Protein 3GH1 (pdb70)

Radius of gyration: 38.69 Å; Cα contacts (8 Å, |Δi|>4): 3261; chains: 4; bounding box: 76×135×116 Å

Solvent-accessible surface area: 67068 Å² total

B-factor: mean 22.13, std 13.1, range [4.73, 99.64]

Structure (mmCIF, N/CA/C/O backbone):
data_3GH1
#
_entry.id   3GH1
#
_cell.length_a   59.034
_cell.length_b   181.546
_cell.length_c   95.772
_cell.angle_alpha   90.000
_cell.angle_beta   103.320
_cell.angle_gamma   90.000
#
_symmetry.space_group_name_H-M   'P 1 21 1'
#
loop_
_entity.id
_entity.type
_entity.pdbx_description
1 polymer 'Predicted nucleotide-binding protein'
2 non-polymer 'PHOSPHATE ION'
3 water water
#
loop_
_atom_site.group_PDB
_atom_site.id
_atom_site.type_symbol
_atom_site.label_atom_id
_atom_site.label_alt_id
_atom_site.label_comp_id
_atom_site.label_asym_id
_atom_site.label_entity_id
_atom_site.label_seq_id
_atom_site.pdbx_PDB_ins_code
_atom_site.Cartn_x
_atom_site.Cartn_y
_atom_site.Cartn_z
_atom_site.occupancy
_atom_site.B_iso_or_equiv
_atom_site.auth_seq_id
_atom_site.auth_comp_id
_atom_site.auth_asym_id
_atom_site.auth_atom_id
_atom_site.pdbx_PDB_model_num
ATOM 1 N N . SER A 1 2 ? 42.544 32.394 4.837 1.00 33.20 2 SER A N 1
ATOM 2 C CA . SER A 1 2 ? 41.283 31.923 5.431 1.00 33.60 2 SER A CA 1
ATOM 3 C C . SER A 1 2 ? 41.430 30.594 6.223 1.00 31.08 2 SER A C 1
ATOM 4 O O . SER A 1 2 ? 42.282 29.764 5.936 1.00 32.58 2 SER A O 1
ATOM 7 N N . LEU A 1 3 ? 40.617 30.445 7.258 1.00 28.00 3 LEU A N 1
ATOM 8 C CA . LEU A 1 3 ? 40.604 29.246 8.093 1.00 24.67 3 LEU A CA 1
ATOM 9 C C . LEU A 1 3 ? 39.554 28.296 7.483 1.00 23.59 3 LEU A C 1
ATOM 10 O O . LEU A 1 3 ? 38.413 28.670 7.303 1.00 23.75 3 LEU A O 1
ATOM 15 N N . ILE A 1 4 ? 39.974 27.091 7.158 1.00 21.50 4 ILE A N 1
ATOM 16 C CA . ILE A 1 4 ? 39.113 26.099 6.531 1.00 22.48 4 ILE A CA 1
ATOM 17 C C . ILE A 1 4 ? 38.912 24.918 7.466 1.00 19.56 4 ILE A C 1
ATOM 18 O O . ILE A 1 4 ? 39.882 24.334 7.985 1.00 18.78 4 ILE A O 1
ATOM 23 N N . ILE A 1 5 ? 37.657 24.635 7.772 1.00 16.18 5 ILE A N 1
ATOM 24 C CA . ILE A 1 5 ? 37.385 23.587 8.756 1.00 15.44 5 ILE A CA 1
ATOM 25 C C . ILE A 1 5 ? 36.467 22.567 8.060 1.00 15.71 5 ILE A C 1
ATOM 26 O O . ILE A 1 5 ? 35.440 22.946 7.429 1.00 13.59 5 ILE A O 1
ATOM 31 N N . GLN A 1 6 ? 36.824 21.290 8.195 1.00 15.76 6 GLN A N 1
ATOM 32 C CA . GLN A 1 6 ? 36.035 20.191 7.675 1.00 17.10 6 GLN A CA 1
ATOM 33 C C . GLN A 1 6 ? 35.016 19.697 8.709 1.00 16.17 6 GLN A C 1
ATOM 34 O O . GLN A 1 6 ? 35.376 19.533 9.876 1.00 16.75 6 GLN A O 1
ATOM 40 N N . VAL A 1 7 ? 33.762 19.499 8.304 1.00 13.75 7 VAL A N 1
ATOM 41 C CA . VAL A 1 7 ? 32.753 18.926 9.201 1.00 16.03 7 VAL A CA 1
ATOM 42 C C . VAL A 1 7 ? 32.426 17.497 8.636 1.00 17.13 7 VAL A C 1
ATOM 43 O O . VAL A 1 7 ? 31.974 17.367 7.480 1.00 15.37 7 VAL A O 1
ATOM 47 N N . SER A 1 8 ? 32.660 16.474 9.445 1.00 17.87 8 SER A N 1
ATOM 48 C CA . SER A 1 8 ? 32.495 15.068 9.055 1.00 20.88 8 SER A CA 1
ATOM 49 C C . SER A 1 8 ? 31.046 14.716 9.001 1.00 24.71 8 SER A C 1
ATOM 50 O O . SER A 1 8 ? 30.258 15.316 9.732 1.00 23.43 8 SER A O 1
ATOM 53 N N . PRO A 1 9 ? 30.690 13.658 8.211 1.00 29.68 9 PRO A N 1
ATOM 54 C CA . PRO A 1 9 ? 29.285 13.344 7.984 1.00 33.51 9 PRO A CA 1
ATOM 55 C C . PRO A 1 9 ? 28.478 13.164 9.229 1.00 38.22 9 PRO A C 1
ATOM 56 O O . PRO A 1 9 ? 28.992 12.733 10.271 1.00 39.16 9 PRO A O 1
ATOM 60 N N . ALA A 1 10 ? 27.204 13.475 9.067 1.00 42.08 10 ALA A N 1
ATOM 61 C CA . ALA A 1 10 ? 26.224 13.496 10.125 1.00 45.09 10 ALA A CA 1
ATOM 62 C C . ALA A 1 10 ? 25.831 12.097 10.481 1.00 48.68 10 ALA A C 1
ATOM 63 O O . ALA A 1 10 ? 25.671 11.265 9.590 1.00 48.71 10 ALA A O 1
ATOM 65 N N . GLY A 1 11 ? 25.659 11.856 11.789 1.00 51.05 11 GLY A N 1
ATOM 66 C CA . GLY A 1 11 ? 24.870 10.719 12.255 1.00 50.16 11 GLY A CA 1
ATOM 67 C C . GLY A 1 11 ? 23.501 10.918 11.643 1.00 48.32 11 GLY A C 1
ATOM 68 O O . GLY A 1 11 ? 22.865 11.956 11.842 1.00 48.23 11 GLY A O 1
ATOM 69 N N . SER A 1 12 ? 23.068 9.946 10.851 1.00 46.62 12 SER A N 1
ATOM 70 C CA . SER A 1 12 ? 21.689 9.941 10.349 1.00 44.96 12 SER A CA 1
ATOM 71 C C . SER A 1 12 ? 21.358 10.917 9.209 1.00 40.77 12 SER A C 1
ATOM 72 O O . SER A 1 12 ? 20.186 11.184 8.977 1.00 39.91 12 SER A O 1
ATOM 83 N N . ASP A 1 14 ? 20.939 11.162 5.338 1.00 25.64 14 ASP A N 1
ATOM 84 C CA . ASP A 1 14 ? 20.843 10.310 4.144 1.00 23.70 14 ASP A CA 1
ATOM 85 C C . ASP A 1 14 ? 21.858 10.716 3.104 1.00 19.78 14 ASP A C 1
ATOM 86 O O . ASP A 1 14 ? 22.262 11.898 3.039 1.00 19.17 14 ASP A O 1
ATOM 91 N N . LEU A 1 15 ? 22.260 9.752 2.264 1.00 16.26 15 LEU A N 1
ATOM 92 C CA . LEU A 1 15 ? 22.950 10.098 1.013 1.00 13.13 15 LEU A CA 1
ATOM 93 C C . LEU A 1 15 ? 22.098 11.075 0.185 1.00 10.77 15 LEU A C 1
ATOM 94 O O . LEU A 1 15 ? 20.880 10.909 0.144 1.00 11.40 15 LEU A O 1
ATOM 99 N N . LEU A 1 16 ? 22.725 12.043 -0.485 1.00 9.98 16 LEU A N 1
ATOM 100 C CA . LEU A 1 16 ? 22.049 12.933 -1.487 1.00 11.02 16 LEU A CA 1
ATOM 101 C C . LEU A 1 16 ? 22.551 12.686 -2.906 1.00 12.22 16 LEU A C 1
ATOM 102 O O . LEU A 1 16 ? 23.662 12.202 -3.114 1.00 14.50 16 LEU A O 1
ATOM 107 N N . SER A 1 17 ? 21.746 13.044 -3.898 1.00 10.87 17 SER A N 1
ATOM 108 C CA . SER A 1 17 ? 22.215 12.859 -5.246 1.00 12.65 17 SER A CA 1
ATOM 109 C C . SER A 1 17 ? 22.875 14.173 -5.650 1.00 11.71 17 SER A C 1
ATOM 110 O O . SER A 1 17 ? 22.653 15.204 -5.031 1.00 11.67 17 SER A O 1
ATOM 113 N N . GLN A 1 18 ? 23.562 14.156 -6.768 1.00 12.24 18 GLN A N 1
ATOM 114 C CA . GLN A 1 18 ? 24.175 15.358 -7.300 1.00 13.88 18 GLN A CA 1
ATOM 115 C C . GLN A 1 18 ? 23.084 16.386 -7.720 1.00 15.34 18 GLN A C 1
ATOM 116 O O . GLN A 1 18 ? 23.221 17.598 -7.490 1.00 13.30 18 GLN A O 1
ATOM 122 N N . LEU A 1 19 ? 22.004 15.905 -8.341 1.00 17.28 19 LEU A N 1
ATOM 123 C CA . LEU A 1 19 ? 20.835 16.781 -8.628 1.00 20.74 19 LEU A CA 1
ATOM 124 C C . LEU A 1 19 ? 20.315 17.494 -7.361 1.00 20.79 19 LEU A C 1
ATOM 125 O O . LEU A 1 19 ? 19.917 18.676 -7.402 1.00 19.54 19 LEU A O 1
ATOM 130 N N . GLU A 1 20 ? 20.306 16.792 -6.234 1.00 19.30 20 GLU A N 1
ATOM 131 C CA . GLU A 1 20 ? 19.813 17.384 -4.972 1.00 18.08 20 GLU A CA 1
ATOM 132 C C . GLU A 1 20 ? 20.629 18.551 -4.421 1.00 18.12 20 GLU A C 1
ATOM 133 O O . GLU A 1 20 ? 20.065 19.462 -3.799 1.00 17.42 20 GLU A O 1
ATOM 139 N N . VAL A 1 21 ? 21.913 18.568 -4.743 1.00 17.38 21 VAL A N 1
ATOM 140 C CA . VAL A 1 21 ? 22.819 19.463 -4.117 1.00 20.24 21 VAL A CA 1
ATOM 141 C C . VAL A 1 21 ? 23.394 20.501 -5.094 1.00 21.58 21 VAL A C 1
ATOM 142 O O . VAL A 1 21 ? 23.898 21.543 -4.680 1.00 20.35 21 VAL A O 1
ATOM 146 N N . GLU A 1 22 ? 23.247 20.266 -6.396 1.00 23.52 22 GLU A N 1
ATOM 147 C CA . GLU A 1 22 ? 23.792 21.180 -7.379 1.00 25.99 22 GLU A CA 1
ATOM 148 C C . GLU A 1 22 ? 23.295 22.650 -7.206 1.00 26.06 22 GLU A C 1
ATOM 149 O O . GLU A 1 22 ? 24.074 23.588 -7.426 1.00 24.71 22 GLU A O 1
ATOM 155 N N . ARG A 1 23 ? 22.059 22.854 -6.738 1.00 27.16 23 ARG A N 1
ATOM 156 C CA . ARG A 1 23 ? 21.528 24.224 -6.585 1.00 30.70 23 ARG A CA 1
ATOM 157 C C . ARG A 1 23 ? 22.275 25.002 -5.472 1.00 28.89 23 ARG A C 1
ATOM 158 O O . ARG A 1 23 ? 22.158 26.220 -5.352 1.00 26.64 23 ARG A O 1
ATOM 166 N N . LEU A 1 24 ? 23.058 24.281 -4.678 1.00 28.14 24 LEU A N 1
ATOM 167 C CA . LEU A 1 24 ? 23.757 24.877 -3.563 1.00 29.10 24 LEU A CA 1
ATOM 168 C C . LEU A 1 24 ? 25.188 25.334 -3.854 1.00 31.37 24 LEU A C 1
ATOM 169 O O . LEU A 1 24 ? 25.869 25.711 -2.935 1.00 31.65 24 LEU A O 1
ATOM 174 N N . LYS A 1 25 ? 25.676 25.267 -5.085 1.00 34.26 25 LYS A N 1
ATOM 175 C CA . LYS A 1 25 ? 27.052 25.702 -5.331 1.00 38.00 25 LYS A CA 1
ATOM 176 C C . LYS A 1 25 ? 27.058 27.238 -5.243 1.00 40.53 25 LYS A C 1
ATOM 177 O O . LYS A 1 25 ? 26.028 27.850 -5.508 1.00 39.12 25 LYS A O 1
ATOM 183 N N . LYS A 1 26 ? 28.165 27.881 -4.849 1.00 44.39 26 LYS A N 1
ATOM 184 C CA . LYS A 1 26 ? 28.242 29.350 -5.080 1.00 47.61 26 LYS A CA 1
ATOM 185 C C . LYS A 1 26 ? 28.251 29.624 -6.610 1.00 50.38 26 LYS A C 1
ATOM 186 O O . LYS A 1 26 ? 29.246 29.349 -7.272 1.00 50.75 26 LYS A O 1
ATOM 192 N N . THR A 1 27 ? 27.124 30.107 -7.150 1.00 52.76 27 THR A N 1
ATOM 193 C CA . THR A 1 27 ? 26.884 30.241 -8.610 1.00 54.38 27 THR A CA 1
ATOM 194 C C . THR A 1 27 ? 26.557 31.686 -8.994 1.00 54.99 27 THR A C 1
ATOM 195 O O . THR A 1 27 ? 25.506 32.227 -8.595 1.00 55.40 27 THR A O 1
ATOM 199 N N . SER A 1 30 ? 20.115 32.082 -9.051 1.00 45.67 30 SER A N 1
ATOM 200 C CA . SER A 1 30 ? 19.366 31.706 -7.851 1.00 45.19 30 SER A CA 1
ATOM 201 C C . SER A 1 30 ? 20.095 32.110 -6.557 1.00 43.74 30 SER A C 1
ATOM 202 O O . SER A 1 30 ? 21.332 31.998 -6.413 1.00 43.22 30 SER A O 1
ATOM 205 N N . ASP A 1 31 ? 19.274 32.610 -5.635 1.00 41.66 31 ASP A N 1
ATOM 206 C CA . ASP A 1 31 ? 19.679 33.053 -4.340 1.00 38.11 31 ASP A CA 1
ATOM 207 C C . ASP A 1 31 ? 19.700 31.859 -3.344 1.00 31.62 31 ASP A C 1
ATOM 208 O O . ASP A 1 31 ? 19.824 32.083 -2.156 1.00 28.50 31 ASP A O 1
ATOM 213 N N . LEU A 1 32 ? 19.565 30.624 -3.827 1.00 29.18 32 LEU A N 1
ATOM 214 C CA . LEU A 1 32 ? 19.559 29.460 -2.917 1.00 26.88 32 LEU A CA 1
ATOM 215 C C . LEU A 1 32 ? 20.867 29.242 -2.089 1.00 23.57 32 LEU A C 1
ATOM 216 O O . LEU A 1 32 ? 20.790 29.112 -0.862 1.00 23.17 32 LEU A O 1
ATOM 221 N N . TYR A 1 33 ? 22.038 29.263 -2.743 1.00 21.30 33 TYR A N 1
ATOM 222 C CA . TYR A 1 33 ? 23.308 29.301 -2.016 1.00 19.06 33 TYR A CA 1
ATOM 223 C C . TYR A 1 33 ? 23.299 30.366 -0.892 1.00 18.46 33 TYR A C 1
ATOM 224 O O . TYR A 1 33 ? 23.585 29.996 0.249 1.00 18.73 33 TYR A O 1
ATOM 233 N N . GLN A 1 34 ? 22.957 31.644 -1.163 1.00 16.36 34 GLN A N 1
ATOM 234 C CA . GLN A 1 34 ? 22.979 32.693 -0.144 1.00 18.93 34 GLN A CA 1
ATOM 235 C C . GLN A 1 34 ? 22.064 32.364 1.039 1.00 19.11 34 GLN A C 1
ATOM 236 O O . GLN A 1 34 ? 22.423 32.562 2.192 1.00 17.94 34 GLN A O 1
ATOM 242 N N . LEU A 1 35 ? 20.886 31.834 0.738 1.00 19.02 35 LEU A N 1
ATOM 243 C CA . LEU A 1 35 ? 19.976 31.449 1.788 1.00 19.20 35 LEU A CA 1
ATOM 244 C C . LEU A 1 35 ? 20.575 30.260 2.657 1.00 16.51 35 LEU A C 1
ATOM 245 O O . LEU A 1 35 ? 20.475 30.293 3.886 1.00 15.69 35 LEU A O 1
ATOM 250 N N . TYR A 1 36 ? 21.163 29.261 2.007 1.00 15.68 36 TYR A N 1
ATOM 251 C CA . TYR A 1 36 ? 21.788 28.103 2.684 1.00 16.72 36 TYR A CA 1
ATOM 252 C C . TYR A 1 36 ? 22.983 28.551 3.524 1.00 13.69 36 TYR A C 1
ATOM 253 O O . TYR A 1 36 ? 23.075 28.216 4.709 1.00 12.90 36 TYR A O 1
ATOM 262 N N . ARG A 1 37 ? 23.891 29.310 2.911 1.00 11.98 37 ARG A N 1
ATOM 263 C CA . ARG A 1 37 ? 25.003 29.950 3.609 1.00 13.89 37 ARG A CA 1
ATOM 264 C C . ARG A 1 37 ? 24.522 30.756 4.836 1.00 14.59 37 ARG A C 1
ATOM 265 O O . ARG A 1 37 ? 25.103 30.649 5.919 1.00 12.17 37 ARG A O 1
ATOM 273 N N . ASN A 1 38 ? 23.457 31.560 4.665 1.00 16.52 38 ASN A N 1
ATOM 274 C CA . ASN A 1 38 ? 22.975 32.442 5.762 1.00 18.80 38 ASN A CA 1
ATOM 275 C C . ASN A 1 38 ? 22.365 31.621 6.919 1.00 15.81 38 ASN A C 1
ATOM 276 O O . ASN A 1 38 ? 22.578 31.930 8.094 1.00 16.19 38 ASN A O 1
ATOM 281 N N . CYS A 1 39 ? 21.656 30.543 6.602 1.00 11.99 39 CYS A N 1
ATOM 282 C CA . CYS A 1 39 ? 21.148 29.655 7.653 1.00 11.56 39 CYS A CA 1
ATOM 283 C C . CYS A 1 39 ? 22.278 28.920 8.336 1.00 11.63 39 CYS A C 1
ATOM 284 O O . CYS A 1 39 ? 22.226 28.758 9.542 1.00 12.71 39 CYS A O 1
ATOM 287 N N . SER A 1 40 ? 23.312 28.523 7.578 1.00 11.14 40 SER A N 1
ATOM 288 C CA . SER A 1 40 ? 24.420 27.733 8.183 1.00 11.85 40 SER A CA 1
ATOM 289 C C . SER A 1 40 ? 25.258 28.640 9.057 1.00 11.74 40 SER A C 1
ATOM 290 O O . SER A 1 40 ? 25.652 28.222 10.154 1.00 12.31 40 SER A O 1
ATOM 293 N N . LEU A 1 41 ? 25.482 29.887 8.595 1.00 11.72 41 LEU A N 1
ATOM 294 C CA . LEU A 1 41 ? 26.151 30.945 9.401 1.00 12.50 41 LEU A CA 1
ATOM 295 C C . LEU A 1 41 ? 25.424 31.151 10.739 1.00 12.15 41 LEU A C 1
ATOM 296 O O . LEU A 1 41 ? 26.054 31.174 11.812 1.00 13.58 41 LEU A O 1
ATOM 301 N N . ALA A 1 42 ? 24.093 31.282 10.700 1.00 10.82 42 ALA A N 1
ATOM 302 C CA . ALA A 1 42 ? 23.274 31.515 11.942 1.00 10.13 42 ALA A CA 1
ATOM 303 C C . ALA A 1 42 ? 23.421 30.418 12.970 1.00 12.77 42 ALA A C 1
ATOM 304 O O . ALA A 1 42 ? 23.485 30.665 14.168 1.00 13.88 42 ALA A O 1
ATOM 306 N N . VAL A 1 43 ? 23.497 29.184 12.482 1.00 12.61 43 VAL A N 1
ATOM 307 C CA . VAL A 1 43 ? 23.677 28.034 13.363 1.00 13.71 43 VAL A CA 1
ATOM 308 C C . VAL A 1 43 ? 25.076 28.067 14.021 1.00 14.32 43 VAL A C 1
ATOM 309 O O . VAL A 1 43 ? 25.201 27.625 15.146 1.00 15.29 43 VAL A O 1
ATOM 313 N N . LEU A 1 44 ? 26.111 28.578 13.335 1.00 13.26 44 LEU A N 1
ATOM 314 C CA . LEU A 1 44 ? 27.437 28.673 13.900 1.00 15.39 44 LEU A CA 1
ATOM 315 C C . LEU A 1 44 ? 27.585 29.899 14.757 1.00 20.73 44 LEU A C 1
ATOM 316 O O . LEU A 1 44 ? 28.485 29.980 15.542 1.00 21.41 44 LEU A O 1
ATOM 321 N N . ASN A 1 45 ? 26.709 30.871 14.558 1.00 25.37 45 ASN A N 1
ATOM 322 C CA . ASN A 1 45 ? 26.731 32.104 15.333 1.00 29.60 45 ASN A CA 1
ATOM 323 C C . ASN A 1 45 ? 25.595 32.089 16.401 1.00 32.50 45 ASN A C 1
ATOM 324 O O . ASN A 1 45 ? 24.728 32.975 16.434 1.00 34.27 45 ASN A O 1
ATOM 329 N N . SER A 1 46 ? 25.535 31.049 17.228 1.00 32.41 46 SER A N 1
ATOM 330 C CA . SER A 1 46 ? 24.458 30.984 18.234 1.00 32.11 46 SER A CA 1
ATOM 331 C C . SER A 1 46 ? 24.941 31.633 19.528 1.00 31.51 46 SER A C 1
ATOM 332 O O . SER A 1 46 ? 26.135 31.534 19.827 1.00 31.11 46 SER A O 1
ATOM 335 N N . THR A 1 50 ? 24.832 38.077 19.293 1.00 89.66 50 THR A N 1
ATOM 336 C CA . THR A 1 50 ? 24.148 38.270 20.575 1.00 89.64 50 THR A CA 1
ATOM 337 C C . THR A 1 50 ? 23.206 39.496 20.543 1.00 89.36 50 THR A C 1
ATOM 338 O O . THR A 1 50 ? 23.190 40.313 21.475 1.00 89.46 50 THR A O 1
ATOM 342 N N . ASP A 1 51 ? 22.424 39.596 19.459 1.00 88.89 51 ASP A N 1
ATOM 343 C CA . ASP A 1 51 ? 21.402 40.651 19.240 1.00 88.43 51 ASP A CA 1
ATOM 344 C C . ASP A 1 51 ? 20.382 40.277 18.133 1.00 87.58 51 ASP A C 1
ATOM 345 O O . ASP A 1 51 ? 20.628 39.350 17.352 1.00 87.59 51 ASP A O 1
ATOM 350 N N . ASN A 1 52 ? 19.252 40.996 18.063 1.00 86.48 52 ASN A N 1
ATOM 351 C CA . ASN A 1 52 ? 18.171 40.692 17.083 1.00 85.35 52 ASN A CA 1
ATOM 352 C C . ASN A 1 52 ? 18.053 41.586 15.811 1.00 85.19 52 ASN A C 1
ATOM 353 O O . ASN A 1 52 ? 17.058 41.501 15.072 1.00 84.81 52 ASN A O 1
ATOM 358 N N . SER A 1 53 ? 19.066 42.427 15.566 1.00 85.33 53 SER A N 1
ATOM 359 C CA . SER A 1 53 ? 19.128 43.290 14.371 1.00 85.01 53 SER A CA 1
ATOM 360 C C . SER A 1 53 ? 20.320 42.854 13.515 1.00 85.02 53 SER A C 1
ATOM 361 O O . SER A 1 53 ? 21.471 43.007 13.923 1.00 84.97 53 SER A O 1
ATOM 364 N N . LYS A 1 54 ? 20.033 42.307 12.336 1.00 85.26 54 LYS A N 1
ATOM 365 C CA . LYS A 1 54 ? 21.040 41.616 11.512 1.00 85.47 54 LYS A CA 1
ATOM 366 C C . LYS A 1 54 ? 22.190 42.514 11.032 1.00 85.26 54 LYS A C 1
ATOM 367 O O . LYS A 1 54 ? 22.010 43.387 10.165 1.00 85.65 54 LYS A O 1
ATOM 373 N N . GLU A 1 55 ? 23.368 42.276 11.613 1.00 84.36 55 GLU A N 1
ATOM 374 C CA . GLU A 1 55 ? 24.579 43.078 11.391 1.00 83.45 55 GLU A CA 1
ATOM 375 C C . GLU A 1 55 ? 25.843 42.268 11.745 1.00 82.51 55 GLU A C 1
ATOM 376 O O . GLU A 1 55 ? 26.979 42.707 11.487 1.00 82.72 55 GLU A O 1
ATOM 382 N N . LEU A 1 56 ? 25.625 41.097 12.357 1.00 80.96 56 LEU A N 1
ATOM 383 C CA . LEU A 1 56 ? 26.621 40.012 12.410 1.00 79.05 56 LEU A CA 1
ATOM 384 C C . LEU A 1 56 ? 26.782 39.376 11.004 1.00 76.81 56 LEU A C 1
ATOM 385 O O . LEU A 1 56 ? 27.815 38.767 10.707 1.00 77.16 56 LEU A O 1
ATOM 390 N N . LEU A 1 57 ? 25.761 39.527 10.148 1.00 73.90 57 LEU A N 1
ATOM 391 C CA . LEU A 1 57 ? 25.900 39.302 8.693 1.00 70.76 57 LEU A CA 1
ATOM 392 C C . LEU A 1 57 ? 26.616 40.474 7.952 1.00 67.89 57 LEU A C 1
ATOM 393 O O . LEU A 1 57 ? 26.317 40.770 6.786 1.00 68.04 57 LEU A O 1
ATOM 398 N N . ASP A 1 58 ? 27.536 41.138 8.657 1.00 64.35 58 ASP A N 1
ATOM 399 C CA . ASP A 1 58 ? 28.500 42.067 8.080 1.00 61.15 58 ASP A CA 1
ATOM 400 C C . ASP A 1 58 ? 29.838 41.735 8.710 1.00 58.06 58 ASP A C 1
ATOM 401 O O . ASP A 1 58 ? 30.887 42.086 8.188 1.00 58.95 58 ASP A O 1
ATOM 406 N N . LYS A 1 59 ? 29.769 41.016 9.828 1.00 54.08 59 LYS A N 1
ATOM 407 C CA . LYS A 1 59 ? 30.901 40.649 10.692 1.00 49.87 59 LYS A CA 1
ATOM 408 C C . LYS A 1 59 ? 31.593 39.314 10.269 1.00 44.03 59 LYS A C 1
ATOM 409 O O . LYS A 1 59 ? 32.683 38.992 10.768 1.00 44.18 59 LYS A O 1
ATOM 415 N N . TYR A 1 60 ? 30.942 38.568 9.361 1.00 37.22 60 TYR A N 1
ATOM 416 C CA . TYR A 1 60 ? 31.367 37.235 8.905 1.00 30.92 60 TYR A CA 1
ATOM 417 C C . TYR A 1 60 ? 31.234 37.196 7.394 1.00 26.60 60 TYR A C 1
ATOM 418 O O . TYR A 1 60 ? 30.871 36.191 6.806 1.00 23.90 60 TYR A O 1
ATOM 427 N N . LYS A 1 61 ? 31.470 38.348 6.781 1.00 24.88 61 LYS A N 1
ATOM 428 C CA . LYS A 1 61 ? 31.424 38.494 5.344 1.00 25.54 61 LYS A CA 1
ATOM 429 C C . LYS A 1 61 ? 32.256 37.436 4.606 1.00 22.67 61 LYS A C 1
ATOM 430 O O . LYS A 1 61 ? 31.844 36.964 3.546 1.00 22.49 61 LYS A O 1
ATOM 436 N N . ASN A 1 62 ? 33.433 37.096 5.147 1.00 19.88 62 ASN A N 1
ATOM 437 C CA . ASN A 1 62 ? 34.284 36.083 4.534 1.00 19.52 62 ASN A CA 1
ATOM 438 C C . ASN A 1 62 ? 33.875 34.577 4.806 1.00 17.50 62 ASN A C 1
ATOM 439 O O . ASN A 1 62 ? 34.518 33.688 4.331 1.00 17.81 62 ASN A O 1
ATOM 444 N N . PHE A 1 63 ? 32.861 34.337 5.630 1.00 17.71 63 PHE A N 1
ATOM 445 C CA . PHE A 1 63 ? 32.272 32.998 5.761 1.00 17.58 63 PHE A CA 1
ATOM 446 C C . PHE A 1 63 ? 31.728 32.483 4.451 1.00 18.87 63 PHE A C 1
ATOM 447 O O . PHE A 1 63 ? 31.080 33.249 3.699 1.00 18.82 63 PHE A O 1
ATOM 455 N N . ASP A 1 64 ? 32.008 31.191 4.166 1.00 16.61 64 ASP A N 1
ATOM 456 C CA . ASP A 1 64 ? 31.294 30.444 3.136 1.00 15.37 64 ASP A CA 1
ATOM 457 C C . ASP A 1 64 ? 31.343 28.938 3.469 1.00 14.67 64 ASP A C 1
ATOM 458 O O . ASP A 1 64 ? 32.124 28.527 4.312 1.00 16.24 64 ASP A O 1
ATOM 463 N N . ILE A 1 65 ? 30.552 28.149 2.746 1.00 13.16 65 ILE A N 1
ATOM 464 C CA . ILE A 1 65 ? 30.330 26.742 3.087 1.00 13.10 65 ILE A CA 1
ATOM 465 C C . ILE A 1 65 ? 30.205 26.001 1.756 1.00 14.38 65 ILE A C 1
ATOM 466 O O . ILE A 1 65 ? 29.548 26.489 0.800 1.00 13.32 65 ILE A O 1
ATOM 471 N N . THR A 1 66 ? 30.820 24.812 1.719 1.00 14.50 66 THR A N 1
ATOM 472 C CA . THR A 1 66 ? 30.832 23.986 0.510 1.00 14.56 66 THR A CA 1
ATOM 473 C C . THR A 1 66 ? 30.330 22.604 0.897 1.00 12.91 66 THR A C 1
ATOM 474 O O . THR A 1 66 ? 30.775 22.045 1.920 1.00 12.41 66 THR A O 1
ATOM 478 N N . VAL A 1 67 ? 29.465 22.052 0.056 1.00 11.97 67 VAL A N 1
ATOM 479 C CA . VAL A 1 67 ? 28.828 20.737 0.276 1.00 12.47 67 VAL A CA 1
ATOM 480 C C . VAL A 1 67 ? 29.607 19.755 -0.628 1.00 15.09 67 VAL A C 1
ATOM 481 O O . VAL A 1 67 ? 29.727 19.988 -1.841 1.00 15.99 67 VAL A O 1
ATOM 493 N N . ARG A 1 69 ? 29.739 15.708 -1.779 1.00 9.97 69 ARG A N 1
ATOM 494 C CA . ARG A 1 69 ? 29.274 14.296 -1.698 1.00 9.64 69 ARG A CA 1
ATOM 495 C C . ARG A 1 69 ? 30.443 13.341 -1.739 1.00 12.31 69 ARG A C 1
ATOM 496 O O . ARG A 1 69 ? 31.208 13.322 -2.732 1.00 13.53 69 ARG A O 1
ATOM 504 N N . ARG A 1 70 ? 30.551 12.506 -0.705 1.00 13.40 70 ARG A N 1
ATOM 505 C CA . ARG A 1 70 ? 31.706 11.660 -0.493 1.00 13.84 70 ARG A CA 1
ATOM 506 C C . ARG A 1 70 ? 31.294 10.224 -0.071 1.00 13.42 70 ARG A C 1
ATOM 507 O O . ARG A 1 70 ? 30.090 9.902 -0.096 1.00 12.28 70 ARG A O 1
ATOM 515 N N . GLU A 1 71 ? 32.290 9.404 0.338 1.00 13.78 71 GLU A N 1
ATOM 516 C CA . GLU A 1 71 ? 32.120 7.929 0.499 1.00 13.32 71 GLU A CA 1
ATOM 517 C C . GLU A 1 71 ? 31.051 7.588 1.571 1.00 12.88 71 GLU A C 1
ATOM 518 O O . GLU A 1 71 ? 30.222 6.689 1.375 1.00 12.66 71 GLU A O 1
ATOM 524 N N . ARG A 1 72 ? 31.045 8.323 2.684 1.00 12.49 72 ARG A N 1
ATOM 525 C CA . ARG A 1 72 ? 29.991 8.157 3.692 1.00 13.52 72 ARG A CA 1
ATOM 526 C C . ARG A 1 72 ? 28.901 9.186 3.691 1.00 13.82 72 ARG A C 1
ATOM 527 O O . ARG A 1 72 ? 28.212 9.403 4.697 1.00 14.20 72 ARG A O 1
ATOM 535 N N . GLY A 1 73 ? 28.678 9.799 2.551 1.00 13.14 73 GLY A N 1
ATOM 536 C CA . GLY A 1 73 ? 27.607 10.831 2.451 1.00 12.50 73 GLY A CA 1
ATOM 537 C C . GLY A 1 73 ? 28.279 12.219 2.424 1.00 14.15 73 GLY A C 1
ATOM 538 O O . GLY A 1 73 ? 29.498 12.325 2.118 1.00 17.12 73 GLY A O 1
ATOM 539 N N . ILE A 1 74 ? 27.548 13.236 2.879 1.00 10.94 74 ILE A N 1
ATOM 540 C CA . ILE A 1 74 ? 28.010 14.629 2.759 1.00 12.27 74 ILE A CA 1
ATOM 541 C C . ILE A 1 74 ? 29.072 14.998 3.813 1.00 12.33 74 ILE A C 1
ATOM 542 O O . ILE A 1 74 ? 28.831 14.755 4.985 1.00 11.77 74 ILE A O 1
ATOM 547 N N . LYS A 1 75 ? 30.167 15.653 3.395 1.00 12.57 75 LYS A N 1
ATOM 548 C CA . LYS A 1 75 ? 31.145 16.314 4.273 1.00 14.31 75 LYS A CA 1
ATOM 549 C C . LYS A 1 75 ? 30.965 17.835 3.959 1.00 13.63 75 LYS A C 1
ATOM 550 O O . LYS A 1 75 ? 30.641 18.226 2.814 1.00 15.17 75 LYS A O 1
ATOM 556 N N . LEU A 1 76 ? 31.204 18.685 4.933 1.00 11.80 76 LEU A N 1
ATOM 557 C CA . LEU A 1 76 ? 30.996 20.166 4.686 1.00 12.58 76 LEU A CA 1
ATOM 558 C C . LEU A 1 76 ? 32.345 20.770 4.885 1.00 13.03 76 LEU A C 1
ATOM 559 O O . LEU A 1 76 ? 33.102 20.291 5.724 1.00 12.42 76 LEU A O 1
ATOM 564 N N . GLU A 1 77 ? 32.695 21.752 4.068 1.00 12.79 77 GLU A N 1
ATOM 565 C CA . GLU A 1 77 ? 33.863 22.549 4.369 1.00 15.11 77 GLU A CA 1
ATOM 566 C C . GLU A 1 77 ? 33.414 23.978 4.698 1.00 14.09 77 GLU A C 1
ATOM 567 O O . GLU A 1 77 ? 32.701 24.595 3.885 1.00 13.40 77 GLU A O 1
ATOM 573 N N . LEU A 1 78 ? 33.882 24.487 5.838 1.00 12.83 78 LEU A N 1
ATOM 574 C CA . LEU A 1 78 ? 33.537 25.831 6.297 1.00 11.54 78 LEU A CA 1
ATOM 575 C C . LEU A 1 78 ? 34.750 26.695 6.122 1.00 13.09 78 LEU A C 1
ATOM 576 O O . LEU A 1 78 ? 35.854 26.354 6.564 1.00 13.15 78 LEU A O 1
ATOM 581 N N . ALA A 1 79 ? 34.548 27.829 5.475 1.00 14.56 79 ALA A N 1
ATOM 582 C CA . ALA A 1 79 ? 35.618 28.853 5.361 1.00 16.14 79 ALA A CA 1
ATOM 583 C C . ALA A 1 79 ? 35.320 29.932 6.422 1.00 17.15 79 ALA A C 1
ATOM 584 O O . ALA A 1 79 ? 34.201 30.463 6.482 1.00 16.81 79 ALA A O 1
ATOM 586 N N . ASN A 1 80 ? 36.297 30.235 7.290 1.00 16.95 80 ASN A N 1
ATOM 587 C CA . ASN A 1 80 ? 36.126 31.277 8.297 1.00 18.18 80 ASN A CA 1
ATOM 588 C C . ASN A 1 80 ? 34.829 31.215 9.119 1.00 20.00 80 ASN A C 1
ATOM 589 O O . ASN A 1 80 ? 34.061 32.189 9.143 1.00 21.59 80 ASN A O 1
ATOM 594 N N . PRO A 1 81 ? 34.578 30.080 9.790 1.00 19.92 81 PRO A N 1
ATOM 595 C CA . PRO A 1 81 ? 33.398 29.968 10.678 1.00 20.46 81 PRO A CA 1
ATOM 596 C C . PRO A 1 81 ? 33.567 30.796 11.976 1.00 22.80 81 PRO A C 1
ATOM 597 O O . PRO A 1 81 ? 34.706 30.926 12.469 1.00 24.65 81 PRO A O 1
ATOM 601 N N . PRO A 1 82 ? 32.472 31.314 12.547 1.00 22.28 82 PRO A N 1
ATOM 602 C CA . PRO A 1 82 ? 32.549 31.936 13.896 1.00 21.85 82 PRO A CA 1
ATOM 603 C C . PRO A 1 82 ? 33.364 31.131 14.894 1.00 22.32 82 PRO A C 1
ATOM 604 O O . PRO A 1 82 ? 33.117 29.940 15.063 1.00 22.18 82 PRO A O 1
ATOM 608 N N . GLU A 1 83 ? 34.301 31.754 15.601 1.00 23.49 83 GLU A N 1
ATOM 609 C CA . GLU A 1 83 ? 35.038 30.989 16.655 1.00 25.78 83 GLU A CA 1
ATOM 610 C C . GLU A 1 83 ? 34.203 30.623 17.876 1.00 24.31 83 GLU A C 1
ATOM 611 O O . GLU A 1 83 ? 34.593 29.729 18.604 1.00 22.97 83 GLU A O 1
ATOM 617 N N . HIS A 1 84 ? 33.033 31.231 18.079 1.00 23.63 84 HIS A N 1
ATOM 618 C CA . HIS A 1 84 ? 32.230 30.800 19.220 1.00 26.22 84 HIS A CA 1
ATOM 619 C C . HIS A 1 84 ? 31.539 29.439 19.017 1.00 25.53 84 HIS A C 1
ATOM 620 O O . HIS A 1 84 ? 31.010 28.899 19.957 1.00 25.56 84 HIS A O 1
ATOM 627 N N . ALA A 1 85 ? 31.560 28.883 17.802 1.00 23.70 85 ALA A N 1
ATOM 628 C CA . ALA A 1 85 ? 31.078 27.506 17.599 1.00 20.49 85 ALA A CA 1
ATOM 629 C C . ALA A 1 85 ? 32.052 26.414 18.089 1.00 19.39 85 ALA A C 1
ATOM 630 O O . ALA A 1 85 ? 31.696 25.238 18.012 1.00 20.25 85 ALA A O 1
ATOM 632 N N . PHE A 1 86 ? 33.201 26.818 18.636 1.00 16.58 86 PHE A N 1
ATOM 633 C CA . PHE A 1 86 ? 34.279 25.901 19.037 1.00 18.00 86 PHE A CA 1
ATOM 634 C C . PHE A 1 86 ? 34.463 25.802 20.566 1.00 16.63 86 PHE A C 1
ATOM 635 O O . PHE A 1 86 ? 34.321 26.787 21.317 1.00 15.41 86 PHE A O 1
ATOM 643 N N . VAL A 1 87 ? 34.772 24.596 20.993 1.00 15.82 87 VAL A N 1
ATOM 644 C CA . VAL A 1 87 ? 35.238 24.342 22.347 1.00 16.68 87 VAL A CA 1
ATOM 645 C C . VAL A 1 87 ? 36.581 23.654 22.105 1.00 16.60 87 VAL A C 1
ATOM 646 O O . VAL A 1 87 ? 36.603 22.602 21.450 1.00 16.14 87 VAL A O 1
ATOM 650 N N . ASP A 1 88 ? 37.687 24.263 22.524 1.00 17.03 88 ASP A N 1
ATOM 651 C CA . ASP A 1 88 ? 38.984 23.556 22.411 1.00 17.82 88 ASP A CA 1
ATOM 652 C C . ASP A 1 88 ? 39.257 23.138 20.962 1.00 17.97 88 ASP A C 1
ATOM 653 O O . ASP A 1 88 ? 39.635 22.002 20.686 1.00 19.88 88 ASP A O 1
ATOM 658 N N . GLY A 1 89 ? 39.063 24.054 20.035 1.00 17.97 89 GLY A N 1
ATOM 659 C CA . GLY A 1 89 ? 39.401 23.759 18.641 1.00 20.26 89 GLY A CA 1
ATOM 660 C C . GLY A 1 89 ? 38.404 22.880 17.862 1.00 21.72 89 GLY A C 1
ATOM 661 O O . GLY A 1 89 ? 38.663 22.581 16.686 1.00 22.04 89 GLY A O 1
ATOM 662 N N . GLN A 1 90 ? 37.298 22.439 18.489 1.00 19.88 90 GLN A N 1
ATOM 663 C CA . GLN A 1 90 ? 36.324 21.562 17.777 1.00 17.55 90 GLN A CA 1
ATOM 664 C C . GLN A 1 90 ? 34.904 22.130 17.830 1.00 14.87 90 GLN A C 1
ATOM 665 O O . GLN A 1 90 ? 34.443 22.575 18.885 1.00 15.15 90 GLN A O 1
ATOM 671 N N . ILE A 1 91 ? 34.178 22.027 16.730 1.00 13.10 91 ILE A N 1
ATOM 672 C CA . ILE A 1 91 ? 32.793 22.485 16.711 1.00 13.46 91 ILE A CA 1
ATOM 673 C C . ILE A 1 91 ? 31.977 21.595 17.604 1.00 11.97 91 ILE A C 1
ATOM 674 O O . ILE A 1 91 ? 32.048 20.374 17.531 1.00 12.38 91 ILE A O 1
ATOM 679 N N . ILE A 1 92 ? 31.235 22.239 18.487 1.00 12.41 92 ILE A N 1
ATOM 680 C CA . ILE A 1 92 ? 30.267 21.586 19.346 1.00 12.75 92 ILE A CA 1
ATOM 681 C C . ILE A 1 92 ? 29.382 20.657 18.507 1.00 11.12 92 ILE A C 1
ATOM 682 O O . ILE A 1 92 ? 28.900 21.007 17.432 1.00 9.57 92 ILE A O 1
ATOM 687 N N . LYS A 1 93 ? 29.255 19.426 18.987 1.00 9.44 93 LYS A N 1
ATOM 688 C CA . LYS A 1 93 ? 28.580 18.415 18.205 1.00 11.34 93 LYS A CA 1
ATOM 689 C C . LYS A 1 93 ? 27.150 18.793 17.878 1.00 10.17 93 LYS A C 1
ATOM 690 O O . LYS A 1 93 ? 26.644 18.512 16.786 1.00 11.95 93 LYS A O 1
ATOM 696 N N . GLY A 1 94 ? 26.422 19.325 18.852 1.00 7.82 94 GLY A N 1
ATOM 697 C CA . GLY A 1 94 ? 25.046 19.748 18.524 1.00 8.99 94 GLY A CA 1
ATOM 698 C C . GLY A 1 94 ? 25.064 20.792 17.377 1.00 11.59 94 GLY A C 1
ATOM 699 O O . GLY A 1 94 ? 24.139 20.862 16.563 1.00 10.00 94 GLY A O 1
ATOM 700 N N . ILE A 1 95 ? 26.103 21.651 17.277 1.00 13.33 95 ILE A N 1
ATOM 701 C CA . ILE A 1 95 ? 26.145 22.633 16.151 1.00 12.30 95 ILE A CA 1
ATOM 702 C C . ILE A 1 95 ? 26.426 21.934 14.818 1.00 11.49 95 ILE A C 1
ATOM 703 O O . ILE A 1 95 ? 25.785 22.206 13.789 1.00 9.90 95 ILE A O 1
ATOM 708 N N . GLN A 1 96 ? 27.307 20.927 14.875 1.00 11.78 96 GLN A N 1
ATOM 709 C CA . GLN A 1 96 ? 27.524 20.026 13.767 1.00 10.33 96 GLN A CA 1
ATOM 710 C C . GLN A 1 96 ? 26.220 19.426 13.295 1.00 10.42 96 GLN A C 1
ATOM 711 O O . GLN A 1 96 ? 25.983 19.439 12.102 1.00 7.61 96 GLN A O 1
ATOM 717 N N . GLU A 1 97 ? 25.370 18.932 14.211 1.00 11.39 97 GLU A N 1
ATOM 718 C CA . GLU A 1 97 ? 24.094 18.287 13.820 1.00 12.15 97 GLU A CA 1
ATOM 719 C C . GLU A 1 97 ? 23.183 19.359 13.175 1.00 10.52 97 GLU A C 1
ATOM 720 O O . GLU A 1 97 ? 22.592 19.139 12.129 1.00 9.26 97 GLU A O 1
ATOM 726 N N . HIS A 1 98 ? 23.143 20.565 13.755 1.00 10.13 98 HIS A N 1
ATOM 727 C CA . HIS A 1 98 ? 22.351 21.661 13.119 1.00 10.38 98 HIS A CA 1
ATOM 728 C C . HIS A 1 98 ? 22.777 21.975 11.727 1.00 10.97 98 HIS A C 1
ATOM 729 O O . HIS A 1 98 ? 21.944 22.293 10.967 1.00 11.90 98 HIS A O 1
ATOM 736 N N . LEU A 1 99 ? 24.063 21.926 11.381 1.00 9.75 99 LEU A N 1
ATOM 737 C CA . LEU A 1 99 ? 24.472 22.211 9.983 1.00 9.73 99 LEU A CA 1
ATOM 738 C C . LEU A 1 99 ? 23.838 21.234 8.985 1.00 9.74 99 LEU A C 1
ATOM 739 O O . LEU A 1 99 ? 23.336 21.614 7.907 1.00 9.45 99 LEU A O 1
ATOM 744 N N . PHE A 1 100 ? 23.869 19.976 9.365 1.00 9.64 100 PHE A N 1
ATOM 745 C CA . PHE A 1 100 ? 23.176 18.934 8.595 1.00 11.02 100 PHE A CA 1
ATOM 746 C C . PHE A 1 100 ? 21.636 19.059 8.577 1.00 11.36 100 PHE A C 1
ATOM 747 O O . PHE A 1 100 ? 20.986 18.771 7.553 1.00 13.95 100 PHE A O 1
ATOM 755 N N . SER A 1 101 ? 21.041 19.516 9.654 1.00 9.98 101 SER A N 1
ATOM 756 C CA . SER A 1 101 ? 19.595 19.751 9.622 1.00 10.29 101 SER A CA 1
ATOM 757 C C . SER A 1 101 ? 19.233 20.828 8.617 1.00 10.55 101 SER A C 1
ATOM 758 O O . SER A 1 101 ? 18.229 20.706 7.895 1.00 9.39 101 SER A O 1
ATOM 761 N N . VAL A 1 102 ? 20.060 21.882 8.578 1.00 12.17 102 VAL A N 1
ATOM 762 C CA . VAL A 1 102 ? 19.872 23.006 7.644 1.00 12.36 102 VAL A CA 1
ATOM 763 C C . VAL A 1 102 ? 19.947 22.476 6.209 1.00 11.85 102 VAL A C 1
ATOM 764 O O . VAL A 1 102 ? 19.085 22.752 5.385 1.00 10.03 102 VAL A O 1
ATOM 768 N N . LEU A 1 103 ? 20.995 21.717 5.902 1.00 12.24 103 LEU A N 1
ATOM 769 C CA . LEU A 1 103 ? 21.135 21.166 4.587 1.00 11.58 103 LEU A CA 1
ATOM 770 C C . LEU A 1 103 ? 19.930 20.297 4.214 1.00 11.29 103 LEU A C 1
ATOM 771 O O . LEU A 1 103 ? 19.344 20.494 3.172 1.00 10.70 103 LEU A O 1
ATOM 776 N N . ARG A 1 104 ? 19.546 19.343 5.086 1.00 10.87 104 ARG A N 1
ATOM 777 C CA . ARG A 1 104 ? 18.435 18.463 4.828 1.00 9.98 104 ARG A CA 1
ATOM 778 C C . ARG A 1 104 ? 17.129 19.209 4.460 1.00 12.28 104 ARG A C 1
ATOM 779 O O . ARG A 1 104 ? 16.440 18.859 3.450 1.00 12.08 104 ARG A O 1
ATOM 787 N N . ASP A 1 105 ? 16.801 20.243 5.256 1.00 14.23 105 ASP A N 1
ATOM 788 C CA . ASP A 1 105 ? 15.495 20.920 5.071 1.00 15.86 105 ASP A CA 1
ATOM 789 C C . ASP A 1 105 ? 15.471 21.842 3.847 1.00 14.99 105 ASP A C 1
ATOM 790 O O . ASP A 1 105 ? 14.488 21.896 3.134 1.00 14.52 105 ASP A O 1
ATOM 795 N N . ILE A 1 106 ? 16.546 22.583 3.650 1.00 15.97 106 ILE A N 1
ATOM 796 C CA . ILE A 1 106 ? 16.704 23.377 2.454 1.00 16.60 106 ILE A CA 1
ATOM 797 C C . ILE A 1 106 ? 16.581 22.475 1.219 1.00 16.39 106 ILE A C 1
ATOM 798 O O . ILE A 1 106 ? 15.836 22.749 0.260 1.00 17.65 106 ILE A O 1
ATOM 803 N N . VAL A 1 107 ? 17.267 21.372 1.236 1.00 15.51 107 VAL A N 1
ATOM 804 C CA . VAL A 1 107 ? 17.180 20.441 0.104 1.00 15.61 107 VAL A CA 1
ATOM 805 C C . VAL A 1 107 ? 15.760 19.933 -0.095 1.00 17.33 107 VAL A C 1
ATOM 806 O O . VAL A 1 107 ? 15.252 19.913 -1.242 1.00 16.27 107 VAL A O 1
ATOM 810 N N . TYR A 1 108 ? 15.111 19.523 0.993 1.00 18.36 108 TYR A N 1
ATOM 811 C CA . TYR A 1 108 ? 13.793 18.870 0.859 1.00 18.83 108 TYR A CA 1
ATOM 812 C C . TYR A 1 108 ? 12.776 19.824 0.216 1.00 21.61 108 TYR A C 1
ATOM 813 O O . TYR A 1 108 ? 12.070 19.413 -0.723 1.00 23.31 108 TYR A O 1
ATOM 822 N N . VAL A 1 109 ? 12.731 21.068 0.719 1.00 21.80 109 VAL A N 1
ATOM 823 C CA . VAL A 1 109 ? 11.753 22.063 0.328 1.00 24.43 109 VAL A CA 1
ATOM 824 C C . VAL A 1 109 ? 12.009 22.403 -1.152 1.00 26.88 109 VAL A C 1
ATOM 825 O O . VAL A 1 109 ? 11.104 22.375 -2.005 1.00 25.61 109 VAL A O 1
ATOM 829 N N . ASN A 1 110 ? 13.258 22.660 -1.468 1.00 28.48 110 ASN A N 1
ATOM 830 C CA . ASN A 1 110 ? 13.594 22.853 -2.841 1.00 32.26 110 ASN A CA 1
ATOM 831 C C . ASN A 1 110 ? 13.292 21.728 -3.825 1.00 33.37 110 ASN A C 1
ATOM 832 O O . ASN A 1 110 ? 13.049 22.012 -4.998 1.00 32.05 110 ASN A O 1
ATOM 845 N N . HIS A 1 112 ? 10.524 19.812 -3.439 1.00 42.79 112 HIS A N 1
ATOM 846 C CA . HIS A 1 112 ? 9.045 19.722 -3.436 1.00 45.09 112 HIS A CA 1
ATOM 847 C C . HIS A 1 112 ? 8.352 21.083 -3.529 1.00 49.06 112 HIS A C 1
ATOM 848 O O . HIS A 1 112 ? 7.242 21.248 -3.017 1.00 49.56 112 HIS A O 1
ATOM 855 N N . LEU A 1 113 ? 9.009 22.067 -4.149 1.00 52.89 113 LEU A N 1
ATOM 856 C CA . LEU A 1 113 ? 8.332 23.328 -4.485 1.00 56.48 113 LEU A CA 1
ATOM 857 C C . LEU A 1 113 ? 7.243 23.075 -5.554 1.00 59.22 113 LEU A C 1
ATOM 858 O O . LEU A 1 113 ? 6.246 23.802 -5.610 1.00 59.87 113 LEU A O 1
ATOM 863 N N . ALA A 1 114 ? 7.443 22.038 -6.371 1.00 61.02 114 ALA A N 1
ATOM 864 C CA . ALA A 1 114 ? 6.449 21.566 -7.330 1.00 63.14 114 ALA A CA 1
ATOM 865 C C . ALA A 1 114 ? 5.314 20.729 -6.687 1.00 64.77 114 ALA A C 1
ATOM 866 O O . ALA A 1 114 ? 4.143 21.106 -6.766 1.00 65.50 114 ALA A O 1
ATOM 868 N N . ASP A 1 115 ? 5.659 19.600 -6.067 1.00 65.62 115 ASP A N 1
ATOM 869 C CA . ASP A 1 115 ? 4.686 18.726 -5.397 1.00 66.28 115 ASP A CA 1
ATOM 870 C C . ASP A 1 115 ? 5.478 17.750 -4.535 1.00 66.53 115 ASP A C 1
ATOM 871 O O . ASP A 1 115 ? 6.411 17.100 -5.024 1.00 66.65 115 ASP A O 1
ATOM 876 N N . THR A 1 122 ? -6.262 20.843 -3.434 1.00 42.66 122 THR A N 1
ATOM 877 C CA . THR A 1 122 ? -6.344 22.304 -3.282 1.00 42.56 122 THR A CA 1
ATOM 878 C C . THR A 1 122 ? -5.062 22.837 -2.663 1.00 42.41 122 THR A C 1
ATOM 879 O O . THR A 1 122 ? -4.182 22.079 -2.238 1.00 43.02 122 THR A O 1
ATOM 883 N N . ASN A 1 123 ? -4.998 24.151 -2.566 1.00 40.70 123 ASN A N 1
ATOM 884 C CA . ASN A 1 123 ? -3.877 24.798 -1.963 1.00 38.92 123 ASN A CA 1
ATOM 885 C C . ASN A 1 123 ? -3.815 24.660 -0.416 1.00 36.11 123 ASN A C 1
ATOM 886 O O . ASN A 1 123 ? -2.721 24.678 0.156 1.00 36.00 123 ASN A O 1
ATOM 891 N N . ALA A 1 124 ? -4.969 24.526 0.246 1.00 32.60 124 ALA A N 1
ATOM 892 C CA . ALA A 1 124 ? -4.989 24.397 1.709 1.00 30.09 124 ALA A CA 1
ATOM 893 C C . ALA A 1 124 ? -4.518 23.014 2.141 1.00 26.57 124 ALA A C 1
ATOM 894 O O . ALA A 1 124 ? -3.827 22.859 3.172 1.00 21.82 124 ALA A O 1
ATOM 896 N N . THR A 1 125 ? -4.916 22.032 1.323 1.00 25.53 125 THR A N 1
ATOM 897 C CA . THR A 1 125 ? -4.513 20.672 1.453 1.00 24.30 125 THR A CA 1
ATOM 898 C C . THR A 1 125 ? -3.030 20.640 1.097 1.00 22.62 125 THR A C 1
ATOM 899 O O . THR A 1 125 ? -2.268 20.024 1.853 1.00 22.00 125 THR A O 1
ATOM 903 N N . HIS A 1 126 ? -2.618 21.278 -0.019 1.00 19.36 126 HIS A N 1
ATOM 904 C CA . HIS A 1 126 ? -1.194 21.326 -0.376 1.00 20.03 126 HIS A CA 1
ATOM 905 C C . HIS A 1 126 ? -0.322 21.844 0.792 1.00 17.29 126 HIS A C 1
ATOM 906 O O . HIS A 1 126 ? 0.675 21.244 1.113 1.00 16.53 126 HIS A O 1
ATOM 913 N N . ILE A 1 127 ? -0.732 22.923 1.446 1.00 15.59 127 ILE A N 1
ATOM 914 C CA . ILE A 1 127 ? 0.131 23.535 2.475 1.00 15.29 127 ILE A CA 1
ATOM 915 C C . ILE A 1 127 ? 0.269 22.606 3.697 1.00 13.36 127 ILE A C 1
ATOM 916 O O . ILE A 1 127 ? 1.375 22.453 4.253 1.00 12.52 127 ILE A O 1
ATOM 921 N N . THR A 1 128 ? -0.836 22.000 4.112 1.00 14.94 128 THR A N 1
ATOM 922 C CA . THR A 1 128 ? -0.810 21.037 5.242 1.00 15.19 128 THR A CA 1
ATOM 923 C C . THR A 1 128 ? 0.029 19.769 4.909 1.00 16.33 128 THR A C 1
ATOM 924 O O . THR A 1 128 ? 0.805 19.253 5.765 1.00 13.75 128 THR A O 1
ATOM 928 N N . ASN A 1 129 ? -0.078 19.298 3.683 1.00 16.68 129 ASN A N 1
ATOM 929 C CA . ASN A 1 129 ? 0.691 18.123 3.287 1.00 18.33 129 ASN A CA 1
ATOM 930 C C . ASN A 1 129 ? 2.186 18.442 3.165 1.00 16.61 129 ASN A C 1
ATOM 931 O O . ASN A 1 129 ? 3.037 17.625 3.514 1.00 14.05 129 ASN A O 1
ATOM 936 N N . LEU A 1 130 ? 2.495 19.646 2.703 1.00 16.43 130 LEU A N 1
ATOM 937 C CA . LEU A 1 130 ? 3.879 20.107 2.655 1.00 16.92 130 LEU A CA 1
ATOM 938 C C . LEU A 1 130 ? 4.453 20.208 4.077 1.00 14.99 130 LEU A C 1
ATOM 939 O O . LEU A 1 130 ? 5.585 19.770 4.333 1.00 15.57 130 LEU A O 1
ATOM 944 N N . VAL A 1 131 ? 3.695 20.798 5.002 1.00 14.12 131 VAL A N 1
ATOM 945 C CA . VAL A 1 131 ? 4.156 20.879 6.422 1.00 11.59 131 VAL A CA 1
ATOM 946 C C . VAL A 1 131 ? 4.410 19.467 7.002 1.00 9.76 131 VAL A C 1
ATOM 947 O O . VAL A 1 131 ? 5.400 19.223 7.674 1.00 10.50 131 VAL A O 1
ATOM 951 N N . PHE A 1 132 ? 3.454 18.562 6.776 1.00 9.62 132 PHE A N 1
ATOM 952 C CA . PHE A 1 132 ? 3.607 17.147 7.160 1.00 10.79 132 PHE A CA 1
ATOM 953 C C . PHE A 1 132 ? 4.844 16.570 6.509 1.00 9.74 132 PHE A C 1
ATOM 954 O O . PHE A 1 132 ? 5.683 15.951 7.188 1.00 7.59 132 PHE A O 1
ATOM 962 N N . GLY A 1 133 ? 4.984 16.756 5.205 1.00 10.87 133 GLY A N 1
ATOM 963 C CA . GLY A 1 133 ? 6.181 16.186 4.548 1.00 11.64 133 GLY A CA 1
ATOM 964 C C . GLY A 1 133 ? 7.533 16.664 5.109 1.00 12.40 133 GLY A C 1
ATOM 965 O O . GLY A 1 133 ? 8.473 15.861 5.245 1.00 11.69 133 GLY A O 1
ATOM 966 N N . ILE A 1 134 ? 7.692 17.974 5.349 1.00 13.13 134 ILE A N 1
ATOM 967 C CA . ILE A 1 134 ? 8.967 18.549 5.856 1.00 13.09 134 ILE A CA 1
ATOM 968 C C . ILE A 1 134 ? 9.279 17.916 7.239 1.00 11.64 134 ILE A C 1
ATOM 969 O O . ILE A 1 134 ? 10.401 17.443 7.532 1.00 10.26 134 ILE A O 1
ATOM 974 N N . LEU A 1 135 ? 8.251 17.886 8.100 1.00 11.81 135 LEU A N 1
ATOM 975 C CA . LEU A 1 135 ? 8.414 17.368 9.445 1.00 11.66 135 LEU A CA 1
ATOM 976 C C . LEU A 1 135 ? 8.748 15.818 9.425 1.00 11.23 135 LEU A C 1
ATOM 977 O O . LEU A 1 135 ? 9.605 15.325 10.177 1.00 11.21 135 LEU A O 1
ATOM 982 N N . ARG A 1 136 ? 7.993 15.070 8.644 1.00 11.17 136 ARG A N 1
ATOM 983 C CA . ARG A 1 136 ? 8.300 13.653 8.430 1.00 13.09 136 ARG A CA 1
ATOM 984 C C . ARG A 1 136 ? 9.713 13.468 7.887 1.00 13.01 136 ARG A C 1
ATOM 985 O O . ARG A 1 136 ? 10.454 12.619 8.415 1.00 11.80 136 ARG A O 1
ATOM 993 N N . ASN A 1 137 ? 10.093 14.271 6.883 1.00 13.04 137 ASN A N 1
ATOM 994 C CA . ASN A 1 137 ? 11.474 14.147 6.330 1.00 14.35 137 ASN A CA 1
ATOM 995 C C . ASN A 1 137 ? 12.564 14.440 7.365 1.00 14.23 137 ASN A C 1
ATOM 996 O O . ASN A 1 137 ? 13.644 13.801 7.365 1.00 15.52 137 ASN A O 1
ATOM 1001 N N . ALA A 1 138 ? 12.265 15.353 8.282 1.00 12.55 138 ALA A N 1
ATOM 1002 C CA . ALA A 1 138 ? 13.198 15.723 9.369 1.00 13.20 138 ALA A CA 1
ATOM 1003 C C . ALA A 1 138 ? 13.280 14.702 10.482 1.00 13.99 138 ALA A C 1
ATOM 1004 O O . ALA A 1 138 ? 14.033 14.884 11.448 1.00 11.16 138 ALA A O 1
ATOM 1006 N N . GLY A 1 139 ? 12.408 13.680 10.434 1.00 13.97 139 GLY A N 1
ATOM 1007 C CA . GLY A 1 139 ? 12.422 12.680 11.513 1.00 15.88 139 GLY A CA 1
ATOM 1008 C C . GLY A 1 139 ? 11.693 13.159 12.757 1.00 16.69 139 GLY A C 1
ATOM 1009 O O . GLY A 1 139 ? 11.813 12.573 13.833 1.00 16.63 139 GLY A O 1
ATOM 1010 N N . ALA A 1 140 ? 10.894 14.218 12.616 1.00 14.26 140 ALA A N 1
ATOM 1011 C CA . ALA A 1 140 ? 10.287 14.861 13.789 1.00 13.03 140 ALA A CA 1
ATOM 1012 C C . ALA A 1 140 ? 8.967 14.218 14.184 1.00 12.33 140 ALA A C 1
ATOM 1013 O O . ALA A 1 140 ? 8.397 14.629 15.196 1.00 14.00 140 ALA A O 1
ATOM 1015 N N . LEU A 1 141 ? 8.421 13.311 13.356 1.00 13.10 141 LEU A N 1
ATOM 1016 C CA . LEU A 1 141 ? 7.106 12.733 13.569 1.00 11.53 141 LEU A CA 1
ATOM 1017 C C . LEU A 1 141 ? 7.313 11.259 13.865 1.00 15.77 141 LEU A C 1
ATOM 1018 O O . LEU A 1 141 ? 7.457 10.438 12.931 1.00 19.39 141 LEU A O 1
ATOM 1023 N N . ILE A 1 142 ? 7.366 10.880 15.137 1.00 13.42 142 ILE A N 1
ATOM 1024 C CA . ILE A 1 142 ? 7.747 9.490 15.481 1.00 13.52 142 ILE A CA 1
ATOM 1025 C C . ILE A 1 142 ? 6.433 8.693 15.547 1.00 14.26 142 ILE A C 1
ATOM 1026 O O . ILE A 1 142 ? 5.621 8.950 16.373 1.00 17.12 142 ILE A O 1
ATOM 1031 N N . PRO A 1 143 ? 6.257 7.678 14.691 1.00 12.84 143 PRO A N 1
ATOM 1032 C CA . PRO A 1 143 ? 4.937 7.056 14.569 1.00 14.08 143 PRO A CA 1
ATOM 1033 C C . PRO A 1 143 ? 4.496 6.408 15.853 1.00 15.53 143 PRO A C 1
ATOM 1034 O O . PRO A 1 143 ? 3.328 6.497 16.199 1.00 16.56 143 PRO A O 1
ATOM 1038 N N . GLY A 1 144 ? 5.418 5.771 16.578 1.00 14.60 144 GLY A N 1
ATOM 1039 C CA . GLY A 1 144 ? 4.979 4.941 17.718 1.00 15.45 144 GLY A CA 1
ATOM 1040 C C . GLY A 1 144 ? 4.922 5.740 19.038 1.00 16.43 144 GLY A C 1
ATOM 1041 O O . GLY A 1 144 ? 4.587 5.168 20.075 1.00 19.74 144 GLY A O 1
ATOM 1042 N N . ALA A 1 145 ? 5.212 7.051 19.017 1.00 14.15 145 ALA A N 1
ATOM 1043 C CA . ALA A 1 145 ? 5.368 7.825 20.264 1.00 13.61 145 ALA A CA 1
ATOM 1044 C C . ALA A 1 145 ? 4.066 8.079 20.971 1.00 14.54 145 ALA A C 1
ATOM 1045 O O . ALA A 1 145 ? 3.107 8.512 20.348 1.00 15.53 145 ALA A O 1
ATOM 1047 N N . THR A 1 146 ? 4.057 7.947 22.293 1.00 14.50 146 THR A N 1
ATOM 1048 C CA . THR A 1 146 ? 2.825 8.236 23.020 1.00 14.15 146 THR A CA 1
ATOM 1049 C C . THR A 1 146 ? 2.786 9.807 23.178 1.00 12.50 146 THR A C 1
ATOM 1050 O O . THR A 1 146 ? 3.854 10.444 23.239 1.00 10.68 146 THR A O 1
ATOM 1054 N N . PRO A 1 147 ? 1.600 10.448 23.138 1.00 11.52 147 PRO A N 1
ATOM 1055 C CA . PRO A 1 147 ? 1.660 11.953 23.186 1.00 11.99 147 PRO A CA 1
ATOM 1056 C C . PRO A 1 147 ? 2.367 12.579 24.417 1.00 12.30 147 PRO A C 1
ATOM 1057 O O . PRO A 1 147 ? 2.044 12.238 25.576 1.00 11.60 147 PRO A O 1
ATOM 1061 N N . ASN A 1 148 ? 3.346 13.470 24.188 1.00 12.36 148 ASN A N 1
ATOM 1062 C CA . ASN A 1 148 ? 4.066 14.035 25.313 1.00 11.95 148 ASN A CA 1
ATOM 1063 C C . ASN A 1 148 ? 4.737 15.363 24.957 1.00 12.04 148 ASN A C 1
ATOM 1064 O O . ASN A 1 148 ? 5.629 15.844 25.688 1.00 12.38 148 ASN A O 1
ATOM 1069 N N . LEU A 1 149 ? 4.374 15.912 23.799 1.00 10.21 149 LEU A N 1
ATOM 1070 C CA . LEU A 1 149 ? 5.116 17.079 23.313 1.00 10.81 149 LEU A CA 1
ATOM 1071 C C . LEU A 1 149 ? 4.419 18.415 23.737 1.00 11.63 149 LEU A C 1
ATOM 1072 O O . LEU A 1 149 ? 3.258 18.645 23.345 1.00 13.78 149 LEU A O 1
ATOM 1077 N N . VAL A 1 150 ? 5.145 19.289 24.482 1.00 9.54 150 VAL A N 1
ATOM 1078 C CA . VAL A 1 150 ? 4.586 20.578 24.906 1.00 9.30 150 VAL A CA 1
ATOM 1079 C C . VAL A 1 150 ? 5.244 21.682 24.094 1.00 9.35 150 VAL A C 1
ATOM 1080 O O . VAL A 1 150 ? 6.470 21.788 24.069 1.00 11.56 150 VAL A O 1
ATOM 1084 N N . VAL A 1 151 ? 4.459 22.479 23.365 1.00 9.41 151 VAL A N 1
ATOM 1085 C CA . VAL A 1 151 ? 4.991 23.650 22.707 1.00 10.86 151 VAL A CA 1
ATOM 1086 C C . VAL A 1 151 ? 5.116 24.780 23.755 1.00 12.45 151 VAL A C 1
ATOM 1087 O O . VAL A 1 151 ? 4.213 24.954 24.552 1.00 13.59 151 VAL A O 1
ATOM 1091 N N . CYS A 1 152 ? 6.296 25.416 23.834 1.00 10.03 152 CYS A N 1
ATOM 1092 C CA . CYS A 1 152 ? 6.554 26.499 24.760 1.00 10.98 152 CYS A CA 1
ATOM 1093 C C . CYS A 1 152 ? 6.751 27.765 23.915 1.00 11.00 152 CYS A C 1
ATOM 1094 O O . CYS A 1 152 ? 7.575 27.789 22.958 1.00 10.13 152 CYS A O 1
ATOM 1097 N N . TRP A 1 153 ? 6.012 28.808 24.266 1.00 11.61 153 TRP A N 1
ATOM 1098 C CA . TRP A 1 153 ? 6.120 30.091 23.591 1.00 10.94 153 TRP A CA 1
ATOM 1099 C C . TRP A 1 153 ? 6.345 31.168 24.637 1.00 12.25 153 TRP A C 1
ATOM 1100 O O . TRP A 1 153 ? 5.855 31.072 25.744 1.00 13.19 153 TRP A O 1
ATOM 1111 N N . GLY A 1 154 ? 7.088 32.193 24.291 1.00 12.36 154 GLY A N 1
ATOM 1112 C CA . GLY A 1 154 ? 7.421 33.272 25.249 1.00 11.61 154 GLY A CA 1
ATOM 1113 C C . GLY A 1 154 ? 8.421 34.200 24.590 1.00 9.82 154 GLY A C 1
ATOM 1114 O O . GLY A 1 154 ? 8.953 33.914 23.482 1.00 9.07 154 GLY A O 1
ATOM 1115 N N . GLY A 1 155 ? 8.730 35.314 25.258 1.00 10.77 155 GLY A N 1
ATOM 1116 C CA . GLY A 1 155 ? 9.551 36.340 24.657 1.00 11.01 155 GLY A CA 1
ATOM 1117 C C . GLY A 1 155 ? 10.996 36.025 24.567 1.00 13.36 155 GLY A C 1
ATOM 1118 O O . GLY A 1 155 ? 11.505 35.294 25.410 1.00 14.13 155 GLY A O 1
ATOM 1119 N N . HIS A 1 156 ? 11.619 36.543 23.505 1.00 13.01 156 HIS A N 1
ATOM 1120 C CA . HIS A 1 156 ? 13.045 36.416 23.278 1.00 15.57 156 HIS A CA 1
ATOM 1121 C C . HIS A 1 156 ? 13.787 37.402 24.205 1.00 16.12 156 HIS A C 1
ATOM 1122 O O . HIS A 1 156 ? 14.944 37.192 24.508 1.00 17.23 156 HIS A O 1
ATOM 1129 N N . SER A 1 157 ? 13.119 38.473 24.670 1.00 14.44 157 SER A N 1
ATOM 1130 C CA . SER A 1 157 ? 13.794 39.506 25.467 1.00 14.56 157 SER A CA 1
ATOM 1131 C C . SER A 1 157 ? 13.084 39.595 26.791 1.00 15.60 157 SER A C 1
ATOM 1132 O O . SER A 1 157 ? 12.035 40.278 26.880 1.00 17.86 157 SER A O 1
ATOM 1135 N N . ILE A 1 158 ? 13.616 38.916 27.822 1.00 14.73 158 ILE A N 1
ATOM 1136 C CA . ILE A 1 158 ? 12.909 38.786 29.105 1.00 13.34 158 ILE A CA 1
ATOM 1137 C C . ILE A 1 158 ? 13.865 39.046 30.202 1.00 13.45 158 ILE A C 1
ATOM 1138 O O . ILE A 1 158 ? 15.054 38.781 30.029 1.00 13.90 158 ILE A O 1
ATOM 1143 N N . ASN A 1 159 ? 13.357 39.495 31.338 1.00 12.81 159 ASN A N 1
ATOM 1144 C CA . ASN A 1 159 ? 14.227 39.702 32.519 1.00 16.95 159 ASN A CA 1
ATOM 1145 C C . ASN A 1 159 ? 14.679 38.399 33.219 1.00 17.43 159 ASN A C 1
ATOM 1146 O O . ASN A 1 159 ? 14.266 37.326 32.825 1.00 14.65 159 ASN A O 1
ATOM 1151 N N . GLU A 1 160 ? 15.551 38.501 34.224 1.00 19.20 160 GLU A N 1
ATOM 1152 C CA . GLU A 1 160 ? 16.143 37.308 34.878 1.00 19.10 160 GLU A CA 1
ATOM 1153 C C . GLU A 1 160 ? 15.110 36.551 35.644 1.00 17.27 160 GLU A C 1
ATOM 1154 O O . GLU A 1 160 ? 15.173 35.357 35.697 1.00 15.86 160 GLU A O 1
ATOM 1160 N N . VAL A 1 161 ? 14.219 37.257 36.329 1.00 17.32 161 VAL A N 1
ATOM 1161 C CA . VAL A 1 161 ? 13.116 36.593 36.997 1.00 17.88 161 VAL A CA 1
ATOM 1162 C C . VAL A 1 161 ? 12.216 35.758 36.016 1.00 15.74 161 VAL A C 1
ATOM 1163 O O . VAL A 1 161 ? 11.920 34.589 36.313 1.00 13.22 161 VAL A O 1
ATOM 1167 N N . GLU A 1 162 ? 11.834 36.324 34.864 1.00 15.87 162 GLU A N 1
ATOM 1168 C CA . GLU A 1 162 ? 11.047 35.577 33.891 1.00 15.80 162 GLU A CA 1
ATOM 1169 C C . GLU A 1 162 ? 11.881 34.394 33.401 1.00 13.06 162 GLU A C 1
ATOM 1170 O O . GLU A 1 162 ? 11.349 33.296 33.200 1.00 9.99 162 GLU A O 1
ATOM 1176 N N . TYR A 1 163 ? 13.168 34.632 33.218 1.00 11.70 163 TYR A N 1
ATOM 1177 C CA . TYR A 1 163 ? 13.995 33.593 32.614 1.00 14.02 163 TYR A CA 1
ATOM 1178 C C . TYR A 1 163 ? 14.132 32.397 33.556 1.00 15.00 163 TYR A C 1
ATOM 1179 O O . TYR A 1 163 ? 14.063 31.232 33.101 1.00 15.24 163 TYR A O 1
ATOM 1188 N N . GLN A 1 164 ? 14.356 32.665 34.854 1.00 15.34 164 GLN A N 1
ATOM 1189 C CA . GLN A 1 164 ? 14.516 31.568 35.821 1.00 15.62 164 GLN A CA 1
ATOM 1190 C C . GLN A 1 164 ? 13.199 30.780 35.922 1.00 14.83 164 GLN A C 1
ATOM 1191 O O . GLN A 1 164 ? 13.254 29.572 36.053 1.00 13.39 164 GLN A O 1
ATOM 1197 N N . TYR A 1 165 ? 12.073 31.503 35.904 1.00 12.92 165 TYR A N 1
ATOM 1198 C CA . TYR A 1 165 ? 10.735 30.879 35.872 1.00 12.72 165 TYR A CA 1
ATOM 1199 C C . TYR A 1 165 ? 10.572 29.852 34.711 1.00 11.84 165 TYR A C 1
ATOM 1200 O O . TYR A 1 165 ? 10.043 28.746 34.978 1.00 12.44 165 TYR A O 1
ATOM 1209 N N . THR A 1 166 ? 10.969 30.240 33.473 1.00 11.34 166 THR A N 1
ATOM 1210 C CA . THR A 1 166 ? 10.834 29.363 32.287 1.00 11.95 166 THR A CA 1
ATOM 1211 C C . THR A 1 166 ? 11.769 28.171 32.483 1.00 11.53 166 THR A C 1
ATOM 1212 O O . THR A 1 166 ? 11.436 27.067 32.078 1.00 11.59 166 THR A O 1
ATOM 1216 N N . ARG A 1 167 ? 12.897 28.381 33.162 1.00 10.43 167 ARG A N 1
ATOM 1217 C CA . ARG A 1 167 ? 13.803 27.279 33.443 1.00 12.74 167 ARG A CA 1
ATOM 1218 C C . ARG A 1 167 ? 13.145 26.300 34.424 1.00 11.16 167 ARG A C 1
ATOM 1219 O O . ARG A 1 167 ? 13.240 25.077 34.233 1.00 10.37 167 ARG A O 1
ATOM 1227 N N . GLU A 1 168 ? 12.452 26.801 35.463 1.00 9.99 168 GLU A N 1
ATOM 1228 C CA . GLU A 1 168 ? 11.861 25.908 36.417 1.00 11.96 168 GLU A CA 1
ATOM 1229 C C . GLU A 1 168 ? 10.658 25.158 35.808 1.00 12.16 168 GLU A C 1
ATOM 1230 O O . GLU A 1 168 ? 10.430 24.025 36.196 1.00 11.06 168 GLU A O 1
ATOM 1236 N N . VAL A 1 169 ? 9.868 25.816 34.966 1.00 11.04 169 VAL A N 1
ATOM 1237 C CA . VAL A 1 169 ? 8.805 25.089 34.240 1.00 10.61 169 VAL A CA 1
ATOM 1238 C C . VAL A 1 169 ? 9.406 23.965 33.436 1.00 11.37 169 VAL A C 1
ATOM 1239 O O . VAL A 1 169 ? 8.863 22.827 33.399 1.00 10.32 169 VAL A O 1
ATOM 1243 N N . GLY A 1 170 ? 10.525 24.244 32.768 1.00 10.75 170 GLY A N 1
ATOM 1244 C CA . GLY A 1 170 ? 11.156 23.172 31.938 1.00 9.26 170 GLY A CA 1
ATOM 1245 C C . GLY A 1 170 ? 11.622 21.983 32.827 1.00 11.03 170 GLY A C 1
ATOM 1246 O O . GLY A 1 170 ? 11.444 20.794 32.462 1.00 9.92 170 GLY A O 1
ATOM 1247 N N . HIS A 1 171 ? 12.156 22.288 34.036 1.00 12.53 171 HIS A N 1
ATOM 1248 C CA . HIS A 1 171 ? 12.505 21.247 34.996 1.00 12.67 171 HIS A CA 1
ATOM 1249 C C . HIS A 1 171 ? 11.298 20.363 35.337 1.00 12.02 171 HIS A C 1
ATOM 1250 O O . HIS A 1 171 ? 11.407 19.134 35.337 1.00 9.40 171 HIS A O 1
ATOM 1257 N N . GLU A 1 172 ? 10.164 21.021 35.610 1.00 11.18 172 GLU A N 1
ATOM 1258 C CA . GLU A 1 172 ? 8.880 20.382 35.939 1.00 11.21 172 GLU A CA 1
ATOM 1259 C C . GLU A 1 172 ? 8.331 19.561 34.785 1.00 9.35 172 GLU A C 1
ATOM 1260 O O . GLU A 1 172 ? 7.795 18.426 35.001 1.00 7.63 172 GLU A O 1
ATOM 1266 N N . LEU A 1 173 ? 8.483 20.082 33.568 1.00 8.43 173 LEU A N 1
ATOM 1267 C CA . LEU A 1 173 ? 8.145 19.286 32.348 1.00 8.49 173 LEU A CA 1
ATOM 1268 C C . LEU A 1 173 ? 9.041 18.043 32.275 1.00 10.40 173 LEU A C 1
ATOM 1269 O O . LEU A 1 173 ? 8.541 16.946 32.039 1.00 9.39 173 LEU A O 1
ATOM 1274 N N . GLY A 1 174 ? 10.349 18.224 32.514 1.00 10.08 174 GLY A N 1
ATOM 1275 C CA . GLY A 1 174 ? 11.313 17.086 32.491 1.00 9.81 174 GLY A CA 1
ATOM 1276 C C . GLY A 1 174 ? 11.023 15.944 33.463 1.00 9.13 174 GLY A C 1
ATOM 1277 O O . GLY A 1 174 ? 11.105 14.764 33.084 1.00 10.65 174 GLY A O 1
ATOM 1278 N N . LEU A 1 175 ? 10.658 16.285 34.694 1.00 9.42 175 LEU A N 1
ATOM 1279 C CA . LEU A 1 175 ? 10.278 15.357 35.737 1.00 12.13 175 LEU A CA 1
ATOM 1280 C C . LEU A 1 175 ? 9.025 14.571 35.363 1.00 12.39 175 LEU A C 1
ATOM 1281 O O . LEU A 1 175 ? 8.795 13.502 35.910 1.00 12.32 175 LEU A O 1
ATOM 1286 N N . ARG A 1 176 ? 8.241 15.103 34.446 1.00 11.07 176 ARG A N 1
ATOM 1287 C CA . ARG A 1 176 ? 6.971 14.401 34.018 1.00 9.90 176 ARG A CA 1
ATOM 1288 C C . ARG A 1 176 ? 7.131 13.722 32.686 1.00 10.19 176 ARG A C 1
ATOM 1289 O O . ARG A 1 176 ? 6.148 13.329 32.052 1.00 10.60 176 ARG A O 1
ATOM 1297 N N . GLU A 1 177 ? 8.388 13.600 32.223 1.00 10.71 177 GLU A N 1
ATOM 1298 C CA . GLU A 1 177 ? 8.687 12.920 30.968 1.00 11.92 177 GLU A CA 1
ATOM 1299 C C . GLU A 1 177 ? 7.917 13.543 29.762 1.00 12.45 177 GLU A C 1
ATOM 1300 O O . GLU A 1 177 ? 7.432 12.828 28.867 1.00 14.25 177 GLU A O 1
ATOM 1306 N N . LEU A 1 178 ? 7.934 14.888 29.719 1.00 10.89 178 LEU A N 1
ATOM 1307 C CA . LEU A 1 178 ? 7.386 15.596 28.597 1.00 10.17 178 LEU A CA 1
ATOM 1308 C C . LEU A 1 178 ? 8.530 16.145 27.780 1.00 10.82 178 LEU A C 1
ATOM 1309 O O . LEU A 1 178 ? 9.637 16.381 28.324 1.00 12.17 178 LEU A O 1
ATOM 1314 N N . ASN A 1 179 ? 8.275 16.323 26.495 1.00 10.67 179 ASN A N 1
ATOM 1315 C CA . ASN A 1 179 ? 9.248 16.837 25.577 1.00 11.26 179 ASN A CA 1
ATOM 1316 C C . ASN A 1 179 ? 8.859 18.265 25.213 1.00 11.19 179 ASN A C 1
ATOM 1317 O O . ASN A 1 179 ? 7.733 18.670 25.497 1.00 9.83 179 ASN A O 1
ATOM 1322 N N . ILE A 1 180 ? 9.811 19.004 24.628 1.00 11.08 180 ILE A N 1
ATOM 1323 C CA . ILE A 1 180 ? 9.612 20.444 24.384 1.00 12.11 180 ILE A CA 1
ATOM 1324 C C . ILE A 1 180 ? 9.768 20.768 22.911 1.00 11.45 180 ILE A C 1
ATOM 1325 O O . ILE A 1 180 ? 10.693 20.293 22.247 1.00 12.35 180 ILE A O 1
ATOM 1330 N N . CYS A 1 181 ? 8.810 21.506 22.393 1.00 9.47 181 CYS A N 1
ATOM 1331 C CA . CYS A 1 181 ? 8.883 22.053 21.053 1.00 10.45 181 CYS A CA 1
ATOM 1332 C C . CYS A 1 181 ? 8.762 23.578 21.134 1.00 11.33 181 CYS A C 1
ATOM 1333 O O . CYS A 1 181 ? 7.813 24.103 21.746 1.00 12.83 181 CYS A O 1
ATOM 1336 N N . THR A 1 182 ? 9.741 24.288 20.578 1.00 12.44 182 THR A N 1
ATOM 1337 C CA . THR A 1 182 ? 9.751 25.746 20.685 1.00 13.34 182 THR A CA 1
ATOM 1338 C C . THR A 1 182 ? 10.409 26.448 19.481 1.00 12.53 182 THR A C 1
ATOM 1339 O O . THR A 1 182 ? 10.778 25.798 18.476 1.00 13.62 182 THR A O 1
ATOM 1343 N N . GLY A 1 183 ? 10.462 27.786 19.543 1.00 10.48 183 GLY A N 1
ATOM 1344 C CA . GLY A 1 183 ? 11.175 28.541 18.543 1.00 12.70 183 GLY A CA 1
ATOM 1345 C C . GLY A 1 183 ? 12.656 28.411 18.882 1.00 17.69 183 GLY A C 1
ATOM 1346 O O . GLY A 1 183 ? 13.047 27.560 19.687 1.00 20.93 183 GLY A O 1
ATOM 1347 N N . CYS A 1 184 ? 13.497 29.264 18.286 1.00 18.94 184 CYS A N 1
ATOM 1348 C CA . CYS A 1 184 ? 14.923 29.257 18.551 1.00 18.64 184 CYS A CA 1
ATOM 1349 C C . CYS A 1 184 ? 15.300 30.607 19.140 1.00 20.50 184 CYS A C 1
ATOM 1350 O O . CYS A 1 184 ? 14.508 31.547 19.055 1.00 20.01 184 CYS A O 1
ATOM 1353 N N . GLY A 1 185 ? 16.503 30.711 19.716 1.00 20.70 185 GLY A N 1
ATOM 1354 C CA . GLY A 1 185 ? 17.034 31.998 20.145 1.00 20.27 185 GLY A CA 1
ATOM 1355 C C . GLY A 1 185 ? 17.016 32.152 21.652 1.00 20.32 185 GLY A C 1
ATOM 1356 O O . GLY A 1 185 ? 16.706 31.219 22.368 1.00 19.87 185 GLY A O 1
ATOM 1357 N N . PRO A 1 186 ? 17.268 33.377 22.144 1.00 20.00 186 PRO A N 1
ATOM 1358 C CA . PRO A 1 186 ? 17.474 33.570 23.577 1.00 19.54 186 PRO A CA 1
ATOM 1359 C C . PRO A 1 186 ? 16.134 33.683 24.326 1.00 17.26 186 PRO A C 1
ATOM 1360 O O . PRO A 1 186 ? 15.054 33.503 23.704 1.00 15.30 186 PRO A O 1
ATOM 1364 N N . GLY A 1 187 ? 16.225 33.924 25.633 1.00 16.51 187 GLY A N 1
ATOM 1365 C CA . GLY A 1 187 ? 15.058 34.238 26.484 1.00 15.33 187 GLY A CA 1
ATOM 1366 C C . GLY A 1 187 ? 14.226 32.974 26.712 1.00 15.80 187 GLY A C 1
ATOM 1367 O O . GLY A 1 187 ? 14.762 31.917 27.035 1.00 16.30 187 GLY A O 1
ATOM 1368 N N . ALA A 1 188 ? 12.913 33.052 26.534 1.00 14.73 188 ALA A N 1
ATOM 1369 C CA . ALA A 1 188 ? 12.075 31.876 26.820 1.00 14.07 188 ALA A CA 1
ATOM 1370 C C . ALA A 1 188 ? 12.242 30.679 25.813 1.00 13.75 188 ALA A C 1
ATOM 1371 O O . ALA A 1 188 ? 11.705 29.605 26.026 1.00 12.52 188 ALA A O 1
ATOM 1381 N N . GLU A 1 190 ? 15.097 29.348 25.334 1.00 18.19 190 GLU A N 1
ATOM 1382 C CA . GLU A 1 190 ? 16.302 28.609 25.749 1.00 21.30 190 GLU A CA 1
ATOM 1383 C C . GLU A 1 190 ? 16.122 28.091 27.184 1.00 18.59 190 GLU A C 1
ATOM 1384 O O . GLU A 1 190 ? 16.558 27.003 27.489 1.00 19.51 190 GLU A O 1
ATOM 1390 N N . GLY A 1 191 ? 15.405 28.838 28.034 1.00 15.00 191 GLY A N 1
ATOM 1391 C CA . GLY A 1 191 ? 15.256 28.484 29.454 1.00 13.33 191 GLY A CA 1
ATOM 1392 C C . GLY A 1 191 ? 14.646 27.098 29.685 1.00 11.24 191 GLY A C 1
ATOM 1393 O O . GLY A 1 191 ? 15.179 26.314 30.386 1.00 11.58 191 GLY A O 1
ATOM 1394 N N . PRO A 1 192 ? 13.476 26.821 29.132 1.00 10.44 192 PRO A N 1
ATOM 1395 C CA . PRO A 1 192 ? 12.883 25.527 29.510 1.00 10.25 192 PRO A CA 1
ATOM 1396 C C . PRO A 1 192 ? 13.763 24.291 29.187 1.00 12.22 192 PRO A C 1
ATOM 1397 O O . PRO A 1 192 ? 13.770 23.371 29.953 1.00 13.97 192 PRO A O 1
ATOM 1409 N N . LYS A 1 194 ? 16.967 24.071 29.187 1.00 12.78 194 LYS A N 1
ATOM 1410 C CA . LYS A 1 194 ? 17.975 23.943 30.269 1.00 13.38 194 LYS A CA 1
ATOM 1411 C C . LYS A 1 194 ? 17.466 23.357 31.572 1.00 12.89 194 LYS A C 1
ATOM 1412 O O . LYS A 1 194 ? 18.187 22.572 32.227 1.00 11.91 194 LYS A O 1
ATOM 1418 N N . GLY A 1 195 ? 16.265 23.768 31.963 1.00 11.09 195 GLY A N 1
ATOM 1419 C CA . GLY A 1 195 ? 15.573 23.174 33.104 1.00 9.84 195 GLY A CA 1
ATOM 1420 C C . GLY A 1 195 ? 15.221 21.720 32.804 1.00 9.69 195 GLY A C 1
ATOM 1421 O O . GLY A 1 195 ? 15.456 20.858 33.653 1.00 8.27 195 GLY A O 1
ATOM 1422 N N . ALA A 1 196 ? 14.730 21.439 31.580 1.00 9.43 196 ALA A N 1
ATOM 1423 C CA . ALA A 1 196 ? 14.315 20.052 31.217 1.00 11.29 196 ALA A CA 1
ATOM 1424 C C . ALA A 1 196 ? 15.549 19.084 31.225 1.00 9.61 196 ALA A C 1
ATOM 1425 O O . ALA A 1 196 ? 15.408 17.900 31.528 1.00 8.59 196 ALA A O 1
ATOM 1427 N N . ALA A 1 197 ? 16.727 19.590 30.871 1.00 8.68 197 ALA A N 1
ATOM 1428 C CA . ALA A 1 197 ? 17.901 18.717 30.861 1.00 11.38 197 ALA A CA 1
ATOM 1429 C C . ALA A 1 197 ? 18.090 18.132 32.262 1.00 11.54 197 ALA A C 1
ATOM 1430 O O . ALA A 1 197 ? 18.436 16.939 32.411 1.00 10.39 197 ALA A O 1
ATOM 1432 N N . VAL A 1 198 ? 17.948 18.986 33.295 1.00 10.28 198 VAL A N 1
ATOM 1433 C CA . VAL A 1 198 ? 18.113 18.489 34.652 1.00 9.98 198 VAL A CA 1
ATOM 1434 C C . VAL A 1 198 ? 16.945 17.578 35.042 1.00 10.76 198 VAL A C 1
ATOM 1435 O O . VAL A 1 198 ? 17.152 16.579 35.616 1.00 11.08 198 VAL A O 1
ATOM 1439 N N . GLY A 1 199 ? 15.710 17.954 34.727 1.00 10.31 199 GLY A N 1
ATOM 1440 C CA . GLY A 1 199 ? 14.572 17.170 35.214 1.00 10.04 199 GLY A CA 1
ATOM 1441 C C . GLY A 1 199 ? 14.524 15.843 34.458 1.00 7.72 199 GLY A C 1
ATOM 1442 O O . GLY A 1 199 ? 14.264 14.791 35.063 1.00 8.29 199 GLY A O 1
ATOM 1443 N N . HIS A 1 200 ? 14.885 15.852 33.164 1.00 7.43 200 HIS A N 1
ATOM 1444 C CA . HIS A 1 200 ? 14.972 14.567 32.457 1.00 7.45 200 HIS A CA 1
ATOM 1445 C C . HIS A 1 200 ? 16.063 13.631 32.986 1.00 9.45 200 HIS A C 1
ATOM 1446 O O . HIS A 1 200 ? 15.882 12.417 32.985 1.00 10.36 200 HIS A O 1
ATOM 1453 N N . ALA A 1 201 ? 17.226 14.169 33.324 1.00 10.23 201 ALA A N 1
ATOM 1454 C CA . ALA A 1 201 ? 18.273 13.315 33.944 1.00 10.16 201 ALA A CA 1
ATOM 1455 C C . ALA A 1 201 ? 17.812 12.675 35.259 1.00 8.67 201 ALA A C 1
ATOM 1456 O O . ALA A 1 201 ? 18.141 11.522 35.537 1.00 11.07 201 ALA A O 1
ATOM 1458 N N . LYS A 1 202 ? 17.115 13.430 36.114 1.00 7.33 202 LYS A N 1
ATOM 1459 C CA . LYS A 1 202 ? 16.625 12.940 37.384 1.00 8.84 202 LYS A CA 1
ATOM 1460 C C . LYS A 1 202 ? 15.645 11.813 37.149 1.00 10.29 202 LYS A C 1
ATOM 1461 O O . LYS A 1 202 ? 15.580 10.847 37.917 1.00 9.10 202 LYS A O 1
ATOM 1467 N N . GLN A 1 203 ? 14.919 11.906 36.049 1.00 13.01 203 GLN A N 1
ATOM 1468 C CA . GLN A 1 203 ? 13.867 10.965 35.779 1.00 16.58 203 GLN A CA 1
ATOM 1469 C C . GLN A 1 203 ? 14.394 9.854 34.848 1.00 16.53 203 GLN A C 1
ATOM 1470 O O . GLN A 1 203 ? 13.664 8.919 34.504 1.00 17.05 203 GLN A O 1
ATOM 1476 N N . ARG A 1 204 ? 15.691 9.902 34.476 1.00 14.98 204 ARG A N 1
ATOM 1477 C CA . ARG A 1 204 ? 16.296 8.966 33.546 1.00 12.56 204 ARG A CA 1
ATOM 1478 C C . ARG A 1 204 ? 15.603 8.945 32.170 1.00 14.02 204 ARG A C 1
ATOM 1479 O O . ARG A 1 204 ? 15.521 7.921 31.523 1.00 14.21 204 ARG A O 1
ATOM 1487 N N . TYR A 1 205 ? 15.098 10.067 31.716 1.00 11.27 205 TYR A N 1
ATOM 1488 C CA . TYR A 1 205 ? 14.452 10.065 30.420 1.00 12.45 205 TYR A CA 1
ATOM 1489 C C . TYR A 1 205 ? 15.445 10.346 29.302 1.00 14.01 205 TYR A C 1
ATOM 1490 O O . TYR A 1 205 ? 15.583 11.490 28.841 1.00 15.44 205 TYR A O 1
ATOM 1499 N N . SER A 1 206 ? 16.093 9.307 28.782 1.00 14.09 206 SER A N 1
ATOM 1500 C CA . SER A 1 206 ? 17.201 9.541 27.846 1.00 14.43 206 SER A CA 1
ATOM 1501 C C . SER A 1 206 ? 16.671 9.809 26.446 1.00 14.36 206 SER A C 1
ATOM 1502 O O . SER A 1 206 ? 17.404 10.312 25.569 1.00 15.17 206 SER A O 1
ATOM 1505 N N . GLU A 1 207 ? 15.424 9.469 26.195 1.00 12.70 207 GLU A N 1
ATOM 1506 C CA . GLU A 1 207 ? 14.845 9.700 24.827 1.00 14.64 207 GLU A CA 1
ATOM 1507 C C . GLU A 1 207 ? 14.223 11.127 24.717 1.00 13.05 207 GLU A C 1
ATOM 1508 O O . GLU A 1 207 ? 13.277 11.366 23.992 1.00 12.98 207 GLU A O 1
ATOM 1514 N N . TYR A 1 208 ? 14.745 12.071 25.485 1.00 10.39 208 TYR A N 1
ATOM 1515 C CA . TYR A 1 208 ? 14.182 13.445 25.441 1.00 9.57 208 TYR A CA 1
ATOM 1516 C C . TYR A 1 208 ? 14.294 14.096 24.009 1.00 10.09 208 TYR A C 1
ATOM 1517 O O . TYR A 1 208 ? 15.272 13.833 23.273 1.00 10.73 208 TYR A O 1
ATOM 1526 N N . ARG A 1 209 ? 13.363 14.992 23.684 1.00 8.54 209 ARG A N 1
ATOM 1527 C CA . ARG A 1 209 ? 13.372 15.677 22.384 1.00 10.84 209 ARG A CA 1
ATOM 1528 C C . ARG A 1 209 ? 13.155 17.179 22.650 1.00 13.15 209 ARG A C 1
ATOM 1529 O O . ARG A 1 209 ? 12.208 17.560 23.313 1.00 14.04 209 ARG A O 1
ATOM 1537 N N . TYR A 1 210 ? 14.072 17.994 22.171 1.00 12.62 210 TYR A N 1
ATOM 1538 C CA . TYR A 1 210 ? 13.987 19.416 22.288 1.00 10.72 210 TYR A CA 1
ATOM 1539 C C . TYR A 1 210 ? 14.004 19.864 20.870 1.00 10.18 210 TYR A C 1
ATOM 1540 O O . TYR A 1 210 ? 15.057 19.949 20.227 1.00 9.48 210 TYR A O 1
ATOM 1549 N N . LEU A 1 211 ? 12.818 20.160 20.371 1.00 11.92 211 LEU A N 1
ATOM 1550 C CA . LEU A 1 211 ? 12.642 20.537 18.982 1.00 13.50 211 LEU A CA 1
ATOM 1551 C C . LEU A 1 211 ? 12.653 22.047 18.946 1.00 14.64 211 LEU A C 1
ATOM 1552 O O . LEU A 1 211 ? 11.939 22.685 19.721 1.00 16.55 211 LEU A O 1
ATOM 1557 N N . GLY A 1 212 ? 13.347 22.589 17.977 1.00 12.51 212 GLY A N 1
ATOM 1558 C CA . GLY A 1 212 ? 13.486 24.012 17.784 1.00 14.21 212 GLY A CA 1
ATOM 1559 C C . GLY A 1 212 ? 13.110 24.261 16.355 1.00 15.36 212 GLY A C 1
ATOM 1560 O O . GLY A 1 212 ? 13.727 23.690 15.418 1.00 15.76 212 GLY A O 1
ATOM 1561 N N . LEU A 1 213 ? 12.044 25.054 16.168 1.00 14.29 213 LEU A N 1
ATOM 1562 C CA . LEU A 1 213 ? 11.633 25.407 14.789 1.00 14.23 213 LEU A CA 1
ATOM 1563 C C . LEU A 1 213 ? 12.033 26.808 14.386 1.00 13.89 213 LEU A C 1
ATOM 1564 O O . LEU A 1 213 ? 12.005 27.755 15.194 1.00 13.95 213 LEU A O 1
ATOM 1569 N N . THR A 1 214 ? 12.433 26.978 13.132 1.00 13.47 214 THR A N 1
ATOM 1570 C CA . THR A 1 214 ? 12.758 28.327 12.716 1.00 14.60 214 THR A CA 1
ATOM 1571 C C . THR A 1 214 ? 12.424 28.492 11.242 1.00 15.43 214 THR A C 1
ATOM 1572 O O . THR A 1 214 ? 11.854 27.588 10.651 1.00 17.10 214 THR A O 1
ATOM 1576 N N . GLU A 1 215 ? 12.767 29.641 10.668 1.00 15.29 215 GLU A N 1
ATOM 1577 C CA . GLU A 1 215 ? 12.674 29.850 9.222 1.00 16.62 215 GLU A CA 1
ATOM 1578 C C . GLU A 1 215 ? 13.729 30.828 8.757 1.00 15.50 215 GLU A C 1
ATOM 1579 O O . GLU A 1 215 ? 14.319 31.554 9.571 1.00 15.46 215 GLU A O 1
ATOM 1585 N N . PRO A 1 216 ? 14.016 30.838 7.454 1.00 15.61 216 PRO A N 1
ATOM 1586 C CA . PRO A 1 216 ? 15.245 31.477 6.995 1.00 15.63 216 PRO A CA 1
ATOM 1587 C C . PRO A 1 216 ? 15.323 32.998 7.233 1.00 17.40 216 PRO A C 1
ATOM 1588 O O . PRO A 1 216 ? 16.411 33.558 7.436 1.00 18.44 216 PRO A O 1
ATOM 1592 N N . SER A 1 217 ? 14.192 33.691 7.282 1.00 16.87 217 SER A N 1
ATOM 1593 C CA . SER A 1 217 ? 14.334 35.121 7.449 1.00 18.31 217 SER A CA 1
ATOM 1594 C C . SER A 1 217 ? 14.381 35.531 8.945 1.00 18.65 217 SER A C 1
ATOM 1595 O O . SER A 1 217 ? 14.544 36.705 9.267 1.00 18.27 217 SER A O 1
ATOM 1598 N N . ILE A 1 218 ? 14.228 34.565 9.877 1.00 18.06 218 ILE A N 1
ATOM 1599 C CA . ILE A 1 218 ? 14.352 34.887 11.302 1.00 18.41 218 ILE A CA 1
ATOM 1600 C C . ILE A 1 218 ? 15.529 34.147 12.066 1.00 17.41 218 ILE A C 1
ATOM 1601 O O . ILE A 1 218 ? 15.890 34.506 13.200 1.00 17.30 218 ILE A O 1
ATOM 1606 N N . ILE A 1 219 ? 16.142 33.146 11.431 1.00 14.73 219 ILE A N 1
ATOM 1607 C CA . ILE A 1 219 ? 17.164 32.349 12.099 1.00 12.60 219 ILE A CA 1
ATOM 1608 C C . ILE A 1 219 ? 18.417 33.136 12.521 1.00 15.45 219 ILE A C 1
ATOM 1609 O O . ILE A 1 219 ? 18.938 32.877 13.601 1.00 14.90 219 ILE A O 1
ATOM 1614 N N . ALA A 1 220 ? 18.883 34.113 11.700 1.00 16.33 220 ALA A N 1
ATOM 1615 C CA . ALA A 1 220 ? 20.037 34.951 12.032 1.00 19.32 220 ALA A CA 1
ATOM 1616 C C . ALA A 1 220 ? 19.742 35.722 13.312 1.00 20.42 220 ALA A C 1
ATOM 1617 O O . ALA A 1 220 ? 20.622 35.815 14.200 1.00 19.45 220 ALA A O 1
ATOM 1619 N N . ALA A 1 221 ? 18.524 36.265 13.418 1.00 18.97 221 ALA A N 1
ATOM 1620 C CA . ALA A 1 221 ? 18.168 37.012 14.652 1.00 19.41 221 ALA A CA 1
ATOM 1621 C C . ALA A 1 221 ? 17.862 36.114 15.864 1.00 19.21 221 ALA A C 1
ATOM 1622 O O . ALA A 1 221 ? 18.047 36.541 16.974 1.00 19.38 221 ALA A O 1
ATOM 1624 N N . GLU A 1 222 ? 17.400 34.869 15.666 1.00 17.77 222 GLU A N 1
ATOM 1625 C CA . GLU A 1 222 ? 16.968 34.037 16.831 1.00 17.14 222 GLU A CA 1
ATOM 1626 C C . GLU A 1 222 ? 17.605 32.666 16.568 1.00 15.95 222 GLU A C 1
ATOM 1627 O O . GLU A 1 222 ? 16.927 31.759 16.091 1.00 15.51 222 GLU A O 1
ATOM 1633 N N . PRO A 1 223 ? 18.919 32.574 16.755 1.00 15.13 223 PRO A N 1
ATOM 1634 C CA . PRO A 1 223 ? 19.586 31.347 16.267 1.00 16.52 223 PRO A CA 1
ATOM 1635 C C . PRO A 1 223 ? 19.509 30.169 17.215 1.00 15.39 223 PRO A C 1
ATOM 1636 O O . PRO A 1 223 ? 19.324 30.347 18.462 1.00 13.05 223 PRO A O 1
ATOM 1640 N N . PRO A 1 224 ? 19.597 28.960 16.634 1.00 15.01 224 PRO A N 1
ATOM 1641 C CA . PRO A 1 224 ? 19.351 27.781 17.470 1.00 15.65 224 PRO A CA 1
ATOM 1642 C C . PRO A 1 224 ? 20.466 27.519 18.506 1.00 15.32 224 PRO A C 1
ATOM 1643 O O . PRO A 1 224 ? 21.654 27.542 18.173 1.00 15.77 224 PRO A O 1
ATOM 1647 N N . ASN A 1 225 ? 20.092 27.314 19.755 1.00 14.51 225 ASN A N 1
ATOM 1648 C CA . ASN A 1 225 ? 21.074 26.828 20.778 1.00 15.40 225 ASN A CA 1
ATOM 1649 C C . ASN A 1 225 ? 21.550 25.365 20.456 1.00 13.88 225 ASN A C 1
ATOM 1650 O O . ASN A 1 225 ? 20.782 24.565 19.950 1.00 11.92 225 ASN A O 1
ATOM 1655 N N . PRO A 1 226 ? 22.822 25.027 20.765 1.00 13.59 226 PRO A N 1
ATOM 1656 C CA . PRO A 1 226 ? 23.281 23.661 20.565 1.00 14.42 226 PRO A CA 1
ATOM 1657 C C . PRO A 1 226 ? 22.449 22.646 21.337 1.00 13.03 226 PRO A C 1
ATOM 1658 O O . PRO A 1 226 ? 22.503 21.517 20.998 1.00 13.85 226 PRO A O 1
ATOM 1662 N N . ILE A 1 227 ? 21.719 23.032 22.371 1.00 13.87 227 ILE A N 1
ATOM 1663 C CA . ILE A 1 227 ? 20.974 21.983 23.139 1.00 13.21 227 ILE A CA 1
ATOM 1664 C C . ILE A 1 227 ? 19.767 21.423 22.366 1.00 12.72 227 ILE A C 1
ATOM 1665 O O . ILE A 1 227 ? 19.226 20.303 22.665 1.00 14.31 227 ILE A O 1
ATOM 1670 N N . VAL A 1 228 ? 19.305 22.193 21.403 1.00 12.36 228 VAL A N 1
ATOM 1671 C CA . VAL A 1 228 ? 18.215 21.765 20.555 1.00 11.61 228 VAL A CA 1
ATOM 1672 C C . VAL A 1 228 ? 18.717 20.528 19.848 1.00 13.18 228 VAL A C 1
ATOM 1673 O O . VAL A 1 228 ? 19.754 20.549 19.169 1.00 13.63 228 VAL A O 1
ATOM 1677 N N . ASN A 1 229 ? 18.042 19.421 20.032 1.00 13.82 229 ASN A N 1
ATOM 1678 C CA . ASN A 1 229 ? 18.509 18.151 19.373 1.00 12.88 229 ASN A CA 1
ATOM 1679 C C . ASN A 1 229 ? 17.669 17.733 18.148 1.00 13.46 229 ASN A C 1
ATOM 1680 O O . ASN A 1 229 ? 17.989 16.722 17.481 1.00 13.16 229 ASN A O 1
ATOM 1685 N N . GLU A 1 230 ? 16.601 18.480 17.835 1.00 12.50 230 GLU A N 1
ATOM 1686 C CA . GLU A 1 230 ? 15.939 18.393 16.539 1.00 12.79 230 GLU A CA 1
ATOM 1687 C C . GLU A 1 230 ? 15.622 19.784 16.044 1.00 13.58 230 GLU A C 1
ATOM 1688 O O . GLU A 1 230 ? 14.578 20.367 16.397 1.00 14.22 230 GLU A O 1
ATOM 1694 N N . LEU A 1 231 ? 16.504 20.299 15.208 1.00 13.53 231 LEU A N 1
ATOM 1695 C CA . LEU A 1 231 ? 16.237 21.564 14.525 1.00 14.37 231 LEU A CA 1
ATOM 1696 C C . LEU A 1 231 ? 15.517 21.338 13.222 1.00 15.88 231 LEU A C 1
ATOM 1697 O O . LEU A 1 231 ? 15.886 20.438 12.448 1.00 15.49 231 LEU A O 1
ATOM 1702 N N . VAL A 1 232 ? 14.484 22.153 12.946 1.00 15.17 232 VAL A N 1
ATOM 1703 C CA . VAL A 1 232 ? 13.720 22.026 11.655 1.00 14.16 232 VAL A CA 1
ATOM 1704 C C . VAL A 1 232 ? 13.557 23.446 11.098 1.00 13.92 232 VAL A C 1
ATOM 1705 O O . VAL A 1 232 ? 13.176 24.384 11.821 1.00 13.17 232 VAL A O 1
ATOM 1709 N N . ILE A 1 233 ? 13.897 23.616 9.830 1.00 14.89 233 ILE A N 1
ATOM 1710 C CA . ILE A 1 233 ? 13.804 24.906 9.237 1.00 15.27 233 ILE A CA 1
ATOM 1711 C C . ILE A 1 233 ? 12.580 24.850 8.311 1.00 14.93 233 ILE A C 1
ATOM 1712 O O . ILE A 1 233 ? 12.573 24.075 7.357 1.00 17.42 233 ILE A O 1
ATOM 1725 N N . PRO A 1 235 ? 9.572 26.766 5.802 1.00 17.08 235 PRO A N 1
ATOM 1726 C CA . PRO A 1 235 ? 9.802 27.762 4.748 1.00 17.60 235 PRO A CA 1
ATOM 1727 C C . PRO A 1 235 ? 9.432 29.247 5.152 1.00 18.60 235 PRO A C 1
ATOM 1728 O O . PRO A 1 235 ? 10.028 30.174 4.626 1.00 18.64 235 PRO A O 1
ATOM 1732 N N . ASP A 1 236 ? 8.462 29.438 6.035 1.00 17.79 236 ASP A N 1
ATOM 1733 C CA . ASP A 1 236 ? 7.992 30.772 6.363 1.00 19.12 236 ASP A CA 1
ATOM 1734 C C . ASP A 1 236 ? 7.314 30.706 7.704 1.00 18.39 236 ASP A C 1
ATOM 1735 O O . ASP A 1 236 ? 7.167 29.626 8.247 1.00 17.17 236 ASP A O 1
ATOM 1740 N N . ILE A 1 237 ? 6.899 31.871 8.212 1.00 16.83 237 ILE A N 1
ATOM 1741 C CA . ILE A 1 237 ? 6.327 31.989 9.537 1.00 16.67 237 ILE A CA 1
ATOM 1742 C C . ILE A 1 237 ? 5.028 31.211 9.682 1.00 12.38 237 ILE A C 1
ATOM 1743 O O . ILE A 1 237 ? 4.834 30.593 10.715 1.00 12.26 237 ILE A O 1
ATOM 1748 N N . GLU A 1 238 ? 4.136 31.258 8.695 1.00 11.07 238 GLU A N 1
ATOM 1749 C CA . GLU A 1 238 ? 2.834 30.551 8.816 1.00 12.44 238 GLU A CA 1
ATOM 1750 C C . GLU A 1 238 ? 2.950 29.025 8.847 1.00 13.13 238 GLU A C 1
ATOM 1751 O O . GLU A 1 238 ? 2.173 28.364 9.506 1.00 13.12 238 GLU A O 1
ATOM 1757 N N . LYS A 1 239 ? 3.889 28.474 8.072 1.00 13.62 239 LYS A N 1
ATOM 1758 C CA . LYS A 1 239 ? 4.130 27.019 8.043 1.00 12.05 239 LYS A CA 1
ATOM 1759 C C . LYS A 1 239 ? 4.738 26.574 9.382 1.00 13.49 239 LYS A C 1
ATOM 1760 O O . LYS A 1 239 ? 4.393 25.520 9.898 1.00 12.74 239 LYS A O 1
ATOM 1766 N N . ARG A 1 240 ? 5.585 27.411 9.974 1.00 14.87 240 ARG A N 1
ATOM 1767 C CA . ARG A 1 240 ? 6.089 27.082 11.305 1.00 15.79 240 ARG A CA 1
ATOM 1768 C C . ARG A 1 240 ? 4.982 27.164 12.376 1.00 11.67 240 ARG A C 1
ATOM 1769 O O . ARG A 1 240 ? 4.920 26.333 13.224 1.00 10.73 240 ARG A O 1
ATOM 1777 N N . LEU A 1 241 ? 4.064 28.133 12.275 1.00 11.78 241 LEU A N 1
ATOM 1778 C CA . LEU A 1 241 ? 2.888 28.174 13.174 1.00 12.23 241 LEU A CA 1
ATOM 1779 C C . LEU A 1 241 ? 2.086 26.918 12.975 1.00 10.15 241 LEU A C 1
ATOM 1780 O O . LEU A 1 241 ? 1.600 26.334 13.949 1.00 10.59 241 LEU A O 1
ATOM 1785 N N . GLU A 1 242 ? 1.848 26.522 11.710 1.00 9.14 242 GLU A N 1
ATOM 1786 C CA . GLU A 1 242 ? 1.024 25.343 11.499 1.00 9.88 242 GLU A CA 1
ATOM 1787 C C . GLU A 1 242 ? 1.780 24.078 12.030 1.00 10.82 242 GLU A C 1
ATOM 1788 O O . GLU A 1 242 ? 1.145 23.173 12.659 1.00 12.08 242 GLU A O 1
ATOM 1794 N N . ALA A 1 243 ? 3.101 24.008 11.819 1.00 9.56 243 ALA A N 1
ATOM 1795 C CA . ALA A 1 243 ? 3.913 22.888 12.386 1.00 11.47 243 ALA A CA 1
ATOM 1796 C C . ALA A 1 243 ? 3.753 22.857 13.922 1.00 12.38 243 ALA A C 1
ATOM 1797 O O . ALA A 1 243 ? 3.483 21.795 14.476 1.00 9.93 243 ALA A O 1
ATOM 1799 N N . PHE A 1 244 ? 3.875 24.003 14.603 1.00 11.93 244 PHE A N 1
ATOM 1800 C CA . PHE A 1 244 ? 3.695 24.008 16.063 1.00 11.59 244 PHE A CA 1
ATOM 1801 C C . PHE A 1 244 ? 2.345 23.404 16.479 1.00 12.97 244 PHE A C 1
ATOM 1802 O O . PHE A 1 244 ? 2.272 22.582 17.365 1.00 13.25 244 PHE A O 1
ATOM 1810 N N . VAL A 1 245 ? 1.248 23.862 15.880 1.00 11.65 245 VAL A N 1
ATOM 1811 C CA . VAL A 1 245 ? -0.039 23.439 16.423 1.00 11.39 245 VAL A CA 1
ATOM 1812 C C . VAL A 1 245 ? -0.481 22.064 15.944 1.00 13.14 245 VAL A C 1
ATOM 1813 O O . VAL A 1 245 ? -1.310 21.417 16.591 1.00 15.05 245 VAL A O 1
ATOM 1817 N N . ARG A 1 246 ? 0.069 21.561 14.838 1.00 12.47 246 ARG A N 1
ATOM 1818 C CA . ARG A 1 246 ? -0.280 20.162 14.459 1.00 11.96 246 ARG A CA 1
ATOM 1819 C C . ARG A 1 246 ? 0.576 19.153 15.229 1.00 11.42 246 ARG A C 1
ATOM 1820 O O . ARG A 1 246 ? 0.217 17.939 15.322 1.00 12.07 246 ARG A O 1
ATOM 1836 N N . ALA A 1 248 ? 1.843 19.933 18.492 1.00 10.88 248 ALA A N 1
ATOM 1837 C CA . ALA A 1 248 ? 1.616 20.183 19.950 1.00 12.03 248 ALA A CA 1
ATOM 1838 C C . ALA A 1 248 ? 0.625 19.161 20.509 1.00 11.30 248 ALA A C 1
ATOM 1839 O O . ALA A 1 248 ? -0.397 18.864 19.873 1.00 11.39 248 ALA A O 1
ATOM 1841 N N . HIS A 1 249 ? 0.887 18.667 21.710 1.00 9.90 249 HIS A N 1
ATOM 1842 C CA . HIS A 1 249 ? -0.172 18.026 22.481 1.00 9.24 249 HIS A CA 1
ATOM 1843 C C . HIS A 1 249 ? -0.694 18.981 23.538 1.00 13.45 249 HIS A C 1
ATOM 1844 O O . HIS A 1 249 ? -1.774 18.792 24.107 1.00 16.83 249 HIS A O 1
ATOM 1851 N N . GLY A 1 250 ? 0.119 19.963 23.904 1.00 11.66 250 GLY A N 1
ATOM 1852 C CA . GLY A 1 250 ? -0.286 20.964 24.923 1.00 11.16 250 GLY A CA 1
ATOM 1853 C C . GLY A 1 250 ? 0.586 22.190 24.617 1.00 11.10 250 GLY A C 1
ATOM 1854 O O . GLY A 1 250 ? 1.618 22.111 23.872 1.00 10.75 250 GLY A O 1
ATOM 1855 N N . ILE A 1 251 ? 0.209 23.323 25.183 1.00 9.23 251 ILE A N 1
ATOM 1856 C CA . ILE A 1 251 ? 0.959 24.586 24.858 1.00 8.91 251 ILE A CA 1
ATOM 1857 C C . ILE A 1 251 ? 1.089 25.384 26.140 1.00 10.09 251 ILE A C 1
ATOM 1858 O O . ILE A 1 251 ? 0.062 25.659 26.761 1.00 11.41 251 ILE A O 1
ATOM 1863 N N . ILE A 1 252 ? 2.322 25.769 26.492 1.00 10.22 252 ILE A N 1
ATOM 1864 C CA . ILE A 1 252 ? 2.567 26.676 27.597 1.00 9.82 252 ILE A CA 1
ATOM 1865 C C . ILE A 1 252 ? 3.037 28.003 26.974 1.00 9.63 252 ILE A C 1
ATOM 1866 O O . ILE A 1 252 ? 3.954 28.059 26.072 1.00 8.97 252 ILE A O 1
ATOM 1871 N N . ILE A 1 253 ? 2.450 29.092 27.459 1.00 9.89 253 ILE A N 1
ATOM 1872 C CA . ILE A 1 253 ? 2.760 30.449 26.999 1.00 10.43 253 ILE A CA 1
ATOM 1873 C C . ILE A 1 253 ? 3.250 31.350 28.126 1.00 11.88 253 ILE A C 1
ATOM 1874 O O . ILE A 1 253 ? 2.529 31.582 29.086 1.00 13.13 253 ILE A O 1
ATOM 1879 N N . PHE A 1 254 ? 4.494 31.830 28.016 1.00 10.61 254 PHE A N 1
ATOM 1880 C CA . PHE A 1 254 ? 5.086 32.732 29.014 1.00 10.82 254 PHE A CA 1
ATOM 1881 C C . PHE A 1 254 ? 4.853 34.165 28.545 1.00 11.39 254 PHE A C 1
ATOM 1882 O O . PHE A 1 254 ? 4.456 34.350 27.424 1.00 13.09 254 PHE A O 1
ATOM 1890 N N . PRO A 1 255 ? 5.142 35.198 29.383 1.00 11.25 255 PRO A N 1
ATOM 1891 C CA . PRO A 1 255 ? 5.106 36.594 28.883 1.00 12.59 255 PRO A CA 1
ATOM 1892 C C . PRO A 1 255 ? 6.021 36.723 27.642 1.00 13.99 255 PRO A C 1
ATOM 1893 O O . PRO A 1 255 ? 7.109 36.138 27.600 1.00 14.58 255 PRO A O 1
ATOM 1897 N N . GLY A 1 256 ? 5.599 37.495 26.657 1.00 13.07 256 GLY A N 1
ATOM 1898 C CA . GLY A 1 256 ? 6.461 37.769 25.531 1.00 13.94 256 GLY A CA 1
ATOM 1899 C C . GLY A 1 256 ? 6.049 39.104 24.902 1.00 14.80 256 GLY A C 1
ATOM 1900 O O . GLY A 1 256 ? 5.198 39.819 25.446 1.00 14.52 256 GLY A O 1
ATOM 1901 N N . GLY A 1 257 ? 6.677 39.451 23.801 1.00 14.23 257 GLY A N 1
ATOM 1902 C CA . GLY A 1 257 ? 6.255 40.629 23.010 1.00 13.93 257 GLY A CA 1
ATOM 1903 C C . GLY A 1 257 ? 5.313 40.301 21.860 1.00 15.35 257 GLY A C 1
ATOM 1904 O O . GLY A 1 257 ? 4.465 39.398 21.978 1.00 15.16 257 GLY A O 1
ATOM 1905 N N . PRO A 1 258 ? 5.454 41.047 20.722 1.00 15.18 258 PRO A N 1
ATOM 1906 C CA . PRO A 1 258 ? 4.580 40.889 19.582 1.00 14.25 258 PRO A CA 1
ATOM 1907 C C . PRO A 1 258 ? 4.585 39.469 18.974 1.00 14.17 258 PRO A C 1
ATOM 1908 O O . PRO A 1 258 ? 3.528 38.987 18.562 1.00 13.32 258 PRO A O 1
ATOM 1912 N N . GLY A 1 259 ? 5.729 38.780 18.989 1.00 14.51 259 GLY A N 1
ATOM 1913 C CA . GLY A 1 259 ? 5.855 37.430 18.382 1.00 13.93 259 GLY A CA 1
ATOM 1914 C C . GLY A 1 259 ? 5.063 36.422 19.165 1.00 13.37 259 GLY A C 1
ATOM 1915 O O . GLY A 1 259 ? 4.430 35.544 18.589 1.00 14.05 259 GLY A O 1
ATOM 1916 N N . THR A 1 260 ? 5.098 36.548 20.494 1.00 14.59 260 THR A N 1
ATOM 1917 C CA . THR A 1 260 ? 4.332 35.675 21.377 1.00 12.70 260 THR A CA 1
ATOM 1918 C C . THR A 1 260 ? 2.816 35.992 21.333 1.00 12.21 260 THR A C 1
ATOM 1919 O O . THR A 1 260 ? 1.980 35.078 21.377 1.00 11.08 260 THR A O 1
ATOM 1923 N N . ALA A 1 261 ? 2.437 37.277 21.221 1.00 12.44 261 ALA A N 1
ATOM 1924 C CA . ALA A 1 261 ? 0.987 37.634 21.022 1.00 10.90 261 ALA A CA 1
ATOM 1925 C C . ALA A 1 261 ? 0.474 37.074 19.710 1.00 11.67 261 ALA A C 1
ATOM 1926 O O . ALA A 1 261 ? -0.653 36.597 19.642 1.00 11.41 261 ALA A O 1
ATOM 1928 N N . GLU A 1 262 ? 1.290 37.177 18.640 1.00 11.94 262 GLU A N 1
ATOM 1929 C CA . GLU A 1 262 ? 0.997 36.548 17.366 1.00 12.65 262 GLU A CA 1
ATOM 1930 C C . GLU A 1 262 ? 0.632 35.068 17.489 1.00 12.64 262 GLU A C 1
ATOM 1931 O O . GLU A 1 262 ? -0.377 34.605 16.926 1.00 13.64 262 GLU A O 1
ATOM 1937 N N . GLU A 1 263 ? 1.476 34.315 18.163 1.00 11.62 263 GLU A N 1
ATOM 1938 C CA . GLU A 1 263 ? 1.231 32.883 18.377 1.00 10.80 263 GLU A CA 1
ATOM 1939 C C . GLU A 1 263 ? -0.047 32.665 19.170 1.00 11.22 263 GLU A C 1
ATOM 1940 O O . GLU A 1 263 ? -0.831 31.803 18.814 1.00 13.11 263 GLU A O 1
ATOM 1946 N N . LEU A 1 264 ? -0.308 33.503 20.160 1.00 10.91 264 LEU A N 1
ATOM 1947 C CA . LEU A 1 264 ? -1.459 33.320 20.992 1.00 11.66 264 LEU A CA 1
ATOM 1948 C C . LEU A 1 264 ? -2.705 33.581 20.152 1.00 11.96 264 LEU A C 1
ATOM 1949 O O . LEU A 1 264 ? -3.637 32.825 20.182 1.00 11.98 264 LEU A O 1
ATOM 1954 N N . LEU A 1 265 ? -2.681 34.646 19.359 1.00 11.42 265 LEU A N 1
ATOM 1955 C CA . LEU A 1 265 ? -3.858 34.965 18.560 1.00 12.29 265 LEU A CA 1
ATOM 1956 C C . LEU A 1 265 ? -4.059 33.922 17.447 1.00 12.05 265 LEU A C 1
ATOM 1957 O O . LEU A 1 265 ? -5.177 33.591 17.148 1.00 11.14 265 LEU A O 1
ATOM 1962 N N . TYR A 1 266 ? -2.972 33.374 16.883 1.00 11.85 266 TYR A N 1
ATOM 1963 C CA . TYR A 1 266 ? -3.064 32.240 15.898 1.00 11.90 266 TYR A CA 1
ATOM 1964 C C . TYR A 1 266 ? -3.808 31.052 16.498 1.00 12.75 266 TYR A C 1
ATOM 1965 O O . TYR A 1 266 ? -4.767 30.559 15.914 1.00 11.69 266 TYR A O 1
ATOM 1974 N N . ILE A 1 267 ? -3.362 30.534 17.656 1.00 13.93 267 ILE A N 1
ATOM 1975 C CA . ILE A 1 267 ? -4.017 29.355 18.231 1.00 13.11 267 ILE A CA 1
ATOM 1976 C C . ILE A 1 267 ? -5.446 29.646 18.749 1.00 13.39 267 ILE A C 1
ATOM 1977 O O . ILE A 1 267 ? -6.358 28.806 18.647 1.00 11.06 267 ILE A O 1
ATOM 1982 N N . LEU A 1 268 ? -5.655 30.795 19.392 1.00 12.64 268 LEU A N 1
ATOM 1983 C CA . LEU A 1 268 ? -7.044 31.076 19.858 1.00 12.32 268 LEU A CA 1
ATOM 1984 C C . LEU A 1 268 ? -8.026 31.190 18.638 1.00 13.29 268 LEU A C 1
ATOM 1985 O O . LEU A 1 268 ? -9.146 30.717 18.714 1.00 15.03 268 LEU A O 1
ATOM 1990 N N . GLY A 1 269 ? -7.592 31.763 17.514 1.00 13.71 269 GLY A N 1
ATOM 1991 C CA . GLY A 1 269 ? -8.488 31.890 16.335 1.00 14.11 269 GLY A CA 1
ATOM 1992 C C . GLY A 1 269 ? -8.864 30.518 15.788 1.00 15.14 269 GLY A C 1
ATOM 1993 O O . GLY A 1 269 ? -9.988 30.282 15.318 1.00 15.70 269 GLY A O 1
ATOM 1994 N N . ILE A 1 270 ? -7.905 29.603 15.840 1.00 13.62 270 ILE A N 1
ATOM 1995 C CA . ILE A 1 270 ? -8.134 28.235 15.354 1.00 13.80 270 ILE A CA 1
ATOM 1996 C C . ILE A 1 270 ? -9.043 27.521 16.317 1.00 14.48 270 ILE A C 1
ATOM 1997 O O . ILE A 1 270 ? -9.996 26.871 15.878 1.00 15.48 270 ILE A O 1
ATOM 2018 N N . HIS A 1 273 ? -12.936 27.840 16.283 1.00 17.94 273 HIS A N 1
ATOM 2019 C CA . HIS A 1 273 ? -13.727 27.248 15.233 1.00 16.42 273 HIS A CA 1
ATOM 2020 C C . HIS A 1 273 ? -14.669 26.170 15.805 1.00 17.52 273 HIS A C 1
ATOM 2021 O O . HIS A 1 273 ? -14.230 25.268 16.557 1.00 18.67 273 HIS A O 1
ATOM 2028 N N . PRO A 1 274 ? -15.964 26.222 15.459 1.00 17.32 274 PRO A N 1
ATOM 2029 C CA . PRO A 1 274 ? -16.830 25.150 16.002 1.00 16.58 274 PRO A CA 1
ATOM 2030 C C . PRO A 1 274 ? -16.337 23.738 15.726 1.00 16.74 274 PRO A C 1
ATOM 2031 O O . PRO A 1 274 ? -16.515 22.859 16.580 1.00 16.48 274 PRO A O 1
ATOM 2035 N N . GLU A 1 275 ? -15.759 23.473 14.542 1.00 16.23 275 GLU A N 1
ATOM 2036 C CA . GLU A 1 275 ? -15.190 22.127 14.305 1.00 15.78 275 GLU A CA 1
ATOM 2037 C C . GLU A 1 275 ? -14.061 21.687 15.254 1.00 13.97 275 GLU A C 1
ATOM 2038 O O . GLU A 1 275 ? -13.754 20.515 15.364 1.00 12.74 275 GLU A O 1
ATOM 2044 N N . ASN A 1 276 ? -13.461 22.616 15.989 1.00 13.93 276 ASN A N 1
ATOM 2045 C CA . ASN A 1 276 ? -12.405 22.290 16.961 1.00 14.01 276 ASN A CA 1
ATOM 2046 C C . ASN A 1 276 ? -12.884 22.263 18.436 1.00 14.81 276 ASN A C 1
ATOM 2047 O O . ASN A 1 276 ? -12.068 22.182 19.362 1.00 13.95 276 ASN A O 1
ATOM 2052 N N . ALA A 1 277 ? -14.204 22.307 18.665 1.00 14.37 277 ALA A N 1
ATOM 2053 C CA . ALA A 1 277 ? -14.717 22.453 20.043 1.00 15.13 277 ALA A CA 1
ATOM 2054 C C . ALA A 1 277 ? -14.357 21.266 20.980 1.00 17.13 277 ALA A C 1
ATOM 2055 O O . ALA A 1 277 ? -14.366 21.395 22.192 1.00 18.70 277 ALA A O 1
ATOM 2057 N N . ASP A 1 278 ? -14.099 20.121 20.379 1.00 16.24 278 ASP A N 1
ATOM 2058 C CA . ASP A 1 278 ? -13.656 18.924 21.069 1.00 18.48 278 ASP A CA 1
ATOM 2059 C C . ASP A 1 278 ? -12.149 18.619 20.993 1.00 14.55 278 ASP A C 1
ATOM 2060 O O . ASP A 1 278 ? -11.720 17.581 21.516 1.00 14.03 278 ASP A O 1
ATOM 2065 N N . GLN A 1 279 ? -11.334 19.537 20.436 1.00 13.91 279 GLN A N 1
ATOM 2066 C CA . GLN A 1 279 ? -9.855 19.391 20.449 1.00 14.26 279 GLN A CA 1
ATOM 2067 C C . GLN A 1 279 ? -9.426 19.710 21.879 1.00 16.17 279 GLN A C 1
ATOM 2068 O O . GLN A 1 279 ? -9.705 20.785 22.419 1.00 17.56 279 GLN A O 1
ATOM 2074 N N . PRO A 1 280 ? -8.745 18.769 22.513 1.00 16.21 280 PRO A N 1
ATOM 2075 C CA . PRO A 1 280 ? -8.520 18.961 23.929 1.00 17.17 280 PRO A CA 1
ATOM 2076 C C . PRO A 1 280 ? -7.199 19.690 24.232 1.00 22.17 280 PRO A C 1
ATOM 2077 O O . PRO A 1 280 ? -6.923 19.954 25.391 1.00 24.42 280 PRO A O 1
ATOM 2089 N N . PRO A 1 282 ? -4.472 21.373 25.801 1.00 18.18 282 PRO A N 1
ATOM 2090 C CA . PRO A 1 282 ? -4.514 22.369 26.863 1.00 17.03 282 PRO A CA 1
ATOM 2091 C C . PRO A 1 282 ? -3.608 23.561 26.562 1.00 14.92 282 PRO A C 1
ATOM 2092 O O . PRO A 1 282 ? -2.543 23.408 25.933 1.00 13.51 282 PRO A O 1
ATOM 2096 N N . ILE A 1 283 ? -4.087 24.752 26.901 1.00 14.16 283 ILE A N 1
ATOM 2097 C CA . ILE A 1 283 ? -3.258 25.957 26.754 1.00 15.51 283 ILE A CA 1
ATOM 2098 C C . ILE A 1 283 ? -3.143 26.637 28.142 1.00 15.24 283 ILE A C 1
ATOM 2099 O O . ILE A 1 283 ? -4.145 27.076 28.722 1.00 15.37 283 ILE A O 1
ATOM 2104 N N . VAL A 1 284 ? -1.919 26.762 28.644 1.00 13.55 284 VAL A N 1
ATOM 2105 C CA . VAL A 1 284 ? -1.714 27.453 29.926 1.00 12.10 284 VAL A CA 1
ATOM 2106 C C . VAL A 1 284 ? -0.786 28.661 29.750 1.00 11.97 284 VAL A C 1
ATOM 2107 O O . VAL A 1 284 ? 0.323 28.522 29.271 1.00 13.21 284 VAL A O 1
ATOM 2111 N N . LEU A 1 285 ? -1.261 29.834 30.122 1.00 10.27 285 LEU A N 1
ATOM 2112 C CA . LEU A 1 285 ? -0.443 31.031 30.248 1.00 11.35 285 LEU A CA 1
ATOM 2113 C C . LEU A 1 285 ? 0.160 31.039 31.644 1.00 11.19 285 LEU A C 1
ATOM 2114 O O . LEU A 1 285 ? -0.566 30.819 32.649 1.00 12.54 285 LEU A O 1
ATOM 2119 N N . THR A 1 286 ? 1.468 31.267 31.751 1.00 8.89 286 THR A N 1
ATOM 2120 C CA . THR A 1 286 ? 2.062 31.173 33.062 1.00 10.35 286 THR A CA 1
ATOM 2121 C C . THR A 1 286 ? 3.290 32.049 33.166 1.00 10.57 286 THR A C 1
ATOM 2122 O O . THR A 1 286 ? 3.959 32.351 32.127 1.00 10.74 286 THR A O 1
ATOM 2126 N N . GLY A 1 287 ? 3.600 32.480 34.390 1.00 9.34 287 GLY A N 1
ATOM 2127 C CA . GLY A 1 287 ? 4.726 33.373 34.562 1.00 10.38 287 GLY A CA 1
ATOM 2128 C C . GLY A 1 287 ? 4.987 33.556 36.057 1.00 11.98 287 GLY A C 1
ATOM 2129 O O . GLY A 1 287 ? 4.238 33.040 36.916 1.00 14.46 287 GLY A O 1
ATOM 2130 N N . PRO A 1 288 ? 6.068 34.247 36.382 1.00 12.83 288 PRO A N 1
ATOM 2131 C CA . PRO A 1 288 ? 6.326 34.496 37.803 1.00 14.64 288 PRO A CA 1
ATOM 2132 C C . PRO A 1 288 ? 5.289 35.456 38.450 1.00 15.17 288 PRO A C 1
ATOM 2133 O O . PRO A 1 288 ? 4.500 36.129 37.760 1.00 13.99 288 PRO A O 1
ATOM 2137 N N . LYS A 1 289 ? 5.288 35.497 39.778 1.00 16.37 289 LYS A N 1
ATOM 2138 C CA . 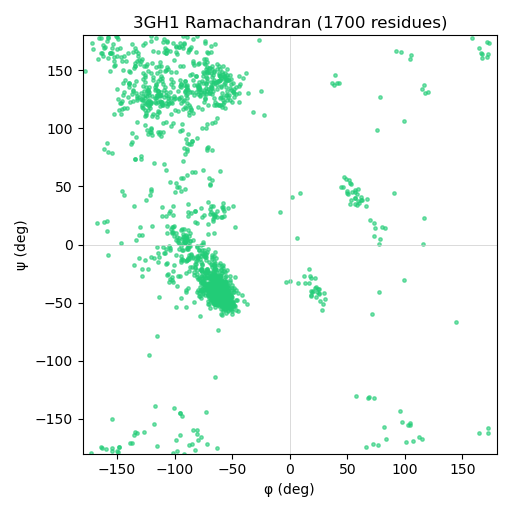LYS A 1 289 ? 4.415 36.411 40.528 1.00 18.41 289 LYS A CA 1
ATOM 2139 C C . LYS A 1 289 ? 4.438 37.870 39.969 1.00 17.65 289 LYS A C 1
ATOM 2140 O O . LYS A 1 289 ? 3.348 38.540 39.823 1.00 16.94 289 LYS A O 1
ATOM 2146 N N . GLN A 1 290 ? 5.636 38.325 39.568 1.00 17.03 290 GLN A N 1
ATOM 2147 C CA . GLN A 1 290 ? 5.760 39.689 38.999 1.00 17.73 290 GLN A CA 1
ATOM 2148 C C . GLN A 1 290 ? 5.046 39.907 37.650 1.00 16.65 290 GLN A C 1
ATOM 2149 O O . GLN A 1 290 ? 4.861 41.061 37.197 1.00 14.82 290 GLN A O 1
ATOM 2155 N N . SER A 1 291 ? 4.572 38.823 37.022 1.00 14.96 291 SER A N 1
ATOM 2156 C CA . SER A 1 291 ? 3.938 38.919 35.698 1.00 14.18 291 SER A CA 1
ATOM 2157 C C . SER A 1 291 ? 2.427 38.987 35.871 1.00 15.32 291 SER A C 1
ATOM 2158 O O . SER A 1 291 ? 1.651 39.028 34.906 1.00 14.76 291 SER A O 1
ATOM 2161 N N . GLU A 1 292 ? 1.973 39.062 37.122 1.00 16.69 292 GLU A N 1
ATOM 2162 C CA . GLU A 1 292 ? 0.543 39.159 37.365 1.00 18.48 292 GLU A CA 1
ATOM 2163 C C . GLU A 1 292 ? -0.161 40.345 36.609 1.00 17.25 292 GLU A C 1
ATOM 2164 O O . GLU A 1 292 ? -1.220 40.140 35.961 1.00 16.85 292 GLU A O 1
ATOM 2170 N N . ALA A 1 293 ? 0.439 41.539 36.623 1.00 16.18 293 ALA A N 1
ATOM 2171 C CA . ALA A 1 293 ? -0.179 42.710 35.919 1.00 17.31 293 ALA A CA 1
ATOM 2172 C C . ALA A 1 293 ? -0.186 42.444 34.410 1.00 16.95 293 ALA A C 1
ATOM 2173 O O . ALA A 1 293 ? -1.163 42.712 33.713 1.00 17.91 293 ALA A O 1
ATOM 2175 N N . TYR A 1 294 ? 0.935 41.941 33.915 1.00 15.25 294 TYR A N 1
ATOM 2176 C CA . TYR A 1 294 ? 1.078 41.595 32.504 1.00 13.84 294 TYR A CA 1
ATOM 2177 C C . TYR A 1 294 ? -0.063 40.626 32.090 1.00 13.95 294 TYR A C 1
ATOM 2178 O O . TYR A 1 294 ? -0.719 40.841 31.061 1.00 12.17 294 TYR A O 1
ATOM 2187 N N . PHE A 1 295 ? -0.342 39.606 32.916 1.00 14.79 295 PHE A N 1
ATOM 2188 C CA . PHE A 1 295 ? -1.411 38.642 32.519 1.00 14.57 295 PHE A CA 1
ATOM 2189 C C . PHE A 1 295 ? -2.834 39.163 32.648 1.00 16.16 295 PHE A C 1
ATOM 2190 O O . PHE A 1 295 ? -3.668 38.853 31.777 1.00 15.04 295 PHE A O 1
ATOM 2198 N N . ARG A 1 296 ? -3.094 39.970 33.687 1.00 17.95 296 ARG A N 1
ATOM 2199 C CA . ARG A 1 296 ? -4.360 40.716 33.776 1.00 18.65 296 ARG A CA 1
ATOM 2200 C C . ARG A 1 296 ? -4.646 41.528 32.480 1.00 15.85 296 ARG A C 1
ATOM 2201 O O . ARG A 1 296 ? -5.737 41.458 31.946 1.00 15.24 296 ARG A O 1
ATOM 2209 N N . SER A 1 297 ? -3.659 42.274 31.988 1.00 13.76 297 SER A N 1
ATOM 2210 C CA . SER A 1 297 ? -3.767 43.043 30.760 1.00 15.99 297 SER A CA 1
ATOM 2211 C C . SER A 1 297 ? -3.955 42.183 29.466 1.00 15.59 297 SER A C 1
ATOM 2212 O O . SER A 1 297 ? -4.809 42.459 28.578 1.00 14.69 297 SER A O 1
ATOM 2215 N N . LEU A 1 298 ? -3.187 41.108 29.379 1.00 15.80 298 LEU A N 1
ATOM 2216 C CA . LEU A 1 298 ? -3.374 40.163 28.278 1.00 14.06 298 LEU A CA 1
ATOM 2217 C C . LEU A 1 298 ? -4.748 39.477 28.290 1.00 12.75 298 LEU A C 1
ATOM 2218 O O . LEU A 1 298 ? -5.450 39.496 27.292 1.00 13.05 298 LEU A O 1
ATOM 2223 N N . ASP A 1 299 ? -5.145 38.896 29.423 1.00 15.01 299 ASP A N 1
ATOM 2224 C CA . ASP A 1 299 ? -6.440 38.248 29.587 1.00 15.89 299 ASP A CA 1
ATOM 2225 C C . ASP A 1 299 ? -7.541 39.237 29.163 1.00 14.89 299 ASP A C 1
ATOM 2226 O O . ASP A 1 299 ? -8.364 38.938 28.317 1.00 14.44 299 ASP A O 1
ATOM 2231 N N . LYS A 1 300 ? -7.453 40.481 29.621 1.00 16.00 300 LYS A N 1
ATOM 2232 C CA . LYS A 1 300 ? -8.416 41.534 29.219 1.00 16.73 300 LYS A CA 1
ATOM 2233 C C . LYS A 1 300 ? -8.401 41.934 27.747 1.00 16.18 300 LYS A C 1
ATOM 2234 O O . LYS A 1 300 ? -9.467 42.069 27.128 1.00 15.67 300 LYS A O 1
ATOM 2240 N N . PHE A 1 301 ? -7.215 42.151 27.171 1.00 15.95 301 PHE A N 1
ATOM 2241 C CA . PHE A 1 301 ? -7.125 42.283 25.708 1.00 15.16 301 PHE A CA 1
ATOM 2242 C C . PHE A 1 301 ? -7.868 41.175 24.924 1.00 16.60 301 PHE A C 1
ATOM 2243 O O . PHE A 1 301 ? -8.633 41.458 23.980 1.00 15.72 301 PHE A O 1
ATOM 2251 N N . ILE A 1 302 ? -7.581 39.904 25.260 1.00 17.00 302 ILE A N 1
ATOM 2252 C CA . ILE A 1 302 ? -8.166 38.769 24.547 1.00 16.95 302 ILE A CA 1
ATOM 2253 C C . ILE A 1 302 ? -9.686 38.726 24.618 1.00 16.02 302 ILE A C 1
ATOM 2254 O O . ILE A 1 302 ? -10.341 38.538 23.609 1.00 16.44 302 ILE A O 1
ATOM 2259 N N . THR A 1 303 ? -10.251 38.870 25.805 1.00 14.67 303 THR A N 1
ATOM 2260 C CA . THR A 1 303 ? -11.713 38.742 25.953 1.00 16.98 303 THR A CA 1
ATOM 2261 C C . THR A 1 303 ? -12.505 40.004 25.533 1.00 19.21 303 THR A C 1
ATOM 2262 O O . THR A 1 303 ? -13.627 39.864 25.093 1.00 18.51 303 THR A O 1
ATOM 2266 N N . ASP A 1 304 ? -11.907 41.195 25.672 1.00 19.23 304 ASP A N 1
ATOM 2267 C CA . ASP A 1 304 ? -12.376 42.413 24.955 1.00 21.87 304 ASP A CA 1
ATOM 2268 C C . ASP A 1 304 ? -12.336 42.379 23.412 1.00 22.32 304 ASP A C 1
ATOM 2269 O O . ASP A 1 304 ? -13.254 42.951 22.806 1.00 23.05 304 ASP A O 1
ATOM 2274 N N . THR A 1 305 ? -11.299 41.797 22.772 1.00 20.34 305 THR A N 1
ATOM 2275 C CA . THR A 1 305 ? -11.269 41.712 21.305 0.70 18.74 305 THR A CA 1
ATOM 2276 C C . THR A 1 305 ? -12.072 40.522 20.744 1.00 18.68 305 THR A C 1
ATOM 2277 O O . THR A 1 305 ? -12.878 40.651 19.792 1.00 17.11 305 THR A O 1
ATOM 2281 N N . LEU A 1 306 ? -11.825 39.337 21.311 1.00 18.03 306 LEU A N 1
ATOM 2282 C CA . LEU A 1 306 ? -12.335 38.062 20.752 1.00 16.14 306 LEU A CA 1
ATOM 2283 C C . LEU A 1 306 ? -13.591 37.627 21.504 1.00 18.51 306 LEU A C 1
ATOM 2284 O O . LEU A 1 306 ? -14.259 36.657 21.132 1.00 18.86 306 LEU A O 1
ATOM 2289 N N . GLY A 1 307 ? -13.903 38.318 22.603 1.00 18.54 307 GLY A N 1
ATOM 2290 C CA . GLY A 1 307 ? -15.156 38.047 23.282 1.00 20.47 307 GLY A CA 1
ATOM 2291 C C . GLY A 1 307 ? -14.898 37.085 24.426 1.00 22.24 307 GLY A C 1
ATOM 2292 O O . GLY A 1 307 ? -13.844 36.424 24.525 1.00 21.05 307 GLY A O 1
ATOM 2293 N N . GLU A 1 308 ? -15.884 36.988 25.288 1.00 22.01 308 GLU A N 1
ATOM 2294 C CA . GLU A 1 308 ? -15.730 36.179 26.452 1.00 25.26 308 GLU A CA 1
ATOM 2295 C C . GLU A 1 308 ? -15.632 34.664 26.122 1.00 24.40 308 GLU A C 1
ATOM 2296 O O . GLU A 1 308 ? -15.047 33.924 26.893 1.00 24.39 308 GLU A O 1
ATOM 2302 N N . ALA A 1 309 ? -16.082 34.251 24.932 1.00 23.77 309 ALA A N 1
ATOM 2303 C CA . ALA A 1 309 ? -15.937 32.868 24.447 1.00 23.52 309 ALA A CA 1
ATOM 2304 C C . ALA A 1 309 ? -14.492 32.416 24.336 1.00 23.60 309 ALA A C 1
ATOM 2305 O O . ALA A 1 309 ? -14.216 31.199 24.391 1.00 23.34 309 ALA A O 1
ATOM 2307 N N . ALA A 1 310 ? -13.555 33.359 24.127 1.00 21.67 310 ALA A N 1
ATOM 2308 C CA . ALA A 1 310 ? -12.143 32.936 24.011 1.00 18.85 310 ALA A CA 1
ATOM 2309 C C . ALA A 1 310 ? -11.606 32.361 25.313 1.00 18.37 310 ALA A C 1
ATOM 2310 O O . ALA A 1 310 ? -10.687 31.527 25.290 1.00 19.00 310 ALA A O 1
ATOM 2312 N N . ARG A 1 311 ? -12.190 32.777 26.441 1.00 17.11 311 ARG A N 1
ATOM 2313 C CA . ARG A 1 311 ? -11.742 32.398 27.785 0.70 17.59 311 ARG A CA 1
ATOM 2314 C C . ARG A 1 311 ? -11.787 30.883 28.035 1.00 18.92 311 ARG A C 1
ATOM 2315 O O . ARG A 1 311 ? -10.962 30.316 28.730 1.00 20.60 311 ARG A O 1
ATOM 2323 N N . LYS A 1 312 ? -12.755 30.207 27.466 1.00 17.97 312 LYS A N 1
ATOM 2324 C CA . LYS A 1 312 ? -12.785 28.787 27.638 1.00 21.23 312 LYS A CA 1
ATOM 2325 C C . LYS A 1 312 ? -11.591 28.021 27.038 1.00 19.99 312 LYS A C 1
ATOM 2326 O O . LYS A 1 312 ? -11.494 26.808 27.296 1.00 21.13 312 LYS A O 1
ATOM 2332 N N . HIS A 1 313 ? -10.749 28.661 26.213 1.00 15.92 313 HIS A N 1
ATOM 2333 C CA . HIS A 1 313 ? -9.680 27.911 25.511 1.00 15.97 313 HIS A CA 1
ATOM 2334 C C . HIS A 1 313 ? -8.324 27.903 26.187 1.00 16.37 313 HIS A C 1
ATOM 2335 O O . HIS A 1 313 ? -7.400 27.341 25.644 1.00 17.57 313 HIS A O 1
ATOM 2342 N N . TYR A 1 314 ? -8.191 28.579 27.334 1.00 14.78 314 TYR A N 1
ATOM 2343 C CA . TYR A 1 314 ? -6.890 28.646 28.042 1.00 14.47 314 TYR A CA 1
ATOM 2344 C C . TYR A 1 314 ? -7.158 28.896 29.480 1.00 14.58 314 TYR A C 1
ATOM 2345 O O . TYR A 1 314 ? -8.296 29.250 29.820 1.00 14.58 314 TYR A O 1
ATOM 2354 N N . SER A 1 315 ? -6.136 28.680 30.306 1.00 12.62 315 SER A N 1
ATOM 2355 C CA . SER A 1 315 ? -6.187 29.046 31.676 1.00 14.89 315 SER A CA 1
ATOM 2356 C C . SER A 1 315 ? -4.871 29.777 32.031 1.00 14.31 315 SER A C 1
ATOM 2357 O O . SER A 1 315 ? -3.921 29.729 31.251 1.00 12.34 315 SER A O 1
ATOM 2360 N N . ILE A 1 316 ? -4.845 30.440 33.203 1.00 12.63 316 ILE A N 1
ATOM 2361 C CA . ILE A 1 316 ? -3.687 31.204 33.639 1.00 12.79 316 ILE A CA 1
ATOM 2362 C C . ILE A 1 316 ? -3.140 30.638 34.984 1.00 14.92 316 ILE A C 1
ATOM 2363 O O . ILE A 1 316 ? -3.864 30.454 35.960 1.00 16.63 316 ILE A O 1
ATOM 2368 N N . ALA A 1 317 ? -1.861 30.340 35.042 1.00 14.77 317 ALA A N 1
ATOM 2369 C CA . ALA A 1 317 ? -1.304 29.767 36.277 1.00 16.22 317 ALA A CA 1
ATOM 2370 C C . ALA A 1 317 ? -0.136 30.639 36.686 1.00 17.47 317 ALA A C 1
ATOM 2371 O O . ALA A 1 317 ? 0.898 30.629 36.023 1.00 17.20 317 ALA A O 1
ATOM 2373 N N . ILE A 1 318 ? -0.266 31.391 37.783 1.00 17.46 318 ILE A N 1
ATOM 2374 C CA . ILE A 1 318 ? 0.795 32.370 38.165 1.00 17.60 318 ILE A CA 1
ATOM 2375 C C . ILE A 1 318 ? 1.626 31.782 39.273 1.00 16.75 318 ILE A C 1
ATOM 2376 O O . ILE A 1 318 ? 1.070 31.239 40.237 1.00 14.45 318 ILE A O 1
ATOM 2381 N N . ASP A 1 319 ? 2.948 31.931 39.143 1.00 17.16 319 ASP A N 1
ATOM 2382 C CA . ASP A 1 319 ? 3.888 31.593 40.202 1.00 17.91 319 ASP A CA 1
ATOM 2383 C C . ASP A 1 319 ? 3.711 30.125 40.701 1.00 17.11 319 ASP A C 1
ATOM 2384 O O . ASP A 1 319 ? 3.725 29.822 41.908 1.00 15.08 319 ASP A O 1
ATOM 2389 N N . ASN A 1 320 ? 3.587 29.206 39.752 1.00 17.68 320 ASN A N 1
ATOM 2390 C CA . ASN A 1 320 ? 3.486 27.777 40.081 1.00 19.00 320 ASN A CA 1
ATOM 2391 C C . ASN A 1 320 ? 3.975 26.884 38.929 1.00 17.63 320 ASN A C 1
ATOM 2392 O O . ASN A 1 320 ? 3.176 26.370 38.162 1.00 17.69 320 ASN A O 1
ATOM 2397 N N . PRO A 1 321 ? 5.297 26.728 38.779 1.00 18.47 321 PRO A N 1
ATOM 2398 C CA . PRO A 1 321 ? 5.841 25.954 37.654 1.00 17.68 321 PRO A CA 1
ATOM 2399 C C . PRO A 1 321 ? 5.301 24.529 37.614 1.00 19.30 321 PRO A C 1
ATOM 2400 O O . PRO A 1 321 ? 5.045 24.001 36.519 1.00 20.34 321 PRO A O 1
ATOM 2404 N N . ALA A 1 322 ? 5.075 23.907 38.778 1.00 17.08 322 ALA A N 1
ATOM 2405 C CA . ALA A 1 322 ? 4.577 22.520 38.786 1.00 17.72 322 ALA A CA 1
ATOM 2406 C C . ALA A 1 322 ? 3.116 22.397 38.309 1.00 19.14 322 ALA A C 1
ATOM 2407 O O . ALA A 1 322 ? 2.739 21.378 37.745 1.00 18.69 322 ALA A O 1
ATOM 2409 N N . GLU A 1 323 ? 2.315 23.442 38.506 1.00 20.55 323 GLU A N 1
ATOM 2410 C CA . GLU A 1 323 ? 0.936 23.454 37.997 1.00 19.05 323 GLU A CA 1
ATOM 2411 C C . GLU A 1 323 ? 0.858 23.450 36.472 1.00 15.89 323 GLU A C 1
ATOM 2412 O O . GLU A 1 323 ? 0.093 22.677 35.922 1.00 14.31 323 GLU A O 1
ATOM 2418 N N . ALA A 1 324 ? 1.596 24.344 35.802 1.00 13.29 324 ALA A N 1
ATOM 2419 C CA . ALA A 1 324 ? 1.598 24.359 34.368 1.00 15.12 324 ALA A CA 1
ATOM 2420 C C . ALA A 1 324 ? 1.974 22.949 33.860 1.00 13.48 324 ALA A C 1
ATOM 2421 O O . ALA A 1 324 ? 1.258 22.419 33.014 1.00 11.61 324 ALA A O 1
ATOM 2423 N N . ALA A 1 325 ? 3.092 22.384 34.373 1.00 11.53 325 ALA A N 1
ATOM 2424 C CA . ALA A 1 325 ? 3.578 21.094 33.892 1.00 11.99 325 ALA A CA 1
ATOM 2425 C C . ALA A 1 325 ? 2.547 19.951 34.173 1.00 11.12 325 ALA A C 1
ATOM 2426 O O . ALA A 1 325 ? 2.365 18.989 33.395 1.00 11.00 325 ALA A O 1
ATOM 2428 N N . ARG A 1 326 ? 1.926 20.034 35.333 1.00 10.05 326 ARG A N 1
ATOM 2429 C CA . ARG A 1 326 ? 0.924 19.025 35.762 1.00 13.53 326 ARG A CA 1
ATOM 2430 C C . ARG A 1 326 ? -0.349 19.072 34.913 1.00 12.94 326 ARG A C 1
ATOM 2431 O O . ARG A 1 326 ? -0.955 18.004 34.632 1.00 12.14 326 ARG A O 1
ATOM 2439 N N . ILE A 1 327 ? -0.746 20.279 34.480 1.00 11.70 327 ILE A N 1
ATOM 2440 C CA . ILE A 1 327 ? -1.883 20.418 33.623 1.00 12.89 327 ILE A CA 1
ATOM 2441 C C . ILE A 1 327 ? -1.519 19.759 32.273 1.00 11.36 327 ILE A C 1
ATOM 2442 O O . ILE A 1 327 ? -2.353 19.057 31.695 1.00 9.52 327 ILE A O 1
ATOM 2455 N N . SER A 1 329 ? 0.748 17.281 31.792 1.00 9.85 329 SER A N 1
ATOM 2456 C CA . SER A 1 329 ? 0.930 15.855 32.003 1.00 13.14 329 SER A CA 1
ATOM 2457 C C . SER A 1 329 ? -0.470 15.167 32.113 1.00 13.80 329 SER A C 1
ATOM 2458 O O . SER A 1 329 ? -0.733 14.115 31.504 1.00 11.50 329 SER A O 1
ATOM 2461 N N . ASN A 1 330 ? -1.363 15.788 32.876 1.00 13.78 330 ASN A N 1
ATOM 2462 C CA . ASN A 1 330 ? -2.689 15.225 33.081 1.00 13.10 330 ASN A CA 1
ATOM 2463 C C . ASN A 1 330 ? -3.584 15.158 31.844 1.00 12.27 330 ASN A C 1
ATOM 2464 O O . ASN A 1 330 ? -4.514 14.332 31.828 1.00 14.45 330 ASN A O 1
ATOM 2469 N N . ALA A 1 331 ? -3.329 16.018 30.870 1.00 10.71 331 ALA A N 1
ATOM 2470 C CA . ALA A 1 331 ? -4.099 16.119 29.618 1.00 10.67 331 ALA A CA 1
ATOM 2471 C C . ALA A 1 331 ? -3.622 15.079 28.647 1.00 12.72 331 ALA A C 1
ATOM 2472 O O . ALA A 1 331 ? -4.316 14.852 27.681 1.00 13.32 331 ALA A O 1
ATOM 2482 N N . PRO A 1 333 ? -3.493 11.731 28.502 1.00 9.81 333 PRO A N 1
ATOM 2483 C CA . PRO A 1 333 ? -4.475 10.672 28.167 1.00 9.70 333 PRO A CA 1
ATOM 2484 C C . PRO A 1 333 ? -5.693 11.202 27.441 1.00 9.48 333 PRO A C 1
ATOM 2485 O O . PRO A 1 333 ? -6.290 10.454 26.710 1.00 9.88 333 PRO A O 1
ATOM 2489 N N . LEU A 1 334 ? -6.126 12.422 27.741 1.00 11.46 334 LEU A N 1
ATOM 2490 C CA . LEU A 1 334 ? -7.205 13.071 26.961 1.00 10.29 334 LEU A CA 1
ATOM 2491 C C . LEU A 1 334 ? -6.841 13.279 25.470 1.00 9.57 334 LEU A C 1
ATOM 2492 O O . LEU A 1 334 ? -7.624 12.910 24.536 1.00 8.42 334 LEU A O 1
ATOM 2497 N N . VAL A 1 335 ? -5.648 13.827 25.228 1.00 9.44 335 VAL A N 1
ATOM 2498 C CA . VAL A 1 335 ? -5.103 13.863 23.859 1.00 10.18 335 VAL A CA 1
ATOM 2499 C C . VAL A 1 335 ? -5.078 12.500 23.188 1.00 10.04 335 VAL A C 1
ATOM 2500 O O . VAL A 1 335 ? -5.551 12.401 22.016 1.00 11.75 335 VAL A O 1
ATOM 2504 N N . ARG A 1 336 ? -4.534 11.444 23.849 1.00 11.24 336 ARG A N 1
ATOM 2505 C CA . ARG A 1 336 ? -4.586 10.096 23.322 1.00 11.38 336 ARG A CA 1
ATOM 2506 C C . ARG A 1 336 ? -5.980 9.676 22.884 1.00 11.89 336 ARG A C 1
ATOM 2507 O O . ARG A 1 336 ? -6.179 9.135 21.751 1.00 10.22 336 ARG A O 1
ATOM 2515 N N . GLN A 1 337 ? -6.942 9.865 23.776 1.00 9.82 337 GLN A N 1
ATOM 2516 C CA . GLN A 1 337 ? -8.309 9.401 23.499 1.00 10.29 337 GLN A CA 1
ATOM 2517 C C . GLN A 1 337 ? -8.942 10.144 22.333 1.00 12.83 337 GLN A C 1
ATOM 2518 O O . GLN A 1 337 ? -9.580 9.537 21.479 1.00 12.90 337 GLN A O 1
ATOM 2524 N N . HIS A 1 338 ? -8.741 11.461 22.298 1.00 12.85 338 HIS A N 1
ATOM 2525 C CA . HIS A 1 338 ? -9.291 12.260 21.220 1.00 13.36 338 HIS A CA 1
ATOM 2526 C C . HIS A 1 338 ? -8.734 11.860 19.841 1.00 12.61 338 HIS A C 1
ATOM 2527 O O . HIS A 1 338 ? -9.506 11.686 18.916 1.00 13.09 338 HIS A O 1
ATOM 2534 N N . ARG A 1 339 ? -7.415 11.663 19.732 1.00 11.83 339 ARG A N 1
ATOM 2535 C CA . ARG A 1 339 ? -6.815 11.193 18.478 1.00 11.75 339 ARG A CA 1
ATOM 2536 C C . ARG A 1 339 ? -7.439 9.895 18.026 1.00 11.54 339 ARG A C 1
ATOM 2537 O O . ARG A 1 339 ? -7.786 9.758 16.818 1.00 11.87 339 ARG A O 1
ATOM 2545 N N . LYS A 1 340 ? -7.609 8.943 18.957 1.00 11.47 340 LYS A N 1
ATOM 2546 C CA . LYS A 1 340 ? -8.248 7.624 18.588 1.00 12.27 340 LYS A CA 1
ATOM 2547 C C . LYS A 1 340 ? -9.743 7.825 18.195 1.00 13.59 340 LYS A C 1
ATOM 2548 O O . LYS A 1 340 ? -10.237 7.197 17.222 1.00 12.46 340 LYS A O 1
ATOM 2554 N N . ASP A 1 341 ? -10.431 8.718 18.916 1.00 14.10 341 ASP A N 1
ATOM 2555 C CA . ASP A 1 341 ? -11.824 9.093 18.542 1.00 15.48 341 ASP A CA 1
ATOM 2556 C C . ASP A 1 341 ? -11.906 9.580 17.099 1.00 15.53 341 ASP A C 1
ATOM 2557 O O . ASP A 1 341 ? -12.923 9.331 16.419 1.00 15.53 341 ASP A O 1
ATOM 2562 N N . LYS A 1 342 ? -10.871 10.282 16.643 1.00 15.31 342 LYS A N 1
ATOM 2563 C CA . LYS A 1 342 ? -10.848 10.878 15.302 1.00 15.92 342 LYS A CA 1
ATOM 2564 C C . LYS A 1 342 ? -10.125 10.046 14.251 1.00 14.28 342 LYS A C 1
ATOM 2565 O O . LYS A 1 342 ? -9.992 10.481 13.073 1.00 13.19 342 LYS A O 1
ATOM 2571 N N . GLU A 1 343 ? -9.683 8.867 14.668 1.00 13.74 343 GLU A N 1
ATOM 2572 C CA . GLU A 1 343 ? -8.854 7.986 13.856 1.00 15.75 343 GLU A CA 1
ATOM 2573 C C . GLU A 1 343 ? -7.704 8.801 13.306 1.00 15.60 343 GLU A C 1
ATOM 2574 O O . GLU A 1 343 ? -7.381 8.709 12.124 1.00 15.99 343 GLU A O 1
ATOM 2580 N N . ASP A 1 344 ? -7.064 9.608 14.166 1.00 14.17 344 ASP A N 1
ATOM 2581 C CA . ASP A 1 344 ? -5.999 10.506 13.724 1.00 14.05 344 ASP A CA 1
ATOM 2582 C C . ASP A 1 344 ? -4.683 9.931 14.299 1.00 12.52 344 ASP A C 1
ATOM 2583 O O . ASP A 1 344 ? -4.754 8.979 15.107 1.00 13.09 344 ASP A O 1
ATOM 2588 N N . ALA A 1 345 ? -3.544 10.555 13.961 1.00 10.53 345 ALA A N 1
ATOM 2589 C CA . ALA A 1 345 ? -2.175 10.190 14.430 1.00 12.92 345 ALA A CA 1
ATOM 2590 C C . ALA A 1 345 ? -1.890 10.841 15.790 1.00 12.64 345 ALA A C 1
ATOM 2591 O O . ALA A 1 345 ? -2.400 11.938 16.096 1.00 12.66 345 ALA A O 1
ATOM 2593 N N . TYR A 1 346 ? -1.121 10.139 16.611 1.00 10.05 346 TYR A N 1
ATOM 2594 C CA . TYR A 1 346 ? -0.661 10.746 17.858 1.00 11.26 346 TYR A CA 1
ATOM 2595 C C . TYR A 1 346 ? 0.264 11.900 17.550 1.00 12.07 346 TYR A C 1
ATOM 2596 O O . TYR A 1 346 ? 0.177 12.897 18.226 1.00 12.04 346 TYR A O 1
ATOM 2605 N N . SER A 1 347 ? 1.125 11.763 16.518 1.00 12.42 347 SER A N 1
ATOM 2606 C CA . SER A 1 347 ? 2.248 12.704 16.304 1.00 13.41 347 SER A CA 1
ATOM 2607 C C . SER A 1 347 ? 1.960 13.850 15.367 1.00 12.67 347 SER A C 1
ATOM 2608 O O . SER A 1 347 ? 2.797 14.746 15.295 1.00 10.45 347 SER A O 1
ATOM 2611 N N . PHE A 1 348 ? 0.838 13.804 14.621 1.00 11.78 348 PHE A N 1
ATOM 2612 C CA . PHE A 1 348 ? 0.494 14.898 13.786 1.00 11.60 348 PHE A CA 1
ATOM 2613 C C . PHE A 1 348 ? -1.034 14.992 13.735 1.00 11.74 348 PHE A C 1
ATOM 2614 O O . PHE A 1 348 ? -1.708 14.031 13.340 1.00 11.57 348 PHE A O 1
ATOM 2622 N N . ASN A 1 349 ? -1.556 16.152 14.142 1.00 12.08 349 ASN A N 1
ATOM 2623 C CA . ASN A 1 349 ? -2.978 16.389 14.347 1.00 12.80 349 ASN A CA 1
ATOM 2624 C C . ASN A 1 349 ? -3.548 16.823 13.010 1.00 13.31 349 ASN A C 1
ATOM 2625 O O . ASN A 1 349 ? -3.672 18.019 12.708 1.00 11.91 349 ASN A O 1
ATOM 2630 N N . TRP A 1 350 ? -3.924 15.827 12.200 1.00 11.23 350 TRP A N 1
ATOM 2631 C CA . TRP A 1 350 ? -4.593 16.109 10.965 1.00 11.89 350 TRP A CA 1
ATOM 2632 C C . TRP A 1 350 ? -6.046 16.607 11.139 1.00 12.00 350 TRP A C 1
ATOM 2633 O O . TRP A 1 350 ? -6.559 17.313 10.243 1.00 10.95 350 TRP A O 1
ATOM 2644 N N . SER A 1 351 ? -6.710 16.291 12.259 1.00 12.28 351 SER A N 1
ATOM 2645 C CA . SER A 1 351 ? -8.193 16.551 12.355 1.00 14.43 351 SER A CA 1
ATOM 2646 C C . SER A 1 351 ? -8.408 17.986 12.787 1.00 13.27 351 SER A C 1
ATOM 2647 O O . SER A 1 351 ? -9.516 18.554 12.609 1.00 13.16 351 SER A O 1
ATOM 2650 N N . LEU A 1 352 ? -7.365 18.593 13.365 1.00 11.59 352 LEU A N 1
ATOM 2651 C CA . LEU A 1 352 ? -7.431 20.027 13.696 1.00 10.98 352 LEU A CA 1
ATOM 2652 C C . LEU A 1 352 ? -7.825 20.849 12.436 1.00 12.34 352 LEU A C 1
ATOM 2653 O O . LEU A 1 352 ? -7.180 20.764 11.398 1.00 12.89 352 LEU A O 1
ATOM 2658 N N . LYS A 1 353 ? -8.855 21.677 12.537 1.00 11.88 353 LYS A N 1
ATOM 2659 C CA . LYS A 1 353 ? -9.301 22.430 11.346 1.00 12.03 353 LYS A CA 1
ATOM 2660 C C . LYS A 1 353 ? -8.604 23.808 11.303 1.00 11.39 353 LYS A C 1
ATOM 2661 O O . LYS A 1 353 ? -8.724 24.588 12.237 1.00 8.66 353 LYS A O 1
ATOM 2667 N N . ILE A 1 354 ? -7.788 24.052 10.287 1.00 10.40 354 ILE A N 1
ATOM 2668 C CA . ILE A 1 354 ? -7.094 25.324 10.253 1.00 11.15 354 ILE A CA 1
ATOM 2669 C C . ILE A 1 354 ? -7.619 25.978 8.941 1.00 14.88 354 ILE A C 1
ATOM 2670 O O . ILE A 1 354 ? -7.306 25.490 7.865 1.00 14.07 354 ILE A O 1
ATOM 2675 N N . GLU A 1 355 ? -8.387 27.067 9.074 1.00 15.00 355 GLU A N 1
ATOM 2676 C CA . GLU A 1 355 ? -8.976 27.837 7.970 1.00 17.04 355 GLU A CA 1
ATOM 2677 C C . GLU A 1 355 ? -7.881 28.556 7.139 1.00 17.30 355 GLU A C 1
ATOM 2678 O O . GLU A 1 355 ? -6.798 28.919 7.684 1.00 15.16 355 GLU A O 1
ATOM 2684 N N . PRO A 1 356 ? -8.176 28.830 5.836 1.00 17.24 356 PRO A N 1
ATOM 2685 C CA . PRO A 1 356 ? -7.111 29.409 4.978 1.00 17.90 356 PRO A CA 1
ATOM 2686 C C . PRO A 1 356 ? -6.589 30.767 5.483 1.00 16.96 356 PRO A C 1
ATOM 2687 O O . PRO A 1 356 ? -5.451 31.118 5.231 1.00 19.06 356 PRO A O 1
ATOM 2691 N N . GLU A 1 357 ? -7.408 31.517 6.207 1.00 14.12 357 GLU A N 1
ATOM 2692 C CA . GLU A 1 357 ? -6.981 32.782 6.764 1.00 15.13 357 GLU A CA 1
ATOM 2693 C C . GLU A 1 357 ? -5.789 32.640 7.713 1.00 16.10 357 GLU A C 1
ATOM 2694 O O . GLU A 1 357 ? -5.033 33.606 7.907 1.00 17.33 357 GLU A O 1
ATOM 2700 N N . PHE A 1 358 ? -5.666 31.483 8.384 1.00 15.32 358 PHE A N 1
ATOM 2701 C CA . PHE A 1 358 ? -4.469 31.214 9.201 1.00 13.52 358 PHE A CA 1
ATOM 2702 C C . PHE A 1 358 ? -3.273 30.653 8.384 1.00 15.44 358 PHE A C 1
ATOM 2703 O O . PHE A 1 358 ? -2.152 30.641 8.914 1.00 15.88 358 PHE A O 1
ATOM 2711 N N . GLN A 1 359 ? -3.487 30.250 7.120 1.00 15.39 359 GLN A N 1
ATOM 2712 C CA . GLN A 1 359 ? -2.372 29.654 6.341 1.00 17.53 359 GLN A CA 1
ATOM 2713 C C . GLN A 1 359 ? -1.726 30.628 5.330 1.00 18.21 359 GLN A C 1
ATOM 2714 O O . GLN A 1 359 ? -0.510 30.558 5.054 1.00 16.83 359 GLN A O 1
ATOM 2720 N N . LEU A 1 360 ? -2.541 31.537 4.787 1.00 18.65 360 LEU A N 1
ATOM 2721 C CA . LEU A 1 360 ? -2.102 32.419 3.689 1.00 19.03 360 LEU A CA 1
ATOM 2722 C C . LEU A 1 360 ? -0.866 33.198 4.062 1.00 19.34 360 LEU A C 1
ATOM 2723 O O . LEU A 1 360 ? -0.891 33.957 5.037 1.00 21.13 360 LEU A O 1
ATOM 2728 N N . PRO A 1 361 ? 0.262 33.004 3.345 1.00 20.26 361 PRO A N 1
ATOM 2729 C CA . PRO A 1 361 ? 1.389 33.719 3.928 1.00 21.86 361 PRO A CA 1
ATOM 2730 C C . PRO A 1 361 ? 1.239 35.249 3.855 1.00 23.25 361 PRO A C 1
ATOM 2731 O O . PRO A 1 361 ? 0.752 35.790 2.854 1.00 24.65 361 PRO A O 1
ATOM 2735 N N . PHE A 1 362 ? 1.633 35.921 4.928 1.00 22.55 362 PHE A N 1
ATOM 2736 C CA . PHE A 1 362 ? 1.442 37.349 5.000 1.00 21.44 362 PHE A CA 1
ATOM 2737 C C . PHE A 1 362 ? 2.785 38.022 4.734 1.00 22.21 362 PHE A C 1
ATOM 2738 O O . PHE A 1 362 ? 3.778 37.681 5.366 1.00 22.84 362 PHE A O 1
ATOM 2746 N N . GLU A 1 363 ? 2.830 38.942 3.773 1.00 22.80 363 GLU A N 1
ATOM 2747 C CA . GLU A 1 363 ? 4.043 39.696 3.501 1.00 25.76 363 GLU A CA 1
ATOM 2748 C C . GLU A 1 363 ? 3.850 41.133 3.993 1.00 24.95 363 GLU A C 1
ATOM 2749 O O . GLU A 1 363 ? 3.136 41.896 3.368 1.00 25.18 363 GLU A O 1
ATOM 2755 N N . PRO A 1 364 ? 4.476 41.489 5.130 1.00 23.91 364 PRO A N 1
ATOM 2756 C CA . PRO A 1 364 ? 4.241 42.796 5.732 1.00 22.89 364 PRO A CA 1
ATOM 2757 C C . PRO A 1 364 ? 4.867 43.918 4.904 1.00 22.79 364 PRO A C 1
ATOM 2758 O O . PRO A 1 364 ? 6.086 43.964 4.662 1.00 22.88 364 PRO A O 1
ATOM 2762 N N . ASN A 1 365 ? 3.994 44.805 4.461 1.00 21.96 365 ASN A N 1
ATOM 2763 C CA . ASN A 1 365 ? 4.404 46.062 3.834 1.00 21.24 365 ASN A CA 1
ATOM 2764 C C . ASN A 1 365 ? 3.330 47.110 4.145 1.00 19.49 365 ASN A C 1
ATOM 2765 O O . ASN A 1 365 ? 2.283 46.792 4.774 1.00 16.67 365 ASN A O 1
ATOM 2770 N N . HIS A 1 366 ? 3.566 48.354 3.710 1.00 19.20 366 HIS A N 1
ATOM 2771 C CA . HIS A 1 366 ? 2.631 49.423 4.081 1.00 20.29 366 HIS A CA 1
ATOM 2772 C C . HIS A 1 366 ? 1.200 49.173 3.614 1.00 22.04 366 HIS A C 1
ATOM 2773 O O . HIS A 1 366 ? 0.232 49.380 4.378 1.00 22.14 366 HIS A O 1
ATOM 2780 N N . GLU A 1 367 ? 1.085 48.690 2.379 1.00 22.84 367 GLU A N 1
ATOM 2781 C CA . GLU A 1 367 ? -0.189 48.392 1.780 1.00 23.94 367 GLU A CA 1
ATOM 2782 C C . GLU A 1 367 ? -0.862 47.212 2.474 1.00 22.51 367 GLU A C 1
ATOM 2783 O O . GLU A 1 367 ? -2.066 47.277 2.783 1.00 21.76 367 GLU A O 1
ATOM 2789 N N . SER A 1 368 ? -0.126 46.118 2.682 1.00 20.61 368 SER A N 1
ATOM 2790 C CA . SER A 1 368 ? -0.746 44.970 3.371 1.00 19.36 368 SER A CA 1
ATOM 2791 C C . SER A 1 368 ? -1.169 45.268 4.811 1.00 18.25 368 SER A C 1
ATOM 2792 O O . SER A 1 368 ? -2.213 44.759 5.264 1.00 18.62 368 SER A O 1
ATOM 2803 N N . ALA A 1 370 ? -2.051 48.228 5.960 1.00 18.74 370 ALA A N 1
ATOM 2804 C CA . ALA A 1 370 ? -3.202 49.112 5.850 1.00 19.85 370 ALA A CA 1
ATOM 2805 C C . ALA A 1 370 ? -4.416 48.381 5.333 1.00 21.84 370 ALA A C 1
ATOM 2806 O O . ALA A 1 370 ? -5.529 48.841 5.578 1.00 24.08 370 ALA A O 1
ATOM 2808 N N . ASN A 1 371 ? -4.228 47.240 4.649 1.00 22.04 371 ASN A N 1
ATOM 2809 C CA . ASN A 1 371 ? -5.350 46.407 4.191 1.00 25.11 371 ASN A CA 1
ATOM 2810 C C . ASN A 1 371 ? -5.980 45.532 5.297 1.00 23.31 371 ASN A C 1
ATOM 2811 O O . ASN A 1 371 ? -7.051 44.964 5.105 1.00 22.52 371 ASN A O 1
ATOM 2816 N N . LEU A 1 372 ? -5.321 45.420 6.450 1.00 20.72 372 LEU A N 1
ATOM 2817 C CA . LEU A 1 372 ? -5.816 44.523 7.505 1.00 21.09 372 LEU A CA 1
ATOM 2818 C C . LEU A 1 372 ? -7.180 44.952 8.040 1.00 21.23 372 LEU A C 1
ATOM 2819 O O . LEU A 1 372 ? -7.429 46.135 8.285 1.00 20.46 372 LEU A O 1
ATOM 2824 N N . ASP A 1 373 ? -8.047 43.971 8.227 1.00 21.21 373 ASP A N 1
ATOM 2825 C CA . ASP A 1 373 ? -9.385 44.204 8.745 1.00 20.60 373 ASP A CA 1
ATOM 2826 C C . ASP A 1 373 ? -9.458 44.049 10.241 1.00 18.00 373 ASP A C 1
ATOM 2827 O O . ASP A 1 373 ? -9.575 42.928 10.759 1.00 14.48 373 ASP A O 1
ATOM 2832 N N . LEU A 1 374 ? -9.414 45.202 10.935 1.00 16.11 374 LEU A N 1
ATOM 2833 C CA . LEU A 1 374 ? -9.435 45.228 12.383 1.00 17.43 374 LEU A CA 1
ATOM 2834 C C . LEU A 1 374 ? -10.764 45.818 12.978 1.00 21.06 374 LEU A C 1
ATOM 2835 O O . LEU A 1 374 ? -10.819 46.427 14.036 1.00 21.04 374 LEU A O 1
ATOM 2840 N N . HIS A 1 375 ? -11.852 45.586 12.271 1.00 26.43 375 HIS A N 1
ATOM 2841 C CA . HIS A 1 375 ? -13.190 46.014 12.709 1.00 30.49 375 HIS A CA 1
ATOM 2842 C C . HIS A 1 375 ? -13.880 44.909 13.486 1.00 33.35 375 HIS A C 1
ATOM 2843 O O . HIS A 1 375 ? -13.608 43.722 13.277 1.00 32.43 375 HIS A O 1
ATOM 2850 N N . LEU A 1 376 ? -14.787 45.314 14.365 1.00 36.97 376 LEU A N 1
ATOM 2851 C CA . LEU A 1 376 ? -15.545 44.406 15.236 1.00 39.49 376 LEU A CA 1
ATOM 2852 C C . LEU A 1 376 ? -16.632 43.589 14.507 1.00 40.39 376 LEU A C 1
ATOM 2853 O O . LEU A 1 376 ? -17.175 42.655 15.094 1.00 41.63 376 LEU A O 1
ATOM 2858 N N . ASN A 1 377 ? -16.936 43.910 13.248 1.00 39.82 377 ASN A N 1
ATOM 2859 C CA . ASN A 1 377 ? -17.999 43.189 12.542 1.00 40.79 377 ASN A CA 1
ATOM 2860 C C . ASN A 1 377 ? -17.572 41.990 11.659 1.00 38.34 377 ASN A C 1
ATOM 2861 O O . ASN A 1 377 ? -17.827 41.969 10.439 1.00 38.84 377 ASN A O 1
ATOM 2866 N N . GLN A 1 378 ? -16.898 41.024 12.294 1.00 33.96 378 GLN A N 1
ATOM 2867 C CA . GLN A 1 378 ? -16.423 39.802 11.647 1.00 29.95 378 GLN A CA 1
ATOM 2868 C C . GLN A 1 378 ? -16.643 38.678 12.659 1.00 26.92 378 GLN A C 1
ATOM 2869 O O . GLN A 1 378 ? -16.877 38.966 13.857 1.00 25.26 378 GLN A O 1
ATOM 2875 N N . ARG A 1 379 ? -16.588 37.418 12.195 1.00 25.09 379 ARG A N 1
ATOM 2876 C CA . ARG A 1 379 ? -16.465 36.256 13.112 1.00 23.55 379 ARG A CA 1
ATOM 2877 C C . ARG A 1 379 ? -15.202 36.524 13.924 1.00 20.13 379 ARG A C 1
ATOM 2878 O O . ARG A 1 379 ? -14.261 36.995 13.376 1.00 21.02 379 ARG A O 1
ATOM 2886 N N . PRO A 1 380 ? -15.197 36.274 15.227 1.00 18.97 380 PRO A N 1
ATOM 2887 C CA . PRO A 1 380 ? -13.991 36.413 16.113 1.00 20.45 380 PRO A CA 1
ATOM 2888 C C . PRO A 1 380 ? -12.776 35.669 15.593 1.00 21.30 380 PRO A C 1
ATOM 2889 O O . PRO A 1 380 ? -11.631 36.114 15.810 1.00 22.10 380 PRO A O 1
ATOM 2893 N N . GLU A 1 381 ? -13.016 34.545 14.913 1.00 20.29 381 GLU A N 1
ATOM 2894 C CA . GLU A 1 381 ? -11.917 33.751 14.367 1.00 20.44 381 GLU A CA 1
ATOM 2895 C C . GLU A 1 381 ? -11.249 34.573 13.317 1.00 19.32 381 GLU A C 1
ATOM 2896 O O . GLU A 1 381 ? -10.044 34.558 13.193 1.00 19.89 381 GLU A O 1
ATOM 2902 N N . VAL A 1 382 ? -12.038 35.308 12.551 1.00 18.58 382 VAL A N 1
ATOM 2903 C CA . VAL A 1 382 ? -11.461 36.099 11.470 1.00 18.51 382 VAL A CA 1
ATOM 2904 C C . VAL A 1 382 ? -10.761 37.371 12.007 1.00 14.73 382 VAL A C 1
ATOM 2905 O O . VAL A 1 382 ? -9.693 37.744 11.543 1.00 13.16 382 VAL A O 1
ATOM 2909 N N . LEU A 1 383 ? -11.342 38.023 12.996 1.00 12.56 383 LEU A N 1
ATOM 2910 C CA . LEU A 1 383 ? -10.614 39.106 13.658 1.00 13.22 383 LEU A CA 1
ATOM 2911 C C . LEU A 1 383 ? -9.272 38.578 14.249 1.00 13.44 383 LEU A C 1
ATOM 2912 O O . LEU A 1 383 ? -8.239 39.244 14.238 1.00 12.31 383 LEU A O 1
ATOM 2917 N N . ALA A 1 384 ? -9.306 37.376 14.838 1.00 15.73 384 ALA A N 1
ATOM 2918 C CA . ALA A 1 384 ? -8.039 36.814 15.343 1.00 14.56 384 ALA A CA 1
ATOM 2919 C C . ALA A 1 384 ? -7.017 36.665 14.200 1.00 14.56 384 ALA A C 1
ATOM 2920 O O . ALA A 1 384 ? -5.827 36.946 14.388 1.00 16.52 384 ALA A O 1
ATOM 2922 N N . ALA A 1 385 ? -7.454 36.183 13.044 1.00 15.23 385 ALA A N 1
ATOM 2923 C CA . ALA A 1 385 ? -6.521 35.959 11.913 1.00 14.98 385 ALA A CA 1
ATOM 2924 C C . ALA A 1 385 ? -5.872 37.285 11.483 1.00 14.86 385 ALA A C 1
ATOM 2925 O O . ALA A 1 385 ? -4.723 37.318 11.025 1.00 14.51 385 ALA A O 1
ATOM 2927 N N . ASN A 1 386 ? -6.652 38.371 11.582 1.00 13.61 386 ASN A N 1
ATOM 2928 C CA . ASN A 1 386 ? -6.170 39.677 11.158 1.00 14.09 386 ASN A CA 1
ATOM 2929 C C . ASN A 1 386 ? -5.248 40.238 12.190 1.00 12.59 386 ASN A C 1
ATOM 2930 O O . ASN A 1 386 ? -4.216 40.851 11.833 1.00 12.40 386 ASN A O 1
ATOM 2935 N N . LEU A 1 387 ? -5.594 40.030 13.461 1.00 10.53 387 LEU A N 1
ATOM 2936 C CA . LEU A 1 387 ? -4.655 40.444 14.518 1.00 11.17 387 LEU A CA 1
ATOM 2937 C C . LEU A 1 387 ? -3.369 39.657 14.496 1.00 12.70 387 LEU A C 1
ATOM 2938 O O . LEU A 1 387 ? -2.308 40.207 14.781 1.00 12.61 387 LEU A O 1
ATOM 2943 N N . ARG A 1 388 ? -3.461 38.360 14.197 1.00 13.03 388 ARG A N 1
ATOM 2944 C CA . ARG A 1 388 ? -2.238 37.536 14.044 1.00 14.35 388 ARG A CA 1
ATOM 2945 C C . ARG A 1 388 ? -1.312 38.247 13.023 1.00 15.62 388 ARG A C 1
ATOM 2946 O O . ARG A 1 388 ? -0.129 38.468 13.247 1.00 17.82 388 ARG A O 1
ATOM 2954 N N . ARG A 1 389 ? -1.865 38.580 11.884 1.00 15.53 389 ARG A N 1
ATOM 2955 C CA . ARG A 1 389 ? -1.087 39.268 10.826 1.00 16.01 389 ARG A CA 1
ATOM 2956 C C . ARG A 1 389 ? -0.538 40.608 11.302 1.00 14.66 389 ARG A C 1
ATOM 2957 O O . ARG A 1 389 ? 0.603 40.937 10.996 1.00 13.80 389 ARG A O 1
ATOM 2965 N N . ALA A 1 390 ? -1.330 41.395 12.036 1.00 16.59 390 ALA A N 1
ATOM 2966 C CA . ALA A 1 390 ? -0.831 42.715 12.541 1.00 15.93 390 ALA A CA 1
ATOM 2967 C C . ALA A 1 390 ? 0.418 42.562 13.409 1.00 14.58 390 ALA A C 1
ATOM 2968 O O . ALA A 1 390 ? 1.439 43.244 13.226 1.00 12.49 390 ALA A O 1
ATOM 2970 N N . PHE A 1 391 ? 0.335 41.644 14.371 1.00 14.71 391 PHE A N 1
ATOM 2971 C CA . PHE A 1 391 ? 1.500 41.347 15.233 1.00 15.52 391 PHE A CA 1
ATOM 2972 C C . PHE A 1 391 ? 2.655 40.774 14.412 1.00 15.61 391 PHE A C 1
ATOM 2973 O O . PHE A 1 391 ? 3.796 41.125 14.710 1.00 15.76 391 PHE A O 1
ATOM 2981 N N . SER A 1 392 ? 2.363 39.902 13.413 1.00 15.06 392 SER A N 1
ATOM 2982 C CA . SER A 1 392 ? 3.406 39.400 12.504 1.00 16.34 392 SER A CA 1
ATOM 2983 C C . SER A 1 392 ? 4.144 40.577 11.801 1.00 18.09 392 SER A C 1
ATOM 2984 O O . SER A 1 392 ? 5.361 40.546 11.561 1.00 18.59 392 SER A O 1
ATOM 2987 N N . GLY A 1 393 ? 3.397 41.630 11.485 1.00 17.33 393 GLY A N 1
ATOM 2988 C CA . GLY A 1 393 ? 3.992 42.811 10.880 1.00 16.53 393 GLY A CA 1
ATOM 2989 C C . GLY A 1 393 ? 4.882 43.626 11.772 1.00 16.02 393 GLY A C 1
ATOM 2990 O O . GLY A 1 393 ? 5.909 44.144 11.328 1.00 17.30 393 GLY A O 1
ATOM 2991 N N . VAL A 1 394 ? 4.485 43.808 13.018 1.00 15.06 394 VAL A N 1
ATOM 2992 C CA . VAL A 1 394 ? 5.358 44.449 14.000 1.00 16.15 394 VAL A CA 1
ATOM 2993 C C . VAL A 1 394 ? 6.717 43.696 14.205 1.00 18.10 394 VAL A C 1
ATOM 2994 O O . VAL A 1 394 ? 7.804 44.322 14.221 1.00 17.87 394 VAL A O 1
ATOM 2998 N N . VAL A 1 395 ? 6.638 42.360 14.328 1.00 17.69 395 VAL A N 1
ATOM 2999 C CA . VAL A 1 395 ? 7.822 41.493 14.410 1.00 16.78 395 VAL A CA 1
ATOM 3000 C C . VAL A 1 395 ? 8.686 41.771 13.176 1.00 16.61 395 VAL A C 1
ATOM 3001 O O . VAL A 1 395 ? 9.853 42.097 13.318 1.00 17.62 395 VAL A O 1
ATOM 3005 N N . ALA A 1 396 ? 8.092 41.700 11.989 1.00 15.24 396 ALA A N 1
ATOM 3006 C CA . ALA A 1 396 ? 8.846 41.849 10.761 1.00 16.78 396 ALA A CA 1
ATOM 3007 C C . ALA A 1 396 ? 9.517 43.197 10.718 1.00 18.26 396 ALA A C 1
ATOM 3008 O O . ALA A 1 396 ? 10.697 43.285 10.391 1.00 18.93 396 ALA A O 1
ATOM 3010 N N . GLY A 1 397 ? 8.764 44.239 11.061 1.00 18.99 397 GLY A N 1
ATOM 3011 C CA . GLY A 1 397 ? 9.274 45.586 11.008 1.00 19.71 397 GLY A CA 1
ATOM 3012 C C . GLY A 1 397 ? 10.458 45.740 11.950 1.00 21.07 397 GLY A C 1
ATOM 3013 O O . GLY A 1 397 ? 11.323 46.591 11.759 1.00 21.40 397 GLY A O 1
ATOM 3014 N N . ASN A 1 398 ? 10.488 44.919 12.976 1.00 22.67 398 ASN A N 1
ATOM 3015 C CA . ASN A 1 398 ? 11.451 45.052 14.038 1.00 24.39 398 ASN A CA 1
ATOM 3016 C C . ASN A 1 398 ? 12.701 44.259 13.732 1.00 25.14 398 ASN A C 1
ATOM 3017 O O . ASN A 1 398 ? 13.815 44.727 14.034 1.00 25.00 398 ASN A O 1
ATOM 3022 N N . VAL A 1 399 ? 12.534 43.046 13.182 1.00 24.07 399 VAL A N 1
ATOM 3023 C CA . VAL A 1 399 ? 13.682 42.149 13.108 1.00 24.44 399 VAL A CA 1
ATOM 3024 C C . VAL A 1 399 ? 14.024 41.516 11.740 1.00 24.07 399 VAL A C 1
ATOM 3025 O O . VAL A 1 399 ? 15.146 41.082 11.564 1.00 23.98 399 VAL A O 1
ATOM 3029 N N . LYS A 1 400 ? 13.092 41.436 10.791 1.00 24.25 400 LYS A N 1
ATOM 3030 C CA . LYS A 1 400 ? 13.387 40.837 9.446 1.00 25.44 400 LYS A CA 1
ATOM 3031 C C . LYS A 1 400 ? 14.091 41.870 8.546 1.00 26.63 400 LYS A C 1
ATOM 3032 O O . LYS A 1 400 ? 13.663 43.043 8.504 1.00 25.88 400 LYS A O 1
ATOM 3038 N N . ALA A 1 401 ? 15.128 41.465 7.806 1.00 26.07 401 ALA A N 1
ATOM 3039 C CA . ALA A 1 401 ? 15.841 42.412 6.886 1.00 25.00 401 ALA A CA 1
ATOM 3040 C C . ALA A 1 401 ? 14.864 43.196 5.989 1.00 22.99 401 ALA A C 1
ATOM 3041 O O . ALA A 1 401 ? 14.920 44.400 5.866 1.00 19.73 401 ALA A O 1
ATOM 3043 N N . GLU A 1 402 ? 13.967 42.477 5.358 1.00 23.69 402 GLU A N 1
ATOM 3044 C CA . GLU A 1 402 ? 13.071 43.068 4.371 1.00 26.02 402 GLU A CA 1
ATOM 3045 C C . GLU A 1 402 ? 12.013 44.041 4.998 1.00 25.42 402 GLU A C 1
ATOM 3046 O O . GLU A 1 402 ? 11.625 45.058 4.377 1.00 26.85 402 GLU A O 1
ATOM 3052 N N . GLY A 1 403 ? 11.587 43.758 6.230 1.00 23.09 403 GLY A N 1
ATOM 3053 C CA . GLY A 1 403 ? 10.612 44.557 6.964 1.00 23.12 403 GLY A CA 1
ATOM 3054 C C . GLY A 1 403 ? 11.240 45.811 7.559 1.00 24.81 403 GLY A C 1
ATOM 3055 O O . GLY A 1 403 ? 10.672 46.927 7.516 1.00 24.60 403 GLY A O 1
ATOM 3056 N N . ILE A 1 404 ? 12.441 45.658 8.074 1.00 26.08 404 ILE A N 1
ATOM 3057 C CA . ILE A 1 404 ? 13.194 46.801 8.584 1.00 27.96 404 ILE A CA 1
ATOM 3058 C C . ILE A 1 404 ? 13.473 47.786 7.441 1.00 28.94 404 ILE A C 1
ATOM 3059 O O . ILE A 1 404 ? 13.468 49.001 7.655 1.00 27.71 404 ILE A O 1
ATOM 3064 N N . ARG A 1 405 ? 13.709 47.242 6.246 1.00 30.08 405 ARG A N 1
ATOM 3065 C CA . ARG A 1 405 ? 14.009 48.050 5.072 1.00 31.45 405 ARG A CA 1
ATOM 3066 C C . ARG A 1 405 ? 12.768 48.805 4.597 1.00 31.71 405 ARG A C 1
ATOM 3067 O O . ARG A 1 405 ? 12.875 49.977 4.189 1.00 31.44 405 ARG A O 1
ATOM 3075 N N . GLU A 1 406 ? 11.601 48.153 4.626 1.00 30.95 406 GLU A N 1
ATOM 3076 C CA . GLU A 1 406 ? 10.327 48.866 4.373 1.00 30.64 406 GLU A CA 1
ATOM 3077 C C . GLU A 1 406 ? 10.176 50.059 5.296 1.00 29.82 406 GLU A C 1
ATOM 3078 O O . GLU A 1 406 ? 9.817 51.162 4.841 1.00 31.43 406 GLU A O 1
ATOM 3084 N N . ILE A 1 407 ? 10.440 49.860 6.580 1.00 27.71 407 ILE A N 1
ATOM 3085 C CA . ILE A 1 407 ? 10.297 50.928 7.555 1.00 27.11 407 ILE A CA 1
ATOM 3086 C C . ILE A 1 407 ? 11.307 52.063 7.329 1.00 28.69 407 ILE A C 1
ATOM 3087 O O . ILE A 1 407 ? 10.990 53.240 7.583 1.00 27.89 407 ILE A O 1
ATOM 3092 N N . GLU A 1 408 ? 12.505 51.714 6.853 1.00 30.16 408 GLU A N 1
ATOM 3093 C CA . GLU A 1 408 ? 13.516 52.719 6.487 1.00 31.25 408 GLU A CA 1
ATOM 3094 C C . GLU A 1 408 ? 13.075 53.572 5.305 1.00 30.37 408 GLU A C 1
ATOM 3095 O O . GLU A 1 408 ? 13.230 54.785 5.327 1.00 29.49 408 GLU A O 1
ATOM 3101 N N . ARG A 1 409 ? 12.490 52.928 4.307 1.00 30.25 409 ARG A N 1
ATOM 3102 C CA . ARG A 1 409 ? 12.061 53.599 3.091 1.00 31.12 409 ARG A CA 1
ATOM 3103 C C . ARG A 1 409 ? 10.847 54.504 3.270 1.00 30.40 409 ARG A C 1
ATOM 3104 O O . ARG A 1 409 ? 10.764 55.573 2.661 1.00 30.09 409 ARG A O 1
ATOM 3112 N N . HIS A 1 410 ? 9.908 54.085 4.107 1.00 28.48 410 HIS A N 1
ATOM 3113 C CA . HIS A 1 410 ? 8.609 54.718 4.133 1.00 27.46 410 HIS A CA 1
ATOM 3114 C C . HIS A 1 410 ? 8.108 55.032 5.519 1.00 26.20 410 HIS A C 1
ATOM 3115 O O . HIS A 1 410 ? 6.969 55.509 5.669 1.00 26.57 410 HIS A O 1
ATOM 3122 N N . GLY A 1 411 ? 8.909 54.776 6.548 1.00 24.43 411 GLY A N 1
ATOM 3123 C CA . GLY A 1 411 ? 8.426 55.061 7.916 1.00 24.33 411 GLY A CA 1
ATOM 3124 C C . GLY A 1 411 ? 7.564 53.897 8.443 1.00 23.35 411 GLY A C 1
ATOM 3125 O O . GLY A 1 411 ? 7.528 52.840 7.841 1.00 23.43 411 GLY A O 1
ATOM 3126 N N . PRO A 1 412 ? 6.850 54.107 9.555 1.00 22.93 412 PRO A N 1
ATOM 3127 C CA . PRO A 1 412 ? 6.159 53.037 10.240 1.00 20.58 412 PRO A CA 1
ATOM 3128 C C . PRO A 1 412 ? 4.979 52.491 9.489 1.00 17.84 412 PRO A C 1
ATOM 3129 O O . PRO A 1 412 ? 4.309 53.204 8.701 1.00 14.68 412 PRO A O 1
ATOM 3133 N N . PHE A 1 413 ? 4.701 51.225 9.751 1.00 16.62 413 PHE A N 1
ATOM 3134 C CA . PHE A 1 413 ? 3.487 50.588 9.243 1.00 16.82 413 PHE A CA 1
ATOM 3135 C C . PHE A 1 413 ? 2.299 51.213 9.919 1.00 18.83 413 PHE A C 1
ATOM 3136 O O . PHE A 1 413 ? 2.324 51.377 11.132 1.00 22.57 413 PHE A O 1
ATOM 3144 N N . GLU A 1 414 ? 1.263 51.552 9.158 1.00 17.40 414 GLU A N 1
ATOM 3145 C CA . GLU A 1 414 ? 0.079 52.201 9.724 1.00 18.49 414 GLU A CA 1
ATOM 3146 C C . GLU A 1 414 ? -1.030 51.214 9.757 1.00 18.61 414 GLU A C 1
ATOM 3147 O O . GLU A 1 414 ? -1.262 50.569 8.727 1.00 20.26 414 GLU A O 1
ATOM 3161 N N . HIS A 1 416 ? -5.399 50.594 11.200 1.00 17.38 416 HIS A N 1
ATOM 3162 C CA . 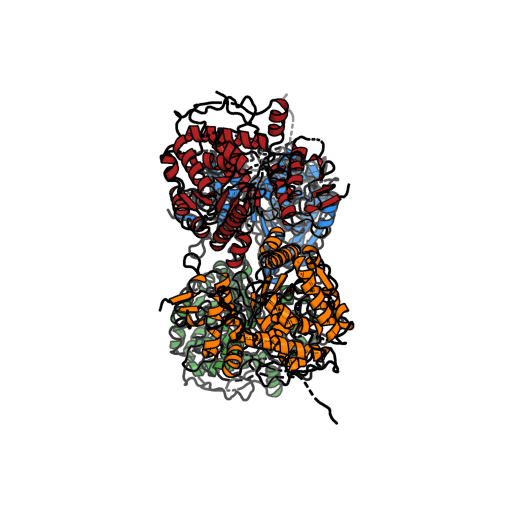HIS A 1 416 ? -6.677 51.228 11.622 1.00 19.61 416 HIS A CA 1
ATOM 3163 C C . HIS A 1 416 ? -7.713 50.116 11.739 1.00 20.75 416 HIS A C 1
ATOM 3164 O O . HIS A 1 416 ? -7.552 49.036 11.139 1.00 19.40 416 HIS A O 1
ATOM 3171 N N . GLY A 1 417 ? -8.794 50.410 12.458 1.00 22.93 417 GLY A N 1
ATOM 3172 C CA . GLY A 1 417 ? -9.840 49.440 12.780 1.00 24.48 417 GLY A CA 1
ATOM 3173 C C . GLY A 1 417 ? -10.804 50.062 13.765 1.00 25.82 417 GLY A C 1
ATOM 3174 O O . GLY A 1 417 ? -10.831 51.269 13.897 1.00 26.26 417 GLY A O 1
ATOM 3175 N N . ASP A 1 418 ? -11.593 49.241 14.449 1.00 26.58 418 ASP A N 1
ATOM 3176 C CA . ASP A 1 418 ? -12.505 49.723 15.471 1.00 27.56 418 ASP A CA 1
ATOM 3177 C C . ASP A 1 418 ? -11.702 50.530 16.478 1.00 23.93 418 ASP A C 1
ATOM 3178 O O . ASP A 1 418 ? -10.656 50.063 16.945 1.00 20.47 418 ASP A O 1
ATOM 3183 N N . PRO A 1 419 ? -12.155 51.777 16.783 1.00 23.46 419 PRO A N 1
ATOM 3184 C CA . PRO A 1 419 ? -11.352 52.636 17.688 1.00 22.19 419 PRO A CA 1
ATOM 3185 C C . PRO A 1 419 ? -11.081 52.059 19.077 1.00 21.59 419 PRO A C 1
ATOM 3186 O O . PRO A 1 419 ? -10.023 52.312 19.633 1.00 21.59 419 PRO A O 1
ATOM 3190 N N . VAL A 1 420 ? -12.033 51.303 19.627 1.00 21.36 420 VAL A N 1
ATOM 3191 C CA . VAL A 1 420 ? -11.901 50.713 20.952 1.00 21.70 420 VAL A CA 1
ATOM 3192 C C . VAL A 1 420 ? -10.772 49.657 20.966 1.00 21.85 420 VAL A C 1
ATOM 3193 O O . VAL A 1 420 ? -9.852 49.688 21.829 1.00 21.26 420 VAL A O 1
ATOM 3197 N N . LEU A 1 421 ? -10.834 48.778 19.972 1.00 21.70 421 LEU A N 1
ATOM 3198 C CA . LEU A 1 421 ? -9.773 47.793 19.724 1.00 22.84 421 LEU A CA 1
ATOM 3199 C C . LEU A 1 421 ? -8.414 48.452 19.455 1.00 22.39 421 LEU A C 1
ATOM 3200 O O . LEU A 1 421 ? -7.392 48.003 19.995 1.00 21.72 421 LEU A O 1
ATOM 3213 N N . LYS A 1 423 ? -7.220 51.422 20.300 1.00 23.37 423 LYS A N 1
ATOM 3214 C CA . LYS A 1 423 ? -6.737 51.919 21.613 1.00 22.21 423 LYS A CA 1
ATOM 3215 C C . LYS A 1 423 ? -6.129 50.767 22.426 1.00 19.86 423 LYS A C 1
ATOM 3216 O O . LYS A 1 423 ? -5.062 50.927 23.021 1.00 17.92 423 LYS A O 1
ATOM 3222 N N . LYS A 1 424 ? -6.825 49.636 22.483 1.00 19.68 424 LYS A N 1
ATOM 3223 C CA . LYS A 1 424 ? -6.325 48.499 23.334 1.00 22.02 424 LYS A CA 1
ATOM 3224 C C . LYS A 1 424 ? -5.055 47.865 22.776 1.00 21.85 424 LYS A C 1
ATOM 3225 O O . LYS A 1 424 ? -4.100 47.541 23.520 1.00 21.31 424 LYS A O 1
ATOM 3239 N N . ASP A 1 426 ? -2.937 49.544 20.897 1.00 22.98 426 ASP A N 1
ATOM 3240 C CA . ASP A 1 426 ? -1.889 50.538 21.109 1.00 23.26 426 ASP A CA 1
ATOM 3241 C C . ASP A 1 426 ? -1.310 50.521 22.537 1.00 20.41 426 ASP A C 1
ATOM 3242 O O . ASP A 1 426 ? -0.092 50.705 22.706 1.00 19.07 426 ASP A O 1
ATOM 3247 N N . GLN A 1 427 ? -2.157 50.275 23.547 1.00 19.16 427 GLN A N 1
ATOM 3248 C CA . GLN A 1 427 ? -1.712 50.209 24.932 1.00 18.75 427 GLN A CA 1
ATOM 3249 C C . GLN A 1 427 ? -0.873 48.946 25.212 1.00 17.89 427 GLN A C 1
ATOM 3250 O O . GLN A 1 427 ? 0.133 48.995 25.939 1.00 16.79 427 GLN A O 1
ATOM 3256 N N . LEU A 1 428 ? -1.336 47.818 24.658 1.00 18.04 428 LEU A N 1
ATOM 3257 C CA . LEU A 1 428 ? -0.627 46.528 24.733 1.00 16.15 428 LEU A CA 1
ATOM 3258 C C . LEU A 1 428 ? 0.770 46.667 24.143 1.00 15.99 428 LEU A C 1
ATOM 3259 O O . LEU A 1 428 ? 1.765 46.279 24.768 1.00 17.63 428 LEU A O 1
ATOM 3264 N N . LEU A 1 429 ? 0.850 47.179 22.914 1.00 14.17 429 LEU A N 1
ATOM 3265 C CA . LEU A 1 429 ? 2.150 47.449 22.325 1.00 16.91 429 LEU A CA 1
ATOM 3266 C C . LEU A 1 429 ? 3.030 48.446 23.130 1.00 18.94 429 LEU A C 1
ATOM 3267 O O . LEU A 1 429 ? 4.260 48.281 23.222 1.00 17.75 429 LEU A O 1
ATOM 3272 N N . ASN A 1 430 ? 2.437 49.533 23.646 1.00 21.35 430 ASN A N 1
ATOM 3273 C CA . ASN A 1 430 ? 3.215 50.437 24.540 1.00 23.04 430 ASN A CA 1
ATOM 3274 C C . ASN A 1 430 ? 3.721 49.686 25.780 1.00 21.76 430 ASN A C 1
ATOM 3275 O O . ASN A 1 430 ? 4.817 49.984 26.289 1.00 20.69 430 ASN A O 1
ATOM 3280 N N . ASP A 1 431 ? 2.911 48.776 26.316 1.00 21.38 431 ASP A N 1
ATOM 3281 C CA . ASP A 1 431 ? 3.371 47.982 27.475 1.00 21.59 431 ASP A CA 1
ATOM 3282 C C . ASP A 1 431 ? 4.577 47.128 27.123 1.00 21.36 431 ASP A C 1
ATOM 3283 O O . ASP A 1 431 ? 5.524 47.059 27.930 1.00 21.30 431 ASP A O 1
ATOM 3288 N N . PHE A 1 432 ? 4.527 46.499 25.929 1.00 20.32 432 PHE A N 1
ATOM 3289 C CA . PHE A 1 432 ? 5.637 45.680 25.406 1.00 19.72 432 PHE A CA 1
ATOM 3290 C C . PHE A 1 432 ? 6.887 46.532 25.357 1.00 19.12 432 PHE A C 1
ATOM 3291 O O . PHE A 1 432 ? 7.980 46.048 25.656 1.00 20.14 432 PHE A O 1
ATOM 3299 N N . VAL A 1 433 ? 6.741 47.798 24.973 1.00 18.08 433 VAL A N 1
ATOM 3300 C CA . VAL A 1 433 ? 7.919 48.705 24.869 1.00 16.64 433 VAL A CA 1
ATOM 3301 C C . VAL A 1 433 ? 8.425 49.049 26.286 1.00 15.63 433 VAL A C 1
ATOM 3302 O O . VAL A 1 433 ? 9.580 48.834 26.593 1.00 16.86 433 VAL A O 1
ATOM 3306 N N . ALA A 1 434 ? 7.543 49.494 27.166 1.00 15.61 434 ALA A N 1
ATOM 3307 C CA . ALA A 1 434 ? 7.921 49.759 28.565 1.00 18.14 434 ALA A CA 1
ATOM 3308 C C . ALA A 1 434 ? 8.542 48.557 29.309 1.00 20.34 434 ALA A C 1
ATOM 3309 O O . ALA A 1 434 ? 9.422 48.764 30.161 1.00 20.70 434 ALA A O 1
ATOM 3311 N N . GLN A 1 435 ? 8.111 47.316 28.972 1.00 20.15 435 GLN A N 1
ATOM 3312 C CA . GLN A 1 435 ? 8.630 46.090 29.602 1.00 20.06 435 GLN A CA 1
ATOM 3313 C C . GLN A 1 435 ? 9.870 45.548 28.887 1.00 20.72 435 GLN A C 1
ATOM 3314 O O . GLN A 1 435 ? 10.354 44.473 29.213 1.00 21.47 435 GLN A O 1
ATOM 3320 N N . ASN A 1 436 ? 10.457 46.355 27.991 1.00 20.12 436 ASN A N 1
ATOM 3321 C CA . ASN A 1 436 ? 11.615 45.938 27.242 1.00 17.95 436 ASN A CA 1
ATOM 3322 C C . ASN A 1 436 ? 11.432 44.615 26.510 1.00 17.52 436 ASN A C 1
ATOM 3323 O O . ASN A 1 436 ? 12.387 43.901 26.354 1.00 17.84 436 ASN A O 1
ATOM 3328 N N . ARG A 1 437 ? 10.253 44.359 25.955 1.00 17.41 437 ARG A N 1
ATOM 3329 C CA . ARG A 1 437 ? 10.035 43.089 25.205 1.00 18.35 437 ARG A CA 1
ATOM 3330 C C . ARG A 1 437 ? 10.342 43.214 23.702 1.00 21.43 437 ARG A C 1
ATOM 3331 O O . ARG A 1 437 ? 10.462 42.188 23.010 1.00 20.06 437 ARG A O 1
ATOM 3347 N N . LYS A 1 439 ? 13.185 44.634 22.153 1.00 32.02 439 LYS A N 1
ATOM 3348 C CA . LYS A 1 439 ? 14.585 44.697 21.791 1.00 34.89 439 LYS A CA 1
ATOM 3349 C C . LYS A 1 439 ? 15.362 44.177 22.953 1.00 36.08 439 LYS A C 1
ATOM 3350 O O . LYS A 1 439 ? 15.138 44.630 24.090 1.00 36.13 439 LYS A O 1
ATOM 3356 N N . LEU A 1 440 ? 16.284 43.253 22.676 1.00 38.51 440 LEU A N 1
ATOM 3357 C CA . LEU A 1 440 ? 17.316 42.845 23.650 1.00 40.92 440 LEU A CA 1
ATOM 3358 C C . LEU A 1 440 ? 18.086 44.090 24.137 1.00 44.51 440 LEU A C 1
ATOM 3359 O O . LEU A 1 440 ? 18.278 45.036 23.363 1.00 44.36 440 LEU A O 1
ATOM 3364 N N . PRO A 1 441 ? 18.516 44.098 25.417 1.00 47.66 441 PRO A N 1
ATOM 3365 C CA . PRO A 1 441 ? 19.273 45.241 25.979 1.00 49.09 441 PRO A CA 1
ATOM 3366 C C . PRO A 1 441 ? 20.547 45.644 25.182 1.00 49.76 441 PRO A C 1
ATOM 3367 O O . PRO A 1 441 ? 21.241 44.794 24.634 1.00 48.78 441 PRO A O 1
ATOM 3371 N N . GLY A 1 442 ? 20.832 46.944 25.119 1.00 51.83 442 GLY A N 1
ATOM 3372 C CA . GLY A 1 442 ? 22.100 47.426 24.568 1.00 52.76 442 GLY A CA 1
ATOM 3373 C C . GLY A 1 442 ? 22.119 47.720 23.082 1.00 53.32 442 GLY A C 1
ATOM 3374 O O . GLY A 1 442 ? 23.059 47.335 22.370 1.00 53.96 442 GLY A O 1
ATOM 3375 N N . GLY A 1 443 ? 21.076 48.381 22.599 1.00 52.67 443 GLY A N 1
ATOM 3376 C CA . GLY A 1 443 ? 21.183 49.092 21.329 1.00 52.49 443 GLY A CA 1
ATOM 3377 C C . GLY A 1 443 ? 20.959 50.555 21.663 1.00 51.76 443 GLY A C 1
ATOM 3378 O O . GLY A 1 443 ? 21.420 51.055 22.697 1.00 51.94 443 GLY A O 1
ATOM 3379 N N . SER A 1 444 ? 20.215 51.241 20.811 1.00 50.66 444 SER A N 1
ATOM 3380 C CA . SER A 1 444 ? 19.647 52.519 21.208 1.00 48.71 444 SER A CA 1
ATOM 3381 C C . SER A 1 444 ? 18.188 52.257 21.621 1.00 46.67 444 SER A C 1
ATOM 3382 O O . SER A 1 444 ? 17.674 51.135 21.435 1.00 46.77 444 SER A O 1
ATOM 3385 N N . ALA A 1 445 ? 17.530 53.267 22.194 1.00 44.06 445 ALA A N 1
ATOM 3386 C CA . ALA A 1 445 ? 16.095 53.189 22.495 1.00 41.48 445 ALA A CA 1
ATOM 3387 C C . ALA A 1 445 ? 15.304 52.589 21.322 1.00 39.04 445 ALA A C 1
ATOM 3388 O O . ALA A 1 445 ? 15.634 52.788 20.127 1.00 38.55 445 ALA A O 1
ATOM 3390 N N . TYR A 1 446 ? 14.267 51.835 21.669 1.00 36.69 446 TYR A N 1
ATOM 3391 C CA . TYR A 1 446 ? 13.410 51.236 20.659 1.00 33.95 446 TYR A CA 1
ATOM 3392 C C . TYR A 1 446 ? 12.560 52.344 20.029 1.00 32.47 446 TYR A C 1
ATOM 3393 O O . TYR A 1 446 ? 11.937 53.138 20.741 1.00 32.14 446 TYR A O 1
ATOM 3402 N N . GLU A 1 447 ? 12.549 52.391 18.698 1.00 31.63 447 GLU A N 1
ATOM 3403 C CA . GLU A 1 447 ? 11.608 53.242 17.955 1.00 31.79 447 GLU A CA 1
ATOM 3404 C C . GLU A 1 447 ? 10.485 52.425 17.303 1.00 28.75 447 GLU A C 1
ATOM 3405 O O . GLU A 1 447 ? 10.748 51.517 16.481 1.00 27.55 447 GLU A O 1
ATOM 3411 N N . PRO A 1 448 ? 9.227 52.730 17.660 1.00 26.17 448 PRO A N 1
ATOM 3412 C CA . PRO A 1 448 ? 8.152 51.805 17.178 1.00 25.07 448 PRO A CA 1
ATOM 3413 C C . PRO A 1 448 ? 8.100 51.732 15.644 1.00 23.09 448 PRO A C 1
ATOM 3414 O O . PRO A 1 448 ? 8.390 52.736 14.965 1.00 23.92 448 PRO A O 1
ATOM 3418 N N . CYS A 1 449 ? 7.784 50.560 15.097 1.00 18.45 449 CYS A N 1
ATOM 3419 C CA . CYS A 1 449 ? 7.781 50.399 13.642 1.00 16.36 449 CYS A CA 1
ATOM 3420 C C . CYS A 1 449 ? 6.322 50.476 13.147 1.00 16.69 449 CYS A C 1
ATOM 3421 O O . CYS A 1 449 ? 5.998 50.099 12.012 1.00 17.71 449 CYS A O 1
ATOM 3424 N N . TYR A 1 450 ? 5.438 50.977 13.995 1.00 16.10 450 TYR A N 1
ATOM 3425 C CA . TYR A 1 450 ? 3.995 50.916 13.737 1.00 18.20 450 TYR A CA 1
ATOM 3426 C C . TYR A 1 450 ? 3.416 52.227 14.247 1.00 19.75 450 TYR A C 1
ATOM 3427 O O . TYR A 1 450 ? 4.038 52.893 15.104 1.00 18.94 450 TYR A O 1
ATOM 3436 N N . LYS A 1 451 ? 2.248 52.580 13.716 1.00 20.46 451 LYS A N 1
ATOM 3437 C CA . LYS A 1 451 ? 1.579 53.835 14.022 1.00 22.37 451 LYS A CA 1
ATOM 3438 C C . LYS A 1 451 ? 0.132 53.441 13.877 1.00 20.73 451 LYS A C 1
ATOM 3439 O O . LYS A 1 451 ? -0.273 52.950 12.822 1.00 19.36 451 LYS A O 1
ATOM 3445 N N . ILE A 1 452 ? -0.663 53.680 14.908 1.00 21.46 452 ILE A N 1
ATOM 3446 C CA . ILE A 1 452 ? -2.090 53.389 14.817 1.00 23.56 452 ILE A CA 1
ATOM 3447 C C . ILE A 1 452 ? -2.818 54.675 14.387 1.00 24.49 452 ILE A C 1
ATOM 3448 O O . ILE A 1 452 ? -2.560 55.739 14.920 1.00 24.38 452 ILE A O 1
ATOM 3453 N N . VAL A 1 453 ? -3.625 54.581 13.328 1.00 24.44 453 VAL A N 1
ATOM 3454 C CA . VAL A 1 453 ? -4.284 55.787 12.774 1.00 22.23 453 VAL A CA 1
ATOM 3455 C C . VAL A 1 453 ? -5.763 55.529 12.616 1.00 22.86 453 VAL A C 1
ATOM 3456 O O . VAL A 1 453 ? -6.192 54.378 12.554 1.00 24.17 453 VAL A O 1
ATOM 3460 N N . THR A 1 454 ? -6.546 56.603 12.570 1.00 22.99 454 THR A N 1
ATOM 3461 C CA . THR A 1 454 ? -8.004 56.514 12.374 1.00 22.71 454 THR A CA 1
ATOM 3462 C C . THR A 1 454 ? -8.280 56.354 10.879 1.00 22.72 454 THR A C 1
ATOM 3463 O O . THR A 1 454 ? -7.547 56.909 10.028 1.00 17.96 454 THR A O 1
ATOM 3467 N N . GLU A 1 455 ? -9.318 55.579 10.558 1.00 27.41 455 GLU A N 1
ATOM 3468 C CA . GLU A 1 455 ? -9.576 55.263 9.163 1.00 31.46 455 GLU A CA 1
ATOM 3469 C C . GLU A 1 455 ? -10.125 56.448 8.352 1.00 32.56 455 GLU A C 1
ATOM 3470 O O . GLU A 1 455 ? -11.029 57.168 8.788 1.00 31.79 455 GLU A O 1
ATOM 3476 N N . GLY A 1 456 ? -9.519 56.646 7.184 1.00 34.10 456 GLY A N 1
ATOM 3477 C CA . GLY A 1 456 ? -9.768 57.831 6.364 1.00 34.16 456 GLY A CA 1
ATOM 3478 C C . GLY A 1 456 ? -11.061 57.695 5.583 1.00 34.46 456 GLY A C 1
ATOM 3479 O O . GLY A 1 456 ? -12.026 57.088 6.067 1.00 34.13 456 GLY A O 1
ATOM 3480 N N . HIS A 1 459 ? -13.513 61.548 0.434 1.00 31.83 459 HIS A N 1
ATOM 3481 C CA . HIS A 1 459 ? -14.348 62.232 -0.570 1.00 31.05 459 HIS A CA 1
ATOM 3482 C C . HIS A 1 459 ? -13.576 62.345 -1.906 1.00 31.24 459 HIS A C 1
ATOM 3483 O O . HIS A 1 459 ? -12.358 62.562 -1.917 1.00 30.57 459 HIS A O 1
ATOM 3490 N N . HIS A 1 460 ? -14.265 62.179 -3.034 1.00 31.32 460 HIS A N 1
ATOM 3491 C CA . HIS A 1 460 ? -13.576 62.357 -4.326 1.00 31.25 460 HIS A CA 1
ATOM 3492 C C . HIS A 1 460 ? -13.489 63.845 -4.699 1.00 27.07 460 HIS A C 1
ATOM 3493 O O . HIS A 1 460 ? -14.178 64.668 -4.088 1.00 26.07 460 HIS A O 1
ATOM 3500 N N . HIS A 1 461 ? -12.634 64.170 -5.678 1.00 24.68 461 HIS A N 1
ATOM 3501 C CA . HIS A 1 461 ? -12.443 65.557 -6.184 1.00 23.68 461 HIS A CA 1
ATOM 3502 C C . HIS A 1 461 ? -13.648 66.132 -6.929 1.00 18.98 461 HIS A C 1
ATOM 3503 O O . HIS A 1 461 ? -13.985 67.311 -6.760 1.00 16.43 461 HIS A O 1
ATOM 3510 N N . HIS A 1 462 ? -14.288 65.311 -7.770 1.00 17.97 462 HIS A N 1
ATOM 3511 C CA . HIS A 1 462 ? -15.468 65.797 -8.511 1.00 18.08 462 HIS A CA 1
ATOM 3512 C C . HIS A 1 462 ? -16.669 65.965 -7.561 1.00 17.39 462 HIS A C 1
ATOM 3513 O O . HIS A 1 462 ? -17.710 66.441 -8.018 1.00 19.33 462 HIS A O 1
ATOM 3521 N N . SER B 1 2 ? 57.817 -19.161 19.913 1.00 17.26 2 SER B N 1
ATOM 3522 C CA . SER B 1 2 ? 56.401 -19.555 19.666 1.00 19.05 2 SER B CA 1
ATOM 3523 C C . SER B 1 2 ? 55.745 -18.482 18.815 1.00 19.62 2 SER B C 1
ATOM 3524 O O . SER B 1 2 ? 56.187 -17.300 18.841 1.00 18.47 2 SER B O 1
ATOM 3527 N N . LEU B 1 3 ? 54.695 -18.889 18.088 1.00 19.00 3 LEU B N 1
ATOM 3528 C CA . LEU B 1 3 ? 53.800 -17.947 17.414 1.00 19.99 3 LEU B CA 1
ATOM 3529 C C . LEU B 1 3 ? 52.830 -17.413 18.465 1.00 20.23 3 LEU B C 1
ATOM 3530 O O . LEU B 1 3 ? 52.043 -18.172 19.058 1.00 19.57 3 LEU B O 1
ATOM 3535 N N . ILE B 1 4 ? 52.878 -16.110 18.682 1.00 20.15 4 ILE B N 1
ATOM 3536 C CA . ILE B 1 4 ? 52.120 -15.542 19.764 1.00 21.87 4 ILE B CA 1
ATOM 3537 C C . ILE B 1 4 ? 50.987 -14.708 19.132 1.00 20.76 4 ILE B C 1
ATOM 3538 O O . ILE B 1 4 ? 51.277 -13.807 18.340 1.00 21.49 4 ILE B O 1
ATOM 3543 N N . ILE B 1 5 ? 49.735 -15.023 19.469 1.00 19.10 5 ILE B N 1
ATOM 3544 C CA . ILE B 1 5 ? 48.561 -14.337 18.911 1.00 17.82 5 ILE B CA 1
ATOM 3545 C C . ILE B 1 5 ? 47.899 -13.665 20.114 1.00 16.91 5 ILE B C 1
ATOM 3546 O O . ILE B 1 5 ? 47.599 -14.312 21.116 1.00 16.91 5 ILE B O 1
ATOM 3551 N N . GLN B 1 6 ? 47.666 -12.372 20.025 1.00 16.25 6 GLN B N 1
ATOM 3552 C CA . GLN B 1 6 ? 47.003 -11.653 21.110 1.00 18.84 6 GLN B CA 1
ATOM 3553 C C . GLN B 1 6 ? 45.483 -11.639 20.965 1.00 17.67 6 GLN B C 1
ATOM 3554 O O . GLN B 1 6 ? 45.003 -11.509 19.873 1.00 19.10 6 GLN B O 1
ATOM 3560 N N . VAL B 1 7 ? 44.727 -11.844 22.041 1.00 15.26 7 VAL B N 1
ATOM 3561 C CA . VAL B 1 7 ? 43.267 -11.757 21.938 1.00 13.76 7 VAL B CA 1
ATOM 3562 C C . VAL B 1 7 ? 42.858 -10.536 22.729 1.00 15.13 7 VAL B C 1
ATOM 3563 O O . VAL B 1 7 ? 43.194 -10.420 23.903 1.00 14.48 7 VAL B O 1
ATOM 3567 N N . SER B 1 8 ? 42.171 -9.598 22.090 1.00 15.89 8 SER B N 1
ATOM 3568 C CA . SER B 1 8 ? 41.564 -8.471 22.830 1.00 18.23 8 SER B CA 1
ATOM 3569 C C . SER B 1 8 ? 40.297 -8.871 23.633 1.00 18.65 8 SER B C 1
ATOM 3570 O O . SER B 1 8 ? 39.584 -9.827 23.280 1.00 18.59 8 SER B O 1
ATOM 3573 N N . PRO B 1 9 ? 39.934 -8.048 24.633 1.00 19.80 9 PRO B N 1
ATOM 3574 C CA . PRO B 1 9 ? 38.685 -8.214 25.386 1.00 21.87 9 PRO B CA 1
ATOM 3575 C C . PRO B 1 9 ? 37.462 -8.399 24.445 1.00 25.91 9 PRO B C 1
ATOM 3576 O O . PRO B 1 9 ? 37.391 -7.747 23.384 1.00 25.27 9 PRO B O 1
ATOM 3580 N N . ALA B 1 10 ? 36.566 -9.319 24.826 1.00 29.18 10 ALA B N 1
ATOM 3581 C CA . ALA B 1 10 ? 35.325 -9.702 24.044 1.00 33.58 10 ALA B CA 1
ATOM 3582 C C . ALA B 1 10 ? 34.193 -10.155 25.006 1.00 37.22 10 ALA B C 1
ATOM 3583 O O . ALA B 1 10 ? 34.426 -10.961 25.929 1.00 38.05 10 ALA B O 1
ATOM 3585 N N . GLY B 1 11 ? 32.976 -9.656 24.795 1.00 38.36 11 GLY B N 1
ATOM 3586 C CA . GLY B 1 11 ? 31.873 -9.966 25.713 1.00 37.43 11 GLY B CA 1
ATOM 3587 C C . GLY B 1 11 ? 31.935 -9.056 26.924 1.00 36.94 11 GLY B C 1
ATOM 3588 O O . GLY B 1 11 ? 32.501 -7.952 26.881 1.00 36.94 11 GLY B O 1
ATOM 3589 N N . SER B 1 12 ? 31.346 -9.496 28.026 1.00 35.93 12 SER B N 1
ATOM 3590 C CA . SER B 1 12 ? 31.103 -8.549 29.093 1.00 35.55 12 SER B CA 1
ATOM 3591 C C . SER B 1 12 ? 31.954 -8.826 30.328 1.00 33.95 12 SER B C 1
ATOM 3592 O O . SER B 1 12 ? 31.476 -8.705 31.465 1.00 34.70 12 SER B O 1
ATOM 3603 N N . ASP B 1 14 ? 34.413 -8.417 33.394 1.00 23.22 14 ASP B N 1
ATOM 3604 C CA . ASP B 1 14 ? 34.869 -7.378 34.289 1.00 19.42 14 ASP B CA 1
ATOM 3605 C C . ASP B 1 14 ? 36.385 -7.342 34.446 1.00 15.24 14 ASP B C 1
ATOM 3606 O O . ASP B 1 14 ? 37.050 -8.306 34.052 1.00 13.47 14 ASP B O 1
ATOM 3611 N N . LEU B 1 15 ? 36.884 -6.228 35.001 1.00 13.03 15 LEU B N 1
ATOM 3612 C CA . LEU B 1 15 ? 38.260 -6.098 35.449 1.00 13.03 15 LEU B CA 1
ATOM 3613 C C . LEU B 1 15 ? 38.390 -7.198 36.498 1.00 12.94 15 LEU B C 1
ATOM 3614 O O . LEU B 1 15 ? 37.428 -7.466 37.223 1.00 10.14 15 LEU B O 1
ATOM 3619 N N . LEU B 1 16 ? 39.572 -7.813 36.532 1.00 13.17 16 LEU B N 1
ATOM 3620 C CA . LEU B 1 16 ? 39.976 -8.741 37.583 1.00 13.27 16 LEU B CA 1
ATOM 3621 C C . LEU B 1 16 ? 41.177 -8.155 38.357 1.00 14.26 16 LEU B C 1
ATOM 3622 O O . LEU B 1 16 ? 41.948 -7.370 37.838 1.00 13.95 16 LEU B O 1
ATOM 3627 N N . SER B 1 17 ? 41.315 -8.544 39.621 1.00 12.84 17 SER B N 1
ATOM 3628 C CA . SER B 1 17 ? 42.448 -8.147 40.414 1.00 11.93 17 SER B CA 1
ATOM 3629 C C . SER B 1 17 ? 43.610 -9.123 40.199 1.00 11.04 17 SER B C 1
ATOM 3630 O O . SER B 1 17 ? 43.446 -10.206 39.559 1.00 9.91 17 SER B O 1
ATOM 3633 N N . GLN B 1 18 ? 44.785 -8.723 40.698 1.00 10.84 18 GLN B N 1
ATOM 3634 C CA . GLN B 1 18 ? 45.975 -9.589 40.725 1.00 12.42 18 GLN B CA 1
ATOM 3635 C C . GLN B 1 18 ? 45.702 -10.890 41.497 1.00 13.17 18 GLN B C 1
ATOM 3636 O O . GLN B 1 18 ? 46.032 -11.985 41.016 1.00 12.24 18 GLN B O 1
ATOM 3642 N N . LEU B 1 19 ? 45.045 -10.769 42.641 1.00 14.52 19 LEU B N 1
ATOM 3643 C CA . LEU B 1 19 ? 44.722 -11.935 43.430 1.00 18.25 19 LEU B CA 1
ATOM 3644 C C . LEU B 1 19 ? 43.937 -12.973 42.617 1.00 18.51 19 LEU B C 1
ATOM 3645 O O . LEU B 1 19 ? 44.255 -14.168 42.672 1.00 16.85 19 LEU B O 1
ATOM 3650 N N . GLU B 1 20 ? 42.932 -12.515 41.858 1.00 17.39 20 GLU B N 1
ATOM 3651 C CA . GLU B 1 20 ? 42.072 -13.378 41.080 1.00 18.42 20 GLU B CA 1
ATOM 3652 C C . GLU B 1 20 ? 42.778 -14.174 40.026 1.00 16.81 20 GLU B C 1
ATOM 3653 O O . GLU B 1 20 ? 42.337 -15.272 39.682 1.00 17.83 20 GLU B O 1
ATOM 3659 N N . VAL B 1 21 ? 43.876 -13.662 39.506 1.00 14.53 21 VAL B N 1
ATOM 3660 C CA . VAL B 1 21 ? 44.463 -14.384 38.383 1.00 16.54 21 VAL B CA 1
ATOM 3661 C C . VAL B 1 21 ? 45.852 -14.989 38.675 1.00 17.00 21 VAL B C 1
ATOM 3662 O O . VAL B 1 21 ? 46.391 -15.669 37.850 1.00 17.01 21 VAL B O 1
ATOM 3666 N N . GLU B 1 22 ? 46.425 -14.691 39.819 1.00 19.64 22 GLU B N 1
ATOM 3667 C CA . GLU B 1 22 ? 47.788 -15.122 40.120 1.00 22.99 22 GLU B CA 1
ATOM 3668 C C . GLU B 1 22 ? 47.915 -16.672 40.023 1.00 24.34 22 GLU B C 1
ATOM 3669 O O . GLU B 1 22 ? 48.811 -17.144 39.345 1.00 24.15 22 GLU B O 1
ATOM 3675 N N . ARG B 1 23 ? 46.975 -17.425 40.593 1.00 25.95 23 ARG B N 1
ATOM 3676 C CA . ARG B 1 23 ? 46.970 -18.907 40.462 1.00 29.86 23 ARG B CA 1
ATOM 3677 C C . ARG B 1 23 ? 46.749 -19.473 39.043 1.00 29.83 23 ARG B C 1
ATOM 3678 O O . ARG B 1 23 ? 46.800 -20.698 38.847 1.00 31.81 23 ARG B O 1
ATOM 3686 N N . LEU B 1 24 ? 46.456 -18.600 38.077 1.00 26.55 24 LEU B N 1
ATOM 3687 C CA . LEU B 1 24 ? 46.357 -18.992 36.681 1.00 24.84 24 LEU B CA 1
ATOM 3688 C C . LEU B 1 24 ? 47.631 -18.835 35.954 1.00 25.46 24 LEU B C 1
ATOM 3689 O O . LEU B 1 24 ? 47.663 -18.967 34.745 1.00 26.44 24 LEU B O 1
ATOM 3694 N N . LYS B 1 25 ? 48.676 -18.469 36.659 1.00 26.79 25 LYS B N 1
ATOM 3695 C CA . LYS B 1 25 ? 49.970 -18.301 36.015 1.00 26.74 25 LYS B CA 1
ATOM 3696 C C . LYS B 1 25 ? 50.612 -19.671 35.792 1.00 24.13 25 LYS B C 1
ATOM 3697 O O . LYS B 1 25 ? 50.616 -20.514 36.683 1.00 20.98 25 LYS B O 1
ATOM 3703 N N . LYS B 1 26 ? 51.199 -19.880 34.620 1.00 24.73 26 LYS B N 1
ATOM 3704 C CA . LYS B 1 26 ? 51.908 -21.117 34.375 1.00 25.99 26 LYS B CA 1
ATOM 3705 C C . LYS B 1 26 ? 53.145 -21.367 35.340 1.00 29.18 26 LYS B C 1
ATOM 3706 O O . LYS B 1 26 ? 54.067 -20.577 35.370 1.00 29.59 26 LYS B O 1
ATOM 3712 N N . THR B 1 27 ? 53.143 -22.462 36.109 1.00 31.08 27 THR B N 1
ATOM 3713 C CA . THR B 1 27 ? 54.291 -22.862 36.979 1.00 32.67 27 THR B CA 1
ATOM 3714 C C . THR B 1 27 ? 54.466 -24.371 36.817 1.00 33.69 27 THR B C 1
ATOM 3715 O O . THR B 1 27 ? 53.591 -25.018 36.224 1.00 33.73 27 THR B O 1
ATOM 3719 N N . ALA B 1 28 ? 55.534 -24.963 37.375 1.00 33.87 28 ALA B N 1
ATOM 3720 C CA . ALA B 1 28 ? 55.752 -26.411 37.236 1.00 34.82 28 ALA B CA 1
ATOM 3721 C C . ALA B 1 28 ? 54.652 -27.220 37.914 1.00 36.14 28 ALA B C 1
ATOM 3722 O O . ALA B 1 28 ? 54.326 -28.339 37.484 1.00 35.89 28 ALA B O 1
ATOM 3724 N N . SER B 1 29 ? 54.058 -26.653 38.958 1.00 37.63 29 SER B N 1
ATOM 3725 C CA . SER B 1 29 ? 53.181 -27.461 39.799 1.00 38.85 29 SER B CA 1
ATOM 3726 C C . SER B 1 29 ? 51.702 -27.113 39.627 1.00 39.39 29 SER B C 1
ATOM 3727 O O . SER B 1 29 ? 50.838 -27.816 40.165 1.00 40.51 29 SER B O 1
ATOM 3730 N N . SER B 1 30 ? 51.385 -26.053 38.879 1.00 37.87 30 SER B N 1
ATOM 3731 C CA . SER B 1 30 ? 49.998 -25.577 38.911 1.00 35.34 30 SER B CA 1
ATOM 3732 C C . SER B 1 30 ? 48.973 -26.466 38.185 1.00 32.97 30 SER B C 1
ATOM 3733 O O . SER B 1 30 ? 48.826 -26.399 36.920 1.00 31.39 30 SER B O 1
ATOM 3736 N N . ASP B 1 31 ? 48.254 -27.261 38.999 1.00 29.37 31 ASP B N 1
ATOM 3737 C CA . ASP B 1 31 ? 47.075 -27.964 38.531 1.00 27.51 31 ASP B CA 1
ATOM 3738 C C . ASP B 1 31 ? 46.007 -26.986 37.979 1.00 23.23 31 ASP B C 1
ATOM 3739 O O . ASP B 1 31 ? 45.380 -27.283 36.971 1.00 21.79 31 ASP B O 1
ATOM 3744 N N . LEU B 1 32 ? 45.840 -25.823 38.602 1.00 20.60 32 LEU B N 1
ATOM 3745 C CA . LEU B 1 32 ? 44.835 -24.871 38.092 1.00 19.92 32 LEU B CA 1
ATOM 3746 C C . LEU B 1 32 ? 45.196 -24.303 36.733 1.00 18.29 32 LEU B C 1
ATOM 3747 O O . LEU B 1 32 ? 44.332 -24.222 35.867 1.00 18.88 32 LEU B O 1
ATOM 3752 N N . TYR B 1 33 ? 46.453 -23.921 36.534 1.00 15.95 33 TYR B N 1
ATOM 3753 C CA . TYR B 1 33 ? 46.878 -23.497 35.204 1.00 14.96 33 TYR B CA 1
ATOM 3754 C C . TYR B 1 33 ? 46.582 -24.566 34.157 1.00 14.73 33 TYR B C 1
ATOM 3755 O O . TYR B 1 33 ? 46.085 -24.258 33.081 1.00 15.21 33 TYR B O 1
ATOM 3764 N N . GLN B 1 34 ? 46.958 -25.825 34.412 1.00 12.02 34 GLN B N 1
ATOM 3765 C CA . GLN B 1 34 ? 46.738 -26.866 33.400 1.00 13.34 34 GLN B CA 1
ATOM 3766 C C . GLN B 1 34 ? 45.236 -27.027 33.048 1.00 12.05 34 GLN B C 1
ATOM 3767 O O . GLN B 1 34 ? 44.894 -27.239 31.923 1.00 12.53 34 GLN B O 1
ATOM 3773 N N . LEU B 1 35 ? 44.359 -26.980 34.036 1.00 13.31 35 LEU B N 1
ATOM 3774 C CA . LEU B 1 35 ? 42.914 -27.042 33.801 1.00 13.65 35 LEU B CA 1
ATOM 3775 C C . LEU B 1 35 ? 42.433 -25.871 32.935 1.00 12.72 35 LEU B C 1
ATOM 3776 O O . LEU B 1 35 ? 41.692 -26.024 31.984 1.00 13.36 35 LEU B O 1
ATOM 3781 N N . TYR B 1 36 ? 42.870 -24.670 33.292 1.00 11.31 36 TYR B N 1
ATOM 3782 C CA . TYR B 1 36 ? 42.508 -23.473 32.500 1.00 11.19 36 TYR B CA 1
ATOM 3783 C C . TYR B 1 36 ? 42.993 -23.544 31.046 1.00 9.87 36 TYR B C 1
ATOM 3784 O O . TYR B 1 36 ? 42.257 -23.240 30.072 1.00 9.78 36 TYR B O 1
ATOM 3793 N N . ARG B 1 37 ? 44.230 -23.986 30.884 1.00 11.74 37 ARG B N 1
ATOM 3794 C CA . ARG B 1 37 ? 44.866 -24.189 29.583 1.00 11.67 37 ARG B CA 1
ATOM 3795 C C . ARG B 1 37 ? 44.084 -25.224 28.789 1.00 11.97 37 ARG B C 1
ATOM 3796 O O . ARG B 1 37 ? 43.855 -25.019 27.597 1.00 12.05 37 ARG B O 1
ATOM 3804 N N . ASN B 1 38 ? 43.712 -26.319 29.432 1.00 12.28 38 ASN B N 1
ATOM 3805 C CA A ASN B 1 38 ? 43.030 -27.397 28.739 0.50 14.26 38 ASN B CA 1
ATOM 3806 C CA B ASN B 1 38 ? 42.990 -27.399 28.732 0.50 13.92 38 ASN B CA 1
ATOM 3807 C C . ASN B 1 38 ? 41.575 -26.969 28.326 1.00 13.06 38 ASN B C 1
ATOM 3808 O O . ASN B 1 38 ? 41.128 -27.284 27.253 1.00 12.51 38 ASN B O 1
ATOM 3817 N N . CYS B 1 39 ? 40.858 -26.217 29.171 1.00 13.32 39 CYS B N 1
ATOM 3818 C CA . CYS B 1 39 ? 39.534 -25.672 28.796 1.00 12.51 39 CYS B CA 1
ATOM 3819 C C . CYS B 1 39 ? 39.671 -24.635 27.699 1.00 12.26 39 CYS B C 1
ATOM 3820 O O . CYS B 1 39 ? 38.862 -24.600 26.756 1.00 14.57 39 CYS B O 1
ATOM 3823 N N . SER B 1 40 ? 40.713 -23.807 27.770 1.00 9.62 40 SER B N 1
ATOM 3824 C CA . SER B 1 40 ? 40.921 -22.824 26.703 1.00 11.01 40 SER B CA 1
ATOM 3825 C C . SER B 1 40 ? 41.249 -23.496 25.388 1.00 12.55 40 SER B C 1
ATOM 3826 O O . SER B 1 40 ? 40.756 -23.109 24.311 1.00 12.10 40 SER B O 1
ATOM 3829 N N . LEU B 1 41 ? 42.145 -24.468 25.426 1.00 13.51 41 LEU B N 1
ATOM 3830 C CA . LEU B 1 41 ? 42.491 -25.164 24.208 1.00 12.06 41 LEU B CA 1
ATOM 3831 C C . LEU B 1 41 ? 41.221 -25.867 23.551 1.00 14.16 41 LEU B C 1
ATOM 3832 O O . LEU B 1 41 ? 41.048 -25.888 22.333 1.00 13.67 41 LEU B O 1
ATOM 3837 N N . ALA B 1 42 ? 40.354 -26.432 24.373 1.00 13.28 42 ALA B N 1
ATOM 3838 C CA . ALA B 1 42 ? 39.156 -27.127 23.831 1.00 13.97 42 ALA B CA 1
ATOM 3839 C C . ALA B 1 42 ? 38.280 -26.155 23.054 1.00 15.91 42 ALA B C 1
ATOM 3840 O O . ALA B 1 42 ? 37.680 -26.524 22.042 1.00 16.41 42 ALA B O 1
ATOM 3842 N N . VAL B 1 43 ? 38.155 -24.927 23.556 1.00 15.74 43 VAL B N 1
ATOM 3843 C CA . VAL B 1 43 ? 37.311 -23.921 22.867 1.00 15.35 43 VAL B CA 1
ATOM 3844 C C . VAL B 1 43 ? 37.893 -23.495 21.521 1.00 14.81 43 VAL B C 1
ATOM 3845 O O . VAL B 1 43 ? 37.145 -23.105 20.606 1.00 14.46 43 VAL B O 1
ATOM 3849 N N . LEU B 1 44 ? 39.221 -23.542 21.415 1.00 13.97 44 LEU B N 1
ATOM 3850 C CA . LEU B 1 44 ? 39.921 -23.212 20.203 1.00 15.52 44 LEU B CA 1
ATOM 3851 C C . LEU B 1 44 ? 39.883 -24.405 19.271 1.00 20.92 44 LEU B C 1
ATOM 3852 O O . LEU B 1 44 ? 39.960 -24.253 18.095 1.00 21.13 44 LEU B O 1
ATOM 3857 N N . ASN B 1 45 ? 39.741 -25.603 19.813 1.00 26.10 45 ASN B N 1
ATOM 3858 C CA . ASN B 1 45 ? 39.754 -26.806 18.995 1.00 30.33 45 ASN B CA 1
ATOM 3859 C C . ASN B 1 45 ? 38.334 -27.379 18.897 1.00 33.56 45 ASN B C 1
ATOM 3860 O O . ASN B 1 45 ? 38.093 -28.475 19.394 1.00 35.49 45 ASN B O 1
ATOM 3865 N N . SER B 1 46 ? 37.401 -26.643 18.279 1.00 35.20 46 SER B N 1
ATOM 3866 C CA . SER B 1 46 ? 35.970 -27.051 18.158 1.00 38.00 46 SER B CA 1
ATOM 3867 C C . SER B 1 46 ? 35.503 -27.833 16.902 1.00 39.27 46 SER B C 1
ATOM 3868 O O . SER B 1 46 ? 36.096 -27.744 15.827 1.00 40.11 46 SER B O 1
ATOM 3871 N N . THR B 1 50 ? 38.945 -34.810 14.917 1.00 95.74 50 THR B N 1
ATOM 3872 C CA . THR B 1 50 ? 37.543 -35.231 14.844 1.00 95.80 50 THR B CA 1
ATOM 3873 C C . THR B 1 50 ? 37.283 -36.694 15.322 1.00 95.41 50 THR B C 1
ATOM 3874 O O . THR B 1 50 ? 36.525 -37.454 14.693 1.00 95.35 50 THR B O 1
ATOM 3878 N N . ASP B 1 51 ? 37.934 -37.068 16.431 1.00 94.65 51 ASP B N 1
ATOM 3879 C CA . ASP B 1 51 ? 37.534 -38.235 17.253 1.00 93.69 51 ASP B CA 1
ATOM 3880 C C . ASP B 1 51 ? 37.204 -37.789 18.700 1.00 92.34 51 ASP B C 1
ATOM 3881 O O . ASP B 1 51 ? 37.288 -36.587 18.999 1.00 92.42 51 ASP B O 1
ATOM 3886 N N . ASN B 1 52 ? 36.811 -38.723 19.579 1.00 90.75 52 ASN B N 1
ATOM 3887 C CA . ASN B 1 52 ? 36.280 -38.349 20.921 1.00 89.08 52 ASN B CA 1
ATOM 3888 C C . ASN B 1 52 ? 36.988 -38.824 22.226 1.00 88.42 52 ASN B C 1
ATOM 3889 O O . ASN B 1 52 ? 36.389 -38.777 23.309 1.00 88.12 52 ASN B O 1
ATOM 3894 N N . SER B 1 53 ? 38.239 -39.284 22.123 1.00 88.08 53 SER B N 1
ATOM 3895 C CA . SER B 1 53 ? 39.099 -39.487 23.310 1.00 87.60 53 SER B CA 1
ATOM 3896 C C . SER B 1 53 ? 39.980 -38.239 23.500 1.00 87.29 53 SER B C 1
ATOM 3897 O O . SER B 1 53 ? 40.260 -37.531 22.523 1.00 87.30 53 SER B O 1
ATOM 3900 N N . LYS B 1 54 ? 40.413 -37.975 24.741 1.00 86.72 54 LYS B N 1
ATOM 3901 C CA . LYS B 1 54 ? 41.174 -36.739 25.069 1.00 85.75 54 LYS B CA 1
ATOM 3902 C C . LYS B 1 54 ? 42.708 -36.868 24.894 1.00 85.23 54 LYS B C 1
ATOM 3903 O O . LYS B 1 54 ? 43.501 -36.283 25.655 1.00 85.45 54 LYS B O 1
ATOM 3909 N N . GLU B 1 55 ? 43.099 -37.643 23.880 1.00 84.12 55 GLU B N 1
ATOM 3910 C CA . GLU B 1 55 ? 44.469 -37.716 23.392 1.00 82.94 55 GLU B CA 1
ATOM 3911 C C . GLU B 1 55 ? 44.514 -36.870 22.129 1.00 81.57 55 GLU B C 1
ATOM 3912 O O . GLU B 1 55 ? 45.219 -37.175 21.161 1.00 81.32 55 GLU B O 1
ATOM 3918 N N . LEU B 1 56 ? 43.702 -35.814 22.164 1.00 80.54 56 LEU B N 1
ATOM 3919 C CA . LEU B 1 56 ? 43.635 -34.759 21.149 1.00 78.94 56 LEU B CA 1
ATOM 3920 C C . LEU B 1 56 ? 44.522 -33.582 21.585 1.00 76.46 56 LEU B C 1
ATOM 3921 O O . LEU B 1 56 ? 45.012 -32.811 20.740 1.00 76.79 56 LEU B O 1
ATOM 3926 N N . LEU B 1 57 ? 44.695 -33.457 22.911 1.00 73.10 57 LEU B N 1
ATOM 3927 C CA . LEU B 1 57 ? 45.768 -32.666 23.536 1.00 69.39 57 LEU B CA 1
ATOM 3928 C C . LEU B 1 57 ? 47.085 -32.763 22.745 1.00 65.09 57 LEU B C 1
ATOM 3929 O O . LEU B 1 57 ? 47.662 -31.729 22.367 1.00 64.63 57 LEU B O 1
ATOM 3934 N N . ASP B 1 58 ? 47.496 -34.009 22.458 1.00 60.75 58 ASP B N 1
ATOM 3935 C CA . ASP B 1 58 ? 48.828 -34.373 21.945 1.00 57.31 58 ASP B CA 1
ATOM 3936 C C . ASP B 1 58 ? 49.241 -33.655 20.665 1.00 52.97 58 ASP B C 1
ATOM 3937 O O . ASP B 1 58 ? 50.437 -33.384 20.445 1.00 53.19 58 ASP B O 1
ATOM 3942 N N . LYS B 1 59 ? 48.251 -33.334 19.830 1.00 48.14 59 LYS B N 1
ATOM 3943 C CA . LYS B 1 59 ? 48.487 -32.512 18.643 1.00 43.54 59 LYS B CA 1
ATOM 3944 C C . LYS B 1 59 ? 49.007 -31.086 19.054 1.00 37.52 59 LYS B C 1
ATOM 3945 O O . LYS B 1 59 ? 49.823 -30.481 18.344 1.00 37.24 59 LYS B O 1
ATOM 3951 N N . TYR B 1 60 ? 48.593 -30.598 20.231 1.00 31.09 60 TYR B N 1
ATOM 3952 C CA . TYR B 1 60 ? 48.861 -29.205 20.613 1.00 26.70 60 TYR B CA 1
ATOM 3953 C C . TYR B 1 60 ? 49.645 -29.081 21.898 1.00 24.56 60 TYR B C 1
ATOM 3954 O O . TYR B 1 60 ? 49.317 -28.269 22.754 1.00 23.98 60 TYR B O 1
ATOM 3963 N N . LYS B 1 61 ? 50.664 -29.931 22.034 1.00 23.36 61 LYS B N 1
ATOM 3964 C CA . LYS B 1 61 ? 51.514 -29.977 23.214 1.00 23.29 61 LYS B CA 1
ATOM 3965 C C . LYS B 1 61 ? 52.151 -28.626 23.494 1.00 20.45 61 LYS B C 1
ATOM 3966 O O . LYS B 1 61 ? 52.359 -28.298 24.639 1.00 18.84 61 LYS B O 1
ATOM 3972 N N . ASN B 1 62 ? 52.485 -27.876 22.442 1.00 19.32 62 ASN B N 1
ATOM 3973 C CA . ASN B 1 62 ? 53.129 -26.581 22.587 1.00 19.44 62 ASN B CA 1
ATOM 3974 C C . ASN B 1 62 ? 52.205 -25.356 22.772 1.00 16.69 62 ASN B C 1
ATOM 3975 O O . ASN B 1 62 ? 52.706 -24.217 22.907 1.00 15.72 62 ASN B O 1
ATOM 3980 N N . PHE B 1 63 ? 50.899 -25.588 22.755 1.00 15.63 63 PHE B N 1
ATOM 3981 C CA . PHE B 1 63 ? 49.908 -24.536 23.128 1.00 14.57 63 PHE B CA 1
ATOM 3982 C C . PHE B 1 63 ? 50.120 -24.096 24.547 1.00 15.40 63 PHE B C 1
ATOM 3983 O O . PHE B 1 63 ? 50.423 -24.917 25.410 1.00 17.27 63 PHE B O 1
ATOM 3991 N N . ASP B 1 64 ? 49.953 -22.791 24.788 1.00 13.52 64 ASP B N 1
ATOM 3992 C CA . ASP B 1 64 ? 49.931 -22.202 26.133 1.00 13.83 64 ASP B CA 1
ATOM 3993 C C . ASP B 1 64 ? 49.188 -20.878 26.056 1.00 11.88 64 ASP B C 1
ATOM 3994 O O . ASP B 1 64 ? 48.962 -20.339 24.944 1.00 11.51 64 ASP B O 1
ATOM 3999 N N . ILE B 1 65 ? 48.733 -20.405 27.206 1.00 11.74 65 ILE B N 1
ATOM 4000 C CA . ILE B 1 65 ? 47.914 -19.206 27.236 1.00 11.17 65 ILE B CA 1
ATOM 4001 C C . ILE B 1 65 ? 48.323 -18.358 28.409 1.00 14.97 65 ILE B C 1
ATOM 4002 O O . ILE B 1 65 ? 48.555 -18.903 29.479 1.00 13.89 65 ILE B O 1
ATOM 4007 N N . THR B 1 66 ? 48.467 -17.031 28.187 1.00 14.96 66 THR B N 1
ATOM 4008 C CA . THR B 1 66 ? 48.904 -16.148 29.254 1.00 14.04 66 THR B CA 1
ATOM 4009 C C . THR B 1 66 ? 47.859 -15.048 29.444 1.00 14.02 66 THR B C 1
ATOM 4010 O O . THR B 1 66 ? 47.426 -14.419 28.460 1.00 12.54 66 THR B O 1
ATOM 4014 N N . VAL B 1 67 ? 47.457 -14.856 30.691 1.00 12.36 67 VAL B N 1
ATOM 4015 C CA . VAL B 1 67 ? 46.504 -13.866 31.063 1.00 13.72 67 VAL B CA 1
ATOM 4016 C C . VAL B 1 67 ? 47.264 -12.574 31.435 1.00 15.84 67 VAL B C 1
ATOM 4017 O O . VAL B 1 67 ? 48.179 -12.594 32.253 1.00 15.78 67 VAL B O 1
ATOM 4029 N N . ARG B 1 69 ? 46.690 -8.595 32.750 1.00 12.67 69 ARG B N 1
ATOM 4030 C CA . ARG B 1 69 ? 45.780 -7.533 33.207 1.00 12.32 69 ARG B CA 1
ATOM 4031 C C . ARG B 1 69 ? 46.267 -6.243 32.575 1.00 11.30 69 ARG B C 1
ATOM 4032 O O . ARG B 1 69 ? 47.434 -5.827 32.790 1.00 10.30 69 ARG B O 1
ATOM 4040 N N . ARG B 1 70 ? 45.430 -5.621 31.734 1.00 11.68 70 ARG B N 1
ATOM 4041 C CA . ARG B 1 70 ? 45.913 -4.378 31.046 1.00 11.56 70 ARG B CA 1
ATOM 4042 C C . ARG B 1 70 ? 44.869 -3.232 31.080 1.00 9.67 70 ARG B C 1
ATOM 4043 O O . ARG B 1 70 ? 43.906 -3.312 31.882 1.00 9.84 70 ARG B O 1
ATOM 4051 N N . GLU B 1 71 ? 45.010 -2.234 30.209 1.00 7.29 71 GLU B N 1
ATOM 4052 C CA . GLU B 1 71 ? 44.214 -0.999 30.415 1.00 7.89 71 GLU B CA 1
ATOM 4053 C C . GLU B 1 71 ? 42.695 -1.155 30.311 1.00 9.46 71 GLU B C 1
ATOM 4054 O O . GLU B 1 71 ? 41.936 -0.502 31.022 1.00 10.68 71 GLU B O 1
ATOM 4060 N N . ARG B 1 72 ? 42.235 -1.968 29.354 1.00 9.41 72 ARG B N 1
ATOM 4061 C CA . ARG B 1 72 ? 40.798 -2.196 29.202 1.00 10.48 72 ARG B CA 1
ATOM 4062 C C . ARG B 1 72 ? 40.407 -3.555 29.730 1.00 11.94 72 ARG B C 1
ATOM 4063 O O . ARG B 1 72 ? 39.417 -4.156 29.293 1.00 10.40 72 ARG B O 1
ATOM 4071 N N . GLY B 1 73 ? 41.187 -4.045 30.683 1.00 11.64 73 GLY B N 1
ATOM 4072 C CA . GLY B 1 73 ? 40.892 -5.349 31.248 1.00 10.12 73 GLY B CA 1
ATOM 4073 C C . GLY B 1 73 ? 41.870 -6.390 30.719 1.00 10.78 73 GLY B C 1
ATOM 4074 O O . GLY B 1 73 ? 42.939 -6.078 30.193 1.00 12.14 73 GLY B O 1
ATOM 4075 N N . ILE B 1 74 ? 41.446 -7.630 30.728 1.00 10.52 74 ILE B N 1
ATOM 4076 C CA . ILE B 1 74 ? 42.361 -8.733 30.387 1.00 11.73 74 ILE B CA 1
ATOM 4077 C C . ILE B 1 74 ? 42.560 -8.887 28.906 1.00 12.13 74 ILE B C 1
ATOM 4078 O O . ILE B 1 74 ? 41.554 -8.941 28.136 1.00 11.83 74 ILE B O 1
ATOM 4083 N N . LYS B 1 75 ? 43.828 -9.084 28.520 1.00 10.27 75 LYS B N 1
ATOM 4084 C CA . LYS B 1 75 ? 44.209 -9.463 27.176 1.00 10.49 75 LYS B CA 1
ATOM 4085 C C . LYS B 1 75 ? 44.831 -10.863 27.278 1.00 9.04 75 LYS B C 1
ATOM 4086 O O . LYS B 1 75 ? 45.403 -11.193 28.272 1.00 10.74 75 LYS B O 1
ATOM 4092 N N . LEU B 1 76 ? 44.671 -11.678 26.269 1.00 9.86 76 LEU B N 1
ATOM 4093 C CA . LEU B 1 76 ? 45.146 -13.075 26.372 1.00 10.82 76 LEU B CA 1
ATOM 4094 C C . LEU B 1 76 ? 46.238 -13.193 25.323 1.00 13.34 76 LEU B C 1
ATOM 4095 O O . LEU B 1 76 ? 46.128 -12.609 24.231 1.00 15.72 76 LEU B O 1
ATOM 4100 N N . GLU B 1 77 ? 47.354 -13.857 25.664 1.00 13.22 77 GLU B N 1
ATOM 4101 C CA . GLU B 1 77 ? 48.370 -14.158 24.690 1.00 12.78 77 GLU B CA 1
ATOM 4102 C C . GLU B 1 77 ? 48.330 -15.695 24.481 1.00 13.33 77 GLU B C 1
ATOM 4103 O O . GLU B 1 77 ? 48.594 -16.463 25.428 1.00 13.06 77 GLU B O 1
ATOM 4109 N N . LEU B 1 78 ? 48.091 -16.105 23.249 1.00 11.67 78 LEU B N 1
ATOM 4110 C CA . LEU B 1 78 ? 48.078 -17.516 22.900 1.00 13.63 78 LEU B CA 1
ATOM 4111 C C . LEU B 1 78 ? 49.386 -17.866 22.242 1.00 14.59 78 LEU B C 1
ATOM 4112 O O . LEU B 1 78 ? 49.713 -17.272 21.228 1.00 16.67 78 LEU B O 1
ATOM 4117 N N . ALA B 1 79 ? 50.059 -18.903 22.745 1.00 12.77 79 ALA B N 1
ATOM 4118 C CA . ALA B 1 79 ? 51.203 -19.489 22.031 1.00 13.89 79 ALA B CA 1
ATOM 4119 C C . ALA B 1 79 ? 50.712 -20.688 21.222 1.00 12.55 79 ALA B C 1
ATOM 4120 O O . ALA B 1 79 ? 50.075 -21.594 21.768 1.00 12.99 79 ALA B O 1
ATOM 4122 N N . ASN B 1 80 ? 50.981 -20.691 19.925 1.00 12.40 80 ASN B N 1
ATOM 4123 C CA . ASN B 1 80 ? 50.627 -21.811 19.082 1.00 14.72 80 ASN B CA 1
ATOM 4124 C C . ASN B 1 80 ? 49.181 -22.273 19.109 1.00 16.90 80 ASN B C 1
ATOM 4125 O O . ASN B 1 80 ? 48.891 -23.473 19.226 1.00 17.46 80 ASN B O 1
ATOM 4130 N N . PRO B 1 81 ? 48.230 -21.340 18.910 1.00 17.28 81 PRO B N 1
ATOM 4131 C CA . PRO B 1 81 ? 46.845 -21.795 18.991 1.00 18.06 81 PRO B CA 1
ATOM 4132 C C . PRO B 1 81 ? 46.407 -22.674 17.797 1.00 20.50 81 PRO B C 1
ATOM 4133 O O . PRO B 1 81 ? 46.925 -22.519 16.702 1.00 19.53 81 PRO B O 1
ATOM 4137 N N . PRO B 1 82 ? 45.435 -23.579 17.994 1.00 21.06 82 PRO B N 1
ATOM 4138 C CA . PRO B 1 82 ? 45.037 -24.348 16.790 1.00 21.04 82 PRO B CA 1
ATOM 4139 C C . PRO B 1 82 ? 44.555 -23.466 15.653 1.00 21.55 82 PRO B C 1
ATOM 4140 O O . PRO B 1 82 ? 43.839 -22.478 15.865 1.00 18.73 82 PRO B O 1
ATOM 4144 N N . GLU B 1 83 ? 44.844 -23.917 14.446 1.00 23.46 83 GLU B N 1
ATOM 4145 C CA . GLU B 1 83 ? 44.575 -23.145 13.248 1.00 26.37 83 GLU B CA 1
ATOM 4146 C C . GLU B 1 83 ? 43.085 -23.112 12.904 1.00 26.42 83 GLU B C 1
ATOM 4147 O O . GLU B 1 83 ? 42.622 -22.173 12.285 1.00 25.25 83 GLU B O 1
ATOM 4153 N N . HIS B 1 84 ? 42.313 -24.097 13.343 1.00 28.04 84 HIS B N 1
ATOM 4154 C CA . HIS B 1 84 ? 40.911 -24.061 12.967 1.00 30.54 84 HIS B CA 1
ATOM 4155 C C . HIS B 1 84 ? 40.005 -23.017 13.662 1.00 28.14 84 HIS B C 1
ATOM 4156 O O . HIS B 1 84 ? 38.859 -22.828 13.219 1.00 28.66 84 HIS B O 1
ATOM 4163 N N . ALA B 1 85 ? 40.545 -22.302 14.680 1.00 23.30 85 ALA B N 1
ATOM 4164 C CA . ALA B 1 85 ? 39.891 -21.204 15.386 1.00 21.38 85 ALA B CA 1
ATOM 4165 C C . ALA B 1 85 ? 39.849 -19.918 14.567 1.00 20.60 85 ALA B C 1
ATOM 4166 O O . ALA B 1 85 ? 39.268 -18.921 15.009 1.00 18.51 85 ALA B O 1
ATOM 4168 N N . PHE B 1 86 ? 40.552 -19.929 13.430 1.00 20.53 86 PHE B N 1
ATOM 4169 C CA . PHE B 1 86 ? 40.795 -18.734 12.690 1.00 20.75 86 PHE B CA 1
ATOM 4170 C C . PHE B 1 86 ? 40.029 -18.789 11.359 1.00 19.32 86 PHE B C 1
ATOM 4171 O O . PHE B 1 86 ? 39.911 -19.812 10.746 1.00 19.38 86 PHE B O 1
ATOM 4179 N N . VAL B 1 87 ? 39.551 -17.637 10.916 1.00 20.31 87 VAL B N 1
ATOM 4180 C CA . VAL B 1 87 ? 39.028 -17.475 9.551 1.00 18.63 87 VAL B CA 1
ATOM 4181 C C . VAL B 1 87 ? 39.863 -16.390 8.932 1.00 17.58 87 VAL B C 1
ATOM 4182 O O . VAL B 1 87 ? 39.912 -15.267 9.460 1.00 17.01 87 VAL B O 1
ATOM 4186 N N . ASP B 1 88 ? 40.499 -16.718 7.804 1.00 18.84 88 ASP B N 1
ATOM 4187 C CA . ASP B 1 88 ? 41.382 -15.728 7.143 1.00 20.11 88 ASP B CA 1
ATOM 4188 C C . ASP B 1 88 ? 42.295 -15.051 8.182 1.00 19.06 88 ASP B C 1
ATOM 4189 O O . ASP B 1 88 ? 42.425 -13.818 8.256 1.00 16.41 88 ASP B O 1
ATOM 4194 N N . GLY B 1 89 ? 42.936 -15.876 8.997 1.00 19.87 89 GLY B N 1
ATOM 4195 C CA . GLY B 1 89 ? 43.911 -15.306 9.943 1.00 21.17 89 GLY B CA 1
ATOM 4196 C C . GLY B 1 89 ? 43.405 -14.529 11.135 1.00 21.51 89 GLY B C 1
ATOM 4197 O O . GLY B 1 89 ? 44.220 -13.980 11.863 1.00 20.95 89 GLY B O 1
ATOM 4198 N N . GLN B 1 90 ? 42.080 -14.507 11.382 1.00 20.53 90 GLN B N 1
ATOM 4199 C CA . GLN B 1 90 ? 41.522 -13.827 12.564 1.00 20.94 90 GLN B CA 1
ATOM 4200 C C . GLN B 1 90 ? 40.661 -14.809 13.346 1.00 19.46 90 GLN B C 1
ATOM 4201 O O . GLN B 1 90 ? 39.892 -15.587 12.752 1.00 19.52 90 GLN B O 1
ATOM 4207 N N . ILE B 1 91 ? 40.683 -14.695 14.675 1.00 16.78 91 ILE B N 1
ATOM 4208 C CA . ILE B 1 91 ? 40.016 -15.752 15.475 1.00 15.90 91 ILE B CA 1
ATOM 4209 C C . ILE B 1 91 ? 38.512 -15.475 15.481 1.00 12.09 91 ILE B C 1
ATOM 4210 O O . ILE B 1 91 ? 38.075 -14.324 15.535 1.00 12.00 91 ILE B O 1
ATOM 4215 N N . ILE B 1 92 ? 37.718 -16.515 15.237 1.00 12.29 92 ILE B N 1
ATOM 4216 C CA . ILE B 1 92 ? 36.264 -16.311 15.162 1.00 11.34 92 ILE B CA 1
ATOM 4217 C C . ILE B 1 92 ? 35.771 -15.633 16.445 1.00 11.65 92 ILE B C 1
ATOM 4218 O O . ILE B 1 92 ? 36.144 -16.046 17.579 1.00 12.80 92 ILE B O 1
ATOM 4223 N N . LYS B 1 93 ? 34.970 -14.584 16.317 1.00 11.74 93 LYS B N 1
ATOM 4224 C CA . LYS B 1 93 ? 34.559 -13.892 17.531 1.00 11.15 93 LYS B CA 1
ATOM 4225 C C . LYS B 1 93 ? 33.862 -14.670 18.603 1.00 11.16 93 LYS B C 1
ATOM 4226 O O . LYS B 1 93 ? 34.095 -14.358 19.778 1.00 12.50 93 LYS B O 1
ATOM 4232 N N . GLY B 1 94 ? 32.932 -15.576 18.238 1.00 8.80 94 GLY B N 1
ATOM 4233 C CA . GLY B 1 94 ? 32.308 -16.434 19.246 1.00 9.83 94 GLY B CA 1
ATOM 4234 C C . GLY B 1 94 ? 33.358 -17.247 20.101 1.00 10.58 94 GLY B C 1
ATOM 4235 O O . GLY B 1 94 ? 33.171 -17.452 21.304 1.00 9.12 94 GLY B O 1
ATOM 4236 N N . ILE B 1 95 ? 34.428 -17.691 19.450 1.00 10.11 95 ILE B N 1
ATOM 4237 C CA . ILE B 1 95 ? 35.582 -18.386 20.113 1.00 10.15 95 ILE B CA 1
ATOM 4238 C C . ILE B 1 95 ? 36.325 -17.451 21.060 1.00 10.68 95 ILE B C 1
ATOM 4239 O O . ILE B 1 95 ? 36.672 -17.846 22.186 1.00 10.62 95 ILE B O 1
ATOM 4244 N N . GLN B 1 96 ? 36.548 -16.227 20.611 1.00 10.32 96 GLN B N 1
ATOM 4245 C CA . GLN B 1 96 ? 37.147 -15.211 21.480 1.00 12.19 96 GLN B CA 1
ATOM 4246 C C . GLN B 1 96 ? 36.267 -15.038 22.711 1.00 12.24 96 GLN B C 1
ATOM 4247 O O . GLN B 1 96 ? 36.805 -14.965 23.800 1.00 10.14 96 GLN B O 1
ATOM 4253 N N . GLU B 1 97 ? 34.932 -14.865 22.535 1.00 10.50 97 GLU B N 1
ATOM 4254 C CA . GLU B 1 97 ? 34.084 -14.758 23.727 1.00 9.52 97 GLU B CA 1
ATOM 4255 C C . GLU B 1 97 ? 34.207 -16.002 24.607 1.00 9.23 97 GLU B C 1
ATOM 4256 O O . GLU B 1 97 ? 34.211 -15.893 25.814 1.00 11.17 97 GLU B O 1
ATOM 4262 N N . HIS B 1 98 ? 34.263 -17.175 24.010 1.00 7.97 98 HIS B N 1
ATOM 4263 C CA . HIS B 1 98 ? 34.410 -18.368 24.795 1.00 9.05 98 HIS B CA 1
ATOM 4264 C C . HIS B 1 98 ? 35.677 -18.404 25.635 1.00 9.72 98 HIS B C 1
ATOM 4265 O O . HIS B 1 98 ? 35.629 -18.902 26.771 1.00 9.74 98 HIS B O 1
ATOM 4272 N N . LEU B 1 99 ? 36.777 -17.886 25.111 1.00 11.27 99 LEU B N 1
ATOM 4273 C CA . LEU B 1 99 ? 38.031 -17.844 25.934 1.00 11.87 99 LEU B CA 1
ATOM 4274 C C . LEU B 1 99 ? 37.846 -17.068 27.253 1.00 12.25 99 LEU B C 1
ATOM 4275 O O . LEU B 1 99 ? 38.347 -17.440 28.303 1.00 12.43 99 LEU B O 1
ATOM 4280 N N . PHE B 1 100 ? 37.092 -15.970 27.192 1.00 11.23 100 PHE B N 1
ATOM 4281 C CA . PHE B 1 100 ? 36.793 -15.196 28.362 1.00 11.57 100 PHE B CA 1
ATOM 4282 C C . PHE B 1 100 ? 35.757 -15.772 29.286 1.00 11.44 100 PHE B C 1
ATOM 4283 O O . PHE B 1 100 ? 35.816 -15.486 30.496 1.00 13.65 100 PHE B O 1
ATOM 4291 N N . SER B 1 101 ? 34.780 -16.509 28.736 1.00 8.60 101 SER B N 1
ATOM 4292 C CA . SER B 1 101 ? 33.824 -17.226 29.568 1.00 9.19 101 SER B CA 1
ATOM 4293 C C . SER B 1 101 ? 34.599 -18.264 30.373 1.00 8.96 101 SER B C 1
ATOM 4294 O O . SER B 1 101 ? 34.312 -18.472 31.511 1.00 10.31 101 SER B O 1
ATOM 4297 N N . VAL B 1 102 ? 35.542 -18.933 29.754 1.00 7.54 102 VAL B N 1
ATOM 4298 C CA . VAL B 1 102 ? 36.379 -19.960 30.446 1.00 8.24 102 VAL B CA 1
ATOM 4299 C C . VAL B 1 102 ? 37.165 -19.289 31.593 1.00 10.10 102 VAL B C 1
ATOM 4300 O O . VAL B 1 102 ? 37.097 -19.706 32.749 1.00 9.42 102 VAL B O 1
ATOM 4304 N N . LEU B 1 103 ? 37.812 -18.186 31.288 1.00 7.73 103 LEU B N 1
ATOM 4305 C CA . LEU B 1 103 ? 38.516 -17.470 32.343 1.00 9.57 103 LEU B CA 1
ATOM 4306 C C . LEU B 1 103 ? 37.622 -16.999 33.495 1.00 9.62 103 LEU B C 1
ATOM 4307 O O . LEU B 1 103 ? 37.966 -17.206 34.672 1.00 11.28 103 LEU B O 1
ATOM 4312 N N . ARG B 1 104 ? 36.503 -16.352 33.159 1.00 9.42 104 ARG B N 1
ATOM 4313 C CA . ARG B 1 104 ? 35.539 -15.874 34.098 1.00 12.45 104 ARG B CA 1
ATOM 4314 C C . ARG B 1 104 ? 35.132 -16.952 35.086 1.00 12.04 104 ARG B C 1
ATOM 4315 O O . ARG B 1 104 ? 35.137 -16.734 36.280 1.00 12.64 104 ARG B O 1
ATOM 4323 N N . ASP B 1 105 ? 34.742 -18.114 34.561 1.00 10.03 105 ASP B N 1
ATOM 4324 C CA . ASP B 1 105 ? 34.148 -19.106 35.382 1.00 12.36 105 ASP B CA 1
ATOM 4325 C C . ASP B 1 105 ? 35.225 -19.851 36.185 1.00 13.57 105 ASP B C 1
ATOM 4326 O O . ASP B 1 105 ? 34.999 -20.180 37.338 1.00 14.72 105 ASP B O 1
ATOM 4331 N N . ILE B 1 106 ? 36.395 -20.100 35.604 1.00 13.78 106 ILE B N 1
ATOM 4332 C CA . ILE B 1 106 ? 37.464 -20.725 36.415 1.00 15.09 106 ILE B CA 1
ATOM 4333 C C . ILE B 1 106 ? 37.840 -19.834 37.612 1.00 14.02 106 ILE B C 1
ATOM 4334 O O . ILE B 1 106 ? 38.090 -20.333 38.712 1.00 14.07 106 ILE B O 1
ATOM 4339 N N . VAL B 1 107 ? 37.868 -18.520 37.411 1.00 13.43 107 VAL B N 1
ATOM 4340 C CA . VAL B 1 107 ? 38.295 -17.572 38.469 1.00 14.83 107 VAL B CA 1
ATOM 4341 C C . VAL B 1 107 ? 37.229 -17.519 39.540 1.00 15.87 107 VAL B C 1
ATOM 4342 O O . VAL B 1 107 ? 37.537 -17.502 40.742 1.00 13.85 107 VAL B O 1
ATOM 4346 N N . TYR B 1 108 ? 35.975 -17.478 39.099 1.00 14.72 108 TYR B N 1
ATOM 4347 C CA . TYR B 1 108 ? 34.853 -17.360 40.041 1.00 15.74 108 TYR B CA 1
ATOM 4348 C C . TYR B 1 108 ? 34.797 -18.533 41.047 1.00 16.18 108 TYR B C 1
ATOM 4349 O O . TYR B 1 108 ? 34.668 -18.288 42.249 1.00 16.85 108 TYR B O 1
ATOM 4358 N N . VAL B 1 109 ? 34.819 -19.765 40.528 1.00 17.30 109 VAL B N 1
ATOM 4359 C CA . VAL B 1 109 ? 34.709 -21.009 41.339 1.00 20.43 109 VAL B CA 1
ATOM 4360 C C . VAL B 1 109 ? 35.925 -21.028 42.292 1.00 21.47 109 VAL B C 1
ATOM 4361 O O . VAL B 1 109 ? 35.795 -21.331 43.476 1.00 20.53 109 VAL B O 1
ATOM 4365 N N . ASN B 1 110 ? 37.085 -20.606 41.806 1.00 21.99 110 ASN B N 1
ATOM 4366 C CA . ASN B 1 110 ? 38.270 -20.615 42.688 1.00 24.87 110 ASN B CA 1
ATOM 4367 C C . ASN B 1 110 ? 38.245 -19.553 43.787 1.00 24.94 110 ASN B C 1
ATOM 4368 O O . ASN B 1 110 ? 38.846 -19.732 44.861 1.00 23.73 110 ASN B O 1
ATOM 4381 N N . HIS B 1 112 ? 35.561 -18.807 45.193 1.00 31.32 112 HIS B N 1
ATOM 4382 C CA . HIS B 1 112 ? 34.434 -19.233 46.048 1.00 34.28 112 HIS B CA 1
ATOM 4383 C C . HIS B 1 112 ? 34.610 -20.668 46.503 1.00 38.11 112 HIS B C 1
ATOM 4384 O O . HIS B 1 112 ? 33.678 -21.482 46.518 1.00 38.41 112 HIS B O 1
ATOM 4391 N N . LEU B 1 113 ? 35.860 -20.949 46.840 1.00 41.62 113 LEU B N 1
ATOM 4392 C CA . LEU B 1 113 ? 36.280 -22.213 47.375 1.00 44.55 113 LEU B CA 1
ATOM 4393 C C . LEU B 1 113 ? 36.141 -22.168 48.893 1.00 46.06 113 LEU B C 1
ATOM 4394 O O . LEU B 1 113 ? 35.381 -22.942 49.467 1.00 46.88 113 LEU B O 1
ATOM 4399 N N . THR B 1 122 ? 24.414 -27.156 56.047 1.00 47.86 122 THR B N 1
ATOM 4400 C CA . THR B 1 122 ? 24.867 -26.210 55.026 1.00 47.86 122 THR B CA 1
ATOM 4401 C C . THR B 1 122 ? 25.154 -26.867 53.659 1.00 46.63 122 THR B C 1
ATOM 4402 O O . THR B 1 122 ? 24.764 -26.294 52.659 1.00 46.75 122 THR B O 1
ATOM 4406 N N . ASN B 1 123 ? 25.776 -28.056 53.605 1.00 45.27 123 ASN B N 1
ATOM 4407 C CA . ASN B 1 123 ? 26.223 -28.642 52.302 1.00 44.13 123 ASN B CA 1
ATOM 4408 C C . ASN B 1 123 ? 25.215 -28.640 51.125 1.00 42.54 123 ASN B C 1
ATOM 4409 O O . ASN B 1 123 ? 25.572 -28.270 50.003 1.00 41.33 123 ASN B O 1
ATOM 4414 N N . ALA B 1 124 ? 23.978 -29.078 51.370 1.00 41.98 124 ALA B N 1
ATOM 4415 C CA . ALA B 1 124 ? 22.961 -29.103 50.293 1.00 40.11 124 ALA B CA 1
ATOM 4416 C C . ALA B 1 124 ? 22.653 -27.676 49.855 1.00 37.09 124 ALA B C 1
ATOM 4417 O O . ALA B 1 124 ? 22.606 -27.374 48.650 1.00 35.41 124 ALA B O 1
ATOM 4419 N N . THR B 1 125 ? 22.445 -26.829 50.868 1.00 34.94 125 THR B N 1
ATOM 4420 C CA . THR B 1 125 ? 22.188 -25.410 50.706 1.00 32.77 125 THR B CA 1
ATOM 4421 C C . THR B 1 125 ? 23.385 -24.830 49.992 1.00 29.55 125 THR B C 1
ATOM 4422 O O . THR B 1 125 ? 23.219 -24.060 49.045 1.00 28.41 125 THR B O 1
ATOM 4426 N N . HIS B 1 126 ? 24.588 -25.237 50.420 1.00 27.40 126 HIS B N 1
ATOM 4427 C CA . HIS B 1 126 ? 25.837 -24.776 49.833 1.00 25.92 126 HIS B CA 1
ATOM 4428 C C . HIS B 1 126 ? 25.967 -25.047 48.312 1.00 21.12 126 HIS B C 1
ATOM 4429 O O . HIS B 1 126 ? 26.443 -24.200 47.557 1.00 19.03 126 HIS B O 1
ATOM 4436 N N . ILE B 1 127 ? 25.662 -26.260 47.904 1.00 17.28 127 ILE B N 1
ATOM 4437 C CA . ILE B 1 127 ? 25.862 -26.628 46.516 1.00 14.96 127 ILE B CA 1
ATOM 4438 C C . ILE B 1 127 ? 24.891 -25.822 45.674 1.00 13.62 127 ILE B C 1
ATOM 4439 O O . ILE B 1 127 ? 25.261 -25.309 44.649 1.00 13.35 127 ILE B O 1
ATOM 4444 N N . THR B 1 128 ? 23.650 -25.724 46.122 1.00 12.99 128 THR B N 1
ATOM 4445 C CA . THR B 1 128 ? 22.610 -25.002 45.340 1.00 13.03 128 THR B CA 1
ATOM 4446 C C . THR B 1 128 ? 22.966 -23.558 45.218 1.00 13.62 128 THR B C 1
ATOM 4447 O O . THR B 1 128 ? 22.860 -22.963 44.141 1.00 10.68 128 THR B O 1
ATOM 4451 N N . ASN B 1 129 ? 23.466 -22.990 46.308 1.00 14.53 129 ASN B N 1
ATOM 4452 C CA . ASN B 1 129 ? 23.872 -21.575 46.260 1.00 16.42 129 ASN B CA 1
ATOM 4453 C C . ASN B 1 129 ? 25.069 -21.252 45.369 1.00 14.40 129 ASN B C 1
ATOM 4454 O O . ASN B 1 129 ? 25.123 -20.179 44.804 1.00 15.57 129 ASN B O 1
ATOM 4459 N N . LEU B 1 130 ? 26.030 -22.161 45.316 1.00 12.22 130 LEU B N 1
ATOM 4460 C CA . LEU B 1 130 ? 27.185 -22.062 44.466 1.00 11.62 130 LEU B CA 1
ATOM 4461 C C . LEU B 1 130 ? 26.722 -22.127 43.017 1.00 13.56 130 LEU B C 1
ATOM 4462 O O . LEU B 1 130 ? 27.144 -21.311 42.220 1.00 15.49 130 LEU B O 1
ATOM 4467 N N . VAL B 1 131 ? 25.863 -23.105 42.690 1.00 12.32 131 VAL B N 1
ATOM 4468 C CA . VAL B 1 131 ? 25.334 -23.241 41.310 1.00 12.62 131 VAL B CA 1
ATOM 4469 C C . VAL B 1 131 ? 24.694 -21.900 40.867 1.00 11.89 131 VAL B C 1
ATOM 4470 O O . VAL B 1 131 ? 24.951 -21.346 39.773 1.00 12.81 131 VAL B O 1
ATOM 4474 N N . PHE B 1 132 ? 23.877 -21.366 41.730 1.00 10.69 132 PHE B N 1
ATOM 4475 C CA . PHE B 1 132 ? 23.233 -20.098 41.455 1.00 10.75 132 PHE B CA 1
ATOM 4476 C C . PHE B 1 132 ? 24.263 -18.956 41.296 1.00 12.14 132 PHE B C 1
ATOM 4477 O O . PHE B 1 132 ? 24.157 -18.129 40.405 1.00 9.95 132 PHE B O 1
ATOM 4485 N N . GLY B 1 133 ? 25.244 -18.946 42.173 1.00 11.29 133 GLY B N 1
ATOM 4486 C CA . GLY B 1 133 ? 26.265 -17.942 42.163 1.00 11.56 133 GLY B CA 1
ATOM 4487 C C . GLY B 1 133 ? 27.055 -18.003 40.871 1.00 13.16 133 GLY B C 1
ATOM 4488 O O . GLY B 1 133 ? 27.348 -16.918 40.288 1.00 11.43 133 GLY B O 1
ATOM 4489 N N . ILE B 1 134 ? 27.406 -19.210 40.419 1.00 13.49 134 ILE B N 1
ATOM 4490 C CA . ILE B 1 134 ? 28.148 -19.315 39.147 1.00 13.70 134 ILE B CA 1
ATOM 4491 C C . ILE B 1 134 ? 27.366 -18.777 37.962 1.00 12.86 134 ILE B C 1
ATOM 4492 O O . ILE B 1 134 ? 27.923 -18.068 37.097 1.00 12.85 134 ILE B O 1
ATOM 4497 N N . LEU B 1 135 ? 26.097 -19.180 37.909 1.00 11.00 135 LEU B N 1
ATOM 4498 C CA . LEU B 1 135 ? 25.203 -18.800 36.824 1.00 10.31 135 LEU B CA 1
ATOM 4499 C C . LEU B 1 135 ? 24.948 -17.272 36.811 1.00 11.15 135 LEU B C 1
ATOM 4500 O O . LEU B 1 135 ? 24.915 -16.632 35.757 1.00 10.99 135 LEU B O 1
ATOM 4505 N N . ARG B 1 136 ? 24.765 -16.690 37.983 1.00 9.87 136 ARG B N 1
ATOM 4506 C CA . ARG B 1 136 ? 24.554 -15.286 38.122 1.00 10.97 136 ARG B CA 1
ATOM 4507 C C . ARG B 1 136 ? 25.830 -14.535 37.701 1.00 12.63 136 ARG B C 1
ATOM 4508 O O . ARG B 1 136 ? 25.734 -13.519 36.975 1.00 12.12 136 ARG B O 1
ATOM 4516 N N . ASN B 1 137 ? 26.997 -15.031 38.118 1.00 12.33 137 ASN B N 1
ATOM 4517 C CA . ASN B 1 137 ? 28.249 -14.367 37.720 1.00 12.96 137 ASN B CA 1
ATOM 4518 C C . ASN B 1 137 ? 28.482 -14.403 36.196 1.00 12.78 137 ASN B C 1
ATOM 4519 O O . ASN B 1 137 ? 29.049 -13.454 35.574 1.00 12.85 137 ASN B O 1
ATOM 4524 N N . ALA B 1 138 ? 28.007 -15.470 35.572 1.00 11.63 138 ALA B N 1
ATOM 4525 C CA . ALA B 1 138 ? 28.146 -15.653 34.110 1.00 13.37 138 ALA B CA 1
ATOM 4526 C C . ALA B 1 138 ? 27.106 -14.813 33.339 1.00 16.43 138 ALA B C 1
ATOM 4527 O O . ALA B 1 138 ? 27.113 -14.778 32.102 1.00 16.29 138 ALA B O 1
ATOM 4529 N N . GLY B 1 139 ? 26.203 -14.158 34.053 1.00 16.93 139 GLY B N 1
ATOM 4530 C CA . GLY B 1 139 ? 25.128 -13.401 33.420 1.00 17.37 139 GLY B CA 1
ATOM 4531 C C . GLY B 1 139 ? 24.033 -14.267 32.792 1.00 15.98 139 GLY B C 1
ATOM 4532 O O . GLY B 1 139 ? 23.264 -13.778 31.959 1.00 15.06 139 GLY B O 1
ATOM 4533 N N . ALA B 1 140 ? 23.965 -15.530 33.203 1.00 13.20 140 ALA B N 1
ATOM 4534 C CA . ALA B 1 140 ? 23.000 -16.502 32.667 1.00 12.38 140 ALA B CA 1
ATOM 4535 C C . ALA B 1 140 ? 21.625 -16.355 33.295 1.00 13.52 140 ALA B C 1
ATOM 4536 O O . ALA B 1 140 ? 20.626 -16.938 32.816 1.00 16.36 140 ALA B O 1
ATOM 4538 N N . LEU B 1 141 ? 21.540 -15.564 34.361 1.00 11.01 141 LEU B N 1
ATOM 4539 C CA . LEU B 1 141 ? 20.268 -15.426 35.063 1.00 11.71 141 LEU B CA 1
ATOM 4540 C C . LEU B 1 141 ? 19.733 -14.021 34.879 1.00 14.89 141 LEU B C 1
ATOM 4541 O O . LEU B 1 141 ? 20.110 -13.099 35.609 1.00 16.55 141 LEU B O 1
ATOM 4546 N N . ILE B 1 142 ? 18.888 -13.856 33.865 1.00 15.28 142 ILE B N 1
ATOM 4547 C CA . ILE B 1 142 ? 18.374 -12.524 33.505 1.00 17.35 142 ILE B CA 1
ATOM 4548 C C . ILE B 1 142 ? 17.140 -12.251 34.337 1.00 17.25 142 ILE B C 1
ATOM 4549 O O . ILE B 1 142 ? 16.154 -12.962 34.199 1.00 17.15 142 ILE B O 1
ATOM 4554 N N . PRO B 1 143 ? 17.179 -11.199 35.183 1.00 17.38 143 PRO B N 1
ATOM 4555 C CA . PRO B 1 143 ? 16.114 -11.094 36.203 1.00 19.35 143 PRO B CA 1
ATOM 4556 C C . PRO B 1 143 ? 14.758 -10.813 35.551 1.00 20.81 143 PRO B C 1
ATOM 4557 O O . PRO B 1 143 ? 13.745 -11.314 36.017 1.00 21.17 143 PRO B O 1
ATOM 4561 N N . GLY B 1 144 ? 14.756 -9.957 34.542 1.00 20.43 144 GLY B N 1
ATOM 4562 C CA . GLY B 1 144 ? 13.488 -9.479 33.972 1.00 20.40 144 GLY B CA 1
ATOM 4563 C C . GLY B 1 144 ? 12.896 -10.368 32.884 1.00 19.10 144 GLY B C 1
ATOM 4564 O O . GLY B 1 144 ? 11.864 -10.026 32.320 1.00 18.83 144 GLY B O 1
ATOM 4565 N N . ALA B 1 145 ? 13.520 -11.504 32.580 1.00 18.24 145 ALA B N 1
ATOM 4566 C CA . ALA B 1 145 ? 13.149 -12.218 31.371 1.00 19.03 145 ALA B CA 1
ATOM 4567 C C . ALA B 1 145 ? 11.907 -13.123 31.596 1.00 19.31 145 ALA B C 1
ATOM 4568 O O . ALA B 1 145 ? 11.758 -13.773 32.633 1.00 18.40 145 ALA B O 1
ATOM 4570 N N . THR B 1 146 ? 10.964 -13.133 30.648 1.00 19.85 146 THR B N 1
ATOM 4571 C CA . THR B 1 146 ? 9.780 -14.023 30.815 1.00 18.98 146 THR B CA 1
ATOM 4572 C C . THR B 1 146 ? 10.289 -15.468 30.586 1.00 16.84 146 THR B C 1
ATOM 4573 O O . THR B 1 146 ? 11.172 -15.642 29.774 1.00 16.69 146 THR B O 1
ATOM 4577 N N . PRO B 1 147 ? 9.708 -16.506 31.245 1.00 14.62 147 PRO B N 1
ATOM 4578 C CA . PRO B 1 147 ? 10.157 -17.872 30.946 1.00 14.57 147 PRO B CA 1
ATOM 4579 C C . PRO B 1 147 ? 10.078 -18.265 29.450 1.00 14.24 147 PRO B C 1
ATOM 4580 O O . PRO B 1 147 ? 9.014 -18.172 28.836 1.00 15.34 147 PRO B O 1
ATOM 4584 N N . ASN B 1 148 ? 11.186 -18.774 28.924 1.00 12.21 148 ASN B N 1
ATOM 4585 C CA . ASN B 1 148 ? 11.232 -19.271 27.582 1.00 12.13 148 ASN B CA 1
ATOM 4586 C C . ASN B 1 148 ? 12.408 -20.200 27.290 1.00 12.43 148 ASN B C 1
ATOM 4587 O O . ASN B 1 148 ? 12.749 -20.384 26.123 1.00 13.55 148 ASN B O 1
ATOM 4592 N N . LEU B 1 149 ? 13.039 -20.777 28.315 1.00 10.64 149 LEU B N 1
ATOM 4593 C CA . LEU B 1 149 ? 14.258 -21.478 28.065 1.00 10.86 149 LEU B CA 1
ATOM 4594 C C . LEU B 1 149 ? 13.969 -23.002 28.005 1.00 11.95 149 LEU B C 1
ATOM 4595 O O . LEU B 1 149 ? 13.472 -23.621 28.961 1.00 13.24 149 LEU B O 1
ATOM 4600 N N . VAL B 1 150 ? 14.372 -23.616 26.918 1.00 11.60 150 VAL B N 1
ATOM 4601 C CA . VAL B 1 150 ? 14.146 -25.031 26.744 1.00 11.38 150 VAL B CA 1
ATOM 4602 C C . VAL B 1 150 ? 15.480 -25.763 26.788 1.00 13.34 150 VAL B C 1
ATOM 4603 O O . VAL B 1 150 ? 16.365 -25.520 25.951 1.00 13.77 150 VAL B O 1
ATOM 4607 N N . VAL B 1 151 ? 15.591 -26.716 27.714 1.00 12.39 151 VAL B N 1
ATOM 4608 C CA . VAL B 1 151 ? 16.802 -27.539 27.757 1.00 10.50 151 VAL B CA 1
ATOM 4609 C C . VAL B 1 151 ? 16.672 -28.633 26.728 1.00 11.30 151 VAL B C 1
ATOM 4610 O O . VAL B 1 151 ? 15.654 -29.311 26.684 1.00 13.61 151 VAL B O 1
ATOM 4614 N N . CYS B 1 152 ? 17.685 -28.833 25.910 1.00 10.99 152 CYS B N 1
ATOM 4615 C CA . CYS B 1 152 ? 17.674 -29.874 24.916 1.00 11.03 152 CYS B CA 1
ATOM 4616 C C . CYS B 1 152 ? 18.756 -30.886 25.215 1.00 11.47 152 CYS B C 1
ATOM 4617 O O . CYS B 1 152 ? 19.925 -30.523 25.339 1.00 10.48 152 CYS B O 1
ATOM 4620 N N . TRP B 1 153 ? 18.378 -32.171 25.308 1.00 10.91 153 TRP B N 1
ATOM 4621 C CA . TRP B 1 153 ? 19.332 -33.221 25.598 1.00 12.33 153 TRP B CA 1
ATOM 4622 C C . TRP B 1 153 ? 19.245 -34.231 24.500 1.00 13.48 153 TRP B C 1
ATOM 4623 O O . TRP B 1 153 ? 18.211 -34.343 23.879 1.00 14.06 153 TRP B O 1
ATOM 4634 N N . GLY B 1 154 ? 20.294 -34.993 24.268 1.00 13.39 154 GLY B N 1
ATOM 4635 C CA . GLY B 1 154 ? 20.341 -35.814 23.043 1.00 13.29 154 GLY B CA 1
ATOM 4636 C C . GLY B 1 154 ? 21.734 -36.341 22.818 1.00 13.48 154 GLY B C 1
ATOM 4637 O O . GLY B 1 154 ? 22.713 -35.839 23.365 1.00 11.92 154 GLY B O 1
ATOM 4638 N N . GLY B 1 155 ? 21.831 -37.383 22.007 1.00 14.71 155 GLY B N 1
ATOM 4639 C CA . GLY B 1 155 ? 23.113 -38.061 21.800 1.00 16.25 155 GLY B CA 1
ATOM 4640 C C . GLY B 1 155 ? 24.171 -37.222 21.049 1.00 17.44 155 GLY B C 1
ATOM 4641 O O . GLY B 1 155 ? 23.867 -36.454 20.112 1.00 16.21 155 GLY B O 1
ATOM 4642 N N . HIS B 1 156 ? 25.434 -37.398 21.447 1.00 17.16 156 HIS B N 1
ATOM 4643 C CA . HIS B 1 156 ? 26.542 -36.742 20.786 1.00 17.65 156 HIS B CA 1
ATOM 4644 C C . HIS B 1 156 ? 26.857 -37.452 19.449 1.00 16.95 156 HIS B C 1
ATOM 4645 O O . HIS B 1 156 ? 27.383 -36.837 18.558 1.00 16.45 156 HIS B O 1
ATOM 4652 N N . SER B 1 157 ? 26.488 -38.735 19.314 1.00 16.80 157 SER B N 1
ATOM 4653 C CA . SER B 1 157 ? 26.783 -39.514 18.129 1.00 18.58 157 SER B CA 1
ATOM 4654 C C . SER B 1 157 ? 25.494 -40.093 17.512 1.00 18.83 157 SER B C 1
ATOM 4655 O O . SER B 1 157 ? 24.949 -41.149 17.957 1.00 18.51 157 SER B O 1
ATOM 4658 N N . ILE B 1 158 ? 25.008 -39.405 16.481 1.00 17.79 158 ILE B N 1
ATOM 4659 C CA . ILE B 1 158 ? 23.677 -39.689 15.920 1.00 16.63 158 ILE B CA 1
ATOM 4660 C C . ILE B 1 158 ? 23.797 -39.706 14.418 1.00 16.71 158 ILE B C 1
ATOM 4661 O O . ILE B 1 158 ? 24.712 -39.077 13.887 1.00 17.56 158 ILE B O 1
ATOM 4666 N N . ASN B 1 159 ? 22.933 -40.470 13.734 1.00 16.50 159 ASN B N 1
ATOM 4667 C CA . ASN B 1 159 ? 22.960 -40.532 12.265 1.00 17.84 159 ASN B CA 1
ATOM 4668 C C . ASN B 1 159 ? 22.388 -39.246 11.616 1.00 18.35 159 ASN B C 1
ATOM 4669 O O . ASN B 1 159 ? 21.890 -38.350 12.312 1.00 18.08 159 ASN B O 1
ATOM 4674 N N . GLU B 1 160 ? 22.484 -39.131 10.299 1.00 18.15 160 GLU B N 1
ATOM 4675 C CA . GLU B 1 160 ? 21.934 -37.950 9.617 1.00 19.67 160 GLU B CA 1
ATOM 4676 C C . GLU B 1 160 ? 20.418 -37.689 9.766 1.00 19.13 160 GLU B C 1
ATOM 4677 O O . GLU B 1 160 ? 20.011 -36.520 9.897 1.00 18.79 160 GLU B O 1
ATOM 4683 N N . VAL B 1 161 ? 19.591 -38.735 9.735 1.00 16.40 161 VAL B N 1
ATOM 4684 C CA . VAL B 1 161 ? 18.174 -38.542 9.979 1.00 14.80 161 VAL B CA 1
ATOM 4685 C C . VAL B 1 161 ? 17.838 -37.915 11.391 1.00 15.39 161 VAL B C 1
ATOM 4686 O O . VAL B 1 161 ? 17.057 -36.966 11.517 1.00 14.55 161 VAL B O 1
ATOM 4690 N N . GLU B 1 162 ? 18.419 -38.471 12.438 1.00 13.56 162 GLU B N 1
ATOM 4691 C CA . GLU B 1 162 ? 18.314 -37.914 13.764 1.00 13.89 162 GLU B CA 1
ATOM 4692 C C . GLU B 1 162 ? 18.891 -36.496 13.847 1.00 13.33 162 GLU B C 1
ATOM 4693 O O . GLU B 1 162 ? 18.294 -35.654 14.515 1.00 11.63 162 GLU B O 1
ATOM 4699 N N . TYR B 1 163 ? 20.021 -36.240 13.187 1.00 13.06 163 TYR B N 1
ATOM 4700 C CA . TYR B 1 163 ? 20.632 -34.890 13.316 1.00 15.02 163 TYR B CA 1
ATOM 4701 C C . TYR B 1 163 ? 19.665 -33.881 12.666 1.00 13.62 163 TYR B C 1
ATOM 4702 O O . TYR B 1 163 ? 19.410 -32.809 13.244 1.00 11.07 163 TYR B O 1
ATOM 4711 N N . GLN B 1 164 ? 19.169 -34.223 11.463 1.00 13.66 164 GLN B N 1
ATOM 4712 C CA . GLN B 1 164 ? 18.290 -33.274 10.719 1.00 15.45 164 GLN B CA 1
ATOM 4713 C C . GLN B 1 164 ? 17.029 -33.032 11.514 1.00 12.46 164 GLN B C 1
ATOM 4714 O O . GLN B 1 164 ? 16.480 -31.935 11.521 1.00 11.18 164 GLN B O 1
ATOM 4720 N N . TYR B 1 165 ? 16.547 -34.082 12.172 1.00 11.92 165 TYR B N 1
ATOM 4721 C CA . TYR B 1 165 ? 15.431 -33.911 13.053 1.00 11.89 165 TYR B CA 1
ATOM 4722 C C . TYR B 1 165 ? 15.697 -32.883 14.198 1.00 12.02 165 TYR B C 1
ATOM 4723 O O . TYR B 1 165 ? 14.781 -32.088 14.543 1.00 12.85 165 TYR B O 1
ATOM 4732 N N . THR B 1 166 ? 16.864 -32.964 14.854 1.00 9.93 166 THR B N 1
ATOM 4733 C CA . THR B 1 166 ? 17.161 -32.003 15.920 1.00 10.64 166 THR B CA 1
ATOM 4734 C C . THR B 1 166 ? 17.159 -30.571 15.346 1.00 12.46 166 THR B C 1
ATOM 4735 O O . THR B 1 166 ? 16.770 -29.647 15.996 1.00 11.75 166 THR B O 1
ATOM 4739 N N . ARG B 1 167 ? 17.585 -30.431 14.090 1.00 12.77 167 ARG B N 1
ATOM 4740 C CA . ARG B 1 167 ? 17.687 -29.155 13.466 1.00 14.20 167 ARG B CA 1
ATOM 4741 C C . ARG B 1 167 ? 16.262 -28.612 13.203 1.00 11.66 167 ARG B C 1
ATOM 4742 O O . ARG B 1 167 ? 15.955 -27.437 13.458 1.00 11.82 167 ARG B O 1
ATOM 4750 N N . GLU B 1 168 ? 15.400 -29.471 12.724 1.00 11.55 168 GLU B N 1
ATOM 4751 C CA . GLU B 1 168 ? 14.003 -29.126 12.501 1.00 12.79 168 GLU B CA 1
ATOM 4752 C C . GLU B 1 168 ? 13.341 -28.696 13.818 1.00 10.86 168 GLU B C 1
ATOM 4753 O O . GLU B 1 168 ? 12.606 -27.691 13.827 1.00 9.24 168 GLU B O 1
ATOM 4759 N N . VAL B 1 169 ? 13.572 -29.441 14.906 1.00 9.96 169 VAL B N 1
ATOM 4760 C CA . VAL B 1 169 ? 13.095 -28.994 16.244 1.00 11.67 169 VAL B CA 1
ATOM 4761 C C . VAL B 1 169 ? 13.647 -27.608 16.618 1.00 11.29 169 VAL B C 1
ATOM 4762 O O . VAL B 1 169 ? 12.870 -26.726 17.055 1.00 12.28 169 VAL B O 1
ATOM 4766 N N . GLY B 1 170 ? 14.950 -27.370 16.422 1.00 8.87 170 GLY B N 1
ATOM 4767 C CA . GLY B 1 170 ? 15.486 -26.028 16.820 1.00 8.36 170 GLY B CA 1
ATOM 4768 C C . GLY B 1 170 ? 14.784 -24.892 16.051 1.00 9.66 170 GLY B C 1
ATOM 4769 O O . GLY B 1 170 ? 14.521 -23.816 16.614 1.00 9.27 170 GLY B O 1
ATOM 4770 N N . HIS B 1 171 ? 14.521 -25.119 14.761 1.00 9.32 171 HIS B N 1
ATOM 4771 C CA . HIS B 1 171 ? 13.830 -24.158 13.887 1.00 10.17 171 HIS B CA 1
ATOM 4772 C C . HIS B 1 171 ? 12.430 -23.865 14.460 1.00 10.94 171 HIS B C 1
ATOM 4773 O O . HIS B 1 171 ? 12.014 -22.715 14.561 1.00 9.28 171 HIS B O 1
ATOM 4780 N N . GLU B 1 172 ? 11.693 -24.916 14.786 1.00 10.98 172 GLU B N 1
ATOM 4781 C CA . GLU B 1 172 ? 10.379 -24.708 15.460 1.00 10.66 172 GLU B CA 1
ATOM 4782 C C . GLU B 1 172 ? 10.422 -23.921 16.797 1.00 10.22 172 GLU B C 1
ATOM 4783 O O . GLU B 1 172 ? 9.540 -23.102 17.051 1.00 11.77 172 GLU B O 1
ATOM 4789 N N . LEU B 1 173 ? 11.427 -24.176 17.632 1.00 9.76 173 LEU B N 1
ATOM 4790 C CA . LEU B 1 173 ? 11.661 -23.456 18.845 1.00 9.59 173 LEU B CA 1
ATOM 4791 C C . LEU B 1 173 ? 11.978 -22.002 18.521 1.00 9.76 173 LEU B C 1
ATOM 4792 O O . LEU B 1 173 ? 11.378 -21.120 19.121 1.00 10.95 173 LEU B O 1
ATOM 4797 N N . GLY B 1 174 ? 12.831 -21.770 17.502 1.00 8.58 174 GLY B N 1
ATOM 4798 C CA . GLY B 1 174 ? 13.224 -20.400 17.065 1.00 10.23 174 GLY B CA 1
ATOM 4799 C C . GLY B 1 174 ? 11.970 -19.630 16.647 1.00 10.88 174 GLY B C 1
ATOM 4800 O O . GLY B 1 174 ? 11.740 -18.515 17.071 1.00 10.29 174 GLY B O 1
ATOM 4801 N N . LEU B 1 175 ? 11.136 -20.284 15.850 1.00 10.42 175 LEU B N 1
ATOM 4802 C CA . LEU B 1 175 ? 9.905 -19.663 15.390 1.00 11.58 175 LEU B CA 1
ATOM 4803 C C . LEU B 1 175 ? 8.992 -19.293 16.503 1.00 10.97 175 LEU B C 1
ATOM 4804 O O . LEU B 1 175 ? 8.202 -18.347 16.354 1.00 10.99 175 LEU B O 1
ATOM 4809 N N . ARG B 1 176 ? 9.093 -20.000 17.609 1.00 9.58 176 ARG B N 1
ATOM 4810 C CA . ARG B 1 176 ? 8.295 -19.675 18.827 1.00 10.50 176 ARG B CA 1
ATOM 4811 C C . ARG B 1 176 ? 8.978 -18.771 19.866 1.00 9.09 176 ARG B C 1
ATOM 4812 O O . ARG B 1 176 ? 8.519 -18.690 21.001 1.00 9.26 176 ARG B O 1
ATOM 4820 N N . GLU B 1 177 ? 10.099 -18.124 19.501 1.00 8.58 177 GLU B N 1
ATOM 4821 C CA . GLU B 1 177 ? 10.812 -17.215 20.409 1.00 10.69 177 GLU B CA 1
ATOM 4822 C C . GLU B 1 177 ? 11.197 -17.955 21.687 1.00 10.88 177 GLU B C 1
ATOM 4823 O O . GLU B 1 177 ? 11.108 -17.432 22.805 1.00 8.88 177 GLU B O 1
ATOM 4829 N N . LEU B 1 178 ? 11.617 -19.200 21.513 1.00 7.97 178 LEU B N 1
ATOM 4830 C CA . LEU B 1 178 ? 12.080 -19.932 22.656 1.00 8.66 178 LEU B CA 1
ATOM 4831 C C . LEU B 1 178 ? 13.588 -19.961 22.605 1.00 11.02 178 LEU B C 1
ATOM 4832 O O . LEU B 1 178 ? 14.159 -20.012 21.520 1.00 13.07 178 LEU B O 1
ATOM 4837 N N . ASN B 1 179 ? 14.234 -19.982 23.762 1.00 11.04 179 ASN B N 1
ATOM 4838 C CA . ASN B 1 179 ? 15.715 -20.140 23.861 1.00 11.37 179 ASN B CA 1
ATOM 4839 C C . ASN B 1 179 ? 16.192 -21.539 24.152 1.00 11.64 179 ASN B C 1
ATOM 4840 O O . ASN B 1 179 ? 15.363 -22.351 24.549 1.00 12.98 179 ASN B O 1
ATOM 4845 N N . ILE B 1 180 ? 17.486 -21.834 23.930 1.00 10.63 180 ILE B N 1
ATOM 4846 C CA . ILE B 1 180 ? 18.002 -23.198 24.066 1.00 9.86 180 ILE B CA 1
ATOM 4847 C C . ILE B 1 180 ? 19.137 -23.249 25.076 1.00 10.35 180 ILE B C 1
ATOM 4848 O O . ILE B 1 180 ? 20.015 -22.369 25.095 1.00 10.02 180 ILE B O 1
ATOM 4853 N N . CYS B 1 181 ? 19.087 -24.262 25.944 1.00 13.17 181 CYS B N 1
ATOM 4854 C CA . CYS B 1 181 ? 20.138 -24.509 26.882 1.00 13.11 181 CYS B CA 1
ATOM 4855 C C . CYS B 1 181 ? 20.487 -25.976 26.668 1.00 13.14 181 CYS B C 1
ATOM 4856 O O . CYS B 1 181 ? 19.603 -26.851 26.655 1.00 13.62 181 CYS B O 1
ATOM 4859 N N . THR B 1 182 ? 21.769 -26.238 26.462 1.00 11.49 182 THR B N 1
ATOM 4860 C CA . THR B 1 182 ? 22.179 -27.554 26.100 1.00 12.17 182 THR B CA 1
ATOM 4861 C C . THR B 1 182 ? 23.593 -27.876 26.591 1.00 11.56 182 THR B C 1
ATOM 4862 O O . THR B 1 182 ? 24.200 -27.053 27.308 1.00 11.84 182 THR B O 1
ATOM 4866 N N . GLY B 1 183 ? 24.090 -29.074 26.262 1.00 11.87 183 GLY B N 1
ATOM 4867 C CA . GLY B 1 183 ? 25.491 -29.401 26.598 1.00 13.01 183 GLY B CA 1
ATOM 4868 C C . GLY B 1 183 ? 26.360 -28.847 25.500 1.00 17.89 183 GLY B C 1
ATOM 4869 O O . GLY B 1 183 ? 25.937 -27.978 24.773 1.00 20.67 183 GLY B O 1
ATOM 4870 N N . CYS B 1 184 ? 27.573 -29.334 25.330 1.00 19.91 184 CYS B N 1
ATOM 4871 C CA . CYS B 1 184 ? 28.390 -28.829 24.231 1.00 18.28 184 CYS B CA 1
ATOM 4872 C C . CYS B 1 184 ? 28.724 -30.007 23.351 1.00 17.76 184 CYS B C 1
ATOM 4873 O O . CYS B 1 184 ? 28.431 -31.117 23.709 1.00 17.39 184 CYS B O 1
ATOM 4876 N N . GLY B 1 185 ? 29.380 -29.766 22.223 1.00 17.70 185 GLY B N 1
ATOM 4877 C CA . GLY B 1 185 ? 29.819 -30.851 21.403 1.00 17.75 185 GLY B CA 1
ATOM 4878 C C . GLY B 1 185 ? 28.961 -31.134 20.200 1.00 17.41 185 GLY B C 1
ATOM 4879 O O . GLY B 1 185 ? 28.089 -30.347 19.855 1.00 18.31 185 GLY B O 1
ATOM 4880 N N . PRO B 1 186 ? 29.220 -32.259 19.542 1.00 16.90 186 PRO B N 1
ATOM 4881 C CA . PRO B 1 186 ? 28.567 -32.547 18.273 1.00 16.61 186 PRO B CA 1
ATOM 4882 C C . PRO B 1 186 ? 27.161 -33.204 18.476 1.00 15.60 186 PRO B C 1
ATOM 4883 O O . PRO B 1 186 ? 26.648 -33.301 19.607 1.00 15.39 186 PRO B O 1
ATOM 4887 N N . GLY B 1 187 ? 26.560 -33.666 17.383 1.00 15.40 187 GLY B N 1
ATOM 4888 C CA . GLY B 1 187 ? 25.271 -34.329 17.440 1.00 13.65 187 GLY B CA 1
ATOM 4889 C C . GLY B 1 187 ? 24.097 -33.441 17.829 1.00 14.08 187 GLY B C 1
ATOM 4890 O O . GLY B 1 187 ? 23.925 -32.352 17.313 1.00 15.81 187 GLY B O 1
ATOM 4891 N N . ALA B 1 188 ? 23.297 -33.919 18.759 1.00 14.32 188 ALA B N 1
ATOM 4892 C CA . ALA B 1 188 ? 22.139 -33.223 19.191 1.00 16.30 188 ALA B CA 1
ATOM 4893 C C . ALA B 1 188 ? 22.444 -31.926 20.002 1.00 15.37 188 ALA B C 1
ATOM 4894 O O . ALA B 1 188 ? 21.565 -31.117 20.206 1.00 13.67 188 ALA B O 1
ATOM 4904 N N . GLU B 1 190 ? 24.427 -29.767 18.750 1.00 16.01 190 GLU B N 1
ATOM 4905 C CA . GLU B 1 190 ? 24.810 -28.846 17.685 1.00 18.39 190 GLU B CA 1
ATOM 4906 C C . GLU B 1 190 ? 23.595 -28.497 16.757 1.00 16.32 190 GLU B C 1
ATOM 4907 O O . GLU B 1 190 ? 23.378 -27.304 16.438 1.00 14.77 190 GLU B O 1
ATOM 4913 N N . GLY B 1 191 ? 22.770 -29.500 16.463 1.00 13.93 191 GLY B N 1
ATOM 4914 C CA . GLY B 1 191 ? 21.696 -29.400 15.456 1.00 11.28 191 GLY B CA 1
ATOM 4915 C C . GLY B 1 191 ? 20.663 -28.355 15.823 1.00 10.49 191 GLY B C 1
ATOM 4916 O O . GLY B 1 191 ? 20.340 -27.480 14.985 1.00 12.41 191 GLY B O 1
ATOM 4917 N N . PRO B 1 192 ? 20.101 -28.420 17.054 1.00 9.94 192 PRO B N 1
ATOM 4918 C CA . PRO B 1 192 ? 19.015 -27.467 17.396 1.00 11.09 192 PRO B CA 1
ATOM 4919 C C . PRO B 1 192 ? 19.417 -26.004 17.254 1.00 11.00 192 PRO B C 1
ATOM 4920 O O . PRO B 1 192 ? 18.615 -25.150 16.763 1.00 10.46 192 PRO B O 1
ATOM 4932 N N . LYS B 1 194 ? 21.659 -24.618 15.200 1.00 11.34 194 LYS B N 1
ATOM 4933 C CA . LYS B 1 194 ? 21.681 -24.227 13.792 1.00 12.36 194 LYS B CA 1
ATOM 4934 C C . LYS B 1 194 ? 20.297 -24.021 13.227 1.00 14.13 194 LYS B C 1
ATOM 4935 O O . LYS B 1 194 ? 20.121 -23.111 12.390 1.00 12.90 194 LYS B O 1
ATOM 4941 N N . GLY B 1 195 ? 19.354 -24.872 13.665 1.00 13.29 195 GLY B N 1
ATOM 4942 C CA . GLY B 1 195 ? 17.950 -24.777 13.216 1.00 11.95 195 GLY B CA 1
ATOM 4943 C C . GLY B 1 195 ? 17.357 -23.492 13.815 1.00 12.60 195 GLY B C 1
ATOM 4944 O O . GLY B 1 195 ? 16.622 -22.756 13.144 1.00 12.48 195 GLY B O 1
ATOM 4945 N N . ALA B 1 196 ? 17.632 -23.207 15.098 1.00 10.45 196 ALA B N 1
ATOM 4946 C CA . ALA B 1 196 ? 17.032 -22.043 15.723 1.00 10.99 196 ALA B CA 1
ATOM 4947 C C . ALA B 1 196 ? 17.629 -20.740 15.152 1.00 11.54 196 ALA B C 1
ATOM 4948 O O . ALA B 1 196 ? 16.937 -19.715 15.132 1.00 11.33 196 ALA B O 1
ATOM 4950 N N . ALA B 1 197 ? 18.892 -20.774 14.693 1.00 9.39 197 ALA B N 1
ATOM 4951 C CA . ALA B 1 197 ? 19.503 -19.544 14.173 1.00 10.85 197 ALA B CA 1
ATOM 4952 C C . ALA B 1 197 ? 18.567 -19.025 13.003 1.00 11.08 197 ALA B C 1
ATOM 4953 O O . ALA B 1 197 ? 18.317 -17.804 12.848 1.00 10.47 197 ALA B O 1
ATOM 4955 N N . VAL B 1 198 ? 18.103 -19.973 12.208 1.00 9.91 198 VAL B N 1
ATOM 4956 C CA . VAL B 1 198 ? 17.188 -19.704 11.081 1.00 7.86 198 VAL B CA 1
ATOM 4957 C C . VAL B 1 198 ? 15.814 -19.292 11.590 1.00 7.64 198 VAL B C 1
ATOM 4958 O O . VAL B 1 198 ? 15.283 -18.234 11.189 1.00 8.20 198 VAL B O 1
ATOM 4962 N N . GLY B 1 199 ? 15.249 -20.088 12.504 1.00 8.69 199 GLY B N 1
ATOM 4963 C CA . GLY B 1 199 ? 13.892 -19.782 13.043 1.00 10.74 199 GLY B CA 1
ATOM 4964 C C . GLY B 1 199 ? 13.857 -18.404 13.726 1.00 10.80 199 GLY B C 1
ATOM 4965 O O . GLY B 1 199 ? 12.957 -17.610 13.493 1.00 9.66 199 GLY B O 1
ATOM 4966 N N . HIS B 1 200 ? 14.840 -18.103 14.579 1.00 9.03 200 HIS B N 1
ATOM 4967 C CA . HIS B 1 200 ? 14.882 -16.842 15.269 1.00 8.47 200 HIS B CA 1
ATOM 4968 C C . HIS B 1 200 ? 15.069 -15.657 14.279 1.00 8.66 200 HIS B C 1
ATOM 4969 O O . HIS B 1 200 ? 14.495 -14.571 14.448 1.00 7.40 200 HIS B O 1
ATOM 4976 N N . ALA B 1 201 ? 15.883 -15.859 13.246 1.00 8.98 201 ALA B N 1
ATOM 4977 C CA . ALA B 1 201 ? 16.016 -14.775 12.242 1.00 8.83 201 ALA B CA 1
ATOM 4978 C C . ALA B 1 201 ? 14.683 -14.421 11.507 1.00 10.22 201 ALA B C 1
ATOM 4979 O O . ALA B 1 201 ? 14.415 -13.257 11.179 1.00 8.63 201 ALA B O 1
ATOM 4981 N N . LYS B 1 202 ? 13.878 -15.445 11.231 1.00 8.48 202 LYS B N 1
ATOM 4982 C CA . LYS B 1 202 ? 12.598 -15.284 10.544 1.00 9.07 202 LYS B CA 1
ATOM 4983 C C . LYS B 1 202 ? 11.641 -14.554 11.426 1.00 10.88 202 LYS B C 1
ATOM 4984 O O . LYS B 1 202 ? 10.818 -13.752 10.963 1.00 9.57 202 LYS B O 1
ATOM 4990 N N . GLN B 1 203 ? 11.783 -14.807 12.721 1.00 12.32 203 GLN B N 1
ATOM 4991 C CA . GLN B 1 203 ? 10.956 -14.168 13.732 1.00 14.11 203 GLN B CA 1
ATOM 4992 C C . GLN B 1 203 ? 11.547 -12.835 14.311 1.00 13.78 203 GLN B C 1
ATOM 4993 O O . GLN B 1 203 ? 10.939 -12.183 15.183 1.00 15.10 203 GLN B O 1
ATOM 4999 N N . ARG B 1 204 ? 12.701 -12.401 13.792 1.00 10.96 204 ARG B N 1
ATOM 5000 C CA . ARG B 1 204 ? 13.440 -11.224 14.225 1.00 11.97 204 ARG B CA 1
ATOM 5001 C C . ARG B 1 204 ? 13.809 -11.277 15.746 1.00 13.44 204 ARG B C 1
ATOM 5002 O O . ARG B 1 204 ? 13.830 -10.249 16.412 1.00 14.03 204 ARG B O 1
ATOM 5010 N N . TYR B 1 205 ? 14.102 -12.469 16.269 1.00 11.61 205 TYR B N 1
ATOM 5011 C CA . TYR B 1 205 ? 14.304 -12.575 17.715 1.00 11.28 205 TYR B CA 1
ATOM 5012 C C . TYR B 1 205 ? 15.802 -12.311 17.933 1.00 12.62 205 TYR B C 1
ATOM 5013 O O . TYR B 1 205 ? 16.574 -13.227 18.046 1.00 12.64 205 TYR B O 1
ATOM 5022 N N . SER B 1 206 ? 16.233 -11.039 17.940 1.00 13.16 206 SER B N 1
ATOM 5023 C CA . SER B 1 206 ? 17.668 -10.768 18.041 1.00 15.22 206 SER B CA 1
ATOM 5024 C C . SER B 1 206 ? 18.227 -11.065 19.437 1.00 14.89 206 SER B C 1
ATOM 5025 O O . SER B 1 206 ? 19.414 -11.220 19.578 1.00 16.72 206 SER B O 1
ATOM 5028 N N . GLU B 1 207 ? 17.376 -11.068 20.459 1.00 14.04 207 GLU B N 1
ATOM 5029 C CA . GLU B 1 207 ? 17.804 -11.352 21.849 1.00 16.24 207 GLU B CA 1
ATOM 5030 C C . GLU B 1 207 ? 17.914 -12.873 22.147 1.00 12.97 207 GLU B C 1
ATOM 5031 O O . GLU B 1 207 ? 17.947 -13.305 23.332 1.00 14.74 207 GLU B O 1
ATOM 5037 N N . TYR B 1 208 ? 18.012 -13.677 21.101 1.00 9.49 208 TYR B N 1
ATOM 5038 C CA . TYR B 1 208 ? 18.179 -15.140 21.278 1.00 10.11 208 TYR B CA 1
ATOM 5039 C C . TYR B 1 208 ? 19.356 -15.548 22.244 1.00 11.80 208 TYR B C 1
ATOM 5040 O O . TYR B 1 208 ? 20.425 -14.882 22.322 1.00 13.67 208 TYR B O 1
ATOM 5049 N N . ARG B 1 209 ? 19.149 -16.646 22.976 1.00 11.55 209 ARG B N 1
ATOM 5050 C CA . ARG B 1 209 ? 20.166 -17.137 23.885 1.00 12.33 209 ARG B CA 1
ATOM 5051 C C . ARG B 1 209 ? 20.378 -18.607 23.602 1.00 12.04 209 ARG B C 1
ATOM 5052 O O . ARG B 1 209 ? 19.402 -19.413 23.516 1.00 13.14 209 ARG B O 1
ATOM 5060 N N . TYR B 1 210 ? 21.637 -18.950 23.335 1.00 11.00 210 TYR B N 1
ATOM 5061 C CA . TYR B 1 210 ? 21.994 -20.304 23.081 1.00 10.12 210 TYR B CA 1
ATOM 5062 C C . TYR B 1 210 ? 23.030 -20.609 24.174 1.00 13.02 210 TYR B C 1
ATOM 5063 O O . TYR B 1 210 ? 24.192 -20.192 24.056 1.00 14.81 210 TYR B O 1
ATOM 5072 N N . LEU B 1 211 ? 22.590 -21.266 25.223 1.00 12.93 211 LEU B N 1
ATOM 5073 C CA . LEU B 1 211 ? 23.433 -21.547 26.359 1.00 13.84 211 LEU B CA 1
ATOM 5074 C C . LEU B 1 211 ? 24.030 -22.941 26.248 1.00 12.47 211 LEU B C 1
ATOM 5075 O O . LEU B 1 211 ? 23.268 -23.952 26.117 1.00 11.15 211 LEU B O 1
ATOM 5080 N N . GLY B 1 212 ? 25.368 -23.028 26.334 1.00 10.70 212 GLY B N 1
ATOM 5081 C CA . GLY B 1 212 ? 26.059 -24.320 26.299 1.00 11.15 212 GLY B CA 1
ATOM 5082 C C . GLY B 1 212 ? 26.764 -24.459 27.646 1.00 13.62 212 GLY B C 1
ATOM 5083 O O . GLY B 1 212 ? 27.504 -23.566 28.035 1.00 13.89 212 GLY B O 1
ATOM 5084 N N . LEU B 1 213 ? 26.453 -25.533 28.364 1.00 13.92 213 LEU B N 1
ATOM 5085 C CA . LEU B 1 213 ? 26.989 -25.795 29.708 1.00 15.61 213 LEU B CA 1
ATOM 5086 C C . LEU B 1 213 ? 27.933 -26.931 29.634 1.00 15.00 213 LEU B C 1
ATOM 5087 O O . LEU B 1 213 ? 27.695 -27.940 28.918 1.00 14.37 213 LEU B O 1
ATOM 5092 N N . THR B 1 214 ? 29.054 -26.797 30.336 1.00 14.11 214 THR B N 1
ATOM 5093 C CA . THR B 1 214 ? 30.054 -27.856 30.238 1.00 13.64 214 THR B CA 1
ATOM 5094 C C . THR B 1 214 ? 30.831 -27.945 31.567 1.00 13.21 214 THR B C 1
ATOM 5095 O O . THR B 1 214 ? 30.483 -27.219 32.499 1.00 14.29 214 THR B O 1
ATOM 5099 N N . GLU B 1 215 ? 31.779 -28.893 31.654 1.00 14.21 215 GLU B N 1
ATOM 5100 C CA . GLU B 1 215 ? 32.661 -28.999 32.822 1.00 14.91 215 GLU B CA 1
ATOM 5101 C C . GLU B 1 215 ? 34.040 -29.463 32.403 1.00 14.56 215 GLU B C 1
ATOM 5102 O O . GLU B 1 215 ? 34.204 -30.001 31.311 1.00 14.82 215 GLU B O 1
ATOM 5108 N N . PRO B 1 216 ? 35.084 -29.187 33.227 1.00 15.41 216 PRO B N 1
ATOM 5109 C CA . PRO B 1 216 ? 36.426 -29.371 32.752 1.00 16.98 216 PRO B CA 1
ATOM 5110 C C . PRO B 1 216 ? 36.807 -30.769 32.228 1.00 17.11 216 PRO B C 1
ATOM 5111 O O . PRO B 1 216 ? 37.614 -30.897 31.269 1.00 16.19 216 PRO B O 1
ATOM 5115 N N . SER B 1 217 ? 36.215 -31.818 32.799 1.00 17.28 217 SER B N 1
ATOM 5116 C CA . SER B 1 217 ? 36.679 -33.151 32.435 1.00 18.47 217 SER B CA 1
ATOM 5117 C C . SER B 1 217 ? 35.989 -33.673 31.178 1.00 17.82 217 SER B C 1
ATOM 5118 O O . SER B 1 217 ? 36.446 -34.643 30.584 1.00 17.85 217 SER B O 1
ATOM 5121 N N . ILE B 1 218 ? 34.975 -32.948 30.698 1.00 15.76 218 ILE B N 1
ATOM 5122 C CA . ILE B 1 218 ? 34.351 -33.295 29.437 1.00 15.84 218 ILE B CA 1
ATOM 5123 C C . ILE B 1 218 ? 34.516 -32.301 28.269 1.00 13.78 218 ILE B C 1
ATOM 5124 O O . ILE B 1 218 ? 34.227 -32.639 27.160 1.00 14.23 218 ILE B O 1
ATOM 5129 N N . ILE B 1 219 ? 35.027 -31.095 28.512 1.00 12.27 219 ILE B N 1
ATOM 5130 C CA . ILE B 1 219 ? 34.955 -30.055 27.486 1.00 11.38 219 ILE B CA 1
ATOM 5131 C C . ILE B 1 219 ? 35.830 -30.405 26.291 1.00 13.08 219 ILE B C 1
ATOM 5132 O O . ILE B 1 219 ? 35.500 -30.000 25.144 1.00 14.39 219 ILE B O 1
ATOM 5137 N N . ALA B 1 220 ? 36.949 -31.129 26.529 1.00 11.76 220 ALA B N 1
ATOM 5138 C CA . ALA B 1 220 ? 37.850 -31.546 25.429 1.00 14.94 220 ALA B CA 1
ATOM 5139 C C . ALA B 1 220 ? 37.128 -32.521 24.493 1.00 16.12 220 ALA B C 1
ATOM 5140 O O . ALA B 1 220 ? 37.164 -32.381 23.238 1.00 16.59 220 ALA B O 1
ATOM 5142 N N . ALA B 1 221 ? 36.426 -33.454 25.100 1.00 13.15 221 ALA B N 1
ATOM 5143 C CA . ALA B 1 221 ? 35.659 -34.431 24.329 1.00 15.13 221 ALA B CA 1
ATOM 5144 C C . ALA B 1 221 ? 34.493 -33.858 23.613 1.00 16.01 221 ALA B C 1
ATOM 5145 O O . ALA B 1 221 ? 34.168 -34.352 22.514 1.00 16.45 221 ALA B O 1
ATOM 5147 N N . GLU B 1 222 ? 33.848 -32.839 24.196 1.00 16.46 222 GLU B N 1
ATOM 5148 C CA . GLU B 1 222 ? 32.579 -32.283 23.618 1.00 15.43 222 GLU B CA 1
ATOM 5149 C C . GLU B 1 222 ? 32.713 -30.769 23.648 1.00 15.21 222 GLU B C 1
ATOM 5150 O O . GLU B 1 222 ? 32.171 -30.145 24.532 1.00 16.11 222 GLU B O 1
ATOM 5156 N N . PRO B 1 223 ? 33.537 -30.200 22.758 1.00 15.19 223 PRO B N 1
ATOM 5157 C CA . PRO B 1 223 ? 33.955 -28.784 22.694 1.00 16.85 223 PRO B CA 1
ATOM 5158 C C . PRO B 1 223 ? 32.834 -27.839 22.234 1.00 15.83 223 PRO B C 1
ATOM 5159 O O . PRO B 1 223 ? 31.997 -28.219 21.422 1.00 14.41 223 PRO B O 1
ATOM 5163 N N . PRO B 1 224 ? 32.749 -26.653 22.844 1.00 16.81 224 PRO B N 1
ATOM 5164 C CA . PRO B 1 224 ? 31.627 -25.828 22.409 1.00 16.72 224 PRO B CA 1
ATOM 5165 C C . PRO B 1 224 ? 31.808 -25.256 20.976 1.00 16.73 224 PRO B C 1
ATOM 5166 O O . PRO B 1 224 ? 32.910 -24.867 20.585 1.00 15.02 224 PRO B O 1
ATOM 5170 N N . ASN B 1 225 ? 30.707 -25.187 20.259 1.00 16.15 225 ASN B N 1
ATOM 5171 C CA . ASN B 1 225 ? 30.633 -24.567 18.957 1.00 16.04 225 ASN B CA 1
ATOM 5172 C C . ASN B 1 225 ? 30.650 -23.026 19.124 1.00 12.39 225 ASN B C 1
ATOM 5173 O O . ASN B 1 225 ? 30.129 -22.501 20.063 1.00 11.22 225 ASN B O 1
ATOM 5178 N N . PRO B 1 226 ? 31.267 -22.286 18.198 1.00 13.40 226 PRO B N 1
ATOM 5179 C CA . PRO B 1 226 ? 31.285 -20.862 18.208 1.00 15.01 226 PRO B CA 1
ATOM 5180 C C . PRO B 1 226 ? 29.870 -20.259 18.210 1.00 13.79 226 PRO B C 1
ATOM 5181 O O . PRO B 1 226 ? 29.665 -19.107 18.653 1.00 15.69 226 PRO B O 1
ATOM 5185 N N . ILE B 1 227 ? 28.873 -21.010 17.749 1.00 13.01 227 ILE B N 1
ATOM 5186 C CA . ILE B 1 227 ? 27.498 -20.425 17.762 1.00 12.01 227 ILE B CA 1
ATOM 5187 C C . ILE B 1 227 ? 26.850 -20.292 19.155 1.00 12.49 227 ILE B C 1
ATOM 5188 O O . ILE B 1 227 ? 25.906 -19.522 19.294 1.00 12.40 227 ILE B O 1
ATOM 5193 N N . VAL B 1 228 ? 27.337 -21.068 20.154 1.00 11.49 228 VAL B N 1
ATOM 5194 C CA . VAL B 1 228 ? 26.923 -20.889 21.533 1.00 11.12 228 VAL B CA 1
ATOM 5195 C C . VAL B 1 228 ? 27.233 -19.431 21.938 1.00 13.31 228 VAL B C 1
ATOM 5196 O O . VAL B 1 228 ? 28.391 -18.993 21.847 1.00 14.79 228 VAL B O 1
ATOM 5200 N N . ASN B 1 229 ? 26.238 -18.678 22.369 1.00 11.08 229 ASN B N 1
ATOM 5201 C CA . ASN B 1 229 ? 26.531 -17.285 22.757 1.00 11.79 229 ASN B CA 1
ATOM 5202 C C . ASN B 1 229 ? 26.579 -17.061 24.261 1.00 12.66 229 ASN B C 1
ATOM 5203 O O . ASN B 1 229 ? 26.955 -15.983 24.695 1.00 12.49 229 ASN B O 1
ATOM 5208 N N . GLU B 1 230 ? 26.259 -18.091 25.031 1.00 12.69 230 GLU B N 1
ATOM 5209 C CA . GLU B 1 230 ? 26.511 -18.078 26.465 1.00 13.44 230 GLU B CA 1
ATOM 5210 C C . GLU B 1 230 ? 27.157 -19.386 26.933 1.00 13.48 230 GLU B C 1
ATOM 5211 O O . GLU B 1 230 ? 26.493 -20.386 27.238 1.00 13.65 230 GLU B O 1
ATOM 5217 N N . LEU B 1 231 ? 28.486 -19.404 26.967 1.00 11.83 231 LEU B N 1
ATOM 5218 C CA . LEU B 1 231 ? 29.205 -20.662 27.448 1.00 12.91 231 LEU B CA 1
ATOM 5219 C C . LEU B 1 231 ? 29.386 -20.547 28.979 1.00 14.18 231 LEU B C 1
ATOM 5220 O O . LEU B 1 231 ? 29.769 -19.474 29.458 1.00 15.63 231 LEU B O 1
ATOM 5225 N N . VAL B 1 232 ? 29.083 -21.609 29.721 1.00 13.54 232 VAL B N 1
ATOM 5226 C CA . VAL B 1 232 ? 29.269 -21.650 31.149 1.00 14.56 232 VAL B CA 1
ATOM 5227 C C . VAL B 1 232 ? 29.970 -22.953 31.502 1.00 15.44 232 VAL B C 1
ATOM 5228 O O . VAL B 1 232 ? 29.535 -24.065 31.137 1.00 15.47 232 VAL B O 1
ATOM 5232 N N . ILE B 1 233 ? 31.047 -22.795 32.242 1.00 16.80 233 ILE B N 1
ATOM 5233 C CA . ILE B 1 233 ? 31.822 -23.943 32.774 1.00 16.33 233 ILE B CA 1
ATOM 5234 C C . ILE B 1 233 ? 31.415 -24.200 34.256 1.00 15.66 233 ILE B C 1
ATOM 5235 O O . ILE B 1 233 ? 31.727 -23.388 35.120 1.00 17.62 233 ILE B O 1
ATOM 5248 N N . PRO B 1 235 ? 31.567 -26.716 37.767 1.00 13.61 235 PRO B N 1
ATOM 5249 C CA . PRO B 1 235 ? 32.714 -27.440 38.356 1.00 14.28 235 PRO B CA 1
ATOM 5250 C C . PRO B 1 235 ? 32.761 -28.952 38.069 1.00 15.54 235 PRO B C 1
ATOM 5251 O O . PRO B 1 235 ? 33.847 -29.532 37.983 1.00 15.99 235 PRO B O 1
ATOM 5255 N N . ASP B 1 236 ? 31.581 -29.587 37.904 1.00 15.95 236 ASP B N 1
ATOM 5256 C CA . ASP B 1 236 ? 31.523 -31.024 37.674 1.00 18.12 236 ASP B CA 1
ATOM 5257 C C . ASP B 1 236 ? 30.171 -31.414 37.110 1.00 17.99 236 ASP B C 1
ATOM 5258 O O . ASP B 1 236 ? 29.338 -30.526 36.883 1.00 16.85 236 ASP B O 1
ATOM 5263 N N . ILE B 1 237 ? 29.927 -32.724 36.941 1.00 16.73 237 ILE B N 1
ATOM 5264 C CA . ILE B 1 237 ? 28.782 -33.160 36.110 1.00 16.89 237 ILE B CA 1
ATOM 5265 C C . ILE B 1 237 ? 27.502 -32.878 36.871 1.00 15.15 237 ILE B C 1
ATOM 5266 O O . ILE B 1 237 ? 26.479 -32.477 36.288 1.00 13.40 237 ILE B O 1
ATOM 5271 N N . GLU B 1 238 ? 27.578 -33.091 38.183 1.00 14.17 238 GLU B N 1
ATOM 5272 C CA . GLU B 1 238 ? 26.383 -32.990 39.013 1.00 14.25 238 GLU B CA 1
ATOM 5273 C C . GLU B 1 238 ? 25.910 -31.540 39.099 1.00 12.42 238 GLU B C 1
ATOM 5274 O O . GLU B 1 238 ? 24.732 -31.287 39.186 1.00 12.15 238 GLU B O 1
ATOM 5280 N N . LYS B 1 239 ? 26.833 -30.591 39.142 1.00 11.54 239 LYS B N 1
ATOM 5281 C CA . LYS B 1 239 ? 26.420 -29.198 39.203 1.00 11.35 239 LYS B CA 1
ATOM 5282 C C . LYS B 1 239 ? 25.886 -28.674 37.843 1.00 10.41 239 LYS B C 1
ATOM 5283 O O . LYS B 1 239 ? 24.956 -27.841 37.820 1.00 12.16 239 LYS B O 1
ATOM 5289 N N . ARG B 1 240 ? 26.435 -29.197 36.761 1.00 9.97 240 ARG B N 1
ATOM 5290 C CA . ARG B 1 240 ? 25.835 -28.934 35.455 1.00 12.64 240 ARG B CA 1
ATOM 5291 C C . ARG B 1 240 ? 24.383 -29.497 35.371 1.00 13.71 240 ARG B C 1
ATOM 5292 O O . ARG B 1 240 ? 23.482 -28.810 34.832 1.00 14.30 240 ARG B O 1
ATOM 5300 N N . LEU B 1 241 ? 24.140 -30.686 35.936 1.00 11.88 241 LEU B N 1
ATOM 5301 C CA . LEU B 1 241 ? 22.785 -31.235 35.926 1.00 12.02 241 LEU B CA 1
ATOM 5302 C C . LEU B 1 241 ? 21.863 -30.350 36.725 1.00 12.73 241 LEU B C 1
ATOM 5303 O O . LEU B 1 241 ? 20.720 -30.100 36.275 1.00 14.46 241 LEU B O 1
ATOM 5308 N N . GLU B 1 242 ? 22.320 -29.901 37.898 1.00 11.61 242 GLU B N 1
ATOM 5309 C CA . GLU B 1 242 ? 21.482 -29.024 38.731 1.00 11.20 242 GLU B CA 1
ATOM 5310 C C . GLU B 1 242 ? 21.260 -27.689 37.996 1.00 12.39 242 GLU B C 1
ATOM 5311 O O . GLU B 1 242 ? 20.130 -27.179 38.057 1.00 12.83 242 GLU B O 1
ATOM 5317 N N . ALA B 1 243 ? 22.295 -27.160 37.298 1.00 12.04 243 ALA B N 1
ATOM 5318 C CA . ALA B 1 243 ? 22.154 -25.918 36.496 1.00 12.04 243 ALA B CA 1
ATOM 5319 C C . ALA B 1 243 ? 21.083 -26.124 35.418 1.00 12.23 243 ALA B C 1
ATOM 5320 O O . ALA B 1 243 ? 20.210 -25.297 35.289 1.00 11.88 243 ALA B O 1
ATOM 5322 N N . PHE B 1 244 ? 21.130 -27.241 34.679 1.00 11.79 244 PHE B N 1
ATOM 5323 C CA . PHE B 1 244 ? 20.079 -27.474 33.680 1.00 13.04 244 PHE B CA 1
ATOM 5324 C C . PHE B 1 244 ? 18.664 -27.436 34.254 1.00 13.53 244 PHE B C 1
ATOM 5325 O O . PHE B 1 244 ? 17.782 -26.775 33.711 1.00 13.17 244 PHE B O 1
ATOM 5333 N N . VAL B 1 245 ? 18.435 -28.123 35.384 1.00 13.88 245 VAL B N 1
ATOM 5334 C CA . VAL B 1 245 ? 17.053 -28.342 35.775 1.00 13.58 245 VAL B CA 1
ATOM 5335 C C . VAL B 1 245 ? 16.498 -27.151 36.516 1.00 12.71 245 VAL B C 1
ATOM 5336 O O . VAL B 1 245 ? 15.298 -26.934 36.489 1.00 13.90 245 VAL B O 1
ATOM 5340 N N . ARG B 1 246 ? 17.357 -26.375 37.176 1.00 12.17 246 ARG B N 1
ATOM 5341 C CA . ARG B 1 246 ? 16.932 -25.116 37.779 1.00 12.89 246 ARG B CA 1
ATOM 5342 C C . ARG B 1 246 ? 16.682 -23.947 36.795 1.00 12.23 246 ARG B C 1
ATOM 5343 O O . ARG B 1 246 ? 15.904 -23.036 37.098 1.00 10.96 246 ARG B O 1
ATOM 5359 N N . ALA B 1 248 ? 15.818 -24.611 33.477 1.00 13.03 248 ALA B N 1
ATOM 5360 C CA . ALA B 1 248 ? 14.819 -25.092 32.468 1.00 11.71 248 ALA B CA 1
ATOM 5361 C C . ALA B 1 248 ? 13.409 -24.607 32.777 1.00 12.62 248 ALA B C 1
ATOM 5362 O O . ALA B 1 248 ? 12.959 -24.611 33.922 1.00 12.63 248 ALA B O 1
ATOM 5364 N N . HIS B 1 249 ? 12.694 -24.204 31.734 1.00 10.00 249 HIS B N 1
ATOM 5365 C CA . HIS B 1 249 ? 11.257 -24.022 31.843 1.00 11.96 249 HIS B CA 1
ATOM 5366 C C . HIS B 1 249 ? 10.566 -25.152 31.109 1.00 13.07 249 HIS B C 1
ATOM 5367 O O . HIS B 1 249 ? 9.373 -25.365 31.305 1.00 16.41 249 HIS B O 1
ATOM 5374 N N . GLY B 1 250 ? 11.313 -25.862 30.265 1.00 12.16 250 GLY B N 1
ATOM 5375 C CA . GLY B 1 250 ? 10.849 -27.169 29.719 1.00 12.46 250 GLY B CA 1
ATOM 5376 C C . GLY B 1 250 ? 12.066 -27.949 29.202 1.00 12.14 250 GLY B C 1
ATOM 5377 O O . GLY B 1 250 ? 13.186 -27.371 29.030 1.00 11.21 250 GLY B O 1
ATOM 5378 N N . ILE B 1 251 ? 11.844 -29.206 28.870 1.00 12.38 251 ILE B N 1
ATOM 5379 C CA . ILE B 1 251 ? 12.889 -30.078 28.439 1.00 13.90 251 ILE B CA 1
ATOM 5380 C C . ILE B 1 251 ? 12.445 -30.895 27.213 1.00 13.05 251 ILE B C 1
ATOM 5381 O O . ILE B 1 251 ? 11.414 -31.584 27.204 1.00 15.83 251 ILE B O 1
ATOM 5386 N N . ILE B 1 252 ? 13.314 -30.933 26.227 1.00 10.48 252 ILE B N 1
ATOM 5387 C CA . ILE B 1 252 ? 13.175 -31.862 25.105 1.00 11.21 252 ILE B CA 1
ATOM 5388 C C . ILE B 1 252 ? 14.347 -32.826 25.094 1.00 10.50 252 ILE B C 1
ATOM 5389 O O . ILE B 1 252 ? 15.537 -32.434 25.290 1.00 9.99 252 ILE B O 1
ATOM 5394 N N . ILE B 1 253 ? 14.002 -34.086 24.928 1.00 10.88 253 ILE B N 1
ATOM 5395 C CA . ILE B 1 253 ? 14.967 -35.159 24.989 1.00 10.86 253 ILE B CA 1
ATOM 5396 C C . ILE B 1 253 ? 14.826 -35.933 23.682 1.00 11.24 253 ILE B C 1
ATOM 5397 O O . ILE B 1 253 ? 13.795 -36.551 23.411 1.00 11.92 253 ILE B O 1
ATOM 5402 N N . PHE B 1 254 ? 15.894 -35.851 22.888 1.00 11.81 254 PHE B N 1
ATOM 5403 C CA . PHE B 1 254 ? 16.089 -36.673 21.674 1.00 12.41 254 PHE B CA 1
ATOM 5404 C C . PHE B 1 254 ? 16.774 -38.024 22.022 1.00 14.10 254 PHE B C 1
ATOM 5405 O O . PHE B 1 254 ? 17.292 -38.200 23.157 1.00 14.75 254 PHE B O 1
ATOM 5413 N N . PRO B 1 255 ? 16.789 -38.976 21.060 1.00 13.55 255 PRO B N 1
ATOM 5414 C CA . PRO B 1 255 ? 17.468 -40.246 21.357 1.00 14.56 255 PRO B CA 1
ATOM 5415 C C . PRO B 1 255 ? 18.923 -39.988 21.635 1.00 13.41 255 PRO B C 1
ATOM 5416 O O . PRO B 1 255 ? 19.504 -39.042 21.085 1.00 12.55 255 PRO B O 1
ATOM 5420 N N . GLY B 1 256 ? 19.526 -40.793 22.511 1.00 11.58 256 GLY B N 1
ATOM 5421 C CA . GLY B 1 256 ? 20.933 -40.626 22.785 1.00 10.57 256 GLY B CA 1
ATOM 5422 C C . GLY B 1 256 ? 21.422 -41.846 23.458 1.00 12.49 256 GLY B C 1
ATOM 5423 O O . GLY B 1 256 ? 20.666 -42.837 23.548 1.00 11.70 256 GLY B O 1
ATOM 5424 N N . GLY B 1 257 ? 22.689 -41.783 23.882 1.00 14.29 257 GLY B N 1
ATOM 5425 C CA . GLY B 1 257 ? 23.353 -42.872 24.623 1.00 14.30 257 GLY B CA 1
ATOM 5426 C C . GLY B 1 257 ? 23.311 -42.767 26.153 1.00 15.66 257 GLY B C 1
ATOM 5427 O O . GLY B 1 257 ? 22.333 -42.290 26.725 1.00 16.31 257 GLY B O 1
ATOM 5428 N N . PRO B 1 258 ? 24.366 -43.252 26.844 1.00 15.49 258 PRO B N 1
ATOM 5429 C CA . PRO B 1 258 ? 24.341 -43.272 28.325 1.00 13.97 258 PRO B CA 1
ATOM 5430 C C . PRO B 1 258 ? 24.307 -41.875 28.985 1.00 13.00 258 PRO B C 1
ATOM 5431 O O . PRO B 1 258 ? 23.684 -41.704 30.037 1.00 15.07 258 PRO B O 1
ATOM 5435 N N . GLY B 1 259 ? 24.912 -40.882 28.350 1.00 11.48 259 GLY B N 1
ATOM 5436 C CA . GLY B 1 259 ? 24.887 -39.498 28.836 1.00 12.37 259 GLY B CA 1
ATOM 5437 C C . GLY B 1 259 ? 23.502 -38.938 28.795 1.00 13.40 259 GLY B C 1
ATOM 5438 O O . GLY B 1 259 ? 23.070 -38.269 29.730 1.00 13.43 259 GLY B O 1
ATOM 5439 N N . THR B 1 260 ? 22.771 -39.243 27.723 1.00 14.90 260 THR B N 1
ATOM 5440 C CA . THR B 1 260 ? 21.353 -38.824 27.629 1.00 15.46 260 THR B CA 1
ATOM 5441 C C . THR B 1 260 ? 20.462 -39.638 28.620 1.00 15.85 260 THR B C 1
ATOM 5442 O O . THR B 1 260 ? 19.522 -39.076 29.265 1.00 14.49 260 THR B O 1
ATOM 5446 N N . ALA B 1 261 ? 20.822 -40.917 28.817 1.00 15.08 261 ALA B N 1
ATOM 5447 C CA . ALA B 1 261 ? 20.077 -41.742 29.784 1.00 14.26 261 ALA B CA 1
ATOM 5448 C C . ALA B 1 261 ? 20.292 -41.181 31.207 1.00 14.67 261 ALA B C 1
ATOM 5449 O O . ALA B 1 261 ? 19.340 -41.073 31.982 1.00 14.31 261 ALA B O 1
ATOM 5451 N N . GLU B 1 262 ? 21.548 -40.887 31.552 1.00 14.22 262 GLU B N 1
ATOM 5452 C CA . GLU B 1 262 ? 21.873 -40.251 32.843 1.00 14.40 262 GLU B CA 1
ATOM 5453 C C . GLU B 1 262 ? 20.979 -38.994 33.093 1.00 13.29 262 GLU B C 1
ATOM 5454 O O . GLU B 1 262 ? 20.410 -38.816 34.172 1.00 12.71 262 GLU B O 1
ATOM 5460 N N . GLU B 1 263 ? 20.877 -38.100 32.100 1.00 13.88 263 GLU B N 1
ATOM 5461 C CA . GLU B 1 263 ? 20.036 -36.889 32.235 1.00 12.39 263 GLU B CA 1
ATOM 5462 C C . GLU B 1 263 ? 18.548 -37.143 32.478 1.00 11.83 263 GLU B C 1
ATOM 5463 O O . GLU B 1 263 ? 17.884 -36.527 33.374 1.00 11.50 263 GLU B O 1
ATOM 5469 N N . LEU B 1 264 ? 18.017 -38.105 31.743 1.00 13.41 264 LEU B N 1
ATOM 5470 C CA . LEU B 1 264 ? 16.611 -38.497 31.915 1.00 14.11 264 LEU B CA 1
ATOM 5471 C C . LEU B 1 264 ? 16.322 -39.073 33.336 1.00 14.96 264 LEU B C 1
ATOM 5472 O O . LEU B 1 264 ? 15.352 -38.614 34.041 1.00 14.31 264 LEU B O 1
ATOM 5477 N N . LEU B 1 265 ? 17.176 -40.022 33.773 1.00 13.37 265 LEU B N 1
ATOM 5478 C CA . LEU B 1 265 ? 17.087 -40.523 35.153 1.00 14.98 265 LEU B CA 1
ATOM 5479 C C . LEU B 1 265 ? 17.219 -39.471 36.191 1.00 13.93 265 LEU B C 1
ATOM 5480 O O . LEU B 1 265 ? 16.408 -39.438 37.130 1.00 13.05 265 LEU B O 1
ATOM 5485 N N . TYR B 1 266 ? 18.198 -38.577 36.018 1.00 12.80 266 TYR B N 1
ATOM 5486 C CA . TYR B 1 266 ? 18.330 -37.462 36.956 1.00 13.65 266 TYR B CA 1
ATOM 5487 C C . TYR B 1 266 ? 16.995 -36.708 37.071 1.00 15.13 266 TYR B C 1
ATOM 5488 O O . TYR B 1 266 ? 16.412 -36.593 38.175 1.00 14.56 266 TYR B O 1
ATOM 5497 N N . ILE B 1 267 ? 16.477 -36.222 35.938 1.00 14.92 267 ILE B N 1
ATOM 5498 C CA . ILE B 1 267 ? 15.240 -35.438 36.006 1.00 14.93 267 ILE B CA 1
ATOM 5499 C C . ILE B 1 267 ? 14.020 -36.244 36.471 1.00 13.50 267 ILE B C 1
ATOM 5500 O O . ILE B 1 267 ? 13.154 -35.747 37.175 1.00 11.48 267 ILE B O 1
ATOM 5505 N N . LEU B 1 268 ? 13.915 -37.487 36.033 1.00 14.82 268 LEU B N 1
ATOM 5506 C CA . LEU B 1 268 ? 12.776 -38.275 36.538 1.00 14.31 268 LEU B CA 1
ATOM 5507 C C . LEU B 1 268 ? 12.800 -38.540 38.065 1.00 13.69 268 LEU B C 1
ATOM 5508 O O . LEU B 1 268 ? 11.746 -38.522 38.729 1.00 13.44 268 LEU B O 1
ATOM 5513 N N . GLY B 1 269 ? 13.997 -38.772 38.591 1.00 15.19 269 GLY B N 1
ATOM 5514 C CA . GLY B 1 269 ? 14.200 -39.064 39.994 1.00 16.70 269 GLY B CA 1
ATOM 5515 C C . GLY B 1 269 ? 13.781 -37.868 40.812 1.00 17.30 269 GLY B C 1
ATOM 5516 O O . GLY B 1 269 ? 13.145 -38.025 41.873 1.00 17.74 269 GLY B O 1
ATOM 5517 N N . ILE B 1 270 ? 14.089 -36.667 40.289 1.00 15.81 270 ILE B N 1
ATOM 5518 C CA . ILE B 1 270 ? 13.774 -35.425 40.974 1.00 14.78 270 ILE B CA 1
ATOM 5519 C C . ILE B 1 270 ? 12.286 -35.197 40.926 1.00 15.07 270 ILE B C 1
ATOM 5520 O O . ILE B 1 270 ? 11.666 -34.885 41.944 1.00 15.63 270 ILE B O 1
ATOM 5541 N N . HIS B 1 273 ? 9.800 -36.895 43.390 1.00 22.73 273 HIS B N 1
ATOM 5542 C CA . HIS B 1 273 ? 9.786 -36.535 44.805 1.00 21.03 273 HIS B CA 1
ATOM 5543 C C . HIS B 1 273 ? 8.432 -35.930 45.106 1.00 19.34 273 HIS B C 1
ATOM 5544 O O . HIS B 1 273 ? 7.934 -35.126 44.310 1.00 16.53 273 HIS B O 1
ATOM 5551 N N . PRO B 1 274 ? 7.826 -36.309 46.248 1.00 19.58 274 PRO B N 1
ATOM 5552 C CA . PRO B 1 274 ? 6.477 -35.830 46.581 1.00 20.04 274 PRO B CA 1
ATOM 5553 C C . PRO B 1 274 ? 6.376 -34.314 46.659 1.00 19.97 274 PRO B C 1
ATOM 5554 O O . PRO B 1 274 ? 5.309 -33.755 46.361 1.00 20.42 274 PRO B O 1
ATOM 5558 N N . GLU B 1 275 ? 7.473 -33.661 47.059 1.00 18.98 275 GLU B N 1
ATOM 5559 C CA . GLU B 1 275 ? 7.492 -32.210 47.192 1.00 18.73 275 GLU B CA 1
ATOM 5560 C C . GLU B 1 275 ? 7.490 -31.525 45.785 1.00 16.24 275 GLU B C 1
ATOM 5561 O O . GLU B 1 275 ? 7.220 -30.344 45.663 1.00 16.96 275 GLU B O 1
ATOM 5567 N N . ASN B 1 276 ? 7.738 -32.284 44.732 1.00 16.04 276 ASN B N 1
ATOM 5568 C CA . ASN B 1 276 ? 7.711 -31.749 43.374 1.00 16.14 276 ASN B CA 1
ATOM 5569 C C . ASN B 1 276 ? 6.453 -32.061 42.553 1.00 17.65 276 ASN B C 1
ATOM 5570 O O . ASN B 1 276 ? 6.481 -31.841 41.336 1.00 18.45 276 ASN B O 1
ATOM 5575 N N . ALA B 1 277 ? 5.382 -32.516 43.206 1.00 18.52 277 ALA B N 1
ATOM 5576 C CA . ALA B 1 277 ? 4.120 -32.926 42.513 1.00 21.21 277 ALA B CA 1
ATOM 5577 C C . ALA B 1 277 ? 3.416 -31.761 41.832 1.00 22.58 277 ALA B C 1
ATOM 5578 O O . ALA B 1 277 ? 2.702 -31.998 40.858 1.00 23.20 277 ALA B O 1
ATOM 5580 N N . ASP B 1 278 ? 3.609 -30.539 42.378 1.00 22.31 278 ASP B N 1
ATOM 5581 C CA . ASP B 1 278 ? 3.124 -29.285 41.821 1.00 25.06 278 ASP B CA 1
ATOM 5582 C C . ASP B 1 278 ? 3.999 -28.691 40.652 1.00 23.26 278 ASP B C 1
ATOM 5583 O O . ASP B 1 278 ? 3.584 -27.718 39.995 1.00 21.99 278 ASP B O 1
ATOM 5588 N N . GLN B 1 279 ? 5.182 -29.252 40.411 1.00 20.89 279 GLN B N 1
ATOM 5589 C CA . GLN B 1 279 ? 6.106 -28.648 39.476 1.00 20.21 279 GLN B CA 1
ATOM 5590 C C . GLN B 1 279 ? 5.600 -28.880 38.045 1.00 21.66 279 GLN B C 1
ATOM 5591 O O . GLN B 1 279 ? 5.361 -30.033 37.666 1.00 19.84 279 GLN B O 1
ATOM 5597 N N . PRO B 1 280 ? 5.438 -27.783 37.252 1.00 23.08 280 PRO B N 1
ATOM 5598 C CA . PRO B 1 280 ? 4.779 -27.801 35.933 1.00 24.43 280 PRO B CA 1
ATOM 5599 C C . PRO B 1 280 ? 5.684 -28.043 34.733 1.00 27.78 280 PRO B C 1
ATOM 5600 O O . PRO B 1 280 ? 5.211 -28.066 33.575 1.00 28.53 280 PRO B O 1
ATOM 5612 N N . PRO B 1 282 ? 7.454 -29.135 31.536 1.00 21.03 282 PRO B N 1
ATOM 5613 C CA . PRO B 1 282 ? 7.124 -30.256 30.664 1.00 18.83 282 PRO B CA 1
ATOM 5614 C C . PRO B 1 282 ? 8.358 -30.991 30.196 1.00 14.94 282 PRO B C 1
ATOM 5615 O O . PRO B 1 282 ? 9.391 -30.392 29.995 1.00 14.16 282 PRO B O 1
ATOM 5619 N N . ILE B 1 283 ? 8.215 -32.282 29.991 1.00 12.78 283 ILE B N 1
ATOM 5620 C CA . ILE B 1 283 ? 9.272 -33.097 29.424 1.00 13.40 283 ILE B CA 1
ATOM 5621 C C . ILE B 1 283 ? 8.725 -33.841 28.186 1.00 15.65 283 ILE B C 1
ATOM 5622 O O . ILE B 1 283 ? 7.791 -34.579 28.296 1.00 15.39 283 ILE B O 1
ATOM 5627 N N . VAL B 1 284 ? 9.339 -33.628 27.033 1.00 16.24 284 VAL B N 1
ATOM 5628 C CA . VAL B 1 284 ? 8.912 -34.283 25.828 1.00 16.39 284 VAL B CA 1
ATOM 5629 C C . VAL B 1 284 ? 10.071 -35.048 25.241 1.00 16.58 284 VAL B C 1
ATOM 5630 O O . VAL B 1 284 ? 11.130 -34.516 24.904 1.00 15.89 284 VAL B O 1
ATOM 5634 N N . LEU B 1 285 ? 9.850 -36.321 25.061 1.00 15.60 285 LEU B N 1
ATOM 5635 C CA . LEU B 1 285 ? 10.812 -37.114 24.386 1.00 14.06 285 LEU B CA 1
ATOM 5636 C C . LEU B 1 285 ? 10.348 -37.124 22.949 1.00 14.32 285 LEU B C 1
ATOM 5637 O O . LEU B 1 285 ? 9.150 -37.257 22.650 1.00 16.41 285 LEU B O 1
ATOM 5642 N N . THR B 1 286 ? 11.289 -36.987 22.039 1.00 14.30 286 THR B N 1
ATOM 5643 C CA . THR B 1 286 ? 10.941 -36.793 20.654 1.00 13.08 286 THR B CA 1
ATOM 5644 C C . THR B 1 286 ? 12.043 -37.230 19.692 1.00 13.09 286 THR B C 1
ATOM 5645 O O . THR B 1 286 ? 13.236 -37.149 20.006 1.00 12.06 286 THR B O 1
ATOM 5649 N N . GLY B 1 287 ? 11.660 -37.683 18.500 1.00 12.93 287 GLY B N 1
ATOM 5650 C CA . GLY B 1 287 ? 12.660 -38.013 17.463 1.00 11.98 287 GLY B CA 1
ATOM 5651 C C . GLY B 1 287 ? 11.997 -38.339 16.124 1.00 12.30 287 GLY B C 1
ATOM 5652 O O . GLY B 1 287 ? 10.781 -38.326 16.015 1.00 13.49 287 GLY B O 1
ATOM 5653 N N . PRO B 1 288 ? 12.788 -38.668 15.091 1.00 12.52 288 PRO B N 1
ATOM 5654 C CA . PRO B 1 288 ? 12.187 -38.967 13.795 1.00 12.49 288 PRO B CA 1
ATOM 5655 C C . PRO B 1 288 ? 11.446 -40.345 13.805 1.00 14.78 288 PRO B C 1
ATOM 5656 O O . PRO B 1 288 ? 11.548 -41.165 14.757 1.00 12.66 288 PRO B O 1
ATOM 5660 N N . LYS B 1 289 ? 10.633 -40.563 12.788 1.00 16.72 289 LYS B N 1
ATOM 5661 C CA . LYS B 1 289 ? 9.910 -41.823 12.661 1.00 19.21 289 LYS B CA 1
ATOM 5662 C C . LYS B 1 289 ? 10.784 -43.049 13.007 1.00 18.84 289 LYS B C 1
ATOM 5663 O O . LYS B 1 289 ? 10.347 -43.944 13.696 1.00 17.66 289 LYS B O 1
ATOM 5669 N N . GLN B 1 290 ? 12.026 -43.068 12.536 1.00 19.66 290 GLN B N 1
ATOM 5670 C CA . GLN B 1 290 ? 12.847 -44.274 12.663 1.00 20.67 290 GLN B CA 1
ATOM 5671 C C . GLN B 1 290 ? 13.293 -44.553 14.115 1.00 20.08 290 GLN B C 1
ATOM 5672 O O . GLN B 1 290 ? 13.900 -45.585 14.378 1.00 18.96 290 GLN B O 1
ATOM 5678 N N . SER B 1 291 ? 12.961 -43.645 15.050 1.00 17.79 291 SER B N 1
ATOM 5679 C CA . SER B 1 291 ? 13.294 -43.815 16.442 1.00 14.81 291 SER B CA 1
ATOM 5680 C C . SER B 1 291 ? 12.099 -44.390 17.248 1.00 14.94 291 SER B C 1
ATOM 5681 O O . SER B 1 291 ? 12.180 -44.510 18.435 1.00 12.94 291 SER B O 1
ATOM 5684 N N . GLU B 1 292 ? 10.984 -44.792 16.598 1.00 15.43 292 GLU B N 1
ATOM 5685 C CA . GLU B 1 292 ? 9.907 -45.452 17.344 1.00 17.85 292 GLU B CA 1
ATOM 5686 C C . GLU B 1 292 ? 10.344 -46.609 18.261 1.00 16.54 292 GLU B C 1
ATOM 5687 O O . GLU B 1 292 ? 10.000 -46.600 19.466 1.00 14.55 292 GLU B O 1
ATOM 5693 N N . ALA B 1 293 ? 11.090 -47.580 17.709 1.00 16.80 293 ALA B N 1
ATOM 5694 C CA . ALA B 1 293 ? 11.617 -48.747 18.519 1.00 16.86 293 ALA B CA 1
ATOM 5695 C C . ALA B 1 293 ? 12.499 -48.275 19.672 1.00 17.73 293 ALA B C 1
ATOM 5696 O O . ALA B 1 293 ? 12.336 -48.728 20.829 1.00 19.34 293 ALA B O 1
ATOM 5698 N N . TYR B 1 294 ? 13.389 -47.318 19.385 1.00 15.32 294 TYR B N 1
ATOM 5699 C CA . TYR B 1 294 ? 14.199 -46.725 20.455 1.00 15.15 294 TYR B CA 1
ATOM 5700 C C . TYR B 1 294 ? 13.307 -46.202 21.601 1.00 14.19 294 TYR B C 1
ATOM 5701 O O . TYR B 1 294 ? 13.504 -46.547 22.775 1.00 13.09 294 TYR B O 1
ATOM 5710 N N . PHE B 1 295 ? 12.288 -45.418 21.265 1.00 15.08 295 PHE B N 1
ATOM 5711 C CA . PHE B 1 295 ? 11.446 -44.872 22.324 1.00 16.16 295 PHE B CA 1
ATOM 5712 C C . PHE B 1 295 ? 10.536 -45.862 23.005 1.00 16.47 295 PHE B C 1
ATOM 5713 O O . PHE B 1 295 ? 10.256 -45.691 24.193 1.00 17.39 295 PHE B O 1
ATOM 5721 N N . ARG B 1 296 ? 10.029 -46.844 22.254 1.00 15.53 296 ARG B N 1
ATOM 5722 C CA . ARG B 1 296 ? 9.309 -47.974 22.876 1.00 17.23 296 ARG B CA 1
ATOM 5723 C C . ARG B 1 296 ? 10.186 -48.625 23.947 1.00 16.54 296 ARG B C 1
ATOM 5724 O O . ARG B 1 296 ? 9.776 -48.796 25.093 1.00 15.32 296 ARG B O 1
ATOM 5732 N N . SER B 1 297 ? 11.406 -48.976 23.560 1.00 17.07 297 SER B N 1
ATOM 5733 C CA . SER B 1 297 ? 12.306 -49.628 24.482 1.00 18.35 297 SER B CA 1
ATOM 5734 C C . SER B 1 297 ? 12.733 -48.749 25.651 1.00 18.84 297 SER B C 1
ATOM 5735 O O . SER B 1 297 ? 12.873 -49.261 26.758 1.00 18.23 297 SER B O 1
ATOM 5738 N N . LEU B 1 298 ? 12.952 -47.434 25.402 1.00 17.22 298 LEU B N 1
ATOM 5739 C CA . LEU B 1 298 ? 13.282 -46.511 26.464 1.00 16.69 298 LEU B CA 1
ATOM 5740 C C . LEU B 1 298 ? 12.152 -46.337 27.456 1.00 16.58 298 LEU B C 1
ATOM 5741 O O . LEU B 1 298 ? 12.395 -46.357 28.649 1.00 17.18 298 LEU B O 1
ATOM 5746 N N . ASP B 1 299 ? 10.926 -46.159 26.948 1.00 18.12 299 ASP B N 1
ATOM 5747 C CA . ASP B 1 299 ? 9.716 -45.946 27.763 1.00 20.43 299 ASP B CA 1
ATOM 5748 C C . ASP B 1 299 ? 9.440 -47.216 28.606 1.00 21.45 299 ASP B C 1
ATOM 5749 O O . ASP B 1 299 ? 9.099 -47.141 29.783 1.00 21.79 299 ASP B O 1
ATOM 5754 N N . LYS B 1 300 ? 9.657 -48.375 28.010 1.00 21.47 300 LYS B N 1
ATOM 5755 C CA . LYS B 1 300 ? 9.507 -49.664 28.758 1.00 21.36 300 LYS B CA 1
ATOM 5756 C C . LYS B 1 300 ? 10.583 -49.800 29.880 1.00 22.20 300 LYS B C 1
ATOM 5757 O O . LYS B 1 300 ? 10.264 -50.209 31.014 1.00 20.86 300 LYS B O 1
ATOM 5763 N N . PHE B 1 301 ? 11.829 -49.393 29.580 1.00 23.37 301 PHE B N 1
ATOM 5764 C CA . PHE B 1 301 ? 12.915 -49.389 30.568 1.00 22.67 301 PHE B CA 1
ATOM 5765 C C . PHE B 1 301 ? 12.535 -48.490 31.728 1.00 23.31 301 PHE B C 1
ATOM 5766 O O . PHE B 1 301 ? 12.672 -48.891 32.893 1.00 23.49 301 PHE B O 1
ATOM 5774 N N . ILE B 1 302 ? 12.048 -47.272 31.429 1.00 22.89 302 ILE B N 1
ATOM 5775 C CA . ILE B 1 302 ? 11.644 -46.339 32.471 1.00 22.41 302 ILE B CA 1
ATOM 5776 C C . ILE B 1 302 ? 10.521 -46.893 33.371 1.00 24.71 302 ILE B C 1
ATOM 5777 O O . ILE B 1 302 ? 10.631 -46.879 34.626 1.00 26.62 302 ILE B O 1
ATOM 5782 N N . THR B 1 303 ? 9.440 -47.364 32.749 1.00 24.84 303 THR B N 1
ATOM 5783 C CA . THR B 1 303 ? 8.261 -47.782 33.543 1.00 25.86 303 THR B CA 1
ATOM 5784 C C . THR B 1 303 ? 8.481 -49.126 34.276 1.00 25.64 303 THR B C 1
ATOM 5785 O O . THR B 1 303 ? 7.943 -49.328 35.367 1.00 25.41 303 THR B O 1
ATOM 5789 N N . ASP B 1 304 ? 9.315 -50.001 33.722 1.00 25.13 304 ASP B N 1
ATOM 5790 C CA . ASP B 1 304 ? 9.699 -51.222 34.411 1.00 25.96 304 ASP B CA 1
ATOM 5791 C C . ASP B 1 304 ? 10.527 -50.941 35.678 1.00 26.34 304 ASP B C 1
ATOM 5792 O O . ASP B 1 304 ? 10.361 -51.598 36.719 1.00 26.38 304 ASP B O 1
ATOM 5797 N N . THR B 1 305 ? 11.404 -49.947 35.598 1.00 25.61 305 THR B N 1
ATOM 5798 C CA . THR B 1 305 ? 12.366 -49.730 36.651 1.00 24.76 305 THR B CA 1
ATOM 5799 C C . THR B 1 305 ? 11.841 -48.792 37.710 1.00 24.68 305 THR B C 1
ATOM 5800 O O . THR B 1 305 ? 11.822 -49.124 38.893 1.00 25.48 305 THR B O 1
ATOM 5804 N N . LEU B 1 306 ? 11.392 -47.618 37.296 1.00 23.89 306 LEU B N 1
ATOM 5805 C CA . LEU B 1 306 ? 10.949 -46.609 38.251 1.00 23.46 306 LEU B CA 1
ATOM 5806 C C . LEU B 1 306 ? 9.480 -46.746 38.567 1.00 23.12 306 LEU B C 1
ATOM 5807 O O . LEU B 1 306 ? 8.989 -46.123 39.496 1.00 23.11 306 LEU B O 1
ATOM 5812 N N . GLY B 1 307 ? 8.771 -47.534 37.774 1.00 24.50 307 GLY B N 1
ATOM 5813 C CA . GLY B 1 307 ? 7.341 -47.732 38.005 1.00 26.30 307 GLY B CA 1
ATOM 5814 C C . GLY B 1 307 ? 6.420 -46.982 37.043 1.00 27.49 307 GLY B C 1
ATOM 5815 O O . GLY B 1 307 ? 6.826 -46.009 36.396 1.00 28.06 307 GLY B O 1
ATOM 5816 N N . GLU B 1 308 ? 5.175 -47.445 36.945 1.00 28.17 308 GLU B N 1
ATOM 5817 C CA . GLU B 1 308 ? 4.123 -46.736 36.232 1.00 28.88 308 GLU B CA 1
ATOM 5818 C C . GLU B 1 308 ? 3.967 -45.268 36.656 1.00 28.21 308 GLU B C 1
ATOM 5819 O O . GLU B 1 308 ? 3.528 -44.420 35.873 1.00 29.32 308 GLU B O 1
ATOM 5825 N N . ALA B 1 309 ? 4.339 -44.952 37.877 1.00 27.11 309 ALA B N 1
ATOM 5826 C CA . ALA B 1 309 ? 4.185 -43.588 38.343 1.00 26.07 309 ALA B CA 1
ATOM 5827 C C . ALA B 1 309 ? 5.084 -42.616 37.559 1.00 26.02 309 ALA B C 1
ATOM 5828 O O . ALA B 1 309 ? 4.826 -41.416 37.540 1.00 26.65 309 ALA B O 1
ATOM 5830 N N . ALA B 1 310 ? 6.143 -43.099 36.907 1.00 25.31 310 ALA B N 1
ATOM 5831 C CA . ALA B 1 310 ? 7.071 -42.157 36.274 1.00 24.93 310 ALA B CA 1
ATOM 5832 C C . ALA B 1 310 ? 6.515 -41.588 34.957 1.00 25.76 310 ALA B C 1
ATOM 5833 O O . ALA B 1 310 ? 6.925 -40.485 34.520 1.00 25.48 310 ALA B O 1
ATOM 5835 N N . ARG B 1 311 ? 5.558 -42.316 34.355 1.00 25.50 311 ARG B N 1
ATOM 5836 C CA . ARG B 1 311 ? 5.033 -42.009 33.044 1.00 26.18 311 ARG B CA 1
ATOM 5837 C C . ARG B 1 311 ? 4.291 -40.677 33.037 1.00 25.34 311 ARG B C 1
ATOM 5838 O O . ARG B 1 311 ? 4.205 -39.993 32.003 1.00 25.70 311 ARG B O 1
ATOM 5846 N N . LYS B 1 312 ? 3.775 -40.266 34.175 1.00 23.46 312 LYS B N 1
ATOM 5847 C CA . LYS B 1 312 ? 3.020 -39.043 34.146 1.00 24.29 312 LYS B CA 1
ATOM 5848 C C . LYS B 1 312 ? 3.933 -37.814 34.009 1.00 21.47 312 LYS B C 1
ATOM 5849 O O . LYS B 1 312 ? 3.413 -36.699 33.890 1.00 19.85 312 LYS B O 1
ATOM 5855 N N . HIS B 1 313 ? 5.263 -37.997 34.135 1.00 18.84 313 HIS B N 1
ATOM 5856 C CA . HIS B 1 313 ? 6.166 -36.852 34.151 1.00 18.77 313 HIS B CA 1
ATOM 5857 C C . HIS B 1 313 ? 6.715 -36.499 32.771 1.00 19.50 313 HIS B C 1
ATOM 5858 O O . HIS B 1 313 ? 7.424 -35.493 32.663 1.00 22.25 313 HIS B O 1
ATOM 5865 N N . TYR B 1 314 ? 6.411 -37.288 31.721 1.00 16.89 314 TYR B N 1
ATOM 5866 C CA . TYR B 1 314 ? 6.830 -36.948 30.333 1.00 17.28 314 TYR B CA 1
ATOM 5867 C C . TYR B 1 314 ? 5.841 -37.422 29.324 1.00 19.30 314 TYR B C 1
ATOM 5868 O O . TYR B 1 314 ? 4.914 -38.214 29.645 1.00 18.28 314 TYR B O 1
ATOM 5877 N N . SER B 1 315 ? 6.030 -36.962 28.084 1.00 19.89 315 SER B N 1
ATOM 5878 C CA . SER B 1 315 ? 5.207 -37.436 26.984 1.00 19.53 315 SER B CA 1
ATOM 5879 C C . SER B 1 315 ? 6.172 -37.694 25.829 1.00 20.63 315 SER B C 1
ATOM 5880 O O . SER B 1 315 ? 7.344 -37.305 25.885 1.00 20.85 315 SER B O 1
ATOM 5883 N N . ILE B 1 316 ? 5.709 -38.400 24.821 1.00 19.79 316 ILE B N 1
ATOM 5884 C CA . ILE B 1 316 ? 6.561 -38.814 23.695 1.00 20.74 316 ILE B CA 1
ATOM 5885 C C . ILE B 1 316 ? 5.864 -38.349 22.447 1.00 21.05 316 ILE B C 1
ATOM 5886 O O . ILE B 1 316 ? 4.652 -38.542 22.307 1.00 20.89 316 ILE B O 1
ATOM 5891 N N . ALA B 1 317 ? 6.614 -37.692 21.553 1.00 21.02 317 ALA B N 1
ATOM 5892 C CA . ALA B 1 317 ? 6.086 -37.148 20.299 1.00 19.65 317 ALA B CA 1
ATOM 5893 C C . ALA B 1 317 ? 7.043 -37.576 19.238 1.00 19.72 317 ALA B C 1
ATOM 5894 O O . ALA B 1 317 ? 8.173 -37.059 19.143 1.00 18.95 317 ALA B O 1
ATOM 5896 N N . ILE B 1 318 ? 6.618 -38.561 18.455 1.00 20.06 318 ILE B N 1
ATOM 5897 C CA . ILE B 1 318 ? 7.454 -39.091 17.419 1.00 20.97 318 ILE B CA 1
ATOM 5898 C C . ILE B 1 318 ? 7.080 -38.383 16.127 1.00 20.12 318 ILE B C 1
ATOM 5899 O O . ILE B 1 318 ? 5.873 -38.140 15.878 1.00 19.70 318 ILE B O 1
ATOM 5904 N N . ASP B 1 319 ? 8.092 -38.080 15.300 1.00 19.27 319 ASP B N 1
ATOM 5905 C CA . ASP B 1 319 ? 7.858 -37.637 13.905 1.00 19.15 319 ASP B CA 1
ATOM 5906 C C . ASP B 1 319 ? 7.082 -36.323 13.851 1.00 17.67 319 ASP B C 1
ATOM 5907 O O . ASP B 1 319 ? 6.191 -36.191 13.039 1.00 18.03 319 ASP B O 1
ATOM 5912 N N . ASN B 1 320 ? 7.341 -35.374 14.751 1.00 15.61 320 ASN B N 1
ATOM 5913 C CA . ASN B 1 320 ? 6.529 -34.138 14.735 1.00 15.34 320 ASN B CA 1
ATOM 5914 C C . ASN B 1 320 ? 7.252 -32.993 15.402 1.00 12.85 320 ASN B C 1
ATOM 5915 O O . ASN B 1 320 ? 6.957 -32.666 16.553 1.00 10.22 320 ASN B O 1
ATOM 5920 N N . PRO B 1 321 ? 8.197 -32.364 14.675 1.00 13.37 321 PRO B N 1
ATOM 5921 C CA . PRO B 1 321 ? 9.042 -31.315 15.276 1.00 15.44 321 PRO B CA 1
ATOM 5922 C C . PRO B 1 321 ? 8.231 -30.132 15.786 1.00 15.50 321 PRO B C 1
ATOM 5923 O O . PRO B 1 321 ? 8.494 -29.644 16.886 1.00 16.86 321 PRO B O 1
ATOM 5927 N N . ALA B 1 322 ? 7.210 -29.696 15.037 1.00 15.90 322 ALA B N 1
ATOM 5928 C CA . ALA B 1 322 ? 6.364 -28.564 15.487 1.00 14.85 322 ALA B CA 1
ATOM 5929 C C . ALA B 1 322 ? 5.629 -28.896 16.805 1.00 14.99 322 ALA B C 1
ATOM 5930 O O . ALA B 1 322 ? 5.480 -28.054 17.695 1.00 14.10 322 ALA B O 1
ATOM 5932 N N . GLU B 1 323 ? 5.126 -30.117 16.935 1.00 17.01 323 GLU B N 1
ATOM 5933 C CA . GLU B 1 323 ? 4.452 -30.495 18.197 1.00 17.77 323 GLU B CA 1
ATOM 5934 C C . GLU B 1 323 ? 5.357 -30.431 19.406 1.00 16.59 323 GLU B C 1
ATOM 5935 O O . GLU B 1 323 ? 4.928 -29.944 20.491 1.00 15.86 323 GLU B O 1
ATOM 5941 N N . ALA B 1 324 ? 6.611 -30.908 19.281 1.00 15.93 324 ALA B N 1
ATOM 5942 C CA . ALA B 1 324 ? 7.491 -30.834 20.463 1.00 15.77 324 ALA B CA 1
ATOM 5943 C C . ALA B 1 324 ? 7.677 -29.367 20.911 1.00 16.13 324 ALA B C 1
ATOM 5944 O O . ALA B 1 324 ? 7.584 -29.034 22.095 1.00 16.15 324 ALA B O 1
ATOM 5946 N N . ALA B 1 325 ? 7.926 -28.474 19.945 1.00 16.16 325 ALA B N 1
ATOM 5947 C CA . ALA B 1 325 ? 8.055 -27.027 20.212 1.00 14.31 325 ALA B CA 1
ATOM 5948 C C . ALA B 1 325 ? 6.772 -26.406 20.762 1.00 13.90 325 ALA B C 1
ATOM 5949 O O . ALA B 1 325 ? 6.812 -25.583 21.669 1.00 14.08 325 ALA B O 1
ATOM 5951 N N . ARG B 1 326 ? 5.627 -26.836 20.234 1.00 14.60 326 ARG B N 1
ATOM 5952 C CA . ARG B 1 326 ? 4.336 -26.343 20.684 1.00 15.64 326 ARG B CA 1
ATOM 5953 C C . ARG B 1 326 ? 4.050 -26.715 22.129 1.00 13.68 326 ARG B C 1
ATOM 5954 O O . ARG B 1 326 ? 3.473 -25.911 22.870 1.00 14.16 326 ARG B O 1
ATOM 5962 N N . ILE B 1 327 ? 4.417 -27.928 22.521 1.00 11.50 327 ILE B N 1
ATOM 5963 C CA . ILE B 1 327 ? 4.253 -28.310 23.895 1.00 13.57 327 ILE B CA 1
ATOM 5964 C C . ILE B 1 327 ? 5.068 -27.362 24.801 1.00 12.75 327 ILE B C 1
ATOM 5965 O O . ILE B 1 327 ? 4.554 -26.924 25.841 1.00 13.06 327 ILE B O 1
ATOM 5978 N N . SER B 1 329 ? 6.053 -24.220 24.121 1.00 12.04 329 SER B N 1
ATOM 5979 C CA . SER B 1 329 ? 5.465 -22.891 24.087 1.00 13.27 329 SER B CA 1
ATOM 5980 C C . SER B 1 329 ? 4.179 -22.797 24.905 1.00 14.18 329 SER B C 1
ATOM 5981 O O . SER B 1 329 ? 3.980 -21.801 25.587 1.00 13.31 329 SER B O 1
ATOM 5984 N N . ASN B 1 330 ? 3.325 -23.823 24.855 1.00 14.49 330 ASN B N 1
ATOM 5985 C CA . ASN B 1 330 ? 1.995 -23.751 25.512 1.00 17.23 330 ASN B CA 1
ATOM 5986 C C . ASN B 1 330 ? 2.082 -23.929 27.047 1.00 16.42 330 ASN B C 1
ATOM 5987 O O . ASN B 1 330 ? 1.156 -23.618 27.795 1.00 16.82 330 ASN B O 1
ATOM 5992 N N . ALA B 1 331 ? 3.214 -24.456 27.502 1.00 15.27 331 ALA B N 1
ATOM 5993 C CA . ALA B 1 331 ? 3.467 -24.656 28.930 1.00 14.64 331 ALA B CA 1
ATOM 5994 C C . ALA B 1 331 ? 4.012 -23.409 29.613 1.00 15.26 331 ALA B C 1
ATOM 5995 O O . ALA B 1 331 ? 4.019 -23.371 30.851 1.00 15.50 331 ALA B O 1
ATOM 6005 N N . PRO B 1 333 ? 2.745 -20.215 30.136 1.00 16.54 333 PRO B N 1
ATOM 6006 C CA . PRO B 1 333 ? 1.811 -19.541 31.082 1.00 16.04 333 PRO B CA 1
ATOM 6007 C C . PRO B 1 333 ? 1.709 -20.293 32.419 1.00 13.81 333 PRO B C 1
ATOM 6008 O O . PRO B 1 333 ? 1.694 -19.696 33.475 1.00 16.06 333 PRO B O 1
ATOM 6012 N N . LEU B 1 334 ? 1.716 -21.599 32.355 1.00 13.11 334 LEU B N 1
ATOM 6013 C CA . LEU B 1 334 ? 1.653 -22.434 33.557 1.00 16.34 334 LEU B CA 1
ATOM 6014 C C . LEU B 1 334 ? 2.948 -22.241 34.358 1.00 14.36 334 LEU B C 1
ATOM 6015 O O . LEU B 1 334 ? 2.909 -22.080 35.592 1.00 13.50 334 LEU B O 1
ATOM 6020 N N . VAL B 1 335 ? 4.095 -22.267 33.661 1.00 13.17 335 VAL B N 1
ATOM 6021 C CA . VAL B 1 335 ? 5.384 -22.185 34.351 1.00 12.46 335 VAL B CA 1
ATOM 6022 C C . VAL B 1 335 ? 5.411 -20.830 35.019 1.00 13.09 335 VAL B C 1
ATOM 6023 O O . VAL B 1 335 ? 5.831 -20.699 36.179 1.00 13.62 335 VAL B O 1
ATOM 6027 N N . ARG B 1 336 ? 4.922 -19.790 34.344 1.00 12.21 336 ARG B N 1
ATOM 6028 C CA . ARG B 1 336 ? 4.941 -18.441 34.981 1.00 14.83 336 ARG B CA 1
ATOM 6029 C C . ARG B 1 336 ? 4.051 -18.360 36.226 1.00 16.41 336 ARG B C 1
ATOM 6030 O O . ARG B 1 336 ? 4.420 -17.791 37.283 1.00 15.85 336 ARG B O 1
ATOM 6038 N N . GLN B 1 337 ? 2.849 -18.936 36.116 1.00 17.21 337 GLN B N 1
ATOM 6039 C CA . GLN B 1 337 ? 1.938 -18.888 37.245 1.00 17.88 337 GLN B CA 1
ATOM 6040 C C . GLN B 1 337 ? 2.476 -19.693 38.394 1.00 16.05 337 GLN B C 1
ATOM 6041 O O . GLN B 1 337 ? 2.308 -19.295 39.565 1.00 18.08 337 GLN B O 1
ATOM 6047 N N . HIS B 1 338 ? 3.075 -20.846 38.114 1.00 14.19 338 HIS B N 1
ATOM 6048 C CA . HIS B 1 338 ? 3.615 -21.623 39.207 1.00 14.80 338 HIS B CA 1
ATOM 6049 C C . HIS B 1 338 ? 4.800 -20.923 39.894 1.00 14.98 338 HIS B C 1
ATOM 6050 O O . HIS B 1 338 ? 4.857 -20.941 41.120 1.00 15.32 338 HIS B O 1
ATOM 6057 N N . ARG B 1 339 ? 5.691 -20.262 39.144 1.00 13.85 339 ARG B N 1
ATOM 6058 C CA . ARG B 1 339 ? 6.746 -19.470 39.789 1.00 15.14 339 ARG B CA 1
ATOM 6059 C C . ARG B 1 339 ? 6.193 -18.396 40.691 1.00 15.65 339 ARG B C 1
ATOM 6060 O O . ARG B 1 339 ? 6.700 -18.226 41.783 1.00 17.07 339 ARG B O 1
ATOM 6068 N N . LYS B 1 340 ? 5.189 -17.640 40.248 1.00 16.04 340 LYS B N 1
ATOM 6069 C CA . LYS B 1 340 ? 4.568 -16.569 41.060 1.00 17.96 340 LYS B CA 1
ATOM 6070 C C . LYS B 1 340 ? 3.884 -17.071 42.335 1.00 19.53 340 LYS B C 1
ATOM 6071 O O . LYS B 1 340 ? 3.963 -16.412 43.393 1.00 19.61 340 LYS B O 1
ATOM 6077 N N . ASP B 1 341 ? 3.238 -18.233 42.218 1.00 19.92 341 ASP B N 1
ATOM 6078 C CA . ASP B 1 341 ? 2.643 -18.948 43.356 1.00 21.38 341 ASP B CA 1
ATOM 6079 C C . ASP B 1 341 ? 3.627 -19.280 44.421 1.00 21.16 341 ASP B C 1
ATOM 6080 O O . ASP B 1 341 ? 3.284 -19.226 45.597 1.00 22.54 341 ASP B O 1
ATOM 6085 N N . LYS B 1 342 ? 4.820 -19.705 44.017 1.00 20.40 342 LYS B N 1
ATOM 6086 C CA . LYS B 1 342 ? 5.870 -20.101 44.977 1.00 20.80 342 LYS B CA 1
ATOM 6087 C C . LYS B 1 342 ? 6.780 -18.949 45.387 1.00 19.07 342 LYS B C 1
ATOM 6088 O O . LYS B 1 342 ? 7.781 -19.164 46.060 1.00 18.37 342 LYS B O 1
ATOM 6094 N N . GLU B 1 343 ? 6.451 -17.754 44.940 1.00 19.25 343 GLU B N 1
ATOM 6095 C CA . GLU B 1 343 ? 7.261 -16.549 45.177 1.00 19.68 343 GLU B CA 1
ATOM 6096 C C . GLU B 1 343 ? 8.717 -16.798 44.804 1.00 18.62 343 GLU B C 1
ATOM 6097 O O . GLU B 1 343 ? 9.657 -16.438 45.514 1.00 19.68 343 GLU B O 1
ATOM 6103 N N . ASP B 1 344 ? 8.870 -17.449 43.656 1.00 15.94 344 ASP B N 1
ATOM 6104 C CA . ASP B 1 344 ? 10.131 -17.882 43.149 1.00 16.35 344 ASP B CA 1
ATOM 6105 C C . ASP B 1 344 ? 10.506 -16.961 41.941 1.00 17.45 344 ASP B C 1
ATOM 6106 O O . ASP B 1 344 ? 9.636 -16.178 41.421 1.00 18.50 344 ASP B O 1
ATOM 6111 N N . ALA B 1 345 ? 11.766 -17.046 41.510 1.00 15.34 345 ALA B N 1
ATOM 6112 C CA . ALA B 1 345 ? 12.320 -16.336 40.312 1.00 13.91 345 ALA B CA 1
ATOM 6113 C C . ALA B 1 345 ? 11.889 -17.090 39.019 1.00 13.84 345 ALA B C 1
ATOM 6114 O O . ALA B 1 345 ? 11.848 -18.321 38.989 1.00 14.23 345 ALA B O 1
ATOM 6116 N N . TYR B 1 346 ? 11.529 -16.345 37.978 1.00 13.18 346 TYR B N 1
ATOM 6117 C CA . TYR B 1 346 ? 11.390 -16.907 36.639 1.00 11.31 346 TYR B CA 1
ATOM 6118 C C . TYR B 1 346 ? 12.690 -17.586 36.135 1.00 10.36 346 TYR B C 1
ATOM 6119 O O . TYR B 1 346 ? 12.624 -18.635 35.535 1.00 12.47 346 TYR B O 1
ATOM 6128 N N . SER B 1 347 ? 13.866 -16.994 36.388 1.00 10.14 347 SER B N 1
ATOM 6129 C CA . SER B 1 347 ? 15.078 -17.478 35.744 1.00 11.11 347 SER B CA 1
ATOM 6130 C C . SER B 1 347 ? 15.792 -18.565 36.518 1.00 12.14 347 SER B C 1
ATOM 6131 O O . SER B 1 347 ? 16.658 -19.191 35.946 1.00 12.69 347 SER B O 1
ATOM 6134 N N . PHE B 1 348 ? 15.435 -18.784 37.795 1.00 10.91 348 PHE B N 1
ATOM 6135 C CA . PHE B 1 348 ? 16.115 -19.831 38.623 1.00 9.98 348 PHE B CA 1
ATOM 6136 C C . PHE B 1 348 ? 15.110 -20.434 39.554 1.00 11.90 348 PHE B C 1
ATOM 6137 O O . PHE B 1 348 ? 14.528 -19.717 40.394 1.00 11.42 348 PHE B O 1
ATOM 6145 N N . ASN B 1 349 ? 14.871 -21.749 39.371 1.00 12.04 349 ASN B N 1
ATOM 6146 C CA . ASN B 1 349 ? 13.811 -22.439 40.075 1.00 13.58 349 ASN B CA 1
ATOM 6147 C C . ASN B 1 349 ? 14.367 -22.877 41.455 1.00 14.24 349 ASN B C 1
ATOM 6148 O O . ASN B 1 349 ? 14.878 -23.970 41.573 1.00 14.49 349 ASN B O 1
ATOM 6153 N N . TRP B 1 350 ? 14.264 -22.040 42.464 1.00 13.32 350 TRP B N 1
ATOM 6154 C CA . TRP B 1 350 ? 14.755 -22.411 43.793 1.00 15.59 350 TRP B CA 1
ATOM 6155 C C . TRP B 1 350 ? 13.791 -23.421 44.438 1.00 16.07 350 TRP B C 1
ATOM 6156 O O . TRP B 1 350 ? 14.207 -24.171 45.318 1.00 14.77 350 TRP B O 1
ATOM 6167 N N . SER B 1 351 ? 12.499 -23.384 44.046 1.00 15.79 351 SER B N 1
ATOM 6168 C CA . SER B 1 351 ? 11.458 -24.167 44.731 1.00 16.80 351 SER B CA 1
ATOM 6169 C C . SER B 1 351 ? 11.572 -25.671 44.496 1.00 16.17 351 SER B C 1
ATOM 6170 O O . SER B 1 351 ? 11.131 -26.451 45.352 1.00 16.88 351 SER B O 1
ATOM 6173 N N . LEU B 1 352 ? 12.208 -26.044 43.378 1.00 12.91 352 LEU B N 1
ATOM 6174 C CA . LEU B 1 352 ? 12.388 -27.402 42.974 1.00 14.30 352 LEU B CA 1
ATOM 6175 C C . LEU B 1 352 ? 13.148 -28.151 44.041 1.00 15.04 352 LEU B C 1
ATOM 6176 O O . LEU B 1 352 ? 14.228 -27.690 44.476 1.00 14.86 352 LEU B O 1
ATOM 6181 N N . LYS B 1 353 ? 12.615 -29.315 44.428 1.00 15.62 353 LYS B N 1
ATOM 6182 C CA . LYS B 1 353 ? 13.306 -30.082 45.498 1.00 16.45 353 LYS B CA 1
ATOM 6183 C C . LYS B 1 353 ? 14.386 -30.995 44.883 1.00 13.85 353 LYS B C 1
ATOM 6184 O O . LYS B 1 353 ? 14.112 -31.901 44.094 1.00 14.05 353 LYS B O 1
ATOM 6190 N N . ILE B 1 354 ? 15.638 -30.723 45.186 1.00 11.65 354 ILE B N 1
ATOM 6191 C CA . ILE B 1 354 ? 16.685 -31.642 44.713 1.00 12.64 354 ILE B CA 1
ATOM 6192 C C . ILE B 1 354 ? 17.358 -32.290 45.952 1.00 13.52 354 ILE B C 1
ATOM 6193 O O . ILE B 1 354 ? 18.104 -31.606 46.633 1.00 12.51 354 ILE B O 1
ATOM 6198 N N . GLU B 1 355 ? 17.136 -33.581 46.186 1.00 15.84 355 GLU B N 1
ATOM 6199 C CA . GLU B 1 355 ? 17.701 -34.290 47.360 1.00 17.39 355 GLU B CA 1
ATOM 6200 C C . GLU B 1 355 ? 19.219 -34.495 47.212 1.00 17.45 355 GLU B C 1
ATOM 6201 O O . GLU B 1 355 ? 19.740 -34.626 46.085 1.00 17.66 355 GLU B O 1
ATOM 6207 N N . PRO B 1 356 ? 19.916 -34.679 48.338 1.00 16.42 356 PRO B N 1
ATOM 6208 C CA . PRO B 1 356 ? 21.379 -34.830 48.309 1.00 15.69 356 PRO B CA 1
ATOM 6209 C C . PRO B 1 356 ? 21.840 -35.979 47.404 1.00 15.42 356 PRO B C 1
ATOM 6210 O O . PRO B 1 356 ? 22.904 -35.909 46.831 1.00 17.48 356 PRO B O 1
ATOM 6214 N N . GLU B 1 357 ? 21.059 -37.045 47.280 1.00 14.14 357 GLU B N 1
ATOM 6215 C CA . GLU B 1 357 ? 21.403 -38.171 46.423 1.00 16.02 357 GLU B CA 1
ATOM 6216 C C . GLU B 1 357 ? 21.644 -37.758 44.956 1.00 16.10 357 GLU B C 1
ATOM 6217 O O . GLU B 1 357 ? 22.387 -38.420 44.195 1.00 17.01 357 GLU B O 1
ATOM 6223 N N . PHE B 1 358 ? 20.979 -36.687 44.562 1.00 14.20 358 PHE B N 1
ATOM 6224 C CA . PHE B 1 358 ? 21.224 -36.123 43.228 1.00 15.58 358 PHE B CA 1
ATOM 6225 C C . PHE B 1 358 ? 22.367 -35.112 43.149 1.00 15.78 358 PHE B C 1
ATOM 6226 O O . PHE B 1 358 ? 22.753 -34.721 42.027 1.00 16.65 358 PHE B O 1
ATOM 6234 N N . GLN B 1 359 ? 22.848 -34.650 44.313 1.00 16.05 359 GLN B N 1
ATOM 6235 C CA . GLN B 1 359 ? 23.860 -33.568 44.342 1.00 16.82 359 GLN B CA 1
ATOM 6236 C C . GLN B 1 359 ? 25.214 -34.178 44.616 1.00 16.96 359 GLN B C 1
ATOM 6237 O O . GLN B 1 359 ? 26.234 -33.626 44.206 1.00 16.37 359 GLN B O 1
ATOM 6243 N N . LEU B 1 360 ? 25.261 -35.316 45.312 1.00 15.92 360 LEU B N 1
ATOM 6244 C CA . LEU B 1 360 ? 26.587 -35.757 45.776 1.00 16.91 360 LEU B CA 1
ATOM 6245 C C . LEU B 1 360 ? 27.522 -36.078 44.596 1.00 17.62 360 LEU B C 1
ATOM 6246 O O . LEU B 1 360 ? 27.186 -36.924 43.777 1.00 17.06 360 LEU B O 1
ATOM 6251 N N . PRO B 1 361 ? 28.673 -35.383 44.472 1.00 18.42 361 PRO B N 1
ATOM 6252 C CA . PRO B 1 361 ? 29.484 -35.710 43.315 1.00 18.55 361 PRO B CA 1
ATOM 6253 C C . PRO B 1 361 ? 29.992 -37.177 43.324 1.00 20.47 361 PRO B C 1
ATOM 6254 O O . PRO B 1 361 ? 30.400 -37.720 44.370 1.00 20.99 361 PRO B O 1
ATOM 6258 N N . PHE B 1 362 ? 29.840 -37.820 42.163 1.00 19.40 362 PHE B N 1
ATOM 6259 C CA . PHE B 1 362 ? 30.174 -39.209 41.958 1.00 20.31 362 PHE B CA 1
ATOM 6260 C C . PHE B 1 362 ? 31.462 -39.289 41.156 1.00 22.63 362 PHE B C 1
ATOM 6261 O O . PHE B 1 362 ? 31.597 -38.676 40.066 1.00 23.09 362 PHE B O 1
ATOM 6269 N N . GLU B 1 363 ? 32.435 -39.987 41.746 1.00 23.59 363 GLU B N 1
ATOM 6270 C CA . GLU B 1 363 ? 33.725 -40.248 41.148 1.00 26.06 363 GLU B CA 1
ATOM 6271 C C . GLU B 1 363 ? 33.755 -41.692 40.646 1.00 26.44 363 GLU B C 1
ATOM 6272 O O . GLU B 1 363 ? 33.916 -42.615 41.436 1.00 26.54 363 GLU B O 1
ATOM 6278 N N . PRO B 1 364 ? 33.583 -41.901 39.330 1.00 26.05 364 PRO B N 1
ATOM 6279 C CA . PRO B 1 364 ? 33.463 -43.319 38.918 1.00 25.01 364 PRO B CA 1
ATOM 6280 C C . PRO B 1 364 ? 34.812 -44.054 38.963 1.00 25.30 364 PRO B C 1
ATOM 6281 O O . PRO B 1 364 ? 35.769 -43.571 38.367 1.00 25.51 364 PRO B O 1
ATOM 6285 N N . ASN B 1 365 ? 34.860 -45.184 39.677 1.00 23.63 365 ASN B N 1
ATOM 6286 C CA . ASN B 1 365 ? 35.998 -46.120 39.646 1.00 24.71 365 ASN B CA 1
ATOM 6287 C C . ASN B 1 365 ? 35.451 -47.503 39.944 1.00 24.46 365 ASN B C 1
ATOM 6288 O O . ASN B 1 365 ? 34.238 -47.660 40.216 1.00 24.18 365 ASN B O 1
ATOM 6293 N N . HIS B 1 366 ? 36.322 -48.510 39.952 1.00 23.65 366 HIS B N 1
ATOM 6294 C CA . HIS B 1 366 ? 35.849 -49.887 40.150 1.00 22.04 366 HIS B CA 1
ATOM 6295 C C . HIS B 1 366 ? 35.171 -50.119 41.463 1.00 21.47 366 HIS B C 1
ATOM 6296 O O . HIS B 1 366 ? 34.255 -50.920 41.526 1.00 20.95 366 HIS B O 1
ATOM 6303 N N . GLU B 1 367 ? 35.611 -49.414 42.502 1.00 22.69 367 GLU B N 1
ATOM 6304 C CA . GLU B 1 367 ? 34.996 -49.567 43.831 1.00 23.50 367 GLU B CA 1
ATOM 6305 C C . GLU B 1 367 ? 33.664 -48.807 43.958 1.00 21.76 367 GLU B C 1
ATOM 6306 O O . GLU B 1 367 ? 32.706 -49.366 44.480 1.00 20.65 367 GLU B O 1
ATOM 6312 N N . SER B 1 368 ? 33.592 -47.552 43.470 1.00 20.77 368 SER B N 1
ATOM 6313 C CA . SER B 1 368 ? 32.312 -46.842 43.521 1.00 19.57 368 SER B CA 1
ATOM 6314 C C . SER B 1 368 ? 31.229 -47.427 42.582 1.00 20.34 368 SER B C 1
ATOM 6315 O O . SER B 1 368 ? 30.047 -47.346 42.928 1.00 21.57 368 SER B O 1
ATOM 6326 N N . ALA B 1 370 ? 31.053 -50.640 41.901 1.00 22.60 370 ALA B N 1
ATOM 6327 C CA . ALA B 1 370 ? 30.651 -51.878 42.573 1.00 23.14 370 ALA B CA 1
ATOM 6328 C C . ALA B 1 370 ? 29.780 -51.590 43.807 1.00 24.78 370 ALA B C 1
ATOM 6329 O O . ALA B 1 370 ? 28.976 -52.416 44.167 1.00 26.72 370 ALA B O 1
ATOM 6331 N N . ASN B 1 371 ? 29.929 -50.422 44.433 1.00 24.94 371 ASN B N 1
ATOM 6332 C CA . ASN B 1 371 ? 29.094 -49.995 45.582 1.00 24.90 371 ASN B CA 1
ATOM 6333 C C . ASN B 1 371 ? 27.696 -49.421 45.214 1.00 23.19 371 ASN B C 1
ATOM 6334 O O . ASN B 1 371 ? 26.924 -49.032 46.100 1.00 21.93 371 ASN B O 1
ATOM 6339 N N . LEU B 1 372 ? 27.393 -49.331 43.922 1.00 22.04 372 LEU B N 1
ATOM 6340 C CA . LEU B 1 372 ? 26.095 -48.812 43.502 1.00 22.69 372 LEU B CA 1
ATOM 6341 C C . LEU B 1 372 ? 24.986 -49.780 43.869 1.00 22.65 372 LEU B C 1
ATOM 6342 O O . LEU B 1 372 ? 25.088 -50.999 43.619 1.00 22.13 372 LEU B O 1
ATOM 6347 N N . ASP B 1 373 ? 23.968 -49.198 44.500 1.00 23.01 373 ASP B N 1
ATOM 6348 C CA . ASP B 1 373 ? 22.768 -49.859 44.993 1.00 25.15 373 ASP B CA 1
ATOM 6349 C C . ASP B 1 373 ? 21.668 -49.991 43.908 1.00 24.18 373 ASP B C 1
ATOM 6350 O O . ASP B 1 373 ? 20.776 -49.148 43.792 1.00 23.96 373 ASP B O 1
ATOM 6355 N N . LEU B 1 374 ? 21.733 -51.056 43.119 1.00 23.12 374 LEU B N 1
ATOM 6356 C CA . LEU B 1 374 ? 20.819 -51.222 42.011 1.00 21.95 374 LEU B CA 1
ATOM 6357 C C . LEU B 1 374 ? 19.810 -52.354 42.295 1.00 23.88 374 LEU B C 1
ATOM 6358 O O . LEU B 1 374 ? 19.818 -53.404 41.665 1.00 25.03 374 LEU B O 1
ATOM 6363 N N . HIS B 1 375 ? 18.928 -52.103 43.245 1.00 24.88 375 HIS B N 1
ATOM 6364 C CA . HIS B 1 375 ? 17.943 -53.084 43.671 1.00 27.24 375 HIS B CA 1
ATOM 6365 C C . HIS B 1 375 ? 16.599 -52.417 43.543 1.00 27.99 375 HIS B C 1
ATOM 6366 O O . HIS B 1 375 ? 16.504 -51.180 43.684 1.00 28.87 375 HIS B O 1
ATOM 6373 N N . LEU B 1 376 ? 15.580 -53.196 43.193 1.00 27.52 376 LEU B N 1
ATOM 6374 C CA . LEU B 1 376 ? 14.250 -52.655 42.876 1.00 28.46 376 LEU B CA 1
ATOM 6375 C C . LEU B 1 376 ? 13.445 -52.375 44.137 1.00 29.31 376 LEU B C 1
ATOM 6376 O O . LEU B 1 376 ? 12.430 -51.649 44.109 1.00 30.03 376 LEU B O 1
ATOM 6381 N N . ASN B 1 377 ? 13.941 -52.929 45.240 1.00 28.76 377 ASN B N 1
ATOM 6382 C CA . ASN B 1 377 ? 13.371 -52.757 46.548 1.00 28.76 377 ASN B CA 1
ATOM 6383 C C . ASN B 1 377 ? 14.029 -51.575 47.271 1.00 28.12 377 ASN B C 1
ATOM 6384 O O . ASN B 1 377 ? 14.830 -51.786 48.187 1.00 28.98 377 ASN B O 1
ATOM 6389 N N . GLN B 1 378 ? 13.724 -50.355 46.821 1.00 26.37 378 GLN B N 1
ATOM 6390 C CA . GLN B 1 378 ? 14.122 -49.095 47.477 1.00 25.49 378 GLN B CA 1
ATOM 6391 C C . GLN B 1 378 ? 13.192 -47.987 46.939 1.00 22.99 378 GLN B C 1
ATOM 6392 O O . GLN B 1 378 ? 12.462 -48.250 46.003 1.00 20.44 378 GLN B O 1
ATOM 6398 N N . ARG B 1 379 ? 13.187 -46.779 47.518 1.00 23.83 379 ARG B N 1
ATOM 6399 C CA . ARG B 1 379 ? 12.418 -45.641 46.896 1.00 23.88 379 ARG B CA 1
ATOM 6400 C C . ARG B 1 379 ? 12.770 -45.535 45.393 1.00 21.46 379 ARG B C 1
ATOM 6401 O O . ARG B 1 379 ? 13.958 -45.560 45.059 1.00 20.76 379 ARG B O 1
ATOM 6409 N N . PRO B 1 380 ? 11.768 -45.426 44.480 1.00 21.46 380 PRO B N 1
ATOM 6410 C CA . PRO B 1 380 ? 12.148 -45.239 43.052 1.00 20.58 380 PRO B CA 1
ATOM 6411 C C . PRO B 1 380 ? 13.063 -44.008 42.883 1.00 19.76 380 PRO B C 1
ATOM 6412 O O . PRO B 1 380 ? 13.877 -44.007 41.976 1.00 20.22 380 PRO B O 1
ATOM 6416 N N . GLU B 1 381 ? 12.981 -42.999 43.765 1.00 19.38 381 GLU B N 1
ATOM 6417 C CA . GLU B 1 381 ? 13.855 -41.814 43.590 1.00 20.03 381 GLU B CA 1
ATOM 6418 C C . GLU B 1 381 ? 15.324 -42.220 43.776 1.00 19.89 381 GLU B C 1
ATOM 6419 O O . GLU B 1 381 ? 16.233 -41.762 43.055 1.00 20.24 381 GLU B O 1
ATOM 6425 N N . VAL B 1 382 ? 15.568 -43.090 44.735 1.00 17.53 382 VAL B N 1
ATOM 6426 C CA . VAL B 1 382 ? 16.926 -43.450 45.032 1.00 15.61 382 VAL B CA 1
ATOM 6427 C C . VAL B 1 382 ? 17.397 -44.470 44.031 1.00 13.74 382 VAL B C 1
ATOM 6428 O O . VAL B 1 382 ? 18.580 -44.567 43.709 1.00 13.36 382 VAL B O 1
ATOM 6432 N N . LEU B 1 383 ? 16.479 -45.253 43.501 1.00 14.22 383 LEU B N 1
ATOM 6433 C CA . LEU B 1 383 ? 16.864 -46.144 42.396 1.00 14.53 383 LEU B CA 1
ATOM 6434 C C . LEU B 1 383 ? 17.324 -45.278 41.211 1.00 14.08 383 LEU B C 1
ATOM 6435 O O . LEU B 1 383 ? 18.342 -45.584 40.579 1.00 16.35 383 LEU B O 1
ATOM 6440 N N . ALA B 1 384 ? 16.546 -44.234 40.904 1.00 12.25 384 ALA B N 1
ATOM 6441 C CA . ALA B 1 384 ? 16.887 -43.296 39.806 1.00 11.66 384 ALA B CA 1
ATOM 6442 C C . ALA B 1 384 ? 18.253 -42.636 40.055 1.00 11.02 384 ALA B C 1
ATOM 6443 O O . ALA B 1 384 ? 19.095 -42.549 39.138 1.00 12.40 384 ALA B O 1
ATOM 6445 N N . ALA B 1 385 ? 18.472 -42.172 41.282 1.00 11.07 385 ALA B N 1
ATOM 6446 C CA . ALA B 1 385 ? 19.775 -41.595 41.642 1.00 13.29 385 ALA B CA 1
ATOM 6447 C C . ALA B 1 385 ? 20.946 -42.560 41.370 1.00 15.63 385 ALA B C 1
ATOM 6448 O O . ALA B 1 385 ? 22.027 -42.195 40.876 1.00 15.05 385 ALA B O 1
ATOM 6450 N N . ASN B 1 386 ? 20.737 -43.828 41.729 1.00 17.61 386 ASN B N 1
ATOM 6451 C CA . ASN B 1 386 ? 21.728 -44.848 41.522 1.00 16.58 386 ASN B CA 1
ATOM 6452 C C . ASN B 1 386 ? 21.956 -45.187 40.060 1.00 14.77 386 ASN B C 1
ATOM 6453 O O . ASN B 1 386 ? 23.083 -45.405 39.670 1.00 14.52 386 ASN B O 1
ATOM 6458 N N . LEU B 1 387 ? 20.896 -45.280 39.258 1.00 14.50 387 LEU B N 1
ATOM 6459 C CA . LEU B 1 387 ? 21.047 -45.528 37.818 1.00 15.63 387 LEU B CA 1
ATOM 6460 C C . LEU B 1 387 ? 21.728 -44.348 37.123 1.00 17.06 387 LEU B C 1
ATOM 6461 O O . LEU B 1 387 ? 22.524 -44.509 36.195 1.00 17.71 387 LEU B O 1
ATOM 6466 N N . ARG B 1 388 ? 21.384 -43.151 37.581 1.00 19.03 388 ARG B N 1
ATOM 6467 C CA . ARG B 1 388 ? 22.025 -41.887 37.103 1.00 17.32 388 ARG B CA 1
ATOM 6468 C C . ARG B 1 388 ? 23.578 -42.015 37.212 1.00 16.07 388 ARG B C 1
ATOM 6469 O O . ARG B 1 388 ? 24.332 -41.808 36.228 1.00 15.02 388 ARG B O 1
ATOM 6477 N N . ARG B 1 389 ? 24.034 -42.344 38.416 1.00 14.46 389 ARG B N 1
ATOM 6478 C CA . ARG B 1 389 ? 25.468 -42.627 38.648 1.00 14.88 389 ARG B CA 1
ATOM 6479 C C . ARG B 1 389 ? 25.986 -43.757 37.775 1.00 13.59 389 ARG B C 1
ATOM 6480 O O . ARG B 1 389 ? 27.085 -43.670 37.275 1.00 14.43 389 ARG B O 1
ATOM 6488 N N . ALA B 1 390 ? 25.216 -44.807 37.551 1.00 12.97 390 ALA B N 1
ATOM 6489 C CA . ALA B 1 390 ? 25.741 -45.876 36.719 1.00 12.57 390 ALA B CA 1
ATOM 6490 C C . ALA B 1 390 ? 25.962 -45.420 35.248 1.00 12.56 390 ALA B C 1
ATOM 6491 O O . ALA B 1 390 ? 27.007 -45.688 34.680 1.00 11.89 390 ALA B O 1
ATOM 6493 N N . PHE B 1 391 ? 25.011 -44.723 34.631 1.00 13.57 391 PHE B N 1
ATOM 6494 C CA . PHE B 1 391 ? 25.269 -44.224 33.267 1.00 13.18 391 PHE B CA 1
ATOM 6495 C C . PHE B 1 391 ? 26.408 -43.209 33.227 1.00 14.61 391 PHE B C 1
ATOM 6496 O O . PHE B 1 391 ? 27.219 -43.196 32.287 1.00 15.29 391 PHE B O 1
ATOM 6504 N N . SER B 1 392 ? 26.462 -42.376 34.257 1.00 14.17 392 SER B N 1
ATOM 6505 C CA . SER B 1 392 ? 27.557 -41.463 34.430 1.00 16.04 392 SER B CA 1
ATOM 6506 C C . SER B 1 392 ? 28.929 -42.189 34.374 1.00 16.84 392 SER B C 1
ATOM 6507 O O . SER B 1 392 ? 29.889 -41.657 33.794 1.00 16.97 392 SER B O 1
ATOM 6510 N N . GLY B 1 393 ? 29.042 -43.387 34.986 1.00 16.35 393 GLY B N 1
ATOM 6511 C CA . GLY B 1 393 ? 30.304 -44.132 34.937 1.00 15.40 393 GLY B CA 1
ATOM 6512 C C . GLY B 1 393 ? 30.653 -44.658 33.559 1.00 14.52 393 GLY B C 1
ATOM 6513 O O . GLY B 1 393 ? 31.815 -44.708 33.194 1.00 14.96 393 GLY B O 1
ATOM 6514 N N . VAL B 1 394 ? 29.642 -45.104 32.822 1.00 14.84 394 VAL B N 1
ATOM 6515 C CA . VAL B 1 394 ? 29.810 -45.548 31.450 1.00 15.72 394 VAL B CA 1
ATOM 6516 C C . VAL B 1 394 ? 30.273 -44.351 30.646 1.00 16.99 394 VAL B C 1
ATOM 6517 O O . VAL B 1 394 ? 31.146 -44.470 29.797 1.00 17.50 394 VAL B O 1
ATOM 6521 N N . VAL B 1 395 ? 29.681 -43.178 30.918 1.00 16.61 395 VAL B N 1
ATOM 6522 C CA . VAL B 1 395 ? 30.199 -41.972 30.253 1.00 17.59 395 VAL B CA 1
ATOM 6523 C C . VAL B 1 395 ? 31.659 -41.713 30.654 1.00 17.97 395 VAL B C 1
ATOM 6524 O O . VAL B 1 395 ? 32.550 -41.514 29.788 1.00 18.58 395 VAL B O 1
ATOM 6528 N N . ALA B 1 396 ? 31.934 -41.743 31.951 1.00 17.87 396 ALA B N 1
ATOM 6529 C CA . ALA B 1 396 ? 33.327 -41.490 32.383 1.00 17.61 396 ALA B CA 1
ATOM 6530 C C . ALA B 1 396 ? 34.292 -42.455 31.756 1.00 18.23 396 ALA B C 1
ATOM 6531 O O . ALA B 1 396 ? 35.358 -42.054 31.228 1.00 19.66 396 ALA B O 1
ATOM 6533 N N . GLY B 1 397 ? 33.908 -43.730 31.795 1.00 19.22 397 GLY B N 1
ATOM 6534 C CA . GLY B 1 397 ? 34.753 -44.807 31.327 1.00 19.25 397 GLY B CA 1
ATOM 6535 C C . GLY B 1 397 ? 35.060 -44.741 29.839 1.00 18.80 397 GLY B C 1
ATOM 6536 O O . GLY B 1 397 ? 36.150 -45.167 29.419 1.00 18.99 397 GLY B O 1
ATOM 6537 N N . ASN B 1 398 ? 34.149 -44.159 29.052 1.00 18.63 398 ASN B N 1
ATOM 6538 C CA . ASN B 1 398 ? 34.334 -44.004 27.594 1.00 21.83 398 ASN B CA 1
ATOM 6539 C C . ASN B 1 398 ? 35.062 -42.719 27.171 1.00 24.80 398 ASN B C 1
ATOM 6540 O O . ASN B 1 398 ? 35.829 -42.735 26.196 1.00 25.64 398 ASN B O 1
ATOM 6545 N N . VAL B 1 399 ? 34.806 -41.599 27.862 1.00 24.43 399 VAL B N 1
ATOM 6546 C CA . VAL B 1 399 ? 35.275 -40.308 27.328 1.00 24.75 399 VAL B CA 1
ATOM 6547 C C . VAL B 1 399 ? 36.163 -39.499 28.235 1.00 23.12 399 VAL B C 1
ATOM 6548 O O . VAL B 1 399 ? 36.851 -38.590 27.757 1.00 23.58 399 VAL B O 1
ATOM 6552 N N . LYS B 1 400 ? 36.122 -39.756 29.530 1.00 22.29 400 LYS B N 1
ATOM 6553 C CA . LYS B 1 400 ? 36.900 -38.943 30.454 1.00 22.44 400 LYS B CA 1
ATOM 6554 C C . LYS B 1 400 ? 38.283 -39.544 30.681 1.00 23.67 400 LYS B C 1
ATOM 6555 O O . LYS B 1 400 ? 38.404 -40.742 30.956 1.00 22.91 400 LYS B O 1
ATOM 6561 N N . ALA B 1 401 ? 39.303 -38.691 30.567 1.00 24.68 401 ALA B N 1
ATOM 6562 C CA . ALA B 1 401 ? 40.715 -39.106 30.638 1.00 25.60 401 ALA B CA 1
ATOM 6563 C C . ALA B 1 401 ? 40.946 -40.029 31.792 1.00 26.91 401 ALA B C 1
ATOM 6564 O O . ALA B 1 401 ? 41.425 -41.143 31.590 1.00 27.27 401 ALA B O 1
ATOM 6566 N N . GLU B 1 402 ? 40.595 -39.555 32.988 1.00 27.26 402 GLU B N 1
ATOM 6567 C CA . GLU B 1 402 ? 40.721 -40.297 34.236 1.00 28.86 402 GLU B CA 1
ATOM 6568 C C . GLU B 1 402 ? 39.976 -41.632 34.176 1.00 28.17 402 GLU B C 1
ATOM 6569 O O . GLU B 1 402 ? 40.592 -42.693 34.385 1.00 28.19 402 GLU B O 1
ATOM 6575 N N . GLY B 1 403 ? 38.679 -41.597 33.863 1.00 26.01 403 GLY B N 1
ATOM 6576 C CA . GLY B 1 403 ? 37.938 -42.831 33.691 1.00 26.34 403 GLY B CA 1
ATOM 6577 C C . GLY B 1 403 ? 38.574 -43.788 32.684 1.00 26.67 403 GLY B C 1
ATOM 6578 O O . GLY B 1 403 ? 38.770 -44.976 32.992 1.00 25.99 403 GLY B O 1
ATOM 6579 N N . ILE B 1 404 ? 38.888 -43.297 31.479 1.00 27.19 404 ILE B N 1
ATOM 6580 C CA . ILE B 1 404 ? 39.577 -44.120 30.487 1.00 27.81 404 ILE B CA 1
ATOM 6581 C C . ILE B 1 404 ? 40.830 -44.822 31.114 1.00 29.97 404 ILE B C 1
ATOM 6582 O O . ILE B 1 404 ? 41.086 -46.009 30.797 1.00 29.76 404 ILE B O 1
ATOM 6587 N N . ARG B 1 405 ? 41.590 -44.103 31.963 1.00 31.24 405 ARG B N 1
ATOM 6588 C CA . ARG B 1 405 ? 42.755 -44.683 32.691 1.00 34.24 405 ARG B CA 1
ATOM 6589 C C . ARG B 1 405 ? 42.349 -45.786 33.626 1.00 34.28 405 ARG B C 1
ATOM 6590 O O . ARG B 1 405 ? 43.014 -46.820 33.665 1.00 35.28 405 ARG B O 1
ATOM 6598 N N . GLU B 1 406 ? 41.270 -45.587 34.386 1.00 33.12 406 GLU B N 1
ATOM 6599 C CA . GLU B 1 406 ? 40.792 -46.675 35.257 1.00 32.96 406 GLU B CA 1
ATOM 6600 C C . GLU B 1 406 ? 40.541 -47.954 34.451 1.00 32.40 406 GLU B C 1
ATOM 6601 O O . GLU B 1 406 ? 40.857 -49.061 34.915 1.00 32.84 406 GLU B O 1
ATOM 6607 N N . ILE B 1 407 ? 39.990 -47.815 33.248 1.00 31.41 407 ILE B N 1
ATOM 6608 C CA . ILE B 1 407 ? 39.652 -48.980 32.438 1.00 31.66 407 ILE B CA 1
ATOM 6609 C C . ILE B 1 407 ? 40.903 -49.618 31.795 1.00 31.20 407 ILE B C 1
ATOM 6610 O O . ILE B 1 407 ? 41.024 -50.845 31.757 1.00 30.81 407 ILE B O 1
ATOM 6615 N N . GLU B 1 408 ? 41.845 -48.780 31.365 1.00 31.75 408 GLU B N 1
ATOM 6616 C CA . GLU B 1 408 ? 43.146 -49.221 30.838 1.00 33.23 408 GLU B CA 1
ATOM 6617 C C . GLU B 1 408 ? 43.921 -50.060 31.837 1.00 33.33 408 GLU B C 1
ATOM 6618 O O . GLU B 1 408 ? 44.549 -51.055 31.472 1.00 32.48 408 GLU B O 1
ATOM 6624 N N . ARG B 1 409 ? 43.884 -49.655 33.099 1.00 33.97 409 ARG B N 1
ATOM 6625 C CA . ARG B 1 409 ? 44.659 -50.355 34.106 1.00 35.23 409 ARG B CA 1
ATOM 6626 C C . ARG B 1 409 ? 43.918 -51.502 34.789 1.00 35.31 409 ARG B C 1
ATOM 6627 O O . ARG B 1 409 ? 44.569 -52.435 35.251 1.00 36.03 409 ARG B O 1
ATOM 6635 N N . HIS B 1 410 ? 42.585 -51.469 34.823 1.00 33.89 410 HIS B N 1
ATOM 6636 C CA . HIS B 1 410 ? 41.835 -52.493 35.560 1.00 34.04 410 HIS B CA 1
ATOM 6637 C C . HIS B 1 410 ? 40.708 -53.224 34.818 1.00 33.12 410 HIS B C 1
ATOM 6638 O O . HIS B 1 410 ? 39.976 -53.984 35.441 1.00 33.29 410 HIS B O 1
ATOM 6645 N N . GLY B 1 411 ? 40.587 -53.015 33.509 1.00 31.22 411 GLY B N 1
ATOM 6646 C CA . GLY B 1 411 ? 39.478 -53.584 32.753 1.00 29.86 411 GLY B CA 1
ATOM 6647 C C . GLY B 1 411 ? 38.166 -52.884 33.068 1.00 27.61 411 GLY B C 1
ATOM 6648 O O . GLY B 1 411 ? 38.137 -51.893 33.799 1.00 27.64 411 GLY B O 1
ATOM 6649 N N . PRO B 1 412 ? 37.059 -53.430 32.558 1.00 26.41 412 PRO B N 1
ATOM 6650 C CA . PRO B 1 412 ? 35.778 -52.736 32.677 1.00 24.13 412 PRO B CA 1
ATOM 6651 C C . PRO B 1 412 ? 35.298 -52.557 34.115 1.00 21.20 412 PRO B C 1
ATOM 6652 O O . PRO B 1 412 ? 35.595 -53.383 35.004 1.00 18.27 412 PRO B O 1
ATOM 6656 N N . PHE B 1 413 ? 34.528 -51.487 34.325 1.00 19.87 413 PHE B N 1
ATOM 6657 C CA . PHE B 1 413 ? 33.752 -51.262 35.555 1.00 20.65 413 PHE B CA 1
ATOM 6658 C C . PHE B 1 413 ? 32.706 -52.326 35.748 1.00 21.76 413 PHE B C 1
ATOM 6659 O O . PHE B 1 413 ? 31.829 -52.444 34.926 1.00 22.48 413 PHE B O 1
ATOM 6667 N N . GLU B 1 414 ? 32.741 -53.067 36.857 1.00 23.11 414 GLU B N 1
ATOM 6668 C CA . GLU B 1 414 ? 31.693 -54.066 37.119 1.00 25.01 414 GLU B CA 1
ATOM 6669 C C . GLU B 1 414 ? 30.488 -53.511 37.888 1.00 27.02 414 GLU B C 1
ATOM 6670 O O . GLU B 1 414 ? 30.646 -52.818 38.879 1.00 28.65 414 GLU B O 1
ATOM 6684 N N . HIS B 1 416 ? 26.488 -54.696 39.540 1.00 24.34 416 HIS B N 1
ATOM 6685 C CA . HIS B 1 416 ? 25.556 -55.770 39.871 1.00 24.94 416 HIS B CA 1
ATOM 6686 C C . HIS B 1 416 ? 24.358 -55.226 40.640 1.00 25.06 416 HIS B C 1
ATOM 6687 O O . HIS B 1 416 ? 24.383 -54.104 41.181 1.00 24.38 416 HIS B O 1
ATOM 6694 N N . GLY B 1 417 ? 23.305 -56.031 40.707 1.00 25.81 417 GLY B N 1
ATOM 6695 C CA . GLY B 1 417 ? 22.096 -55.673 41.434 1.00 25.70 417 GLY B CA 1
ATOM 6696 C C . GLY B 1 417 ? 21.060 -56.727 41.128 1.00 25.53 417 GLY B C 1
ATOM 6697 O O . GLY B 1 417 ? 21.416 -57.836 40.721 1.00 23.97 417 GLY B O 1
ATOM 6698 N N . ASP B 1 418 ? 19.790 -56.363 41.299 1.00 27.24 418 ASP B N 1
ATOM 6699 C CA . ASP B 1 418 ? 18.642 -57.202 40.892 1.00 29.46 418 ASP B CA 1
ATOM 6700 C C . ASP B 1 418 ? 18.835 -57.698 39.485 1.00 29.19 418 ASP B C 1
ATOM 6701 O O . ASP B 1 418 ? 19.013 -56.868 38.580 1.00 29.00 418 ASP B O 1
ATOM 6706 N N . PRO B 1 419 ? 18.737 -59.027 39.270 1.00 28.40 419 PRO B N 1
ATOM 6707 C CA . PRO B 1 419 ? 18.817 -59.587 37.912 1.00 28.08 419 PRO B CA 1
ATOM 6708 C C . PRO B 1 419 ? 17.694 -59.089 36.981 1.00 26.78 419 PRO B C 1
ATOM 6709 O O . PRO B 1 419 ? 17.887 -59.059 35.775 1.00 25.61 419 PRO B O 1
ATOM 6713 N N . VAL B 1 420 ? 16.525 -58.750 37.532 1.00 26.27 420 VAL B N 1
ATOM 6714 C CA . VAL B 1 420 ? 15.474 -58.127 36.724 1.00 26.31 420 VAL B CA 1
ATOM 6715 C C . VAL B 1 420 ? 15.971 -56.808 36.111 1.00 26.40 420 VAL B C 1
ATOM 6716 O O . VAL B 1 420 ? 15.876 -56.584 34.889 1.00 26.27 420 VAL B O 1
ATOM 6720 N N . LEU B 1 421 ? 16.507 -55.940 36.963 1.00 26.31 421 LEU B N 1
ATOM 6721 C CA . LEU B 1 421 ? 17.071 -54.670 36.530 1.00 25.76 421 LEU B CA 1
ATOM 6722 C C . LEU B 1 421 ? 18.297 -54.831 35.667 1.00 26.33 421 LEU B C 1
ATOM 6723 O O . LEU B 1 421 ? 18.421 -54.174 34.616 1.00 25.10 421 LEU B O 1
ATOM 6736 N N . LYS B 1 423 ? 19.337 -57.176 33.761 1.00 28.29 423 LYS B N 1
ATOM 6737 C CA . LYS B 1 423 ? 18.971 -57.561 32.411 1.00 26.94 423 LYS B CA 1
ATOM 6738 C C . LYS B 1 423 ? 18.483 -56.381 31.516 1.00 24.69 423 LYS B C 1
ATOM 6739 O O . LYS B 1 423 ? 18.836 -56.321 30.337 1.00 21.99 423 LYS B O 1
ATOM 6745 N N . LYS B 1 424 ? 17.663 -55.486 32.070 1.00 25.59 424 LYS B N 1
ATOM 6746 C CA . LYS B 1 424 ? 17.108 -54.323 31.321 1.00 27.15 424 LYS B CA 1
ATOM 6747 C C . LYS B 1 424 ? 18.192 -53.328 30.920 1.00 27.05 424 LYS B C 1
ATOM 6748 O O . LYS B 1 424 ? 18.205 -52.819 29.779 1.00 24.93 424 LYS B O 1
ATOM 6762 N N . ASP B 1 426 ? 21.397 -54.194 30.771 1.00 26.24 426 ASP B N 1
ATOM 6763 C CA . ASP B 1 426 ? 22.251 -54.892 29.863 1.00 25.65 426 ASP B CA 1
ATOM 6764 C C . ASP B 1 426 ? 21.718 -54.711 28.436 1.00 23.87 426 ASP B C 1
ATOM 6765 O O . ASP B 1 426 ? 22.474 -54.273 27.544 1.00 24.55 426 ASP B O 1
ATOM 6770 N N . GLN B 1 427 ? 20.431 -54.978 28.237 1.00 22.00 427 GLN B N 1
ATOM 6771 C CA . GLN B 1 427 ? 19.810 -54.832 26.912 1.00 22.03 427 GLN B CA 1
ATOM 6772 C C . GLN B 1 427 ? 19.939 -53.373 26.428 1.00 21.10 427 GLN B C 1
ATOM 6773 O O . GLN B 1 427 ? 20.491 -53.119 25.357 1.00 20.84 427 GLN B O 1
ATOM 6779 N N . LEU B 1 428 ? 19.462 -52.421 27.227 1.00 19.53 428 LEU B N 1
ATOM 6780 C CA . LEU B 1 428 ? 19.618 -50.973 26.851 1.00 18.83 428 LEU B CA 1
ATOM 6781 C C . LEU B 1 428 ? 21.022 -50.547 26.423 1.00 19.15 428 LEU B C 1
ATOM 6782 O O . LEU B 1 428 ? 21.209 -49.980 25.321 1.00 18.69 428 LEU B O 1
ATOM 6787 N N . LEU B 1 429 ? 22.029 -50.827 27.257 1.00 20.16 429 LEU B N 1
ATOM 6788 C CA . LEU B 1 429 ? 23.407 -50.593 26.850 1.00 21.67 429 LEU B CA 1
ATOM 6789 C C . LEU B 1 429 ? 23.814 -51.306 25.567 1.00 22.97 429 LEU B C 1
ATOM 6790 O O . LEU B 1 429 ? 24.546 -50.720 24.726 1.00 21.78 429 LEU B O 1
ATOM 6795 N N . ASN B 1 430 ? 23.361 -52.554 25.413 1.00 24.03 430 ASN B N 1
ATOM 6796 C CA . ASN B 1 430 ? 23.566 -53.252 24.138 1.00 25.50 430 ASN B CA 1
ATOM 6797 C C . ASN B 1 430 ? 22.973 -52.564 22.912 1.00 23.26 430 ASN B C 1
ATOM 6798 O O . ASN B 1 430 ? 23.629 -52.493 21.870 1.00 22.30 430 ASN B O 1
ATOM 6803 N N . ASP B 1 431 ? 21.734 -52.112 23.059 1.00 22.82 431 ASP B N 1
ATOM 6804 C CA . ASP B 1 431 ? 21.048 -51.298 22.053 1.00 23.06 431 ASP B CA 1
ATOM 6805 C C . ASP B 1 431 ? 21.880 -50.047 21.732 1.00 21.55 431 ASP B C 1
ATOM 6806 O O . ASP B 1 431 ? 22.036 -49.728 20.549 1.00 21.38 431 ASP B O 1
ATOM 6811 N N . PHE B 1 432 ? 22.449 -49.368 22.746 1.00 19.80 432 PHE B N 1
ATOM 6812 C CA . PHE B 1 432 ? 23.308 -48.184 22.462 1.00 18.01 432 PHE B CA 1
ATOM 6813 C C . PHE B 1 432 ? 24.513 -48.521 21.593 1.00 20.52 432 PHE B C 1
ATOM 6814 O O . PHE B 1 432 ? 24.900 -47.724 20.736 1.00 22.83 432 PHE B O 1
ATOM 6822 N N . VAL B 1 433 ? 25.162 -49.657 21.859 1.00 21.10 433 VAL B N 1
ATOM 6823 C CA . VAL B 1 433 ? 26.341 -50.091 21.085 1.00 21.53 433 VAL B CA 1
ATOM 6824 C C . VAL B 1 433 ? 25.922 -50.408 19.655 1.00 21.77 433 VAL B C 1
ATOM 6825 O O . VAL B 1 433 ? 26.501 -49.911 18.690 1.00 22.73 433 VAL B O 1
ATOM 6829 N N . ALA B 1 434 ? 24.881 -51.220 19.512 1.00 21.32 434 ALA B N 1
ATOM 6830 C CA . ALA B 1 434 ? 24.369 -51.590 18.171 1.00 21.27 434 ALA B CA 1
ATOM 6831 C C . ALA B 1 434 ? 23.824 -50.377 17.363 1.00 22.32 434 ALA B C 1
ATOM 6832 O O . ALA B 1 434 ? 23.886 -50.384 16.112 1.00 21.65 434 ALA B O 1
ATOM 6834 N N . GLN B 1 435 ? 23.344 -49.327 18.061 1.00 21.83 435 GLN B N 1
ATOM 6835 C CA . GLN B 1 435 ? 22.853 -48.115 17.367 1.00 21.85 435 GLN B CA 1
ATOM 6836 C C . GLN B 1 435 ? 23.920 -47.088 17.144 1.00 21.89 435 GLN B C 1
ATOM 6837 O O . GLN B 1 435 ? 23.626 -45.977 16.672 1.00 21.21 435 GLN B O 1
ATOM 6843 N N . ASN B 1 436 ? 25.171 -47.452 17.449 1.00 21.91 436 ASN B N 1
ATOM 6844 C CA . ASN B 1 436 ? 26.332 -46.569 17.261 1.00 22.85 436 ASN B CA 1
ATOM 6845 C C . ASN B 1 436 ? 26.237 -45.289 18.099 1.00 21.33 436 ASN B C 1
ATOM 6846 O O . ASN B 1 436 ? 26.675 -44.235 17.647 1.00 20.15 436 ASN B O 1
ATOM 6851 N N . ARG B 1 437 ? 25.726 -45.379 19.326 1.00 19.85 437 ARG B N 1
ATOM 6852 C CA . ARG B 1 437 ? 25.604 -44.219 20.183 1.00 20.02 437 ARG B CA 1
ATOM 6853 C C . ARG B 1 437 ? 26.783 -44.020 21.154 1.00 20.85 437 ARG B C 1
ATOM 6854 O O . ARG B 1 437 ? 26.892 -42.964 21.812 1.00 18.10 437 ARG B O 1
ATOM 6870 N N . LYS B 1 439 ? 30.171 -44.207 20.440 1.00 32.86 439 LYS B N 1
ATOM 6871 C CA . LYS B 1 439 ? 31.414 -43.836 19.777 1.00 36.32 439 LYS B CA 1
ATOM 6872 C C . LYS B 1 439 ? 31.070 -43.193 18.443 1.00 38.49 439 LYS B C 1
ATOM 6873 O O . LYS B 1 439 ? 30.246 -43.737 17.670 1.00 38.78 439 LYS B O 1
ATOM 6879 N N . LEU B 1 440 ? 31.701 -42.041 18.174 1.00 40.47 440 LEU B N 1
ATOM 6880 C CA . LEU B 1 440 ? 31.634 -41.394 16.864 1.00 42.76 440 LEU B CA 1
ATOM 6881 C C . LEU B 1 440 ? 32.378 -42.261 15.844 1.00 45.39 440 LEU B C 1
ATOM 6882 O O . LEU B 1 440 ? 33.358 -42.924 16.204 1.00 45.51 440 LEU B O 1
ATOM 6887 N N . PRO B 1 441 ? 31.929 -42.263 14.567 1.00 48.11 441 PRO B N 1
ATOM 6888 C CA . PRO B 1 441 ? 32.568 -43.197 13.606 1.00 49.84 441 PRO B CA 1
ATOM 6889 C C . PRO B 1 441 ? 34.055 -42.882 13.387 1.00 51.60 441 PRO B C 1
ATOM 6890 O O . PRO B 1 441 ? 34.470 -41.738 13.597 1.00 51.23 441 PRO B O 1
ATOM 6894 N N . GLY B 1 442 ? 34.854 -43.874 12.984 1.00 53.73 442 GLY B N 1
ATOM 6895 C CA . GLY B 1 442 ? 36.223 -43.579 12.528 1.00 55.29 442 GLY B CA 1
ATOM 6896 C C . GLY B 1 442 ? 37.319 -44.584 12.841 1.00 56.97 442 GLY B C 1
ATOM 6897 O O . GLY B 1 442 ? 37.894 -45.181 11.913 1.00 57.23 442 GLY B O 1
ATOM 6898 N N . GLY B 1 443 ? 37.643 -44.733 14.135 1.00 57.47 443 GLY B N 1
ATOM 6899 C CA . GLY B 1 443 ? 38.631 -45.735 14.609 1.00 57.30 443 GLY B CA 1
ATOM 6900 C C . GLY B 1 443 ? 38.048 -47.143 14.518 1.00 56.93 443 GLY B C 1
ATOM 6901 O O . GLY B 1 443 ? 37.290 -47.440 13.589 1.00 57.46 443 GLY B O 1
ATOM 6902 N N . SER B 1 444 ? 38.374 -48.025 15.463 1.00 55.74 444 SER B N 1
ATOM 6903 C CA . SER B 1 444 ? 37.829 -49.394 15.390 1.00 54.06 444 SER B CA 1
ATOM 6904 C C . SER B 1 444 ? 36.605 -49.597 16.294 1.00 51.66 444 SER B C 1
ATOM 6905 O O . SER B 1 444 ? 36.028 -48.628 16.813 1.00 52.31 444 SER B O 1
ATOM 6908 N N . ALA B 1 445 ? 36.216 -50.858 16.462 1.00 48.10 445 ALA B N 1
ATOM 6909 C CA . ALA B 1 445 ? 35.026 -51.222 17.215 1.00 45.27 445 ALA B CA 1
ATOM 6910 C C . ALA B 1 445 ? 35.052 -50.678 18.653 1.00 42.37 445 ALA B C 1
ATOM 6911 O O . ALA B 1 445 ? 36.110 -50.601 19.291 1.00 41.80 445 ALA B O 1
ATOM 6913 N N . TYR B 1 446 ? 33.877 -50.292 19.146 1.00 39.82 446 TYR B N 1
ATOM 6914 C CA . TYR B 1 446 ? 33.723 -49.872 20.525 1.00 37.10 446 TYR B CA 1
ATOM 6915 C C . TYR B 1 446 ? 33.967 -51.041 21.477 1.00 36.83 446 TYR B C 1
ATOM 6916 O O . TYR B 1 446 ? 33.336 -52.105 21.342 1.00 37.47 446 TYR B O 1
ATOM 6925 N N . GLU B 1 447 ? 34.876 -50.859 22.435 1.00 35.69 447 GLU B N 1
ATOM 6926 C CA . GLU B 1 447 ? 34.984 -51.835 23.524 1.00 33.93 447 GLU B CA 1
ATOM 6927 C C . GLU B 1 447 ? 34.348 -51.335 24.840 1.00 30.25 447 GLU B C 1
ATOM 6928 O O . GLU B 1 447 ? 34.822 -50.373 25.430 1.00 29.49 447 GLU B O 1
ATOM 6934 N N . PRO B 1 448 ? 33.242 -51.971 25.258 1.00 28.32 448 PRO B N 1
ATOM 6935 C CA . PRO B 1 448 ? 32.465 -51.686 26.457 1.00 27.25 448 PRO B CA 1
ATOM 6936 C C . PRO B 1 448 ? 33.363 -51.527 27.671 1.00 26.54 448 PRO B C 1
ATOM 6937 O O . PRO B 1 448 ? 34.230 -52.373 27.938 1.00 24.46 448 PRO B O 1
ATOM 6941 N N . CYS B 1 449 ? 33.157 -50.426 28.385 1.00 27.02 449 CYS B N 1
ATOM 6942 C CA . CYS B 1 449 ? 33.902 -50.105 29.604 1.00 25.57 449 CYS B CA 1
ATOM 6943 C C . CYS B 1 449 ? 33.179 -50.600 30.855 1.00 24.70 449 CYS B C 1
ATOM 6944 O O . CYS B 1 449 ? 33.554 -50.268 31.998 1.00 25.13 449 CYS B O 1
ATOM 6947 N N . TYR B 1 450 ? 32.128 -51.382 30.643 1.00 24.81 450 TYR B N 1
ATOM 6948 C CA . TYR B 1 450 ? 31.320 -51.929 31.734 1.00 25.95 450 TYR B CA 1
ATOM 6949 C C . TYR B 1 450 ? 31.207 -53.447 31.527 1.00 26.61 450 TYR B C 1
ATOM 6950 O O . TYR B 1 450 ? 31.377 -53.957 30.403 1.00 27.00 450 TYR B O 1
ATOM 6959 N N . LYS B 1 451 ? 30.881 -54.134 32.613 1.00 26.68 451 LYS B N 1
ATOM 6960 C CA . LYS B 1 451 ? 30.558 -55.550 32.610 1.00 27.69 451 LYS B CA 1
ATOM 6961 C C . LYS B 1 451 ? 29.476 -55.723 33.679 1.00 28.10 451 LYS B C 1
ATOM 6962 O O . LYS B 1 451 ? 29.632 -55.260 34.797 1.00 26.80 451 LYS B O 1
ATOM 6968 N N . ILE B 1 452 ? 28.366 -56.359 33.347 1.00 30.67 452 ILE B N 1
ATOM 6969 C CA . ILE B 1 452 ? 27.342 -56.561 34.360 1.00 33.69 452 ILE B CA 1
ATOM 6970 C C . ILE B 1 452 ? 27.421 -57.975 34.920 1.00 36.67 452 ILE B C 1
ATOM 6971 O O . ILE B 1 452 ? 27.215 -58.941 34.201 1.00 37.09 452 ILE B O 1
ATOM 6976 N N . VAL B 1 453 ? 27.738 -58.057 36.210 1.00 38.79 453 VAL B N 1
ATOM 6977 C CA . VAL B 1 453 ? 27.991 -59.303 36.913 1.00 40.92 453 VAL B CA 1
ATOM 6978 C C . VAL B 1 453 ? 26.763 -59.742 37.730 1.00 43.16 453 VAL B C 1
ATOM 6979 O O . VAL B 1 453 ? 25.886 -58.936 38.054 1.00 43.24 453 VAL B O 1
ATOM 6983 N N . THR B 1 454 ? 26.721 -61.041 38.030 1.00 45.12 454 THR B N 1
ATOM 6984 C CA . THR B 1 454 ? 25.688 -61.675 38.859 1.00 46.02 454 THR B CA 1
ATOM 6985 C C . THR B 1 454 ? 25.687 -61.155 40.307 1.00 46.27 454 THR B C 1
ATOM 6986 O O . THR B 1 454 ? 26.734 -61.103 40.973 1.00 46.03 454 THR B O 1
ATOM 6990 N N . HIS B 1 459 ? 21.689 -62.799 47.733 1.00 50.55 459 HIS B N 1
ATOM 6991 C CA . HIS B 1 459 ? 22.762 -62.863 48.721 1.00 50.74 459 HIS B CA 1
ATOM 6992 C C . HIS B 1 459 ? 22.425 -63.890 49.806 1.00 48.97 459 HIS B C 1
ATOM 6993 O O . HIS B 1 459 ? 23.206 -64.089 50.729 1.00 48.05 459 HIS B O 1
ATOM 7000 N N . HIS B 1 460 ? 21.276 -64.557 49.682 1.00 47.84 460 HIS B N 1
ATOM 7001 C CA . HIS B 1 460 ? 20.782 -65.401 50.776 1.00 45.86 460 HIS B CA 1
ATOM 7002 C C . HIS B 1 460 ? 21.655 -66.586 51.086 1.00 42.41 460 HIS B C 1
ATOM 7003 O O . HIS B 1 460 ? 22.803 -66.471 51.491 1.00 42.82 460 HIS B O 1
ATOM 7010 N N . HIS B 1 461 ? 21.078 -67.745 50.823 1.00 38.05 461 HIS B N 1
ATOM 7011 C CA . HIS B 1 461 ? 21.341 -68.907 51.584 1.00 32.97 461 HIS B CA 1
ATOM 7012 C C . HIS B 1 461 ? 20.648 -68.643 52.936 1.00 26.98 461 HIS B C 1
ATOM 7013 O O . HIS B 1 461 ? 19.721 -69.357 53.249 1.00 25.51 461 HIS B O 1
ATOM 7020 N N . HIS B 1 462 ? 20.998 -67.595 53.699 1.00 23.07 462 HIS B N 1
ATOM 7021 C CA . HIS B 1 462 ? 20.363 -67.472 55.042 1.00 20.90 462 HIS B CA 1
ATOM 7022 C C . HIS B 1 462 ? 18.834 -67.185 55.000 1.00 17.71 462 HIS B C 1
ATOM 7023 O O . HIS B 1 462 ? 18.084 -67.491 55.959 1.00 15.29 462 HIS B O 1
ATOM 7031 N N . SER C 1 2 ? -0.944 3.289 57.744 1.00 29.63 2 SER C N 1
ATOM 7032 C CA . SER C 1 2 ? 0.262 3.379 56.871 1.00 29.19 2 SER C CA 1
ATOM 7033 C C . SER C 1 2 ? -0.066 3.640 55.396 1.00 27.43 2 SER C C 1
ATOM 7034 O O . SER C 1 2 ? -1.057 3.121 54.856 1.00 29.28 2 SER C O 1
ATOM 7037 N N . LEU C 1 3 ? 0.761 4.449 54.754 1.00 24.44 3 LEU C N 1
ATOM 7038 C CA . LEU C 1 3 ? 0.785 4.537 53.282 1.00 22.24 3 LEU C CA 1
ATOM 7039 C C . LEU C 1 3 ? 1.773 3.482 52.812 1.00 20.85 3 LEU C C 1
ATOM 7040 O O . LEU C 1 3 ? 2.947 3.504 53.195 1.00 19.49 3 LEU C O 1
ATOM 7045 N N . ILE C 1 4 ? 1.312 2.564 51.980 1.00 19.76 4 ILE C N 1
ATOM 7046 C CA . ILE C 1 4 ? 2.176 1.512 51.527 1.00 21.25 4 ILE C CA 1
ATOM 7047 C C . ILE C 1 4 ? 2.413 1.739 50.057 1.00 20.22 4 ILE C C 1
ATOM 7048 O O . ILE C 1 4 ? 1.445 1.954 49.331 1.00 19.64 4 ILE C O 1
ATOM 7053 N N . ILE C 1 5 ? 3.675 1.698 49.637 1.00 18.32 5 ILE C N 1
ATOM 7054 C CA . ILE C 1 5 ? 4.055 1.958 48.247 1.00 17.51 5 ILE C CA 1
ATOM 7055 C C . ILE C 1 5 ? 4.985 0.836 47.777 1.00 17.84 5 ILE C C 1
ATOM 7056 O O . ILE C 1 5 ? 6.004 0.548 48.411 1.00 18.77 5 ILE C O 1
ATOM 7061 N N . GLN C 1 6 ? 4.666 0.200 46.657 1.00 17.53 6 GLN C N 1
ATOM 7062 C CA . GLN C 1 6 ? 5.503 -0.844 46.086 1.00 17.83 6 GLN C CA 1
ATOM 7063 C C . GLN C 1 6 ? 6.483 -0.197 45.116 1.00 17.94 6 GLN C C 1
ATOM 7064 O O . GLN C 1 6 ? 6.103 0.730 44.389 1.00 17.60 6 GLN C O 1
ATOM 7070 N N . VAL C 1 7 ? 7.726 -0.665 45.099 1.00 15.03 7 VAL C N 1
ATOM 7071 C CA . VAL C 1 7 ? 8.739 -0.205 44.126 1.00 14.50 7 VAL C CA 1
ATOM 7072 C C . VAL C 1 7 ? 9.149 -1.365 43.223 1.00 16.15 7 VAL C C 1
ATOM 7073 O O . VAL C 1 7 ? 9.592 -2.444 43.704 1.00 14.67 7 VAL C O 1
ATOM 7077 N N . SER C 1 8 ? 8.965 -1.193 41.907 1.00 18.25 8 SER C N 1
ATOM 7078 C CA . SER C 1 8 ? 9.235 -2.297 40.965 1.00 21.27 8 SER C CA 1
ATOM 7079 C C . SER C 1 8 ? 10.756 -2.308 40.775 1.00 24.40 8 SER C C 1
ATOM 7080 O O . SER C 1 8 ? 11.353 -1.273 40.847 1.00 26.02 8 SER C O 1
ATOM 7083 N N . PRO C 1 9 ? 11.363 -3.448 40.408 1.00 28.13 9 PRO C N 1
ATOM 7084 C CA . PRO C 1 9 ? 12.836 -3.479 40.062 1.00 30.98 9 PRO C CA 1
ATOM 7085 C C . PRO C 1 9 ? 13.189 -2.413 39.016 1.00 35.74 9 PRO C C 1
ATOM 7086 O O . PRO C 1 9 ? 12.564 -2.420 37.941 1.00 36.46 9 PRO C O 1
ATOM 7090 N N . ALA C 1 10 ? 14.162 -1.533 39.320 1.00 38.43 10 ALA C N 1
ATOM 7091 C CA . ALA C 1 10 ? 14.517 -0.350 38.477 1.00 42.09 10 ALA C CA 1
ATOM 7092 C C . ALA C 1 10 ? 15.913 -0.397 37.839 1.00 45.64 10 ALA C C 1
ATOM 7093 O O . ALA C 1 10 ? 16.097 -0.047 36.637 1.00 46.60 10 ALA C O 1
ATOM 7095 N N . GLY C 1 11 ? 16.906 -0.775 38.638 1.00 46.53 11 GLY C N 1
ATOM 7096 C CA . GLY C 1 11 ? 18.285 -0.808 38.119 1.00 47.18 11 GLY C CA 1
ATOM 7097 C C . GLY C 1 11 ? 18.719 -2.009 37.280 1.00 46.06 11 GLY C C 1
ATOM 7098 O O . GLY C 1 11 ? 17.924 -2.762 36.691 1.00 45.99 11 GLY C O 1
ATOM 7099 N N . SER C 1 12 ? 20.020 -2.177 37.213 1.00 44.90 12 SER C N 1
ATOM 7100 C CA . SER C 1 12 ? 20.549 -3.359 36.626 1.00 43.98 12 SER C CA 1
ATOM 7101 C C . SER C 1 12 ? 20.728 -4.354 37.765 1.00 41.43 12 SER C C 1
ATOM 7102 O O . SER C 1 12 ? 21.784 -4.928 37.899 1.00 42.67 12 SER C O 1
ATOM 7113 N N . ASP C 1 14 ? 20.771 -7.551 39.907 1.00 29.10 14 ASP C N 1
ATOM 7114 C CA . ASP C 1 14 ? 20.822 -9.010 39.812 1.00 26.24 14 ASP C CA 1
ATOM 7115 C C . ASP C 1 14 ? 19.809 -9.700 40.735 1.00 19.25 14 ASP C C 1
ATOM 7116 O O . ASP C 1 14 ? 19.400 -9.115 41.748 1.00 15.89 14 ASP C O 1
ATOM 7121 N N . LEU C 1 15 ? 19.429 -10.937 40.399 1.00 14.51 15 LEU C N 1
ATOM 7122 C CA . LEU C 1 15 ? 18.735 -11.785 41.310 1.00 13.61 15 LEU C CA 1
ATOM 7123 C C . LEU C 1 15 ? 19.569 -11.936 42.634 1.00 14.02 15 LEU C C 1
ATOM 7124 O O . LEU C 1 15 ? 20.794 -12.081 42.582 1.00 13.13 15 LEU C O 1
ATOM 7129 N N . LEU C 1 16 ? 18.897 -11.961 43.782 1.00 13.46 16 LEU C N 1
ATOM 7130 C CA . LEU C 1 16 ? 19.564 -12.314 45.075 1.00 14.16 16 LEU C CA 1
ATOM 7131 C C . LEU C 1 16 ? 19.042 -13.619 45.654 1.00 14.57 16 LEU C C 1
ATOM 7132 O O . LEU C 1 16 ? 17.886 -14.033 45.373 1.00 16.20 16 LEU C O 1
ATOM 7137 N N . SER C 1 17 ? 19.865 -14.298 46.442 1.00 12.37 17 SER C N 1
ATOM 7138 C CA . SER C 1 17 ? 19.395 -15.495 47.169 1.00 12.19 17 SER C CA 1
ATOM 7139 C C . SER C 1 17 ? 18.741 -15.131 48.502 1.00 12.57 17 SER C C 1
ATOM 7140 O O . SER C 1 17 ? 18.832 -14.006 48.961 1.00 10.63 17 SER C O 1
ATOM 7143 N N . GLN C 1 18 ? 18.113 -16.115 49.129 1.00 13.65 18 GLN C N 1
ATOM 7144 C CA . GLN C 1 18 ? 17.456 -15.930 50.374 1.00 15.92 18 GLN C CA 1
ATOM 7145 C C . GLN C 1 18 ? 18.525 -15.620 51.436 1.00 16.19 18 GLN C C 1
ATOM 7146 O O . GLN C 1 18 ? 18.316 -14.756 52.258 1.00 15.57 18 GLN C O 1
ATOM 7152 N N . LEU C 1 19 ? 19.644 -16.323 51.384 1.00 17.66 19 LEU C N 1
ATOM 7153 C CA . LEU C 1 19 ? 20.768 -16.119 52.292 1.00 18.09 19 LEU C CA 1
ATOM 7154 C C . LEU C 1 19 ? 21.207 -14.636 52.263 1.00 15.80 19 LEU C C 1
ATOM 7155 O O . LEU C 1 19 ? 21.501 -14.016 53.317 1.00 13.40 19 LEU C O 1
ATOM 7160 N N . GLU C 1 20 ? 21.252 -14.076 51.063 1.00 13.21 20 GLU C N 1
ATOM 7161 C CA . GLU C 1 20 ? 21.784 -12.742 50.902 1.00 14.49 20 GLU C CA 1
ATOM 7162 C C . GLU C 1 20 ? 20.942 -11.641 51.548 1.00 13.44 20 GLU C C 1
ATOM 7163 O O . GLU C 1 20 ? 21.481 -10.533 51.883 1.00 12.44 20 GLU C O 1
ATOM 7169 N N . VAL C 1 21 ? 19.646 -11.929 51.735 1.00 12.67 21 VAL C N 1
ATOM 7170 C CA . VAL C 1 21 ? 18.761 -10.905 52.284 1.00 14.08 21 VAL C CA 1
ATOM 7171 C C . VAL C 1 21 ? 18.184 -11.260 53.668 1.00 14.29 21 VAL C C 1
ATOM 7172 O O . VAL C 1 21 ? 17.407 -10.489 54.229 1.00 12.11 21 VAL C O 1
ATOM 7176 N N . GLU C 1 22 ? 18.503 -12.439 54.165 1.00 17.09 22 GLU C N 1
ATOM 7177 C CA . GLU C 1 22 ? 17.941 -12.912 55.439 1.00 20.10 22 GLU C CA 1
ATOM 7178 C C . GLU C 1 22 ? 18.140 -11.859 56.539 1.00 19.55 22 GLU C C 1
ATOM 7179 O O . GLU C 1 22 ? 17.229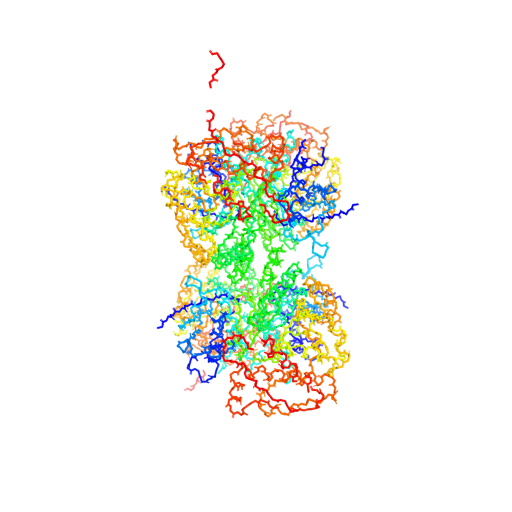 -11.638 57.347 1.00 19.30 22 GLU C O 1
ATOM 7185 N N . ARG C 1 23 ? 19.327 -11.256 56.582 1.00 20.23 23 ARG C N 1
ATOM 7186 C CA . ARG C 1 23 ? 19.644 -10.323 57.688 1.00 22.90 23 ARG C CA 1
ATOM 7187 C C . ARG C 1 23 ? 18.909 -9.018 57.555 1.00 21.06 23 ARG C C 1
ATOM 7188 O O . ARG C 1 23 ? 18.939 -8.193 58.447 1.00 19.78 23 ARG C O 1
ATOM 7196 N N . LEU C 1 24 ? 18.235 -8.815 56.423 1.00 19.70 24 LEU C N 1
ATOM 7197 C CA . LEU C 1 24 ? 17.448 -7.621 56.291 1.00 19.02 24 LEU C CA 1
ATOM 7198 C C . LEU C 1 24 ? 16.020 -7.751 56.796 1.00 18.72 24 LEU C C 1
ATOM 7199 O O . LEU C 1 24 ? 15.280 -6.788 56.795 1.00 19.83 24 LEU C O 1
ATOM 7204 N N . LYS C 1 25 ? 15.615 -8.935 57.228 1.00 19.39 25 LYS C N 1
ATOM 7205 C CA . LYS C 1 25 ? 14.313 -9.095 57.880 1.00 19.97 25 LYS C CA 1
ATOM 7206 C C . LYS C 1 25 ? 14.247 -8.244 59.184 1.00 17.65 25 LYS C C 1
ATOM 7207 O O . LYS C 1 25 ? 15.257 -8.100 59.897 1.00 15.85 25 LYS C O 1
ATOM 7213 N N . LYS C 1 26 ? 13.085 -7.706 59.526 1.00 17.72 26 LYS C N 1
ATOM 7214 C CA . LYS C 1 26 ? 12.994 -6.937 60.830 1.00 18.09 26 LYS C CA 1
ATOM 7215 C C . LYS C 1 26 ? 13.218 -7.818 62.096 1.00 19.24 26 LYS C C 1
ATOM 7216 O O . LYS C 1 26 ? 13.508 -7.340 63.209 1.00 17.97 26 LYS C O 1
ATOM 7222 N N . THR C 1 27 ? 13.017 -9.105 61.871 1.00 19.28 27 THR C N 1
ATOM 7223 C CA . THR C 1 27 ? 13.150 -10.191 62.845 1.00 20.80 27 THR C CA 1
ATOM 7224 C C . THR C 1 27 ? 14.596 -10.702 63.060 1.00 20.44 27 THR C C 1
ATOM 7225 O O . THR C 1 27 ? 14.878 -11.336 64.071 1.00 20.41 27 THR C O 1
ATOM 7229 N N . ALA C 1 28 ? 15.514 -10.381 62.144 1.00 20.33 28 ALA C N 1
ATOM 7230 C CA . ALA C 1 28 ? 16.903 -10.843 62.249 1.00 22.64 28 ALA C CA 1
ATOM 7231 C C . ALA C 1 28 ? 17.599 -10.288 63.524 1.00 26.97 28 ALA C C 1
ATOM 7232 O O . ALA C 1 28 ? 17.400 -9.138 63.911 1.00 27.69 28 ALA C O 1
ATOM 7234 N N . SER C 1 29 ? 18.416 -11.067 64.196 1.00 31.50 29 SER C N 1
ATOM 7235 C CA . SER C 1 29 ? 19.094 -10.434 65.348 1.00 35.11 29 SER C CA 1
ATOM 7236 C C . SER C 1 29 ? 20.441 -9.984 64.809 1.00 36.54 29 SER C C 1
ATOM 7237 O O . SER C 1 29 ? 21.364 -10.789 64.668 1.00 37.63 29 SER C O 1
ATOM 7240 N N . SER C 1 30 ? 20.502 -8.700 64.446 1.00 35.97 30 SER C N 1
ATOM 7241 C CA . SER C 1 30 ? 21.561 -8.131 63.609 1.00 35.33 30 SER C CA 1
ATOM 7242 C C . SER C 1 30 ? 21.230 -6.631 63.525 1.00 33.32 30 SER C C 1
ATOM 7243 O O . SER C 1 30 ? 20.047 -6.256 63.639 1.00 32.50 30 SER C O 1
ATOM 7246 N N . ASP C 1 31 ? 22.246 -5.771 63.392 1.00 31.32 31 ASP C N 1
ATOM 7247 C CA . ASP C 1 31 ? 21.988 -4.328 63.262 1.00 29.95 31 ASP C CA 1
ATOM 7248 C C . ASP C 1 31 ? 21.756 -3.893 61.798 1.00 25.29 31 ASP C C 1
ATOM 7249 O O . ASP C 1 31 ? 21.499 -2.717 61.512 1.00 23.91 31 ASP C O 1
ATOM 7254 N N . LEU C 1 32 ? 21.844 -4.858 60.900 1.00 22.31 32 LEU C N 1
ATOM 7255 C CA . LEU C 1 32 ? 21.879 -4.598 59.483 1.00 19.43 32 LEU C CA 1
ATOM 7256 C C . LEU C 1 32 ? 20.561 -3.998 58.987 1.00 17.02 32 LEU C C 1
ATOM 7257 O O . LEU C 1 32 ? 20.594 -3.030 58.222 1.00 17.83 32 LEU C O 1
ATOM 7262 N N . TYR C 1 33 ? 19.416 -4.543 59.401 1.00 15.57 33 TYR C N 1
ATOM 7263 C CA . TYR C 1 33 ? 18.107 -3.929 58.990 1.00 14.32 33 TYR C CA 1
ATOM 7264 C C . TYR C 1 33 ? 18.089 -2.437 59.291 1.00 14.19 33 TYR C C 1
ATOM 7265 O O . TYR C 1 33 ? 17.866 -1.675 58.391 1.00 13.51 33 TYR C O 1
ATOM 7274 N N . GLN C 1 34 ? 18.364 -2.011 60.533 1.00 14.36 34 GLN C N 1
ATOM 7275 C CA . GLN C 1 34 ? 18.317 -0.563 60.822 1.00 13.29 34 GLN C CA 1
ATOM 7276 C C . GLN C 1 34 ? 19.274 0.247 59.949 1.00 12.46 34 GLN C C 1
ATOM 7277 O O . GLN C 1 34 ? 18.956 1.378 59.594 1.00 13.21 34 GLN C O 1
ATOM 7283 N N . LEU C 1 35 ? 20.444 -0.291 59.616 1.00 13.18 35 LEU C N 1
ATOM 7284 C CA . LEU C 1 35 ? 21.367 0.437 58.737 1.00 13.94 35 LEU C CA 1
ATOM 7285 C C . LEU C 1 35 ? 20.723 0.597 57.331 1.00 12.39 35 LEU C C 1
ATOM 7286 O O . LEU C 1 35 ? 20.671 1.701 56.705 1.00 11.81 35 LEU C O 1
ATOM 7291 N N . TYR C 1 36 ? 20.257 -0.526 56.795 1.00 9.47 36 TYR C N 1
ATOM 7292 C CA . TYR C 1 36 ? 19.633 -0.564 55.479 1.00 9.75 36 TYR C CA 1
ATOM 7293 C C . TYR C 1 36 ? 18.412 0.331 55.420 1.00 10.08 36 TYR C C 1
ATOM 7294 O O . TYR C 1 36 ? 18.219 1.099 54.443 1.00 10.06 36 TYR C O 1
ATOM 7303 N N . ARG C 1 37 ? 17.615 0.299 56.472 1.00 9.71 37 ARG C N 1
ATOM 7304 C CA . ARG C 1 37 ? 16.443 1.162 56.577 1.00 10.82 37 ARG C CA 1
ATOM 7305 C C . ARG C 1 37 ? 16.810 2.649 56.575 1.00 12.46 37 ARG C C 1
ATOM 7306 O O . ARG C 1 37 ? 16.219 3.444 55.789 1.00 11.37 37 ARG C O 1
ATOM 7314 N N . ASN C 1 38 ? 17.833 3.007 57.364 1.00 12.62 38 ASN C N 1
ATOM 7315 C CA A ASN C 1 38 ? 18.241 4.407 57.456 0.50 13.99 38 ASN C CA 1
ATOM 7316 C CA B ASN C 1 38 ? 18.315 4.402 57.461 0.50 13.63 38 ASN C CA 1
ATOM 7317 C C . ASN C 1 38 ? 18.889 4.932 56.154 1.00 13.65 38 ASN C C 1
ATOM 7318 O O . ASN C 1 38 ? 18.635 6.063 55.778 1.00 15.08 38 ASN C O 1
ATOM 7327 N N . CYS C 1 39 ? 19.750 4.138 55.503 1.00 11.99 39 CYS C N 1
ATOM 7328 C CA . CYS C 1 39 ? 20.218 4.482 54.153 1.00 12.05 39 CYS C CA 1
ATOM 7329 C C . CYS C 1 39 ? 19.055 4.635 53.150 1.00 12.03 39 CYS C C 1
ATOM 7330 O O . CYS C 1 39 ? 19.089 5.531 52.329 1.00 12.67 39 CYS C O 1
ATOM 7333 N N . SER C 1 40 ? 18.044 3.780 53.234 1.00 11.31 40 SER C N 1
ATOM 7334 C CA . SER C 1 40 ? 16.888 3.863 52.310 1.00 9.71 40 SER C CA 1
ATOM 7335 C C . SER C 1 40 ? 16.045 5.112 52.606 1.00 9.18 40 SER C C 1
ATOM 7336 O O . SER C 1 40 ? 15.649 5.835 51.673 1.00 9.89 40 SER C O 1
ATOM 7339 N N . LEU C 1 41 ? 15.753 5.387 53.886 1.00 10.38 41 LEU C N 1
ATOM 7340 C CA . LEU C 1 41 ? 15.133 6.631 54.297 1.00 11.94 41 LEU C CA 1
ATOM 7341 C C . LEU C 1 41 ? 15.847 7.892 53.731 1.00 11.70 41 LEU C C 1
ATOM 7342 O O . LEU C 1 41 ? 15.229 8.807 53.166 1.00 12.36 41 LEU C O 1
ATOM 7347 N N . ALA C 1 42 ? 17.150 7.962 53.941 1.00 10.96 42 ALA C N 1
ATOM 7348 C CA . ALA C 1 42 ? 18.008 9.081 53.479 1.00 12.47 42 ALA C CA 1
ATOM 7349 C C . ALA C 1 42 ? 17.853 9.364 51.979 1.00 14.36 42 ALA C C 1
ATOM 7350 O O . ALA C 1 42 ? 17.708 10.537 51.596 1.00 14.36 42 ALA C O 1
ATOM 7352 N N . VAL C 1 43 ? 17.890 8.306 51.146 1.00 14.15 43 VAL C N 1
ATOM 7353 C CA . VAL C 1 43 ? 17.655 8.486 49.702 1.00 15.88 43 VAL C CA 1
ATOM 7354 C C . VAL C 1 43 ? 16.245 9.000 49.363 1.00 14.93 43 VAL C C 1
ATOM 7355 O O . VAL C 1 43 ? 16.105 9.748 48.399 1.00 15.34 43 VAL C O 1
ATOM 7359 N N . LEU C 1 44 ? 15.222 8.643 50.161 1.00 13.31 44 LEU C N 1
ATOM 7360 C CA . LEU C 1 44 ? 13.864 9.117 49.937 1.00 14.01 44 LEU C CA 1
ATOM 7361 C C . LEU C 1 44 ? 13.697 10.505 50.483 1.00 18.81 44 LEU C C 1
ATOM 7362 O O . LEU C 1 44 ? 12.736 11.152 50.163 1.00 19.79 44 LEU C O 1
ATOM 7367 N N . ASN C 1 45 ? 14.665 10.954 51.290 1.00 24.20 45 ASN C N 1
ATOM 7368 C CA . ASN C 1 45 ? 14.680 12.286 51.889 1.00 29.15 45 ASN C CA 1
ATOM 7369 C C . ASN C 1 45 ? 15.637 13.305 51.255 1.00 31.28 45 ASN C C 1
ATOM 7370 O O . ASN C 1 45 ? 16.139 14.206 51.935 1.00 32.30 45 ASN C O 1
ATOM 7375 N N . SER C 1 46 ? 15.911 13.168 49.975 1.00 32.50 46 SER C N 1
ATOM 7376 C CA . SER C 1 46 ? 16.855 14.071 49.333 1.00 36.51 46 SER C CA 1
ATOM 7377 C C . SER C 1 46 ? 16.234 15.463 49.147 1.00 40.92 46 SER C C 1
ATOM 7378 O O . SER C 1 46 ? 15.040 15.595 48.880 1.00 40.87 46 SER C O 1
ATOM 7381 N N . GLY C 1 47 ? 17.047 16.500 49.292 1.00 45.62 47 GLY C N 1
ATOM 7382 C CA . GLY C 1 47 ? 16.567 17.865 49.063 1.00 49.56 47 GLY C CA 1
ATOM 7383 C C . GLY C 1 47 ? 16.198 18.626 50.321 1.00 53.41 47 GLY C C 1
ATOM 7384 O O . GLY C 1 47 ? 16.309 19.856 50.356 1.00 53.97 47 GLY C O 1
ATOM 7385 N N . SER C 1 48 ? 15.747 17.899 51.343 1.00 56.43 48 SER C N 1
ATOM 7386 C CA . SER C 1 48 ? 15.517 18.463 52.677 1.00 59.59 48 SER C CA 1
ATOM 7387 C C . SER C 1 48 ? 16.451 17.824 53.738 1.00 62.30 48 SER C C 1
ATOM 7388 O O . SER C 1 48 ? 17.241 16.921 53.420 1.00 62.65 48 SER C O 1
ATOM 7391 N N . HIS C 1 49 ? 16.366 18.290 54.987 1.00 63.90 49 HIS C N 1
ATOM 7392 C CA . HIS C 1 49 ? 17.403 17.985 55.974 1.00 65.32 49 HIS C CA 1
ATOM 7393 C C . HIS C 1 49 ? 16.883 18.048 57.401 1.00 65.61 49 HIS C C 1
ATOM 7394 O O . HIS C 1 49 ? 17.086 19.041 58.097 1.00 65.76 49 HIS C O 1
ATOM 7401 N N . ASN C 1 52 ? 21.237 19.129 57.428 1.00 71.76 52 ASN C N 1
ATOM 7402 C CA . ASN C 1 52 ? 22.398 18.250 57.595 1.00 71.81 52 ASN C CA 1
ATOM 7403 C C . ASN C 1 52 ? 22.488 17.565 58.982 1.00 73.44 52 ASN C C 1
ATOM 7404 O O . ASN C 1 52 ? 23.583 17.200 59.443 1.00 73.75 52 ASN C O 1
ATOM 7409 N N . SER C 1 53 ? 21.336 17.381 59.634 1.00 74.68 53 SER C N 1
ATOM 7410 C CA . SER C 1 53 ? 21.279 16.672 60.928 1.00 75.87 53 SER C CA 1
ATOM 7411 C C . SER C 1 53 ? 20.446 15.389 60.824 1.00 76.36 53 SER C C 1
ATOM 7412 O O . SER C 1 53 ? 19.338 15.394 60.267 1.00 76.61 53 SER C O 1
ATOM 7415 N N . LYS C 1 54 ? 20.995 14.296 61.361 1.00 76.33 54 LYS C N 1
ATOM 7416 C CA . LYS C 1 54 ? 20.363 12.961 61.310 1.00 75.91 54 LYS C CA 1
ATOM 7417 C C . LYS C 1 54 ? 19.103 12.813 62.204 1.00 75.24 54 LYS C C 1
ATOM 7418 O O . LYS C 1 54 ? 18.665 11.693 62.511 1.00 75.10 54 LYS C O 1
ATOM 7424 N N . GLU C 1 55 ? 18.527 13.954 62.605 1.00 74.51 55 GLU C N 1
ATOM 7425 C CA . GLU C 1 55 ? 17.198 14.008 63.232 1.00 73.18 55 GLU C CA 1
ATOM 7426 C C . GLU C 1 55 ? 16.099 13.941 62.173 1.00 71.81 55 GLU C C 1
ATOM 7427 O O . GLU C 1 55 ? 14.943 14.324 62.403 1.00 71.59 55 GLU C O 1
ATOM 7433 N N . LEU C 1 56 ? 16.531 13.458 61.003 1.00 70.15 56 LEU C N 1
ATOM 7434 C CA . LEU C 1 56 ? 15.710 12.830 59.976 1.00 67.83 56 LEU C CA 1
ATOM 7435 C C . LEU C 1 56 ? 14.852 11.733 60.608 1.00 65.90 56 LEU C C 1
ATOM 7436 O O . LEU C 1 56 ? 13.649 11.648 60.333 1.00 66.09 56 LEU C O 1
ATOM 7441 N N . LEU C 1 57 ? 15.466 10.923 61.474 1.00 63.59 57 LEU C N 1
ATOM 7442 C CA . LEU C 1 57 ? 14.804 9.737 62.047 1.00 61.65 57 LEU C CA 1
ATOM 7443 C C . LEU C 1 57 ? 13.490 10.020 62.799 1.00 58.98 57 LEU C C 1
ATOM 7444 O O . LEU C 1 57 ? 12.565 9.209 62.760 1.00 59.19 57 LEU C O 1
ATOM 7449 N N . ASP C 1 58 ? 13.411 11.179 63.446 1.00 55.89 58 ASP C N 1
ATOM 7450 C CA . ASP C 1 58 ? 12.298 11.495 64.327 1.00 52.93 58 ASP C CA 1
ATOM 7451 C C . ASP C 1 58 ? 10.994 11.799 63.592 1.00 48.69 58 ASP C C 1
ATOM 7452 O O . ASP C 1 58 ? 9.909 11.445 64.068 1.00 48.51 58 ASP C O 1
ATOM 7457 N N . LYS C 1 59 ? 11.097 12.435 62.429 1.00 44.54 59 LYS C N 1
ATOM 7458 C CA . LYS C 1 59 ? 9.905 12.780 61.652 1.00 40.97 59 LYS C CA 1
ATOM 7459 C C . LYS C 1 59 ? 9.306 11.540 60.964 1.00 36.74 59 LYS C C 1
ATOM 7460 O O . LYS C 1 59 ? 8.104 11.477 60.716 1.00 36.84 59 LYS C O 1
ATOM 7466 N N . TYR C 1 60 ? 10.150 10.557 60.654 1.00 32.08 60 TYR C N 1
ATOM 7467 C CA . TYR C 1 60 ? 9.690 9.381 59.918 1.00 27.40 60 TYR C CA 1
ATOM 7468 C C . TYR C 1 60 ? 9.929 8.156 60.721 1.00 24.56 60 TYR C C 1
ATOM 7469 O O . TYR C 1 60 ? 10.475 7.198 60.201 1.00 24.34 60 TYR C O 1
ATOM 7478 N N . LYS C 1 61 ? 9.566 8.204 62.003 1.00 22.20 61 LYS C N 1
ATOM 7479 C CA . LYS C 1 61 ? 9.665 7.062 62.901 1.00 21.35 61 LYS C CA 1
ATOM 7480 C C . LYS C 1 61 ? 8.906 5.830 62.414 1.00 16.86 61 LYS C C 1
ATOM 7481 O O . LYS C 1 61 ? 9.317 4.698 62.671 1.00 14.07 61 LYS C O 1
ATOM 7487 N N . ASN C 1 62 ? 7.758 6.069 61.796 1.00 15.09 62 ASN C N 1
ATOM 7488 C CA . ASN C 1 62 ? 6.919 4.957 61.325 1.00 16.49 62 ASN C CA 1
ATOM 7489 C C . ASN C 1 62 ? 7.346 4.408 59.918 1.00 14.31 62 ASN C C 1
ATOM 7490 O O . ASN C 1 62 ? 6.673 3.538 59.381 1.00 14.46 62 ASN C O 1
ATOM 7495 N N . PHE C 1 63 ? 8.433 4.917 59.334 1.00 13.27 63 PHE C N 1
ATOM 7496 C CA . PHE C 1 63 ? 8.937 4.368 58.072 1.00 12.76 63 PHE C CA 1
ATOM 7497 C C . PHE C 1 63 ? 9.432 2.915 58.268 1.00 13.22 63 PHE C C 1
ATOM 7498 O O . PHE C 1 63 ? 10.010 2.599 59.314 1.00 14.28 63 PHE C O 1
ATOM 7506 N N . ASP C 1 64 ? 9.185 2.046 57.279 1.00 10.91 64 ASP C N 1
ATOM 7507 C CA . ASP C 1 64 ? 9.932 0.810 57.143 1.00 11.63 64 ASP C CA 1
ATOM 7508 C C . ASP C 1 64 ? 10.042 0.378 55.669 1.00 11.51 64 ASP C C 1
ATOM 7509 O O . ASP C 1 64 ? 9.399 0.948 54.776 1.00 12.17 64 ASP C O 1
ATOM 7514 N N . ILE C 1 65 ? 10.902 -0.598 55.426 1.00 11.04 65 ILE C N 1
ATOM 7515 C CA . ILE C 1 65 ? 11.128 -1.100 54.093 1.00 11.64 65 ILE C CA 1
ATOM 7516 C C . ILE C 1 65 ? 11.244 -2.604 54.188 1.00 12.90 65 ILE C C 1
ATOM 7517 O O . ILE C 1 65 ? 11.891 -3.128 55.143 1.00 13.58 65 ILE C O 1
ATOM 7522 N N . THR C 1 66 ? 10.620 -3.278 53.213 1.00 10.50 66 THR C N 1
ATOM 7523 C CA . THR C 1 66 ? 10.601 -4.695 53.127 1.00 13.46 66 THR C CA 1
ATOM 7524 C C . THR C 1 66 ? 11.115 -5.137 51.753 1.00 15.15 66 THR C C 1
ATOM 7525 O O . THR C 1 66 ? 10.655 -4.610 50.723 1.00 17.22 66 THR C O 1
ATOM 7529 N N . VAL C 1 67 ? 12.088 -6.049 51.739 1.00 13.14 67 VAL C N 1
ATOM 7530 C CA . VAL C 1 67 ? 12.679 -6.618 50.535 1.00 12.56 67 VAL C CA 1
ATOM 7531 C C . VAL C 1 67 ? 11.940 -7.909 50.174 1.00 14.52 67 VAL C C 1
ATOM 7532 O O . VAL C 1 67 ? 11.769 -8.806 51.036 1.00 14.53 67 VAL C O 1
ATOM 7544 N N . ARG C 1 69 ? 11.837 -11.013 47.355 1.00 14.86 69 ARG C N 1
ATOM 7545 C CA . ARG C 1 69 ? 12.455 -11.728 46.234 1.00 12.53 69 ARG C CA 1
ATOM 7546 C C . ARG C 1 69 ? 11.269 -12.334 45.489 1.00 13.14 69 ARG C C 1
ATOM 7547 O O . ARG C 1 69 ? 10.562 -13.230 46.015 1.00 10.55 69 ARG C O 1
ATOM 7555 N N . ARG C 1 70 ? 11.045 -11.823 44.279 1.00 13.09 70 ARG C N 1
ATOM 7556 C CA . ARG C 1 70 ? 9.926 -12.295 43.432 1.00 13.07 70 ARG C CA 1
ATOM 7557 C C . ARG C 1 70 ? 10.322 -12.739 41.999 1.00 11.80 70 ARG C C 1
ATOM 7558 O O . ARG C 1 70 ? 11.482 -12.979 41.701 1.00 9.93 70 ARG C O 1
ATOM 7566 N N . GLU C 1 71 ? 9.351 -12.808 41.074 1.00 12.22 71 GLU C N 1
ATOM 7567 C CA . GLU C 1 71 ? 9.597 -13.483 39.755 1.00 13.19 71 GLU C CA 1
ATOM 7568 C C . GLU C 1 71 ? 10.621 -12.781 38.888 1.00 12.64 71 GLU C C 1
ATOM 7569 O O . GLU C 1 71 ? 11.396 -13.434 38.175 1.00 12.71 71 GLU C O 1
ATOM 7575 N N . ARG C 1 72 ? 10.663 -11.444 38.958 1.00 12.02 72 ARG C N 1
ATOM 7576 C CA . ARG C 1 72 ? 11.637 -10.659 38.156 1.00 15.24 72 ARG C CA 1
ATOM 7577 C C . ARG C 1 72 ? 12.744 -10.078 39.019 1.00 17.06 72 ARG C C 1
ATOM 7578 O O . ARG C 1 72 ? 13.391 -9.070 38.648 1.00 18.16 72 ARG C O 1
ATOM 7586 N N . GLY C 1 73 ? 12.971 -10.732 40.140 1.00 15.52 73 GLY C N 1
ATOM 7587 C CA . GLY C 1 73 ? 13.957 -10.270 41.122 1.00 15.75 73 GLY C CA 1
ATOM 7588 C C . GLY C 1 73 ? 13.291 -9.470 42.244 1.00 16.59 73 GLY C C 1
ATOM 7589 O O . GLY C 1 73 ? 12.069 -9.603 42.518 1.00 16.88 73 GLY C O 1
ATOM 7590 N N . ILE C 1 74 ? 14.055 -8.561 42.844 1.00 13.83 74 ILE C N 1
ATOM 7591 C CA . ILE C 1 74 ? 13.573 -7.861 44.045 1.00 12.08 74 ILE C CA 1
ATOM 7592 C C . ILE C 1 74 ? 12.509 -6.803 43.775 1.00 12.67 74 ILE C C 1
ATOM 7593 O O . ILE C 1 74 ? 12.728 -5.904 42.967 1.00 13.08 74 ILE C O 1
ATOM 7598 N N . LYS C 1 75 ? 11.416 -6.836 44.544 1.00 12.73 75 LYS C N 1
ATOM 7599 C CA . LYS C 1 75 ? 10.482 -5.697 44.633 1.00 14.86 75 LYS C CA 1
ATOM 7600 C C . LYS C 1 75 ? 10.682 -5.097 46.022 1.00 14.60 75 LYS C C 1
ATOM 7601 O O . LYS C 1 75 ? 10.993 -5.857 46.947 1.00 13.44 75 LYS C O 1
ATOM 7607 N N . LEU C 1 76 ? 10.492 -3.786 46.202 1.00 13.70 76 LEU C N 1
ATOM 7608 C CA . LEU C 1 76 ? 10.598 -3.201 47.575 1.00 11.65 76 LEU C CA 1
ATOM 7609 C C . LEU C 1 76 ? 9.214 -2.735 47.987 1.00 12.66 76 LEU C C 1
ATOM 7610 O O . LEU C 1 76 ? 8.402 -2.295 47.129 1.00 13.20 76 LEU C O 1
ATOM 7615 N N . GLU C 1 77 ? 8.869 -2.898 49.272 1.00 11.47 77 GLU C N 1
ATOM 7616 C CA . GLU C 1 77 ? 7.656 -2.276 49.766 1.00 13.06 77 GLU C CA 1
ATOM 7617 C C . GLU C 1 77 ? 8.035 -1.223 50.832 1.00 12.05 77 GLU C C 1
ATOM 7618 O O . GLU C 1 77 ? 8.744 -1.542 51.813 1.00 10.35 77 GLU C O 1
ATOM 7624 N N . LEU C 1 78 ? 7.527 -0.010 50.661 1.00 11.26 78 LEU C N 1
ATOM 7625 C CA . LEU C 1 78 ? 7.835 1.100 51.543 1.00 11.19 78 LEU C CA 1
ATOM 7626 C C . LEU C 1 78 ? 6.591 1.319 52.346 1.00 12.85 78 LEU C C 1
ATOM 7627 O O . LEU C 1 78 ? 5.471 1.377 51.786 1.00 13.71 78 LEU C O 1
ATOM 7632 N N . ALA C 1 79 ? 6.772 1.424 53.651 1.00 11.20 79 ALA C N 1
ATOM 7633 C CA . ALA C 1 79 ? 5.661 1.816 54.500 1.00 11.68 79 ALA C CA 1
ATOM 7634 C C . ALA C 1 79 ? 5.968 3.211 54.986 1.00 13.42 79 ALA C C 1
ATOM 7635 O O . ALA C 1 79 ? 7.111 3.494 55.430 1.00 14.51 79 ALA C O 1
ATOM 7637 N N . ASN C 1 80 ? 5.009 4.106 54.774 1.00 13.24 80 ASN C N 1
ATOM 7638 C CA . ASN C 1 80 ? 5.142 5.515 55.121 1.00 15.98 80 ASN C CA 1
ATOM 7639 C C . ASN C 1 80 ? 6.434 6.226 54.705 1.00 17.93 80 ASN C C 1
ATOM 7640 O O . ASN C 1 80 ? 7.134 6.774 55.565 1.00 18.23 80 ASN C O 1
ATOM 7645 N N . PRO C 1 81 ? 6.750 6.246 53.401 1.00 17.98 81 PRO C N 1
ATOM 7646 C CA . PRO C 1 81 ? 7.905 6.964 52.819 1.00 19.64 81 PRO C CA 1
ATOM 7647 C C . PRO C 1 81 ? 7.733 8.491 52.855 1.00 21.61 81 PRO C C 1
ATOM 7648 O O . PRO C 1 81 ? 6.583 8.948 52.795 1.00 22.81 81 PRO C O 1
ATOM 7652 N N . PRO C 1 82 ? 8.845 9.273 52.923 1.00 21.48 82 PRO C N 1
ATOM 7653 C CA . PRO C 1 82 ? 8.732 10.729 52.694 1.00 21.89 82 PRO C CA 1
ATOM 7654 C C . PRO C 1 82 ? 8.010 11.055 51.409 1.00 21.72 82 PRO C C 1
ATOM 7655 O O . PRO C 1 82 ? 8.263 10.452 50.379 1.00 22.58 82 PRO C O 1
ATOM 7659 N N . GLU C 1 83 ? 7.091 11.996 51.491 1.00 21.51 83 GLU C N 1
ATOM 7660 C CA . GLU C 1 83 ? 6.321 12.404 50.344 1.00 25.41 83 GLU C CA 1
ATOM 7661 C C . GLU C 1 83 ? 7.021 13.377 49.355 1.00 26.46 83 GLU C C 1
ATOM 7662 O O . GLU C 1 83 ? 6.540 13.533 48.225 1.00 23.87 83 GLU C O 1
ATOM 7668 N N . HIS C 1 84 ? 8.173 13.972 49.715 1.00 29.11 84 HIS C N 1
ATOM 7669 C CA . HIS C 1 84 ? 8.974 14.717 48.698 1.00 31.64 84 HIS C CA 1
ATOM 7670 C C . HIS C 1 84 ? 9.748 13.905 47.654 1.00 30.46 84 HIS C C 1
ATOM 7671 O O . HIS C 1 84 ? 10.208 14.475 46.682 1.00 31.30 84 HIS C O 1
ATOM 7678 N N . ALA C 1 85 ? 9.860 12.580 47.819 1.00 28.50 85 ALA C N 1
ATOM 7679 C CA . ALA C 1 85 ? 10.424 11.710 46.758 1.00 25.00 85 ALA C CA 1
ATOM 7680 C C . ALA C 1 85 ? 9.488 11.537 45.560 1.00 24.18 85 ALA C C 1
ATOM 7681 O O . ALA C 1 85 ? 9.888 10.938 44.560 1.00 21.63 85 ALA C O 1
ATOM 7683 N N . PHE C 1 86 ? 8.260 12.079 45.686 1.00 24.69 86 PHE C N 1
ATOM 7684 C CA . PHE C 1 86 ? 7.203 11.949 44.678 1.00 23.60 86 PHE C CA 1
ATOM 7685 C C . PHE C 1 86 ? 6.988 13.170 43.774 1.00 19.90 86 PHE C C 1
ATOM 7686 O O . PHE C 1 86 ? 6.877 14.305 44.265 1.00 18.44 86 PHE C O 1
ATOM 7694 N N . VAL C 1 87 ? 6.752 12.863 42.486 1.00 16.97 87 VAL C N 1
ATOM 7695 C CA . VAL C 1 87 ? 6.185 13.760 41.535 1.00 15.63 87 VAL C CA 1
ATOM 7696 C C . VAL C 1 87 ? 4.800 13.218 41.099 1.00 14.23 87 VAL C C 1
ATOM 7697 O O . VAL C 1 87 ? 4.698 12.116 40.577 1.00 13.97 87 VAL C O 1
ATOM 7701 N N . ASP C 1 88 ? 3.736 13.945 41.413 1.00 14.76 88 ASP C N 1
ATOM 7702 C CA . ASP C 1 88 ? 2.386 13.516 40.951 1.00 15.23 88 ASP C CA 1
ATOM 7703 C C . ASP C 1 88 ? 2.127 12.086 41.337 1.00 16.63 88 ASP C C 1
ATOM 7704 O O . ASP C 1 88 ? 1.774 11.258 40.477 1.00 15.81 88 ASP C O 1
ATOM 7709 N N . GLY C 1 89 ? 2.315 11.799 42.630 1.00 16.36 89 GLY C N 1
ATOM 7710 C CA . GLY C 1 89 ? 1.999 10.469 43.105 1.00 17.66 89 GLY C CA 1
ATOM 7711 C C . GLY C 1 89 ? 3.006 9.365 42.819 1.00 20.58 89 GLY C C 1
ATOM 7712 O O . GLY C 1 89 ? 2.700 8.189 43.121 1.00 22.37 89 GLY C O 1
ATOM 7713 N N . GLN C 1 90 ? 4.183 9.685 42.232 1.00 18.26 90 GLN C N 1
ATOM 7714 C CA . GLN C 1 90 ? 5.093 8.621 41.795 1.00 17.71 90 GLN C CA 1
ATOM 7715 C C . GLN C 1 90 ? 6.494 9.009 42.227 1.00 16.98 90 GLN C C 1
ATOM 7716 O O . GLN C 1 90 ? 6.867 10.177 42.176 1.00 17.10 90 GLN C O 1
ATOM 7722 N N . ILE C 1 91 ? 7.234 8.027 42.746 1.00 15.42 91 ILE C N 1
ATOM 7723 C CA . ILE C 1 91 ? 8.617 8.274 43.167 1.00 13.81 91 ILE C CA 1
ATOM 7724 C C . ILE C 1 91 ? 9.470 8.513 41.936 1.00 10.86 91 ILE C C 1
ATOM 7725 O O . ILE C 1 91 ? 9.402 7.729 40.948 1.00 9.80 91 ILE C O 1
ATOM 7730 N N . ILE C 1 92 ? 10.262 9.584 41.996 1.00 11.30 92 ILE C N 1
ATOM 7731 C CA . ILE C 1 92 ? 11.151 9.976 40.905 1.00 11.87 92 ILE C CA 1
ATOM 7732 C C . ILE C 1 92 ? 11.974 8.728 40.532 1.00 12.61 92 ILE C C 1
ATOM 7733 O O . ILE C 1 92 ? 12.428 8.029 41.441 1.00 11.75 92 ILE C O 1
ATOM 7738 N N . LYS C 1 93 ? 12.185 8.445 39.231 1.00 11.15 93 LYS C N 1
ATOM 7739 C CA . LYS C 1 93 ? 12.920 7.231 38.821 1.00 11.02 93 LYS C CA 1
ATOM 7740 C C . LYS C 1 93 ? 14.335 7.155 39.317 1.00 10.95 93 LYS C C 1
ATOM 7741 O O . LYS C 1 93 ? 14.813 6.059 39.666 1.00 9.57 93 LYS C O 1
ATOM 7747 N N . GLY C 1 94 ? 15.013 8.296 39.348 1.00 10.51 94 GLY C N 1
ATOM 7748 C CA . GLY C 1 94 ? 16.371 8.316 39.910 1.00 10.56 94 GLY C CA 1
ATOM 7749 C C . GLY C 1 94 ? 16.403 7.884 41.400 1.00 10.81 94 GLY C C 1
ATOM 7750 O O . GLY C 1 94 ? 17.342 7.211 41.843 1.00 11.07 94 GLY C O 1
ATOM 7751 N N . ILE C 1 95 ? 15.382 8.256 42.164 1.00 10.07 95 ILE C N 1
ATOM 7752 C CA . ILE C 1 95 ? 15.299 7.868 43.572 1.00 11.58 95 ILE C CA 1
ATOM 7753 C C . ILE C 1 95 ? 15.046 6.365 43.640 1.00 11.13 95 ILE C C 1
ATOM 7754 O O . ILE C 1 95 ? 15.661 5.660 44.433 1.00 10.83 95 ILE C O 1
ATOM 7759 N N . GLN C 1 96 ? 14.174 5.858 42.770 1.00 10.48 96 GLN C N 1
ATOM 7760 C CA . GLN C 1 96 ? 13.933 4.431 42.769 1.00 11.70 96 GLN C CA 1
ATOM 7761 C C . GLN C 1 96 ? 15.231 3.684 42.541 1.00 11.17 96 GLN C C 1
ATOM 7762 O O . GLN C 1 96 ? 15.488 2.672 43.210 1.00 12.41 96 GLN C O 1
ATOM 7768 N N . GLU C 1 97 ? 16.014 4.115 41.559 1.00 9.76 97 GLU C N 1
ATOM 7769 C CA . GLU C 1 97 ? 17.267 3.417 41.302 1.00 10.36 97 GLU C CA 1
ATOM 7770 C C . GLU C 1 97 ? 18.170 3.511 42.523 1.00 10.36 97 GLU C C 1
ATOM 7771 O O . GLU C 1 97 ? 18.879 2.574 42.826 1.00 10.84 97 GLU C O 1
ATOM 7777 N N . HIS C 1 98 ? 18.202 4.675 43.169 1.00 9.60 98 HIS C N 1
ATOM 7778 C CA . HIS C 1 98 ? 19.025 4.768 44.424 1.00 10.18 98 HIS C CA 1
ATOM 7779 C C . HIS C 1 98 ? 18.653 3.746 45.478 1.00 10.64 98 HIS C C 1
ATOM 7780 O O . HIS C 1 98 ? 19.577 3.175 46.119 1.00 11.19 98 HIS C O 1
ATOM 7787 N N . LEU C 1 99 ? 17.338 3.451 45.634 1.00 10.30 99 LEU C N 1
ATOM 7788 C CA . LEU C 1 99 ? 16.905 2.412 46.648 1.00 10.71 99 LEU C CA 1
ATOM 7789 C C . LEU C 1 99 ? 17.511 1.068 46.288 1.00 11.58 99 LEU C C 1
ATOM 7790 O O . LEU C 1 99 ? 17.984 0.310 47.138 1.00 11.86 99 LEU C O 1
ATOM 7795 N N . PHE C 1 100 ? 17.558 0.766 45.004 1.00 11.37 100 PHE C N 1
ATOM 7796 C CA . PHE C 1 100 ? 18.251 -0.461 44.621 1.00 11.08 100 PHE C CA 1
ATOM 7797 C C . PHE C 1 100 ? 19.739 -0.450 44.789 1.00 9.91 100 PHE C C 1
ATOM 7798 O O . PHE C 1 100 ? 20.303 -1.470 45.128 1.00 12.71 100 PHE C O 1
ATOM 7806 N N . SER C 1 101 ? 20.389 0.671 44.518 1.00 11.17 101 SER C N 1
ATOM 7807 C CA . SER C 1 101 ? 21.848 0.814 44.768 1.00 9.31 101 SER C CA 1
ATOM 7808 C C . SER C 1 101 ? 22.206 0.600 46.235 1.00 10.74 101 SER C C 1
ATOM 7809 O O . SER C 1 101 ? 23.206 -0.083 46.537 1.00 12.14 101 SER C O 1
ATOM 7812 N N . VAL C 1 102 ? 21.378 1.130 47.133 1.00 9.09 102 VAL C N 1
ATOM 7813 C CA . VAL C 1 102 ? 21.571 0.979 48.599 1.00 10.76 102 VAL C CA 1
ATOM 7814 C C . VAL C 1 102 ? 21.492 -0.553 48.963 1.00 10.79 102 VAL C C 1
ATOM 7815 O O . VAL C 1 102 ? 22.413 -1.125 49.584 1.00 9.71 102 VAL C O 1
ATOM 7819 N N . LEU C 1 103 ? 20.431 -1.204 48.510 1.00 11.40 103 LEU C N 1
ATOM 7820 C CA . LEU C 1 103 ? 20.283 -2.617 48.682 1.00 9.79 103 LEU C CA 1
ATOM 7821 C C . LEU C 1 103 ? 21.505 -3.415 48.152 1.00 10.05 103 LEU C C 1
ATOM 7822 O O . LEU C 1 103 ? 22.057 -4.313 48.865 1.00 11.75 103 LEU C O 1
ATOM 7827 N N . ARG C 1 104 ? 21.899 -3.180 46.892 1.00 7.04 104 ARG C N 1
ATOM 7828 C CA . ARG C 1 104 ? 23.007 -3.909 46.271 1.00 8.55 104 ARG C CA 1
ATOM 7829 C C . ARG C 1 104 ? 24.264 -3.783 47.111 1.00 11.04 104 ARG C C 1
ATOM 7830 O O . ARG C 1 104 ? 24.928 -4.782 47.409 1.00 9.88 104 ARG C O 1
ATOM 7838 N N . ASP C 1 105 ? 24.613 -2.561 47.498 1.00 11.51 105 ASP C N 1
ATOM 7839 C CA . ASP C 1 105 ? 25.906 -2.431 48.196 1.00 13.67 105 ASP C CA 1
ATOM 7840 C C . ASP C 1 105 ? 25.847 -2.931 49.627 1.00 14.76 105 ASP C C 1
ATOM 7841 O O . ASP C 1 105 ? 26.838 -3.511 50.123 1.00 14.52 105 ASP C O 1
ATOM 7846 N N . ILE C 1 106 ? 24.708 -2.761 50.307 1.00 15.65 106 ILE C N 1
ATOM 7847 C CA . ILE C 1 106 ? 24.639 -3.245 51.724 1.00 17.76 106 ILE C CA 1
ATOM 7848 C C . ILE C 1 106 ? 24.809 -4.798 51.707 1.00 16.54 106 ILE C C 1
ATOM 7849 O O . ILE C 1 106 ? 25.543 -5.405 52.546 1.00 16.21 106 ILE C O 1
ATOM 7854 N N . VAL C 1 107 ? 24.094 -5.425 50.779 1.00 13.13 107 VAL C N 1
ATOM 7855 C CA . VAL C 1 107 ? 24.181 -6.881 50.601 1.00 14.29 107 VAL C CA 1
ATOM 7856 C C . VAL C 1 107 ? 25.611 -7.349 50.294 1.00 13.93 107 VAL C C 1
ATOM 7857 O O . VAL C 1 107 ? 26.109 -8.285 50.965 1.00 12.15 107 VAL C O 1
ATOM 7861 N N . TYR C 1 108 ? 26.275 -6.673 49.344 1.00 13.28 108 TYR C N 1
ATOM 7862 C CA . TYR C 1 108 ? 27.622 -7.049 48.890 1.00 13.37 108 TYR C CA 1
ATOM 7863 C C . TYR C 1 108 ? 28.619 -7.021 50.046 1.00 14.70 108 TYR C C 1
ATOM 7864 O O . TYR C 1 108 ? 29.376 -8.001 50.267 1.00 14.24 108 TYR C O 1
ATOM 7873 N N . VAL C 1 109 ? 28.588 -5.926 50.800 1.00 15.64 109 VAL C N 1
ATOM 7874 C CA . VAL C 1 109 ? 29.567 -5.733 51.850 1.00 18.22 109 VAL C CA 1
ATOM 7875 C C . VAL C 1 109 ? 29.337 -6.739 52.966 1.00 18.58 109 VAL C C 1
ATOM 7876 O O . VAL C 1 109 ? 30.277 -7.332 53.492 1.00 17.71 109 VAL C O 1
ATOM 7880 N N . ASN C 1 110 ? 28.070 -6.929 53.303 1.00 20.26 110 ASN C N 1
ATOM 7881 C CA . ASN C 1 110 ? 27.657 -7.966 54.258 1.00 20.94 110 ASN C CA 1
ATOM 7882 C C . ASN C 1 110 ? 28.063 -9.365 53.874 1.00 24.77 110 ASN C C 1
ATOM 7883 O O . ASN C 1 110 ? 28.401 -10.153 54.775 1.00 26.62 110 ASN C O 1
ATOM 7896 N N . HIS C 1 112 ? 30.800 -10.174 52.097 1.00 30.90 112 HIS C N 1
ATOM 7897 C CA . HIS C 1 112 ? 32.240 -10.258 51.950 1.00 33.58 112 HIS C CA 1
ATOM 7898 C C . HIS C 1 112 ? 33.025 -9.907 53.185 1.00 37.18 112 HIS C C 1
ATOM 7899 O O . HIS C 1 112 ? 34.235 -9.883 53.140 1.00 37.27 112 HIS C O 1
ATOM 7906 N N . LEU C 1 113 ? 32.327 -9.683 54.290 1.00 41.49 113 LEU C N 1
ATOM 7907 C CA . LEU C 1 113 ? 32.930 -9.135 55.491 1.00 45.96 113 LEU C CA 1
ATOM 7908 C C . LEU C 1 113 ? 32.090 -9.526 56.709 1.00 47.56 113 LEU C C 1
ATOM 7909 O O . LEU C 1 113 ? 31.186 -8.776 57.121 1.00 48.55 113 LEU C O 1
ATOM 7914 N N . ASN C 1 123 ? 44.758 -4.636 56.993 1.00 30.15 123 ASN C N 1
ATOM 7915 C CA . ASN C 1 123 ? 45.638 -5.048 55.880 1.00 30.85 123 ASN C CA 1
ATOM 7916 C C . ASN C 1 123 ? 45.391 -4.271 54.548 1.00 29.66 123 ASN C C 1
ATOM 7917 O O . ASN C 1 123 ? 44.241 -4.202 54.043 1.00 28.12 123 ASN C O 1
ATOM 7922 N N . ALA C 1 124 ? 46.490 -3.716 54.015 1.00 28.62 124 ALA C N 1
ATOM 7923 C CA . ALA C 1 124 ? 46.550 -2.852 52.803 1.00 26.17 124 ALA C CA 1
ATOM 7924 C C . ALA C 1 124 ? 45.934 -3.457 51.578 1.00 23.77 124 ALA C C 1
ATOM 7925 O O . ALA C 1 124 ? 45.068 -2.827 50.939 1.00 20.33 124 ALA C O 1
ATOM 7927 N N . THR C 1 125 ? 46.406 -4.657 51.243 1.00 23.32 125 THR C N 1
ATOM 7928 C CA . THR C 1 125 ? 45.905 -5.355 50.059 1.00 24.77 125 THR C CA 1
ATOM 7929 C C . THR C 1 125 ? 44.454 -5.738 50.231 1.00 23.82 125 THR C C 1
ATOM 7930 O O . THR C 1 125 ? 43.655 -5.472 49.323 1.00 23.85 125 THR C O 1
ATOM 7934 N N . HIS C 1 126 ? 44.084 -6.302 51.376 1.00 22.57 126 HIS C N 1
ATOM 7935 C CA . HIS C 1 126 ? 42.664 -6.606 51.557 1.00 24.08 126 HIS C CA 1
ATOM 7936 C C . HIS C 1 126 ? 41.780 -5.364 51.400 1.00 17.97 126 HIS C C 1
ATOM 7937 O O . HIS C 1 126 ? 40.686 -5.453 50.838 1.00 16.47 126 HIS C O 1
ATOM 7944 N N . ILE C 1 127 ? 42.224 -4.229 51.953 1.00 14.33 127 ILE C N 1
ATOM 7945 C CA . ILE C 1 127 ? 41.385 -3.023 51.904 1.00 14.04 127 ILE C CA 1
ATOM 7946 C C . ILE C 1 127 ? 41.166 -2.524 50.487 1.00 12.71 127 ILE C C 1
ATOM 7947 O O . ILE C 1 127 ? 40.044 -2.288 50.088 1.00 12.28 127 ILE C O 1
ATOM 7952 N N . THR C 1 128 ? 42.240 -2.318 49.766 1.00 12.46 128 THR C N 1
ATOM 7953 C CA . THR C 1 128 ? 42.171 -1.963 48.318 1.00 14.94 128 THR C CA 1
ATOM 7954 C C . THR C 1 128 ? 41.355 -3.003 47.516 1.00 14.57 128 THR C C 1
ATOM 7955 O O . THR C 1 128 ? 40.550 -2.638 46.657 1.00 11.92 128 THR C O 1
ATOM 7959 N N . ASN C 1 129 ? 41.543 -4.293 47.803 1.00 15.01 129 ASN C N 1
ATOM 7960 C CA . ASN C 1 129 ? 40.765 -5.343 47.071 1.00 18.04 129 ASN C CA 1
ATOM 7961 C C . ASN C 1 129 ? 39.271 -5.308 47.378 1.00 15.39 129 ASN C C 1
ATOM 7962 O O . ASN C 1 129 ? 38.433 -5.517 46.496 1.00 14.41 129 ASN C O 1
ATOM 7967 N N . LEU C 1 130 ? 38.941 -4.945 48.611 1.00 14.12 130 LEU C N 1
ATOM 7968 C CA . LEU C 1 130 ? 37.574 -4.713 48.985 1.00 14.13 130 LEU C CA 1
ATOM 7969 C C . LEU C 1 130 ? 36.946 -3.496 48.267 1.00 15.43 130 LEU C C 1
ATOM 7970 O O . LEU C 1 130 ? 35.831 -3.621 47.697 1.00 14.48 130 LEU C O 1
ATOM 7975 N N . VAL C 1 131 ? 37.630 -2.337 48.325 1.00 13.59 131 VAL C N 1
ATOM 7976 C CA . VAL C 1 131 ? 37.205 -1.129 47.606 1.00 12.19 131 VAL C CA 1
ATOM 7977 C C . VAL C 1 131 ? 36.972 -1.463 46.129 1.00 11.44 131 VAL C C 1
ATOM 7978 O O . VAL C 1 131 ? 35.917 -1.067 45.589 1.00 9.29 131 VAL C O 1
ATOM 7982 N N . PHE C 1 132 ? 37.905 -2.200 45.500 1.00 10.33 132 PHE C N 1
ATOM 7983 C CA . PHE C 1 132 ? 37.742 -2.592 44.089 1.00 11.70 132 PHE C CA 1
ATOM 7984 C C . PHE C 1 132 ? 36.486 -3.491 43.946 1.00 11.97 132 PHE C C 1
ATOM 7985 O O . PHE C 1 132 ? 35.726 -3.326 43.017 1.00 11.67 132 PHE C O 1
ATOM 7993 N N . GLY C 1 133 ? 36.344 -4.485 44.817 1.00 11.24 133 GLY C N 1
ATOM 7994 C CA . GLY C 1 133 ? 35.202 -5.372 44.761 1.00 10.34 133 GLY C CA 1
ATOM 7995 C C . GLY C 1 133 ? 33.870 -4.686 44.834 1.00 10.33 133 GLY C C 1
ATOM 7996 O O . GLY C 1 133 ? 32.930 -5.002 44.052 1.00 10.66 133 GLY C O 1
ATOM 7997 N N . ILE C 1 134 ? 33.736 -3.786 45.787 1.00 11.01 134 ILE C N 1
ATOM 7998 C CA . ILE C 1 134 ? 32.518 -2.959 45.898 1.00 10.34 134 ILE C CA 1
ATOM 7999 C C . ILE C 1 134 ? 32.182 -2.177 44.640 1.00 11.34 134 ILE C C 1
ATOM 8000 O O . ILE C 1 134 ? 31.031 -2.254 44.140 1.00 11.25 134 ILE C O 1
ATOM 8005 N N . LEU C 1 135 ? 33.163 -1.416 44.144 1.00 11.83 135 LEU C N 1
ATOM 8006 C CA . LEU C 1 135 ? 33.017 -0.670 42.919 1.00 12.97 135 LEU C CA 1
ATOM 8007 C C . LEU C 1 135 ? 32.670 -1.519 41.729 1.00 13.11 135 LEU C C 1
ATOM 8008 O O . LEU C 1 135 ? 31.796 -1.129 40.967 1.00 12.96 135 LEU C O 1
ATOM 8013 N N . ARG C 1 136 ? 33.401 -2.622 41.527 1.00 13.51 136 ARG C N 1
ATOM 8014 C CA . ARG C 1 136 ? 33.142 -3.515 40.414 1.00 13.73 136 ARG C CA 1
ATOM 8015 C C . ARG C 1 136 ? 31.715 -4.089 40.490 1.00 13.48 136 ARG C C 1
ATOM 8016 O O . ARG C 1 136 ? 31.049 -4.206 39.470 1.00 11.29 136 ARG C O 1
ATOM 8024 N N . ASN C 1 137 ? 31.279 -4.474 41.680 1.00 13.43 137 ASN C N 1
ATOM 8025 C CA . ASN C 1 137 ? 29.956 -5.084 41.829 1.00 12.85 137 ASN C CA 1
ATOM 8026 C C . ASN C 1 137 ? 28.839 -4.025 41.554 1.00 14.75 137 ASN C C 1
ATOM 8027 O O . ASN C 1 137 ? 27.742 -4.378 41.133 1.00 13.44 137 ASN C O 1
ATOM 8032 N N . ALA C 1 138 ? 29.152 -2.735 41.777 1.00 13.95 138 ALA C N 1
ATOM 8033 C CA . ALA C 1 138 ? 28.204 -1.603 41.526 1.00 13.85 138 ALA C CA 1
ATOM 8034 C C . ALA C 1 138 ? 28.139 -1.244 40.043 1.00 15.75 138 ALA C C 1
ATOM 8035 O O . ALA C 1 138 ? 27.335 -0.403 39.600 1.00 17.66 138 ALA C O 1
ATOM 8037 N N . GLY C 1 139 ? 29.019 -1.821 39.252 1.00 13.95 139 GLY C N 1
ATOM 8038 C CA . GLY C 1 139 ? 29.011 -1.506 37.840 1.00 14.52 139 GLY C CA 1
ATOM 8039 C C . GLY C 1 139 ? 29.776 -0.207 37.607 1.00 14.71 139 GLY C C 1
ATOM 8040 O O . GLY C 1 139 ? 29.666 0.367 36.518 1.00 15.24 139 GLY C O 1
ATOM 8041 N N . ALA C 1 140 ? 30.557 0.274 38.606 1.00 13.45 140 ALA C N 1
ATOM 8042 C CA . ALA C 1 140 ? 31.236 1.565 38.432 1.00 13.85 140 ALA C CA 1
ATOM 8043 C C . ALA C 1 140 ? 32.553 1.538 37.686 1.00 13.75 140 ALA C C 1
ATOM 8044 O O . ALA C 1 140 ? 33.110 2.589 37.455 1.00 15.45 140 ALA C O 1
ATOM 8046 N N . LEU C 1 141 ? 33.099 0.367 37.436 1.00 11.78 141 LEU C N 1
ATOM 8047 C CA . LEU C 1 141 ? 34.366 0.223 36.793 1.00 11.06 141 LEU C CA 1
ATOM 8048 C C . LEU C 1 141 ? 34.138 -0.418 35.410 1.00 12.75 141 LEU C C 1
ATOM 8049 O O . LEU C 1 141 ? 33.985 -1.680 35.258 1.00 15.11 141 LEU C O 1
ATOM 8054 N N . ILE C 1 142 ? 34.072 0.428 34.404 1.00 12.16 142 ILE C N 1
ATOM 8055 C CA . ILE C 1 142 ? 33.751 -0.038 33.062 1.00 12.93 142 ILE C CA 1
ATOM 8056 C C . ILE C 1 142 ? 35.081 -0.367 32.417 1.00 12.88 142 ILE C C 1
ATOM 8057 O O . ILE C 1 142 ? 35.910 0.505 32.233 1.00 12.82 142 ILE C O 1
ATOM 8062 N N . PRO C 1 143 ? 35.287 -1.644 32.065 1.00 13.83 143 PRO C N 1
ATOM 8063 C CA . PRO C 1 143 ? 36.613 -2.095 31.581 1.00 15.32 143 PRO C CA 1
ATOM 8064 C C . PRO C 1 143 ? 37.057 -1.375 30.315 1.00 16.15 143 PRO C C 1
ATOM 8065 O O . PRO C 1 143 ? 38.213 -0.952 30.226 1.00 18.33 143 PRO C O 1
ATOM 8069 N N . GLY C 1 144 ? 36.164 -1.248 29.332 1.00 13.18 144 GLY C N 1
ATOM 8070 C CA . GLY C 1 144 ? 36.555 -0.647 28.048 1.00 12.92 144 GLY C CA 1
ATOM 8071 C C . GLY C 1 144 ? 36.610 0.917 28.004 1.00 13.84 144 GLY C C 1
ATOM 8072 O O . GLY C 1 144 ? 36.928 1.470 26.959 1.00 13.84 144 GLY C O 1
ATOM 8073 N N . ALA C 1 145 ? 36.286 1.622 29.099 1.00 11.89 145 ALA C N 1
ATOM 8074 C CA . ALA C 1 145 ? 36.168 3.104 29.046 1.00 13.35 145 ALA C CA 1
ATOM 8075 C C . ALA C 1 145 ? 37.510 3.832 28.883 1.00 12.81 145 ALA C C 1
ATOM 8076 O O . ALA C 1 145 ? 38.447 3.551 29.631 1.00 13.98 145 ALA C O 1
ATOM 8078 N N . THR C 1 146 ? 37.600 4.823 27.977 1.00 12.52 146 THR C N 1
ATOM 8079 C CA A THR C 1 146 ? 38.770 5.700 27.976 0.50 13.04 146 THR C CA 1
ATOM 8080 C CA B THR C 1 146 ? 38.776 5.717 27.982 0.50 13.01 146 THR C CA 1
ATOM 8081 C C . THR C 1 146 ? 38.666 6.636 29.202 1.00 10.99 146 THR C C 1
ATOM 8082 O O . THR C 1 146 ? 37.560 7.071 29.548 1.00 10.25 146 THR C O 1
ATOM 8089 N N . PRO C 1 147 ? 39.819 6.959 29.848 1.00 9.65 147 PRO C N 1
ATOM 8090 C CA . PRO C 1 147 ? 39.814 7.882 30.997 1.00 10.01 147 PRO C CA 1
ATOM 8091 C C . PRO C 1 147 ? 39.067 9.184 30.737 1.00 10.22 147 PRO C C 1
ATOM 8092 O O . PRO C 1 147 ? 39.372 9.913 29.749 1.00 11.46 147 PRO C O 1
ATOM 8096 N N . ASN C 1 148 ? 38.063 9.460 31.561 1.00 9.59 148 ASN C N 1
ATOM 8097 C CA . ASN C 1 148 ? 37.414 10.766 31.502 1.00 11.36 148 ASN C CA 1
ATOM 8098 C C . ASN C 1 148 ? 36.675 11.122 32.777 1.00 12.34 148 ASN C C 1
ATOM 8099 O O . ASN C 1 148 ? 35.776 11.974 32.771 1.00 13.90 148 ASN C O 1
ATOM 8104 N N . LEU C 1 149 ? 37.016 10.477 33.881 1.00 9.61 149 LEU C N 1
ATOM 8105 C CA . LEU C 1 149 ? 36.267 10.769 35.137 1.00 9.13 149 LEU C CA 1
ATOM 8106 C C . LEU C 1 149 ? 36.930 11.882 36.003 1.00 10.99 149 LEU C C 1
ATOM 8107 O O . LEU C 1 149 ? 38.102 11.764 36.429 1.00 11.37 149 LEU C O 1
ATOM 8112 N N . VAL C 1 150 ? 36.166 12.944 36.306 1.00 11.61 150 VAL C N 1
ATOM 8113 C CA . VAL C 1 150 ? 36.712 14.026 37.086 1.00 10.01 150 VAL C CA 1
ATOM 8114 C C . VAL C 1 150 ? 36.083 13.917 38.474 1.00 9.60 150 VAL C C 1
ATOM 8115 O O . VAL C 1 150 ? 34.886 13.919 38.629 1.00 10.53 150 VAL C O 1
ATOM 8119 N N . VAL C 1 151 ? 36.903 13.722 39.510 1.00 9.82 151 VAL C N 1
ATOM 8120 C CA . VAL C 1 151 ? 36.383 13.824 40.869 1.00 10.25 151 VAL C CA 1
ATOM 8121 C C . VAL C 1 151 ? 36.239 15.316 41.271 1.00 11.16 151 VAL C C 1
ATOM 8122 O O . VAL C 1 151 ? 37.190 16.141 41.100 1.00 10.28 151 VAL C O 1
ATOM 8126 N N . CYS C 1 152 ? 35.044 15.694 41.753 1.00 10.72 152 CYS C N 1
ATOM 8127 C CA . CYS C 1 152 ? 34.768 17.107 42.157 1.00 11.40 152 CYS C CA 1
ATOM 8128 C C . CYS C 1 152 ? 34.521 17.106 43.661 1.00 13.20 152 CYS C C 1
ATOM 8129 O O . CYS C 1 152 ? 33.721 16.329 44.144 1.00 14.19 152 CYS C O 1
ATOM 8132 N N . TRP C 1 153 ? 35.247 17.954 44.368 1.00 11.37 153 TRP C N 1
ATOM 8133 C CA . TRP C 1 153 ? 35.105 18.131 45.815 1.00 13.74 153 TRP C CA 1
ATOM 8134 C C . TRP C 1 153 ? 34.850 19.614 46.144 1.00 14.09 153 TRP C C 1
ATOM 8135 O O . TRP C 1 153 ? 35.257 20.498 45.388 1.00 15.92 153 TRP C O 1
ATOM 8146 N N . GLY C 1 154 ? 34.185 19.881 47.253 1.00 14.37 154 GLY C N 1
ATOM 8147 C CA . GLY C 1 154 ? 33.712 21.277 47.541 1.00 13.64 154 GLY C CA 1
ATOM 8148 C C . GLY C 1 154 ? 32.674 21.245 48.647 1.00 12.88 154 GLY C C 1
ATOM 8149 O O . GLY C 1 154 ? 32.200 20.141 49.020 1.00 12.48 154 GLY C O 1
ATOM 8150 N N . GLY C 1 155 ? 32.336 22.437 49.168 1.00 12.88 155 GLY C N 1
ATOM 8151 C CA . GLY C 1 155 ? 31.563 22.573 50.421 1.00 12.04 155 GLY C CA 1
ATOM 8152 C C . GLY C 1 155 ? 30.119 22.190 50.165 1.00 13.41 155 GLY C C 1
ATOM 8153 O O . GLY C 1 155 ? 29.556 22.510 49.098 1.00 13.20 155 GLY C O 1
ATOM 8154 N N . HIS C 1 156 ? 29.526 21.476 51.103 1.00 15.81 156 HIS C N 1
ATOM 8155 C CA . HIS C 1 156 ? 28.096 21.145 50.988 1.00 19.77 156 HIS C CA 1
ATOM 8156 C C . HIS C 1 156 ? 27.281 22.396 51.371 1.00 19.59 156 HIS C C 1
ATOM 8157 O O . HIS C 1 156 ? 26.135 22.557 50.937 1.00 19.38 156 HIS C O 1
ATOM 8164 N N . SER C 1 157 ? 27.904 23.317 52.132 1.00 19.98 157 SER C N 1
ATOM 8165 C CA . SER C 1 157 ? 27.225 24.546 52.513 1.00 19.52 157 SER C CA 1
ATOM 8166 C C . SER C 1 157 ? 27.880 25.810 51.896 1.00 18.29 157 SER C C 1
ATOM 8167 O O . SER C 1 157 ? 28.873 26.332 52.409 1.00 17.96 157 SER C O 1
ATOM 8170 N N . ILE C 1 158 ? 27.327 26.271 50.772 1.00 17.34 158 ILE C N 1
ATOM 8171 C CA . ILE C 1 158 ? 27.960 27.322 49.939 1.00 16.51 158 ILE C CA 1
ATOM 8172 C C . ILE C 1 158 ? 26.976 28.408 49.552 1.00 18.38 158 ILE C C 1
ATOM 8173 O O . ILE C 1 158 ? 25.759 28.157 49.512 1.00 19.96 158 ILE C O 1
ATOM 8178 N N . ASN C 1 159 ? 27.479 29.585 49.206 1.00 18.01 159 ASN C N 1
ATOM 8179 C CA . ASN C 1 159 ? 26.576 30.643 48.800 1.00 18.94 159 ASN C CA 1
ATOM 8180 C C . ASN C 1 159 ? 26.188 30.542 47.311 1.00 20.41 159 ASN C C 1
ATOM 8181 O O . ASN C 1 159 ? 26.705 29.650 46.586 1.00 19.97 159 ASN C O 1
ATOM 8186 N N . GLU C 1 160 ? 25.301 31.432 46.851 1.00 19.58 160 GLU C N 1
ATOM 8187 C CA . GLU C 1 160 ? 24.841 31.394 45.448 1.00 21.93 160 GLU C CA 1
ATOM 8188 C C . GLU C 1 160 ? 25.951 31.598 44.420 1.00 19.39 160 GLU C C 1
ATOM 8189 O O . GLU C 1 160 ? 25.941 30.974 43.355 1.00 18.73 160 GLU C O 1
ATOM 8195 N N . VAL C 1 161 ? 26.838 32.560 44.687 1.00 16.10 161 VAL C N 1
ATOM 8196 C CA . VAL C 1 161 ? 27.924 32.839 43.793 1.00 14.38 161 VAL C CA 1
ATOM 8197 C C . VAL C 1 161 ? 28.866 31.616 43.656 1.00 13.50 161 VAL C C 1
ATOM 8198 O O . VAL C 1 161 ? 29.236 31.249 42.527 1.00 13.11 161 VAL C O 1
ATOM 8202 N N . GLU C 1 162 ? 29.218 30.957 44.772 1.00 11.40 162 GLU C N 1
ATOM 8203 C CA . GLU C 1 162 ? 29.976 29.691 44.667 1.00 11.91 162 GLU C CA 1
ATOM 8204 C C . GLU C 1 162 ? 29.177 28.572 43.945 1.00 12.41 162 GLU C C 1
ATOM 8205 O O . GLU C 1 162 ? 29.716 27.847 43.090 1.00 11.36 162 GLU C O 1
ATOM 8211 N N . TYR C 1 163 ? 27.898 28.452 44.286 1.00 11.78 163 TYR C N 1
ATOM 8212 C CA . TYR C 1 163 ? 27.084 27.430 43.646 1.00 12.53 163 TYR C CA 1
ATOM 8213 C C . TYR C 1 163 ? 27.045 27.617 42.114 1.00 11.99 163 TYR C C 1
ATOM 8214 O O . TYR C 1 163 ? 27.276 26.649 41.367 1.00 9.90 163 TYR C O 1
ATOM 8223 N N . GLN C 1 164 ? 26.772 28.839 41.658 1.00 12.08 164 GLN C N 1
ATOM 8224 C CA . GLN C 1 164 ? 26.659 29.090 40.263 1.00 14.44 164 GLN C CA 1
ATOM 8225 C C . GLN C 1 164 ? 27.979 28.824 39.557 1.00 13.66 164 GLN C C 1
ATOM 8226 O O . GLN C 1 164 ? 27.990 28.314 38.450 1.00 13.37 164 GLN C O 1
ATOM 8232 N N . TYR C 1 165 ? 29.094 29.170 40.195 1.00 12.05 165 TYR C N 1
ATOM 8233 C CA . TYR C 1 165 ? 30.404 28.818 39.596 1.00 12.60 165 TYR C CA 1
ATOM 8234 C C . TYR C 1 165 ? 30.602 27.276 39.477 1.00 11.64 165 TYR C C 1
ATOM 8235 O O . TYR C 1 165 ? 31.155 26.794 38.471 1.00 10.16 165 TYR C O 1
ATOM 8244 N N . THR C 1 166 ? 30.112 26.497 40.447 1.00 11.08 166 THR C N 1
ATOM 8245 C CA . THR C 1 166 ? 30.277 25.046 40.317 1.00 11.71 166 THR C CA 1
ATOM 8246 C C . THR C 1 166 ? 29.433 24.503 39.135 1.00 10.47 166 THR C C 1
ATOM 8247 O O . THR C 1 166 ? 29.786 23.524 38.501 1.00 8.88 166 THR C O 1
ATOM 8251 N N . ARG C 1 167 ? 28.284 25.115 38.885 1.00 11.89 167 ARG C N 1
ATOM 8252 C CA . ARG C 1 167 ? 27.442 24.705 37.763 1.00 11.37 167 ARG C CA 1
ATOM 8253 C C . ARG C 1 167 ? 28.155 25.055 36.458 1.00 9.74 167 ARG C C 1
ATOM 8254 O O . ARG C 1 167 ? 28.106 24.286 35.520 1.00 9.90 167 ARG C O 1
ATOM 8262 N N . GLU C 1 168 ? 28.785 26.239 36.371 1.00 10.76 168 GLU C N 1
ATOM 8263 C CA . GLU C 1 168 ? 29.538 26.586 35.179 1.00 10.91 168 GLU C CA 1
ATOM 8264 C C . GLU C 1 168 ? 30.694 25.653 34.929 1.00 10.29 168 GLU C C 1
ATOM 8265 O O . GLU C 1 168 ? 30.930 25.326 33.785 1.00 10.54 168 GLU C O 1
ATOM 8271 N N . VAL C 1 169 ? 31.387 25.183 35.978 1.00 8.96 169 VAL C N 1
ATOM 8272 C CA . VAL C 1 169 ? 32.514 24.288 35.754 1.00 9.42 169 VAL C CA 1
ATOM 8273 C C . VAL C 1 169 ? 31.909 22.965 35.225 1.00 9.90 169 VAL C C 1
ATOM 8274 O O . VAL C 1 169 ? 32.486 22.344 34.326 1.00 10.68 169 VAL C O 1
ATOM 8278 N N . GLY C 1 170 ? 30.783 22.546 35.794 1.00 8.26 170 GLY C N 1
ATOM 8279 C CA . GLY C 1 170 ? 30.103 21.324 35.322 1.00 8.36 170 GLY C CA 1
ATOM 8280 C C . GLY C 1 170 ? 29.741 21.356 33.842 1.00 9.00 170 GLY C C 1
ATOM 8281 O O . GLY C 1 170 ? 29.902 20.323 33.160 1.00 10.03 170 GLY C O 1
ATOM 8282 N N . HIS C 1 171 ? 29.258 22.512 33.365 1.00 7.55 171 HIS C N 1
ATOM 8283 C CA . HIS C 1 171 ? 28.856 22.702 32.004 1.00 8.62 171 HIS C CA 1
ATOM 8284 C C . HIS C 1 171 ? 30.093 22.613 31.122 1.00 8.64 171 HIS C C 1
ATOM 8285 O O . HIS C 1 171 ? 30.089 21.995 30.077 1.00 8.41 171 HIS C O 1
ATOM 8292 N N . GLU C 1 172 ? 31.185 23.209 31.580 1.00 7.95 172 GLU C N 1
ATOM 8293 C CA . GLU C 1 172 ? 32.442 23.074 30.862 1.00 9.16 172 GLU C CA 1
ATOM 8294 C C . GLU C 1 172 ? 33.007 21.643 30.788 1.00 9.10 172 GLU C C 1
ATOM 8295 O O . GLU C 1 172 ? 33.580 21.304 29.782 1.00 9.70 172 GLU C O 1
ATOM 8301 N N . LEU C 1 173 ? 32.901 20.855 31.864 1.00 9.20 173 LEU C N 1
ATOM 8302 C CA . LEU C 1 173 ? 33.252 19.448 31.887 1.00 10.03 173 LEU C CA 1
ATOM 8303 C C . LEU C 1 173 ? 32.327 18.702 30.860 1.00 10.71 173 LEU C C 1
ATOM 8304 O O . LEU C 1 173 ? 32.796 17.899 30.022 1.00 10.23 173 LEU C O 1
ATOM 8309 N N . GLY C 1 174 ? 31.039 19.056 30.871 1.00 10.84 174 GLY C N 1
ATOM 8310 C CA . GLY C 1 174 ? 30.066 18.373 29.934 1.00 8.53 174 GLY C CA 1
ATOM 8311 C C . GLY C 1 174 ? 30.424 18.604 28.477 1.00 8.02 174 GLY C C 1
ATOM 8312 O O . GLY C 1 174 ? 30.430 17.686 27.652 1.00 8.83 174 GLY C O 1
ATOM 8313 N N . LEU C 1 175 ? 30.697 19.838 28.109 1.00 7.88 175 LEU C N 1
ATOM 8314 C CA . LEU C 1 175 ? 31.076 20.163 26.748 1.00 9.30 175 LEU C CA 1
ATOM 8315 C C . LEU C 1 175 ? 32.318 19.423 26.311 1.00 10.88 175 LEU C C 1
ATOM 8316 O O . LEU C 1 175 ? 32.597 19.296 25.104 1.00 11.55 175 LEU C O 1
ATOM 8321 N N . ARG C 1 176 ? 33.139 19.020 27.269 1.00 9.99 176 ARG C N 1
ATOM 8322 C CA . ARG C 1 176 ? 34.370 18.266 26.920 1.00 10.88 176 ARG C CA 1
ATOM 8323 C C . ARG C 1 176 ? 34.189 16.769 27.158 1.00 12.25 176 ARG C C 1
ATOM 8324 O O . ARG C 1 176 ? 35.189 16.047 27.173 1.00 12.54 176 ARG C O 1
ATOM 8332 N N . GLU C 1 177 ? 32.927 16.295 27.319 1.00 11.30 177 GLU C N 1
ATOM 8333 C CA . GLU C 1 177 ? 32.652 14.840 27.426 1.00 12.07 177 GLU C CA 1
ATOM 8334 C C . GLU C 1 177 ? 33.410 14.187 28.602 1.00 11.03 177 GLU C C 1
ATOM 8335 O O . GLU C 1 177 ? 33.952 13.060 28.499 1.00 11.30 177 GLU C O 1
ATOM 8341 N N . LEU C 1 178 ? 33.412 14.857 29.723 1.00 10.58 178 LEU C N 1
ATOM 8342 C CA . LEU C 1 178 ? 34.007 14.349 30.938 1.00 10.70 178 LEU C CA 1
ATOM 8343 C C . LEU C 1 178 ? 32.849 13.956 31.829 1.00 11.31 178 LEU C C 1
ATOM 8344 O O . LEU C 1 178 ? 31.788 14.608 31.829 1.00 11.99 178 LEU C O 1
ATOM 8349 N N . ASN C 1 179 ? 33.110 12.965 32.677 1.00 10.46 179 ASN C N 1
ATOM 8350 C CA . ASN C 1 179 ? 32.155 12.503 33.624 1.00 10.67 179 ASN C CA 1
ATOM 8351 C C . ASN C 1 179 ? 32.522 13.017 35.004 1.00 11.49 179 ASN C C 1
ATOM 8352 O O . ASN C 1 179 ? 33.620 13.525 35.186 1.00 12.60 179 ASN C O 1
ATOM 8357 N N . ILE C 1 180 ? 31.603 12.909 35.966 1.00 10.14 180 ILE C N 1
ATOM 8358 C CA . ILE C 1 180 ? 31.799 13.477 37.307 1.00 10.31 180 ILE C CA 1
ATOM 8359 C C . ILE C 1 180 ? 31.618 12.419 38.345 1.00 11.23 180 ILE C C 1
ATOM 8360 O O . ILE C 1 180 ? 30.678 11.599 38.283 1.00 11.13 180 ILE C O 1
ATOM 8365 N N . CYS C 1 181 ? 32.535 12.421 39.309 1.00 11.72 181 CYS C N 1
ATOM 8366 C CA . CYS C 1 181 ? 32.451 11.593 40.490 1.00 12.55 181 CYS C CA 1
ATOM 8367 C C . CYS C 1 181 ? 32.508 12.526 41.723 1.00 14.63 181 CYS C C 1
ATOM 8368 O O . CYS C 1 181 ? 33.437 13.399 41.854 1.00 14.53 181 CYS C O 1
ATOM 8371 N N . THR C 1 182 ? 31.612 12.315 42.675 1.00 11.95 182 THR C N 1
ATOM 8372 C CA . THR C 1 182 ? 31.563 13.295 43.757 1.00 14.27 182 THR C CA 1
ATOM 8373 C C . THR C 1 182 ? 30.934 12.658 44.985 1.00 14.02 182 THR C C 1
ATOM 8374 O O . THR C 1 182 ? 30.598 11.496 44.940 1.00 13.97 182 THR C O 1
ATOM 8378 N N . GLY C 1 183 ? 30.852 13.391 46.098 1.00 12.67 183 GLY C N 1
ATOM 8379 C CA . GLY C 1 183 ? 30.176 12.883 47.301 1.00 13.94 183 GLY C CA 1
ATOM 8380 C C . GLY C 1 183 ? 28.664 13.066 47.122 1.00 17.71 183 GLY C C 1
ATOM 8381 O O . GLY C 1 183 ? 28.222 13.219 46.032 1.00 20.04 183 GLY C O 1
ATOM 8382 N N . CYS C 1 184 ? 27.844 13.002 48.157 1.00 18.76 184 CYS C N 1
ATOM 8383 C CA . CYS C 1 184 ? 26.400 13.193 47.952 1.00 18.83 184 CYS C CA 1
ATOM 8384 C C . CYS C 1 184 ? 26.020 14.485 48.681 1.00 17.06 184 CYS C C 1
ATOM 8385 O O . CYS C 1 184 ? 26.816 14.980 49.480 1.00 14.99 184 CYS C O 1
ATOM 8388 N N . GLY C 1 185 ? 24.841 15.032 48.415 1.00 17.00 185 GLY C N 1
ATOM 8389 C CA . GLY C 1 185 ? 24.306 16.113 49.248 1.00 17.98 185 GLY C CA 1
ATOM 8390 C C . GLY C 1 185 ? 24.214 17.373 48.435 1.00 18.53 185 GLY C C 1
ATOM 8391 O O . GLY C 1 185 ? 24.355 17.333 47.211 1.00 19.70 185 GLY C O 1
ATOM 8392 N N . PRO C 1 186 ? 23.998 18.498 49.106 1.00 18.64 186 PRO C N 1
ATOM 8393 C CA . PRO C 1 186 ? 23.707 19.750 48.416 1.00 18.63 186 PRO C CA 1
ATOM 8394 C C . PRO C 1 186 ? 24.993 20.490 48.062 1.00 18.97 186 PRO C C 1
ATOM 8395 O O . PRO C 1 186 ? 26.097 19.930 48.245 1.00 20.54 186 PRO C O 1
ATOM 8399 N N . GLY C 1 187 ? 24.846 21.725 47.573 1.00 16.86 187 GLY C N 1
ATOM 8400 C CA . GLY C 1 187 ? 25.985 22.616 47.348 1.00 15.66 187 GLY C CA 1
ATOM 8401 C C . GLY C 1 187 ? 26.835 22.105 46.202 1.00 15.16 187 GLY C C 1
ATOM 8402 O O . GLY C 1 187 ? 26.303 21.765 45.144 1.00 14.48 187 GLY C O 1
ATOM 8403 N N . ALA C 1 188 ? 28.152 22.030 46.434 1.00 15.17 188 ALA C N 1
ATOM 8404 C CA . ALA C 1 188 ? 29.146 21.711 45.415 1.00 15.06 188 ALA C CA 1
ATOM 8405 C C . ALA C 1 188 ? 29.006 20.251 44.990 1.00 17.11 188 ALA C C 1
ATOM 8406 O O . ALA C 1 188 ? 29.586 19.871 43.982 1.00 19.02 188 ALA C O 1
ATOM 8416 N N . GLU C 1 190 ? 26.260 18.918 44.071 1.00 18.22 190 GLU C N 1
ATOM 8417 C CA . GLU C 1 190 ? 25.128 18.836 43.122 1.00 20.16 190 GLU C CA 1
ATOM 8418 C C . GLU C 1 190 ? 25.189 19.845 41.951 1.00 16.25 190 GLU C C 1
ATOM 8419 O O . GLU C 1 190 ? 24.766 19.529 40.825 1.00 17.70 190 GLU C O 1
ATOM 8425 N N . GLY C 1 191 ? 25.775 21.005 42.193 1.00 13.51 191 GLY C N 1
ATOM 8426 C CA . GLY C 1 191 ? 25.979 22.051 41.185 1.00 11.78 191 GLY C CA 1
ATOM 8427 C C . GLY C 1 191 ? 26.634 21.565 39.877 1.00 11.18 191 GLY C C 1
ATOM 8428 O O . GLY C 1 191 ? 26.060 21.737 38.789 1.00 11.57 191 GLY C O 1
ATOM 8429 N N . PRO C 1 192 ? 27.868 21.003 39.945 1.00 12.31 192 PRO C N 1
ATOM 8430 C CA . PRO C 1 192 ? 28.489 20.536 38.656 1.00 11.48 192 PRO C CA 1
ATOM 8431 C C . PRO C 1 192 ? 27.602 19.553 37.822 1.00 12.58 192 PRO C C 1
ATOM 8432 O O . PRO C 1 192 ? 27.605 19.649 36.607 1.00 11.42 192 PRO C O 1
ATOM 8444 N N . LYS C 1 194 ? 24.298 19.387 37.609 1.00 11.78 194 LYS C N 1
ATOM 8445 C CA . LYS C 1 194 ? 23.357 20.246 36.863 1.00 12.96 194 LYS C CA 1
ATOM 8446 C C . LYS C 1 194 ? 23.912 20.964 35.643 1.00 13.38 194 LYS C C 1
ATOM 8447 O O . LYS C 1 194 ? 23.222 21.058 34.615 1.00 10.62 194 LYS C O 1
ATOM 8453 N N . GLY C 1 195 ? 25.172 21.435 35.740 1.00 11.70 195 GLY C N 1
ATOM 8454 C CA . GLY C 1 195 ? 25.772 22.144 34.648 1.00 9.96 195 GLY C CA 1
ATOM 8455 C C . GLY C 1 195 ? 26.104 21.116 33.567 1.00 8.49 195 GLY C C 1
ATOM 8456 O O . GLY C 1 195 ? 25.885 21.367 32.386 1.00 10.14 195 GLY C O 1
ATOM 8457 N N . ALA C 1 196 ? 26.667 19.961 33.982 1.00 7.00 196 ALA C N 1
ATOM 8458 C CA . ALA C 1 196 ? 27.059 18.943 33.033 1.00 7.57 196 ALA C CA 1
ATOM 8459 C C . ALA C 1 196 ? 25.827 18.417 32.316 1.00 8.23 196 ALA C C 1
ATOM 8460 O O . ALA C 1 196 ? 25.927 18.100 31.162 1.00 10.01 196 ALA C O 1
ATOM 8462 N N . ALA C 1 197 ? 24.651 18.359 32.963 1.00 9.79 197 ALA C N 1
ATOM 8463 C CA . ALA C 1 197 ? 23.481 17.810 32.227 1.00 10.11 197 ALA C CA 1
ATOM 8464 C C . ALA C 1 197 ? 23.266 18.673 30.958 1.00 9.09 197 ALA C C 1
ATOM 8465 O O . ALA C 1 197 ? 22.927 18.160 29.883 1.00 7.18 197 ALA C O 1
ATOM 8467 N N . VAL C 1 198 ? 23.481 19.979 31.061 1.00 9.57 198 VAL C N 1
ATOM 8468 C CA . VAL C 1 198 ? 23.310 20.889 29.903 1.00 8.96 198 VAL C CA 1
ATOM 8469 C C . VAL C 1 198 ? 24.497 20.785 28.953 1.00 10.06 198 VAL C C 1
ATOM 8470 O O . VAL C 1 198 ? 24.294 20.736 27.745 1.00 8.76 198 VAL C O 1
ATOM 8474 N N . GLY C 1 199 ? 25.741 20.795 29.477 1.00 8.29 199 GLY C N 1
ATOM 8475 C CA . GLY C 1 199 ? 26.914 20.698 28.549 1.00 6.70 199 GLY C CA 1
ATOM 8476 C C . GLY C 1 199 ? 26.895 19.331 27.820 1.00 6.35 199 GLY C C 1
ATOM 8477 O O . GLY C 1 199 ? 27.185 19.271 26.600 1.00 6.49 199 GLY C O 1
ATOM 8478 N N . HIS C 1 200 ? 26.537 18.277 28.557 1.00 6.03 200 HIS C N 1
ATOM 8479 C CA . HIS C 1 200 ? 26.481 16.949 27.883 1.00 7.82 200 HIS C CA 1
ATOM 8480 C C . HIS C 1 200 ? 25.390 16.899 26.833 1.00 9.37 200 HIS C C 1
ATOM 8481 O O . HIS C 1 200 ? 25.581 16.283 25.746 1.00 7.71 200 HIS C O 1
ATOM 8488 N N . ALA C 1 201 ? 24.225 17.435 27.193 1.00 8.40 201 ALA C N 1
ATOM 8489 C CA . ALA C 1 201 ? 23.170 17.619 26.105 1.00 8.16 201 ALA C CA 1
ATOM 8490 C C . ALA C 1 201 ? 23.582 18.350 24.767 1.00 8.84 201 ALA C C 1
ATOM 8491 O O . ALA C 1 201 ? 23.212 17.885 23.691 1.00 8.81 201 ALA C O 1
ATOM 8493 N N . LYS C 1 202 ? 24.344 19.462 24.874 1.00 9.71 202 LYS C N 1
ATOM 8494 C CA . LYS C 1 202 ? 24.888 20.230 23.755 1.00 11.00 202 LYS C CA 1
ATOM 8495 C C . LYS C 1 202 ? 25.833 19.371 22.997 1.00 11.04 202 LYS C C 1
ATOM 8496 O O . LYS C 1 202 ? 25.894 19.436 21.789 1.00 11.71 202 LYS C O 1
ATOM 8502 N N . GLN C 1 203 ? 26.537 18.514 23.708 1.00 10.10 203 GLN C N 1
ATOM 8503 C CA . GLN C 1 203 ? 27.559 17.771 23.048 1.00 12.19 203 GLN C CA 1
ATOM 8504 C C . GLN C 1 203 ? 27.071 16.373 22.640 1.00 12.18 203 GLN C C 1
ATOM 8505 O O . GLN C 1 203 ? 27.863 15.626 22.024 1.00 13.56 203 GLN C O 1
ATOM 8511 N N . ARG C 1 204 ? 25.781 16.068 22.899 1.00 7.88 204 ARG C N 1
ATOM 8512 C CA . ARG C 1 204 ? 25.096 14.767 22.576 1.00 10.74 204 ARG C CA 1
ATOM 8513 C C . ARG C 1 204 ? 25.799 13.642 23.293 1.00 15.26 204 ARG C C 1
ATOM 8514 O O . ARG C 1 204 ? 25.863 12.478 22.814 1.00 15.43 204 ARG C O 1
ATOM 8522 N N . TYR C 1 205 ? 26.268 13.921 24.492 1.00 13.60 205 TYR C N 1
ATOM 8523 C CA . TYR C 1 205 ? 26.934 12.844 25.215 1.00 13.25 205 TYR C CA 1
ATOM 8524 C C . TYR C 1 205 ? 25.976 12.048 26.068 1.00 14.98 205 TYR C C 1
ATOM 8525 O O . TYR C 1 205 ? 25.788 12.355 27.248 1.00 15.81 205 TYR C O 1
ATOM 8534 N N . SER C 1 206 ? 25.394 10.972 25.509 1.00 14.51 206 SER C N 1
ATOM 8535 C CA . SER C 1 206 ? 24.293 10.272 26.195 1.00 15.81 206 SER C CA 1
ATOM 8536 C C . SER C 1 206 ? 24.771 9.286 27.219 1.00 14.02 206 SER C C 1
ATOM 8537 O O . SER C 1 206 ? 24.071 9.014 28.185 1.00 16.43 206 SER C O 1
ATOM 8540 N N . GLU C 1 207 ? 25.992 8.814 27.058 1.00 11.51 207 GLU C N 1
ATOM 8541 C CA . GLU C 1 207 ? 26.579 7.860 28.017 1.00 13.13 207 GLU C CA 1
ATOM 8542 C C . GLU C 1 207 ? 27.184 8.578 29.281 1.00 13.30 207 GLU C C 1
ATOM 8543 O O . GLU C 1 207 ? 28.127 8.066 29.881 1.00 12.95 207 GLU C O 1
ATOM 8549 N N . TYR C 1 208 ? 26.652 9.725 29.677 1.00 10.96 208 TYR C N 1
ATOM 8550 C CA . TYR C 1 208 ? 27.207 10.437 30.881 1.00 11.36 208 TYR C CA 1
ATOM 8551 C C . TYR C 1 208 ? 27.100 9.615 32.197 1.00 11.52 208 TYR C C 1
ATOM 8552 O O . TYR C 1 208 ? 26.167 8.841 32.431 1.00 11.14 208 TYR C O 1
ATOM 8561 N N . ARG C 1 209 ? 27.994 9.894 33.146 1.00 11.01 209 ARG C N 1
ATOM 8562 C CA . ARG C 1 209 ? 28.025 9.128 34.405 1.00 10.21 209 ARG C CA 1
ATOM 8563 C C . ARG C 1 209 ? 28.203 10.162 35.469 1.00 11.58 209 ARG C C 1
ATOM 8564 O O . ARG C 1 209 ? 29.177 10.955 35.413 1.00 10.22 209 ARG C O 1
ATOM 8572 N N . TYR C 1 210 ? 27.262 10.175 36.427 1.00 12.00 210 TYR C N 1
ATOM 8573 C CA . TYR C 1 210 ? 27.316 11.103 37.569 1.00 10.76 210 TYR C CA 1
ATOM 8574 C C . TYR C 1 210 ? 27.349 10.173 38.770 1.00 11.19 210 TYR C C 1
ATOM 8575 O O . TYR C 1 210 ? 26.270 9.744 39.243 1.00 9.00 210 TYR C O 1
ATOM 8584 N N . LEU C 1 211 ? 28.577 9.918 39.270 1.00 9.01 211 LEU C N 1
ATOM 8585 C CA . LEU C 1 211 ? 28.816 9.030 40.365 1.00 11.89 211 LEU C CA 1
ATOM 8586 C C . LEU C 1 211 ? 28.755 9.778 41.641 1.00 13.58 211 LEU C C 1
ATOM 8587 O O . LEU C 1 211 ? 29.403 10.820 41.769 1.00 15.94 211 LEU C O 1
ATOM 8592 N N . GLY C 1 212 ? 27.966 9.279 42.588 1.00 12.39 212 GLY C N 1
ATOM 8593 C CA . GLY C 1 212 ? 27.835 9.884 43.908 1.00 11.39 212 GLY C CA 1
ATOM 8594 C C . GLY C 1 212 ? 28.274 8.807 44.887 1.00 15.23 212 GLY C C 1
ATOM 8595 O O . GLY C 1 212 ? 27.690 7.708 44.919 1.00 15.59 212 GLY C O 1
ATOM 8596 N N . LEU C 1 213 ? 29.302 9.089 45.706 1.00 15.01 213 LEU C N 1
ATOM 8597 C CA . LEU C 1 213 ? 29.726 8.070 46.693 1.00 14.59 213 LEU C CA 1
ATOM 8598 C C . LEU C 1 213 ? 29.388 8.527 48.082 1.00 14.71 213 LEU C C 1
ATOM 8599 O O . LEU C 1 213 ? 29.533 9.709 48.437 1.00 17.09 213 LEU C O 1
ATOM 8604 N N . THR C 1 214 ? 28.947 7.609 48.920 1.00 13.58 214 THR C N 1
ATOM 8605 C CA . THR C 1 214 ? 28.594 8.000 50.271 1.00 13.42 214 THR C CA 1
ATOM 8606 C C . THR C 1 214 ? 28.879 6.851 51.232 1.00 13.71 214 THR C C 1
ATOM 8607 O O . THR C 1 214 ? 29.508 5.870 50.850 1.00 13.32 214 THR C O 1
ATOM 8611 N N . GLU C 1 215 ? 28.498 6.987 52.507 1.00 15.66 215 GLU C N 1
ATOM 8612 C CA . GLU C 1 215 ? 28.657 5.897 53.437 1.00 16.42 215 GLU C CA 1
ATOM 8613 C C . GLU C 1 215 ? 27.598 6.049 54.506 1.00 16.80 215 GLU C C 1
ATOM 8614 O O . GLU C 1 215 ? 27.028 7.142 54.667 1.00 15.46 215 GLU C O 1
ATOM 8620 N N . PRO C 1 216 ? 27.317 4.959 55.253 1.00 17.97 216 PRO C N 1
ATOM 8621 C CA . PRO C 1 216 ? 26.059 4.974 56.028 1.00 19.59 216 PRO C CA 1
ATOM 8622 C C . PRO C 1 216 ? 25.935 6.014 57.147 1.00 21.15 216 PRO C C 1
ATOM 8623 O O . PRO C 1 216 ? 24.803 6.337 57.559 1.00 21.08 216 PRO C O 1
ATOM 8627 N N . SER C 1 217 ? 27.059 6.538 57.647 1.00 21.67 217 SER C N 1
ATOM 8628 C CA . SER C 1 217 ? 26.988 7.409 58.814 1.00 22.35 217 SER C CA 1
ATOM 8629 C C . SER C 1 217 ? 26.912 8.847 58.378 1.00 21.90 217 SER C C 1
ATOM 8630 O O . SER C 1 217 ? 26.693 9.711 59.209 1.00 20.87 217 SER C O 1
ATOM 8633 N N . ILE C 1 218 ? 27.026 9.104 57.051 1.00 19.16 218 ILE C N 1
ATOM 8634 C CA . ILE C 1 218 ? 26.860 10.466 56.551 1.00 18.97 218 ILE C CA 1
ATOM 8635 C C . ILE C 1 218 ? 25.723 10.625 55.546 1.00 16.51 218 ILE C C 1
ATOM 8636 O O . ILE C 1 218 ? 25.356 11.755 55.211 1.00 16.03 218 ILE C O 1
ATOM 8641 N N . ILE C 1 219 ? 25.181 9.511 55.080 1.00 15.67 219 ILE C N 1
ATOM 8642 C CA . ILE C 1 219 ? 24.119 9.595 54.079 1.00 14.94 219 ILE C CA 1
ATOM 8643 C C . ILE C 1 219 ? 22.850 10.381 54.533 1.00 14.02 219 ILE C C 1
ATOM 8644 O O . ILE C 1 219 ? 22.310 11.217 53.780 1.00 11.64 219 ILE C O 1
ATOM 8649 N N . ALA C 1 220 ? 22.404 10.182 55.766 1.00 15.60 220 ALA C N 1
ATOM 8650 C CA . ALA C 1 220 ? 21.270 10.969 56.263 1.00 18.92 220 ALA C CA 1
ATOM 8651 C C . ALA C 1 220 ? 21.540 12.463 56.268 1.00 20.44 220 ALA C C 1
ATOM 8652 O O . ALA C 1 220 ? 20.644 13.231 55.941 1.00 23.59 220 ALA C O 1
ATOM 8654 N N . ALA C 1 221 ? 22.768 12.885 56.562 1.00 20.26 221 ALA C N 1
ATOM 8655 C CA . ALA C 1 221 ? 23.154 14.323 56.512 1.00 21.72 221 ALA C CA 1
ATOM 8656 C C . ALA C 1 221 ? 23.422 14.889 55.095 1.00 22.36 221 ALA C C 1
ATOM 8657 O O . ALA C 1 221 ? 23.144 16.091 54.802 1.00 22.49 221 ALA C O 1
ATOM 8659 N N . GLU C 1 222 ? 23.904 14.023 54.193 1.00 20.01 222 GLU C N 1
ATOM 8660 C CA . GLU C 1 222 ? 24.245 14.473 52.888 1.00 19.31 222 GLU C CA 1
ATOM 8661 C C . GLU C 1 222 ? 23.575 13.554 51.833 1.00 17.24 222 GLU C C 1
ATOM 8662 O O . GLU C 1 222 ? 24.229 12.729 51.268 1.00 16.96 222 GLU C O 1
ATOM 8668 N N . PRO C 1 223 ? 22.261 13.696 51.602 1.00 15.79 223 PRO C N 1
ATOM 8669 C CA . PRO C 1 223 ? 21.681 12.621 50.752 1.00 15.53 223 PRO C CA 1
ATOM 8670 C C . PRO C 1 223 ? 21.840 12.841 49.247 1.00 14.61 223 PRO C C 1
ATOM 8671 O O . PRO C 1 223 ? 21.954 13.960 48.826 1.00 13.72 223 PRO C O 1
ATOM 8675 N N . PRO C 1 224 ? 21.798 11.754 48.441 1.00 14.33 224 PRO C N 1
ATOM 8676 C CA . PRO C 1 224 ? 22.105 11.969 47.032 1.00 16.14 224 PRO C CA 1
ATOM 8677 C C . PRO C 1 224 ? 20.892 12.572 46.270 1.00 14.32 224 PRO C C 1
ATOM 8678 O O . PRO C 1 224 ? 19.737 12.173 46.469 1.00 13.75 224 PRO C O 1
ATOM 8682 N N . ASN C 1 225 ? 21.176 13.579 45.486 1.00 14.33 225 ASN C N 1
ATOM 8683 C CA . ASN C 1 225 ? 20.247 14.143 44.524 1.00 13.61 225 ASN C CA 1
ATOM 8684 C C . ASN C 1 225 ? 19.849 13.062 43.487 1.00 12.17 225 ASN C C 1
ATOM 8685 O O . ASN C 1 225 ? 20.664 12.177 43.128 1.00 12.38 225 ASN C O 1
ATOM 8690 N N . PRO C 1 226 ? 18.583 13.089 43.017 1.00 11.48 226 PRO C N 1
ATOM 8691 C CA . PRO C 1 226 ? 18.082 12.113 42.080 1.00 12.11 226 PRO C CA 1
ATOM 8692 C C . PRO C 1 226 ? 18.901 12.121 40.781 1.00 11.15 226 PRO C C 1
ATOM 8693 O O . PRO C 1 226 ? 18.819 11.202 40.040 1.00 12.25 226 PRO C O 1
ATOM 8697 N N . ILE C 1 227 ? 19.598 13.218 40.499 1.00 10.42 227 ILE C N 1
ATOM 8698 C CA . ILE C 1 227 ? 20.453 13.352 39.317 1.00 11.74 227 ILE C CA 1
ATOM 8699 C C . ILE C 1 227 ? 21.680 12.479 39.250 1.00 13.01 227 ILE C C 1
ATOM 8700 O O . ILE C 1 227 ? 22.153 12.137 38.153 1.00 13.37 227 ILE C O 1
ATOM 8705 N N . VAL C 1 228 ? 22.130 12.035 40.419 1.00 13.73 228 VAL C N 1
ATOM 8706 C CA . VAL C 1 228 ? 23.236 11.120 40.493 1.00 11.77 228 VAL C CA 1
ATOM 8707 C C . VAL C 1 228 ? 22.770 9.818 39.832 1.00 13.90 228 VAL C C 1
ATOM 8708 O O . VAL C 1 228 ? 21.742 9.270 40.245 1.00 15.16 228 VAL C O 1
ATOM 8712 N N . ASN C 1 229 ? 23.464 9.330 38.795 1.00 13.26 229 ASN C N 1
ATOM 8713 C CA . ASN C 1 229 ? 22.966 8.099 38.145 1.00 12.34 229 ASN C CA 1
ATOM 8714 C C . ASN C 1 229 ? 23.740 6.825 38.472 1.00 13.63 229 ASN C C 1
ATOM 8715 O O . ASN C 1 229 ? 23.330 5.721 38.039 1.00 11.01 229 ASN C O 1
ATOM 8720 N N . GLU C 1 230 ? 24.803 6.972 39.302 1.00 13.30 230 GLU C N 1
ATOM 8721 C CA . GLU C 1 230 ? 25.538 5.855 39.835 1.00 13.44 230 GLU C CA 1
ATOM 8722 C C . GLU C 1 230 ? 25.823 6.139 41.325 1.00 12.67 230 GLU C C 1
ATOM 8723 O O . GLU C 1 230 ? 26.806 6.759 41.648 1.00 12.86 230 GLU C O 1
ATOM 8729 N N . LEU C 1 231 ? 24.906 5.765 42.197 1.00 11.55 231 LEU C N 1
ATOM 8730 C CA . LEU C 1 231 ? 25.097 5.853 43.651 1.00 10.06 231 LEU C CA 1
ATOM 8731 C C . LEU C 1 231 ? 25.861 4.666 44.181 1.00 12.43 231 LEU C C 1
ATOM 8732 O O . LEU C 1 231 ? 25.544 3.564 43.853 1.00 13.19 231 LEU C O 1
ATOM 8737 N N . VAL C 1 232 ? 26.919 4.893 44.949 1.00 10.54 232 VAL C N 1
ATOM 8738 C CA . VAL C 1 232 ? 27.616 3.752 45.585 1.00 12.13 232 VAL C CA 1
ATOM 8739 C C . VAL C 1 232 ? 27.774 4.023 47.059 1.00 12.39 232 VAL C C 1
ATOM 8740 O O . VAL C 1 232 ? 28.232 5.091 47.415 1.00 12.78 232 VAL C O 1
ATOM 8744 N N . ILE C 1 233 ? 27.389 3.055 47.892 1.00 14.15 233 ILE C N 1
ATOM 8745 C CA . ILE C 1 233 ? 27.549 3.118 49.350 1.00 14.01 233 ILE C CA 1
ATOM 8746 C C . ILE C 1 233 ? 28.815 2.393 49.762 1.00 12.79 233 ILE C C 1
ATOM 8747 O O . ILE C 1 233 ? 28.895 1.178 49.643 1.00 12.65 233 ILE C O 1
ATOM 8760 N N . PRO C 1 235 ? 31.730 1.406 52.778 1.00 13.63 235 PRO C N 1
ATOM 8761 C CA . PRO C 1 235 ? 31.461 1.068 54.193 1.00 14.39 235 PRO C CA 1
ATOM 8762 C C . PRO C 1 235 ? 31.800 2.141 55.227 1.00 14.88 235 PRO C C 1
ATOM 8763 O O . PRO C 1 235 ? 31.233 2.074 56.340 1.00 17.46 235 PRO C O 1
ATOM 8767 N N . ASP C 1 236 ? 32.738 3.043 54.909 1.00 14.35 236 ASP C N 1
ATOM 8768 C CA . ASP C 1 236 ? 33.290 4.050 55.871 1.00 18.47 236 ASP C CA 1
ATOM 8769 C C . ASP C 1 236 ? 33.977 5.153 55.096 1.00 17.09 236 ASP C C 1
ATOM 8770 O O . ASP C 1 236 ? 34.132 5.065 53.856 1.00 15.91 236 ASP C O 1
ATOM 8775 N N . ILE C 1 237 ? 34.349 6.197 55.828 1.00 15.03 237 ILE C N 1
ATOM 8776 C CA . ILE C 1 237 ? 34.951 7.388 55.245 1.00 15.00 237 ILE C CA 1
ATOM 8777 C C . ILE C 1 237 ? 36.261 7.096 54.504 1.00 14.04 237 ILE C C 1
ATOM 8778 O O . ILE C 1 237 ? 36.465 7.679 53.427 1.00 15.21 237 ILE C O 1
ATOM 8783 N N . GLU C 1 238 ? 37.139 6.254 55.075 1.00 11.74 238 GLU C N 1
ATOM 8784 C CA . GLU C 1 238 ? 38.470 6.054 54.462 1.00 13.48 238 GLU C CA 1
ATOM 8785 C C . GLU C 1 238 ? 38.356 5.229 53.175 1.00 14.01 238 GLU C C 1
ATOM 8786 O O . GLU C 1 238 ? 39.111 5.422 52.262 1.00 15.02 238 GLU C O 1
ATOM 8792 N N . LYS C 1 239 ? 37.403 4.302 53.121 1.00 13.65 239 LYS C N 1
ATOM 8793 C CA . LYS C 1 239 ? 37.197 3.541 51.885 1.00 13.71 239 LYS C CA 1
ATOM 8794 C C . LYS C 1 239 ? 36.591 4.394 50.759 1.00 14.44 239 LYS C C 1
ATOM 8795 O O . LYS C 1 239 ? 36.964 4.208 49.568 1.00 15.84 239 LYS C O 1
ATOM 8801 N N . ARG C 1 240 ? 35.735 5.353 51.120 1.00 13.89 240 ARG C N 1
ATOM 8802 C CA . ARG C 1 240 ? 35.220 6.301 50.129 1.00 13.21 240 ARG C CA 1
ATOM 8803 C C . ARG C 1 240 ? 36.373 7.161 49.586 1.00 11.84 240 ARG C C 1
ATOM 8804 O O . ARG C 1 240 ? 36.485 7.396 48.360 1.00 10.37 240 ARG C O 1
ATOM 8812 N N . LEU C 1 241 ? 37.204 7.687 50.485 1.00 11.76 241 LEU C N 1
ATOM 8813 C CA . LEU C 1 241 ? 38.391 8.432 50.035 1.00 11.61 241 LEU C CA 1
ATOM 8814 C C . LEU C 1 241 ? 39.255 7.596 49.066 1.00 12.00 241 LEU C C 1
ATOM 8815 O O . LEU C 1 241 ? 39.724 8.101 48.040 1.00 12.81 241 LEU C O 1
ATOM 8820 N N . GLU C 1 242 ? 39.504 6.334 49.406 1.00 9.11 242 GLU C N 1
ATOM 8821 C CA . GLU C 1 242 ? 40.334 5.491 48.555 1.00 10.13 242 GLU C CA 1
ATOM 8822 C C . GLU C 1 242 ? 39.597 5.291 47.202 1.00 11.52 242 GLU C C 1
ATOM 8823 O O . GLU C 1 242 ? 40.225 5.272 46.153 1.00 10.44 242 GLU C O 1
ATOM 8829 N N . ALA C 1 243 ? 38.275 5.124 47.252 1.00 12.37 243 ALA C N 1
ATOM 8830 C CA . ALA C 1 243 ? 37.477 4.972 46.012 1.00 13.70 243 ALA C CA 1
ATOM 8831 C C . ALA C 1 243 ? 37.589 6.185 45.130 1.00 12.77 243 ALA C C 1
ATOM 8832 O O . ALA C 1 243 ? 37.876 6.049 43.913 1.00 12.04 243 ALA C O 1
ATOM 8834 N N . PHE C 1 244 ? 37.483 7.370 45.744 1.00 11.58 244 PHE C N 1
ATOM 8835 C CA . PHE C 1 244 ? 37.720 8.591 45.009 1.00 12.46 244 PHE C CA 1
ATOM 8836 C C . PHE C 1 244 ? 39.036 8.603 44.218 1.00 12.12 244 PHE C C 1
ATOM 8837 O O . PHE C 1 244 ? 39.025 8.773 42.998 1.00 8.90 244 PHE C O 1
ATOM 8845 N N . VAL C 1 245 ? 40.158 8.394 44.912 1.00 11.98 245 VAL C N 1
ATOM 8846 C CA . VAL C 1 245 ? 41.476 8.598 44.314 1.00 11.97 245 VAL C CA 1
ATOM 8847 C C . VAL C 1 245 ? 41.906 7.491 43.397 1.00 11.53 245 VAL C C 1
ATOM 8848 O O . VAL C 1 2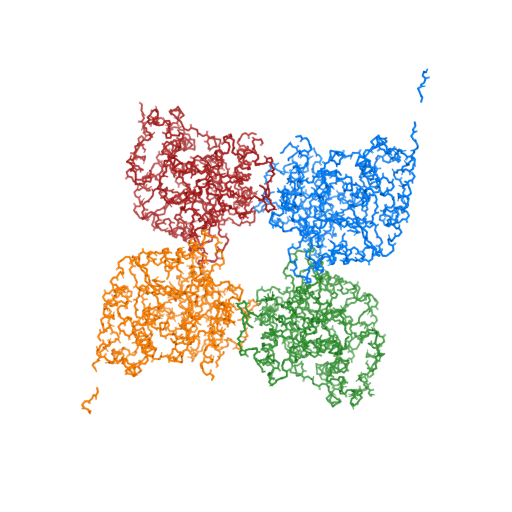45 ? 42.704 7.745 42.551 1.00 11.10 245 VAL C O 1
ATOM 8852 N N . ARG C 1 246 ? 41.336 6.276 43.511 1.00 10.45 246 ARG C N 1
ATOM 8853 C CA . ARG C 1 246 ? 41.677 5.170 42.576 1.00 11.23 246 ARG C CA 1
ATOM 8854 C C . ARG C 1 246 ? 40.844 5.190 41.297 1.00 11.43 246 ARG C C 1
ATOM 8855 O O . ARG C 1 246 ? 41.280 4.712 40.221 1.00 11.36 246 ARG C O 1
ATOM 8871 N N . ALA C 1 248 ? 39.572 8.340 40.177 1.00 13.56 248 ALA C N 1
ATOM 8872 C CA . ALA C 1 248 ? 39.708 9.681 39.585 1.00 11.86 248 ALA C CA 1
ATOM 8873 C C . ALA C 1 248 ? 40.716 9.613 38.423 1.00 11.02 248 ALA C C 1
ATOM 8874 O O . ALA C 1 248 ? 41.715 8.925 38.485 1.00 11.88 248 ALA C O 1
ATOM 8876 N N . HIS C 1 249 ? 40.484 10.406 37.402 1.00 10.87 249 HIS C N 1
ATOM 8877 C CA . HIS C 1 249 ? 41.538 10.670 36.381 1.00 10.04 249 HIS C CA 1
ATOM 8878 C C . HIS C 1 249 ? 42.088 12.082 36.536 1.00 12.99 249 HIS C C 1
ATOM 8879 O O . HIS C 1 249 ? 43.163 12.433 36.017 1.00 15.74 249 HIS C O 1
ATOM 8886 N N . GLY C 1 250 ? 41.331 12.886 37.248 1.00 12.20 250 GLY C N 1
ATOM 8887 C CA . GLY C 1 250 ? 41.633 14.288 37.548 1.00 12.19 250 GLY C CA 1
ATOM 8888 C C . GLY C 1 250 ? 40.758 14.642 38.716 1.00 12.21 250 GLY C C 1
ATOM 8889 O O . GLY C 1 250 ? 39.676 14.003 38.943 1.00 12.21 250 GLY C O 1
ATOM 8890 N N . ILE C 1 251 ? 41.138 15.730 39.374 1.00 11.14 251 ILE C N 1
ATOM 8891 C CA . ILE C 1 251 ? 40.436 16.227 40.536 1.00 9.94 251 ILE C CA 1
ATOM 8892 C C . ILE C 1 251 ? 40.268 17.778 40.496 1.00 10.50 251 ILE C C 1
ATOM 8893 O O . ILE C 1 251 ? 41.237 18.560 40.338 1.00 8.85 251 ILE C O 1
ATOM 8898 N N . ILE C 1 252 ? 39.020 18.203 40.714 1.00 9.92 252 ILE C N 1
ATOM 8899 C CA . ILE C 1 252 ? 38.669 19.599 40.817 1.00 8.92 252 ILE C CA 1
ATOM 8900 C C . ILE C 1 252 ? 38.207 19.835 42.244 1.00 10.00 252 ILE C C 1
ATOM 8901 O O . ILE C 1 252 ? 37.462 19.053 42.797 1.00 9.16 252 ILE C O 1
ATOM 8906 N N . ILE C 1 253 ? 38.728 20.884 42.886 1.00 9.67 253 ILE C N 1
ATOM 8907 C CA . ILE C 1 253 ? 38.389 21.122 44.298 1.00 10.97 253 ILE C CA 1
ATOM 8908 C C . ILE C 1 253 ? 37.908 22.540 44.431 1.00 12.88 253 ILE C C 1
ATOM 8909 O O . ILE C 1 253 ? 38.644 23.472 44.102 1.00 13.98 253 ILE C O 1
ATOM 8914 N N . PHE C 1 254 ? 36.644 22.697 44.837 1.00 12.42 254 PHE C N 1
ATOM 8915 C CA . PHE C 1 254 ? 36.072 24.022 45.016 1.00 10.65 254 PHE C CA 1
ATOM 8916 C C . PHE C 1 254 ? 36.267 24.477 46.476 1.00 9.96 254 PHE C C 1
ATOM 8917 O O . PHE C 1 254 ? 36.645 23.675 47.312 1.00 11.03 254 PHE C O 1
ATOM 8925 N N . PRO C 1 255 ? 35.919 25.750 46.813 1.00 9.54 255 PRO C N 1
ATOM 8926 C CA . PRO C 1 255 ? 35.991 26.078 48.300 1.00 12.00 255 PRO C CA 1
ATOM 8927 C C . PRO C 1 255 ? 35.105 25.122 49.106 1.00 15.36 255 PRO C C 1
ATOM 8928 O O . PRO C 1 255 ? 34.072 24.695 48.608 1.00 16.97 255 PRO C O 1
ATOM 8932 N N . GLY C 1 256 ? 35.517 24.751 50.314 1.00 16.35 256 GLY C N 1
ATOM 8933 C CA . GLY C 1 256 ? 34.718 23.872 51.159 1.00 16.76 256 GLY C CA 1
ATOM 8934 C C . GLY C 1 256 ? 35.040 24.079 52.630 1.00 17.35 256 GLY C C 1
ATOM 8935 O O . GLY C 1 256 ? 35.847 24.965 52.992 1.00 17.65 256 GLY C O 1
ATOM 8936 N N . GLY C 1 257 ? 34.388 23.291 53.483 1.00 16.66 257 GLY C N 1
ATOM 8937 C CA . GLY C 1 257 ? 34.715 23.289 54.904 1.00 16.85 257 GLY C CA 1
ATOM 8938 C C . GLY C 1 257 ? 35.684 22.183 55.288 1.00 17.35 257 GLY C C 1
ATOM 8939 O O . GLY C 1 257 ? 36.590 21.794 54.506 1.00 17.32 257 GLY C O 1
ATOM 8940 N N . PRO C 1 258 ? 35.503 21.641 56.501 1.00 17.65 258 PRO C N 1
ATOM 8941 C CA . PRO C 1 258 ? 36.438 20.634 56.976 1.00 16.94 258 PRO C CA 1
ATOM 8942 C C . PRO C 1 258 ? 36.397 19.329 56.141 1.00 16.54 258 PRO C C 1
ATOM 8943 O O . PRO C 1 258 ? 37.409 18.612 56.081 1.00 16.05 258 PRO C O 1
ATOM 8947 N N . GLY C 1 259 ? 35.245 19.011 55.519 1.00 15.36 259 GLY C N 1
ATOM 8948 C CA . GLY C 1 259 ? 35.176 17.790 54.704 1.00 15.55 259 GLY C CA 1
ATOM 8949 C C . GLY C 1 259 ? 36.046 17.920 53.456 1.00 15.90 259 GLY C C 1
ATOM 8950 O O . GLY C 1 259 ? 36.710 16.970 53.065 1.00 16.86 259 GLY C O 1
ATOM 8951 N N . THR C 1 260 ? 36.002 19.080 52.819 1.00 14.39 260 THR C N 1
ATOM 8952 C CA . THR C 1 260 ? 36.807 19.329 51.629 1.00 16.31 260 THR C CA 1
ATOM 8953 C C . THR C 1 260 ? 38.312 19.441 52.008 1.00 18.12 260 THR C C 1
ATOM 8954 O O . THR C 1 260 ? 39.179 19.033 51.239 1.00 17.95 260 THR C O 1
ATOM 8958 N N . ALA C 1 261 ? 38.579 19.970 53.202 1.00 18.78 261 ALA C N 1
ATOM 8959 C CA . ALA C 1 261 ? 39.931 20.054 53.773 1.00 18.59 261 ALA C CA 1
ATOM 8960 C C . ALA C 1 261 ? 40.522 18.683 53.976 1.00 18.62 261 ALA C C 1
ATOM 8961 O O . ALA C 1 261 ? 41.670 18.462 53.641 1.00 20.37 261 ALA C O 1
ATOM 8963 N N . GLU C 1 262 ? 39.720 17.765 54.503 1.00 17.96 262 GLU C N 1
ATOM 8964 C CA . GLU C 1 262 ? 40.117 16.417 54.755 1.00 17.54 262 GLU C CA 1
ATOM 8965 C C . GLU C 1 262 ? 40.536 15.712 53.449 1.00 15.22 262 GLU C C 1
ATOM 8966 O O . GLU C 1 262 ? 41.563 15.045 53.422 1.00 13.82 262 GLU C O 1
ATOM 8972 N N . GLU C 1 263 ? 39.746 15.924 52.388 1.00 15.10 263 GLU C N 1
ATOM 8973 C CA . GLU C 1 263 ? 39.966 15.331 51.071 1.00 15.11 263 GLU C CA 1
ATOM 8974 C C . GLU C 1 263 ? 41.225 15.882 50.416 1.00 14.27 263 GLU C C 1
ATOM 8975 O O . GLU C 1 263 ? 42.033 15.125 49.919 1.00 13.70 263 GLU C O 1
ATOM 8981 N N . LEU C 1 264 ? 41.398 17.204 50.454 1.00 15.62 264 LEU C N 1
ATOM 8982 C CA . LEU C 1 264 ? 42.612 17.825 49.995 1.00 15.17 264 LEU C CA 1
ATOM 8983 C C . LEU C 1 264 ? 43.887 17.299 50.663 1.00 13.37 264 LEU C C 1
ATOM 8984 O O . LEU C 1 264 ? 44.858 16.993 49.982 1.00 11.28 264 LEU C O 1
ATOM 8989 N N . LEU C 1 265 ? 43.886 17.168 51.992 1.00 15.25 265 LEU C N 1
ATOM 8990 C CA . LEU C 1 265 ? 45.048 16.616 52.708 1.00 15.33 265 LEU C CA 1
ATOM 8991 C C . LEU C 1 265 ? 45.341 15.155 52.427 1.00 14.18 265 LEU C C 1
ATOM 8992 O O . LEU C 1 265 ? 46.508 14.754 52.369 1.00 13.89 265 LEU C O 1
ATOM 8997 N N . TYR C 1 266 ? 44.286 14.354 52.321 1.00 12.77 266 TYR C N 1
ATOM 8998 C CA . TYR C 1 266 ? 44.378 12.952 51.933 1.00 13.17 266 TYR C CA 1
ATOM 8999 C C . TYR C 1 266 ? 45.139 12.858 50.635 1.00 13.36 266 TYR C C 1
ATOM 9000 O O . TYR C 1 266 ? 46.180 12.201 50.560 1.00 14.27 266 TYR C O 1
ATOM 9009 N N . ILE C 1 267 ? 44.659 13.558 49.604 1.00 12.93 267 ILE C N 1
ATOM 9010 C CA . ILE C 1 267 ? 45.288 13.373 48.258 1.00 12.52 267 ILE C CA 1
ATOM 9011 C C . ILE C 1 267 ? 46.705 14.024 48.188 1.00 12.79 267 ILE C C 1
ATOM 9012 O O . ILE C 1 267 ? 47.600 13.455 47.612 1.00 12.89 267 ILE C O 1
ATOM 9017 N N . LEU C 1 268 ? 46.913 15.196 48.793 1.00 12.72 268 LEU C N 1
ATOM 9018 C CA . LEU C 1 268 ? 48.293 15.733 48.880 1.00 14.46 268 LEU C CA 1
ATOM 9019 C C . LEU C 1 268 ? 49.264 14.787 49.622 1.00 15.10 268 LEU C C 1
ATOM 9020 O O . LEU C 1 268 ? 50.419 14.607 49.177 1.00 17.63 268 LEU C O 1
ATOM 9025 N N . GLY C 1 269 ? 48.835 14.192 50.738 1.00 14.29 269 GLY C N 1
ATOM 9026 C CA . GLY C 1 269 ? 49.753 13.325 51.497 1.00 13.85 269 GLY C CA 1
ATOM 9027 C C . GLY C 1 269 ? 50.138 12.120 50.650 1.00 14.84 269 GLY C C 1
ATOM 9028 O O . GLY C 1 269 ? 51.285 11.607 50.717 1.00 15.29 269 GLY C O 1
ATOM 9029 N N . ILE C 1 270 ? 49.173 11.631 49.879 1.00 12.44 270 ILE C N 1
ATOM 9030 C CA . ILE C 1 270 ? 49.437 10.469 48.960 1.00 11.74 270 ILE C CA 1
ATOM 9031 C C . ILE C 1 270 ? 50.329 10.889 47.802 1.00 11.92 270 ILE C C 1
ATOM 9032 O O . ILE C 1 270 ? 51.304 10.218 47.556 1.00 12.35 270 ILE C O 1
ATOM 9053 N N . HIS C 1 273 ? 54.261 11.036 47.988 1.00 14.46 273 HIS C N 1
ATOM 9054 C CA . HIS C 1 273 ? 55.041 9.819 48.106 1.00 13.89 273 HIS C CA 1
ATOM 9055 C C . HIS C 1 273 ? 55.972 9.731 46.890 1.00 14.31 273 HIS C C 1
ATOM 9056 O O . HIS C 1 273 ? 55.532 9.940 45.759 1.00 16.27 273 HIS C O 1
ATOM 9063 N N . PRO C 1 274 ? 57.271 9.468 47.090 1.00 14.08 274 PRO C N 1
ATOM 9064 C CA . PRO C 1 274 ? 58.192 9.303 45.968 1.00 13.68 274 PRO C CA 1
ATOM 9065 C C . PRO C 1 274 ? 57.702 8.325 44.885 1.00 12.79 274 PRO C C 1
ATOM 9066 O O . PRO C 1 274 ? 57.970 8.528 43.679 1.00 13.37 274 PRO C O 1
ATOM 9070 N N . GLU C 1 275 ? 57.047 7.232 45.292 1.00 13.20 275 GLU C N 1
ATOM 9071 C CA . GLU C 1 275 ? 56.502 6.271 44.317 1.00 15.12 275 GLU C CA 1
ATOM 9072 C C . GLU C 1 275 ? 55.379 6.856 43.457 1.00 13.43 275 GLU C C 1
ATOM 9073 O O . GLU C 1 275 ? 55.026 6.282 42.450 1.00 14.48 275 GLU C O 1
ATOM 9079 N N . ASN C 1 276 ? 54.795 7.962 43.884 1.00 11.22 276 ASN C N 1
ATOM 9080 C CA . ASN C 1 276 ? 53.719 8.602 43.102 1.00 10.75 276 ASN C CA 1
ATOM 9081 C C . ASN C 1 276 ? 54.229 9.792 42.253 1.00 9.07 276 ASN C C 1
ATOM 9082 O O . ASN C 1 276 ? 53.427 10.509 41.663 1.00 10.17 276 ASN C O 1
ATOM 9087 N N . ALA C 1 277 ? 55.549 9.973 42.149 1.00 7.85 277 ALA C N 1
ATOM 9088 C CA . ALA C 1 277 ? 56.085 11.165 41.479 1.00 10.11 277 ALA C CA 1
ATOM 9089 C C . ALA C 1 277 ? 55.638 11.238 40.020 1.00 12.02 277 ALA C C 1
ATOM 9090 O O . ALA C 1 277 ? 55.616 12.337 39.443 1.00 13.91 277 ALA C O 1
ATOM 9092 N N . ASP C 1 278 ? 55.351 10.080 39.409 1.00 11.13 278 ASP C N 1
ATOM 9093 C CA . ASP C 1 278 ? 55.034 10.063 37.977 1.00 13.79 278 ASP C CA 1
ATOM 9094 C C . ASP C 1 278 ? 53.526 9.831 37.731 1.00 12.50 278 ASP C C 1
ATOM 9095 O O . ASP C 1 278 ? 53.135 9.574 36.585 1.00 12.04 278 ASP C O 1
ATOM 9100 N N . GLN C 1 279 ? 52.719 9.891 38.794 1.00 12.10 279 GLN C N 1
ATOM 9101 C CA . GLN C 1 279 ? 51.241 9.788 38.698 1.00 12.75 279 GLN C CA 1
ATOM 9102 C C . GLN C 1 279 ? 50.809 11.167 38.173 1.00 15.93 279 GLN C C 1
ATOM 9103 O O . GLN C 1 279 ? 51.070 12.186 38.806 1.00 14.50 279 GLN C O 1
ATOM 9109 N N . PRO C 1 280 ? 50.215 11.193 36.956 1.00 18.70 280 PRO C N 1
ATOM 9110 C CA . PRO C 1 280 ? 49.851 12.393 36.260 1.00 21.38 280 PRO C CA 1
ATOM 9111 C C . PRO C 1 280 ? 48.579 13.050 36.740 1.00 24.57 280 PRO C C 1
ATOM 9112 O O . PRO C 1 280 ? 48.229 14.090 36.196 1.00 26.45 280 PRO C O 1
ATOM 9124 N N . PRO C 1 282 ? 45.929 15.379 37.510 1.00 17.97 282 PRO C N 1
ATOM 9125 C CA . PRO C 1 282 ? 45.867 16.831 37.725 1.00 16.11 282 PRO C CA 1
ATOM 9126 C C . PRO C 1 282 ? 44.929 17.179 38.863 1.00 16.07 282 PRO C C 1
ATOM 9127 O O . PRO C 1 282 ? 43.858 16.539 39.048 1.00 13.74 282 PRO C O 1
ATOM 9131 N N . ILE C 1 283 ? 45.382 18.148 39.672 1.00 14.10 283 ILE C N 1
ATOM 9132 C CA . ILE C 1 283 ? 44.571 18.626 40.779 1.00 14.78 283 ILE C CA 1
ATOM 9133 C C . ILE C 1 283 ? 44.434 20.143 40.610 1.00 14.21 283 ILE C C 1
ATOM 9134 O O . ILE C 1 283 ? 45.449 20.875 40.547 1.00 14.53 283 ILE C O 1
ATOM 9139 N N . VAL C 1 284 ? 43.197 20.597 40.497 1.00 13.40 284 VAL C N 1
ATOM 9140 C CA . VAL C 1 284 ? 42.946 21.998 40.222 1.00 11.48 284 VAL C CA 1
ATOM 9141 C C . VAL C 1 284 ? 42.017 22.571 41.279 1.00 11.13 284 VAL C C 1
ATOM 9142 O O . VAL C 1 284 ? 40.864 22.122 41.465 1.00 9.28 284 VAL C O 1
ATOM 9146 N N . LEU C 1 285 ? 42.540 23.520 42.032 1.00 9.74 285 LEU C N 1
ATOM 9147 C CA . LEU C 1 285 ? 41.679 24.210 42.999 1.00 12.78 285 LEU C CA 1
ATOM 9148 C C . LEU C 1 285 ? 41.066 25.381 42.239 1.00 12.63 285 LEU C C 1
ATOM 9149 O O . LEU C 1 285 ? 41.772 26.054 41.504 1.00 14.19 285 LEU C O 1
ATOM 9154 N N . THR C 1 286 ? 39.750 25.588 42.349 1.00 11.32 286 THR C N 1
ATOM 9155 C CA . THR C 1 286 ? 39.119 26.611 41.563 1.00 11.51 286 THR C CA 1
ATOM 9156 C C . THR C 1 286 ? 37.885 27.154 42.286 1.00 11.70 286 THR C C 1
ATOM 9157 O O . THR C 1 286 ? 37.266 26.452 43.079 1.00 11.47 286 THR C O 1
ATOM 9161 N N . GLY C 1 287 ? 37.535 28.395 41.957 1.00 13.54 287 GLY C N 1
ATOM 9162 C CA . GLY C 1 287 ? 36.474 29.136 42.629 1.00 13.54 287 GLY C CA 1
ATOM 9163 C C . GLY C 1 287 ? 36.180 30.438 41.877 1.00 14.19 287 GLY C C 1
ATOM 9164 O O . GLY C 1 287 ? 36.956 30.887 41.012 1.00 15.96 287 GLY C O 1
ATOM 9165 N N . PRO C 1 288 ? 35.069 31.106 42.232 1.00 13.36 288 PRO C N 1
ATOM 9166 C CA . PRO C 1 288 ? 34.753 32.381 41.601 1.00 13.33 288 PRO C CA 1
ATOM 9167 C C . PRO C 1 288 ? 35.752 33.476 42.081 1.00 14.66 288 PRO C C 1
ATOM 9168 O O . PRO C 1 288 ? 36.504 33.251 42.994 1.00 13.29 288 PRO C O 1
ATOM 9172 N N . LYS C 1 289 ? 35.821 34.618 41.403 1.00 18.38 289 LYS C N 1
ATOM 9173 C CA . LYS C 1 289 ? 36.602 35.781 41.896 1.00 19.96 289 LYS C CA 1
ATOM 9174 C C . LYS C 1 289 ? 36.526 36.040 43.422 1.00 19.50 289 LYS C C 1
ATOM 9175 O O . LYS C 1 289 ? 37.574 36.239 44.077 1.00 18.94 289 LYS C O 1
ATOM 9181 N N . GLN C 1 290 ? 35.315 36.051 43.985 1.00 18.62 290 GLN C N 1
ATOM 9182 C CA . GLN C 1 290 ? 35.143 36.287 45.422 1.00 18.65 290 GLN C CA 1
ATOM 9183 C C . GLN C 1 290 ? 35.866 35.304 46.345 1.00 17.93 290 GLN C C 1
ATOM 9184 O O . GLN C 1 290 ? 36.108 35.632 47.513 1.00 17.77 290 GLN C O 1
ATOM 9190 N N . SER C 1 291 ? 36.264 34.143 45.820 1.00 15.87 291 SER C N 1
ATOM 9191 C CA . SER C 1 291 ? 36.946 33.145 46.616 1.00 15.26 291 SER C CA 1
ATOM 9192 C C . SER C 1 291 ? 38.465 33.314 46.595 1.00 16.92 291 SER C C 1
ATOM 9193 O O . SER C 1 291 ? 39.198 32.464 47.129 1.00 16.89 291 SER C O 1
ATOM 9196 N N . GLU C 1 292 ? 38.939 34.393 45.963 1.00 18.15 292 GLU C N 1
ATOM 9197 C CA . GLU C 1 292 ? 40.377 34.664 45.896 1.00 21.15 292 GLU C CA 1
ATOM 9198 C C . GLU C 1 292 ? 41.108 34.599 47.290 1.00 19.27 292 GLU C C 1
ATOM 9199 O O . GLU C 1 292 ? 42.184 33.988 47.411 1.00 19.41 292 GLU C O 1
ATOM 9205 N N . ALA C 1 293 ? 40.511 35.217 48.318 1.00 18.38 293 ALA C N 1
ATOM 9206 C CA . ALA C 1 293 ? 41.095 35.293 49.668 1.00 17.36 293 ALA C CA 1
ATOM 9207 C C . ALA C 1 293 ? 41.061 33.957 50.384 1.00 16.71 293 ALA C C 1
ATOM 9208 O O . ALA C 1 293 ? 42.033 33.627 51.102 1.00 15.70 293 ALA C O 1
ATOM 9210 N N . TYR C 1 294 ? 39.968 33.178 50.174 1.00 15.26 294 TYR C N 1
ATOM 9211 C CA . TYR C 1 294 ? 39.841 31.803 50.682 1.00 13.12 294 TYR C CA 1
ATOM 9212 C C . TYR C 1 294 ? 41.036 31.011 50.136 1.00 12.39 294 TYR C C 1
ATOM 9213 O O . TYR C 1 294 ? 41.694 30.259 50.863 1.00 12.85 294 TYR C O 1
ATOM 9222 N N . PHE C 1 295 ? 41.317 31.148 48.844 1.00 11.22 295 PHE C N 1
ATOM 9223 C CA . PHE C 1 295 ? 42.354 30.295 48.271 1.00 12.41 295 PHE C CA 1
ATOM 9224 C C . PHE C 1 295 ? 43.766 30.722 48.643 1.00 13.34 295 PHE C C 1
ATOM 9225 O O . PHE C 1 295 ? 44.662 29.898 48.773 1.00 12.18 295 PHE C O 1
ATOM 9233 N N . ARG C 1 296 ? 43.943 32.030 48.785 1.00 14.49 296 ARG C N 1
ATOM 9234 C CA . ARG C 1 296 ? 45.232 32.553 49.249 1.00 16.97 296 ARG C CA 1
ATOM 9235 C C . ARG C 1 296 ? 45.543 31.930 50.661 1.00 16.65 296 ARG C C 1
ATOM 9236 O O . ARG C 1 296 ? 46.641 31.468 50.936 1.00 16.18 296 ARG C O 1
ATOM 9244 N N . SER C 1 297 ? 44.548 31.895 51.536 1.00 16.64 297 SER C N 1
ATOM 9245 C CA . SER C 1 297 ? 44.742 31.308 52.864 1.00 16.56 297 SER C CA 1
ATOM 9246 C C . SER C 1 297 ? 44.860 29.774 52.853 1.00 16.54 297 SER C C 1
ATOM 9247 O O . SER C 1 297 ? 45.642 29.185 53.621 1.00 14.50 297 SER C O 1
ATOM 9250 N N . LEU C 1 298 ? 44.070 29.101 51.985 1.00 15.77 298 LEU C N 1
ATOM 9251 C CA . LEU C 1 298 ? 44.210 27.661 51.850 1.00 15.02 298 LEU C CA 1
ATOM 9252 C C . LEU C 1 298 ? 45.589 27.298 51.307 1.00 13.83 298 LEU C C 1
ATOM 9253 O O . LEU C 1 298 ? 46.252 26.425 51.857 1.00 14.55 298 LEU C O 1
ATOM 9258 N N . ASP C 1 299 ? 46.011 27.991 50.259 1.00 14.49 299 ASP C N 1
ATOM 9259 C CA . ASP C 1 299 ? 47.357 27.821 49.685 1.00 18.15 299 ASP C CA 1
ATOM 9260 C C . ASP C 1 299 ? 48.493 27.987 50.736 1.00 19.53 299 ASP C C 1
ATOM 9261 O O . ASP C 1 299 ? 49.380 27.138 50.870 1.00 20.85 299 ASP C O 1
ATOM 9266 N N . LYS C 1 300 ? 48.447 29.077 51.490 1.00 19.38 300 LYS C N 1
ATOM 9267 C CA . LYS C 1 300 ? 49.416 29.296 52.561 1.00 19.35 300 LYS C CA 1
ATOM 9268 C C . LYS C 1 300 ? 49.361 28.208 53.678 1.00 19.17 300 LYS C C 1
ATOM 9269 O O . LYS C 1 300 ? 50.416 27.760 54.170 1.00 19.81 300 LYS C O 1
ATOM 9275 N N . PHE C 1 301 ? 48.161 27.748 54.037 1.00 17.58 301 PHE C N 1
ATOM 9276 C CA . PHE C 1 301 ? 48.035 26.667 55.010 1.00 18.10 301 PHE C CA 1
ATOM 9277 C C . PHE C 1 301 ? 48.749 25.393 54.590 1.00 19.12 301 PHE C C 1
ATOM 9278 O O . PHE C 1 301 ? 49.479 24.789 55.377 1.00 19.05 301 PHE C O 1
ATOM 9286 N N . ILE C 1 302 ? 48.537 24.974 53.335 1.00 18.73 302 ILE C N 1
ATOM 9287 C CA . ILE C 1 302 ? 49.194 23.796 52.810 1.00 18.37 302 ILE C CA 1
ATOM 9288 C C . ILE C 1 302 ? 50.696 23.964 52.779 1.00 18.83 302 ILE C C 1
ATOM 9289 O O . ILE C 1 302 ? 51.430 23.085 53.206 1.00 20.25 302 ILE C O 1
ATOM 9294 N N . THR C 1 303 ? 51.173 25.057 52.231 1.00 18.75 303 THR C N 1
ATOM 9295 C CA . THR C 1 303 ? 52.599 25.164 52.164 1.00 21.01 303 THR C CA 1
ATOM 9296 C C . THR C 1 303 ? 53.264 25.386 53.522 1.00 21.98 303 THR C C 1
ATOM 9297 O O . THR C 1 303 ? 54.351 24.906 53.692 1.00 21.28 303 THR C O 1
ATOM 9301 N N . ASP C 1 304 ? 52.583 26.003 54.497 1.00 23.30 304 ASP C N 1
ATOM 9302 C CA . ASP C 1 304 ? 53.155 26.158 55.839 1.00 24.40 304 ASP C CA 1
ATOM 9303 C C . ASP C 1 304 ? 53.169 24.861 56.616 1.00 24.36 304 ASP C C 1
ATOM 9304 O O . ASP C 1 304 ? 53.925 24.712 57.589 1.00 24.13 304 ASP C O 1
ATOM 9309 N N . THR C 1 305 ? 52.292 23.944 56.244 1.00 23.69 305 THR C N 1
ATOM 9310 C CA . THR C 1 305 ? 52.236 22.682 56.972 1.00 23.95 305 THR C CA 1
ATOM 9311 C C . THR C 1 305 ? 52.990 21.565 56.262 1.00 23.61 305 THR C C 1
ATOM 9312 O O . THR C 1 305 ? 53.887 20.940 56.853 1.00 24.68 305 THR C O 1
ATOM 9316 N N . LEU C 1 306 ? 52.668 21.328 55.000 1.00 21.47 306 LEU C N 1
ATOM 9317 C CA . LEU C 1 306 ? 53.295 20.214 54.258 1.00 19.81 306 LEU C CA 1
ATOM 9318 C C . LEU C 1 306 ? 54.590 20.654 53.605 1.00 19.36 306 LEU C C 1
ATOM 9319 O O . LEU C 1 306 ? 55.361 19.807 53.148 1.00 19.68 306 LEU C O 1
ATOM 9324 N N . GLY C 1 307 ? 54.841 21.969 53.582 1.00 18.34 307 GLY C N 1
ATOM 9325 C CA . GLY C 1 307 ? 56.059 22.473 53.007 1.00 19.60 307 GLY C CA 1
ATOM 9326 C C . GLY C 1 307 ? 55.884 22.820 51.562 1.00 21.26 307 GLY C C 1
ATOM 9327 O O . GLY C 1 307 ? 54.894 22.427 50.925 1.00 21.00 307 GLY C O 1
ATOM 9328 N N . GLU C 1 308 ? 56.865 23.545 51.034 1.00 22.04 308 GLU C N 1
ATOM 9329 C CA . GLU C 1 308 ? 56.838 24.034 49.672 1.00 23.72 308 GLU C CA 1
ATOM 9330 C C . GLU C 1 308 ? 56.733 22.913 48.630 1.00 23.28 308 GLU C C 1
ATOM 9331 O O . GLU C 1 308 ? 56.269 23.149 47.499 1.00 23.67 308 GLU C O 1
ATOM 9337 N N . ALA C 1 309 ? 57.118 21.686 49.012 1.00 22.21 309 ALA C N 1
ATOM 9338 C CA . ALA C 1 309 ? 57.103 20.536 48.102 1.00 21.06 309 ALA C CA 1
ATOM 9339 C C . ALA C 1 309 ? 55.670 20.117 47.696 1.00 20.52 309 ALA C C 1
ATOM 9340 O O . ALA C 1 309 ? 55.477 19.384 46.712 1.00 22.01 309 ALA C O 1
ATOM 9342 N N . ALA C 1 310 ? 54.661 20.547 48.445 1.00 16.68 310 ALA C N 1
ATOM 9343 C CA . ALA C 1 310 ? 53.300 20.132 48.105 1.00 14.63 310 ALA C CA 1
ATOM 9344 C C . ALA C 1 310 ? 52.795 20.909 46.905 1.00 14.37 310 ALA C C 1
ATOM 9345 O O . ALA C 1 310 ? 51.874 20.441 46.234 1.00 12.83 310 ALA C O 1
ATOM 9347 N N . ARG C 1 311 ? 53.394 22.072 46.614 1.00 15.09 311 ARG C N 1
ATOM 9348 C CA . ARG C 1 311 ? 52.829 22.987 45.676 1.00 18.44 311 ARG C CA 1
ATOM 9349 C C . ARG C 1 311 ? 52.868 22.441 44.234 1.00 19.43 311 ARG C C 1
ATOM 9350 O O . ARG C 1 311 ? 52.059 22.831 43.389 1.00 18.73 311 ARG C O 1
ATOM 9358 N N . LYS C 1 312 ? 53.846 21.584 43.957 1.00 18.90 312 LYS C N 1
ATOM 9359 C CA . LYS C 1 312 ? 53.993 21.044 42.614 1.00 20.06 312 LYS C CA 1
ATOM 9360 C C . LYS C 1 312 ? 52.829 20.104 42.238 1.00 17.48 312 LYS C C 1
ATOM 9361 O O . LYS C 1 312 ? 52.737 19.672 41.092 1.00 17.73 312 LYS C O 1
ATOM 9367 N N . HIS C 1 313 ? 52.015 19.741 43.217 1.00 14.20 313 HIS C N 1
ATOM 9368 C CA . HIS C 1 313 ? 50.955 18.727 42.988 1.00 15.33 313 HIS C CA 1
ATOM 9369 C C . HIS C 1 313 ? 49.578 19.316 42.682 1.00 14.44 313 HIS C C 1
ATOM 9370 O O . HIS C 1 313 ? 48.666 18.566 42.543 1.00 15.28 313 HIS C O 1
ATOM 9377 N N . TYR C 1 314 ? 49.384 20.630 42.719 1.00 10.87 314 TYR C N 1
ATOM 9378 C CA . TYR C 1 314 ? 48.082 21.181 42.388 1.00 11.52 314 TYR C CA 1
ATOM 9379 C C . TYR C 1 314 ? 48.300 22.508 41.730 1.00 13.64 314 TYR C C 1
ATOM 9380 O O . TYR C 1 314 ? 49.392 23.065 41.840 1.00 13.30 314 TYR C O 1
ATOM 9389 N N . SER C 1 315 ? 47.316 23.020 41.006 1.00 14.60 315 SER C N 1
ATOM 9390 C CA . SER C 1 315 ? 47.310 24.446 40.657 1.00 15.42 315 SER C CA 1
ATOM 9391 C C . SER C 1 315 ? 46.023 25.126 41.065 1.00 14.31 315 SER C C 1
ATOM 9392 O O . SER C 1 315 ? 45.093 24.478 41.553 1.00 13.49 315 SER C O 1
ATOM 9395 N N . ILE C 1 316 ? 45.978 26.442 40.920 1.00 15.11 316 ILE C N 1
ATOM 9396 C CA . ILE C 1 316 ? 44.851 27.245 41.321 1.00 17.21 316 ILE C CA 1
ATOM 9397 C C . ILE C 1 316 ? 44.400 28.085 40.125 1.00 17.36 316 ILE C C 1
ATOM 9398 O O . ILE C 1 316 ? 45.177 28.852 39.491 1.00 17.40 316 ILE C O 1
ATOM 9403 N N . ALA C 1 317 ? 43.124 27.949 39.820 1.00 18.03 317 ALA C N 1
ATOM 9404 C CA . ALA C 1 317 ? 42.506 28.694 38.745 1.00 18.66 317 ALA C CA 1
ATOM 9405 C C . ALA C 1 317 ? 41.286 29.449 39.280 1.00 20.65 317 ALA C C 1
ATOM 9406 O O . ALA C 1 317 ? 40.266 28.852 39.674 1.00 21.10 317 ALA C O 1
ATOM 9408 N N . ILE C 1 318 ? 41.373 30.777 39.334 1.00 18.44 318 ILE C N 1
ATOM 9409 C CA . ILE C 1 318 ? 40.267 31.545 39.868 1.00 19.27 318 ILE C CA 1
ATOM 9410 C C . ILE C 1 318 ? 39.493 32.174 38.747 1.00 18.69 318 ILE C C 1
ATOM 9411 O O . ILE C 1 318 ? 40.075 32.720 37.845 1.00 18.90 318 ILE C O 1
ATOM 9416 N N . ASP C 1 319 ? 38.171 32.161 38.833 1.00 20.21 319 ASP C N 1
ATOM 9417 C CA . ASP C 1 319 ? 37.309 32.947 37.923 1.00 19.64 319 ASP C CA 1
ATOM 9418 C C . ASP C 1 319 ? 37.458 32.526 36.436 1.00 18.51 319 ASP C C 1
ATOM 9419 O O . ASP C 1 319 ? 37.506 33.357 35.551 1.00 17.02 319 ASP C O 1
ATOM 9424 N N . ASN C 1 320 ? 37.558 31.217 36.176 1.00 17.12 320 ASN C N 1
ATOM 9425 C CA . ASN C 1 320 ? 37.658 30.751 34.812 1.00 16.54 320 ASN C CA 1
ATOM 9426 C C . ASN C 1 320 ? 37.228 29.280 34.741 1.00 14.75 320 ASN C C 1
ATOM 9427 O O . ASN C 1 320 ? 38.049 28.403 34.863 1.00 13.42 320 ASN C O 1
ATOM 9432 N N . PRO C 1 321 ? 35.924 29.018 34.561 1.00 15.80 321 PRO C N 1
ATOM 9433 C CA . PRO C 1 321 ? 35.456 27.600 34.578 1.00 15.07 321 PRO C CA 1
ATOM 9434 C C . PRO C 1 321 ? 36.018 26.799 33.461 1.00 15.00 321 PRO C C 1
ATOM 9435 O O . PRO C 1 321 ? 36.391 25.587 33.642 1.00 16.25 321 PRO C O 1
ATOM 9439 N N . ALA C 1 322 ? 36.129 27.423 32.294 1.00 13.56 322 ALA C N 1
ATOM 9440 C CA . ALA C 1 322 ? 36.647 26.671 31.151 1.00 15.21 322 ALA C CA 1
ATOM 9441 C C . ALA C 1 322 ? 38.087 26.149 31.398 1.00 17.69 322 ALA C C 1
ATOM 9442 O O . ALA C 1 322 ? 38.393 25.034 31.023 1.00 18.14 322 ALA C O 1
ATOM 9444 N N . GLU C 1 323 ? 38.952 26.978 31.999 1.00 16.76 323 GLU C N 1
ATOM 9445 C CA . GLU C 1 323 ? 40.323 26.555 32.364 1.00 16.32 323 GLU C CA 1
ATOM 9446 C C . GLU C 1 323 ? 40.416 25.325 33.237 1.00 13.58 323 GLU C C 1
ATOM 9447 O O . GLU C 1 323 ? 41.212 24.423 32.926 1.00 11.40 323 GLU C O 1
ATOM 9453 N N . ALA C 1 324 ? 39.616 25.239 34.313 1.00 13.06 324 ALA C N 1
ATOM 9454 C CA . ALA C 1 324 ? 39.686 24.050 35.125 1.00 14.50 324 ALA C CA 1
ATOM 9455 C C . ALA C 1 324 ? 39.355 22.816 34.230 1.00 13.10 324 ALA C C 1
ATOM 9456 O O . ALA C 1 324 ? 40.020 21.784 34.296 1.00 12.13 324 ALA C O 1
ATOM 9458 N N . ALA C 1 325 ? 38.318 22.958 33.396 1.00 11.16 325 ALA C N 1
ATOM 9459 C CA . ALA C 1 325 ? 37.846 21.808 32.622 1.00 12.86 325 ALA C CA 1
ATOM 9460 C C . ALA C 1 325 ? 38.848 21.487 31.498 1.00 12.12 325 ALA C C 1
ATOM 9461 O O . ALA C 1 325 ? 39.040 20.304 31.152 1.00 13.70 325 ALA C O 1
ATOM 9463 N N . ARG C 1 326 ? 39.491 22.509 30.939 1.00 11.73 326 ARG C N 1
ATOM 9464 C CA . ARG C 1 326 ? 40.460 22.266 29.867 1.00 13.41 326 ARG C CA 1
ATOM 9465 C C . ARG C 1 326 ? 41.701 21.490 30.423 1.00 11.53 326 ARG C C 1
ATOM 9466 O O . ARG C 1 326 ? 42.225 20.622 29.752 1.00 10.58 326 ARG C O 1
ATOM 9474 N N . ILE C 1 327 ? 42.138 21.798 31.639 1.00 10.72 327 ILE C N 1
ATOM 9475 C CA . ILE C 1 327 ? 43.286 21.085 32.251 1.00 11.39 327 ILE C CA 1
ATOM 9476 C C . ILE C 1 327 ? 42.884 19.635 32.463 1.00 10.74 327 ILE C C 1
ATOM 9477 O O . ILE C 1 327 ? 43.675 18.727 32.199 1.00 10.87 327 ILE C O 1
ATOM 9490 N N . SER C 1 329 ? 40.541 18.006 30.734 1.00 8.21 329 SER C N 1
ATOM 9491 C CA . SER C 1 329 ? 40.487 17.382 29.416 1.00 10.54 329 SER C CA 1
ATOM 9492 C C . SER C 1 329 ? 41.874 17.062 28.776 1.00 10.64 329 SER C C 1
ATOM 9493 O O . SER C 1 329 ? 42.117 15.998 28.179 1.00 8.57 329 SER C O 1
ATOM 9496 N N . ASN C 1 330 ? 42.782 18.009 28.870 1.00 10.42 330 ASN C N 1
ATOM 9497 C CA . ASN C 1 330 ? 44.093 17.866 28.253 1.00 10.64 330 ASN C CA 1
ATOM 9498 C C . ASN C 1 330 ? 44.962 16.781 28.923 1.00 11.12 330 ASN C C 1
ATOM 9499 O O . ASN C 1 330 ? 45.918 16.308 28.297 1.00 10.38 330 ASN C O 1
ATOM 9504 N N . ALA C 1 331 ? 44.714 16.518 30.210 1.00 10.18 331 ALA C N 1
ATOM 9505 C CA . ALA C 1 331 ? 45.450 15.485 30.905 1.00 10.44 331 ALA C CA 1
ATOM 9506 C C . ALA C 1 331 ? 44.998 14.070 30.525 1.00 9.16 331 ALA C C 1
ATOM 9507 O O . ALA C 1 331 ? 45.697 13.094 30.850 1.00 10.38 331 ALA C O 1
ATOM 9517 N N . PRO C 1 333 ? 44.896 12.009 27.836 1.00 9.79 333 PRO C N 1
ATOM 9518 C CA . PRO C 1 333 ? 45.776 11.146 27.116 1.00 10.15 333 PRO C CA 1
ATOM 9519 C C . PRO C 1 333 ? 47.077 10.913 27.913 1.00 9.65 333 PRO C C 1
ATOM 9520 O O . PRO C 1 333 ? 47.724 9.879 27.687 1.00 9.44 333 PRO C O 1
ATOM 9524 N N . LEU C 1 334 ? 47.472 11.872 28.778 1.00 8.31 334 LEU C N 1
ATOM 9525 C CA . LEU C 1 334 ? 48.552 11.578 29.806 1.00 8.60 334 LEU C CA 1
ATOM 9526 C C . LEU C 1 334 ? 48.187 10.458 30.747 1.00 8.02 334 LEU C C 1
ATOM 9527 O O . LEU C 1 334 ? 49.023 9.550 31.042 1.00 6.59 334 LEU C O 1
ATOM 9532 N N . VAL C 1 335 ? 46.984 10.538 31.293 1.00 8.23 335 VAL C N 1
ATOM 9533 C CA . VAL C 1 335 ? 46.514 9.480 32.154 1.00 10.51 335 VAL C CA 1
ATOM 9534 C C . VAL C 1 335 ? 46.493 8.201 31.350 1.00 10.61 335 VAL C C 1
ATOM 9535 O O . VAL C 1 335 ? 46.929 7.175 31.885 1.00 9.83 335 VAL C O 1
ATOM 9539 N N . ARG C 1 336 ? 46.033 8.217 30.081 1.00 10.83 336 ARG C N 1
ATOM 9540 C CA . ARG C 1 336 ? 45.983 6.930 29.300 1.00 11.06 336 ARG C CA 1
ATOM 9541 C C . ARG C 1 336 ? 47.420 6.373 29.187 1.00 8.96 336 ARG C C 1
ATOM 9542 O O . ARG C 1 336 ? 47.637 5.144 29.339 1.00 9.09 336 ARG C O 1
ATOM 9550 N N . GLN C 1 337 ? 48.383 7.249 28.877 1.00 7.51 337 GLN C N 1
ATOM 9551 C CA . GLN C 1 337 ? 49.761 6.741 28.670 1.00 8.26 337 GLN C CA 1
ATOM 9552 C C . GLN C 1 337 ? 50.369 6.162 29.946 1.00 8.12 337 GLN C C 1
ATOM 9553 O O . GLN C 1 337 ? 51.016 5.159 29.954 1.00 8.04 337 GLN C O 1
ATOM 9559 N N . HIS C 1 338 ? 50.226 6.894 31.038 1.00 8.89 338 HIS C N 1
ATOM 9560 C CA . HIS C 1 338 ? 50.758 6.404 32.299 1.00 9.72 338 HIS C CA 1
ATOM 9561 C C . HIS C 1 338 ? 50.170 5.087 32.757 1.00 9.62 338 HIS C C 1
ATOM 9562 O O . HIS C 1 338 ? 50.929 4.251 33.223 1.00 7.57 338 HIS C O 1
ATOM 9569 N N . ARG C 1 339 ? 48.839 4.893 32.692 1.00 9.20 339 ARG C N 1
ATOM 9570 C CA . ARG C 1 339 ? 48.250 3.538 32.989 1.00 9.49 339 ARG C CA 1
ATOM 9571 C C . ARG C 1 339 ? 48.852 2.404 32.132 1.00 9.33 339 ARG C C 1
ATOM 9572 O O . ARG C 1 339 ? 49.178 1.295 32.630 1.00 9.78 339 ARG C O 1
ATOM 9580 N N . LYS C 1 340 ? 49.059 2.661 30.830 1.00 7.54 340 LYS C N 1
ATOM 9581 C CA . LYS C 1 340 ? 49.672 1.631 29.982 1.00 7.96 340 LYS C CA 1
ATOM 9582 C C . LYS C 1 340 ? 51.152 1.433 30.349 1.00 9.83 340 LYS C C 1
ATOM 9583 O O . LYS C 1 340 ? 51.629 0.305 30.373 1.00 9.57 340 LYS C O 1
ATOM 9589 N N . ASP C 1 341 ? 51.858 2.527 30.669 1.00 9.52 341 ASP C N 1
ATOM 9590 C CA . ASP C 1 341 ? 53.289 2.421 31.128 1.00 10.90 341 ASP C CA 1
ATOM 9591 C C . ASP C 1 341 ? 53.405 1.601 32.410 1.00 11.52 341 ASP C C 1
ATOM 9592 O O . ASP C 1 341 ? 54.408 0.950 32.616 1.00 12.83 341 ASP C O 1
ATOM 9597 N N . LYS C 1 342 ? 52.392 1.641 33.281 1.00 10.80 342 LYS C N 1
ATOM 9598 C CA . LYS C 1 342 ? 52.387 0.804 34.508 1.00 10.49 342 LYS C CA 1
ATOM 9599 C C . LYS C 1 342 ? 51.683 -0.548 34.376 1.00 12.11 342 LYS C C 1
ATOM 9600 O O . LYS C 1 342 ? 51.529 -1.278 35.339 1.00 10.52 342 LYS C O 1
ATOM 9606 N N . GLU C 1 343 ? 51.268 -0.886 33.163 1.00 11.82 343 GLU C N 1
ATOM 9607 C CA . GLU C 1 343 ? 50.440 -2.063 32.908 1.00 11.84 343 GLU C CA 1
ATOM 9608 C C . GLU C 1 343 ? 49.270 -2.094 33.827 1.00 11.04 343 GLU C C 1
ATOM 9609 O O . GLU C 1 343 ? 48.953 -3.134 34.401 1.00 12.69 343 GLU C O 1
ATOM 9615 N N . ASP C 1 344 ? 48.623 -0.946 33.997 1.00 11.68 344 ASP C N 1
ATOM 9616 C CA . ASP C 1 344 ? 47.495 -0.808 34.933 1.00 12.57 344 ASP C CA 1
ATOM 9617 C C . ASP C 1 344 ? 46.150 -0.699 34.147 1.00 12.23 344 ASP C C 1
ATOM 9618 O O . ASP C 1 344 ? 46.165 -0.594 32.922 1.00 12.75 344 ASP C O 1
ATOM 9623 N N . ALA C 1 345 ? 45.026 -0.667 34.867 1.00 11.14 345 ALA C N 1
ATOM 9624 C CA . ALA C 1 345 ? 43.669 -0.464 34.280 1.00 10.88 345 ALA C CA 1
ATOM 9625 C C . ALA C 1 345 ? 43.366 1.066 34.150 1.00 9.57 345 ALA C C 1
ATOM 9626 O O . ALA C 1 345 ? 43.826 1.878 34.956 1.00 7.27 345 ALA C O 1
ATOM 9628 N N . TYR C 1 346 ? 42.640 1.442 33.110 1.00 6.88 346 TYR C N 1
ATOM 9629 C CA . TYR C 1 346 ? 42.136 2.797 32.986 1.00 7.43 346 TYR C CA 1
ATOM 9630 C C . TYR C 1 346 ? 41.181 3.146 34.092 1.00 9.01 346 TYR C C 1
ATOM 9631 O O . TYR C 1 346 ? 41.199 4.265 34.613 1.00 9.91 346 TYR C O 1
ATOM 9640 N N . SER C 1 347 ? 40.357 2.201 34.475 1.00 10.48 347 SER C N 1
ATOM 9641 C CA . SER C 1 347 ? 39.207 2.554 35.285 1.00 12.24 347 SER C CA 1
ATOM 9642 C C . SER C 1 347 ? 39.444 2.410 36.771 1.00 14.13 347 SER C C 1
ATOM 9643 O O . SER C 1 347 ? 38.685 2.972 37.558 1.00 14.85 347 SER C O 1
ATOM 9646 N N . PHE C 1 348 ? 40.543 1.741 37.150 1.00 13.50 348 PHE C N 1
ATOM 9647 C CA . PHE C 1 348 ? 40.912 1.602 38.539 1.00 10.00 348 PHE C CA 1
ATOM 9648 C C . PHE C 1 348 ? 42.419 1.652 38.692 1.00 9.08 348 PHE C C 1
ATOM 9649 O O . PHE C 1 348 ? 43.128 0.868 38.106 1.00 9.82 348 PHE C O 1
ATOM 9657 N N . ASN C 1 349 ? 42.901 2.666 39.407 1.00 9.04 349 ASN C N 1
ATOM 9658 C CA . ASN C 1 349 ? 44.345 2.954 39.493 1.00 8.57 349 ASN C CA 1
ATOM 9659 C C . ASN C 1 349 ? 44.998 2.086 40.618 1.00 9.53 349 ASN C C 1
ATOM 9660 O O . ASN C 1 349 ? 45.115 2.533 41.799 1.00 11.50 349 ASN C O 1
ATOM 9665 N N . TRP C 1 350 ? 45.447 0.882 40.260 1.00 7.81 350 TRP C N 1
ATOM 9666 C CA . TRP C 1 350 ? 46.028 -0.013 41.213 1.00 11.16 350 TRP C CA 1
ATOM 9667 C C . TRP C 1 350 ? 47.455 0.474 41.565 1.00 11.67 350 TRP C C 1
ATOM 9668 O O . TRP C 1 350 ? 47.933 0.214 42.670 1.00 11.00 350 TRP C O 1
ATOM 9679 N N . SER C 1 351 ? 48.122 1.103 40.600 1.00 12.86 351 SER C N 1
ATOM 9680 C CA . SER C 1 351 ? 49.556 1.436 40.757 1.00 14.04 351 SER C CA 1
ATOM 9681 C C . SER C 1 351 ? 49.738 2.599 41.757 1.00 12.42 351 SER C C 1
ATOM 9682 O O . SER C 1 351 ? 50.817 2.731 42.306 1.00 14.11 351 SER C O 1
ATOM 9685 N N . LEU C 1 352 ? 48.710 3.411 41.994 1.00 10.76 352 LEU C N 1
ATOM 9686 C CA . LEU C 1 352 ? 48.764 4.477 43.043 1.00 11.53 352 LEU C CA 1
ATOM 9687 C C . LEU C 1 352 ? 49.155 3.903 44.422 1.00 11.80 352 LEU C C 1
ATOM 9688 O O . LEU C 1 352 ? 48.517 2.991 44.950 1.00 10.69 352 LEU C O 1
ATOM 9693 N N . LYS C 1 353 ? 50.216 4.467 45.011 1.00 11.39 353 LYS C N 1
ATOM 9694 C CA . LYS C 1 353 ? 50.686 3.987 46.300 1.00 10.44 353 LYS C CA 1
ATOM 9695 C C . LYS C 1 353 ? 49.969 4.696 47.441 1.00 10.29 353 LYS C C 1
ATOM 9696 O O . LYS C 1 353 ? 50.109 5.929 47.672 1.00 10.35 353 LYS C O 1
ATOM 9702 N N . ILE C 1 354 ? 49.149 3.949 48.153 1.00 11.00 354 ILE C N 1
ATOM 9703 C CA . ILE C 1 354 ? 48.455 4.545 49.285 1.00 12.59 354 ILE C CA 1
ATOM 9704 C C . ILE C 1 354 ? 49.003 3.863 50.544 1.00 15.39 354 ILE C C 1
ATOM 9705 O O . ILE C 1 354 ? 48.749 2.698 50.746 1.00 15.57 354 ILE C O 1
ATOM 9710 N N . GLU C 1 355 ? 49.709 4.629 51.385 1.00 17.60 355 GLU C N 1
ATOM 9711 C CA . GLU C 1 355 ? 50.328 4.123 52.620 1.00 19.54 355 GLU C CA 1
ATOM 9712 C C . GLU C 1 355 ? 49.251 3.785 53.643 1.00 18.96 355 GLU C C 1
ATOM 9713 O O . GLU C 1 355 ? 48.255 4.503 53.735 1.00 16.54 355 GLU C O 1
ATOM 9719 N N . PRO C 1 356 ? 49.504 2.757 54.501 1.00 20.09 356 PRO C N 1
ATOM 9720 C CA . PRO C 1 356 ? 48.485 2.327 55.492 1.00 19.65 356 PRO C CA 1
ATOM 9721 C C . PRO C 1 356 ? 47.951 3.474 56.338 1.00 20.20 356 PRO C C 1
ATOM 9722 O O . PRO C 1 356 ? 46.796 3.432 56.757 1.00 20.56 356 PRO C O 1
ATOM 9726 N N . GLU C 1 357 ? 48.763 4.497 56.585 1.00 20.69 357 GLU C N 1
ATOM 9727 C CA . GLU C 1 357 ? 48.271 5.635 57.393 1.00 21.68 357 GLU C CA 1
ATOM 9728 C C . GLU C 1 357 ? 47.073 6.374 56.749 1.00 20.01 357 GLU C C 1
ATOM 9729 O O . GLU C 1 357 ? 46.344 7.086 57.434 1.00 19.01 357 GLU C O 1
ATOM 9735 N N . PHE C 1 358 ? 46.856 6.176 55.447 1.00 18.50 358 PHE C N 1
ATOM 9736 C CA . PHE C 1 358 ? 45.703 6.795 54.784 1.00 17.80 358 PHE C CA 1
ATOM 9737 C C . PHE C 1 358 ? 44.481 5.878 54.708 1.00 18.59 358 PHE C C 1
ATOM 9738 O O . PHE C 1 358 ? 43.406 6.334 54.300 1.00 18.76 358 PHE C O 1
ATOM 9746 N N . GLN C 1 359 ? 44.663 4.599 55.050 1.00 19.04 359 GLN C N 1
ATOM 9747 C CA . GLN C 1 359 ? 43.618 3.572 54.904 1.00 20.28 359 GLN C CA 1
ATOM 9748 C C . GLN C 1 359 ? 43.026 3.229 56.252 1.00 20.34 359 GLN C C 1
ATOM 9749 O O . GLN C 1 359 ? 41.841 2.896 56.380 1.00 19.68 359 GLN C O 1
ATOM 9755 N N . LEU C 1 360 ? 43.869 3.315 57.268 1.00 20.50 360 LEU C N 1
ATOM 9756 C CA . LEU C 1 360 ? 43.526 2.840 58.590 1.00 21.94 360 LEU C CA 1
ATOM 9757 C C . LEU C 1 360 ? 42.291 3.562 59.073 1.00 22.46 360 LEU C C 1
ATOM 9758 O O . LEU C 1 360 ? 42.324 4.774 59.199 1.00 22.62 360 LEU C O 1
ATOM 9763 N N . PRO C 1 361 ? 41.174 2.828 59.340 1.00 23.90 361 PRO C N 1
ATOM 9764 C CA . PRO C 1 361 ? 39.977 3.620 59.641 1.00 24.95 361 PRO C CA 1
ATOM 9765 C C . PRO C 1 361 ? 40.131 4.334 60.945 1.00 25.26 361 PRO C C 1
ATOM 9766 O O . PRO C 1 361 ? 40.658 3.742 61.881 1.00 27.50 361 PRO C O 1
ATOM 9770 N N . PHE C 1 362 ? 39.749 5.602 60.974 1.00 23.85 362 PHE C N 1
ATOM 9771 C CA . PHE C 1 362 ? 39.939 6.426 62.137 1.00 25.60 362 PHE C CA 1
ATOM 9772 C C . PHE C 1 362 ? 38.608 6.546 62.830 1.00 26.33 362 PHE C C 1
ATOM 9773 O O . PHE C 1 362 ? 37.663 6.947 62.195 1.00 25.74 362 PHE C O 1
ATOM 9781 N N . GLU C 1 363 ? 38.537 6.149 64.105 1.00 27.68 363 GLU C N 1
ATOM 9782 C CA . GLU C 1 363 ? 37.342 6.339 64.949 1.00 30.05 363 GLU C CA 1
ATOM 9783 C C . GLU C 1 363 ? 37.483 7.535 65.907 1.00 29.84 363 GLU C C 1
ATOM 9784 O O . GLU C 1 363 ? 38.168 7.425 66.933 1.00 28.58 363 GLU C O 1
ATOM 9790 N N . PRO C 1 364 ? 36.798 8.663 65.589 1.00 30.15 364 PRO C N 1
ATOM 9791 C CA . PRO C 1 364 ? 36.938 9.959 66.237 1.00 30.51 364 PRO C CA 1
ATOM 9792 C C . PRO C 1 364 ? 36.258 10.033 67.588 1.00 31.45 364 PRO C C 1
ATOM 9793 O O . PRO C 1 364 ? 35.024 10.245 67.679 1.00 31.10 364 PRO C O 1
ATOM 9797 N N . ASN C 1 365 ? 37.070 9.891 68.628 1.00 31.86 365 ASN C N 1
ATOM 9798 C CA . ASN C 1 365 ? 36.615 10.108 69.986 1.00 32.76 365 ASN C CA 1
ATOM 9799 C C . ASN C 1 365 ? 37.669 10.964 70.702 1.00 31.63 365 ASN C C 1
ATOM 9800 O O . ASN C 1 365 ? 38.761 11.149 70.154 1.00 30.25 365 ASN C O 1
ATOM 9805 N N . HIS C 1 366 ? 37.341 11.477 71.901 1.00 31.38 366 HIS C N 1
ATOM 9806 C CA . HIS C 1 366 ? 38.168 12.494 72.585 1.00 31.57 366 HIS C CA 1
ATOM 9807 C C . HIS C 1 366 ? 39.580 12.012 72.782 1.00 32.59 366 HIS C C 1
ATOM 9808 O O . HIS C 1 366 ? 40.541 12.804 72.730 1.00 32.38 366 HIS C O 1
ATOM 9815 N N . GLU C 1 367 ? 39.686 10.706 73.035 1.00 33.20 367 GLU C N 1
ATOM 9816 C CA . GLU C 1 367 ? 40.968 10.042 73.125 1.00 33.45 367 GLU C CA 1
ATOM 9817 C C . GLU C 1 367 ? 41.707 10.129 71.787 1.00 32.88 367 GLU C C 1
ATOM 9818 O O . GLU C 1 367 ? 42.640 10.924 71.668 1.00 32.32 367 GLU C O 1
ATOM 9824 N N . SER C 1 368 ? 41.275 9.355 70.775 1.00 32.05 368 SER C N 1
ATOM 9825 C CA . SER C 1 368 ? 41.965 9.317 69.487 1.00 30.53 368 SER C CA 1
ATOM 9826 C C . SER C 1 368 ? 42.229 10.721 68.944 1.00 29.48 368 SER C C 1
ATOM 9827 O O . SER C 1 368 ? 43.270 10.941 68.332 1.00 30.13 368 SER C O 1
ATOM 9838 N N . ALA C 1 370 ? 42.887 13.406 70.847 1.00 30.75 370 ALA C N 1
ATOM 9839 C CA . ALA C 1 370 ? 44.020 13.874 71.660 1.00 31.86 370 ALA C CA 1
ATOM 9840 C C . ALA C 1 370 ? 45.343 13.174 71.314 1.00 33.72 370 ALA C C 1
ATOM 9841 O O . ALA C 1 370 ? 46.417 13.754 71.491 1.00 34.92 370 ALA C O 1
ATOM 9843 N N . ASN C 1 371 ? 45.265 11.928 70.833 1.00 34.40 371 ASN C N 1
ATOM 9844 C CA . ASN C 1 371 ? 46.461 11.107 70.603 1.00 35.00 371 ASN C CA 1
ATOM 9845 C C . ASN C 1 371 ? 47.035 11.256 69.198 1.00 35.75 371 ASN C C 1
ATOM 9846 O O . ASN C 1 371 ? 48.001 10.563 68.864 1.00 35.14 371 ASN C O 1
ATOM 9851 N N . LEU C 1 372 ? 46.409 12.130 68.390 1.00 36.47 372 LEU C N 1
ATOM 9852 C CA . LEU C 1 372 ? 46.904 12.549 67.059 1.00 35.91 372 LEU C CA 1
ATOM 9853 C C . LEU C 1 372 ? 48.228 13.294 67.159 1.00 37.70 372 LEU C C 1
ATOM 9854 O O . LEU C 1 372 ? 48.420 14.123 68.053 1.00 37.38 372 LEU C O 1
ATOM 9859 N N . ASP C 1 373 ? 49.121 13.005 66.216 1.00 39.12 373 ASP C N 1
ATOM 9860 C CA . ASP C 1 373 ? 50.458 13.596 66.177 1.00 39.59 373 ASP C CA 1
ATOM 9861 C C . ASP C 1 373 ? 50.499 14.855 65.345 1.00 39.05 373 ASP C C 1
ATOM 9862 O O . ASP C 1 373 ? 50.866 14.815 64.169 1.00 40.36 373 ASP C O 1
ATOM 9867 N N . LEU C 1 374 ? 50.131 15.978 65.933 1.00 37.56 374 LEU C N 1
ATOM 9868 C CA . LEU C 1 374 ? 50.130 17.226 65.169 1.00 37.00 374 LEU C CA 1
ATOM 9869 C C . LEU C 1 374 ? 51.377 18.112 65.377 1.00 38.66 374 LEU C C 1
ATOM 9870 O O . LEU C 1 374 ? 51.277 19.296 65.690 1.00 37.97 374 LEU C O 1
ATOM 9875 N N . HIS C 1 375 ? 52.546 17.518 65.183 1.00 41.13 375 HIS C N 1
ATOM 9876 C CA . HIS C 1 375 ? 53.793 18.276 65.223 1.00 44.63 375 HIS C CA 1
ATOM 9877 C C . HIS C 1 375 ? 54.242 18.660 63.817 1.00 46.43 375 HIS C C 1
ATOM 9878 O O . HIS C 1 375 ? 54.253 17.820 62.900 1.00 46.42 375 HIS C O 1
ATOM 9885 N N . LEU C 1 376 ? 54.598 19.943 63.669 1.00 47.56 376 LEU C N 1
ATOM 9886 C CA . LEU C 1 376 ? 55.054 20.543 62.403 1.00 48.09 376 LEU C CA 1
ATOM 9887 C C . LEU C 1 376 ? 56.405 19.932 61.971 1.00 48.22 376 LEU C C 1
ATOM 9888 O O . LEU C 1 376 ? 57.029 20.380 60.989 1.00 47.99 376 LEU C O 1
ATOM 9893 N N . ASN C 1 377 ? 56.784 18.858 62.680 1.00 48.18 377 ASN C N 1
ATOM 9894 C CA . ASN C 1 377 ? 58.108 18.243 62.639 1.00 48.14 377 ASN C CA 1
ATOM 9895 C C . ASN C 1 377 ? 58.179 16.731 62.298 1.00 47.58 377 ASN C C 1
ATOM 9896 O O . ASN C 1 377 ? 58.993 16.013 62.889 1.00 47.69 377 ASN C O 1
ATOM 9901 N N . GLN C 1 378 ? 57.339 16.244 61.369 1.00 46.92 378 GLN C N 1
ATOM 9902 C CA . GLN C 1 378 ? 57.339 14.809 60.943 1.00 44.92 378 GLN C CA 1
ATOM 9903 C C . GLN C 1 378 ? 57.752 14.677 59.488 1.00 42.16 378 GLN C C 1
ATOM 9904 O O . GLN C 1 378 ? 58.147 15.668 58.874 1.00 43.21 378 GLN C O 1
ATOM 9910 N N . ARG C 1 379 ? 57.664 13.468 58.926 1.00 38.51 379 ARG C N 1
ATOM 9911 C CA . ARG C 1 379 ? 57.502 13.338 57.461 1.00 35.72 379 ARG C CA 1
ATOM 9912 C C . ARG C 1 379 ? 56.259 14.153 57.009 1.00 31.57 379 ARG C C 1
ATOM 9913 O O . ARG C 1 379 ? 55.223 14.141 57.694 1.00 30.32 379 ARG C O 1
ATOM 9921 N N . PRO C 1 380 ? 56.385 14.920 55.902 1.00 28.63 380 PRO C N 1
ATOM 9922 C CA . PRO C 1 380 ? 55.226 15.674 55.412 1.00 26.78 380 PRO C CA 1
ATOM 9923 C C . PRO C 1 380 ? 54.013 14.769 55.137 1.00 24.50 380 PRO C C 1
ATOM 9924 O O . PRO C 1 380 ? 52.894 15.168 55.443 1.00 23.60 380 PRO C O 1
ATOM 9928 N N . GLU C 1 381 ? 54.237 13.569 54.588 1.00 24.26 381 GLU C N 1
ATOM 9929 C CA . GLU C 1 381 ? 53.128 12.648 54.280 1.00 25.17 381 GLU C CA 1
ATOM 9930 C C . GLU C 1 381 ? 52.428 12.261 55.566 1.00 24.47 381 GLU C C 1
ATOM 9931 O O . GLU C 1 381 ? 51.174 12.193 55.631 1.00 25.31 381 GLU C O 1
ATOM 9937 N N . VAL C 1 382 ? 53.243 12.058 56.599 1.00 22.31 382 VAL C N 1
ATOM 9938 C CA . VAL C 1 382 ? 52.767 11.560 57.878 1.00 21.92 382 VAL C CA 1
ATOM 9939 C C . VAL C 1 382 ? 51.968 12.621 58.657 1.00 20.55 382 VAL C C 1
ATOM 9940 O O . VAL C 1 382 ? 50.961 12.288 59.274 1.00 20.70 382 VAL C O 1
ATOM 9944 N N . LEU C 1 383 ? 52.348 13.899 58.538 1.00 19.27 383 LEU C N 1
ATOM 9945 C CA . LEU C 1 383 ? 51.550 15.020 59.089 1.00 18.91 383 LEU C CA 1
ATOM 9946 C C . LEU C 1 383 ? 50.218 15.232 58.320 1.00 19.42 383 LEU C C 1
ATOM 9947 O O . LEU C 1 383 ? 49.192 15.531 58.943 1.00 19.69 383 LEU C O 1
ATOM 9952 N N . ALA C 1 384 ? 50.252 15.071 56.982 1.00 18.95 384 ALA C N 1
ATOM 9953 C CA . ALA C 1 384 ? 49.022 15.154 56.139 1.00 18.47 384 ALA C CA 1
ATOM 9954 C C . ALA C 1 384 ? 48.049 14.098 56.603 1.00 18.77 384 ALA C C 1
ATOM 9955 O O . ALA C 1 384 ? 46.842 14.360 56.760 1.00 19.32 384 ALA C O 1
ATOM 9957 N N . ALA C 1 385 ? 48.548 12.885 56.813 1.00 18.03 385 ALA C N 1
ATOM 9958 C CA . ALA C 1 385 ? 47.640 11.815 57.266 1.00 18.14 385 ALA C CA 1
ATOM 9959 C C . ALA C 1 385 ? 46.988 12.182 58.603 1.00 19.21 385 ALA C C 1
ATOM 9960 O O . ALA C 1 385 ? 45.814 11.889 58.831 1.00 19.01 385 ALA C O 1
ATOM 9962 N N . ASN C 1 386 ? 47.765 12.821 59.493 1.00 20.53 386 ASN C N 1
ATOM 9963 C CA . ASN C 1 386 ? 47.237 13.326 60.757 1.00 20.56 386 ASN C CA 1
ATOM 9964 C C . ASN C 1 386 ? 46.255 14.481 60.712 1.00 17.23 386 ASN C C 1
ATOM 9965 O O . ASN C 1 386 ? 45.308 14.502 61.457 1.00 15.58 386 ASN C O 1
ATOM 9970 N N . LEU C 1 387 ? 46.499 15.463 59.864 1.00 15.90 387 LEU C N 1
ATOM 9971 C CA . LEU C 1 387 ? 45.530 16.503 59.649 1.00 15.56 387 LEU C CA 1
ATOM 9972 C C . LEU C 1 387 ? 44.234 15.983 58.989 1.00 16.62 387 LEU C C 1
ATOM 9973 O O . LEU C 1 387 ? 43.142 16.425 59.329 1.00 15.71 387 LEU C O 1
ATOM 9978 N N . ARG C 1 388 ? 44.387 15.049 58.055 1.00 17.12 388 ARG C N 1
ATOM 9979 C CA . ARG C 1 388 ? 43.268 14.401 57.422 1.00 17.87 388 ARG C CA 1
ATOM 9980 C C . ARG C 1 388 ? 42.400 13.849 58.584 1.00 19.22 388 ARG C C 1
ATOM 9981 O O . ARG C 1 388 ? 41.207 14.194 58.694 1.00 19.28 388 ARG C O 1
ATOM 9989 N N . ARG C 1 389 ? 42.990 13.077 59.491 1.00 20.34 389 ARG C N 1
ATOM 9990 C CA . ARG C 1 389 ? 42.194 12.562 60.646 1.00 21.66 389 ARG C CA 1
ATOM 9991 C C . ARG C 1 389 ? 41.450 13.632 61.455 1.00 19.95 389 ARG C C 1
ATOM 9992 O O . ARG C 1 389 ? 40.241 13.481 61.746 1.00 19.25 389 ARG C O 1
ATOM 10000 N N . ALA C 1 390 ? 42.192 14.687 61.828 1.00 17.94 390 ALA C N 1
ATOM 10001 C CA . ALA C 1 390 ? 41.673 15.821 62.566 1.00 17.73 390 ALA C CA 1
ATOM 10002 C C . ALA C 1 390 ? 40.470 16.431 61.902 1.00 17.91 390 ALA C C 1
ATOM 10003 O O . ALA C 1 390 ? 39.466 16.663 62.571 1.00 18.31 390 ALA C O 1
ATOM 10005 N N . PHE C 1 391 ? 40.571 16.715 60.594 1.00 17.35 391 PHE C N 1
ATOM 10006 C CA . PHE C 1 391 ? 39.431 17.258 59.848 1.00 17.68 391 PHE C CA 1
ATOM 10007 C C . PHE C 1 391 ? 38.256 16.277 59.830 1.00 17.74 391 PHE C C 1
ATOM 10008 O O . PHE C 1 391 ? 37.097 16.706 59.926 1.00 18.70 391 PHE C O 1
ATOM 10016 N N . SER C 1 392 ? 38.547 14.984 59.787 1.00 18.13 392 SER C N 1
ATOM 10017 C CA . SER C 1 392 ? 37.478 13.983 59.760 1.00 21.81 392 SER C CA 1
ATOM 10018 C C . SER C 1 392 ? 36.802 13.918 61.110 1.00 22.01 392 SER C C 1
ATOM 10019 O O . SER C 1 392 ? 35.630 13.501 61.245 1.00 22.17 392 SER C O 1
ATOM 10022 N N . GLY C 1 393 ? 37.584 14.294 62.114 1.00 21.16 393 GLY C N 1
ATOM 10023 C CA . GLY C 1 393 ? 37.090 14.371 63.479 1.00 21.33 393 GLY C CA 1
ATOM 10024 C C . GLY C 1 393 ? 36.132 15.509 63.656 1.00 20.40 393 GLY C C 1
ATOM 10025 O O . GLY C 1 393 ? 35.112 15.327 64.322 1.00 20.50 393 GLY C O 1
ATOM 10026 N N . VAL C 1 394 ? 36.472 16.679 63.090 1.00 20.11 394 VAL C N 1
ATOM 10027 C CA . VAL C 1 394 ? 35.602 17.863 63.074 1.00 20.57 394 VAL C CA 1
ATOM 10028 C C . VAL C 1 394 ? 34.274 17.627 62.293 1.00 23.18 394 VAL C C 1
ATOM 10029 O O . VAL C 1 394 ? 33.192 18.080 62.725 1.00 24.47 394 VAL C O 1
ATOM 10033 N N . VAL C 1 395 ? 34.363 16.941 61.149 1.00 22.71 395 VAL C N 1
ATOM 10034 C CA . VAL C 1 395 ? 33.151 16.462 60.435 1.00 22.74 395 VAL C CA 1
ATOM 10035 C C . VAL C 1 395 ? 32.277 15.527 61.326 1.00 22.20 395 VAL C C 1
ATOM 10036 O O . VAL C 1 395 ? 31.110 15.824 61.562 1.00 21.90 395 VAL C O 1
ATOM 10040 N N . ALA C 1 396 ? 32.847 14.430 61.825 1.00 22.54 396 ALA C N 1
ATOM 10041 C CA . ALA C 1 396 ? 32.097 13.440 62.612 1.00 24.76 396 ALA C CA 1
ATOM 10042 C C . ALA C 1 396 ? 31.389 14.100 63.797 1.00 27.13 396 ALA C C 1
ATOM 10043 O O . ALA C 1 396 ? 30.197 13.854 64.068 1.00 26.55 396 ALA C O 1
ATOM 10045 N N . GLY C 1 397 ? 32.159 14.934 64.497 1.00 28.00 397 GLY C N 1
ATOM 10046 C CA . GLY C 1 397 ? 31.669 15.698 65.637 1.00 29.67 397 GLY C CA 1
ATOM 10047 C C . GLY C 1 397 ? 30.552 16.643 65.255 1.00 30.64 397 GLY C C 1
ATOM 10048 O O . GLY C 1 397 ? 29.653 16.899 66.063 1.00 31.41 397 GLY C O 1
ATOM 10049 N N . ASN C 1 398 ? 30.580 17.125 64.014 1.00 30.72 398 ASN C N 1
ATOM 10050 C CA . ASN C 1 398 ? 29.495 17.974 63.507 1.00 30.17 398 ASN C CA 1
ATOM 10051 C C . ASN C 1 398 ? 28.251 17.216 63.043 1.00 30.68 398 ASN C C 1
ATOM 10052 O O . ASN C 1 398 ? 27.157 17.697 63.290 1.00 31.41 398 ASN C O 1
ATOM 10057 N N . VAL C 1 399 ? 28.412 16.075 62.360 1.00 30.55 399 VAL C N 1
ATOM 10058 C CA . VAL C 1 399 ? 27.295 15.448 61.627 1.00 30.65 399 VAL C CA 1
ATOM 10059 C C . VAL C 1 399 ? 27.003 13.975 61.884 1.00 31.09 399 VAL C C 1
ATOM 10060 O O . VAL C 1 399 ? 25.873 13.533 61.673 1.00 31.94 399 VAL C O 1
ATOM 10064 N N . LYS C 1 400 ? 28.005 13.202 62.273 1.00 30.90 400 LYS C N 1
ATOM 10065 C CA . LYS C 1 400 ? 27.787 11.801 62.522 1.00 31.78 400 LYS C CA 1
ATOM 10066 C C . LYS C 1 400 ? 27.146 11.591 63.906 1.00 33.90 400 LYS C C 1
ATOM 10067 O O . LYS C 1 400 ? 27.568 12.238 64.890 1.00 33.70 400 LYS C O 1
ATOM 10073 N N . ALA C 1 401 ? 26.127 10.715 63.985 1.00 34.72 401 ALA C N 1
ATOM 10074 C CA . ALA C 1 401 ? 25.343 10.517 65.227 1.00 35.80 401 ALA C CA 1
ATOM 10075 C C . ALA C 1 401 ? 26.202 10.108 66.431 1.00 36.41 401 ALA C C 1
ATOM 10076 O O . ALA C 1 401 ? 26.106 10.713 67.477 1.00 35.92 401 ALA C O 1
ATOM 10078 N N . GLU C 1 402 ? 27.053 9.101 66.255 1.00 37.87 402 GLU C N 1
ATOM 10079 C CA . GLU C 1 402 ? 27.982 8.636 67.286 1.00 38.64 402 GLU C CA 1
ATOM 10080 C C . GLU C 1 402 ? 29.033 9.693 67.740 1.00 38.18 402 GLU C C 1
ATOM 10081 O O . GLU C 1 402 ? 29.311 9.825 68.939 1.00 38.95 402 GLU C O 1
ATOM 10087 N N . GLY C 1 403 ? 29.590 10.438 66.781 1.00 37.00 403 GLY C N 1
ATOM 10088 C CA . GLY C 1 403 ? 30.450 11.589 67.024 1.00 35.50 403 GLY C CA 1
ATOM 10089 C C . GLY C 1 403 ? 29.686 12.612 67.829 1.00 34.60 403 GLY C C 1
ATOM 10090 O O . GLY C 1 403 ? 30.089 12.892 68.956 1.00 34.49 403 GLY C O 1
ATOM 10091 N N . ILE C 1 404 ? 28.565 13.119 67.302 1.00 33.73 404 ILE C N 1
ATOM 10092 C CA . ILE C 1 404 ? 27.742 14.115 68.016 1.00 35.29 404 ILE C CA 1
ATOM 10093 C C . ILE C 1 404 ? 27.413 13.760 69.498 1.00 37.13 404 ILE C C 1
ATOM 10094 O O . ILE C 1 404 ? 27.377 14.660 70.365 1.00 37.43 404 ILE C O 1
ATOM 10099 N N . ARG C 1 405 ? 27.176 12.479 69.789 1.00 38.14 405 ARG C N 1
ATOM 10100 C CA . ARG C 1 405 ? 26.895 12.083 71.172 1.00 39.93 405 ARG C CA 1
ATOM 10101 C C . ARG C 1 405 ? 28.169 12.024 72.052 1.00 39.79 405 ARG C C 1
ATOM 10102 O O . ARG C 1 405 ? 28.104 12.353 73.232 1.00 40.13 405 ARG C O 1
ATOM 10110 N N . GLU C 1 406 ? 29.323 11.660 71.474 1.00 39.50 406 GLU C N 1
ATOM 10111 C CA . GLU C 1 406 ? 30.615 11.822 72.167 1.00 39.20 406 GLU C CA 1
ATOM 10112 C C . GLU C 1 406 ? 30.817 13.269 72.656 1.00 37.80 406 GLU C C 1
ATOM 10113 O O . GLU C 1 406 ? 31.410 13.475 73.727 1.00 37.11 406 GLU C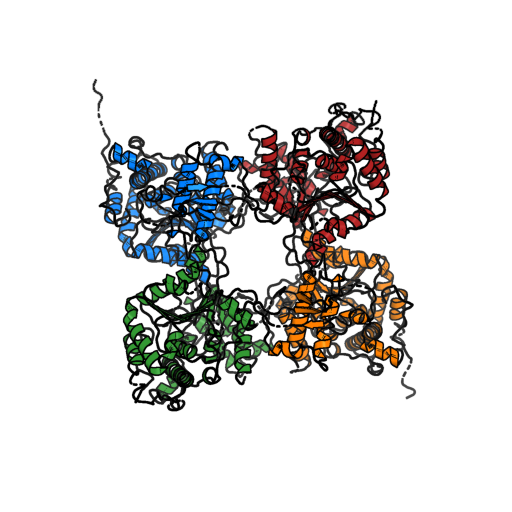 O 1
ATOM 10119 N N . ILE C 1 407 ? 30.319 14.244 71.885 1.00 36.41 407 ILE C N 1
ATOM 10120 C CA . ILE C 1 407 ? 30.437 15.667 72.231 1.00 36.36 407 ILE C CA 1
ATOM 10121 C C . ILE C 1 407 ? 29.393 16.087 73.288 1.00 37.80 407 ILE C C 1
ATOM 10122 O O . ILE C 1 407 ? 29.685 16.879 74.191 1.00 36.92 407 ILE C O 1
ATOM 10127 N N . GLU C 1 408 ? 28.178 15.559 73.165 1.00 39.38 408 GLU C N 1
ATOM 10128 C CA . GLU C 1 408 ? 27.145 15.802 74.166 1.00 40.96 408 GLU C CA 1
ATOM 10129 C C . GLU C 1 408 ? 27.497 15.114 75.513 1.00 41.61 408 GLU C C 1
ATOM 10130 O O . GLU C 1 408 ? 26.944 15.452 76.550 1.00 42.11 408 GLU C O 1
ATOM 10136 N N . ARG C 1 409 ? 28.437 14.168 75.474 1.00 41.55 409 ARG C N 1
ATOM 10137 C CA . ARG C 1 409 ? 28.872 13.409 76.648 1.00 41.05 409 ARG C CA 1
ATOM 10138 C C . ARG C 1 409 ? 30.146 13.934 77.302 1.00 39.52 409 ARG C C 1
ATOM 10139 O O . ARG C 1 409 ? 30.268 13.879 78.526 1.00 39.29 409 ARG C O 1
ATOM 10147 N N . HIS C 1 410 ? 31.083 14.436 76.495 1.00 38.06 410 HIS C N 1
ATOM 10148 C CA . HIS C 1 410 ? 32.374 14.889 76.997 1.00 37.33 410 HIS C CA 1
ATOM 10149 C C . HIS C 1 410 ? 32.798 16.282 76.530 1.00 35.00 410 HIS C C 1
ATOM 10150 O O . HIS C 1 410 ? 33.966 16.642 76.698 1.00 35.36 410 HIS C O 1
ATOM 10157 N N . GLY C 1 411 ? 31.879 17.078 75.983 1.00 32.97 411 GLY C N 1
ATOM 10158 C CA . GLY C 1 411 ? 32.267 18.344 75.327 1.00 31.99 411 GLY C CA 1
ATOM 10159 C C . GLY C 1 411 ? 33.120 18.203 74.044 1.00 31.29 411 GLY C C 1
ATOM 10160 O O . GLY C 1 411 ? 33.373 17.088 73.559 1.00 29.84 411 GLY C O 1
ATOM 10161 N N . PRO C 1 412 ? 33.584 19.343 73.486 1.00 31.79 412 PRO C N 1
ATOM 10162 C CA . PRO C 1 412 ? 34.533 19.426 72.375 1.00 31.60 412 PRO C CA 1
ATOM 10163 C C . PRO C 1 412 ? 35.702 18.425 72.387 1.00 32.13 412 PRO C C 1
ATOM 10164 O O . PRO C 1 412 ? 36.235 18.106 73.447 1.00 32.40 412 PRO C O 1
ATOM 10168 N N . PHE C 1 413 ? 36.085 17.953 71.203 1.00 31.95 413 PHE C N 1
ATOM 10169 C CA . PHE C 1 413 ? 37.307 17.190 70.972 1.00 33.42 413 PHE C CA 1
ATOM 10170 C C . PHE C 1 413 ? 38.502 18.077 71.172 1.00 34.41 413 PHE C C 1
ATOM 10171 O O . PHE C 1 413 ? 38.527 19.208 70.690 1.00 34.01 413 PHE C O 1
ATOM 10179 N N . GLU C 1 414 ? 39.507 17.559 71.863 1.00 35.96 414 GLU C N 1
ATOM 10180 C CA . GLU C 1 414 ? 40.679 18.363 72.175 1.00 37.59 414 GLU C CA 1
ATOM 10181 C C . GLU C 1 414 ? 41.879 17.925 71.374 1.00 38.71 414 GLU C C 1
ATOM 10182 O O . GLU C 1 414 ? 42.252 16.734 71.366 1.00 39.11 414 GLU C O 1
ATOM 10196 N N . HIS C 1 416 ? 45.994 18.997 70.258 1.00 38.48 416 HIS C N 1
ATOM 10197 C CA . HIS C 1 416 ? 47.209 19.710 70.637 1.00 37.79 416 HIS C CA 1
ATOM 10198 C C . HIS C 1 416 ? 48.385 19.276 69.764 1.00 37.17 416 HIS C C 1
ATOM 10199 O O . HIS C 1 416 ? 48.330 18.235 69.080 1.00 36.51 416 HIS C O 1
ATOM 10206 N N . GLY C 1 417 ? 49.451 20.075 69.817 1.00 36.94 417 GLY C N 1
ATOM 10207 C CA . GLY C 1 417 ? 50.626 19.913 68.962 1.00 36.55 417 GLY C CA 1
ATOM 10208 C C . GLY C 1 417 ? 51.406 21.209 68.848 1.00 36.64 417 GLY C C 1
ATOM 10209 O O . GLY C 1 417 ? 51.037 22.224 69.447 1.00 37.48 417 GLY C O 1
ATOM 10210 N N . ASP C 1 418 ? 52.516 21.154 68.122 1.00 35.72 418 ASP C N 1
ATOM 10211 C CA . ASP C 1 418 ? 53.257 22.331 67.687 1.00 34.64 418 ASP C CA 1
ATOM 10212 C C . ASP C 1 418 ? 52.345 23.563 67.668 1.00 32.14 418 ASP C C 1
ATOM 10213 O O . ASP C 1 418 ? 51.423 23.628 66.864 1.00 31.07 418 ASP C O 1
ATOM 10218 N N . PRO C 1 419 ? 52.572 24.534 68.583 1.00 30.99 419 PRO C N 1
ATOM 10219 C CA . PRO C 1 419 ? 51.758 25.780 68.652 1.00 29.73 419 PRO C CA 1
ATOM 10220 C C . PRO C 1 419 ? 51.747 26.639 67.359 1.00 28.87 41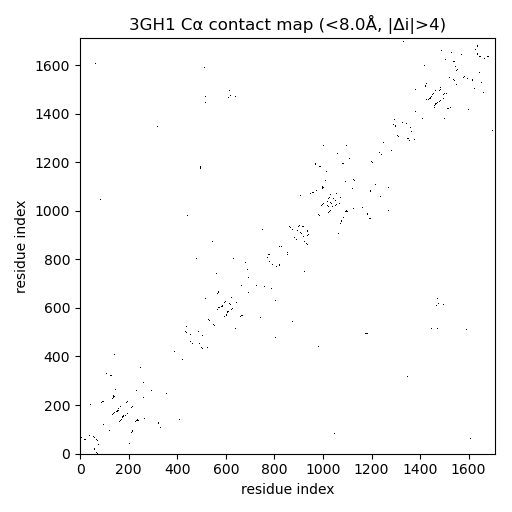9 PRO C C 1
ATOM 10221 O O . PRO C 1 419 ? 50.881 27.510 67.185 1.00 28.28 419 PRO C O 1
ATOM 10225 N N . VAL C 1 420 ? 52.718 26.428 66.478 1.00 29.45 420 VAL C N 1
ATOM 10226 C CA . VAL C 1 420 ? 52.745 27.139 65.210 1.00 31.10 420 VAL C CA 1
ATOM 10227 C C . VAL C 1 420 ? 51.662 26.500 64.321 1.00 32.72 420 VAL C C 1
ATOM 10228 O O . VAL C 1 420 ? 50.921 27.195 63.624 1.00 33.45 420 VAL C O 1
ATOM 10232 N N . LEU C 1 421 ? 51.588 25.174 64.346 1.00 33.99 421 LEU C N 1
ATOM 10233 C CA . LEU C 1 421 ? 50.597 24.461 63.557 1.00 35.29 421 LEU C CA 1
ATOM 10234 C C . LEU C 1 421 ? 49.199 24.813 64.101 1.00 37.94 421 LEU C C 1
ATOM 10235 O O . LEU C 1 421 ? 48.310 25.246 63.340 1.00 38.67 421 LEU C O 1
ATOM 10248 N N . LYS C 1 423 ? 47.943 27.341 65.812 1.00 38.71 423 LYS C N 1
ATOM 10249 C CA . LYS C 1 423 ? 47.368 28.642 65.465 1.00 37.92 423 LYS C CA 1
ATOM 10250 C C . LYS C 1 423 ? 46.754 28.528 64.072 1.00 36.60 423 LYS C C 1
ATOM 10251 O O . LYS C 1 423 ? 45.566 28.765 63.916 1.00 36.92 423 LYS C O 1
ATOM 10257 N N . LYS C 1 424 ? 47.559 28.124 63.089 1.00 35.39 424 LYS C N 1
ATOM 10258 C CA . LYS C 1 424 ? 47.141 28.021 61.677 1.00 35.18 424 LYS C CA 1
ATOM 10259 C C . LYS C 1 424 ? 45.799 27.302 61.507 1.00 34.44 424 LYS C C 1
ATOM 10260 O O . LYS C 1 424 ? 44.830 27.868 60.991 1.00 33.39 424 LYS C O 1
ATOM 10274 N N . ASP C 1 426 ? 43.482 26.601 63.892 1.00 28.07 426 ASP C N 1
ATOM 10275 C CA . ASP C 1 426 ? 42.405 27.344 64.544 1.00 25.66 426 ASP C CA 1
ATOM 10276 C C . ASP C 1 426 ? 41.881 28.452 63.642 1.00 22.85 426 ASP C C 1
ATOM 10277 O O . ASP C 1 426 ? 40.688 28.582 63.468 1.00 22.73 426 ASP C O 1
ATOM 10282 N N . GLN C 1 427 ? 42.768 29.261 63.062 1.00 21.99 427 GLN C N 1
ATOM 10283 C CA . GLN C 1 427 ? 42.348 30.347 62.160 1.00 22.20 427 GLN C CA 1
ATOM 10284 C C . GLN C 1 427 ? 41.613 29.742 60.943 1.00 22.39 427 GLN C C 1
ATOM 10285 O O . GLN C 1 427 ? 40.634 30.302 60.461 1.00 21.34 427 GLN C O 1
ATOM 10291 N N . LEU C 1 428 ? 42.075 28.589 60.457 1.00 23.35 428 LEU C N 1
ATOM 10292 C CA . LEU C 1 428 ? 41.381 27.948 59.322 1.00 23.37 428 LEU C CA 1
ATOM 10293 C C . LEU C 1 428 ? 39.959 27.510 59.705 1.00 22.17 428 LEU C C 1
ATOM 10294 O O . LEU C 1 428 ? 39.004 27.826 59.000 1.00 22.30 428 LEU C O 1
ATOM 10299 N N . LEU C 1 429 ? 39.815 26.802 60.821 1.00 22.39 429 LEU C N 1
ATOM 10300 C CA . LEU C 1 429 ? 38.480 26.374 61.298 1.00 23.32 429 LEU C CA 1
ATOM 10301 C C . LEU C 1 429 ? 37.599 27.557 61.619 1.00 24.31 429 LEU C C 1
ATOM 10302 O O . LEU C 1 429 ? 36.429 27.566 61.249 1.00 23.21 429 LEU C O 1
ATOM 10307 N N . ASN C 1 430 ? 38.182 28.575 62.266 1.00 25.38 430 ASN C N 1
ATOM 10308 C CA . ASN C 1 430 ? 37.484 29.848 62.477 1.00 27.56 430 ASN C CA 1
ATOM 10309 C C . ASN C 1 430 ? 37.000 30.539 61.190 1.00 26.79 430 ASN C C 1
ATOM 10310 O O . ASN C 1 430 ? 35.862 30.972 61.154 1.00 27.06 430 ASN C O 1
ATOM 10315 N N . ASP C 1 431 ? 37.839 30.631 60.152 1.00 27.01 431 ASP C N 1
ATOM 10316 C CA . ASP C 1 431 ? 37.398 31.074 58.803 1.00 27.03 431 ASP C CA 1
ATOM 10317 C C . ASP C 1 431 ? 36.222 30.205 58.258 1.00 25.14 431 ASP C C 1
ATOM 10318 O O . ASP C 1 431 ? 35.239 30.744 57.740 1.00 24.16 431 ASP C O 1
ATOM 10323 N N . PHE C 1 432 ? 36.320 28.879 58.382 1.00 24.08 432 PHE C N 1
ATOM 10324 C CA . PHE C 1 432 ? 35.199 28.015 57.956 1.00 23.56 432 PHE C CA 1
ATOM 10325 C C . PHE C 1 432 ? 33.908 28.441 58.674 1.00 24.17 432 PHE C C 1
ATOM 10326 O O . PHE C 1 432 ? 32.850 28.634 58.053 1.00 23.84 432 PHE C O 1
ATOM 10334 N N . VAL C 1 433 ? 33.988 28.566 59.996 1.00 23.54 433 VAL C N 1
ATOM 10335 C CA . VAL C 1 433 ? 32.808 28.918 60.793 1.00 23.82 433 VAL C CA 1
ATOM 10336 C C . VAL C 1 433 ? 32.168 30.233 60.330 1.00 25.04 433 VAL C C 1
ATOM 10337 O O . VAL C 1 433 ? 30.962 30.320 60.205 1.00 25.19 433 VAL C O 1
ATOM 10341 N N . ALA C 1 434 ? 32.996 31.251 60.102 1.00 26.90 434 ALA C N 1
ATOM 10342 C CA . ALA C 1 434 ? 32.548 32.591 59.670 1.00 26.55 434 ALA C CA 1
ATOM 10343 C C . ALA C 1 434 ? 32.089 32.638 58.214 1.00 25.76 434 ALA C C 1
ATOM 10344 O O . ALA C 1 434 ? 31.337 33.523 57.823 1.00 25.94 434 ALA C O 1
ATOM 10346 N N . GLN C 1 435 ? 32.581 31.735 57.378 1.00 25.97 435 GLN C N 1
ATOM 10347 C CA . GLN C 1 435 ? 32.137 31.724 55.963 1.00 23.95 435 GLN C CA 1
ATOM 10348 C C . GLN C 1 435 ? 30.926 30.837 55.756 1.00 22.91 435 GLN C C 1
ATOM 10349 O O . GLN C 1 435 ? 30.539 30.543 54.612 1.00 21.62 435 GLN C O 1
ATOM 10355 N N . ASN C 1 436 ? 30.367 30.370 56.871 1.00 22.28 436 ASN C N 1
ATOM 10356 C CA . ASN C 1 436 ? 29.169 29.553 56.889 1.00 22.68 436 ASN C CA 1
ATOM 10357 C C . ASN C 1 436 ? 29.319 28.134 56.264 1.00 22.41 436 ASN C C 1
ATOM 10358 O O . ASN C 1 436 ? 28.393 27.606 55.645 1.00 21.58 436 ASN C O 1
ATOM 10363 N N . ARG C 1 437 ? 30.475 27.516 56.516 1.00 22.47 437 ARG C N 1
ATOM 10364 C CA . ARG C 1 437 ? 30.881 26.246 55.915 1.00 21.09 437 ARG C CA 1
ATOM 10365 C C . ARG C 1 437 ? 30.648 25.063 56.862 1.00 24.76 437 ARG C C 1
ATOM 10366 O O . ARG C 1 437 ? 30.722 23.927 56.439 1.00 25.34 437 ARG C O 1
ATOM 10382 N N . LYS C 1 439 ? 27.933 24.189 58.876 1.00 32.22 439 LYS C N 1
ATOM 10383 C CA . LYS C 1 439 ? 26.588 23.713 59.032 1.00 34.19 439 LYS C CA 1
ATOM 10384 C C . LYS C 1 439 ? 25.780 24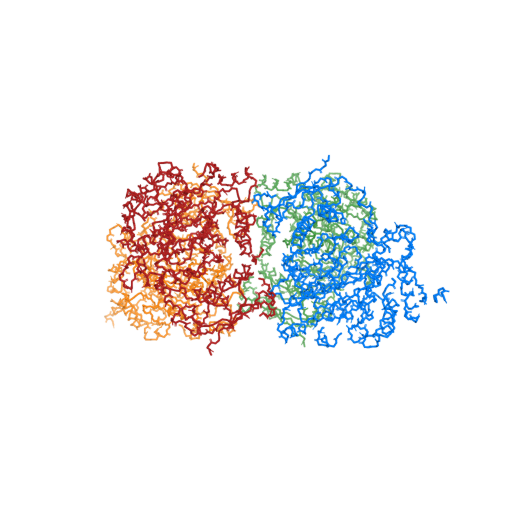.461 57.981 1.00 36.13 439 LYS C C 1
ATOM 10385 O O . LYS C 1 439 ? 25.972 25.677 57.814 1.00 36.43 439 LYS C O 1
ATOM 10391 N N . LEU C 1 440 ? 24.899 23.743 57.283 1.00 37.65 440 LEU C N 1
ATOM 10392 C CA . LEU C 1 440 ? 23.868 24.378 56.462 1.00 39.42 440 LEU C CA 1
ATOM 10393 C C . LEU C 1 440 ? 23.109 25.354 57.340 1.00 42.53 440 LEU C C 1
ATOM 10394 O O . LEU C 1 440 ? 22.871 25.080 58.527 1.00 41.58 440 LEU C O 1
ATOM 10399 N N . PRO C 1 441 ? 22.753 26.517 56.768 1.00 46.50 441 PRO C N 1
ATOM 10400 C CA . PRO C 1 441 ? 22.336 27.660 57.576 1.00 48.00 441 PRO C CA 1
ATOM 10401 C C . PRO C 1 441 ? 20.871 27.601 57.966 1.00 48.77 441 PRO C C 1
ATOM 10402 O O . PRO C 1 441 ? 20.053 27.179 57.168 1.00 47.93 441 PRO C O 1
ATOM 10406 N N . GLY C 1 442 ? 20.563 28.013 59.197 1.00 50.56 442 GLY C N 1
ATOM 10407 C CA . GLY C 1 442 ? 19.172 28.158 59.649 1.00 51.43 442 GLY C CA 1
ATOM 10408 C C . GLY C 1 442 ? 18.694 27.272 60.791 1.00 52.22 442 GLY C C 1
ATOM 10409 O O . GLY C 1 442 ? 17.484 27.038 60.929 1.00 52.42 442 GLY C O 1
ATOM 10410 N N . GLY C 1 443 ? 19.626 26.773 61.605 1.00 52.88 443 GLY C N 1
ATOM 10411 C CA . GLY C 1 443 ? 19.291 26.022 62.838 1.00 53.40 443 GLY C CA 1
ATOM 10412 C C . GLY C 1 443 ? 19.830 26.768 64.050 1.00 53.70 443 GLY C C 1
ATOM 10413 O O . GLY C 1 443 ? 20.007 27.997 63.985 1.00 53.98 443 GLY C O 1
ATOM 10414 N N . SER C 1 444 ? 20.103 26.063 65.156 1.00 53.60 444 SER C N 1
ATOM 10415 C CA . SER C 1 444 ? 20.838 26.704 66.277 1.00 53.10 444 SER C CA 1
ATOM 10416 C C . SER C 1 444 ? 22.259 27.050 65.798 1.00 51.81 444 SER C C 1
ATOM 10417 O O . SER C 1 444 ? 22.864 26.267 65.051 1.00 51.74 444 SER C O 1
ATOM 10420 N N . ALA C 1 445 ? 22.754 28.230 66.183 1.00 50.41 445 ALA C N 1
ATOM 10421 C CA . ALA C 1 445 ? 24.095 28.699 65.815 1.00 49.30 445 ALA C CA 1
ATOM 10422 C C . ALA C 1 445 ? 25.139 27.579 65.947 1.00 48.47 445 ALA C C 1
ATOM 10423 O O . ALA C 1 445 ? 25.092 26.801 66.903 1.00 48.75 445 ALA C O 1
ATOM 10425 N N . TYR C 1 446 ? 26.063 27.469 64.989 1.00 47.27 446 TYR C N 1
ATOM 10426 C CA . TYR C 1 446 ? 27.117 26.461 65.100 1.00 46.05 446 TYR C CA 1
ATOM 10427 C C . TYR C 1 446 ? 27.932 26.700 66.378 1.00 46.29 446 TYR C C 1
ATOM 10428 O O . TYR C 1 446 ? 28.510 27.775 66.554 1.00 46.73 446 TYR C O 1
ATOM 10437 N N . GLU C 1 447 ? 27.947 25.715 67.277 1.00 45.69 447 GLU C N 1
ATOM 10438 C CA . GLU C 1 447 ? 28.902 25.727 68.392 1.00 44.67 447 GLU C CA 1
ATOM 10439 C C . GLU C 1 447 ? 30.007 24.701 68.134 1.00 42.88 447 GLU C C 1
ATOM 10440 O O . GLU C 1 447 ? 29.720 23.527 67.846 1.00 43.46 447 GLU C O 1
ATOM 10446 N N . PRO C 1 448 ? 31.283 25.144 68.188 1.00 40.45 448 PRO C N 1
ATOM 10447 C CA . PRO C 1 448 ? 32.332 24.215 67.743 1.00 38.77 448 PRO C CA 1
ATOM 10448 C C . PRO C 1 448 ? 32.394 22.915 68.549 1.00 37.27 448 PRO C C 1
ATOM 10449 O O . PRO C 1 448 ? 32.196 22.909 69.778 1.00 37.64 448 PRO C O 1
ATOM 10453 N N . CYS C 1 449 ? 32.655 21.832 67.826 1.00 34.69 449 CYS C N 1
ATOM 10454 C CA . CYS C 1 449 ? 32.875 20.489 68.364 1.00 32.54 449 CYS C CA 1
ATOM 10455 C C . CYS C 1 449 ? 34.358 20.226 68.630 1.00 30.34 449 CYS C C 1
ATOM 10456 O O . CYS C 1 449 ? 34.746 19.102 68.955 1.00 29.74 449 CYS C O 1
ATOM 10459 N N . TYR C 1 450 ? 35.186 21.261 68.486 1.00 28.97 450 TYR C N 1
ATOM 10460 C CA . TYR C 1 450 ? 36.619 21.129 68.681 1.00 28.10 450 TYR C CA 1
ATOM 10461 C C . TYR C 1 450 ? 37.094 22.253 69.597 1.00 29.32 450 TYR C C 1
ATOM 10462 O O . TYR C 1 450 ? 36.452 23.291 69.711 1.00 28.29 450 TYR C O 1
ATOM 10471 N N . LYS C 1 451 ? 38.251 22.030 70.209 1.00 31.75 451 LYS C N 1
ATOM 10472 C CA . LYS C 1 451 ? 38.970 23.021 70.994 1.00 33.68 451 LYS C CA 1
ATOM 10473 C C . LYS C 1 451 ? 40.443 22.784 70.744 1.00 34.67 451 LYS C C 1
ATOM 10474 O O . LYS C 1 451 ? 40.916 21.653 70.820 1.00 34.82 451 LYS C O 1
ATOM 10480 N N . ILE C 1 452 ? 41.168 23.847 70.438 1.00 36.09 452 ILE C N 1
ATOM 10481 C CA . ILE C 1 452 ? 42.601 23.744 70.240 1.00 37.16 452 ILE C CA 1
ATOM 10482 C C . ILE C 1 452 ? 43.330 24.513 71.328 1.00 38.81 452 ILE C C 1
ATOM 10483 O O . ILE C 1 452 ? 42.976 25.658 71.598 1.00 38.78 452 ILE C O 1
ATOM 10488 N N . VAL C 1 453 ? 44.344 23.887 71.938 1.00 40.73 453 VAL C N 1
ATOM 10489 C CA . VAL C 1 453 ? 45.273 24.580 72.865 1.00 41.95 453 VAL C CA 1
ATOM 10490 C C . VAL C 1 453 ? 46.478 25.135 72.102 1.00 42.38 453 VAL C C 1
ATOM 10491 O O . VAL C 1 453 ? 46.958 26.231 72.395 1.00 43.08 453 VAL C O 1
ATOM 10495 N N . SER D 1 2 ? -15.750 -12.068 6.504 1.00 30.57 2 SER D N 1
ATOM 10496 C CA . SER D 1 2 ? -14.334 -12.516 6.342 1.00 31.14 2 SER D CA 1
ATOM 10497 C C . SER D 1 2 ? -13.700 -12.751 7.718 1.00 33.42 2 SER D C 1
ATOM 10498 O O . SER D 1 2 ? -14.106 -12.100 8.707 1.00 34.96 2 SER D O 1
ATOM 10501 N N . LEU D 1 3 ? -12.756 -13.699 7.807 1.00 32.52 3 LEU D N 1
ATOM 10502 C CA . LEU D 1 3 ? -11.857 -13.788 8.986 1.00 31.34 3 LEU D CA 1
ATOM 10503 C C . LEU D 1 3 ? -10.893 -12.616 8.913 1.00 29.97 3 LEU D C 1
ATOM 10504 O O . LEU D 1 3 ? -10.003 -12.646 8.069 1.00 30.64 3 LEU D O 1
ATOM 10509 N N . ILE D 1 4 ? -11.134 -11.588 9.734 1.00 27.23 4 ILE D N 1
ATOM 10510 C CA . ILE D 1 4 ? -10.349 -10.365 9.774 1.00 25.41 4 ILE D CA 1
ATOM 10511 C C . ILE D 1 4 ? -9.164 -10.599 10.770 1.00 23.45 4 ILE D C 1
ATOM 10512 O O . ILE D 1 4 ? -9.404 -10.959 11.941 1.00 24.04 4 ILE D O 1
ATOM 10517 N N . ILE D 1 5 ? -7.932 -10.483 10.269 1.00 19.15 5 ILE D N 1
ATOM 10518 C CA . ILE D 1 5 ? -6.688 -10.503 11.125 1.00 16.99 5 ILE D CA 1
ATOM 10519 C C . ILE D 1 5 ? -6.107 -9.071 11.087 1.00 16.44 5 ILE D C 1
ATOM 10520 O O . ILE D 1 5 ? -5.720 -8.580 10.005 1.00 15.26 5 ILE D O 1
ATOM 10525 N N . GLN D 1 6 ? -5.997 -8.412 12.249 1.00 16.39 6 GLN D N 1
ATOM 10526 C CA . GLN D 1 6 ? -5.301 -7.122 12.376 1.00 17.71 6 GLN D CA 1
ATOM 10527 C C . GLN D 1 6 ? -3.783 -7.219 12.393 1.00 19.40 6 GLN D C 1
ATOM 10528 O O . GLN D 1 6 ? -3.275 -8.014 13.136 1.00 22.08 6 GLN D O 1
ATOM 10534 N N . VAL D 1 7 ? -3.029 -6.436 11.605 1.00 17.58 7 VAL D N 1
ATOM 10535 C CA . VAL D 1 7 ? -1.538 -6.442 11.740 1.00 17.23 7 VAL D CA 1
ATOM 10536 C C . VAL D 1 7 ? -1.120 -5.085 12.276 1.00 16.18 7 VAL D C 1
ATOM 10537 O O . VAL D 1 7 ? -1.463 -4.065 11.688 1.00 14.49 7 VAL D O 1
ATOM 10541 N N . SER D 1 8 ? -0.415 -5.081 13.415 1.00 17.55 8 SER D N 1
ATOM 10542 C CA . SER D 1 8 ? 0.108 -3.866 14.047 1.00 19.77 8 SER D CA 1
ATOM 10543 C C . SER D 1 8 ? 1.292 -3.325 13.267 1.00 21.72 8 SER D C 1
ATOM 10544 O O . SER D 1 8 ? 1.941 -4.081 12.583 1.00 20.07 8 SER D O 1
ATOM 10547 N N . PRO D 1 9 ? 1.587 -2.001 13.375 1.00 26.19 9 PRO D N 1
ATOM 10548 C CA . PRO D 1 9 ? 2.826 -1.424 12.757 1.00 27.70 9 PRO D CA 1
ATOM 10549 C C . PRO D 1 9 ? 4.082 -2.265 13.042 1.00 30.55 9 PRO D C 1
ATOM 10550 O O . PRO D 1 9 ? 4.266 -2.706 14.193 1.00 29.88 9 PRO D O 1
ATOM 10554 N N . ALA D 1 10 ? 4.930 -2.513 12.027 1.00 32.77 10 ALA D N 1
ATOM 10555 C CA . ALA D 1 10 ? 6.154 -3.379 12.229 1.00 35.36 10 ALA D CA 1
ATOM 10556 C C . ALA D 1 10 ? 7.379 -3.008 11.418 1.00 37.77 10 ALA D C 1
ATOM 10557 O O . ALA D 1 10 ? 7.368 -3.070 10.176 1.00 38.01 10 ALA D O 1
ATOM 10559 N N . GLY D 1 11 ? 8.482 -2.723 12.126 1.00 39.15 11 GLY D N 1
ATOM 10560 C CA . GLY D 1 11 ? 9.683 -2.273 11.441 1.00 38.68 11 GLY D CA 1
ATOM 10561 C C . GLY D 1 11 ? 9.666 -0.758 11.493 1.00 38.89 11 GLY D C 1
ATOM 10562 O O . GLY D 1 11 ? 9.248 -0.145 12.503 1.00 38.60 11 GLY D O 1
ATOM 10563 N N . SER D 1 12 ? 10.132 -0.151 10.417 1.00 38.84 12 SER D N 1
ATOM 10564 C CA . SER D 1 12 ? 10.438 1.262 10.463 1.00 40.37 12 SER D CA 1
ATOM 10565 C C . SER D 1 12 ? 9.430 2.115 9.698 1.00 40.16 12 SER D C 1
ATOM 10566 O O . SER D 1 12 ? 9.837 2.996 8.974 1.00 42.59 12 SER D O 1
ATOM 10577 N N . ASP D 1 14 ? 7.226 4.869 8.513 1.00 25.40 14 ASP D N 1
ATOM 10578 C CA . ASP D 1 14 ? 6.731 6.285 8.724 1.00 22.90 14 ASP D CA 1
ATOM 10579 C C . ASP D 1 14 ? 5.223 6.497 8.677 1.00 16.41 14 ASP D C 1
ATOM 10580 O O . ASP D 1 14 ? 4.509 5.680 8.055 1.00 13.94 14 ASP D O 1
ATOM 10585 N N . LEU D 1 15 ? 4.740 7.643 9.223 1.00 12.34 15 LEU D N 1
ATOM 10586 C CA . LEU D 1 15 ? 3.333 7.999 9.027 1.00 11.15 15 LEU D CA 1
ATOM 10587 C C . LEU D 1 15 ? 3.122 8.285 7.554 1.00 10.48 15 LEU D C 1
ATOM 10588 O O . LEU D 1 15 ? 4.055 8.764 6.865 1.00 10.39 15 LEU D O 1
ATOM 10593 N N . LEU D 1 16 ? 1.913 8.010 7.061 1.00 9.66 16 LEU D N 1
ATOM 10594 C CA . LEU D 1 16 ? 1.573 8.341 5.678 1.00 10.89 16 LEU D CA 1
ATOM 10595 C C . LEU D 1 16 ? 0.414 9.290 5.694 1.00 10.43 16 LEU D C 1
ATOM 10596 O O . LEU D 1 16 ? -0.349 9.302 6.658 1.00 11.01 16 LEU D O 1
ATOM 10601 N N . SER D 1 17 ? 0.252 10.087 4.629 1.00 10.21 17 SER D N 1
ATOM 10602 C CA . SER D 1 17 ? -0.889 11.004 4.538 1.00 11.03 17 SER D CA 1
ATOM 10603 C C . SER D 1 17 ? -2.083 10.266 3.876 1.00 11.20 17 SER D C 1
ATOM 10604 O O . SER D 1 17 ? -1.921 9.164 3.330 1.00 10.46 17 SER D O 1
ATOM 10607 N N . GLN D 1 18 ? -3.271 10.855 3.997 1.00 11.79 18 GLN D N 1
ATOM 10608 C CA . GLN D 1 18 ? -4.460 10.318 3.353 1.00 14.31 18 GLN D CA 1
ATOM 10609 C C . GLN D 1 18 ? -4.262 10.269 1.813 1.00 15.89 18 GLN D C 1
ATOM 10610 O O . GLN D 1 18 ? -4.626 9.277 1.179 1.00 16.64 18 GLN D O 1
ATOM 10616 N N . LEU D 1 19 ? -3.662 11.309 1.248 1.00 16.09 19 LEU D N 1
ATOM 10617 C CA . LEU D 1 19 ? -3.295 11.350 -0.203 1.00 17.96 19 LEU D CA 1
ATOM 10618 C C . LEU D 1 19 ? -2.438 10.181 -0.626 1.00 16.41 19 LEU D C 1
ATOM 10619 O O . LEU D 1 19 ? -2.664 9.620 -1.719 1.00 13.36 19 LEU D O 1
ATOM 10624 N N . GLU D 1 20 ? -1.449 9.797 0.219 1.00 14.95 20 GLU D N 1
ATOM 10625 C CA . GLU D 1 20 ? -0.556 8.683 -0.134 1.00 15.91 20 GLU D CA 1
ATOM 10626 C C . GLU D 1 20 ? -1.264 7.336 -0.252 1.00 17.53 20 GLU D C 1
ATOM 10627 O O . GLU D 1 20 ? -0.812 6.475 -1.014 1.00 20.10 20 GLU D O 1
ATOM 10633 N N . VAL D 1 21 ? -2.320 7.129 0.522 1.00 15.53 21 VAL D N 1
ATOM 10634 C CA . VAL D 1 21 ? -2.951 5.819 0.588 1.00 16.19 21 VAL D CA 1
ATOM 10635 C C . VAL D 1 21 ? -4.329 5.824 -0.106 1.00 16.12 21 VAL D C 1
ATOM 10636 O O . VAL D 1 21 ? -4.880 4.790 -0.283 1.00 15.97 21 VAL D O 1
ATOM 10640 N N . GLU D 1 22 ? -4.834 6.968 -0.523 1.00 17.00 22 GLU D N 1
ATOM 10641 C CA . GLU D 1 22 ? -6.187 7.015 -1.124 1.00 21.50 22 GLU D CA 1
ATOM 10642 C C . GLU D 1 22 ? -6.424 6.025 -2.305 1.00 21.51 22 GLU D C 1
ATOM 10643 O O . GLU D 1 22 ? -7.497 5.465 -2.406 1.00 21.03 22 GLU D O 1
ATOM 10649 N N . ARG D 1 23 ? -5.440 5.790 -3.161 1.00 23.84 23 ARG D N 1
ATOM 10650 C CA . ARG D 1 23 ? -5.649 4.838 -4.288 1.00 27.32 23 ARG D CA 1
ATOM 10651 C C . ARG D 1 23 ? -5.595 3.330 -3.886 1.00 27.89 23 ARG D C 1
ATOM 10652 O O . ARG D 1 23 ? -5.945 2.409 -4.675 1.00 26.51 23 ARG D O 1
ATOM 10660 N N . LEU D 1 24 ? -5.166 3.080 -2.651 1.00 28.21 24 LEU D N 1
ATOM 10661 C CA . LEU D 1 24 ? -4.933 1.710 -2.161 1.00 28.16 24 LEU D CA 1
ATOM 10662 C C . LEU D 1 24 ? -6.191 1.246 -1.526 1.00 31.10 24 LEU D C 1
ATOM 10663 O O . LEU D 1 24 ? -6.206 0.302 -0.738 1.00 33.09 24 LEU D O 1
ATOM 10668 N N . LYS D 1 25 ? -7.239 1.995 -1.789 1.00 32.91 25 LYS D N 1
ATOM 10669 C CA . LYS D 1 25 ? -8.558 1.602 -1.422 1.00 34.67 25 LYS D CA 1
ATOM 10670 C C . LYS D 1 25 ? -9.043 0.593 -2.436 1.00 34.38 25 LYS D C 1
ATOM 10671 O O . LYS D 1 25 ? -8.909 0.771 -3.671 1.00 33.39 25 LYS D O 1
ATOM 10677 N N . LYS D 1 26 ? -9.635 -0.458 -1.925 1.00 33.94 26 LYS D N 1
ATOM 10678 C CA . LYS D 1 26 ? -10.311 -1.350 -2.805 1.00 34.82 26 LYS D CA 1
ATOM 10679 C C . LYS D 1 26 ? -11.590 -0.719 -3.485 1.00 36.84 26 LYS D C 1
ATOM 10680 O O . LYS D 1 26 ? -12.634 -0.566 -2.839 1.00 35.35 26 LYS D O 1
ATOM 10686 N N . THR D 1 27 ? -11.468 -0.369 -4.776 1.00 39.03 27 THR D N 1
ATOM 10687 C CA . THR D 1 27 ? -12.598 0.102 -5.617 1.00 40.56 27 THR D CA 1
ATOM 10688 C C . THR D 1 27 ? -12.857 -0.910 -6.773 1.00 41.53 27 THR D C 1
ATOM 10689 O O . THR D 1 27 ? -13.960 -0.971 -7.366 1.00 42.16 27 THR D O 1
ATOM 10693 N N . SER D 1 30 ? -9.636 0.454 -9.164 1.00 38.69 30 SER D N 1
ATOM 10694 C CA . SER D 1 30 ? -8.221 0.683 -8.839 1.00 36.55 30 SER D CA 1
ATOM 10695 C C . SER D 1 30 ? -7.331 -0.455 -9.273 1.00 35.45 30 SER D C 1
ATOM 10696 O O . SER D 1 30 ? -7.301 -1.566 -8.619 1.00 35.93 30 SER D O 1
ATOM 10699 N N . ASP D 1 31 ? -6.576 -0.198 -10.355 1.00 32.69 31 ASP D N 1
ATOM 10700 C CA . ASP D 1 31 ? -5.495 -1.129 -10.721 1.00 29.87 31 ASP D CA 1
ATOM 10701 C C . ASP D 1 31 ? -4.419 -1.182 -9.624 1.00 24.69 31 ASP D C 1
ATOM 10702 O O . ASP D 1 31 ? -3.801 -2.256 -9.371 1.00 21.18 31 ASP D O 1
ATOM 10707 N N . LEU D 1 32 ? -4.177 -0.029 -8.988 1.00 22.35 32 LEU D N 1
ATOM 10708 C CA . LEU D 1 32 ? -3.146 0.032 -7.965 1.00 20.48 32 LEU D CA 1
ATOM 10709 C C . LEU D 1 32 ? -3.481 -0.832 -6.751 1.00 16.85 32 LEU D C 1
ATOM 10710 O O . LEU D 1 32 ? -2.597 -1.524 -6.236 1.00 17.30 32 LEU D O 1
ATOM 10715 N N . TYR D 1 33 ? -4.748 -0.857 -6.352 1.00 13.32 33 TYR D N 1
ATOM 10716 C CA . TYR D 1 33 ? -5.135 -1.691 -5.273 1.00 13.50 33 TYR D CA 1
ATOM 10717 C C . TYR D 1 33 ? -4.816 -3.130 -5.650 1.00 13.50 33 TYR D C 1
ATOM 10718 O O . TYR D 1 33 ? -4.236 -3.835 -4.828 1.00 11.91 33 TYR D O 1
ATOM 10727 N N . GLN D 1 34 ? -5.226 -3.579 -6.854 1.00 12.58 34 GLN D N 1
ATOM 10728 C CA . GLN D 1 34 ? -4.983 -4.978 -7.202 1.00 13.97 34 GLN D CA 1
ATOM 10729 C C . GLN D 1 34 ? -3.476 -5.306 -7.184 1.00 12.61 34 GLN D C 1
ATOM 10730 O O . GLN D 1 34 ? -3.088 -6.377 -6.740 1.00 13.69 34 GLN D O 1
ATOM 10736 N N . LEU D 1 35 ? -2.634 -4.394 -7.636 1.00 12.24 35 LEU D N 1
ATOM 10737 C CA . LEU D 1 35 ? -1.179 -4.644 -7.591 1.00 13.40 35 LEU D CA 1
ATOM 10738 C C . LEU D 1 35 ? -0.715 -4.726 -6.121 1.00 11.48 35 LEU D C 1
ATOM 10739 O O . LEU D 1 35 ? 0.063 -5.663 -5.729 1.00 11.37 35 LEU D O 1
ATOM 10744 N N . TYR D 1 36 ? -1.185 -3.768 -5.321 1.00 10.22 36 TYR D N 1
ATOM 10745 C CA . TYR D 1 36 ? -0.825 -3.767 -3.874 1.00 11.45 36 TYR D CA 1
ATOM 10746 C C . TYR D 1 36 ? -1.244 -5.071 -3.203 1.00 10.39 36 TYR D C 1
ATOM 10747 O O . TYR D 1 36 ? -0.454 -5.732 -2.538 1.00 10.03 36 TYR D O 1
ATOM 10756 N N . ARG D 1 37 ? -2.507 -5.459 -3.432 1.00 9.56 37 ARG D N 1
ATOM 10757 C CA . ARG D 1 37 ? -3.056 -6.721 -2.947 1.00 9.20 37 ARG D CA 1
ATOM 10758 C C . ARG D 1 37 ? -2.261 -7.958 -3.360 1.00 10.04 37 ARG D C 1
ATOM 10759 O O . ARG D 1 37 ? -2.017 -8.845 -2.533 1.00 9.90 37 ARG D O 1
ATOM 10767 N N . ASN D 1 38 ? -1.911 -8.054 -4.638 1.00 10.04 38 ASN D N 1
ATOM 10768 C CA . ASN D 1 38 ? -1.140 -9.201 -5.138 1.00 13.22 38 ASN D CA 1
ATOM 10769 C C . ASN D 1 38 ? 0.221 -9.326 -4.479 1.00 12.67 38 ASN D C 1
ATOM 10770 O O . ASN D 1 38 ? 0.640 -10.411 -4.070 1.00 11.71 38 ASN D O 1
ATOM 10775 N N . CYS D 1 39 ? 0.921 -8.191 -4.364 1.00 12.64 39 CYS D N 1
ATOM 10776 C CA . CYS D 1 39 ? 2.245 -8.184 -3.733 1.00 13.20 39 CYS D CA 1
ATOM 10777 C C . CYS D 1 39 ? 2.092 -8.557 -2.264 1.00 12.60 39 CYS D C 1
ATOM 10778 O O . CYS D 1 39 ? 2.925 -9.303 -1.751 1.00 11.12 39 CYS D O 1
ATOM 10781 N N . SER D 1 40 ? 1.011 -8.096 -1.615 1.00 11.21 40 SER D N 1
ATOM 10782 C CA . SER D 1 40 ? 0.832 -8.441 -0.202 1.00 12.43 40 SER D CA 1
ATOM 10783 C C . SER D 1 40 ? 0.480 -9.912 -0.011 1.00 12.08 40 SER D C 1
ATOM 10784 O O . SER D 1 40 ? 1.029 -10.548 0.891 1.00 9.98 40 SER D O 1
ATOM 10787 N N . LEU D 1 41 ? -0.417 -10.434 -0.859 1.00 12.00 41 LEU D N 1
ATOM 10788 C CA . LEU D 1 41 ? -0.683 -11.873 -0.880 1.00 11.65 41 LEU D CA 1
ATOM 10789 C C . LEU D 1 41 ? 0.616 -12.679 -1.122 1.00 10.99 41 LEU D C 1
ATOM 10790 O O . LEU D 1 41 ? 0.857 -13.708 -0.509 1.00 9.94 41 LEU D O 1
ATOM 10795 N N . ALA D 1 42 ? 1.468 -12.218 -2.026 1.00 11.93 42 ALA D N 1
ATOM 10796 C CA . ALA D 1 42 ? 2.681 -12.998 -2.369 1.00 12.84 42 ALA D CA 1
ATOM 10797 C C . ALA D 1 42 ? 3.579 -13.200 -1.133 1.00 13.30 42 ALA D C 1
ATOM 10798 O O . ALA D 1 42 ? 4.067 -14.296 -0.887 1.00 12.47 42 ALA D O 1
ATOM 10800 N N . VAL D 1 43 ? 3.672 -12.175 -0.277 1.00 12.46 43 VAL D N 1
ATOM 10801 C CA . VAL D 1 43 ? 4.565 -12.168 0.883 1.00 12.44 43 VAL D CA 1
ATOM 10802 C C . VAL D 1 43 ? 3.963 -13.018 2.010 1.00 12.30 43 VAL D C 1
ATOM 10803 O O . VAL D 1 43 ? 4.674 -13.630 2.850 1.00 11.71 43 VAL D O 1
ATOM 10807 N N . LEU D 1 44 ? 2.651 -13.117 2.004 1.00 11.90 44 LEU D N 1
ATOM 10808 C CA . LEU D 1 44 ? 1.955 -14.017 2.934 1.00 12.27 44 LEU D CA 1
ATOM 10809 C C . LEU D 1 44 ? 2.018 -15.470 2.433 1.00 16.21 44 LEU D C 1
ATOM 10810 O O . LEU D 1 44 ? 1.988 -16.390 3.193 1.00 14.27 44 LEU D O 1
ATOM 10815 N N . ASN D 1 45 ? 2.090 -15.654 1.125 1.00 18.99 45 ASN D N 1
ATOM 10816 C CA . ASN D 1 45 ? 2.011 -17.016 0.596 1.00 23.41 45 ASN D CA 1
ATOM 10817 C C . ASN D 1 45 ? 3.417 -17.515 0.320 1.00 25.14 45 ASN D C 1
ATOM 10818 O O . ASN D 1 45 ? 3.723 -17.970 -0.793 1.00 27.97 45 ASN D O 1
ATOM 10823 N N . SER D 1 46 ? 4.288 -17.362 1.303 1.00 24.60 46 SER D N 1
ATOM 10824 C CA . SER D 1 46 ? 5.697 -17.478 1.045 1.00 27.60 46 SER D CA 1
ATOM 10825 C C . SER D 1 46 ? 6.244 -18.904 1.207 1.00 31.51 46 SER D C 1
ATOM 10826 O O . SER D 1 46 ? 7.323 -19.196 0.724 1.00 32.98 46 SER D O 1
ATOM 10829 N N . GLY D 1 47 ? 5.508 -19.817 1.818 1.00 33.96 47 GLY D N 1
ATOM 10830 C CA . GLY D 1 47 ? 5.985 -21.219 1.812 1.00 37.41 47 GLY D CA 1
ATOM 10831 C C . GLY D 1 47 ? 6.048 -21.911 0.449 1.00 40.75 47 GLY D C 1
ATOM 10832 O O . GLY D 1 47 ? 5.594 -21.378 -0.588 1.00 39.91 47 GLY D O 1
ATOM 10833 N N . SER D 1 48 ? 6.628 -23.107 0.446 1.00 45.01 48 SER D N 1
ATOM 10834 C CA . SER D 1 48 ? 6.642 -23.952 -0.746 1.00 48.48 48 SER D CA 1
ATOM 10835 C C . SER D 1 48 ? 5.228 -24.339 -1.250 1.00 51.95 48 SER D C 1
ATOM 10836 O O . SER D 1 48 ? 4.836 -25.518 -1.275 1.00 52.96 48 SER D O 1
ATOM 10838 N N . HIS D 1 49 ? 4.455 -23.344 -1.651 1.00 54.54 49 HIS D N 1
ATOM 10839 C CA . HIS D 1 49 ? 3.735 -23.590 -2.864 1.00 56.85 49 HIS D CA 1
ATOM 10840 C C . HIS D 1 49 ? 4.985 -23.787 -3.692 1.00 57.83 49 HIS D C 1
ATOM 10841 O O . HIS D 1 49 ? 5.938 -23.009 -3.582 1.00 57.80 49 HIS D O 1
ATOM 10848 N N . THR D 1 50 ? 5.056 -24.921 -4.374 1.00 59.20 50 THR D N 1
ATOM 10849 C CA . THR D 1 50 ? 6.068 -25.107 -5.392 1.00 59.36 50 THR D CA 1
ATOM 10850 C C . THR D 1 50 ? 5.720 -23.939 -6.346 1.00 58.85 50 THR D C 1
ATOM 10851 O O . THR D 1 50 ? 6.478 -22.972 -6.471 1.00 58.42 50 THR D O 1
ATOM 10855 N N . ASP D 1 51 ? 4.495 -23.965 -6.862 1.00 58.33 51 ASP D N 1
ATOM 10856 C CA . ASP D 1 51 ? 4.134 -23.219 -8.041 1.00 57.65 51 ASP D CA 1
ATOM 10857 C C . ASP D 1 51 ? 4.850 -21.871 -8.310 1.00 55.84 51 ASP D C 1
ATOM 10858 O O . ASP D 1 51 ? 4.725 -20.897 -7.565 1.00 55.05 51 ASP D O 1
ATOM 10863 N N . ASN D 1 52 ? 5.617 -21.858 -9.392 1.00 54.96 52 ASN D N 1
ATOM 10864 C CA . ASN D 1 52 ? 6.101 -20.630 -10.016 1.00 54.37 52 ASN D CA 1
ATOM 10865 C C . ASN D 1 52 ? 5.287 -20.157 -11.260 1.00 56.61 52 ASN D C 1
ATOM 10866 O O . ASN D 1 52 ? 5.666 -19.177 -11.895 1.00 55.72 52 ASN D O 1
ATOM 10871 N N . SER D 1 53 ? 4.193 -20.858 -11.602 1.00 60.17 53 SER D N 1
ATOM 10872 C CA . SER D 1 53 ? 3.185 -20.368 -12.591 1.00 63.71 53 SER D CA 1
ATOM 10873 C C . SER D 1 53 ? 2.111 -19.556 -11.864 1.00 66.45 53 SER D C 1
ATOM 10874 O O . SER D 1 53 ? 1.489 -20.057 -10.923 1.00 66.50 53 SER D O 1
ATOM 10877 N N . LYS D 1 54 ? 1.866 -18.326 -12.313 1.00 69.07 54 LYS D N 1
ATOM 10878 C CA . LYS D 1 54 ? 0.965 -17.414 -11.576 1.00 71.51 54 LYS D CA 1
ATOM 10879 C C . LYS D 1 54 ? -0.528 -17.778 -11.489 1.00 72.56 54 LYS D C 1
ATOM 10880 O O . LYS D 1 54 ? -1.381 -16.912 -11.240 1.00 72.92 54 LYS D O 1
ATOM 10886 N N . GLU D 1 55 ? -0.821 -19.071 -11.670 1.00 72.58 55 GLU D N 1
ATOM 10887 C CA . GLU D 1 55 ? -2.123 -19.646 -11.349 1.00 71.97 55 GLU D CA 1
ATOM 10888 C C . GLU D 1 55 ? -2.288 -19.701 -9.843 1.00 70.38 55 GLU D C 1
ATOM 10889 O O . GLU D 1 55 ? -3.247 -20.270 -9.319 1.00 69.76 55 GLU D O 1
ATOM 10895 N N . LEU D 1 56 ? -1.333 -19.066 -9.170 1.00 69.65 56 LEU D N 1
ATOM 10896 C CA . LEU D 1 56 ? -1.259 -18.989 -7.714 1.00 68.93 56 LEU D CA 1
ATOM 10897 C C . LEU D 1 56 ? -2.525 -18.413 -7.085 1.00 67.71 56 LEU D C 1
ATOM 10898 O O . LEU D 1 56 ? -3.211 -19.080 -6.279 1.00 68.38 56 LEU D O 1
ATOM 10903 N N . LEU D 1 57 ? -2.823 -17.180 -7.500 1.00 65.11 57 LEU D N 1
ATOM 10904 C CA . LEU D 1 57 ? -3.849 -16.327 -6.906 1.00 62.96 57 LEU D CA 1
ATOM 10905 C C . LEU D 1 57 ? -5.178 -17.066 -6.654 1.00 59.90 57 LEU D C 1
ATOM 10906 O O . LEU D 1 57 ? -5.736 -16.994 -5.545 1.00 59.43 57 LEU D O 1
ATOM 10911 N N . ASP D 1 58 ? -5.630 -17.799 -7.678 1.00 56.71 58 ASP D N 1
ATOM 10912 C CA . ASP D 1 58 ? -6.920 -18.502 -7.708 1.00 53.53 58 ASP D CA 1
ATOM 10913 C C . ASP D 1 58 ? -7.167 -19.311 -6.449 1.00 49.41 58 ASP D C 1
ATOM 10914 O O . ASP D 1 58 ? -8.315 -19.490 -6.036 1.00 49.68 58 ASP D O 1
ATOM 10919 N N . LYS D 1 59 ? -6.093 -19.762 -5.808 1.00 45.33 59 LYS D N 1
ATOM 10920 C CA . LYS D 1 59 ? -6.247 -20.422 -4.499 1.00 41.64 59 LYS D CA 1
ATOM 10921 C C . LYS D 1 59 ? -6.795 -19.490 -3.392 1.00 35.52 59 LYS D C 1
ATOM 10922 O O . LYS D 1 59 ? -7.534 -19.961 -2.503 1.00 35.76 59 LYS D O 1
ATOM 10928 N N . TYR D 1 60 ? -6.460 -18.190 -3.471 1.00 27.40 60 TYR D N 1
ATOM 10929 C CA . TYR D 1 60 ? -6.805 -17.194 -2.421 1.00 22.56 60 TYR D CA 1
ATOM 10930 C C . TYR D 1 60 ? -7.659 -16.053 -2.900 1.00 20.43 60 TYR D C 1
ATOM 10931 O O . TYR D 1 60 ? -7.379 -14.894 -2.620 1.00 18.04 60 TYR D O 1
ATOM 10940 N N . LYS D 1 61 ? -8.720 -16.381 -3.615 1.00 19.05 61 LYS D N 1
ATOM 10941 C CA . LYS D 1 61 ? -9.518 -15.390 -4.280 1.00 20.07 61 LYS D CA 1
ATOM 10942 C C . LYS D 1 61 ? -10.257 -14.506 -3.304 1.00 17.60 61 LYS D C 1
ATOM 10943 O O . LYS D 1 61 ? -10.579 -13.365 -3.639 1.00 18.76 61 LYS D O 1
ATOM 10949 N N . ASN D 1 62 ? -10.610 -15.031 -2.136 1.00 13.71 62 ASN D N 1
ATOM 10950 C CA . ASN D 1 62 ? -11.310 -14.219 -1.137 1.00 13.64 62 ASN D CA 1
ATOM 10951 C C . ASN D 1 62 ? -10.328 -13.410 -0.198 1.00 11.86 62 ASN D C 1
ATOM 10952 O O . ASN D 1 62 ? -10.781 -12.745 0.732 1.00 11.77 62 ASN D O 1
ATOM 10957 N N . PHE D 1 63 ? -9.025 -13.492 -0.447 1.00 10.49 63 PHE D N 1
ATOM 10958 C CA . PHE D 1 63 ? -8.080 -12.586 0.261 1.00 11.46 63 PHE D CA 1
ATOM 10959 C C . PHE D 1 63 ? -8.346 -11.112 -0.037 1.00 11.43 63 PHE D C 1
ATOM 10960 O O . PHE D 1 63 ? -8.607 -10.752 -1.169 1.00 11.07 63 PHE D O 1
ATOM 10968 N N . ASP D 1 64 ? -8.224 -10.243 0.985 1.00 12.02 64 ASP D N 1
ATOM 10969 C CA . ASP D 1 64 ? -8.144 -8.806 0.754 1.00 13.00 64 ASP D CA 1
ATOM 10970 C C . ASP D 1 64 ? -7.391 -8.175 1.962 1.00 11.70 64 ASP D C 1
ATOM 10971 O O . ASP D 1 64 ? -7.224 -8.787 3.053 1.00 12.33 64 ASP D O 1
ATOM 10976 N N . ILE D 1 65 ? -6.973 -6.961 1.744 1.00 10.48 65 ILE D N 1
ATOM 10977 C CA . ILE D 1 65 ? -6.199 -6.203 2.747 1.00 11.58 65 ILE D CA 1
ATOM 10978 C C . ILE D 1 65 ? -6.691 -4.767 2.744 1.00 13.48 65 ILE D C 1
ATOM 10979 O O . ILE D 1 65 ? -6.951 -4.193 1.655 1.00 13.84 65 ILE D O 1
ATOM 10984 N N . THR D 1 66 ? -6.812 -4.181 3.950 1.00 11.66 66 THR D N 1
ATOM 10985 C CA . THR D 1 66 ? -7.291 -2.822 4.111 1.00 11.72 66 THR D CA 1
ATOM 10986 C C . THR D 1 66 ? -6.211 -2.037 4.875 1.00 12.31 66 THR D C 1
ATOM 10987 O O . THR D 1 66 ? -5.678 -2.557 5.847 1.00 12.61 66 THR D O 1
ATOM 10991 N N . VAL D 1 67 ? -5.860 -0.839 4.405 1.00 11.90 67 VAL D N 1
ATOM 10992 C CA . VAL D 1 67 ? -4.814 -0.043 5.019 1.00 13.40 67 VAL D CA 1
ATOM 10993 C C . VAL D 1 67 ? -5.533 0.976 5.938 1.00 14.51 67 VAL D C 1
ATOM 10994 O O . VAL D 1 67 ? -6.410 1.669 5.491 1.00 13.33 67 VAL D O 1
ATOM 11006 N N . ARG D 1 69 ? -5.079 4.232 8.592 1.00 11.62 69 ARG D N 1
ATOM 11007 C CA . ARG D 1 69 ? -4.182 5.241 9.194 1.00 10.48 69 ARG D CA 1
ATOM 11008 C C . ARG D 1 69 ? -4.690 5.517 10.590 1.00 9.20 69 ARG D C 1
ATOM 11009 O O . ARG D 1 69 ? -5.838 5.967 10.784 1.00 10.49 69 ARG D O 1
ATOM 11017 N N . ARG D 1 70 ? -3.889 5.186 11.597 1.00 8.90 70 ARG D N 1
ATOM 11018 C CA . ARG D 1 70 ? -4.362 5.255 13.001 1.00 7.66 70 ARG D CA 1
ATOM 11019 C C . ARG D 1 70 ? -3.313 5.914 13.893 1.00 6.88 70 ARG D C 1
ATOM 11020 O O . ARG D 1 70 ? -2.402 6.569 13.370 1.00 7.17 70 ARG D O 1
ATOM 11028 N N . GLU D 1 71 ? -3.441 5.765 15.222 1.00 7.73 71 GLU D N 1
ATOM 11029 C CA . GLU D 1 71 ? -2.737 6.619 16.182 1.00 7.54 71 GLU D CA 1
ATOM 11030 C C . GLU D 1 71 ? -1.200 6.455 16.129 1.00 8.85 71 GLU D C 1
ATOM 11031 O O . GLU D 1 71 ? -0.479 7.448 16.269 1.00 9.62 71 GLU D O 1
ATOM 11037 N N . ARG D 1 72 ? -0.723 5.229 15.857 1.00 8.58 72 ARG D N 1
ATOM 11038 C CA . ARG D 1 72 ? 0.677 4.903 15.788 1.00 11.37 72 ARG D CA 1
ATOM 11039 C C . ARG D 1 72 ? 1.042 4.589 14.353 1.00 10.77 72 ARG D C 1
ATOM 11040 O O . ARG D 1 72 ? 2.026 3.914 14.123 1.00 10.18 72 ARG D O 1
ATOM 11048 N N . GLY D 1 73 ? 0.267 5.126 13.395 1.00 8.50 73 GLY D N 1
ATOM 11049 C CA . GLY D 1 73 ? 0.605 4.939 11.993 1.00 7.66 73 GLY D CA 1
ATOM 11050 C C . GLY D 1 73 ? -0.318 3.865 11.418 1.00 8.63 73 GLY D C 1
ATOM 11051 O O . GLY D 1 73 ? -1.354 3.576 11.981 1.00 8.72 73 GLY D O 1
ATOM 11052 N N . ILE D 1 74 ? 0.134 3.204 10.365 1.00 8.04 74 ILE D N 1
ATOM 11053 C CA . ILE D 1 74 ? -0.716 2.275 9.619 1.00 11.23 74 ILE D CA 1
ATOM 11054 C C . ILE D 1 74 ? -0.919 0.984 10.370 1.00 12.25 74 ILE D C 1
ATOM 11055 O O . ILE D 1 74 ? 0.051 0.373 10.817 1.00 13.76 74 ILE D O 1
ATOM 11060 N N . LYS D 1 75 ? -2.163 0.521 10.455 1.00 10.59 75 LYS D N 1
ATOM 11061 C CA . LYS D 1 75 ? -2.461 -0.836 10.778 1.00 10.51 75 LYS D CA 1
ATOM 11062 C C . LYS D 1 75 ? -3.051 -1.446 9.481 1.00 11.58 75 LYS D C 1
ATOM 11063 O O . LYS D 1 75 ? -3.701 -0.741 8.654 1.00 9.55 75 LYS D O 1
ATOM 11069 N N . LEU D 1 76 ? -2.893 -2.753 9.380 1.00 10.69 76 LEU D N 1
ATOM 11070 C CA . LEU D 1 76 ? -3.426 -3.533 8.263 1.00 12.67 76 LEU D CA 1
ATOM 11071 C C . LEU D 1 76 ? -4.466 -4.513 8.756 1.00 14.30 76 LEU D C 1
ATOM 11072 O O . LEU D 1 76 ? -4.323 -5.099 9.820 1.00 13.95 76 LEU D O 1
ATOM 11077 N N . GLU D 1 77 ? -5.550 -4.632 7.992 1.00 15.57 77 GLU D N 1
ATOM 11078 C CA . GLU D 1 77 ? -6.606 -5.579 8.254 1.00 16.74 77 GLU D CA 1
ATOM 11079 C C . GLU D 1 77 ? -6.530 -6.575 7.108 1.00 13.96 77 GLU D C 1
ATOM 11080 O O . GLU D 1 77 ? -6.712 -6.195 5.944 1.00 14.37 77 GLU D O 1
ATOM 11086 N N . LEU D 1 78 ? -6.290 -7.831 7.413 1.00 11.94 78 LEU D N 1
ATOM 11087 C CA . LEU D 1 78 ? -6.239 -8.904 6.380 1.00 10.91 78 LEU D CA 1
ATOM 11088 C C . LEU D 1 78 ? -7.508 -9.710 6.438 1.00 12.53 78 LEU D C 1
ATOM 11089 O O . LEU D 1 78 ? -7.948 -10.127 7.536 1.00 13.50 78 LEU D O 1
ATOM 11094 N N . ALA D 1 79 ? -8.108 -9.923 5.273 1.00 12.26 79 ALA D N 1
ATOM 11095 C CA . ALA D 1 79 ? -9.277 -10.770 5.170 1.00 14.42 79 ALA D CA 1
ATOM 11096 C C . ALA D 1 79 ? -8.785 -12.092 4.597 1.00 14.03 79 ALA D C 1
ATOM 11097 O O . ALA D 1 79 ? -8.211 -12.092 3.518 1.00 14.36 79 ALA D O 1
ATOM 11099 N N . ASN D 1 80 ? -8.989 -13.204 5.307 1.00 14.51 80 ASN D N 1
ATOM 11100 C CA . ASN D 1 80 ? -8.623 -14.544 4.799 1.00 17.30 80 ASN D CA 1
ATOM 11101 C C . ASN D 1 80 ? -7.177 -14.694 4.273 1.00 17.35 80 ASN D C 1
ATOM 11102 O O . ASN D 1 80 ? -6.963 -15.083 3.117 1.00 16.36 80 ASN D O 1
ATOM 11107 N N . PRO D 1 81 ? -6.166 -14.364 5.127 1.00 16.23 81 PRO D N 1
ATOM 11108 C CA . PRO D 1 81 ? -4.769 -14.627 4.806 1.00 15.57 81 PRO D CA 1
ATOM 11109 C C . PRO D 1 81 ? -4.418 -16.129 4.726 1.00 17.37 81 PRO D C 1
ATOM 11110 O O . PRO D 1 81 ? -4.986 -16.919 5.455 1.00 17.31 81 PRO D O 1
ATOM 11114 N N . PRO D 1 82 ? -3.464 -16.512 3.870 1.00 18.39 82 PRO D N 1
ATOM 11115 C CA . PRO D 1 82 ? -2.965 -17.897 3.857 1.00 19.29 82 PRO D CA 1
ATOM 11116 C C . PRO D 1 82 ? -2.567 -18.358 5.257 1.00 19.57 82 PRO D C 1
ATOM 11117 O O . PRO D 1 82 ? -1.837 -17.650 5.970 1.00 16.42 82 PRO D O 1
ATOM 11121 N N . GLU D 1 83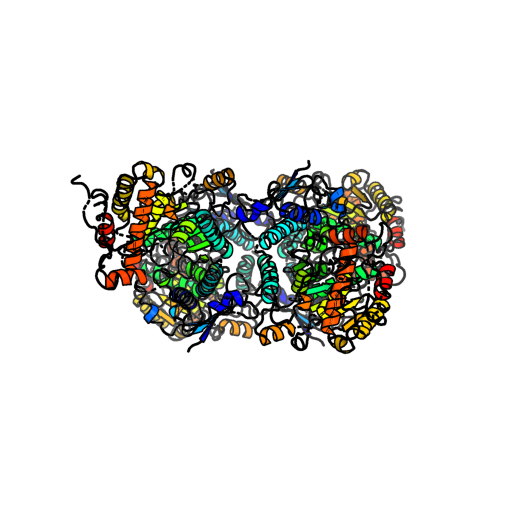 ? -3.013 -19.541 5.629 1.00 22.43 83 GLU D N 1
ATOM 11122 C CA . GLU D 1 83 ? -2.562 -20.157 6.887 1.00 26.83 83 GLU D CA 1
ATOM 11123 C C . GLU D 1 83 ? -1.032 -20.416 7.041 1.00 28.17 83 GLU D C 1
ATOM 11124 O O . GLU D 1 83 ? -0.512 -20.386 8.162 1.00 27.23 83 GLU D O 1
ATOM 11130 N N . HIS D 1 84 ? -0.307 -20.681 5.958 1.00 29.30 84 HIS D N 1
ATOM 11131 C CA . HIS D 1 84 ? 1.116 -20.917 6.154 1.00 31.65 84 HIS D CA 1
ATOM 11132 C C . HIS D 1 84 ? 1.913 -19.698 6.603 1.00 28.01 84 HIS D C 1
ATOM 11133 O O . HIS D 1 84 ? 3.066 -19.850 6.977 1.00 28.05 84 HIS D O 1
ATOM 11140 N N . ALA D 1 85 ? 1.288 -18.507 6.599 1.00 24.04 85 ALA D N 1
ATOM 11141 C CA . ALA D 1 85 ? 1.923 -17.338 7.154 1.00 21.29 85 ALA D CA 1
ATOM 11142 C C . ALA D 1 85 ? 1.903 -17.353 8.706 1.00 21.03 85 ALA D C 1
ATOM 11143 O O . ALA D 1 85 ? 2.428 -16.436 9.317 1.00 18.09 85 ALA D O 1
ATOM 11145 N N . PHE D 1 86 ? 1.361 -18.419 9.304 1.00 19.61 86 PHE D N 1
ATOM 11146 C CA . PHE D 1 86 ? 1.089 -18.425 10.724 1.00 21.89 86 PHE D CA 1
ATOM 11147 C C . PHE D 1 86 ? 1.857 -19.492 11.435 1.00 21.07 86 PHE D C 1
ATOM 11148 O O . PHE D 1 86 ? 2.027 -20.602 10.938 1.00 22.60 86 PHE D O 1
ATOM 11156 N N . VAL D 1 87 ? 2.270 -19.151 12.640 1.00 18.27 87 VAL D N 1
ATOM 11157 C CA . VAL D 1 87 ? 2.794 -20.143 13.600 1.00 15.42 87 VAL D CA 1
ATOM 11158 C C . VAL D 1 87 ? 1.944 -20.024 14.856 1.00 13.20 87 VAL D C 1
ATOM 11159 O O . VAL D 1 87 ? 1.873 -18.954 15.462 1.00 10.36 87 VAL D O 1
ATOM 11163 N N . ASP D 1 88 ? 1.284 -21.136 15.206 1.00 14.65 88 ASP D N 1
ATOM 11164 C CA . ASP D 1 88 ? 0.380 -21.223 16.369 1.00 16.52 88 ASP D CA 1
ATOM 11165 C C . ASP D 1 88 ? -0.545 -20.007 16.434 1.00 17.03 88 ASP D C 1
ATOM 11166 O O . ASP D 1 88 ? -0.579 -19.296 17.442 1.00 16.31 88 ASP D O 1
ATOM 11171 N N . GLY D 1 89 ? -1.186 -19.700 15.295 1.00 17.68 89 GLY D N 1
ATOM 11172 C CA . GLY D 1 89 ? -2.148 -18.634 15.204 1.00 16.98 89 GLY D CA 1
ATOM 11173 C C . GLY D 1 89 ? -1.601 -17.207 15.218 1.00 18.65 89 GLY D C 1
ATOM 11174 O O . GLY D 1 89 ? -2.377 -16.267 15.389 1.00 18.51 89 GLY D O 1
ATOM 11175 N N . GLN D 1 90 ? -0.293 -17.007 15.025 1.00 18.28 90 GLN D N 1
ATOM 11176 C CA . GLN D 1 90 ? 0.250 -15.642 14.923 1.00 20.29 90 GLN D CA 1
ATOM 11177 C C . GLN D 1 90 ? 1.089 -15.485 13.639 1.00 18.43 90 GLN D C 1
ATOM 11178 O O . GLN D 1 90 ? 1.850 -16.376 13.278 1.00 15.29 90 GLN D O 1
ATOM 11184 N N . ILE D 1 91 ? 1.007 -14.331 12.995 1.00 16.98 91 ILE D N 1
ATOM 11185 C CA . ILE D 1 91 ? 1.796 -14.153 11.756 1.00 15.63 91 ILE D CA 1
ATOM 11186 C C . ILE D 1 91 ? 3.302 -13.997 12.042 1.00 11.79 91 ILE D C 1
ATOM 11187 O O . ILE D 1 91 ? 3.673 -13.246 12.904 1.00 12.00 91 ILE D O 1
ATOM 11192 N N . ILE D 1 92 ? 4.131 -14.697 11.271 1.00 11.40 92 ILE D N 1
ATOM 11193 C CA . ILE D 1 92 ? 5.584 -14.712 11.489 1.00 12.64 92 ILE D CA 1
ATOM 11194 C C . ILE D 1 92 ? 6.041 -13.261 11.436 1.00 12.49 92 ILE D C 1
ATOM 11195 O O . ILE D 1 92 ? 5.530 -12.531 10.585 1.00 13.54 92 ILE D O 1
ATOM 11200 N N . LYS D 1 93 ? 6.957 -12.804 12.295 1.00 9.40 93 LYS D N 1
ATOM 11201 C CA . LYS D 1 93 ? 7.260 -11.348 12.344 1.00 10.32 93 LYS D CA 1
ATOM 11202 C C . LYS D 1 93 ? 7.937 -10.828 11.097 1.00 11.64 93 LYS D C 1
ATOM 11203 O O . LYS D 1 93 ? 7.692 -9.712 10.669 1.00 12.07 93 LYS D O 1
ATOM 11209 N N . GLY D 1 94 ? 8.787 -11.647 10.487 1.00 10.82 94 GLY D N 1
ATOM 11210 C CA . GLY D 1 94 ? 9.416 -11.277 9.241 1.00 11.80 94 GLY D CA 1
ATOM 11211 C C . GLY D 1 94 ? 8.342 -11.055 8.136 1.00 12.06 94 GLY D C 1
ATOM 11212 O O . GLY D 1 94 ? 8.468 -10.168 7.288 1.00 10.02 94 GLY D O 1
ATOM 11213 N N . ILE D 1 95 ? 7.306 -11.889 8.101 1.00 10.76 95 ILE D N 1
ATOM 11214 C CA . ILE D 1 95 ? 6.250 -11.640 7.095 1.00 9.79 95 ILE D CA 1
ATOM 11215 C C . ILE D 1 95 ? 5.485 -10.338 7.380 1.00 12.30 95 ILE D C 1
ATOM 11216 O O . ILE D 1 95 ? 5.091 -9.625 6.423 1.00 13.89 95 ILE D O 1
ATOM 11221 N N . GLN D 1 96 ? 5.148 -10.110 8.667 1.00 11.66 96 GLN D N 1
ATOM 11222 C CA . GLN D 1 96 ? 4.601 -8.842 9.095 1.00 13.01 96 GLN D CA 1
ATOM 11223 C C . GLN D 1 96 ? 5.453 -7.674 8.581 1.00 12.69 96 GLN D C 1
ATOM 11224 O O . GLN D 1 96 ? 4.890 -6.707 8.042 1.00 11.66 96 GLN D O 1
ATOM 11230 N N . GLU D 1 97 ? 6.783 -7.702 8.775 1.00 11.65 97 GLU D N 1
ATOM 11231 C CA . GLU D 1 97 ? 7.609 -6.575 8.261 1.00 11.33 97 GLU D CA 1
ATOM 11232 C C . GLU D 1 97 ? 7.518 -6.456 6.710 1.00 9.76 97 GLU D C 1
ATOM 11233 O O . GLU D 1 97 ? 7.556 -5.349 6.145 1.00 8.50 97 GLU D O 1
ATOM 11239 N N . HIS D 1 98 ? 7.536 -7.587 6.044 1.00 8.92 98 HIS D N 1
ATOM 11240 C CA . HIS D 1 98 ? 7.459 -7.546 4.559 1.00 9.00 98 HIS D CA 1
ATOM 11241 C C . HIS D 1 98 ? 6.143 -6.899 4.082 1.00 8.41 98 HIS D C 1
ATOM 11242 O O . HIS D 1 98 ? 6.137 -6.251 3.035 1.00 10.89 98 HIS D O 1
ATOM 11249 N N . LEU D 1 99 ? 5.037 -7.081 4.813 1.00 9.16 99 LEU D N 1
ATOM 11250 C CA . LEU D 1 99 ? 3.754 -6.380 4.442 1.00 10.66 99 LEU D CA 1
ATOM 11251 C C . LEU D 1 99 ? 3.927 -4.883 4.475 1.00 10.07 99 LEU D C 1
ATOM 11252 O O . LEU D 1 99 ? 3.442 -4.207 3.546 1.00 9.37 99 LEU D O 1
ATOM 11257 N N . PHE D 1 100 ? 4.702 -4.382 5.452 1.00 7.96 100 PHE D N 1
ATOM 11258 C CA . PHE D 1 100 ? 4.950 -2.924 5.537 1.00 9.91 100 PHE D CA 1
ATOM 11259 C C . PHE D 1 100 ? 5.937 -2.443 4.493 1.00 10.37 100 PHE D C 1
ATOM 11260 O O . PHE D 1 100 ? 5.786 -1.330 4.016 1.00 11.15 100 PHE D O 1
ATOM 11268 N N . SER D 1 101 ? 6.922 -3.277 4.126 1.00 9.02 101 SER D N 1
ATOM 11269 C CA . SER D 1 101 ? 7.848 -2.929 3.028 1.00 9.08 101 SER D CA 1
ATOM 11270 C C . SER D 1 101 ? 7.152 -2.826 1.706 1.00 9.88 101 SER D C 1
ATOM 11271 O O . SER D 1 101 ? 7.470 -1.966 0.865 1.00 11.27 101 SER D O 1
ATOM 11274 N N . VAL D 1 102 ? 6.234 -3.749 1.460 1.00 8.66 102 VAL D N 1
ATOM 11275 C CA . VAL D 1 102 ? 5.445 -3.700 0.225 1.00 8.69 102 VAL D CA 1
ATOM 11276 C C . VAL D 1 102 ? 4.683 -2.339 0.165 1.00 9.02 102 VAL D C 1
ATOM 11277 O O . VAL D 1 102 ? 4.711 -1.668 -0.877 1.00 7.01 102 VAL D O 1
ATOM 11281 N N . LEU D 1 103 ? 3.920 -2.006 1.237 1.00 8.70 103 LEU D N 1
ATOM 11282 C CA . LEU D 1 103 ? 3.213 -0.755 1.329 1.00 10.40 103 LEU D CA 1
ATOM 11283 C C . LEU D 1 103 ? 4.136 0.469 1.125 1.00 10.61 103 LEU D C 1
ATOM 11284 O O . LEU D 1 103 ? 3.847 1.328 0.283 1.00 11.28 103 LEU D O 1
ATOM 11289 N N . ARG D 1 104 ? 5.249 0.542 1.871 1.00 11.25 104 ARG D N 1
ATOM 11290 C CA . ARG D 1 104 ? 6.214 1.613 1.680 1.00 10.63 104 ARG D CA 1
ATOM 11291 C C . ARG D 1 104 ? 6.639 1.806 0.228 1.00 10.05 104 ARG D C 1
ATOM 11292 O O . ARG D 1 104 ? 6.666 2.926 -0.282 1.00 9.24 104 ARG D O 1
ATOM 11300 N N . ASP D 1 105 ? 7.022 0.720 -0.420 1.00 10.76 105 ASP D N 1
ATOM 11301 C CA . ASP D 1 105 ? 7.561 0.818 -1.762 1.00 13.47 105 ASP D CA 1
ATOM 11302 C C . ASP D 1 105 ? 6.491 1.089 -2.824 1.00 13.26 105 ASP D C 1
ATOM 11303 O O . ASP D 1 105 ? 6.738 1.887 -3.727 1.00 11.30 105 ASP D O 1
ATOM 11308 N N . ILE D 1 106 ? 5.321 0.455 -2.678 1.00 13.88 106 ILE D N 1
ATOM 11309 C CA . ILE D 1 106 ? 4.164 0.803 -3.602 1.00 15.40 106 ILE D CA 1
ATOM 11310 C C . ILE D 1 106 ? 3.807 2.281 -3.509 1.00 13.59 106 ILE D C 1
ATOM 11311 O O . ILE D 1 106 ? 3.641 2.955 -4.529 1.00 13.09 106 ILE D O 1
ATOM 11316 N N . VAL D 1 107 ? 3.688 2.795 -2.281 1.00 12.49 107 VAL D N 1
ATOM 11317 C CA . VAL D 1 107 ? 3.432 4.205 -2.060 1.00 11.99 107 VAL D CA 1
ATOM 11318 C C . VAL D 1 107 ? 4.463 5.182 -2.635 1.00 13.75 107 VAL D C 1
ATOM 11319 O O . VAL D 1 107 ? 4.092 6.247 -3.247 1.00 13.35 107 VAL D O 1
ATOM 11323 N N . TYR D 1 108 ? 5.747 4.887 -2.425 1.00 11.62 108 TYR D N 1
ATOM 11324 C CA . TYR D 1 108 ? 6.759 5.825 -2.835 1.00 13.07 108 TYR D CA 1
ATOM 11325 C C . TYR D 1 108 ? 6.776 5.900 -4.381 1.00 13.20 108 TYR D C 1
ATOM 11326 O O . TYR D 1 108 ? 6.787 6.979 -4.961 1.00 13.04 108 TYR D O 1
ATOM 11335 N N . VAL D 1 109 ? 6.758 4.750 -5.046 1.00 12.65 109 VAL D N 1
ATOM 11336 C CA . VAL D 1 109 ? 6.829 4.740 -6.486 1.00 15.79 109 VAL D CA 1
ATOM 11337 C C . VAL D 1 109 ? 5.645 5.497 -7.136 1.00 18.96 109 VAL D C 1
ATOM 11338 O O . VAL D 1 109 ? 5.841 6.247 -8.086 1.00 20.42 109 VAL D O 1
ATOM 11342 N N . ASN D 1 110 ? 4.467 5.325 -6.551 1.00 20.12 110 ASN D N 1
ATOM 11343 C CA . ASN D 1 110 ? 3.222 5.965 -6.946 1.00 23.34 110 ASN D CA 1
ATOM 11344 C C . ASN D 1 110 ? 3.228 7.490 -6.716 1.00 26.40 110 ASN D C 1
ATOM 11345 O O . ASN D 1 110 ? 2.571 8.205 -7.437 1.00 26.97 110 ASN D O 1
ATOM 11358 N N . HIS D 1 112 ? 5.947 9.244 -7.030 1.00 38.05 112 HIS D N 1
ATOM 11359 C CA . HIS D 1 112 ? 7.026 9.757 -7.840 1.00 41.84 112 HIS D CA 1
ATOM 11360 C C . HIS D 1 112 ? 6.889 9.516 -9.344 1.00 47.14 112 HIS D C 1
ATOM 11361 O O . HIS D 1 112 ? 7.864 9.143 -10.014 1.00 47.99 112 HIS D O 1
ATOM 11368 N N . LEU D 1 113 ? 5.681 9.749 -9.866 1.00 51.23 113 LEU D N 1
ATOM 11369 C CA . LEU D 1 113 ? 5.424 9.631 -11.318 1.00 54.83 113 LEU D CA 1
ATOM 11370 C C . LEU D 1 113 ? 6.126 10.724 -12.178 1.00 56.80 113 LEU D C 1
ATOM 11371 O O . LEU D 1 113 ? 6.548 10.435 -13.315 1.00 57.28 113 LEU D O 1
ATOM 11376 N N . ALA D 1 114 ? 6.251 11.947 -11.625 1.00 57.66 114 ALA D N 1
ATOM 11377 C CA . ALA D 1 114 ? 7.209 12.986 -12.094 1.00 58.08 114 ALA D CA 1
ATOM 11378 C C . ALA D 1 114 ? 8.291 13.301 -11.045 1.00 58.00 114 ALA D C 1
ATOM 11379 O O . ALA D 1 114 ? 9.251 12.541 -10.852 1.00 58.16 114 ALA D O 1
ATOM 11381 N N . THR D 1 122 ? 16.446 14.175 -18.447 1.00 35.87 122 THR D N 1
ATOM 11382 C CA . THR D 1 122 ? 16.639 13.100 -19.435 1.00 36.39 122 THR D CA 1
ATOM 11383 C C . THR D 1 122 ? 16.405 11.678 -18.896 1.00 35.71 122 THR D C 1
ATOM 11384 O O . THR D 1 122 ? 16.705 11.375 -17.743 1.00 36.60 122 THR D O 1
ATOM 11388 N N . ASN D 1 123 ? 15.918 10.798 -19.763 1.00 33.23 123 ASN D N 1
ATOM 11389 C CA . ASN D 1 123 ? 15.405 9.509 -19.329 1.00 30.49 123 ASN D CA 1
ATOM 11390 C C . ASN D 1 123 ? 16.404 8.593 -18.566 1.00 25.75 123 ASN D C 1
ATOM 11391 O O . ASN D 1 123 ? 16.055 8.012 -17.525 1.00 22.78 123 ASN D O 1
ATOM 11396 N N . ALA D 1 124 ? 17.633 8.496 -19.061 1.00 24.44 124 ALA D N 1
ATOM 11397 C CA . ALA D 1 124 ? 18.679 7.695 -18.403 1.00 25.70 124 ALA D CA 1
ATOM 11398 C C . ALA D 1 124 ? 18.997 8.175 -16.994 1.00 24.20 124 ALA D C 1
ATOM 11399 O O . ALA D 1 124 ? 19.211 7.364 -16.045 1.00 22.44 124 ALA D O 1
ATOM 11401 N N . THR D 1 125 ? 19.042 9.506 -16.849 1.00 24.18 125 THR D N 1
ATOM 11402 C CA . THR D 1 125 ? 19.320 10.113 -15.554 1.00 23.55 125 THR D CA 1
ATOM 11403 C C . THR D 1 125 ? 18.098 9.971 -14.656 1.00 21.86 125 THR D C 1
ATOM 11404 O O . THR D 1 125 ? 18.239 9.732 -13.471 1.00 21.67 125 THR D O 1
ATOM 11408 N N . HIS D 1 126 ? 16.895 10.050 -15.224 1.00 19.55 126 HIS D N 1
ATOM 11409 C CA . HIS D 1 126 ? 15.723 9.907 -14.398 1.00 20.04 126 HIS D CA 1
ATOM 11410 C C . HIS D 1 126 ? 15.695 8.498 -13.774 1.00 15.21 126 HIS D C 1
ATOM 11411 O O . HIS D 1 126 ? 15.354 8.317 -12.598 1.00 12.83 126 HIS D O 1
ATOM 11418 N N . ILE D 1 127 ? 16.025 7.504 -14.595 1.00 12.44 127 ILE D N 1
ATOM 11419 C CA . ILE D 1 127 ? 16.011 6.109 -14.155 1.00 14.00 127 ILE D CA 1
ATOM 11420 C C . ILE D 1 127 ? 17.007 5.840 -13.018 1.00 12.87 127 ILE D C 1
ATOM 11421 O O . ILE D 1 127 ? 16.667 5.228 -12.034 1.00 12.52 127 ILE D O 1
ATOM 11426 N N . THR D 1 128 ? 18.223 6.285 -13.174 1.00 13.27 128 THR D N 1
ATOM 11427 C CA . THR D 1 128 ? 19.196 5.975 -12.153 1.00 13.45 128 THR D CA 1
ATOM 11428 C C . THR D 1 128 ? 18.814 6.700 -10.855 1.00 12.50 128 THR D C 1
ATOM 11429 O O . THR D 1 128 ? 18.889 6.118 -9.746 1.00 12.04 128 THR D O 1
ATOM 11433 N N . ASN D 1 129 ? 18.313 7.932 -10.990 1.00 13.34 129 ASN D N 1
ATOM 11434 C CA . ASN D 1 129 ? 17.909 8.719 -9.818 1.00 15.42 129 ASN D CA 1
ATOM 11435 C C . ASN D 1 129 ? 16.665 8.166 -9.124 1.00 13.49 129 ASN D C 1
ATOM 11436 O O . ASN D 1 129 ? 16.564 8.161 -7.892 1.00 13.21 129 ASN D O 1
ATOM 11441 N N . LEU D 1 130 ? 15.755 7.600 -9.906 1.00 11.97 130 LEU D N 1
ATOM 11442 C CA . LEU D 1 130 ? 14.626 6.847 -9.332 1.00 13.98 130 LEU D CA 1
ATOM 11443 C C . LEU D 1 130 ? 15.085 5.622 -8.560 1.00 15.12 130 LEU D C 1
ATOM 11444 O O . LEU D 1 130 ? 14.593 5.364 -7.446 1.00 16.11 130 LEU D O 1
ATOM 11449 N N . VAL D 1 131 ? 16.013 4.848 -9.153 1.00 14.09 131 VAL D N 1
ATOM 11450 C CA . VAL D 1 131 ? 16.457 3.631 -8.493 1.00 11.80 131 VAL D CA 1
ATOM 11451 C C . VAL D 1 131 ? 17.067 4.024 -7.136 1.00 11.58 131 VAL D C 1
ATOM 11452 O O . VAL D 1 131 ? 16.785 3.386 -6.107 1.00 12.85 131 VAL D O 1
ATOM 11456 N N . PHE D 1 132 ? 17.894 5.063 -7.139 1.00 10.08 132 PHE D N 1
ATOM 11457 C CA . PHE D 1 132 ? 18.559 5.542 -5.923 1.00 10.46 132 PHE D CA 1
ATOM 11458 C C . PHE D 1 132 ? 17.466 5.973 -4.926 1.00 11.04 132 PHE D C 1
ATOM 11459 O O . PHE D 1 132 ? 17.497 5.622 -3.768 1.00 10.43 132 PHE D O 1
ATOM 11467 N N . GLY D 1 133 ? 16.501 6.761 -5.384 1.00 10.26 133 GLY D N 1
ATOM 11468 C CA . GLY D 1 133 ? 15.492 7.254 -4.502 1.00 11.47 133 GLY D CA 1
ATOM 11469 C C . GLY D 1 133 ? 14.690 6.137 -3.851 1.00 12.71 133 GLY D C 1
ATOM 11470 O O . GLY D 1 133 ? 14.398 6.205 -2.658 1.00 15.04 133 GLY D O 1
ATOM 11471 N N . ILE D 1 134 ? 14.282 5.152 -4.616 1.00 12.65 134 ILE D N 1
ATOM 11472 C CA . ILE D 1 134 ? 13.561 4.021 -4.024 1.00 12.65 134 ILE D CA 1
ATOM 11473 C C . ILE D 1 134 ? 14.396 3.317 -2.942 1.00 11.18 134 ILE D C 1
ATOM 11474 O O . ILE D 1 134 ? 13.900 3.018 -1.872 1.00 11.18 134 ILE D O 1
ATOM 11479 N N . LEU D 1 135 ? 15.627 2.993 -3.279 1.00 8.83 135 LEU D N 1
ATOM 11480 C CA . LEU D 1 135 ? 16.508 2.274 -2.328 1.00 10.74 135 LEU D CA 1
ATOM 11481 C C . LEU D 1 135 ? 16.759 3.125 -1.084 1.00 11.71 135 LEU D C 1
ATOM 11482 O O . LEU D 1 135 ? 16.752 2.587 0.059 1.00 11.91 135 LEU D O 1
ATOM 11487 N N . ARG D 1 136 ? 16.938 4.432 -1.286 1.00 10.41 136 ARG D N 1
ATOM 11488 C CA . ARG D 1 136 ? 17.115 5.360 -0.137 1.00 11.78 136 ARG D CA 1
ATOM 11489 C C . ARG D 1 136 ? 15.890 5.405 0.778 1.00 12.27 136 ARG D C 1
ATOM 11490 O O . ARG D 1 136 ? 15.987 5.276 2.003 1.00 9.68 136 ARG D O 1
ATOM 11498 N N . ASN D 1 137 ? 14.717 5.515 0.159 1.00 13.34 137 ASN D N 1
ATOM 11499 C CA . ASN D 1 137 ? 13.465 5.447 0.875 1.00 13.38 137 ASN D CA 1
ATOM 11500 C C . ASN D 1 137 ? 13.290 4.163 1.643 1.00 14.44 137 ASN D C 1
ATOM 11501 O O . ASN D 1 137 ? 12.733 4.189 2.723 1.00 15.58 137 ASN D O 1
ATOM 11506 N N . ALA D 1 138 ? 13.763 3.062 1.088 1.00 12.66 138 ALA D N 1
ATOM 11507 C CA . ALA D 1 138 ? 13.639 1.776 1.768 1.00 14.20 138 ALA D CA 1
ATOM 11508 C C . ALA D 1 138 ? 14.603 1.648 2.926 1.00 15.74 138 ALA D C 1
ATOM 11509 O O . ALA D 1 138 ? 14.570 0.654 3.599 1.00 18.25 138 ALA D O 1
ATOM 11511 N N . GLY D 1 139 ? 15.476 2.624 3.135 1.00 15.40 139 GLY D N 1
ATOM 11512 C CA . GLY D 1 139 ? 16.579 2.541 4.137 1.00 15.16 139 GLY D CA 1
ATOM 11513 C C . GLY D 1 139 ? 17.644 1.530 3.702 1.00 15.50 139 GLY D C 1
ATOM 11514 O O . GLY D 1 139 ? 18.394 1.054 4.540 1.00 15.72 139 GLY D O 1
ATOM 11515 N N . ALA D 1 140 ? 17.744 1.184 2.416 1.00 12.86 140 ALA D N 1
ATOM 11516 C CA . ALA D 1 140 ? 18.700 0.162 1.989 1.00 14.52 140 ALA D CA 1
ATOM 11517 C C . ALA D 1 140 ? 20.103 0.733 1.726 1.00 15.85 140 ALA D C 1
ATOM 11518 O O . ALA D 1 140 ? 21.033 -0.029 1.416 1.00 16.43 140 ALA D O 1
ATOM 11520 N N . LEU D 1 141 ? 20.219 2.063 1.737 1.00 13.07 141 LEU D N 1
ATOM 11521 C CA . LEU D 1 141 ? 21.486 2.721 1.518 1.00 11.41 141 LEU D CA 1
ATOM 11522 C C . LEU D 1 141 ? 21.960 3.372 2.840 1.00 12.83 141 LEU D C 1
ATOM 11523 O O . LEU D 1 141 ? 21.594 4.539 3.189 1.00 13.63 141 LEU D O 1
ATOM 11528 N N . ILE D 1 142 ? 22.815 2.648 3.543 1.00 11.66 142 ILE D N 1
ATOM 11529 C CA . ILE D 1 142 ? 23.323 3.147 4.841 1.00 13.68 142 ILE D CA 1
ATOM 11530 C C . ILE D 1 142 ? 24.545 4.065 4.587 1.00 15.25 142 ILE D C 1
ATOM 11531 O O . ILE D 1 142 ? 25.586 3.611 4.095 1.00 16.30 142 ILE D O 1
ATOM 11536 N N . PRO D 1 143 ? 24.430 5.367 4.918 1.00 15.99 143 PRO D N 1
ATOM 11537 C CA . PRO D 1 143 ? 25.518 6.273 4.514 1.00 16.83 143 PRO D CA 1
ATOM 11538 C C . PRO D 1 143 ? 26.882 5.882 5.152 1.00 19.08 143 PRO D C 1
ATOM 11539 O O . PRO D 1 143 ? 27.902 5.889 4.469 1.00 20.03 143 PRO D O 1
ATOM 11543 N N . GLY D 1 144 ? 26.907 5.484 6.420 1.00 18.03 144 GLY D N 1
ATOM 11544 C CA . GLY D 1 144 ? 28.210 5.228 7.016 1.00 18.13 144 GLY D CA 1
ATOM 11545 C C . GLY D 1 144 ? 28.784 3.808 6.885 1.00 17.16 144 GLY D C 1
ATOM 11546 O O . GLY D 1 144 ? 29.885 3.575 7.362 1.00 16.54 144 GLY D O 1
ATOM 11547 N N . ALA D 1 145 ? 28.082 2.878 6.240 1.00 14.09 145 ALA D N 1
ATOM 11548 C CA . ALA D 1 145 ? 28.536 1.480 6.205 1.00 14.83 145 ALA D CA 1
ATOM 11549 C C . ALA D 1 145 ? 29.794 1.336 5.394 1.00 16.09 145 ALA D C 1
ATOM 11550 O O . ALA D 1 145 ? 29.877 1.860 4.278 1.00 15.13 145 ALA D O 1
ATOM 11552 N N . THR D 1 146 ? 30.780 0.584 5.912 1.00 14.56 146 THR D N 1
ATOM 11553 C CA . THR D 1 146 ? 31.925 0.222 5.050 1.00 13.05 146 THR D CA 1
ATOM 11554 C C . THR D 1 146 ? 31.431 -0.835 4.005 1.00 13.39 146 THR D C 1
ATOM 11555 O O . THR D 1 146 ? 30.528 -1.655 4.333 1.00 14.15 146 THR D O 1
ATOM 11559 N N . PRO D 1 147 ? 31.976 -0.851 2.786 1.00 12.89 147 PRO D N 1
ATOM 11560 C CA . PRO D 1 147 ? 31.568 -1.854 1.757 1.00 13.21 147 PRO D CA 1
ATOM 11561 C C . PRO D 1 147 ? 31.636 -3.311 2.218 1.00 13.24 147 PRO D C 1
ATOM 11562 O O . PRO D 1 147 ? 32.714 -3.737 2.675 1.00 13.23 147 PRO D O 1
ATOM 11566 N N . ASN D 1 148 ? 30.549 -4.068 2.039 1.00 11.74 148 ASN D N 1
ATOM 11567 C CA . ASN D 1 148 ? 30.521 -5.495 2.475 1.00 12.53 148 ASN D CA 1
ATOM 11568 C C . ASN D 1 148 ? 29.322 -6.243 1.907 1.00 10.85 148 ASN D C 1
ATOM 11569 O O . ASN D 1 148 ? 28.997 -7.324 2.405 1.00 9.56 148 ASN D O 1
ATOM 11574 N N . LEU D 1 149 ? 28.722 -5.686 0.848 1.00 10.14 149 LEU D N 1
ATOM 11575 C CA . LEU D 1 149 ? 27.520 -6.255 0.258 1.00 11.36 149 LEU D CA 1
ATOM 11576 C C . LEU D 1 149 ? 27.791 -7.142 -0.961 1.00 12.05 149 LEU D C 1
ATOM 11577 O O . LEU D 1 149 ? 28.318 -6.687 -1.957 1.00 12.75 149 LEU D O 1
ATOM 11582 N N . VAL D 1 150 ? 27.489 -8.443 -0.827 1.00 9.90 150 VAL D N 1
ATOM 11583 C CA . VAL D 1 150 ? 27.746 -9.430 -1.882 1.00 10.93 150 VAL D CA 1
ATOM 11584 C C . VAL D 1 150 ? 26.403 -9.754 -2.509 1.00 10.45 150 VAL D C 1
ATOM 11585 O O . VAL D 1 150 ? 25.471 -10.114 -1.819 1.00 9.57 150 VAL D O 1
ATOM 11589 N N . VAL D 1 151 ? 26.280 -9.535 -3.804 1.00 9.98 151 VAL D N 1
ATOM 11590 C CA . VAL D 1 151 ? 25.039 -9.908 -4.475 1.00 10.09 151 VAL D CA 1
ATOM 11591 C C . VAL D 1 151 ? 25.171 -11.392 -4.841 1.00 11.39 151 VAL D C 1
ATOM 11592 O O . VAL D 1 151 ? 26.167 -11.781 -5.437 1.00 12.35 151 VAL D O 1
ATOM 11596 N N . CYS D 1 152 ? 24.152 -12.179 -4.509 1.00 8.89 152 CYS D N 1
ATOM 11597 C CA . CYS D 1 152 ? 24.192 -13.596 -4.858 1.00 10.44 152 CYS D CA 1
ATOM 11598 C C . CYS D 1 152 ? 23.086 -13.848 -5.859 1.00 11.48 152 CYS D C 1
ATOM 11599 O O . CYS D 1 152 ? 21.926 -13.527 -5.619 1.00 13.55 152 CYS D O 1
ATOM 11602 N N . TRP D 1 153 ? 23.457 -14.467 -6.959 1.00 13.41 153 TRP D N 1
ATOM 11603 C CA . TRP D 1 153 ? 22.512 -14.918 -7.988 1.00 12.67 153 TRP D CA 1
ATOM 11604 C C . TRP D 1 153 ? 22.618 -16.417 -8.254 1.00 12.36 153 TRP D C 1
ATOM 11605 O O . TRP D 1 153 ? 23.758 -16.983 -8.222 1.00 13.15 153 TRP D O 1
ATOM 11616 N N . GLY D 1 154 ? 21.512 -17.076 -8.634 1.00 10.55 154 GLY D N 1
ATOM 11617 C CA . GLY D 1 154 ? 21.584 -18.525 -8.911 1.00 10.03 154 GLY D CA 1
ATOM 11618 C C . GLY D 1 154 ? 20.159 -18.985 -9.100 1.00 10.42 154 GLY D C 1
ATOM 11619 O O . GLY D 1 154 ? 19.199 -18.197 -8.938 1.00 8.74 154 GLY D O 1
ATOM 11620 N N . GLY D 1 155 ? 20.024 -20.249 -9.475 1.00 11.32 155 GLY D N 1
ATOM 11621 C CA . GLY D 1 155 ? 18.716 -20.812 -9.779 1.00 10.61 155 GLY D CA 1
ATOM 11622 C C . GLY D 1 155 ? 17.673 -20.880 -8.699 1.00 11.72 155 GLY D C 1
ATOM 11623 O O . GLY D 1 155 ? 17.948 -21.234 -7.525 1.00 11.34 155 GLY D O 1
ATOM 11624 N N . HIS D 1 156 ? 16.431 -20.600 -9.096 1.00 12.09 156 HIS D N 1
ATOM 11625 C CA . HIS D 1 156 ? 15.354 -20.815 -8.159 1.00 13.95 156 HIS D CA 1
ATOM 11626 C C . HIS D 1 156 ? 14.974 -22.310 -8.014 1.00 15.16 156 HIS D C 1
ATOM 11627 O O . HIS D 1 156 ? 14.396 -22.725 -6.964 1.00 16.22 156 HIS D O 1
ATOM 11634 N N . SER D 1 157 ? 15.337 -23.115 -9.012 1.00 13.81 157 SER D N 1
ATOM 11635 C CA . SER D 1 157 ? 14.972 -24.534 -9.048 1.00 13.34 157 SER D CA 1
ATOM 11636 C C . SER D 1 157 ? 16.272 -25.329 -9.148 1.00 13.99 157 SER D C 1
ATOM 11637 O O . SER D 1 157 ? 16.809 -25.479 -10.243 1.00 15.31 157 SER D O 1
ATOM 11640 N N . ILE D 1 158 ? 16.786 -25.778 -8.009 1.00 12.21 158 ILE D N 1
ATOM 11641 C CA . ILE D 1 158 ? 18.114 -26.417 -7.916 1.00 11.88 158 ILE D CA 1
ATOM 11642 C C . ILE D 1 158 ? 17.996 -27.663 -7.054 1.00 13.07 158 ILE D C 1
ATOM 11643 O O . ILE D 1 158 ? 17.120 -27.711 -6.179 1.00 13.07 158 ILE D O 1
ATOM 11648 N N . ASN D 1 159 ? 18.868 -28.653 -7.266 1.00 12.64 159 ASN D N 1
ATOM 11649 C CA . ASN D 1 159 ? 18.779 -29.871 -6.512 1.00 15.35 159 ASN D CA 1
ATOM 11650 C C . ASN D 1 159 ? 19.432 -29.674 -5.127 1.00 16.90 159 ASN D C 1
ATOM 11651 O O . ASN D 1 159 ? 19.898 -28.570 -4.785 1.00 14.98 159 ASN D O 1
ATOM 11656 N N . GLU D 1 160 ? 19.406 -30.732 -4.330 1.00 18.00 160 GLU D N 1
ATOM 11657 C CA . GLU D 1 160 ? 19.789 -30.643 -2.932 1.00 19.68 160 GLU D CA 1
ATOM 11658 C C . GLU D 1 160 ? 21.277 -30.414 -2.785 1.00 16.88 160 GLU D C 1
ATOM 11659 O O . GLU D 1 160 ? 21.689 -29.708 -1.872 1.00 17.33 160 GLU D O 1
ATOM 11665 N N . VAL D 1 161 ? 22.068 -31.019 -3.658 1.00 14.40 161 VAL D N 1
ATOM 11666 C CA . VAL D 1 161 ? 23.503 -30.821 -3.610 1.00 13.29 161 VAL D CA 1
ATOM 11667 C C . VAL D 1 161 ? 23.870 -29.341 -3.906 1.00 13.94 161 VAL D C 1
ATOM 11668 O O . VAL D 1 161 ? 24.709 -28.760 -3.197 1.00 13.20 161 VAL D O 1
ATOM 11672 N N . GLU D 1 162 ? 23.237 -28.748 -4.928 1.00 14.32 162 GLU D N 1
ATOM 11673 C CA . GLU D 1 162 ? 23.448 -27.345 -5.238 1.00 15.21 162 GLU D CA 1
ATOM 11674 C C . GLU D 1 162 ? 22.924 -26.455 -4.109 1.00 13.87 162 GLU D C 1
ATOM 11675 O O . GLU D 1 162 ? 23.586 -25.468 -3.757 1.00 13.94 162 GLU D O 1
ATOM 11681 N N . TYR D 1 163 ? 21.819 -26.832 -3.486 1.00 11.94 163 TYR D N 1
ATOM 11682 C CA . TYR D 1 163 ? 21.225 -26.020 -2.425 1.00 13.42 163 TYR D CA 1
ATOM 11683 C C . TYR D 1 163 ? 22.173 -26.003 -1.221 1.00 13.22 163 TYR D C 1
ATOM 11684 O O . TYR D 1 163 ? 22.487 -24.926 -0.671 1.00 10.12 163 TYR D O 1
ATOM 11693 N N . GLN D 1 164 ? 22.621 -27.209 -0.829 1.00 12.20 164 GLN D N 1
ATOM 11694 C CA . GLN D 1 164 ? 23.578 -27.379 0.248 1.00 12.22 164 GLN D CA 1
ATOM 11695 C C . GLN D 1 164 ? 24.823 -26.522 0.028 1.00 9.64 164 GLN D C 1
ATOM 11696 O O . GLN D 1 164 ? 25.371 -25.901 0.975 1.00 8.71 164 GLN D O 1
ATOM 11702 N N . TYR D 1 165 ? 25.310 -26.516 -1.208 1.00 9.14 165 TYR D N 1
ATOM 11703 C CA . TYR D 1 165 ? 26.501 -25.779 -1.546 1.00 10.16 165 TYR D CA 1
ATOM 11704 C C . TYR D 1 165 ? 26.229 -24.264 -1.390 1.00 9.78 165 TYR D C 1
ATOM 11705 O O . TYR D 1 165 ? 27.096 -23.512 -0.890 1.00 7.12 165 TYR D O 1
ATOM 11714 N N . THR D 1 166 ? 25.051 -23.806 -1.824 1.00 9.27 166 THR D N 1
ATOM 11715 C CA . THR D 1 166 ? 24.765 -22.359 -1.594 1.00 8.91 166 THR D CA 1
ATOM 11716 C C . THR D 1 166 ? 24.718 -22.004 -0.088 1.00 9.50 166 THR D C 1
ATOM 11717 O O . THR D 1 166 ? 25.096 -20.905 0.329 1.00 9.01 166 THR D O 1
ATOM 11721 N N . ARG D 1 167 ? 24.211 -22.917 0.719 1.00 8.89 167 ARG D N 1
ATOM 11722 C CA . ARG D 1 167 ? 24.181 -22.719 2.172 1.00 11.75 167 ARG D CA 1
ATOM 11723 C C . ARG D 1 167 ? 25.621 -22.661 2.759 1.00 10.13 167 ARG D C 1
ATOM 11724 O O . ARG D 1 167 ? 25.916 -21.845 3.628 1.00 11.32 167 ARG D O 1
ATOM 11732 N N . GLU D 1 168 ? 26.511 -23.485 2.240 1.00 8.77 168 GLU D N 1
ATOM 11733 C CA . GLU D 1 168 ? 27.900 -23.437 2.697 1.00 10.06 168 GLU D CA 1
ATOM 11734 C C . GLU D 1 168 ? 28.574 -22.091 2.338 1.00 9.85 168 GLU D C 1
ATOM 11735 O O . GLU D 1 168 ? 29.298 -21.534 3.146 1.00 7.70 168 GLU D O 1
ATOM 11741 N N . VAL D 1 169 ? 28.271 -21.555 1.149 1.00 9.29 169 VAL D N 1
ATOM 11742 C CA . VAL D 1 169 ? 28.837 -20.262 0.746 1.00 9.95 169 VAL D CA 1
ATOM 11743 C C . VAL D 1 169 ? 28.296 -19.148 1.651 1.00 11.12 169 VAL D C 1
ATOM 11744 O O . VAL D 1 169 ? 29.077 -18.321 2.091 1.00 10.83 169 VAL D O 1
ATOM 11748 N N . GLY D 1 170 ? 26.977 -19.184 1.956 1.00 12.46 170 GLY D N 1
ATOM 11749 C CA . GLY D 1 170 ? 26.350 -18.210 2.875 1.00 11.76 170 GLY D CA 1
ATOM 11750 C C . GLY D 1 170 ? 27.053 -18.221 4.258 1.00 11.43 170 GLY D C 1
ATOM 11751 O O . GLY D 1 170 ? 27.314 -17.159 4.869 1.00 11.72 170 GLY D O 1
ATOM 11752 N N . HIS D 1 171 ? 27.364 -19.411 4.741 1.00 8.14 171 HIS D N 1
ATOM 11753 C CA . HIS D 1 171 ? 28.008 -19.598 6.038 1.00 9.57 171 HIS D CA 1
ATOM 11754 C C . HIS D 1 171 ? 29.401 -18.960 5.946 1.00 9.96 171 HIS D C 1
ATOM 11755 O O . HIS D 1 171 ? 29.822 -18.279 6.879 1.00 11.19 171 HIS D O 1
ATOM 11762 N N . GLU D 1 172 ? 30.122 -19.193 4.837 1.00 8.10 172 GLU D N 1
ATOM 11763 C CA . GLU D 1 172 ? 31.483 -18.588 4.677 1.00 8.24 172 GLU D CA 1
ATOM 11764 C C . GLU D 1 172 ? 31.395 -17.062 4.505 1.00 7.61 172 GLU D C 1
ATOM 11765 O O . GLU D 1 172 ? 32.284 -16.337 4.969 1.00 7.97 172 GLU D O 1
ATOM 11771 N N . LEU D 1 173 ? 30.312 -16.554 3.936 1.00 7.52 173 LEU D N 1
ATOM 11772 C CA . LEU D 1 173 ? 30.130 -15.080 3.843 1.00 10.18 173 LEU D CA 1
ATOM 11773 C C . LEU D 1 173 ? 29.840 -14.508 5.246 1.00 9.74 173 LEU D C 1
ATOM 11774 O O . LEU D 1 173 ? 30.371 -13.443 5.684 1.00 7.11 173 LEU D O 1
ATOM 11779 N N . GLY D 1 174 ? 28.975 -15.208 5.949 1.00 9.67 174 GLY D N 1
ATOM 11780 C CA . GLY D 1 174 ? 28.678 -14.845 7.347 1.00 10.01 174 GLY D CA 1
ATOM 11781 C C . GLY D 1 174 ? 29.871 -14.788 8.297 1.00 9.03 174 GLY D C 1
ATOM 11782 O O . GLY D 1 174 ? 30.034 -13.838 9.051 1.00 9.71 174 GLY D O 1
ATOM 11783 N N . LEU D 1 175 ? 30.721 -15.793 8.226 1.00 9.22 175 LEU D N 1
ATOM 11784 C CA . LEU D 1 175 ? 31.967 -15.795 8.971 1.00 9.51 175 LEU D CA 1
ATOM 11785 C C . LEU D 1 175 ? 32.839 -14.590 8.672 1.00 10.14 175 LEU D C 1
ATOM 11786 O O . LEU D 1 175 ? 33.708 -14.224 9.484 1.00 8.67 175 LEU D O 1
ATOM 11791 N N . ARG D 1 176 ? 32.649 -13.981 7.503 1.00 10.49 176 ARG D N 1
ATOM 11792 C CA . ARG D 1 176 ? 33.533 -12.888 7.109 1.00 13.22 176 ARG D CA 1
ATOM 11793 C C . ARG D 1 176 ? 32.821 -11.532 7.223 1.00 13.02 176 ARG D C 1
ATOM 11794 O O . ARG D 1 176 ? 33.289 -10.523 6.683 1.00 12.87 176 ARG D O 1
ATOM 11802 N N . GLU D 1 177 ? 31.699 -11.493 7.941 1.00 10.12 177 GLU D N 1
ATOM 11803 C CA . GLU D 1 177 ? 30.999 -10.214 8.185 1.00 13.19 177 GLU D CA 1
ATOM 11804 C C . GLU D 1 177 ? 30.593 -9.582 6.852 1.00 14.17 177 GLU D C 1
ATOM 11805 O O . GLU D 1 177 ? 30.657 -8.353 6.675 1.00 14.37 177 GLU D O 1
ATOM 11811 N N . LEU D 1 178 ? 30.191 -10.436 5.910 1.00 12.59 178 LEU D N 1
ATOM 11812 C CA . LEU D 1 178 ? 29.613 -9.909 4.627 1.00 10.75 178 LEU D CA 1
ATOM 11813 C C . LEU D 1 178 ? 28.100 -9.946 4.637 1.00 10.51 178 LEU D C 1
ATOM 11814 O O . LEU D 1 178 ? 27.532 -10.845 5.219 1.00 13.78 178 LEU D O 1
ATOM 11819 N N . ASN D 1 179 ? 27.458 -8.996 3.953 1.00 9.62 179 ASN D N 1
ATOM 11820 C CA . ASN D 1 179 ? 25.989 -9.050 3.812 1.00 9.68 179 ASN D CA 1
ATOM 11821 C C . ASN D 1 179 ? 25.607 -9.637 2.469 1.00 10.04 179 ASN D C 1
ATOM 11822 O O . ASN D 1 179 ? 26.468 -9.801 1.617 1.00 10.36 179 ASN D O 1
ATOM 11827 N N . ILE D 1 180 ? 24.344 -10.014 2.304 1.00 10.63 180 ILE D N 1
ATOM 11828 C CA . ILE D 1 180 ? 23.853 -10.667 1.100 1.00 7.97 180 ILE D CA 1
ATOM 11829 C C . ILE D 1 180 ? 22.723 -9.869 0.551 1.00 10.30 180 ILE D C 1
ATOM 11830 O O . ILE D 1 180 ? 21.780 -9.505 1.278 1.00 9.80 180 ILE D O 1
ATOM 11835 N N . CYS D 1 181 ? 22.832 -9.532 -0.739 1.00 9.12 181 CYS D N 1
ATOM 11836 C CA . CYS D 1 181 ? 21.693 -8.960 -1.467 1.00 11.15 181 CYS D CA 1
ATOM 11837 C C . CYS D 1 181 ? 21.354 -9.971 -2.584 1.00 11.13 181 CYS D C 1
ATOM 11838 O O . CYS D 1 181 ? 22.271 -10.459 -3.278 1.00 11.03 181 CYS D O 1
ATOM 11841 N N . THR D 1 182 ? 20.073 -10.253 -2.766 1.00 10.04 182 THR D N 1
ATOM 11842 C CA . THR D 1 182 ? 19.685 -11.271 -3.698 1.00 11.54 182 THR D CA 1
ATOM 11843 C C . THR D 1 182 ? 18.264 -11.103 -4.156 1.00 11.22 182 THR D C 1
ATOM 11844 O O . THR D 1 182 ? 17.613 -10.102 -3.809 1.00 10.52 182 THR D O 1
ATOM 11848 N N . GLY D 1 183 ? 17.821 -11.989 -5.061 1.00 10.44 183 GLY D N 1
ATOM 11849 C CA . GLY D 1 183 ? 16.436 -12.001 -5.436 1.00 11.48 183 GLY D CA 1
ATOM 11850 C C . GLY D 1 183 ? 15.543 -12.561 -4.300 1.00 15.97 183 GLY D C 1
ATOM 11851 O O . GLY D 1 183 ? 15.958 -12.776 -3.150 1.00 21.90 183 GLY D O 1
ATOM 11852 N N . CYS D 1 184 ? 14.302 -12.773 -4.585 1.00 14.41 184 CYS D N 1
ATOM 11853 C CA . CYS D 1 184 ? 13.372 -13.463 -3.667 1.00 13.04 184 CYS D CA 1
ATOM 11854 C C . CYS D 1 184 ? 13.087 -14.845 -4.215 1.00 16.43 184 CYS D C 1
ATOM 11855 O O . CYS D 1 184 ? 13.380 -15.107 -5.352 1.00 17.14 184 CYS D O 1
ATOM 11858 N N . GLY D 1 185 ? 12.523 -15.738 -3.401 1.00 17.05 185 GLY D N 1
ATOM 11859 C CA . GLY D 1 185 ? 11.969 -16.979 -3.901 1.00 16.32 185 GLY D CA 1
ATOM 11860 C C . GLY D 1 185 ? 12.834 -18.088 -3.375 1.00 14.65 185 GLY D C 1
ATOM 11861 O O . GLY D 1 185 ? 13.595 -17.892 -2.431 1.00 14.89 185 GLY D O 1
ATOM 11862 N N . PRO D 1 186 ? 12.686 -19.278 -3.947 1.00 13.89 186 PRO D N 1
ATOM 11863 C CA . PRO D 1 186 ? 13.327 -20.442 -3.287 1.00 14.29 186 PRO D CA 1
ATOM 11864 C C . PRO D 1 186 ? 14.707 -20.778 -3.878 1.00 14.48 186 PRO D C 1
ATOM 11865 O O . PRO D 1 186 ? 15.316 -19.911 -4.557 1.00 14.48 186 PRO D O 1
ATOM 11869 N N . GLY D 1 187 ? 15.212 -21.992 -3.596 1.00 11.14 187 GLY D N 1
ATOM 11870 C CA . GLY D 1 187 ? 16.518 -22.375 -4.099 1.00 12.18 187 GLY D CA 1
ATOM 11871 C C . GLY D 1 187 ? 17.674 -21.460 -3.687 1.00 12.27 187 GLY D C 1
ATOM 11872 O O . GLY D 1 187 ? 17.849 -21.100 -2.487 1.00 13.34 187 GLY D O 1
ATOM 11873 N N . ALA D 1 188 ? 18.462 -21.057 -4.679 1.00 10.72 188 ALA D N 1
ATOM 11874 C CA . ALA D 1 188 ? 19.665 -20.247 -4.448 1.00 12.90 188 ALA D CA 1
ATOM 11875 C C . ALA D 1 188 ? 19.329 -18.817 -3.946 1.00 15.81 188 ALA D C 1
ATOM 11876 O O . ALA D 1 188 ? 20.191 -18.128 -3.406 1.00 16.86 188 ALA D O 1
ATOM 11886 N N . GLU D 1 190 ? 17.522 -18.440 -1.326 1.00 15.87 190 GLU D N 1
ATOM 11887 C CA . GLU D 1 190 ? 17.291 -18.604 0.097 1.00 16.01 190 GLU D CA 1
ATOM 11888 C C . GLU D 1 190 ? 18.387 -19.374 0.815 1.00 15.65 190 GLU D C 1
ATOM 11889 O O . GLU D 1 190 ? 18.689 -18.988 1.975 1.00 15.32 190 GLU D O 1
ATOM 11895 N N . GLY D 1 191 ? 19.032 -20.336 0.123 1.00 12.39 191 GLY D N 1
ATOM 11896 C CA . GLY D 1 191 ? 20.098 -21.145 0.719 1.00 11.81 191 GLY D CA 1
ATOM 11897 C C . GLY D 1 191 ? 21.166 -20.258 1.406 1.00 11.02 191 GLY D C 1
ATOM 11898 O O . GLY D 1 191 ? 21.546 -20.540 2.574 1.00 9.84 191 GLY D O 1
ATOM 11899 N N . PRO D 1 192 ? 21.753 -19.295 0.658 1.00 8.89 192 PRO D N 1
ATOM 11900 C CA . PRO D 1 192 ? 22.827 -18.518 1.298 1.00 9.66 192 PRO D CA 1
ATOM 11901 C C . PRO D 1 192 ? 22.426 -17.761 2.602 1.00 12.54 192 PRO D C 1
ATOM 11902 O O . PRO D 1 192 ? 23.230 -17.755 3.526 1.00 12.53 192 PRO D O 1
ATOM 11914 N N . LYS D 1 194 ? 20.208 -18.697 4.853 1.00 10.15 194 LYS D N 1
ATOM 11915 C CA . LYS D 1 194 ? 20.213 -19.719 5.888 1.00 11.41 194 LYS D CA 1
ATOM 11916 C C . LYS D 1 194 ? 21.607 -20.086 6.379 1.00 10.91 194 LYS D C 1
ATOM 11917 O O . LYS D 1 194 ? 21.796 -20.316 7.592 1.00 9.14 194 LYS D O 1
ATOM 11923 N N . GLY D 1 195 ? 22.566 -20.211 5.458 1.00 10.68 195 GLY D N 1
ATOM 11924 C CA . GLY D 1 195 ? 23.944 -20.462 5.897 1.00 9.82 195 GLY D CA 1
ATOM 11925 C C . GLY D 1 195 ? 24.500 -19.295 6.679 1.00 9.05 195 GLY D C 1
ATOM 11926 O O . GLY D 1 195 ? 25.196 -19.444 7.716 1.00 9.31 195 GLY D O 1
ATOM 11927 N N . ALA D 1 196 ? 24.244 -18.105 6.166 1.00 6.26 196 ALA D N 1
ATOM 11928 C CA . ALA D 1 196 ? 24.812 -16.891 6.707 1.00 8.25 196 ALA D CA 1
ATOM 11929 C C . ALA D 1 196 ? 24.215 -16.649 8.127 1.00 8.80 196 ALA D C 1
ATOM 11930 O O . ALA D 1 196 ? 24.899 -16.151 8.984 1.00 11.54 196 ALA D O 1
ATOM 11932 N N . ALA D 1 197 ? 22.958 -17.015 8.384 1.00 9.02 197 ALA D N 1
ATOM 11933 C CA . ALA D 1 197 ? 22.398 -16.917 9.735 1.00 9.44 197 ALA D CA 1
ATOM 11934 C C . ALA D 1 197 ? 23.275 -17.668 10.767 1.00 8.76 197 ALA D C 1
ATOM 11935 O O . ALA D 1 197 ? 23.486 -17.161 11.847 1.00 9.05 197 ALA D O 1
ATOM 11937 N N . VAL D 1 198 ? 23.801 -18.859 10.413 1.00 7.49 198 VAL D N 1
ATOM 11938 C CA . VAL D 1 198 ? 24.709 -19.571 11.271 1.00 6.14 198 VAL D CA 1
ATOM 11939 C C . VAL D 1 198 ? 26.063 -18.865 11.324 1.00 7.27 198 VAL D C 1
ATOM 11940 O O . VAL D 1 198 ? 26.588 -18.652 12.410 1.00 5.93 198 VAL D O 1
ATOM 11944 N N . GLY D 1 199 ? 26.635 -18.495 10.181 1.00 4.73 199 GLY D N 1
ATOM 11945 C CA . GLY D 1 199 ? 27.999 -17.890 10.200 1.00 6.82 199 GLY D CA 1
ATOM 11946 C C . GLY D 1 199 ? 28.014 -16.542 10.921 1.00 7.91 199 GLY D C 1
ATOM 11947 O O . GLY D 1 199 ? 28.949 -16.214 11.684 1.00 7.12 199 GLY D O 1
ATOM 11948 N N . HIS D 1 200 ? 26.968 -15.757 10.704 1.00 8.74 200 HIS D N 1
ATOM 11949 C CA . HIS D 1 200 ? 26.897 -14.447 11.364 1.00 9.47 200 HIS D CA 1
ATOM 11950 C C . HIS D 1 200 ? 26.707 -14.584 12.855 1.00 9.84 200 HIS D C 1
ATOM 11951 O O . HIS D 1 200 ? 27.213 -13.758 13.657 1.00 9.09 200 HIS D O 1
ATOM 11958 N N . ALA D 1 201 ? 25.913 -15.570 13.246 1.00 7.75 201 ALA D N 1
ATOM 11959 C CA . ALA D 1 201 ? 25.757 -15.853 14.713 1.00 10.04 201 ALA D CA 1
ATOM 11960 C C . ALA D 1 201 ? 27.074 -16.294 15.362 1.00 8.70 201 ALA D C 1
ATOM 11961 O O . ALA D 1 201 ? 27.344 -15.832 16.486 1.00 7.61 201 ALA D O 1
ATOM 11963 N N . LYS D 1 202 ? 27.904 -17.095 14.642 1.00 9.86 202 LYS D N 1
ATOM 11964 C CA . LYS D 1 202 ? 29.248 -17.535 15.162 1.00 9.91 202 LYS D CA 1
ATOM 11965 C C . LYS D 1 202 ? 30.183 -16.331 15.353 1.00 10.91 202 LYS D C 1
ATOM 11966 O O . LYS D 1 202 ? 31.057 -16.283 16.275 1.00 9.98 202 LYS D O 1
ATOM 11972 N N . GLN D 1 203 ? 29.984 -15.373 14.445 1.00 10.88 203 GLN D N 1
ATOM 11973 C CA . GLN D 1 203 ? 30.813 -14.181 14.345 1.00 11.35 203 GLN D CA 1
ATOM 11974 C C . GLN D 1 203 ? 30.211 -13.076 15.161 1.00 9.41 203 GLN D C 1
ATOM 11975 O O . GLN D 1 203 ? 30.767 -11.958 15.185 1.00 10.30 203 GLN D O 1
ATOM 11981 N N . ARG D 1 204 ? 29.070 -13.324 15.863 1.00 9.56 204 ARG D N 1
ATOM 11982 C CA . ARG D 1 204 ? 28.309 -12.264 16.610 1.00 11.55 204 ARG D CA 1
ATOM 11983 C C . ARG D 1 204 ? 27.957 -11.014 15.772 1.00 14.86 204 ARG D C 1
ATOM 11984 O O . ARG D 1 204 ? 27.984 -9.887 16.281 1.00 16.97 204 ARG D O 1
ATOM 11992 N N . TYR D 1 205 ? 27.669 -11.198 14.483 1.00 13.31 205 TYR D N 1
ATOM 11993 C CA . TYR D 1 205 ? 27.395 -10.065 13.616 1.00 11.77 205 TYR D CA 1
ATOM 11994 C C . TYR D 1 205 ? 25.911 -9.763 13.676 1.00 13.36 205 TYR D C 1
ATOM 11995 O O . TYR D 1 205 ? 25.160 -10.129 12.794 1.00 13.08 205 TYR D O 1
ATOM 12004 N N . SER D 1 206 ? 25.456 -9.031 14.703 1.00 13.59 206 SER D N 1
ATOM 12005 C CA . SER D 1 206 ? 24.040 -8.860 14.890 1.00 15.98 206 SER D CA 1
ATOM 12006 C C . SER D 1 206 ? 23.458 -7.811 13.876 1.00 15.13 206 SER D C 1
ATOM 12007 O O . SER D 1 206 ? 22.240 -7.711 13.683 1.00 16.24 206 SER D O 1
ATOM 12010 N N . GLU D 1 207 ? 24.329 -7.041 13.248 1.00 12.31 207 GLU D N 1
ATOM 12011 C CA . GLU D 1 207 ? 23.872 -6.062 12.234 1.00 14.52 207 GLU D CA 1
ATOM 12012 C C . GLU D 1 207 ? 23.768 -6.634 10.779 1.00 14.00 207 GLU D C 1
ATOM 12013 O O . GLU D 1 207 ? 23.850 -5.893 9.822 1.00 14.02 207 GLU D O 1
ATOM 12019 N N . TYR D 1 208 ? 23.593 -7.961 10.623 1.00 12.64 208 TYR D N 1
ATOM 12020 C CA . TYR D 1 208 ? 23.504 -8.586 9.304 1.00 10.98 208 TYR D CA 1
ATOM 12021 C C . TYR D 1 208 ? 22.321 -7.966 8.497 1.00 9.42 208 TYR D C 1
ATOM 12022 O O . TYR D 1 208 ? 21.278 -7.537 9.038 1.00 8.40 208 TYR D O 1
ATOM 12031 N N . ARG D 1 209 ? 22.506 -7.929 7.204 1.00 8.25 209 ARG D N 1
ATOM 12032 C CA . ARG D 1 209 ? 21.486 -7.435 6.267 1.00 11.24 209 ARG D CA 1
ATOM 12033 C C . ARG D 1 209 ? 21.277 -8.508 5.195 1.00 12.51 209 ARG D C 1
ATOM 12034 O O . ARG D 1 209 ? 22.244 -8.921 4.538 1.00 13.70 209 ARG D O 1
ATOM 12042 N N . TYR D 1 210 ? 20.037 -8.953 5.035 1.00 11.78 210 TYR D N 1
ATOM 12043 C CA . TYR D 1 210 ? 19.671 -9.940 4.049 1.00 12.12 210 TYR D CA 1
ATOM 12044 C C . TYR D 1 210 ? 18.663 -9.219 3.174 1.00 12.55 210 TYR D C 1
ATOM 12045 O O . TYR D 1 210 ? 17.478 -9.112 3.505 1.00 11.92 210 TYR D O 1
ATOM 12054 N N . LEU D 1 211 ? 19.179 -8.644 2.092 1.00 9.96 211 LEU D N 1
ATOM 12055 C CA . LEU D 1 211 ? 18.339 -7.829 1.245 1.00 13.43 211 LEU D CA 1
ATOM 12056 C C . LEU D 1 211 ? 17.810 -8.701 0.129 1.00 13.19 211 LEU D C 1
ATOM 12057 O O . LEU D 1 211 ? 18.574 -9.370 -0.554 1.00 15.75 211 LEU D O 1
ATOM 12062 N N . GLY D 1 212 ? 16.517 -8.556 -0.150 1.00 10.73 212 GLY D N 1
ATOM 12063 C CA . GLY D 1 212 ? 15.832 -9.357 -1.112 1.00 12.12 212 GLY D CA 1
ATOM 12064 C C . GLY D 1 212 ? 15.117 -8.399 -2.034 1.00 13.49 212 GLY D C 1
ATOM 12065 O O . GLY D 1 212 ? 14.304 -7.581 -1.569 1.00 12.94 212 GLY D O 1
ATOM 12066 N N . LEU D 1 213 ? 15.460 -8.451 -3.333 1.00 13.13 213 LEU D N 1
ATOM 12067 C CA . LEU D 1 213 ? 14.866 -7.489 -4.239 1.00 13.44 213 LEU D CA 1
ATOM 12068 C C . LEU D 1 213 ? 13.872 -8.184 -5.114 1.00 12.69 213 LEU D C 1
ATOM 12069 O O . LEU D 1 213 ? 14.144 -9.310 -5.617 1.00 10.45 213 LEU D O 1
ATOM 12074 N N . THR D 1 214 ? 12.710 -7.563 -5.283 1.00 12.36 214 THR D N 1
ATOM 12075 C CA . THR D 1 214 ? 11.757 -8.150 -6.217 1.00 14.48 214 THR D CA 1
ATOM 12076 C C . THR D 1 214 ? 11.061 -7.068 -7.082 1.00 15.71 214 THR D C 1
ATOM 12077 O O . THR D 1 214 ? 11.444 -5.894 -7.059 1.00 15.62 214 THR D O 1
ATOM 12081 N N . GLU D 1 215 ? 10.046 -7.488 -7.819 1.00 16.39 215 GLU D N 1
ATOM 12082 C CA . GLU D 1 215 ? 9.167 -6.593 -8.592 1.00 15.97 215 GLU D CA 1
ATOM 12083 C C . GLU D 1 215 ? 7.765 -7.244 -8.759 1.00 15.27 215 GLU D C 1
ATOM 12084 O O . GLU D 1 215 ? 7.609 -8.482 -8.631 1.00 12.17 215 GLU D O 1
ATOM 12090 N N . PRO D 1 216 ? 6.738 -6.404 -9.027 1.00 15.77 216 PRO D N 1
ATOM 12091 C CA . PRO D 1 216 ? 5.355 -6.901 -8.854 1.00 15.97 216 PRO D CA 1
ATOM 12092 C C . PRO D 1 216 ? 4.990 -8.061 -9.778 1.00 15.11 216 PRO D C 1
ATOM 12093 O O . PRO D 1 216 ? 4.116 -8.857 -9.435 1.00 15.21 216 PRO D O 1
ATOM 12097 N N . SER D 1 217 ? 5.613 -8.182 -10.942 1.00 15.21 217 SER D N 1
ATOM 12098 C CA . SER D 1 217 ? 5.102 -9.222 -11.872 1.00 16.44 217 SER D CA 1
ATOM 12099 C C . SER D 1 217 ? 5.844 -10.561 -11.660 1.00 18.58 217 SER D C 1
ATOM 12100 O O . SER D 1 217 ? 5.588 -11.546 -12.379 1.00 19.17 217 SER D O 1
ATOM 12103 N N . ILE D 1 218 ? 6.769 -10.625 -10.676 1.00 16.80 218 ILE D N 1
ATOM 12104 C CA . ILE D 1 218 ? 7.493 -11.875 -10.415 1.00 16.42 218 ILE D CA 1
ATOM 12105 C C . ILE D 1 218 ? 7.391 -12.322 -8.949 1.00 15.65 218 ILE D C 1
ATOM 12106 O O . ILE D 1 218 ? 7.706 -13.456 -8.603 1.00 14.55 218 ILE D O 1
ATOM 12111 N N . ILE D 1 219 ? 6.928 -11.425 -8.094 1.00 15.88 219 ILE D N 1
ATOM 12112 C CA . ILE D 1 219 ? 6.865 -11.720 -6.645 1.00 15.10 219 ILE D CA 1
ATOM 12113 C C . ILE D 1 219 ? 5.958 -12.898 -6.327 1.00 14.13 219 ILE D C 1
ATOM 12114 O O . ILE D 1 219 ? 6.318 -13.715 -5.470 1.00 13.94 219 ILE D O 1
ATOM 12119 N N . ALA D 1 220 ? 4.809 -13.033 -6.988 1.00 13.70 220 ALA D N 1
ATOM 12120 C CA . ALA D 1 220 ? 3.944 -14.209 -6.665 1.00 15.21 220 ALA D CA 1
ATOM 12121 C C . ALA D 1 220 ? 4.656 -15.534 -6.960 1.00 16.38 220 ALA D C 1
ATOM 12122 O O . ALA D 1 220 ? 4.518 -16.473 -6.220 1.00 16.95 220 ALA D O 1
ATOM 12124 N N . ALA D 1 221 ? 5.431 -15.566 -8.032 1.00 15.00 221 ALA D N 1
ATOM 12125 C CA . ALA D 1 221 ? 6.142 -16.774 -8.444 1.00 14.94 221 ALA D CA 1
ATOM 12126 C C . ALA D 1 221 ? 7.356 -17.002 -7.581 1.00 16.18 221 ALA D C 1
ATOM 12127 O O . ALA D 1 221 ? 7.678 -18.157 -7.297 1.00 17.27 221 ALA D O 1
ATOM 12129 N N . GLU D 1 222 ? 7.990 -15.914 -7.104 1.00 13.82 222 GLU D N 1
ATOM 12130 C CA . GLU D 1 222 ? 9.198 -16.024 -6.282 1.00 16.60 222 GLU D CA 1
ATOM 12131 C C . GLU D 1 222 ? 9.057 -15.204 -4.988 1.00 15.70 222 GLU D C 1
ATOM 12132 O O . GLU D 1 222 ? 9.585 -14.130 -4.911 1.00 16.80 222 GLU D O 1
ATOM 12138 N N . PRO D 1 223 ? 8.254 -15.676 -4.025 1.00 15.27 223 PRO D N 1
ATOM 12139 C CA . PRO D 1 223 ? 8.004 -14.883 -2.827 1.00 15.26 223 PRO D CA 1
ATOM 12140 C C . PRO D 1 223 ? 9.167 -14.851 -1.815 1.00 13.93 223 PRO D C 1
ATOM 12141 O O . PRO D 1 223 ? 9.988 -15.763 -1.753 1.00 12.20 223 PRO D O 1
ATOM 12145 N N . PRO D 1 224 ? 9.307 -13.740 -1.101 1.00 12.13 224 PRO D N 1
ATOM 12146 C CA . PRO D 1 224 ? 10.463 -13.607 -0.222 1.00 11.03 224 PRO D CA 1
ATOM 12147 C C . PRO D 1 224 ? 10.295 -14.491 1.028 1.00 11.39 224 PRO D C 1
ATOM 12148 O O . PRO D 1 224 ? 9.204 -14.571 1.601 1.00 11.92 224 PRO D O 1
ATOM 12152 N N . ASN D 1 225 ? 11.316 -15.285 1.309 1.00 11.19 225 ASN D N 1
ATOM 12153 C CA . ASN D 1 225 ? 11.415 -15.947 2.620 1.00 13.91 225 ASN D CA 1
ATOM 12154 C C . ASN D 1 225 ? 11.281 -14.923 3.771 1.00 12.57 225 ASN D C 1
ATOM 12155 O O . ASN D 1 225 ? 11.800 -13.827 3.686 1.00 13.47 225 ASN D O 1
ATOM 12160 N N . PRO D 1 226 ? 10.599 -15.273 4.877 1.00 13.57 226 PRO D N 1
ATOM 12161 C CA . PRO D 1 226 ? 10.593 -14.426 6.068 1.00 14.22 226 PRO D CA 1
ATOM 12162 C C . PRO D 1 226 ? 11.990 -14.073 6.609 1.00 12.17 226 PRO D C 1
ATOM 12163 O O . PRO D 1 226 ? 12.098 -13.121 7.302 1.00 12.01 226 PRO D O 1
ATOM 12167 N N . ILE D 1 227 ? 13.005 -14.861 6.279 1.00 11.19 227 ILE D N 1
ATOM 12168 C CA . ILE D 1 227 ? 14.399 -14.581 6.717 1.00 9.56 227 ILE D CA 1
ATOM 12169 C C . ILE D 1 227 ? 15.016 -13.287 6.103 1.00 12.12 227 ILE D C 1
ATOM 12170 O O . ILE D 1 227 ? 15.906 -12.605 6.701 1.00 11.13 227 ILE D O 1
ATOM 12175 N N . VAL D 1 228 ? 14.507 -12.897 4.907 1.00 13.71 228 VAL D N 1
ATOM 12176 C CA . VAL D 1 228 ? 14.875 -11.617 4.293 1.00 12.83 228 VAL D CA 1
ATOM 12177 C C . VAL D 1 228 ? 14.515 -10.486 5.272 1.00 10.71 228 VAL D C 1
ATOM 12178 O O . VAL D 1 228 ? 13.357 -10.383 5.659 1.00 11.90 228 VAL D O 1
ATOM 12182 N N . ASN D 1 229 ? 15.455 -9.611 5.663 1.00 10.35 229 ASN D N 1
ATOM 12183 C CA . ASN D 1 229 ? 15.138 -8.591 6.674 1.00 10.59 229 ASN D CA 1
ATOM 12184 C C . ASN D 1 229 ? 15.104 -7.211 6.079 1.00 10.49 229 ASN D C 1
ATOM 12185 O O . ASN D 1 229 ? 14.773 -6.237 6.757 1.00 9.72 229 ASN D O 1
ATOM 12190 N N . GLU D 1 230 ? 15.409 -7.136 4.791 1.00 10.29 230 GLU D N 1
ATOM 12191 C CA . GLU D 1 230 ? 15.171 -5.898 4.003 1.00 12.00 230 GLU D CA 1
ATOM 12192 C C . GLU D 1 230 ? 14.602 -6.267 2.649 1.00 11.88 230 GLU D C 1
ATOM 12193 O O . GLU D 1 230 ? 15.319 -6.472 1.689 1.00 11.58 230 GLU D O 1
ATOM 12199 N N . LEU D 1 231 ? 13.289 -6.399 2.596 1.00 13.15 231 LEU D N 1
ATOM 12200 C CA . LEU D 1 231 ? 12.637 -6.597 1.308 1.00 10.23 231 LEU D CA 1
ATOM 12201 C C . LEU D 1 231 ? 12.489 -5.230 0.575 1.00 11.58 231 LEU D C 1
ATOM 12202 O O . LEU D 1 231 ? 12.095 -4.226 1.198 1.00 12.62 231 LEU D O 1
ATOM 12207 N N . VAL D 1 232 ? 12.770 -5.184 -0.731 1.00 10.98 232 VAL D N 1
ATOM 12208 C CA . VAL D 1 232 ? 12.551 -3.977 -1.519 1.00 12.86 232 VAL D CA 1
ATOM 12209 C C . VAL D 1 232 ? 11.811 -4.347 -2.816 1.00 12.70 232 VAL D C 1
ATOM 12210 O O . VAL D 1 232 ? 12.279 -5.167 -3.629 1.00 11.97 232 VAL D O 1
ATOM 12214 N N . ILE D 1 233 ? 10.704 -3.681 -3.057 1.00 12.38 233 ILE D N 1
ATOM 12215 C CA . ILE D 1 233 ? 9.984 -3.903 -4.353 1.00 14.57 233 ILE D CA 1
ATOM 12216 C C . ILE D 1 233 ? 10.371 -2.859 -5.382 1.00 14.43 233 ILE D C 1
ATOM 12217 O O . ILE D 1 233 ? 10.056 -1.691 -5.168 1.00 13.79 233 ILE D O 1
ATOM 12230 N N . PRO D 1 235 ? 10.184 -1.305 -9.487 1.00 14.15 235 PRO D N 1
ATOM 12231 C CA . PRO D 1 235 ? 9.038 -1.188 -10.342 1.00 13.04 235 PRO D CA 1
ATOM 12232 C C . PRO D 1 235 ? 9.102 -2.262 -11.436 1.00 15.41 235 PRO D C 1
ATOM 12233 O O . PRO D 1 235 ? 8.066 -2.630 -12.004 1.00 16.87 235 PRO D O 1
ATOM 12237 N N . ASP D 1 236 ? 10.303 -2.720 -11.791 1.00 12.43 236 ASP D N 1
ATOM 12238 C CA . ASP D 1 236 ? 10.336 -3.673 -12.894 1.00 14.15 236 ASP D CA 1
ATOM 12239 C C . ASP D 1 236 ? 11.662 -4.370 -12.924 1.00 14.23 236 ASP D C 1
ATOM 12240 O O . ASP D 1 236 ? 12.541 -4.045 -12.117 1.00 15.05 236 ASP D O 1
ATOM 12245 N N . ILE D 1 237 ? 11.813 -5.313 -13.859 1.00 10.93 237 ILE D N 1
ATOM 12246 C CA . ILE D 1 237 ? 13.044 -6.119 -13.901 1.00 13.35 237 ILE D CA 1
ATOM 12247 C C . ILE D 1 237 ? 14.334 -5.308 -14.122 1.00 12.71 237 ILE D C 1
ATOM 12248 O O . ILE D 1 237 ? 15.354 -5.573 -13.473 1.00 13.65 237 ILE D O 1
ATOM 12253 N N . GLU D 1 238 ? 14.348 -4.431 -15.112 1.00 11.31 238 GLU D N 1
ATOM 12254 C CA . GLU D 1 238 ? 15.576 -3.630 -15.393 1.00 11.92 238 GLU D CA 1
ATOM 12255 C C . GLU D 1 238 ? 16.063 -2.787 -14.197 1.00 11.69 238 GLU D C 1
ATOM 12256 O O . GLU D 1 238 ? 17.268 -2.701 -13.959 1.00 11.63 238 GLU D O 1
ATOM 12262 N N . LYS D 1 239 ? 15.129 -2.182 -13.477 1.00 10.96 239 LYS D N 1
ATOM 12263 C CA . LYS D 1 239 ? 15.445 -1.394 -12.249 1.00 10.50 239 LYS D CA 1
ATOM 12264 C C . LYS D 1 239 ? 15.932 -2.232 -11.117 1.00 11.69 239 LYS D C 1
ATOM 12265 O O . LYS D 1 239 ? 16.821 -1.812 -10.394 1.00 12.43 239 LYS D O 1
ATOM 12271 N N . ARG D 1 240 ? 15.357 -3.420 -10.960 1.00 13.06 240 ARG D N 1
ATOM 12272 C CA . ARG D 1 240 ? 16.008 -4.403 -10.073 1.00 13.65 240 ARG D CA 1
ATOM 12273 C C . ARG D 1 240 ? 17.422 -4.752 -10.453 1.00 12.20 240 ARG D C 1
ATOM 12274 O O . ARG D 1 240 ? 18.287 -4.802 -9.556 1.00 11.08 240 ARG D O 1
ATOM 12282 N N . LEU D 1 241 ? 17.677 -5.008 -11.747 1.00 11.77 241 LEU D N 1
ATOM 12283 C CA . LEU D 1 241 ? 19.046 -5.197 -12.219 1.00 12.56 241 LEU D CA 1
ATOM 12284 C C . LEU D 1 241 ? 19.994 -4.052 -11.916 1.00 11.65 241 LEU D C 1
ATOM 12285 O O . LEU D 1 241 ? 21.129 -4.282 -11.497 1.00 10.01 241 LEU D O 1
ATOM 12290 N N . GLU D 1 242 ? 19.548 -2.821 -12.184 1.00 10.98 242 GLU D N 1
ATOM 12291 C CA . GLU D 1 242 ? 20.310 -1.664 -11.842 1.00 11.63 242 GLU D CA 1
ATOM 12292 C C . GLU D 1 242 ? 20.550 -1.530 -10.342 1.00 10.92 242 GLU D C 1
ATOM 12293 O O . GLU D 1 242 ? 21.689 -1.194 -9.945 1.00 9.21 242 GLU D O 1
ATOM 12299 N N . ALA D 1 243 ? 19.529 -1.800 -9.523 1.00 11.15 243 ALA D N 1
ATOM 12300 C CA . ALA D 1 243 ? 19.734 -1.797 -8.051 1.00 11.65 243 ALA D CA 1
ATOM 12301 C C . ALA D 1 243 ? 20.780 -2.787 -7.603 1.00 12.43 243 ALA D C 1
ATOM 12302 O O . ALA D 1 243 ? 21.650 -2.434 -6.818 1.00 11.75 243 ALA D O 1
ATOM 12304 N N . PHE D 1 244 ? 20.704 -4.016 -8.079 1.00 13.43 244 PHE D N 1
ATOM 12305 C CA . PHE D 1 244 ? 21.756 -4.990 -7.772 1.00 11.20 244 PHE D CA 1
ATOM 12306 C C . PHE D 1 244 ? 23.152 -4.412 -8.075 1.00 11.65 244 PHE D C 1
ATOM 12307 O O . PHE D 1 244 ? 24.051 -4.431 -7.228 1.00 11.05 244 PHE D O 1
ATOM 12315 N N . VAL D 1 245 ? 23.384 -3.957 -9.304 1.00 11.97 245 VAL D N 1
ATOM 12316 C CA . VAL D 1 245 ? 24.772 -3.737 -9.655 1.00 12.29 245 VAL D CA 1
ATOM 12317 C C . VAL D 1 245 ? 25.270 -2.401 -9.089 1.00 10.52 245 VAL D C 1
ATOM 12318 O O . VAL D 1 245 ? 26.467 -2.281 -8.917 1.00 10.00 245 VAL D O 1
ATOM 12322 N N . ARG D 1 246 ? 24.385 -1.450 -8.775 1.00 12.15 246 ARG D N 1
ATOM 12323 C CA . ARG D 1 246 ? 24.828 -0.203 -8.084 1.00 12.26 246 ARG D CA 1
ATOM 12324 C C . ARG D 1 246 ? 25.103 -0.409 -6.597 1.00 12.96 246 ARG D C 1
ATOM 12325 O O . ARG D 1 246 ? 25.976 0.240 -6.043 1.00 13.25 246 ARG D O 1
ATOM 12341 N N . ALA D 1 248 ? 25.928 -3.591 -5.303 1.00 12.10 248 ALA D N 1
ATOM 12342 C CA . ALA D 1 248 ? 26.958 -4.606 -5.130 1.00 12.92 248 ALA D CA 1
ATOM 12343 C C . ALA D 1 248 ? 28.378 -4.123 -4.840 1.00 12.38 248 ALA D C 1
ATOM 12344 O O . ALA D 1 248 ? 28.901 -3.275 -5.545 1.00 12.19 248 ALA D O 1
ATOM 12346 N N . HIS D 1 249 ? 29.057 -4.786 -3.892 1.00 8.70 249 HIS D N 1
ATOM 12347 C CA . HIS D 1 249 ? 30.508 -4.663 -3.815 1.00 9.01 249 HIS D CA 1
ATOM 12348 C C . HIS D 1 249 ? 31.215 -5.870 -4.450 1.00 9.73 249 HIS D C 1
ATOM 12349 O O . HIS D 1 249 ? 32.417 -5.847 -4.695 1.00 12.77 249 HIS D O 1
ATOM 12356 N N . GLY D 1 250 ? 30.482 -6.955 -4.624 1.00 8.55 250 GLY D N 1
ATOM 12357 C CA . GLY D 1 250 ? 31.059 -8.167 -5.256 1.00 8.90 250 GLY D CA 1
ATOM 12358 C C . GLY D 1 250 ? 29.876 -9.004 -5.643 1.00 10.86 250 GLY D C 1
ATOM 12359 O O . GLY D 1 250 ? 28.765 -8.751 -5.143 1.00 11.82 250 GLY D O 1
ATOM 12360 N N . ILE D 1 251 ? 30.102 -10.007 -6.501 1.00 11.77 251 ILE D N 1
ATOM 12361 C CA . ILE D 1 251 ? 28.985 -10.811 -7.015 1.00 10.00 251 ILE D CA 1
ATOM 12362 C C . ILE D 1 251 ? 29.398 -12.265 -6.969 1.00 9.93 251 ILE D C 1
ATOM 12363 O O . ILE D 1 251 ? 30.449 -12.644 -7.469 1.00 12.13 251 ILE D O 1
ATOM 12368 N N . ILE D 1 252 ? 28.532 -13.095 -6.440 1.00 10.84 252 ILE D N 1
ATOM 12369 C CA . ILE D 1 252 ? 28.673 -14.547 -6.557 1.00 9.86 252 ILE D CA 1
ATOM 12370 C C . ILE D 1 252 ? 27.535 -15.123 -7.390 1.00 9.28 252 ILE D C 1
ATOM 12371 O O . ILE D 1 252 ? 26.388 -14.785 -7.182 1.00 9.16 252 ILE D O 1
ATOM 12376 N N . ILE D 1 253 ? 27.869 -15.969 -8.358 1.00 9.72 253 ILE D N 1
ATOM 12377 C CA . ILE D 1 253 ? 26.868 -16.590 -9.248 1.00 10.74 253 ILE D CA 1
ATOM 12378 C C . ILE D 1 253 ? 26.924 -18.116 -9.161 1.00 9.77 253 ILE D C 1
ATOM 12379 O O . ILE D 1 253 ? 27.959 -18.711 -9.389 1.00 11.12 253 ILE D O 1
ATOM 12384 N N . PHE D 1 254 ? 25.808 -18.739 -8.778 1.00 9.18 254 PHE D N 1
ATOM 12385 C CA . PHE D 1 254 ? 25.724 -20.158 -8.645 1.00 9.94 254 PHE D CA 1
ATOM 12386 C C . PHE D 1 254 ? 25.120 -20.652 -10.001 1.00 10.83 254 PHE D C 1
ATOM 12387 O O . PHE D 1 254 ? 24.638 -19.841 -10.754 1.00 12.96 254 PHE D O 1
ATOM 12395 N N . PRO D 1 255 ? 25.106 -21.960 -10.271 1.00 8.48 255 PRO D N 1
ATOM 12396 C CA . PRO D 1 255 ? 24.354 -22.443 -11.428 1.00 9.96 255 PRO D CA 1
ATOM 12397 C C . PRO D 1 255 ? 22.883 -22.002 -11.295 1.00 12.86 255 PRO D C 1
ATOM 12398 O O . PRO D 1 255 ? 22.294 -21.957 -10.151 1.00 11.32 255 PRO D O 1
ATOM 12402 N N . GLY D 1 256 ? 22.305 -21.687 -12.455 1.00 12.46 256 GLY D N 1
ATOM 12403 C CA . GLY D 1 256 ? 20.907 -21.282 -12.508 1.00 12.69 256 GLY D CA 1
ATOM 12404 C C . GLY D 1 256 ? 20.350 -21.464 -13.880 1.00 13.07 256 GLY D C 1
ATOM 12405 O O . GLY D 1 256 ? 21.023 -22.033 -14.763 1.00 16.63 256 GLY D O 1
ATOM 12406 N N . GLY D 1 257 ? 19.102 -21.048 -14.062 1.00 12.28 257 GLY D N 1
ATOM 12407 C CA . GLY D 1 257 ? 18.495 -21.160 -15.385 1.00 13.11 257 GLY D CA 1
ATOM 12408 C C . GLY D 1 257 ? 18.492 -19.857 -16.157 1.00 13.48 257 GLY D C 1
ATOM 12409 O O . GLY D 1 257 ? 19.496 -19.093 -16.118 1.00 12.81 257 GLY D O 1
ATOM 12410 N N . PRO D 1 258 ? 17.381 -19.589 -16.888 1.00 14.03 258 PRO D N 1
ATOM 12411 C CA . PRO D 1 258 ? 17.444 -18.345 -17.661 1.00 13.69 258 PRO D CA 1
ATOM 12412 C C . PRO D 1 258 ? 17.502 -16.997 -16.879 1.00 11.52 258 PRO D C 1
ATOM 12413 O O . PRO D 1 258 ? 18.065 -16.005 -17.398 1.00 12.39 258 PRO D O 1
ATOM 12417 N N . GLY D 1 259 ? 16.974 -16.929 -15.663 1.00 11.94 259 GLY D N 1
ATOM 12418 C CA . GLY D 1 259 ? 17.038 -15.663 -14.829 1.00 11.57 259 GLY D CA 1
ATOM 12419 C C . GLY D 1 259 ? 18.487 -15.401 -14.440 1.00 12.15 259 GLY D C 1
ATOM 12420 O O . GLY D 1 259 ? 18.979 -14.274 -14.479 1.00 10.55 259 GLY D O 1
ATOM 12421 N N . THR D 1 260 ? 19.194 -16.458 -14.070 1.00 12.42 260 THR D N 1
ATOM 12422 C CA . THR D 1 260 ? 20.583 -16.319 -13.726 1.00 12.89 260 THR D CA 1
ATOM 12423 C C . THR D 1 260 ? 21.456 -16.004 -14.973 1.00 12.68 260 THR D C 1
ATOM 12424 O O . THR D 1 260 ? 22.402 -15.231 -14.875 1.00 11.96 260 THR D O 1
ATOM 12428 N N . ALA D 1 261 ? 21.133 -16.559 -16.137 1.00 11.05 261 ALA D N 1
ATOM 12429 C CA . ALA D 1 261 ? 21.850 -16.150 -17.368 1.00 11.66 261 ALA D CA 1
ATOM 12430 C C . ALA D 1 261 ? 21.656 -14.668 -17.736 1.00 10.93 261 ALA D C 1
ATOM 12431 O O . ALA D 1 261 ? 22.639 -13.965 -18.049 1.00 10.94 261 ALA D O 1
ATOM 12433 N N . GLU D 1 262 ? 20.399 -14.221 -17.656 1.00 11.14 262 GLU D N 1
ATOM 12434 C CA . GLU D 1 262 ? 20.013 -12.872 -17.815 1.00 13.89 262 GLU D CA 1
ATOM 12435 C C . GLU D 1 262 ? 20.898 -11.975 -16.917 1.00 12.12 262 GLU D C 1
ATOM 12436 O O . GLU D 1 262 ? 21.467 -11.013 -17.418 1.00 12.80 262 GLU D O 1
ATOM 12442 N N . GLU D 1 263 ? 21.046 -12.309 -15.623 1.00 11.77 263 GLU D N 1
ATOM 12443 C CA . GLU D 1 263 ? 21.798 -11.473 -14.720 1.00 12.23 263 GLU D CA 1
ATOM 12444 C C . GLU D 1 263 ? 23.304 -11.467 -15.067 1.00 10.99 263 GLU D C 1
ATOM 12445 O O . GLU D 1 263 ? 23.947 -10.431 -15.043 1.00 12.71 263 GLU D O 1
ATOM 12451 N N . LEU D 1 264 ? 23.853 -12.635 -15.384 1.00 9.95 264 LEU D N 1
ATOM 12452 C CA . LEU D 1 264 ? 25.259 -12.729 -15.758 1.00 9.33 264 LEU D CA 1
ATOM 12453 C C . LEU D 1 264 ? 25.538 -11.859 -17.028 1.00 10.27 264 LEU D C 1
ATOM 12454 O O . LEU D 1 264 ? 26.568 -11.160 -17.100 1.00 9.65 264 LEU D O 1
ATOM 12459 N N . LEU D 1 265 ? 24.685 -11.996 -18.048 1.00 12.10 265 LEU D N 1
ATOM 12460 C CA . LEU D 1 265 ? 24.870 -11.214 -19.292 1.00 14.41 265 LEU D CA 1
ATOM 12461 C C . LEU D 1 265 ? 24.760 -9.747 -19.024 1.00 12.83 265 LEU D C 1
ATOM 12462 O O . LEU D 1 265 ? 25.457 -8.944 -19.654 1.00 15.55 265 LEU D O 1
ATOM 12467 N N . TYR D 1 266 ? 23.857 -9.376 -18.122 1.00 11.20 266 TYR D N 1
ATOM 12468 C CA . TYR D 1 266 ? 23.665 -7.945 -17.789 1.00 10.64 266 TYR D CA 1
ATOM 12469 C C . TYR D 1 266 ? 24.962 -7.365 -17.221 1.00 12.36 266 TYR D C 1
ATOM 12470 O O . TYR D 1 266 ? 25.455 -6.322 -17.684 1.00 11.74 266 TYR D O 1
ATOM 12479 N N . ILE D 1 267 ? 25.526 -8.019 -16.200 1.00 11.25 267 ILE D N 1
ATOM 12480 C CA . ILE D 1 267 ? 26.706 -7.469 -15.547 1.00 11.86 267 ILE D CA 1
ATOM 12481 C C . ILE D 1 267 ? 27.919 -7.544 -16.463 1.00 12.26 267 ILE D C 1
ATOM 12482 O O . ILE D 1 267 ? 28.723 -6.623 -16.492 1.00 12.61 267 ILE D O 1
ATOM 12487 N N . LEU D 1 268 ? 28.055 -8.602 -17.243 1.00 12.20 268 LEU D N 1
ATOM 12488 C CA . LEU D 1 268 ? 29.196 -8.634 -18.183 1.00 12.10 268 LEU D CA 1
ATOM 12489 C C . LEU D 1 268 ? 29.133 -7.548 -19.226 1.00 13.47 268 LEU D C 1
ATOM 12490 O O . LEU D 1 268 ? 30.146 -6.912 -19.495 1.00 13.01 268 LEU D O 1
ATOM 12495 N N . GLY D 1 269 ? 27.946 -7.344 -19.829 1.00 14.15 269 GLY D N 1
ATOM 12496 C CA . GLY D 1 269 ? 27.803 -6.286 -20.774 1.00 12.66 269 GLY D CA 1
ATOM 12497 C C . GLY D 1 269 ? 28.248 -4.949 -20.206 1.00 13.15 269 GLY D C 1
ATOM 12498 O O . GLY D 1 269 ? 28.859 -4.089 -20.897 1.00 13.02 269 GLY D O 1
ATOM 12499 N N . ILE D 1 270 ? 27.842 -4.694 -18.978 1.00 12.36 270 ILE D N 1
ATOM 12500 C CA . ILE D 1 270 ? 28.203 -3.421 -18.304 1.00 11.87 270 ILE D CA 1
ATOM 12501 C C . ILE D 1 270 ? 29.720 -3.388 -18.033 1.00 13.42 270 ILE D C 1
ATOM 12502 O O . ILE D 1 270 ? 30.387 -2.384 -18.341 1.00 14.37 270 ILE D O 1
ATOM 12523 N N . HIS D 1 273 ? 32.236 -2.407 -20.833 1.00 20.09 273 HIS D N 1
ATOM 12524 C CA . HIS D 1 273 ? 32.281 -1.047 -21.341 1.00 19.51 273 HIS D CA 1
ATOM 12525 C C . HIS D 1 273 ? 33.651 -0.454 -20.961 1.00 19.86 273 HIS D C 1
ATOM 12526 O O . HIS D 1 273 ? 34.088 -0.539 -19.796 1.00 18.33 273 HIS D O 1
ATOM 12533 N N . PRO D 1 274 ? 34.311 0.195 -21.919 1.00 20.31 274 PRO D N 1
ATOM 12534 C CA . PRO D 1 274 ? 35.649 0.716 -21.653 1.00 19.08 274 PRO D CA 1
ATOM 12535 C C . PRO D 1 274 ? 35.669 1.730 -20.514 1.00 16.70 274 PRO D C 1
ATOM 12536 O O . PRO D 1 274 ? 36.652 1.823 -19.824 1.00 18.20 274 PRO D O 1
ATOM 12540 N N . GLU D 1 275 ? 34.603 2.500 -20.338 1.00 16.62 275 GLU D N 1
ATOM 12541 C CA . GLU D 1 275 ? 34.544 3.423 -19.237 1.00 18.26 275 GLU D CA 1
ATOM 12542 C C . GLU D 1 275 ? 34.517 2.712 -17.881 1.00 17.58 275 GLU D C 1
ATOM 12543 O O . GLU D 1 275 ? 34.754 3.335 -16.873 1.00 17.89 275 GLU D O 1
ATOM 12549 N N . ASN D 1 276 ? 34.262 1.399 -17.861 1.00 16.01 276 ASN D N 1
ATOM 12550 C CA . ASN D 1 276 ? 34.217 0.669 -16.597 1.00 15.12 276 ASN D CA 1
ATOM 12551 C C . ASN D 1 276 ? 35.470 -0.149 -16.320 1.00 16.06 276 ASN D C 1
ATOM 12552 O O . ASN D 1 276 ? 35.473 -0.998 -15.367 1.00 15.85 276 ASN D O 1
ATOM 12557 N N . ALA D 1 277 ? 36.498 0.070 -17.132 1.00 16.03 277 ALA D N 1
ATOM 12558 C CA . ALA D 1 277 ? 37.709 -0.768 -17.056 1.00 17.81 277 ALA D CA 1
ATOM 12559 C C . ALA D 1 277 ? 38.315 -0.720 -15.638 1.00 18.83 277 ALA D C 1
ATOM 12560 O O . ALA D 1 277 ? 38.887 -1.724 -15.133 1.00 20.05 277 ALA D O 1
ATOM 12562 N N . ASP D 1 278 ? 38.142 0.401 -14.961 1.00 19.71 278 ASP D N 1
ATOM 12563 C CA . ASP D 1 278 ? 38.740 0.507 -13.614 1.00 22.55 278 ASP D CA 1
ATOM 12564 C C . ASP D 1 278 ? 37.844 0.028 -12.457 1.00 20.65 278 ASP D C 1
ATOM 12565 O O . ASP D 1 278 ? 38.250 0.165 -11.308 1.00 19.17 278 ASP D O 1
ATOM 12570 N N . GLN D 1 279 ? 36.648 -0.524 -12.739 1.00 18.64 279 GLN D N 1
ATOM 12571 C CA . GLN D 1 279 ? 35.704 -0.864 -11.677 1.00 18.24 279 GLN D CA 1
ATOM 12572 C C . GLN D 1 279 ? 36.231 -2.159 -11.076 1.00 19.18 279 GLN D C 1
ATOM 12573 O O . GLN D 1 279 ? 36.537 -3.035 -11.832 1.00 19.60 279 GLN D O 1
ATOM 12579 N N . PRO D 1 280 ? 36.398 -2.240 -9.736 1.00 18.11 280 PRO D N 1
ATOM 12580 C CA . PRO D 1 280 ? 37.057 -3.363 -9.029 1.00 18.22 280 PRO D CA 1
ATOM 12581 C C . PRO D 1 280 ? 36.152 -4.510 -8.596 1.00 19.89 280 PRO D C 1
ATOM 12582 O O . PRO D 1 280 ? 36.657 -5.536 -8.031 1.00 19.37 280 PRO D O 1
ATOM 12594 N N . PRO D 1 282 ? 34.465 -7.708 -7.788 1.00 15.56 282 PRO D N 1
ATOM 12595 C CA . PRO D 1 282 ? 34.811 -9.052 -8.245 1.00 13.89 282 PRO D CA 1
ATOM 12596 C C . PRO D 1 282 ? 33.588 -9.883 -8.590 1.00 12.62 282 PRO D C 1
ATOM 12597 O O . PRO D 1 282 ? 32.512 -9.642 -8.018 1.00 10.52 282 PRO D O 1
ATOM 12601 N N . ILE D 1 283 ? 33.724 -10.806 -9.554 1.00 10.46 283 ILE D N 1
ATOM 12602 C CA . ILE D 1 283 ? 32.595 -11.713 -9.879 1.00 12.63 283 ILE D CA 1
ATOM 12603 C C . ILE D 1 283 ? 33.104 -13.160 -9.860 1.00 11.87 283 ILE D C 1
ATOM 12604 O O . ILE D 1 283 ? 34.086 -13.472 -10.563 1.00 12.14 283 ILE D O 1
ATOM 12609 N N . VAL D 1 284 ? 32.472 -14.025 -9.058 1.00 11.84 284 VAL D N 1
ATOM 12610 C CA . VAL D 1 284 ? 32.984 -15.436 -8.915 1.00 12.06 284 VAL D CA 1
ATOM 12611 C C . VAL D 1 284 ? 31.852 -16.312 -9.273 1.00 13.00 284 VAL D C 1
ATOM 12612 O O . VAL D 1 284 ? 30.764 -16.149 -8.707 1.00 14.41 284 VAL D O 1
ATOM 12616 N N . LEU D 1 285 ? 32.047 -17.176 -10.269 1.00 12.83 285 LEU D N 1
ATOM 12617 C CA . LEU D 1 285 ? 31.050 -18.203 -10.570 1.00 13.11 285 LEU D CA 1
ATOM 12618 C C . LEU D 1 285 ? 31.446 -19.377 -9.695 1.00 12.01 285 LEU D C 1
ATOM 12619 O O . LEU D 1 285 ? 32.609 -19.768 -9.657 1.00 12.68 285 LEU D O 1
ATOM 12624 N N . THR D 1 286 ? 30.513 -19.932 -8.939 1.00 11.25 286 THR D N 1
ATOM 12625 C CA . THR D 1 286 ? 30.919 -21.052 -8.100 1.00 11.15 286 THR D CA 1
ATOM 12626 C C . THR D 1 286 ? 29.790 -22.082 -7.999 1.00 10.98 286 THR D C 1
ATOM 12627 O O . THR D 1 286 ? 28.594 -21.718 -8.064 1.00 10.68 286 THR D O 1
ATOM 12631 N N . GLY D 1 287 ? 30.144 -23.368 -7.823 1.00 12.47 287 GLY D N 1
ATOM 12632 C CA . GLY D 1 287 ? 29.146 -24.398 -7.531 1.00 12.06 287 GLY D CA 1
ATOM 12633 C C . GLY D 1 287 ? 29.801 -25.679 -7.028 1.00 11.74 287 GLY D C 1
ATOM 12634 O O . GLY D 1 287 ? 31.048 -25.769 -6.988 1.00 12.11 287 GLY D O 1
ATOM 12635 N N . PRO D 1 288 ? 28.992 -26.680 -6.673 1.00 12.20 288 PRO D N 1
ATOM 12636 C CA . PRO D 1 288 ? 29.637 -27.911 -6.187 1.00 11.00 288 PRO D CA 1
ATOM 12637 C C . PRO D 1 288 ? 30.418 -28.668 -7.278 1.00 11.81 288 PRO D C 1
ATOM 12638 O O . PRO D 1 288 ? 30.379 -28.299 -8.484 1.00 12.18 288 PRO D O 1
ATOM 12642 N N . LYS D 1 289 ? 31.178 -29.680 -6.866 1.00 13.16 289 LYS D N 1
ATOM 12643 C CA . LYS D 1 289 ? 31.915 -30.500 -7.844 1.00 15.03 289 LYS D CA 1
ATOM 12644 C C . LYS D 1 289 ? 31.004 -30.964 -9.026 1.00 14.34 289 LYS D C 1
ATOM 12645 O O . LYS D 1 289 ? 31.415 -30.887 -10.196 1.00 12.70 289 LYS D O 1
ATOM 12651 N N . GLN D 1 290 ? 29.757 -31.354 -8.738 1.00 14.95 290 GLN D N 1
ATOM 12652 C CA . GLN D 1 290 ? 28.892 -31.916 -9.797 1.00 16.09 290 GLN D CA 1
ATOM 12653 C C . GLN D 1 290 ? 28.537 -30.867 -10.876 1.00 17.29 290 GLN D C 1
ATOM 12654 O O . GLN D 1 290 ? 28.127 -31.210 -11.982 1.00 18.53 290 GLN D O 1
ATOM 12660 N N . SER D 1 291 ? 28.717 -29.585 -10.557 1.00 14.19 291 SER D N 1
ATOM 12661 C CA . SER D 1 291 ? 28.412 -28.491 -11.504 1.00 12.87 291 SER D CA 1
ATOM 12662 C C . SER D 1 291 ? 29.602 -28.141 -12.453 1.00 15.32 291 SER D C 1
ATOM 12663 O O . SER D 1 291 ? 29.558 -27.164 -13.237 1.00 15.84 291 SER D O 1
ATOM 12666 N N . GLU D 1 292 ? 30.673 -28.927 -12.421 1.00 16.90 292 GLU D N 1
ATOM 12667 C CA . GLU D 1 292 ? 31.816 -28.646 -13.310 1.00 18.87 292 GLU D CA 1
ATOM 12668 C C . GLU D 1 292 ? 31.452 -28.550 -14.828 1.00 16.83 292 GLU D C 1
ATOM 12669 O O . GLU D 1 292 ? 31.929 -27.639 -15.520 1.00 14.78 292 GLU D O 1
ATOM 12675 N N . ALA D 1 293 ? 30.654 -29.504 -15.323 1.00 16.22 293 ALA D N 1
ATOM 12676 C CA . ALA D 1 293 ? 30.197 -29.521 -16.713 1.00 14.72 293 ALA D CA 1
ATOM 12677 C C . ALA D 1 293 ? 29.270 -28.363 -17.040 1.00 13.29 293 ALA D C 1
ATOM 12678 O O . ALA D 1 293 ? 29.399 -27.696 -18.118 1.00 13.01 293 ALA D O 1
ATOM 12680 N N . TYR D 1 294 ? 28.326 -28.087 -16.139 1.00 11.85 294 TYR D N 1
ATOM 12681 C CA . TYR D 1 294 ? 27.516 -26.848 -16.283 1.00 12.94 294 TYR D CA 1
ATOM 12682 C C . TYR D 1 294 ? 28.443 -25.594 -16.486 1.00 12.85 294 TYR D C 1
ATOM 12683 O O . TYR D 1 294 ? 28.302 -24.821 -17.440 1.00 11.43 294 TYR D O 1
ATOM 12692 N N . PHE D 1 295 ? 29.417 -25.398 -15.604 1.00 14.10 295 PHE D N 1
ATOM 12693 C CA . PHE D 1 295 ? 30.328 -24.244 -15.730 1.00 15.35 295 PHE D CA 1
ATOM 12694 C C . PHE D 1 295 ? 31.257 -24.217 -16.985 1.00 16.91 295 PHE D C 1
ATOM 12695 O O . PHE D 1 295 ? 31.474 -23.165 -17.555 1.00 16.12 295 PHE D O 1
ATOM 12703 N N . ARG D 1 296 ? 31.785 -25.374 -17.401 1.00 16.65 296 ARG D N 1
ATOM 12704 C CA . ARG D 1 296 ? 32.529 -25.464 -18.674 1.00 17.81 296 ARG D CA 1
ATOM 12705 C C . ARG D 1 296 ? 31.604 -25.028 -19.800 1.00 16.75 296 ARG D C 1
ATOM 12706 O O . ARG D 1 296 ? 31.955 -24.228 -20.639 1.00 17.63 296 ARG D O 1
ATOM 12714 N N . SER D 1 297 ? 30.396 -25.542 -19.820 1.00 17.13 297 SER D N 1
ATOM 12715 C CA . SER D 1 297 ? 29.516 -25.155 -20.882 1.00 19.24 297 SER D CA 1
ATOM 12716 C C . SER D 1 297 ? 29.118 -23.653 -20.855 1.00 18.52 297 SER D C 1
ATOM 12717 O O . SER D 1 297 ? 29.082 -23.004 -21.896 1.00 17.72 297 SER D O 1
ATOM 12720 N N . LEU D 1 298 ? 28.832 -23.102 -19.668 1.00 17.66 298 LEU D N 1
ATOM 12721 C CA . LEU D 1 298 ? 28.546 -21.673 -19.530 1.00 15.73 298 LEU D CA 1
ATOM 12722 C C . LEU D 1 298 ? 29.737 -20.771 -19.868 1.00 14.11 298 LEU D C 1
ATOM 12723 O O . LEU D 1 298 ? 29.592 -19.782 -20.521 1.00 14.35 298 LEU D O 1
ATOM 12728 N N . ASP D 1 299 ? 30.918 -21.094 -19.369 1.00 15.66 299 ASP D N 1
ATOM 12729 C CA . ASP D 1 299 ? 32.126 -20.380 -19.687 1.00 16.38 299 ASP D CA 1
ATOM 12730 C C . ASP D 1 299 ? 32.357 -20.360 -21.196 1.00 16.95 299 ASP D C 1
ATOM 12731 O O . ASP D 1 299 ? 32.773 -19.301 -21.740 1.00 15.44 299 ASP D O 1
ATOM 12736 N N . LYS D 1 300 ? 32.137 -21.511 -21.860 1.00 17.13 300 LYS D N 1
ATOM 12737 C CA . LYS D 1 300 ? 32.296 -21.562 -23.309 1.00 17.64 300 LYS D CA 1
ATOM 12738 C C . LYS D 1 300 ? 31.264 -20.725 -24.078 1.00 15.73 300 LYS D C 1
ATOM 12739 O O . LYS D 1 300 ? 31.592 -20.114 -25.124 1.00 14.52 300 LYS D O 1
ATOM 12745 N N . PHE D 1 301 ? 30.033 -20.667 -23.565 1.00 15.43 301 PHE D N 1
ATOM 12746 C CA . PHE D 1 301 ? 28.985 -19.882 -24.249 1.00 16.98 301 PHE D CA 1
ATOM 12747 C C . PHE D 1 301 ? 29.346 -18.391 -24.187 1.00 17.38 301 PHE D C 1
ATOM 12748 O O . PHE D 1 301 ? 29.259 -17.662 -25.187 1.00 17.77 301 PHE D O 1
ATOM 12756 N N . ILE D 1 302 ? 29.833 -17.960 -23.024 1.00 16.93 302 ILE D N 1
ATOM 12757 C CA . ILE D 1 302 ? 30.257 -16.543 -22.854 1.00 16.20 302 ILE D CA 1
ATOM 12758 C C . ILE D 1 302 ? 31.452 -16.136 -23.709 1.00 17.25 302 ILE D C 1
ATOM 12759 O O . ILE D 1 302 ? 31.391 -15.134 -24.382 1.00 17.61 302 ILE D O 1
ATOM 12764 N N . THR D 1 303 ? 32.544 -16.902 -23.659 1.00 18.90 303 THR D N 1
ATOM 12765 C CA . THR D 1 303 ? 33.733 -16.633 -24.481 1.00 20.22 303 THR D CA 1
ATOM 12766 C C . THR D 1 303 ? 33.444 -16.807 -25.992 1.00 21.79 303 THR D C 1
ATOM 12767 O O . THR D 1 303 ? 34.001 -16.087 -26.803 1.00 20.68 303 THR D O 1
ATOM 12771 N N . ASP D 1 304 ? 32.541 -17.703 -26.362 1.00 24.35 304 ASP D N 1
ATOM 12772 C CA . ASP D 1 304 ? 32.234 -17.906 -27.773 1.00 26.08 304 ASP D CA 1
ATOM 12773 C C . ASP D 1 304 ? 31.387 -16.770 -28.282 1.00 25.88 304 ASP D C 1
ATOM 12774 O O . ASP D 1 304 ? 31.515 -16.432 -29.459 1.00 26.59 304 ASP D O 1
ATOM 12779 N N . THR D 1 305 ? 30.530 -16.177 -27.426 1.00 23.01 305 THR D N 1
ATOM 12780 C CA . THR D 1 305 ? 29.653 -15.096 -27.887 1.00 21.56 305 THR D CA 1
ATOM 12781 C C . THR D 1 305 ? 30.224 -13.704 -27.641 1.00 21.41 305 THR D C 1
ATOM 12782 O O . THR D 1 305 ? 30.215 -12.844 -28.542 1.00 22.14 305 THR D O 1
ATOM 12786 N N . LEU D 1 306 ? 30.740 -13.481 -26.425 1.00 18.63 306 LEU D N 1
ATOM 12787 C CA . LEU D 1 306 ? 31.205 -12.136 -26.077 1.00 18.24 306 LEU D CA 1
ATOM 12788 C C . LEU D 1 306 ? 32.694 -11.912 -26.299 1.00 18.02 306 LEU D C 1
ATOM 12789 O O . LEU D 1 306 ? 33.170 -10.775 -26.307 1.00 17.05 306 LEU D O 1
ATOM 12794 N N . GLY D 1 307 ? 33.435 -12.994 -26.473 1.00 18.53 307 GLY D N 1
ATOM 12795 C CA . GLY D 1 307 ? 34.869 -12.890 -26.771 1.00 18.21 307 GLY D CA 1
ATOM 12796 C C . GLY D 1 307 ? 35.693 -13.241 -25.586 1.00 20.46 307 GLY D C 1
ATOM 12797 O O . GLY D 1 307 ? 35.215 -13.202 -24.443 1.00 19.51 307 GLY D O 1
ATOM 12798 N N . GLU D 1 308 ? 36.970 -13.527 -25.821 1.00 24.15 308 GLU D N 1
ATOM 12799 C CA . GLU D 1 308 ? 37.856 -13.931 -24.695 1.00 26.95 308 GLU D CA 1
ATOM 12800 C C . GLU D 1 308 ? 38.066 -12.826 -23.670 1.00 26.69 308 GLU D C 1
ATOM 12801 O O . GLU D 1 308 ? 38.467 -13.101 -22.532 1.00 27.73 308 GLU D O 1
ATOM 12807 N N . ALA D 1 309 ? 37.804 -11.587 -24.080 1.00 25.48 309 ALA D N 1
ATOM 12808 C CA . ALA D 1 309 ? 37.802 -10.449 -23.172 1.00 25.71 309 ALA D CA 1
ATOM 12809 C C . ALA D 1 309 ? 36.776 -10.577 -22.024 1.00 25.94 309 ALA D C 1
ATOM 12810 O O . ALA D 1 309 ? 36.987 -9.967 -20.983 1.00 25.87 309 ALA D O 1
ATOM 12812 N N . ALA D 1 310 ? 35.691 -11.360 -22.174 1.00 23.86 310 ALA D N 1
ATOM 12813 C CA . ALA D 1 310 ? 34.699 -11.399 -21.083 1.00 21.45 310 ALA D CA 1
ATOM 12814 C C . ALA D 1 310 ? 35.310 -12.041 -19.830 1.00 21.34 310 ALA D C 1
ATOM 12815 O O . ALA D 1 310 ? 34.966 -11.660 -18.716 1.00 19.99 310 ALA D O 1
ATOM 12817 N N . ARG D 1 311 ? 36.236 -12.969 -20.057 1.00 23.56 311 ARG D N 1
ATOM 12818 C CA . ARG D 1 311 ? 36.847 -13.828 -19.040 1.00 26.74 311 ARG D CA 1
ATOM 12819 C C . ARG D 1 311 ? 37.664 -12.999 -18.081 1.00 26.11 311 ARG D C 1
ATOM 12820 O O . ARG D 1 311 ? 37.928 -13.423 -16.954 1.00 26.04 311 ARG D O 1
ATOM 12828 N N . LYS D 1 312 ? 38.069 -11.807 -18.486 1.00 24.30 312 LYS D N 1
ATOM 12829 C CA . LYS D 1 312 ? 38.858 -11.072 -17.548 1.00 25.49 312 LYS D CA 1
ATOM 12830 C C . LYS D 1 312 ? 37.968 -10.437 -16.427 1.00 22.48 312 LYS D C 1
ATOM 12831 O O . LYS D 1 312 ? 38.476 -9.778 -15.528 1.00 24.14 312 LYS D O 1
ATOM 12837 N N . HIS D 1 313 ? 36.652 -10.630 -16.471 1.00 17.52 313 HIS D N 1
ATOM 12838 C CA . HIS D 1 313 ? 35.809 -9.938 -15.476 1.00 18.01 313 HIS D CA 1
ATOM 12839 C C . HIS D 1 313 ? 35.259 -10.897 -14.431 1.00 17.13 313 HIS D C 1
ATOM 12840 O O . HIS D 1 313 ? 34.556 -10.453 -13.549 1.00 16.56 313 HIS D O 1
ATOM 12847 N N . TYR D 1 314 ? 35.524 -12.205 -14.587 1.00 16.34 314 TYR D N 1
ATOM 12848 C CA . TYR D 1 314 ? 35.108 -13.234 -13.592 1.00 16.19 314 TYR D CA 1
ATOM 12849 C C . TYR D 1 314 ? 36.135 -14.314 -13.465 1.00 15.55 314 TYR D C 1
ATOM 12850 O O . TYR D 1 314 ? 36.990 -14.471 -14.364 1.00 13.91 314 TYR D O 1
ATOM 12859 N N . SER D 1 315 ? 36.050 -15.067 -12.351 1.00 14.43 315 SER D N 1
ATOM 12860 C CA . SER D 1 315 ? 36.732 -16.331 -12.243 1.00 15.15 315 SER D CA 1
ATOM 12861 C C . SER D 1 315 ? 35.724 -17.416 -11.823 1.00 15.50 315 SER D C 1
ATOM 12862 O O . SER D 1 315 ? 34.556 -17.141 -11.455 1.00 15.41 315 SER D O 1
ATOM 12865 N N . ILE D 1 316 ? 36.181 -18.651 -11.855 1.00 15.84 316 ILE D N 1
ATOM 12866 C CA . ILE D 1 316 ? 35.346 -19.790 -11.551 1.00 17.14 316 ILE D CA 1
ATOM 12867 C C . ILE D 1 316 ? 35.958 -20.585 -10.373 1.00 19.40 316 ILE D C 1
ATOM 12868 O O . ILE D 1 316 ? 37.133 -20.916 -10.422 1.00 20.94 316 ILE D O 1
ATOM 12873 N N . ALA D 1 317 ? 35.157 -20.875 -9.337 1.00 18.16 317 ALA D N 1
ATOM 12874 C CA . ALA D 1 317 ? 35.652 -21.604 -8.140 1.00 18.60 317 ALA D CA 1
ATOM 12875 C C . ALA D 1 317 ? 34.782 -22.821 -7.873 1.00 17.88 317 ALA D C 1
ATOM 12876 O O . ALA D 1 317 ? 33.660 -22.704 -7.416 1.00 19.59 317 ALA D O 1
ATOM 12878 N N . ILE D 1 318 ? 35.242 -23.999 -8.224 1.00 15.68 318 ILE D N 1
ATOM 12879 C CA . ILE D 1 318 ? 34.383 -25.196 -8.074 1.00 16.07 318 ILE D CA 1
ATOM 12880 C C . ILE D 1 318 ? 34.719 -25.835 -6.726 1.00 15.45 318 ILE D C 1
ATOM 12881 O O . ILE D 1 318 ? 35.892 -25.936 -6.371 1.00 13.93 318 ILE D O 1
ATOM 12886 N N . ASP D 1 319 ? 33.683 -26.267 -6.008 1.00 15.27 319 ASP D N 1
ATOM 12887 C CA . ASP D 1 319 ? 33.874 -27.139 -4.868 1.00 16.64 319 ASP D CA 1
ATOM 12888 C C . ASP D 1 319 ? 34.773 -26.463 -3.829 1.00 16.23 319 ASP D C 1
ATOM 12889 O O . ASP D 1 319 ? 35.733 -27.069 -3.375 1.00 13.94 319 ASP D O 1
ATOM 12894 N N . ASN D 1 320 ? 34.489 -25.199 -3.497 1.00 14.61 320 ASN D N 1
ATOM 12895 C CA . ASN D 1 320 ? 35.342 -24.494 -2.496 1.00 15.40 320 ASN D CA 1
ATOM 12896 C C . ASN D 1 320 ? 34.552 -23.306 -1.982 1.00 14.05 320 ASN D C 1
ATOM 12897 O O . ASN D 1 320 ? 34.767 -22.178 -2.456 1.00 12.20 320 ASN D O 1
ATOM 12902 N N . PRO D 1 321 ? 33.654 -23.544 -1.004 1.00 13.61 321 PRO D N 1
ATOM 12903 C CA . PRO D 1 321 ? 32.838 -22.382 -0.598 1.00 14.51 321 PRO D CA 1
ATOM 12904 C C . PRO D 1 321 ? 33.675 -21.276 0.007 1.00 14.87 321 PRO D C 1
ATOM 12905 O O . PRO D 1 321 ? 33.355 -20.109 -0.228 1.00 16.05 321 PRO D O 1
ATOM 12909 N N . ALA D 1 322 ? 34.701 -21.631 0.816 1.00 13.81 322 ALA D N 1
ATOM 12910 C CA . ALA D 1 322 ? 35.531 -20.631 1.505 1.00 13.21 322 ALA D CA 1
ATOM 12911 C C . ALA D 1 322 ? 36.265 -19.740 0.486 1.00 15.81 322 ALA D C 1
ATOM 12912 O O . ALA D 1 322 ? 36.411 -18.568 0.693 1.00 16.35 322 ALA D O 1
ATOM 12914 N N . GLU D 1 323 ? 36.741 -20.304 -0.619 1.00 15.73 323 GLU D N 1
ATOM 12915 C CA . GLU D 1 323 ? 37.475 -19.503 -1.568 1.00 16.16 323 GLU D CA 1
ATOM 12916 C C . GLU D 1 323 ? 36.566 -18.476 -2.308 1.00 15.07 323 GLU D C 1
ATOM 12917 O O . GLU D 1 323 ? 36.983 -17.339 -2.543 1.00 13.80 323 GLU D O 1
ATOM 12923 N N . ALA D 1 324 ? 35.318 -18.856 -2.631 1.00 13.77 324 ALA D N 1
ATOM 12924 C CA . ALA D 1 324 ? 34.383 -17.863 -3.111 1.00 15.06 324 ALA D CA 1
ATOM 12925 C C . ALA D 1 324 ? 34.177 -16.687 -2.139 1.00 15.07 324 ALA D C 1
ATOM 12926 O O . ALA D 1 324 ? 34.189 -15.517 -2.565 1.00 14.94 324 ALA D O 1
ATOM 12928 N N . ALA D 1 325 ? 33.958 -16.978 -0.856 1.00 14.91 325 ALA D N 1
ATOM 12929 C CA . ALA D 1 325 ? 33.772 -15.935 0.145 1.00 14.23 325 ALA D CA 1
ATOM 12930 C C . ALA D 1 325 ? 35.046 -15.109 0.365 1.00 13.80 325 ALA D C 1
ATOM 12931 O O . ALA D 1 325 ? 34.984 -13.862 0.596 1.00 13.12 325 ALA D O 1
ATOM 12933 N N . ARG D 1 326 ? 36.193 -15.780 0.236 1.00 11.24 326 ARG D N 1
ATOM 12934 C CA . ARG D 1 326 ? 37.473 -15.111 0.456 1.00 14.36 326 ARG D CA 1
ATOM 12935 C C . ARG D 1 326 ? 37.806 -14.086 -0.655 1.00 14.19 326 ARG D C 1
ATOM 12936 O O . ARG D 1 326 ? 38.356 -13.008 -0.376 1.00 14.55 326 ARG D O 1
ATOM 12944 N N . ILE D 1 327 ? 37.503 -14.447 -1.898 1.00 12.60 327 ILE D N 1
ATOM 12945 C CA . ILE D 1 327 ? 37.647 -13.515 -2.974 1.00 12.96 327 ILE D CA 1
ATOM 12946 C C . ILE D 1 327 ? 36.821 -12.245 -2.698 1.00 14.94 327 ILE D C 1
ATOM 12947 O O . ILE D 1 327 ? 37.346 -11.141 -2.887 1.00 15.14 327 ILE D O 1
ATOM 12960 N N . SER D 1 329 ? 35.895 -11.086 0.261 1.00 15.86 329 SER D N 1
ATOM 12961 C CA . SER D 1 329 ? 36.353 -10.345 1.437 1.00 15.61 329 SER D CA 1
ATOM 12962 C C . SER D 1 329 ? 37.606 -9.552 1.102 1.00 15.33 329 SER D C 1
ATOM 12963 O O . SER D 1 329 ? 37.753 -8.403 1.501 1.00 17.05 329 SER D O 1
ATOM 12966 N N . ASN D 1 330 ? 38.512 -10.198 0.378 1.00 15.25 330 ASN D N 1
ATOM 12967 C CA . ASN D 1 330 ? 39.782 -9.633 -0.060 1.00 16.66 330 ASN D CA 1
ATOM 12968 C C . ASN D 1 330 ? 39.694 -8.482 -1.024 1.00 15.15 330 ASN D C 1
ATOM 12969 O O . ASN D 1 330 ? 40.661 -7.740 -1.178 1.00 15.69 330 ASN D O 1
ATOM 12974 N N . ALA D 1 331 ? 38.533 -8.318 -1.662 1.00 14.53 331 ALA D N 1
ATOM 12975 C CA . ALA D 1 331 ? 38.334 -7.272 -2.643 1.00 12.38 331 ALA D CA 1
ATOM 12976 C C . ALA D 1 331 ? 37.835 -6.022 -1.978 1.00 12.95 331 ALA D C 1
ATOM 12977 O O . ALA D 1 331 ? 37.935 -4.950 -2.570 1.00 12.79 331 ALA D O 1
ATOM 12987 N N . PRO D 1 333 ? 38.890 -3.937 0.338 1.00 15.35 333 PRO D N 1
ATOM 12988 C CA . PRO D 1 333 ? 39.684 -2.682 0.462 1.00 14.17 333 PRO D CA 1
ATOM 12989 C C . PRO D 1 333 ? 39.923 -1.955 -0.880 1.00 14.29 333 PRO D C 1
ATOM 12990 O O . PRO D 1 333 ? 40.028 -0.739 -0.914 1.00 13.79 333 PRO D O 1
ATOM 12994 N N . LEU D 1 334 ? 40.059 -2.707 -1.970 1.00 14.35 334 LEU D N 1
ATOM 12995 C CA . LEU D 1 334 ? 40.142 -2.099 -3.311 1.00 16.87 334 LEU D CA 1
ATOM 12996 C C . LEU D 1 334 ? 38.817 -1.416 -3.723 1.00 14.44 334 LEU D C 1
ATOM 12997 O O . LEU D 1 334 ? 38.799 -0.302 -4.328 1.00 13.00 334 LEU D O 1
ATOM 13002 N N . VAL D 1 335 ? 37.712 -2.082 -3.404 1.00 13.09 335 VAL D N 1
ATOM 13003 C CA . VAL D 1 335 ? 36.423 -1.431 -3.584 1.00 13.58 335 VAL D CA 1
ATOM 13004 C C . VAL D 1 335 ? 36.375 -0.104 -2.851 1.00 13.77 335 VAL D C 1
ATOM 13005 O O . VAL D 1 335 ? 36.003 0.911 -3.456 1.00 14.50 335 VAL D O 1
ATOM 13009 N N . ARG D 1 336 ? 36.735 -0.070 -1.561 1.00 14.05 336 ARG D N 1
ATOM 13010 C CA . ARG D 1 336 ? 36.727 1.217 -0.846 1.00 16.67 336 ARG D CA 1
ATOM 13011 C C . ARG D 1 336 ? 37.601 2.288 -1.492 1.00 17.53 336 ARG D C 1
ATOM 13012 O O . ARG D 1 336 ? 37.207 3.474 -1.594 1.00 16.81 336 ARG D O 1
ATOM 13020 N N . GLN D 1 337 ? 38.814 1.891 -1.855 1.00 16.82 337 GLN D N 1
ATOM 13021 C CA . GLN D 1 337 ? 39.757 2.845 -2.362 1.00 18.64 337 GLN D CA 1
ATOM 13022 C C . GLN D 1 337 ? 39.219 3.437 -3.620 1.00 18.15 337 GLN D C 1
ATOM 13023 O O . GLN D 1 337 ? 39.379 4.619 -3.877 1.00 16.93 337 GLN D O 1
ATOM 13029 N N . HIS D 1 338 ? 38.629 2.585 -4.447 1.00 17.50 338 HIS D N 1
ATOM 13030 C CA . HIS D 1 338 ? 38.238 3.041 -5.738 1.00 16.72 338 HIS D CA 1
ATOM 13031 C C . HIS D 1 338 ? 37.059 4.028 -5.598 1.00 15.86 338 HIS D C 1
ATOM 13032 O O . HIS D 1 338 ? 36.990 5.002 -6.339 1.00 15.27 338 HIS D O 1
ATOM 13039 N N . ARG D 1 339 ? 36.135 3.786 -4.654 1.00 14.53 339 ARG D N 1
ATOM 13040 C CA . ARG D 1 339 ? 34.997 4.722 -4.431 1.00 14.36 339 ARG D CA 1
ATOM 13041 C C . ARG D 1 339 ? 35.555 6.040 -3.925 1.00 15.90 339 ARG D C 1
ATOM 13042 O O . ARG D 1 339 ? 35.079 7.117 -4.302 1.00 16.11 339 ARG D O 1
ATOM 13050 N N . LYS D 1 340 ? 36.550 5.972 -3.049 1.00 15.59 340 LYS D N 1
ATOM 13051 C CA . LYS D 1 340 ? 37.211 7.231 -2.614 1.00 19.06 340 LYS D CA 1
ATOM 13052 C C . LYS D 1 340 ? 37.888 7.981 -3.770 1.00 20.51 340 LYS D C 1
ATOM 13053 O O . LYS D 1 340 ? 37.698 9.183 -3.923 1.00 22.09 340 LYS D O 1
ATOM 13059 N N . ASP D 1 341 ? 38.623 7.261 -4.620 1.00 21.39 341 ASP D N 1
ATOM 13060 C CA . ASP D 1 341 ? 39.249 7.838 -5.824 1.00 21.86 341 ASP D CA 1
ATOM 13061 C C . ASP D 1 341 ? 38.229 8.515 -6.724 1.00 21.46 341 ASP D C 1
ATOM 13062 O O . ASP D 1 341 ? 38.577 9.499 -7.368 1.00 21.43 341 ASP D O 1
ATOM 13067 N N . LYS D 1 342 ? 36.987 7.979 -6.792 1.00 18.72 342 LYS D N 1
ATOM 13068 C CA . LYS D 1 342 ? 35.956 8.499 -7.685 1.00 19.61 342 LYS D CA 1
ATOM 13069 C C . LYS D 1 342 ? 35.117 9.615 -7.026 1.00 18.01 342 LYS D C 1
ATOM 13070 O O . LYS D 1 342 ? 34.158 10.079 -7.615 1.00 17.85 342 LYS D O 1
ATOM 13076 N N . GLU D 1 343 ? 35.379 9.879 -5.752 1.00 16.63 343 GLU D N 1
ATOM 13077 C CA . GLU D 1 343 ? 34.551 10.731 -4.948 1.00 16.85 343 GLU D CA 1
ATOM 13078 C C . GLU D 1 343 ? 33.104 10.253 -4.910 1.00 15.79 343 GLU D C 1
ATOM 13079 O O . GLU D 1 343 ? 32.180 11.040 -4.900 1.00 15.82 343 GLU D O 1
ATOM 13085 N N . ASP D 1 344 ? 32.923 8.925 -4.826 1.00 14.22 344 ASP D N 1
ATOM 13086 C CA . ASP D 1 344 ? 31.628 8.283 -4.965 1.00 14.06 344 ASP D CA 1
ATOM 13087 C C . ASP D 1 344 ? 31.168 7.739 -3.606 1.00 13.70 344 ASP D C 1
ATOM 13088 O O . ASP D 1 344 ? 31.957 7.713 -2.650 1.00 14.15 344 ASP D O 1
ATOM 13093 N N . ALA D 1 345 ? 29.903 7.384 -3.490 1.00 12.13 345 ALA D N 1
ATOM 13094 C CA . ALA D 1 345 ? 29.386 6.770 -2.245 1.00 11.32 345 ALA D CA 1
ATOM 13095 C C . ALA D 1 345 ? 29.825 5.280 -2.100 1.00 13.29 345 ALA D C 1
ATOM 13096 O O . ALA D 1 345 ? 29.758 4.501 -3.070 1.00 12.91 345 ALA D O 1
ATOM 13098 N N . TYR D 1 346 ? 30.209 4.858 -0.872 1.00 11.12 346 TYR D N 1
ATOM 13099 C CA . TYR D 1 346 ? 30.325 3.403 -0.589 1.00 10.53 346 TYR D CA 1
ATOM 13100 C C . TYR D 1 346 ? 29.072 2.514 -0.890 1.00 11.09 346 TYR D C 1
ATOM 13101 O O . TYR D 1 346 ? 29.189 1.444 -1.461 1.00 11.25 346 TYR D O 1
ATOM 13110 N N . SER D 1 347 ? 27.872 3.004 -0.587 1.00 10.87 347 SER D N 1
ATOM 13111 C CA . SER D 1 347 ? 26.665 2.178 -0.628 1.00 11.32 347 SER D CA 1
ATOM 13112 C C . SER D 1 347 ? 25.946 2.249 -1.987 1.00 11.48 347 SER D C 1
ATOM 13113 O O . SER D 1 347 ? 25.096 1.445 -2.235 1.00 12.44 347 SER D O 1
ATOM 13116 N N . PHE D 1 348 ? 26.301 3.206 -2.836 1.00 8.51 348 PHE D N 1
ATOM 13117 C CA . PHE D 1 348 ? 25.619 3.332 -4.119 1.00 9.75 348 PHE D CA 1
ATOM 13118 C C . PHE D 1 348 ? 26.617 3.815 -5.154 1.00 11.02 348 PHE D C 1
ATOM 13119 O O . PHE D 1 348 ? 27.137 4.927 -5.092 1.00 12.84 348 PHE D O 1
ATOM 13127 N N . ASN D 1 349 ? 26.915 2.934 -6.097 1.00 10.55 349 ASN D N 1
ATOM 13128 C CA . ASN D 1 349 ? 27.932 3.188 -7.110 1.00 10.49 349 ASN D CA 1
ATOM 13129 C C . ASN D 1 349 ? 27.382 4.054 -8.224 1.00 12.69 349 ASN D C 1
ATOM 13130 O O . ASN D 1 349 ? 26.898 3.538 -9.234 1.00 12.55 349 ASN D O 1
ATOM 13135 N N . TRP D 1 350 ? 27.526 5.376 -8.105 1.00 11.79 350 TRP D N 1
ATOM 13136 C CA . TRP D 1 350 ? 27.054 6.252 -9.141 1.00 11.77 350 TRP D CA 1
ATOM 13137 C C . TRP D 1 350 ? 27.989 6.263 -10.385 1.00 12.55 350 TRP D C 1
ATOM 13138 O O . TRP D 1 350 ? 27.550 6.548 -11.505 1.00 14.04 350 TRP D O 1
ATOM 13149 N N . SER D 1 351 ? 29.284 6.018 -10.189 1.00 12.19 351 SER D N 1
ATOM 13150 C CA . SER D 1 351 ? 30.225 6.200 -11.296 1.00 13.40 351 SER D CA 1
ATOM 13151 C C . SER D 1 351 ? 30.163 5.031 -12.335 1.00 14.29 351 SER D C 1
ATOM 13152 O O . SER D 1 351 ? 30.594 5.202 -13.464 1.00 14.89 351 SER D O 1
ATOM 13155 N N . LEU D 1 352 ? 29.587 3.885 -11.969 1.00 13.05 352 LEU D N 1
ATOM 13156 C CA . LEU D 1 352 ? 29.458 2.774 -12.884 1.00 11.76 352 LEU D CA 1
ATOM 13157 C C . LEU D 1 352 ? 28.648 3.244 -14.075 1.00 13.28 352 LEU D C 1
ATOM 13158 O O . LEU D 1 352 ? 27.584 3.845 -13.915 1.00 13.09 352 LEU D O 1
ATOM 13163 N N . LYS D 1 353 ? 29.197 3.045 -15.262 1.00 15.04 353 LYS D N 1
ATOM 13164 C CA . LYS D 1 353 ? 28.478 3.439 -16.489 1.00 16.64 353 LYS D CA 1
ATOM 13165 C C . LYS D 1 353 ? 27.520 2.347 -16.983 1.00 14.29 353 LYS D C 1
ATOM 13166 O O . LYS D 1 353 ? 27.935 1.264 -17.330 1.00 13.86 353 LYS D O 1
ATOM 13172 N N . ILE D 1 354 ? 26.225 2.653 -16.991 1.00 15.01 354 ILE D N 1
ATOM 13173 C CA . ILE D 1 354 ? 25.214 1.695 -17.451 1.00 13.47 354 ILE D CA 1
ATOM 13174 C C . ILE D 1 354 ? 24.503 2.395 -18.662 1.00 14.20 354 ILE D C 1
ATOM 13175 O O . ILE D 1 354 ? 23.806 3.430 -18.507 1.00 15.73 354 ILE D O 1
ATOM 13180 N N . GLU D 1 355 ? 24.748 1.867 -19.858 1.00 15.07 355 GLU D N 1
ATOM 13181 C CA . GLU D 1 355 ? 24.201 2.470 -21.107 1.00 17.12 355 GLU D CA 1
ATOM 13182 C C . GLU D 1 355 ? 22.688 2.200 -21.182 1.00 16.46 355 GLU D C 1
ATOM 13183 O O . GLU D 1 355 ? 22.187 1.240 -20.534 1.00 14.54 355 GLU D O 1
ATOM 13189 N N . PRO D 1 356 ? 21.962 3.012 -21.993 1.00 15.41 356 PRO D N 1
ATOM 13190 C CA . PRO D 1 356 ? 20.514 2.918 -22.151 1.00 15.07 356 PRO D CA 1
ATOM 13191 C C . PRO D 1 356 ? 20.015 1.503 -22.530 1.00 17.57 356 PRO D C 1
ATOM 13192 O O . PRO D 1 356 ? 19.003 1.074 -22.004 1.00 19.42 356 PRO D O 1
ATOM 13196 N N . GLU D 1 357 ? 20.752 0.745 -23.336 1.00 17.21 357 GLU D N 1
ATOM 13197 C CA . GLU D 1 357 ? 20.312 -0.605 -23.720 1.00 18.57 357 GLU D CA 1
ATOM 13198 C C . GLU D 1 357 ? 20.224 -1.629 -22.579 1.00 17.46 357 GLU D C 1
ATOM 13199 O O . GLU D 1 357 ? 19.606 -2.693 -22.733 1.00 15.86 357 GLU D O 1
ATOM 13205 N N . PHE D 1 358 ? 20.858 -1.307 -21.458 1.00 17.01 358 PHE D N 1
ATOM 13206 C CA . PHE D 1 358 ? 20.741 -2.032 -20.218 1.00 15.78 358 PHE D CA 1
ATOM 13207 C C . PHE D 1 358 ? 19.546 -1.523 -19.373 1.00 15.97 358 PHE D C 1
ATOM 13208 O O . PHE D 1 358 ? 19.058 -2.250 -18.506 1.00 17.49 358 PHE D O 1
ATOM 13216 N N . GLN D 1 359 ? 19.101 -0.284 -19.591 1.00 12.74 359 GLN D N 1
ATOM 13217 C CA . GLN D 1 359 ? 17.971 0.257 -18.792 1.00 14.91 359 GLN D CA 1
ATOM 13218 C C . GLN D 1 359 ? 16.578 0.181 -19.396 1.00 14.92 359 GLN D C 1
ATOM 13219 O O . GLN D 1 359 ? 15.590 0.146 -18.657 1.00 14.15 359 GLN D O 1
ATOM 13225 N N . LEU D 1 360 ? 16.513 0.178 -20.714 1.00 15.75 360 LEU D N 1
ATOM 13226 C CA . LEU D 1 360 ? 15.230 0.308 -21.409 1.00 19.94 360 LEU D CA 1
ATOM 13227 C C . LEU D 1 360 ? 14.388 -0.910 -21.119 1.00 19.45 360 LEU D C 1
ATOM 13228 O O . LEU D 1 360 ? 14.808 -2.039 -21.408 1.00 17.83 360 LEU D O 1
ATOM 13233 N N . PRO D 1 361 ? 13.217 -0.685 -20.509 1.00 22.25 361 PRO D N 1
ATOM 13234 C CA . PRO D 1 361 ? 12.412 -1.827 -20.110 1.00 23.11 361 PRO D CA 1
ATOM 13235 C C . PRO D 1 361 ? 11.910 -2.579 -21.334 1.00 24.22 361 PRO D C 1
ATOM 13236 O O . PRO D 1 361 ? 11.530 -1.981 -22.358 1.00 26.02 361 PRO D O 1
ATOM 13240 N N . PHE D 1 362 ? 12.088 -3.883 -21.258 1.00 22.87 362 PHE D N 1
ATOM 13241 C CA . PHE D 1 362 ? 11.794 -4.769 -22.325 1.00 22.14 362 PHE D CA 1
ATOM 13242 C C . PHE D 1 362 ? 10.511 -5.493 -21.957 1.00 23.08 362 PHE D C 1
ATOM 13243 O O . PHE D 1 362 ? 10.393 -6.026 -20.866 1.00 24.10 362 PHE D O 1
ATOM 13251 N N . GLU D 1 363 ? 9.528 -5.472 -22.857 1.00 24.13 363 GLU D N 1
ATOM 13252 C CA . GLU D 1 363 ? 8.225 -6.097 -22.614 1.00 25.88 363 GLU D CA 1
ATOM 13253 C C . GLU D 1 363 ? 8.172 -7.308 -23.535 1.00 25.18 363 GLU D C 1
ATOM 13254 O O . GLU D 1 363 ? 8.079 -7.129 -24.737 1.00 24.27 363 GLU D O 1
ATOM 13260 N N . PRO D 1 364 ? 8.346 -8.533 -22.995 1.00 25.04 364 PRO D N 1
ATOM 13261 C CA . PRO D 1 364 ? 8.456 -9.605 -23.990 1.00 24.49 364 PRO D CA 1
ATOM 13262 C C . PRO D 1 364 ? 7.092 -9.988 -24.530 1.00 23.70 364 PRO D C 1
ATOM 13263 O O . PRO D 1 364 ? 6.121 -10.204 -23.785 1.00 23.70 364 PRO D O 1
ATOM 13267 N N . ASN D 1 365 ? 7.016 -10.051 -25.839 1.00 24.32 365 ASN D N 1
ATOM 13268 C CA . ASN D 1 365 ? 5.848 -10.609 -26.493 1.00 24.21 365 ASN D CA 1
ATOM 13269 C C . ASN D 1 365 ? 6.337 -11.114 -27.821 1.00 23.68 365 ASN D C 1
ATOM 13270 O O . ASN D 1 365 ? 7.480 -10.875 -28.214 1.00 23.33 365 ASN D O 1
ATOM 13275 N N . HIS D 1 366 ? 5.488 -11.807 -28.543 1.00 23.51 366 HIS D N 1
ATOM 13276 C CA . HIS D 1 366 ? 5.936 -12.398 -29.802 1.00 23.32 366 HIS D CA 1
ATOM 13277 C C . HIS D 1 366 ? 6.663 -11.456 -30.745 1.00 24.24 366 HIS D C 1
ATOM 13278 O O . HIS D 1 366 ? 7.603 -11.857 -31.412 1.00 25.98 366 HIS D O 1
ATOM 13285 N N . GLU D 1 367 ? 6.254 -10.200 -30.773 1.00 24.15 367 GLU D N 1
ATOM 13286 C CA . GLU D 1 367 ? 6.854 -9.230 -31.689 1.00 23.84 367 GLU D CA 1
ATOM 13287 C C . GLU D 1 367 ? 8.229 -8.747 -31.162 1.00 21.70 367 GLU D C 1
ATOM 13288 O O . GLU D 1 367 ? 9.212 -8.679 -31.879 1.00 20.70 367 GLU D O 1
ATOM 13294 N N . SER D 1 368 ? 8.304 -8.442 -29.892 1.00 21.02 368 SER D N 1
ATOM 13295 C CA . SER D 1 368 ? 9.567 -7.916 -29.378 1.00 18.78 368 SER D CA 1
ATOM 13296 C C . SER D 1 368 ? 10.604 -9.022 -29.381 1.00 17.99 368 SER D C 1
ATOM 13297 O O . SER D 1 368 ? 11.748 -8.758 -29.638 1.00 18.75 368 SER D O 1
ATOM 13308 N N . ALA D 1 370 ? 10.703 -11.565 -31.527 1.00 19.22 370 ALA D N 1
ATOM 13309 C CA . ALA D 1 370 ? 11.050 -11.742 -32.957 1.00 20.48 370 ALA D CA 1
ATOM 13310 C C . ALA D 1 370 ? 11.953 -10.617 -33.479 1.00 22.20 370 ALA D C 1
ATOM 13311 O O . ALA D 1 370 ? 12.759 -10.844 -34.378 1.00 24.19 370 ALA D O 1
ATOM 13313 N N . ASN D 1 371 ? 11.833 -9.426 -32.895 1.00 21.62 371 ASN D N 1
ATOM 13314 C CA . ASN D 1 371 ? 12.595 -8.290 -33.330 1.00 23.22 371 ASN D CA 1
ATOM 13315 C C . ASN D 1 371 ? 13.973 -8.131 -32.668 1.00 22.43 371 ASN D C 1
ATOM 13316 O O . ASN D 1 371 ? 14.730 -7.238 -33.041 1.00 21.64 371 ASN D O 1
ATOM 13321 N N . LEU D 1 372 ? 14.318 -9.018 -31.722 1.00 21.75 372 LEU D N 1
ATOM 13322 C CA . LEU D 1 372 ? 15.640 -8.974 -31.073 1.00 21.82 372 LEU D CA 1
ATOM 13323 C C . LEU D 1 372 ? 16.738 -9.129 -32.096 1.00 22.43 372 LEU D C 1
ATOM 13324 O O . LEU D 1 372 ? 16.679 -10.001 -32.954 1.00 21.83 372 LEU D O 1
ATOM 13329 N N . ASP D 1 373 ? 17.751 -8.292 -31.961 1.00 22.80 373 ASP D N 1
ATOM 13330 C CA . ASP D 1 373 ? 18.877 -8.314 -32.867 1.00 23.41 373 ASP D CA 1
ATOM 13331 C C . ASP D 1 373 ? 19.975 -9.195 -32.289 1.00 20.93 373 ASP D C 1
ATOM 13332 O O . ASP D 1 373 ? 20.724 -8.788 -31.358 1.00 20.36 373 ASP D O 1
ATOM 13337 N N . LEU D 1 374 ? 20.093 -10.390 -32.850 1.00 19.73 374 LEU D N 1
ATOM 13338 C CA . LEU D 1 374 ? 20.984 -11.402 -32.307 1.00 18.97 374 LEU D CA 1
ATOM 13339 C C . LEU D 1 374 ? 22.079 -11.771 -33.338 1.00 21.44 374 LEU D C 1
ATOM 13340 O O . LEU D 1 374 ? 22.080 -12.877 -33.844 1.00 22.23 374 LEU D O 1
ATOM 13345 N N . HIS D 1 375 ? 23.032 -10.857 -33.620 1.00 24.14 375 HIS D N 1
ATOM 13346 C CA . HIS D 1 375 ? 24.159 -11.165 -34.540 1.00 26.51 375 HIS D CA 1
ATOM 13347 C C . HIS D 1 375 ? 25.544 -11.045 -33.966 1.00 27.92 375 HIS D C 1
ATOM 13348 O O . HIS D 1 375 ? 25.805 -10.220 -33.073 1.00 29.31 375 HIS D O 1
ATOM 13355 N N . LEU D 1 376 ? 26.448 -11.894 -34.449 1.00 28.50 376 LEU D N 1
ATOM 13356 C CA . LEU D 1 376 ? 27.782 -11.993 -33.822 1.00 28.67 376 LEU D CA 1
ATOM 13357 C C . LEU D 1 376 ? 28.732 -10.824 -34.183 1.00 28.67 376 LEU D C 1
ATOM 13358 O O . LEU D 1 376 ? 29.851 -10.745 -33.641 1.00 29.68 376 LEU D O 1
ATOM 13363 N N . ASN D 1 377 ? 28.302 -9.921 -35.071 1.00 25.92 377 ASN D N 1
ATOM 13364 C CA . ASN D 1 377 ? 29.176 -8.819 -35.467 1.00 25.12 377 ASN D CA 1
ATOM 13365 C C . ASN D 1 377 ? 28.979 -7.510 -34.662 1.00 23.62 377 ASN D C 1
ATOM 13366 O O . ASN D 1 377 ? 29.455 -6.430 -35.059 1.00 23.79 377 ASN D O 1
ATOM 13371 N N . GLN D 1 378 ? 28.252 -7.598 -33.562 1.00 22.30 378 GLN D N 1
ATOM 13372 C CA . GLN D 1 378 ? 27.958 -6.432 -32.738 1.00 20.22 378 GLN D CA 1
ATOM 13373 C C . GLN D 1 378 ? 29.118 -6.215 -31.805 1.00 18.80 378 GLN D C 1
ATOM 13374 O O . GLN D 1 378 ? 29.936 -7.157 -31.562 1.00 18.87 378 GLN D O 1
ATOM 13380 N N . ARG D 1 379 ? 29.254 -4.992 -31.306 1.00 17.45 379 ARG D N 1
ATOM 13381 C CA . ARG D 1 379 ? 30.085 -4.821 -30.114 1.00 17.63 379 ARG D CA 1
ATOM 13382 C C . ARG D 1 379 ? 29.694 -5.853 -29.062 1.00 17.29 379 ARG D C 1
ATOM 13383 O O . ARG D 1 379 ? 28.505 -6.074 -28.817 1.00 18.12 379 ARG D O 1
ATOM 13391 N N . PRO D 1 380 ? 30.674 -6.521 -28.439 1.00 17.99 380 PRO D N 1
ATOM 13392 C CA . PRO D 1 380 ? 30.237 -7.469 -27.431 1.00 18.03 380 PRO D CA 1
ATOM 13393 C C . PRO D 1 380 ? 29.333 -6.913 -26.315 1.00 16.50 380 PRO D C 1
ATOM 13394 O O . PRO D 1 380 ? 28.402 -7.602 -25.897 1.00 15.00 380 PRO D O 1
ATOM 13398 N N . GLU D 1 381 ? 29.540 -5.671 -25.873 1.00 17.74 381 GLU D N 1
ATOM 13399 C CA . GLU D 1 381 ? 28.636 -5.112 -24.837 1.00 19.69 381 GLU D CA 1
ATOM 13400 C C . GLU D 1 381 ? 27.207 -4.955 -25.318 1.00 19.73 381 GLU D C 1
ATOM 13401 O O . GLU D 1 381 ? 26.285 -5.083 -24.523 1.00 21.55 381 GLU D O 1
ATOM 13407 N N . VAL D 1 382 ? 27.033 -4.700 -26.607 1.00 17.49 382 VAL D N 1
ATOM 13408 C CA . VAL D 1 382 ? 25.722 -4.530 -27.182 1.00 18.04 382 VAL D CA 1
ATOM 13409 C C . VAL D 1 382 ? 25.043 -5.901 -27.425 1.00 17.62 382 VAL D C 1
ATOM 13410 O O . VAL D 1 382 ? 23.842 -6.096 -27.122 1.00 19.01 382 VAL D O 1
ATOM 13414 N N . LEU D 1 383 ? 25.813 -6.872 -27.910 1.00 15.70 383 LEU D N 1
ATOM 13415 C CA . LEU D 1 383 ? 25.303 -8.232 -27.956 1.00 14.77 383 LEU D CA 1
ATOM 13416 C C . LEU D 1 383 ? 24.908 -8.741 -26.543 1.00 17.05 383 LEU D C 1
ATOM 13417 O O . LEU D 1 383 ? 23.881 -9.418 -26.412 1.00 17.02 383 LEU D O 1
ATOM 13422 N N . ALA D 1 384 ? 25.672 -8.377 -25.494 1.00 16.64 384 ALA D N 1
ATOM 13423 C CA . ALA D 1 384 ? 25.284 -8.853 -24.168 1.00 16.78 384 ALA D CA 1
ATOM 13424 C C . ALA D 1 384 ? 23.935 -8.259 -23.787 1.00 15.24 384 ALA D C 1
ATOM 13425 O O . ALA D 1 384 ? 23.139 -8.969 -23.181 1.00 13.86 384 ALA D O 1
ATOM 13427 N N . ALA D 1 385 ? 23.668 -7.003 -24.176 1.00 13.38 385 ALA D N 1
ATOM 13428 C CA . ALA D 1 385 ? 22.363 -6.372 -23.897 1.00 12.93 385 ALA D CA 1
ATOM 13429 C C . ALA D 1 385 ? 21.211 -7.082 -24.600 1.00 12.80 385 ALA D C 1
ATOM 13430 O O . ALA D 1 385 ? 20.109 -7.209 -24.068 1.00 14.18 385 ALA D O 1
ATOM 13432 N N . ASN D 1 386 ? 21.435 -7.529 -25.823 1.00 13.32 386 ASN D N 1
ATOM 13433 C CA . ASN D 1 386 ? 20.384 -8.215 -26.546 1.00 15.42 386 ASN D CA 1
ATOM 13434 C C . ASN D 1 386 ? 20.144 -9.628 -26.004 1.00 14.35 386 ASN D C 1
ATOM 13435 O O . ASN D 1 386 ? 18.981 -10.087 -25.892 1.00 14.14 386 ASN D O 1
ATOM 13440 N N . LEU D 1 387 ? 21.217 -10.334 -25.638 1.00 11.80 387 LEU D N 1
ATOM 13441 C CA . LEU D 1 387 ? 21.037 -11.648 -25.030 1.00 13.31 387 LEU D CA 1
ATOM 13442 C C . LEU D 1 387 ? 20.366 -11.537 -23.654 1.00 14.34 387 LEU D C 1
ATOM 13443 O O . LEU D 1 387 ? 19.603 -12.421 -23.259 1.00 14.43 387 LEU D O 1
ATOM 13448 N N . ARG D 1 388 ? 20.659 -10.457 -22.936 1.00 13.52 388 ARG D N 1
ATOM 13449 C CA . ARG D 1 388 ? 19.988 -10.209 -21.662 1.00 12.70 388 ARG D CA 1
ATOM 13450 C C . ARG D 1 388 ? 18.450 -10.185 -21.878 1.00 13.14 388 ARG D C 1
ATOM 13451 O O . ARG D 1 388 ? 17.633 -10.753 -21.086 1.00 12.97 388 ARG D O 1
ATOM 13459 N N . ARG D 1 389 ? 18.044 -9.456 -22.918 1.00 13.04 389 ARG D N 1
ATOM 13460 C CA . ARG D 1 389 ? 16.664 -9.339 -23.284 1.00 13.50 389 ARG D CA 1
ATOM 13461 C C . ARG D 1 389 ? 16.096 -10.682 -23.723 1.00 12.56 389 ARG D C 1
ATOM 13462 O O . ARG D 1 389 ? 14.962 -10.980 -23.370 1.00 13.41 389 ARG D O 1
ATOM 13470 N N . ALA D 1 390 ? 16.854 -11.513 -24.433 1.00 13.07 390 ALA D N 1
ATOM 13471 C CA . ALA D 1 390 ? 16.320 -12.814 -24.850 1.00 13.32 390 ALA D CA 1
ATOM 13472 C C . ALA D 1 390 ? 16.028 -13.742 -23.644 1.00 12.12 390 ALA D C 1
ATOM 13473 O O . ALA D 1 390 ? 14.970 -14.361 -23.556 1.00 12.84 390 ALA D O 1
ATOM 13475 N N . PHE D 1 391 ? 16.970 -13.822 -22.718 1.00 13.24 391 PHE D N 1
ATOM 13476 C CA . PHE D 1 391 ? 16.770 -14.624 -21.486 1.00 14.42 391 PHE D CA 1
ATOM 13477 C C . PHE D 1 391 ? 15.654 -14.090 -20.625 1.00 13.64 391 PHE D C 1
ATOM 13478 O O . PHE D 1 391 ? 14.964 -14.839 -20.025 1.00 15.35 391 PHE D O 1
ATOM 13486 N N . SER D 1 392 ? 15.480 -12.787 -20.568 1.00 13.49 392 SER D N 1
ATOM 13487 C CA . SER D 1 392 ? 14.390 -12.160 -19.828 1.00 14.23 392 SER D CA 1
ATOM 13488 C C . SER D 1 392 ? 13.060 -12.592 -20.416 1.00 14.60 392 SER D C 1
ATOM 13489 O O . SER D 1 392 ? 12.067 -12.679 -19.721 1.00 13.86 392 SER D O 1
ATOM 13492 N N . GLY D 1 393 ? 13.043 -12.770 -21.727 1.00 15.27 393 GLY D N 1
ATOM 13493 C CA . GLY D 1 393 ? 11.841 -13.186 -22.442 1.00 14.51 393 GLY D CA 1
ATOM 13494 C C . GLY D 1 393 ? 11.500 -14.634 -22.133 1.00 15.01 393 GLY D C 1
ATOM 13495 O O . GLY D 1 393 ? 10.341 -14.972 -22.048 1.00 14.53 393 GLY D O 1
ATOM 13496 N N . VAL D 1 394 ? 12.510 -15.499 -22.023 1.00 16.59 394 VAL D N 1
ATOM 13497 C CA . VAL D 1 394 ? 12.280 -16.902 -21.586 1.00 16.66 394 VAL D CA 1
ATOM 13498 C C . VAL D 1 394 ? 11.750 -16.995 -20.132 1.00 18.35 394 VAL D C 1
ATOM 13499 O O . VAL D 1 394 ? 10.862 -17.818 -19.830 1.00 18.63 394 VAL D O 1
ATOM 13503 N N . VAL D 1 395 ? 12.314 -16.191 -19.214 1.00 17.45 395 VAL D N 1
ATOM 13504 C CA . VAL D 1 395 ? 11.734 -16.099 -17.881 1.00 15.98 395 VAL D CA 1
ATOM 13505 C C . VAL D 1 395 ? 10.273 -15.652 -17.943 1.00 15.53 395 VAL D C 1
ATOM 13506 O O . VAL D 1 395 ? 9.383 -16.247 -17.289 1.00 14.30 395 VAL D O 1
ATOM 13510 N N . ALA D 1 396 ? 10.035 -14.523 -18.610 1.00 13.97 396 ALA D N 1
ATOM 13511 C CA . ALA D 1 396 ? 8.659 -13.993 -18.669 1.00 16.49 396 ALA D CA 1
ATOM 13512 C C . ALA D 1 396 ? 7.641 -15.033 -19.186 1.00 17.89 396 ALA D C 1
ATOM 13513 O O . ALA D 1 396 ? 6.514 -15.182 -18.660 1.00 18.94 396 ALA D O 1
ATOM 13515 N N . GLY D 1 397 ? 8.060 -15.770 -20.188 1.00 17.75 397 GLY D N 1
ATOM 13516 C CA . GLY D 1 397 ? 7.190 -16.825 -20.813 1.00 19.45 397 GLY D CA 1
ATOM 13517 C C . GLY D 1 397 ? 6.944 -18.019 -19.899 1.00 21.08 397 GLY D C 1
ATOM 13518 O O . GLY D 1 397 ? 5.945 -18.719 -20.019 1.00 20.12 397 GLY D O 1
ATOM 13519 N N . ASN D 1 398 ? 7.860 -18.233 -18.964 1.00 21.94 398 ASN D N 1
ATOM 13520 C CA . ASN D 1 398 ? 7.802 -19.379 -18.075 1.00 23.72 398 ASN D CA 1
ATOM 13521 C C . ASN D 1 398 ? 7.022 -19.054 -16.808 1.00 22.97 398 ASN D C 1
ATOM 13522 O O . ASN D 1 398 ? 6.284 -19.878 -16.303 1.00 20.90 398 ASN D O 1
ATOM 13527 N N . VAL D 1 399 ? 7.201 -17.843 -16.288 1.00 22.12 399 VAL D N 1
ATOM 13528 C CA . VAL D 1 399 ? 6.629 -17.573 -14.983 1.00 23.10 399 VAL D CA 1
ATOM 13529 C C . VAL D 1 399 ? 5.825 -16.323 -14.844 1.00 22.80 399 VAL D C 1
ATOM 13530 O O . VAL D 1 399 ? 5.175 -16.165 -13.847 1.00 24.63 399 VAL D O 1
ATOM 13534 N N . LYS D 1 400 ? 5.845 -15.407 -15.789 1.00 23.10 400 LYS D N 1
ATOM 13535 C CA . LYS D 1 400 ? 4.984 -14.239 -15.591 1.00 22.74 400 LYS D CA 1
ATOM 13536 C C . LYS D 1 400 ? 3.607 -14.389 -16.178 1.00 24.69 400 LYS D C 1
ATOM 13537 O O . LYS D 1 400 ? 3.481 -14.886 -17.280 1.00 25.88 400 LYS D O 1
ATOM 13543 N N . ALA D 1 401 ? 2.605 -13.894 -15.454 1.00 25.52 401 ALA D N 1
ATOM 13544 C CA . ALA D 1 401 ? 1.190 -13.995 -15.822 1.00 27.75 401 ALA D CA 1
ATOM 13545 C C . ALA D 1 401 ? 0.959 -13.663 -17.276 1.00 28.55 401 ALA D C 1
ATOM 13546 O O . ALA D 1 401 ? 0.411 -14.462 -18.036 1.00 29.22 401 ALA D O 1
ATOM 13548 N N . GLU D 1 402 ? 1.377 -12.462 -17.629 1.00 28.73 402 GLU D N 1
ATOM 13549 C CA . GLU D 1 402 ? 1.161 -11.869 -18.943 1.00 30.10 402 GLU D CA 1
ATOM 13550 C C . GLU D 1 402 ? 1.917 -12.665 -20.002 1.00 30.31 402 GLU D C 1
ATOM 13551 O O . GLU D 1 402 ? 1.343 -13.047 -21.028 1.00 31.20 402 GLU D O 1
ATOM 13557 N N . GLY D 1 403 ? 3.174 -12.995 -19.711 1.00 28.39 403 GLY D N 1
ATOM 13558 C CA . GLY D 1 403 ? 3.955 -13.894 -20.534 1.00 27.14 403 GLY D CA 1
ATOM 13559 C C . GLY D 1 403 ? 3.319 -15.242 -20.782 1.00 27.06 403 GLY D C 1
ATOM 13560 O O . GLY D 1 403 ? 3.193 -15.663 -21.937 1.00 27.14 403 GLY D O 1
ATOM 13561 N N . ILE D 1 404 ? 2.945 -15.930 -19.712 1.00 26.90 404 ILE D N 1
ATOM 13562 C CA . ILE D 1 404 ? 2.312 -17.247 -19.788 1.00 28.28 404 ILE D CA 1
ATOM 13563 C C . ILE D 1 404 ? 1.060 -17.200 -20.682 1.00 30.13 404 ILE D C 1
ATOM 13564 O O . ILE D 1 404 ? 0.780 -18.166 -21.406 1.00 30.74 404 ILE D O 1
ATOM 13569 N N . ARG D 1 405 ? 0.365 -16.051 -20.674 1.00 30.37 405 ARG D N 1
ATOM 13570 C CA . ARG D 1 405 ? -0.789 -15.816 -21.552 1.00 30.98 405 ARG D CA 1
ATOM 13571 C C . ARG D 1 405 ? -0.487 -15.683 -23.041 1.00 29.87 405 ARG D C 1
ATOM 13572 O O . ARG D 1 405 ? -1.098 -16.395 -23.844 1.00 29.53 405 ARG D O 1
ATOM 13580 N N . GLU D 1 406 ? 0.415 -14.760 -23.402 1.00 28.14 406 GLU D N 1
ATOM 13581 C CA . GLU D 1 406 ? 0.933 -14.685 -24.759 1.00 27.13 406 GLU D CA 1
ATOM 13582 C C . GLU D 1 406 ? 1.308 -16.085 -25.317 1.00 24.73 406 GLU D C 1
ATOM 13583 O O . GLU D 1 406 ? 0.952 -16.378 -26.462 1.00 24.26 406 GLU D O 1
ATOM 13589 N N . ILE D 1 407 ? 1.938 -16.944 -24.511 1.00 22.22 407 ILE D N 1
ATOM 13590 C CA . ILE D 1 407 ? 2.315 -18.314 -24.950 1.00 22.70 407 ILE D CA 1
ATOM 13591 C C . ILE D 1 407 ? 1.082 -19.201 -25.211 1.00 25.04 407 ILE D C 1
ATOM 13592 O O . ILE D 1 407 ? 0.972 -19.806 -26.294 1.00 24.63 407 ILE D O 1
ATOM 13597 N N . GLU D 1 408 ? 0.161 -19.236 -24.246 1.00 26.63 408 GLU D N 1
ATOM 13598 C CA . GLU D 1 408 ? -1.097 -19.970 -24.390 1.00 30.55 408 GLU D CA 1
ATOM 13599 C C . GLU D 1 408 ? -1.870 -19.568 -25.630 1.00 31.62 408 GLU D C 1
ATOM 13600 O O . GLU D 1 408 ? -2.415 -20.446 -26.327 1.00 31.92 408 GLU D O 1
ATOM 13606 N N . ARG D 1 409 ? -1.932 -18.262 -25.905 1.00 31.66 409 ARG D N 1
ATOM 13607 C CA . ARG D 1 409 ? -2.677 -17.791 -27.069 1.00 32.58 409 ARG D CA 1
ATOM 13608 C C . ARG D 1 409 ? -1.935 -17.749 -28.412 1.00 31.69 409 ARG D C 1
ATOM 13609 O O . ARG D 1 409 ? -2.610 -17.727 -29.475 1.00 32.29 409 ARG D O 1
ATOM 13617 N N . HIS D 1 410 ? -0.595 -17.756 -28.408 1.00 28.24 410 HIS D N 1
ATOM 13618 C CA . HIS D 1 410 ? 0.134 -17.837 -29.691 1.00 27.39 410 HIS D CA 1
ATOM 13619 C C . HIS D 1 410 ? 1.250 -18.875 -29.832 1.00 24.61 410 HIS D C 1
ATOM 13620 O O . HIS D 1 410 ? 1.976 -18.842 -30.817 1.00 25.16 410 HIS D O 1
ATOM 13627 N N . GLY D 1 411 ? 1.423 -19.779 -28.874 1.00 22.20 411 GLY D N 1
ATOM 13628 C CA . GLY D 1 411 ? 2.572 -20.706 -28.924 1.00 20.69 411 GLY D CA 1
ATOM 13629 C C . GLY D 1 411 ? 3.900 -20.060 -28.510 1.00 20.16 411 GLY D C 1
ATOM 13630 O O . GLY D 1 411 ? 3.933 -18.909 -28.072 1.00 18.28 411 GLY D O 1
ATOM 13631 N N . PRO D 1 412 ? 5.017 -20.784 -28.682 1.00 20.38 412 PRO D N 1
ATOM 13632 C CA . PRO D 1 412 ? 6.289 -20.243 -28.206 1.00 19.81 412 PRO D CA 1
ATOM 13633 C C . PRO D 1 412 ? 6.694 -18.886 -28.799 1.00 19.23 412 PRO D C 1
ATOM 13634 O O . PRO D 1 412 ? 6.292 -18.525 -29.924 1.00 18.22 412 PRO D O 1
ATOM 13638 N N . PHE D 1 413 ? 7.495 -18.134 -28.031 1.00 18.68 413 PHE D N 1
ATOM 13639 C CA . PHE D 1 413 ? 8.164 -16.953 -28.558 1.00 19.97 413 PHE D CA 1
ATOM 13640 C C . PHE D 1 413 ? 9.193 -17.473 -29.563 1.00 22.67 413 PHE D C 1
ATOM 13641 O O . PHE D 1 413 ? 9.851 -18.489 -29.323 1.00 24.81 413 PHE D O 1
ATOM 13649 N N . GLU D 1 414 ? 9.343 -16.788 -30.682 1.00 23.40 414 GLU D N 1
ATOM 13650 C CA . GLU D 1 414 ? 10.305 -17.195 -31.705 1.00 24.58 414 GLU D CA 1
ATOM 13651 C C . GLU D 1 414 ? 11.458 -16.197 -31.758 1.00 25.84 414 GLU D C 1
ATOM 13652 O O . GLU D 1 414 ? 11.242 -14.965 -31.721 1.00 24.66 414 GLU D O 1
ATOM 13666 N N . HIS D 1 416 ? 15.433 -15.585 -33.743 1.00 29.67 416 HIS D N 1
ATOM 13667 C CA . HIS D 1 416 ? 16.257 -15.875 -34.912 1.00 30.23 416 HIS D CA 1
ATOM 13668 C C . HIS D 1 416 ? 17.458 -14.937 -34.854 1.00 29.62 416 HIS D C 1
ATOM 13669 O O . HIS D 1 416 ? 17.455 -13.927 -34.129 1.00 28.96 416 HIS D O 1
ATOM 13676 N N . GLY D 1 417 ? 18.476 -15.253 -35.630 1.00 29.10 417 GLY D N 1
ATOM 13677 C CA . GLY D 1 417 ? 19.688 -14.457 -35.610 1.00 28.91 417 GLY D CA 1
ATOM 13678 C C . GLY D 1 417 ? 20.767 -15.254 -36.281 1.00 28.46 417 GLY D C 1
ATOM 13679 O O . GLY D 1 417 ? 20.485 -16.205 -37.011 1.00 29.19 417 GLY D O 1
ATOM 13680 N N . ASP D 1 418 ? 22.006 -14.869 -36.040 1.00 26.76 418 ASP D N 1
ATOM 13681 C CA . ASP D 1 418 ? 23.157 -15.651 -36.492 1.00 26.41 418 ASP D CA 1
ATOM 13682 C C . ASP D 1 418 ? 22.980 -17.176 -36.246 1.00 23.61 418 ASP D C 1
ATOM 13683 O O . ASP D 1 418 ? 22.796 -17.579 -35.115 1.00 22.00 418 ASP D O 1
ATOM 13688 N N . PRO D 1 419 ? 23.062 -18.021 -37.302 1.00 23.02 419 PRO D N 1
ATOM 13689 C CA . PRO D 1 419 ? 22.815 -19.454 -37.054 1.00 21.80 419 PRO D CA 1
ATOM 13690 C C . PRO D 1 419 ? 23.787 -20.038 -36.018 1.00 20.47 419 PRO D C 1
ATOM 13691 O O . PRO D 1 419 ? 23.384 -20.870 -35.188 1.00 19.88 419 PRO D O 1
ATOM 13695 N N . VAL D 1 420 ? 25.040 -19.583 -36.042 1.00 19.04 420 VAL D N 1
ATOM 13696 C CA . VAL D 1 420 ? 26.042 -20.024 -35.080 1.00 19.90 420 VAL D CA 1
ATOM 13697 C C . VAL D 1 420 ? 25.602 -19.681 -33.641 1.00 20.99 420 VAL D C 1
ATOM 13698 O O . VAL D 1 420 ? 25.660 -20.526 -32.754 1.00 22.22 420 VAL D O 1
ATOM 13702 N N . LEU D 1 421 ? 25.133 -18.456 -33.434 1.00 21.17 421 LEU D N 1
ATOM 13703 C CA . LEU D 1 421 ? 24.718 -17.988 -32.096 1.00 22.71 421 LEU D CA 1
ATOM 13704 C C . LEU D 1 421 ? 23.467 -18.749 -31.701 1.00 23.22 421 LEU D C 1
ATOM 13705 O O . LEU D 1 421 ? 23.362 -19.292 -30.577 1.00 22.28 421 LEU D O 1
ATOM 13718 N N . LYS D 1 423 ? 22.369 -21.702 -32.486 1.00 23.10 423 LYS D N 1
ATOM 13719 C CA . LYS D 1 423 ? 22.617 -23.054 -31.993 1.00 24.48 423 LYS D CA 1
ATOM 13720 C C . LYS D 1 423 ? 23.236 -23.150 -30.572 1.00 22.65 423 LYS D C 1
ATOM 13721 O O . LYS D 1 423 ? 22.828 -23.990 -29.754 1.00 20.89 423 LYS D O 1
ATOM 13727 N N . LYS D 1 424 ? 24.189 -22.276 -30.267 1.00 23.27 424 LYS D N 1
ATOM 13728 C CA . LYS D 1 424 ? 24.766 -22.283 -28.928 1.00 24.81 424 LYS D CA 1
ATOM 13729 C C . LYS D 1 424 ? 23.697 -21.935 -27.870 1.00 23.66 424 LYS D C 1
ATOM 13730 O O . LYS D 1 424 ? 23.569 -22.643 -26.870 1.00 21.83 424 LYS D O 1
ATOM 13744 N N . ASP D 1 426 ? 20.460 -22.342 -28.282 1.00 24.32 426 ASP D N 1
ATOM 13745 C CA . ASP D 1 426 ? 19.553 -23.461 -28.221 1.00 24.32 426 ASP D CA 1
ATOM 13746 C C . ASP D 1 426 ? 20.060 -24.593 -27.335 1.00 23.00 426 ASP D C 1
ATOM 13747 O O . ASP D 1 426 ? 19.310 -25.137 -26.565 1.00 24.92 426 ASP D O 1
ATOM 13752 N N . GLN D 1 427 ? 21.327 -24.936 -27.424 1.00 21.67 427 GLN D N 1
ATOM 13753 C CA . GLN D 1 427 ? 21.880 -25.953 -26.539 1.00 21.07 427 GLN D CA 1
ATOM 13754 C C . GLN D 1 427 ? 21.882 -25.548 -25.054 1.00 18.55 427 GLN D C 1
ATOM 13755 O O . GLN D 1 427 ? 21.723 -26.420 -24.178 1.00 16.91 427 GLN D O 1
ATOM 13761 N N . LEU D 1 428 ? 22.107 -24.269 -24.757 1.00 18.07 428 LEU D N 1
ATOM 13762 C CA . LEU D 1 428 ? 22.118 -23.843 -23.361 1.00 16.70 428 LEU D CA 1
ATOM 13763 C C . LEU D 1 428 ? 20.709 -23.930 -22.751 1.00 15.63 428 LEU D C 1
ATOM 13764 O O . LEU D 1 428 ? 20.524 -24.478 -21.660 1.00 15.60 428 LEU D O 1
ATOM 13769 N N . LEU D 1 429 ? 19.712 -23.421 -23.469 1.00 14.41 429 LEU D N 1
ATOM 13770 C CA . LEU D 1 429 ? 18.330 -23.552 -23.041 1.00 15.23 429 LEU D CA 1
ATOM 13771 C C . LEU D 1 429 ? 17.922 -24.997 -22.852 1.00 16.64 429 LEU D C 1
ATOM 13772 O O . LEU D 1 429 ? 17.234 -25.334 -21.879 1.00 15.68 429 LEU D O 1
ATOM 13777 N N . ASN D 1 430 ? 18.357 -25.847 -23.787 1.00 18.54 430 ASN D N 1
ATOM 13778 C CA . ASN D 1 430 ? 18.112 -27.299 -23.715 1.00 21.64 430 ASN D CA 1
ATOM 13779 C C . ASN D 1 430 ? 18.728 -27.970 -22.488 1.00 21.11 430 ASN D C 1
ATOM 13780 O O . ASN D 1 430 ? 18.068 -28.819 -21.860 1.00 20.88 430 ASN D O 1
ATOM 13785 N N . ASP D 1 431 ? 19.979 -27.605 -22.183 1.00 20.03 431 ASP D N 1
ATOM 13786 C CA . ASP D 1 431 ? 20.627 -27.984 -20.933 1.00 21.10 431 ASP D CA 1
ATOM 13787 C C . ASP D 1 431 ? 19.803 -27.521 -19.714 1.00 20.23 431 ASP D C 1
ATOM 13788 O O . ASP D 1 431 ? 19.557 -28.316 -18.818 1.00 20.47 431 ASP D O 1
ATOM 13793 N N . PHE D 1 432 ? 19.394 -26.244 -19.666 1.00 17.89 432 PHE D N 1
ATOM 13794 C CA . PHE D 1 432 ? 18.520 -25.782 -18.573 1.00 14.62 432 PHE D CA 1
ATOM 13795 C C . PHE D 1 432 ? 17.275 -26.693 -18.388 1.00 15.75 432 PHE D C 1
ATOM 13796 O O . PHE D 1 432 ? 16.881 -27.032 -17.252 1.00 15.39 432 PHE D O 1
ATOM 13804 N N . VAL D 1 433 ? 16.616 -27.054 -19.485 1.00 16.40 433 VAL D N 1
ATOM 13805 C CA . VAL D 1 433 ? 15.476 -28.027 -19.433 1.00 15.76 433 VAL D CA 1
ATOM 13806 C C . VAL D 1 433 ? 15.886 -29.408 -18.881 1.00 14.39 433 VAL D C 1
ATOM 13807 O O . VAL D 1 433 ? 15.243 -29.919 -17.958 1.00 13.95 433 VAL D O 1
ATOM 13811 N N . ALA D 1 434 ? 16.946 -29.991 -19.423 1.00 15.09 434 ALA D N 1
ATOM 13812 C CA . ALA D 1 434 ? 17.422 -31.326 -18.984 1.00 16.84 434 ALA D CA 1
ATOM 13813 C C . ALA D 1 434 ? 17.842 -31.326 -17.510 1.00 19.23 434 ALA D C 1
ATOM 13814 O O . ALA D 1 434 ? 17.770 -32.357 -16.827 1.00 19.80 434 ALA D O 1
ATOM 13816 N N . GLN D 1 435 ? 18.328 -30.174 -17.032 1.00 19.05 435 GLN D N 1
ATOM 13817 C CA . GLN D 1 435 ? 18.784 -30.025 -15.625 1.00 19.37 435 GLN D CA 1
ATOM 13818 C C . GLN D 1 435 ? 17.703 -29.592 -14.652 1.00 19.81 435 GLN D C 1
ATOM 13819 O O . GLN D 1 435 ? 17.969 -29.345 -13.455 1.00 19.87 435 GLN D O 1
ATOM 13825 N N . ASN D 1 436 ? 16.476 -29.484 -15.157 1.00 19.98 436 ASN D N 1
ATOM 13826 C CA . ASN D 1 436 ? 15.344 -29.069 -14.321 1.00 21.42 436 ASN D CA 1
ATOM 13827 C C . ASN D 1 436 ? 15.386 -27.632 -13.800 1.00 20.41 436 ASN D C 1
ATOM 13828 O O . ASN D 1 436 ? 14.829 -27.325 -12.740 1.00 20.34 436 ASN D O 1
ATOM 13833 N N . ARG D 1 437 ? 15.956 -26.736 -14.594 1.00 18.94 437 ARG D N 1
ATOM 13834 C CA . ARG D 1 437 ? 16.146 -25.341 -14.135 1.00 17.70 437 ARG D CA 1
ATOM 13835 C C . ARG D 1 437 ? 15.018 -24.436 -14.605 1.00 20.81 437 ARG D C 1
ATOM 13836 O O . ARG D 1 437 ? 14.964 -23.282 -14.233 1.00 21.49 437 ARG D O 1
ATOM 13852 N N . LYS D 1 439 ? 11.529 -24.744 -14.438 1.00 22.38 439 LYS D N 1
ATOM 13853 C CA . LYS D 1 439 ? 10.414 -24.676 -13.499 1.00 22.68 439 LYS D CA 1
ATOM 13854 C C . LYS D 1 439 ? 10.588 -25.646 -12.334 1.00 21.64 439 LYS D C 1
ATOM 13855 O O . LYS D 1 439 ? 11.239 -26.706 -12.456 1.00 20.63 439 LYS D O 1
ATOM 13861 N N . LEU D 1 440 ? 10.069 -25.242 -11.171 1.00 20.78 440 LEU D N 1
ATOM 13862 C CA . LEU D 1 440 ? 10.067 -26.066 -9.998 1.00 22.93 440 LEU D CA 1
ATOM 13863 C C . LEU D 1 440 ? 9.363 -27.375 -10.306 1.00 25.32 440 LEU D C 1
ATOM 13864 O O . LEU D 1 440 ? 8.370 -27.415 -11.065 1.00 23.46 440 LEU D O 1
ATOM 13869 N N . PRO D 1 441 ? 9.891 -28.454 -9.742 1.00 28.24 441 PRO D N 1
ATOM 13870 C CA . PRO D 1 441 ? 9.220 -29.709 -10.098 1.00 30.14 441 PRO D CA 1
ATOM 13871 C C . PRO D 1 441 ? 8.052 -30.041 -9.181 1.00 32.29 441 PRO D C 1
ATOM 13872 O O . PRO D 1 441 ? 7.867 -29.370 -8.164 1.00 34.00 441 PRO D O 1
ATOM 13876 N N . GLY D 1 442 ? 7.233 -31.024 -9.584 1.00 31.16 442 GLY D N 1
ATOM 13877 C CA . GLY D 1 442 ? 6.020 -31.403 -8.859 1.00 31.21 442 GLY D CA 1
ATOM 13878 C C . GLY D 1 442 ? 4.743 -31.156 -9.661 1.00 31.51 442 GLY D C 1
ATOM 13879 O O . GLY D 1 442 ? 3.641 -31.395 -9.183 1.00 32.03 442 GLY D O 1
ATOM 13880 N N . GLY D 1 443 ? 4.882 -30.651 -10.882 1.00 30.92 443 GLY D N 1
ATOM 13881 C CA . GLY D 1 443 ? 3.722 -30.457 -11.755 1.00 29.48 443 GLY D CA 1
ATOM 13882 C C . GLY D 1 443 ? 4.053 -31.005 -13.121 1.00 28.20 443 GLY D C 1
ATOM 13883 O O . GLY D 1 443 ? 4.986 -31.787 -13.262 1.00 27.17 443 GLY D O 1
ATOM 13884 N N . SER D 1 444 ? 3.301 -30.611 -14.144 1.00 28.45 444 SER D N 1
ATOM 13885 C CA . SER D 1 444 ? 3.495 -31.199 -15.462 1.00 28.25 444 SER D CA 1
ATOM 13886 C C . SER D 1 444 ? 4.853 -30.813 -16.080 1.00 27.39 444 SER D C 1
ATOM 13887 O O . SER D 1 444 ? 5.427 -29.752 -15.766 1.00 27.06 444 SER D O 1
ATOM 13890 N N . ALA D 1 445 ? 5.361 -31.709 -16.918 1.00 26.51 445 ALA D N 1
ATOM 13891 C CA . ALA D 1 445 ? 6.623 -31.540 -17.602 1.00 26.99 445 ALA D CA 1
ATOM 13892 C C . ALA D 1 445 ? 6.723 -30.178 -18.323 1.00 26.91 445 ALA D C 1
ATOM 13893 O O . ALA D 1 445 ? 5.732 -29.655 -18.874 1.00 26.65 445 ALA D O 1
ATOM 13895 N N . TYR D 1 446 ? 7.925 -29.604 -18.292 1.00 25.88 446 TYR D N 1
ATOM 13896 C CA . TYR D 1 446 ? 8.115 -28.253 -18.799 1.00 25.72 446 TYR D CA 1
ATOM 13897 C C . TYR D 1 446 ? 7.872 -28.306 -20.299 1.00 26.09 446 TYR D C 1
ATOM 13898 O O . TYR D 1 446 ? 8.260 -29.264 -20.956 1.00 27.09 446 TYR D O 1
ATOM 13907 N N . GLU D 1 447 ? 7.177 -27.316 -20.834 1.00 25.62 447 GLU D N 1
ATOM 13908 C CA . GLU D 1 447 ? 7.151 -27.178 -22.302 1.00 26.66 447 GLU D CA 1
ATOM 13909 C C . GLU D 1 447 ? 7.833 -25.856 -22.673 1.00 23.92 447 GLU D C 1
ATOM 13910 O O . GLU D 1 447 ? 7.474 -24.836 -22.097 1.00 22.65 447 GLU D O 1
ATOM 13916 N N . PRO D 1 448 ? 8.824 -25.880 -23.611 1.00 22.61 448 PRO D N 1
ATOM 13917 C CA . PRO D 1 448 ? 9.489 -24.649 -24.034 1.00 21.62 448 PRO D CA 1
ATOM 13918 C C . PRO D 1 448 ? 8.520 -23.498 -24.411 1.00 19.67 448 PRO D C 1
ATOM 13919 O O . PRO D 1 448 ? 7.586 -23.700 -25.162 1.00 15.95 448 PRO D O 1
ATOM 13923 N N . CYS D 1 449 ? 8.778 -22.306 -23.868 1.00 19.72 449 CYS D N 1
ATOM 13924 C CA . CYS D 1 449 ? 8.013 -21.113 -24.214 1.00 18.90 449 CYS D CA 1
ATOM 13925 C C . CYS D 1 449 ? 8.693 -20.394 -25.389 1.00 18.03 449 CYS D C 1
ATOM 13926 O O . CYS D 1 449 ? 8.302 -19.313 -25.734 1.00 17.86 449 CYS D O 1
ATOM 13929 N N . TYR D 1 450 ? 9.772 -20.981 -25.909 1.00 18.68 450 TYR D N 1
ATOM 13930 C CA . TYR D 1 450 ? 10.590 -20.391 -26.978 1.00 21.02 450 TYR D CA 1
ATOM 13931 C C . TYR D 1 450 ? 10.777 -21.455 -28.060 1.00 22.77 450 TYR D C 1
ATOM 13932 O O . TYR D 1 450 ? 10.663 -22.659 -27.766 1.00 21.87 450 TYR D O 1
ATOM 13941 N N . LYS D 1 451 ? 11.022 -20.986 -29.288 1.00 24.26 451 LYS D N 1
ATOM 13942 C CA . LYS D 1 451 ? 11.464 -21.782 -30.398 1.00 28.33 451 LYS D CA 1
ATOM 13943 C C . LYS D 1 451 ? 12.421 -20.963 -31.286 1.00 28.48 451 LYS D C 1
ATOM 13944 O O . LYS D 1 451 ? 12.091 -19.880 -31.756 1.00 27.41 451 LYS D O 1
ATOM 13950 N N . ILE D 1 452 ? 13.617 -21.492 -31.483 1.00 29.63 452 ILE D N 1
ATOM 13951 C CA . ILE D 1 452 ? 14.620 -20.812 -32.273 1.00 33.34 452 ILE D CA 1
ATOM 13952 C C . ILE D 1 452 ? 14.363 -21.132 -33.771 1.00 37.09 452 ILE D C 1
ATOM 13953 O O . ILE D 1 452 ? 14.475 -22.291 -34.177 1.00 37.44 452 ILE D O 1
ATOM 13958 N N . VAL D 1 453 ? 13.974 -20.114 -34.559 1.00 40.02 453 VAL D N 1
ATOM 13959 C CA . VAL D 1 453 ? 13.718 -20.265 -36.017 1.00 43.17 453 VAL D CA 1
ATOM 13960 C C . VAL D 1 453 ? 14.916 -19.738 -36.847 1.00 45.67 453 VAL D C 1
ATOM 13961 O O . VAL D 1 453 ? 15.868 -19.186 -36.279 1.00 46.08 453 VAL D O 1
ATOM 13965 N N . THR D 1 454 ? 14.881 -19.938 -38.168 1.00 47.59 454 THR D N 1
ATOM 13966 C CA . THR D 1 454 ? 15.943 -19.463 -39.079 1.00 49.55 454 THR D CA 1
ATOM 13967 C C . THR D 1 454 ? 15.332 -18.962 -40.388 1.00 50.55 454 THR D C 1
ATOM 13968 O O . THR D 1 454 ? 15.585 -19.517 -41.477 1.00 51.05 454 THR D O 1
#

Secondary structure (DSSP, 8-state):
--EEEEPPPP-----HHHHHTTS----HHHHHHHHHHHHH----SSS-TTTTTTT-EEE--BTTB--EEEES--GGGEETTEE-HHHHHHHHHHHHHHHHH------HHHHHHHHHHHHHHHTT---TTPPS-EEEEE--SS--HHHHHHHHHHHHHHHHTT-EEEE--SS------HHHHHHHHTT-TT--EEEE--TTTTTTSPPPTT-SEEE---HHHHHHHHH---EEEE-S-SHHHHHHHHHHHH--GGGTT---EEEEE-GGGHHHHHHHHHHHHHHH-GGGGGG-EEEES-HHHHHH-----HHHHHHHHTT--SSS--SS---HHHHSPP---S------B-SSS-HHHHHHHHHHHHHHHHHHHH-HHHHHHHHHH-SB--B-S-----HHHHHHHHTT---SSSS----SB----------/--EEEE---------HHHHHTTS--SS-HHHHHHHHHHHHHH----SSS--GGGGTT-EEE--BTTB--EEEES--GGGEETTEE-HHHHHHHHHHHHHHHHH----HHHHHHHHHHHHHHHTT---TTPPS-EEEEE--SS--HHHHHHHHHHHHHHHHTT-EEEE--SS------HHHHHHHHTT-TT--EEEE--TTTTTTSPPPTT-SEEE---HHHHHHHHH---EEEE-S--HHHHHHHHHHHH--GGGTT---EEEEE-GGGHHHHHHHHHHHHHHH-GGGGGG-EEEES-HHHHHH-----HHHHHHHHTT--SSS--SS---HHHHS----SS------B-SSS-HHHHHHHHHHHHHHHHHHHH-HHHHHHHHHH-SB--B-S-----HHHHHHHHTT---SSSS----SB--------/--EEEE---------HHHHGGGSTTSSSSHHHHHHHHHHHHHTTT----STHHHHTTT-EEE--BTTB--EEEES--GGGEETTEE-HHHHHHHHHHHHHHHHH----HHHHHHHHHHHHHHTT---TTPPS-EEEEE--SS--HHHHHHHHHHHHHHHHTT-EEEE-SSS------HHHHHHHHHT-TT--EEEE--TTTTTTSPPPTT-SEEE---HHHHHHHHH---EEEE-S-SHHHHHHHHHHHH--GGGTT---EEEEE-GGGHHHHHHHHHHHHHHH-GGGGGG-EEEES-HHHHHH-----HHHHHHHHTT--SSS--SS---GGGTSPP---S--------TTS-HHHHHHHHHHHHHHHHHHHH-HHHHHHHHHH-SB----TT----HHHHHHHHTT---SSSS----SB---/--EEEE---------HHHHGGGS---HHHHHHHHHHHHHHS-S-----SSTTGGGGTT-EEE--BTTB--EEEES--GGGEETTEE-HHHHHHHHHHHHHHHHH-----HHHHHHHHHHHHHHHTT---TTPPS-EEEEE--SS--HHHHHHHHHHHHHHHHTT-EEEE-SSS------HHHHHHHHTT-TT--EEEE--TTTTTTSPPPTT-SEEE---HHHHHHHHH---EEEE-S-SHHHHHHHHHHHH--GGGTT---EEEEE-GGGHHHHHHHHHHHHHHH-GGGGGG-EEEES-HHHHHH-----HHHHHHHHTT--SSS--SS---HHHHS----SS--------TTS-HHHHHHHHHHHHHHHHHHHH-HHHHHHHHHH-SB----S-----HHHHHHHHTT---SSSSPP--SB----

Sequence (1711 aa):
SLIIQVSPAGSDLLSQLEVERLKKTSDLYQLYRNCSLAVLNSTDNSKELLDKYKNFDITVRRERGIKLELANPPEHAFVDGQIIKGIQEHLFSVLRDIVYVNHLADTNATHITNLVFGILRNAGALIPGATPNLVVCWGGHSINEVEYQYTREVGHELGLRELNICTGCGPGAEGPKGAAVGHAKQRYSEYRYLGLTEPSIIAAEPPNPIVNELVIPDIEKRLEAFVRAHGIIIFPGGPGTAEELLYILGIHPENADQPPIVLTGPKQSEAYFRSLDKFITDTLGEAARKHYSIAIDNPAEAARISNAPLVRQHRKDKEDAYSFNWSLKIEPEFQLPFEPNHESANLDLHLNQRPEVLAANLRRAFSGVVAGNVKAEGIREIERHGPFEHGDPVLKKDQLLNDFVAQNRKLPGGSAYEPCYKIVTEGHHHHSLIIQVSPAGSDLLSQLEVERLKKTASSDLYQLYRNNCSLAVLNSTDNSKELLDKYKNFDITVRRERGIKLELANPPEHAFVDGQIIKGIQEHLFSVLRDIVYVNHLTNATHITNLVFGILRNAGALIPGATPNLVVCWGGHSINEVEYQYTREVGHELGLRELNICTGCGPGAEGPKGAAVGHAKQRYSEYRYLGLTEPSIIAAEPPNPIVNELVIPDIEKRLEAFVRAHGIIIFPGGPGTAEELLYILGIHPENADQPPIVLTGPKQSEAYFRSLDKFITDTLGEAARKHYSIAIDNPAEAARISNAPLVRQHRKDKEDAYSFNWSLKIEPEFQLPFEPNHESANLDLHLNQRPEVLAANLRRAFSGVVAGNVKAEGIREIERHGPFEHGDPVLKKDQLLNDFVAQNRKLPGGSAYEPCYKIVTHHHHSLIIQVSPAGSDLLSQLEVERLKKTASSDLYQLYRNNCSLAVLNSGSHNSKELLDKYKNFDITVRRERGIKLELANPPEHAFVDGQIIKGIQEHLFSVLRDIVYVNHLNATHITNLVFGILRNAGALIPGATTPNLVVCWGGHSINEVEYQYTREVGHELGLRELNICTGCGPGAEGPKGAAVGHAKQRYSEYRYLGLTEPSIIAAEPPNPIVNELVIPDIEKRLEAFVRAHGIIIFPGGPGTAEELLYILGIHPENADQPPIVLTGPKQSEAYFRSLDKFITDTLGEAARKHYSIAIDNPAEAARISNAPLVRQHRKDKEDAYSFNWSLKIEPEFQLPFEPNHESANLDLHLNQRPEVLAANLRRAFSGVVAGNVKAEGIREIERHGPFEHGDPVLKKDQLLNDFVAQNRKLPGGSAYEPCYKIVSLIIQVSPAGSDLLSQLEVERLKKTSDLYQLYRNCSLAVLNSGSHTDNSKELLDKYKNFDITVRRERGIKLELANPPEHAFVDGQIIKGIQEHLFSVLRDIVYVNHLATNATHITNLVFGILRNAGALIPGATPNLVVCWGGHSINEVEYQYTREVGHELGLRELNICTGCGPGAEGPKGAAVGHAKQRYSEYRYLGLTEPSIIAAEPPNPIVNELVIPDIEKRLEAFVRAHGIIIFPGGPGTAEELLYILGIHPENADQPPIVLTGPKQSEAYFRSLDKFITDTLGEAARKHYSIAIDNPAEAARISNAPLVRQHRKDKEDAYSFNWSLKIEPEFQLPFEPNHESANLDLHLNQRPEVLAANLRRAFSGVVAGNVKAEGIREIERHGPFEHGDPVLKKDQLLNDFVAQNRKLPGGSAYEPCYKIVT

Nearest PDB structures (foldseek):
  3gh1-assembly1_B  TM=1.002E+00  e=6.355E-74  Vibrio cholerae O1 biovar El Tor str. N16961
  4npa-assembly1_C  TM=9.783E-01  e=2.143E-60  Vibrio cholerae O1 biovar El Tor str. N16961
  6gfm-assembly1_A  TM=9.029E-01  e=1.163E-46  Escherichia coli K-12
  5zbj-assembly1_A-2  TM=7.754E-01  e=1.010E-04  Pseudomonas aeruginosa PAO1
  5its-assembly2_C  TM=6.756E-01  e=1.122E-04  Corynebacterium glutamicum ATCC 13032

CATH classification: 3.30.1850.10 (+1 more: 3.40.50.450)

Organism: Vibrio cholerae serotype O1 (strain ATCC 39315 / El Tor Inaba N16961) (NCBI:txid243277)

InterPro domains:
  IPR021826 Pyrimidine/purine nucleotide 5'-monophosphate nucleosidase, C-terminal domain [PF11892] (335-456)
  IPR027820 Pyrimidine/purine nucleotide 5'-monophosphate nucleosidase, N-terminal [PF14793] (8-115)
  IPR031100 LOG family [PF03641] (192-330)
  IPR037153 Pyrimidine/purine nucleotide 5'-monophosphate nucleosidase PpnN-like superfamily [G3DSA:3.30.1850.10] (4-125)
  IPR049788 Nucleotide 5'-monophosphate nucleosidase PpnN [NF038390] (8-456)
  IPR052341 LOG family pyrimidine/purine nucleotide 5'-monophosphatases [PTHR43393] (45-343)

Foldseek 3Di:
DDKDKQDDDDDDADDCVLCVVCDPPVCLVVLLQLQLLLLLVQAFQAPDVCVVQVVWHKDWQDDVHIMMMIDRHDPVCDDPRDGDVLSSNSNVQSSQLSSVCCCVVVVPVVRLQVVLVVLCVSLVNFPQVDAFAEEEEAAFQAADPQQLQLLLCLLLLSLLLLHEYAYAAAHGNVRVCSNVVNVVVNVPPVHAHEHEEERQRCNRGPHDSVHNRYGYHDDLSVLLNCVLGLEYEYEYFALLSLLSVLLVLLQDPLCPLNFAYEYEGEPVCVVVVVLVVVLCCVQLNPVSVVHYYYDYHDSNVVSVVSVPVVLVVVCVVVVHTSRGNPSRDRDVLSRPDQDDAQVSVVQECENPDNSSNNSSSSSNVSVLQVCCQRGPVNVVRCVVPNAREEYDPVNVSVVSNVVCQVSVSRHPDDDRDDGRYDYDYDDDDPD/DDKDKFDDADDDADDCVLCVLLDDDPDRPLVVLLQLLLLLLLVQPFFALCVCVVPVPWHKDWQDDVHIMIIIDDHDPVLDDPRHGPRLSSVSNVLSSQLSSLVCVVVVVVVLQVSLVVQCVSLVVFDQPDADAEEEEAAFLAADPQFLQLLLLLLLLSLLLLHEYAYAAAHGNVRVCSNVNNVVVVVNVVHAHEHEYESQRCNRGPHDSVHNRYHYHDDLSSLLNVVLGPEYEYEYFALLSVLSVLLVLLQDPLCPLQFAYEYEGEPVCPVVVVLVVCLCCLQLHPVSVVHYYYDYHCSNVVSVVSVSVVNNVVCVVVVHGSRGNPSRDRDVLSRPDDDDAQVSCVQECESPDNSSNNSSSSSNVSVLQVCCQRGPVNVVRCVVPNAREEYPPSNCSVVRNVVCQVSVSRHDDDDRDDGNYDYDYDDPD/DDKDKQADQDDDADDCVLCVCLPPPHPDCLVVLLFLLLLLLLPAPDALALCSCVVPVVWHKDWQDDVHIMIMIDRHDPVCDDPPDGDSLSSVSNVQSSQLSSQCCVPPPVVLLVVLVSQCVSLVNFDQPDADAEEEEAAFLAADPQFLQLLLLLLLLSLLLLHEYAYAAAHGNVNVCSNVNNVVVNVPPVHAQEHEYERQRSNSGPHDSPHNRYHYHADLSVLLNRVLGLEYEYEYFALLSVLSVLLVLLQDPLCPLVFAYEYEGEPVCPVVVVLVVCLLCLQLNPVSDVHYYYDYHDSNVVSVVSVPVVLVVVCVVVVHTSRGNPSRDRDVLSRPDDDQALVSVVQACESDDNSSNNSSRSSNVSVNQVCCVRGPVNVVSCVVPNAREEYDPVNVSVVRNVVCLVSVSPHDDDPRDDGNHDYD/DPKDKQDDADDDADDCVLCVQCDPVHPLVVLLQLLLLLLLVAPPPLDLAVVQCVVPVVWHKDWQDDVHIMIIIDDHDPVCDDPRHGDRLSSVSNVQSSQLSSVVCCPDVPVVVLLVVLVVQCVSLVVFDQPDAFAEEEEAAFLAADPQQLQLLLLLLLLSLLLLHEYAYAAAHRNVNVCSNVNNVVVVVVPVHAHEHEEESQRSNSGPHDSVHNRYHYHDDLSSLLNVVLGPEYEYEYFALVSLLSLLLVLLLDPLCPLQFAYEYEGEPVCPVVVVLVVCLCCVQLNPVSPVHYYYYYHCSNVVSVVSPRVVNVVVCVVVVHGSRGNPSRDRDVLSRDDADDALVSCVQEQERPDNSSNNSSSSSNVSVLQVCCQRGPVNVVSCVVPNAREEYPPVNVSCVRNVVCLVNVSSHDDDDRDDGNYDYDD